Protein AF-0000000073455591 (afdb_homodimer)

Radius of gyration: 40.34 Å; Cα contacts (8 Å, |Δi|>4): 2673; chains: 2; bounding box: 115×151×131 Å

Solvent-accessible surface area (backbone atoms only — not comparable to full-atom values): 98949 Å² total; per-residue (Å²): 128,85,59,43,26,65,68,56,52,85,74,37,50,59,47,56,81,72,58,67,69,60,30,54,50,52,54,51,48,52,47,51,40,56,40,31,34,43,59,88,35,91,44,55,51,44,59,67,63,52,50,50,50,52,51,33,45,53,53,27,68,72,32,67,46,44,50,54,52,52,49,52,39,50,50,33,38,73,76,39,62,21,46,55,74,87,54,68,64,77,29,51,54,68,55,73,54,73,80,55,54,74,64,43,64,58,62,45,34,36,38,30,45,48,77,66,89,59,78,87,52,47,30,32,49,48,47,10,36,44,50,39,27,44,40,50,50,51,26,25,53,78,70,31,60,34,72,58,52,52,48,97,86,60,48,60,35,51,50,66,67,58,67,37,52,44,2,26,22,58,36,63,34,69,50,74,62,45,52,76,68,48,57,80,86,52,71,91,47,74,36,62,56,42,52,50,50,57,53,59,69,47,79,72,69,75,76,84,60,77,81,64,77,72,73,74,71,64,80,83,68,63,74,74,68,62,68,68,19,68,86,24,51,44,75,46,77,29,90,82,47,42,28,36,32,36,28,31,71,24,31,46,33,39,36,61,40,40,48,98,85,43,39,39,33,53,42,36,68,56,38,14,52,52,44,43,48,48,57,49,47,39,62,71,60,57,39,51,43,62,28,42,36,62,30,23,35,56,53,36,39,66,70,59,28,42,56,54,45,40,47,42,44,66,75,36,44,67,62,49,47,54,60,44,29,16,31,39,33,39,23,50,34,75,54,62,85,62,98,40,71,31,55,47,56,42,36,64,70,57,27,40,86,37,65,38,89,86,71,65,44,80,70,26,42,37,29,35,44,54,58,40,28,33,31,43,35,32,24,50,68,40,48,38,30,40,36,35,28,58,84,66,34,58,68,70,58,49,46,50,52,54,43,48,22,52,50,38,45,54,28,47,58,54,13,64,74,51,79,59,41,52,80,46,42,93,54,56,87,54,71,75,43,69,53,86,66,64,67,71,81,42,46,49,74,68,83,80,84,75,52,72,67,54,48,50,51,30,47,42,22,35,45,50,48,51,28,47,57,57,32,42,43,50,38,62,50,73,41,85,52,17,42,53,55,17,55,74,69,72,44,54,44,68,28,50,52,54,52,34,44,52,37,21,47,24,70,57,65,45,44,65,62,48,28,36,30,80,42,64,27,25,55,17,23,94,38,61,65,44,60,42,73,68,50,29,60,68,49,50,51,46,38,26,43,67,68,52,78,74,53,55,58,65,58,48,43,52,51,49,52,50,48,22,49,51,49,51,48,53,52,50,40,33,51,70,37,63,49,38,53,59,57,49,51,48,49,49,48,44,62,76,40,19,74,79,70,68,44,88,65,48,74,66,37,45,51,42,46,45,58,48,76,67,33,74,86,52,49,46,81,65,43,31,37,33,40,47,45,79,48,69,52,89,57,36,70,45,20,39,32,52,27,73,36,64,90,15,33,2,31,12,22,30,75,38,56,62,26,24,37,36,24,33,22,26,45,31,65,48,47,64,59,47,52,49,35,28,48,47,48,52,51,50,48,52,49,35,47,51,64,60,45,74,75,72,75,79,76,64,68,64,62,56,50,49,53,45,45,53,47,41,56,60,45,46,72,63,59,66,73,63,83,75,77,82,77,83,83,72,81,86,79,86,88,80,87,85,82,79,82,81,80,82,79,72,78,72,78,67,78,72,77,64,79,65,72,72,73,71,67,76,67,90,71,86,92,82,86,83,83,84,85,83,70,89,87,83,89,80,89,70,90,84,79,90,82,93,85,83,90,90,89,93,85,94,89,95,88,93,96,87,93,90,96,90,98,90,87,97,89,97,84,94,86,89,77,94,85,91,88,84,91,78,89,87,83,88,81,82,80,91,90,86,84,71,87,71,77,69,77,78,68,78,74,74,72,79,54,82,43,83,50,58,38,62,30,76,62,76,76,76,76,76,126,127,86,58,45,26,64,69,55,52,83,74,37,50,59,47,57,82,72,57,67,68,58,30,53,52,52,54,50,49,52,47,51,42,55,42,31,34,42,57,93,32,90,45,54,48,45,56,66,62,53,49,50,50,52,50,34,45,53,54,27,68,72,32,67,47,42,51,53,53,51,47,51,39,50,50,33,39,73,76,40,63,23,48,54,74,88,52,68,63,75,30,52,54,69,56,74,53,73,82,54,54,75,63,40,65,60,63,45,35,37,38,29,47,49,77,66,88,59,77,86,53,46,31,30,49,50,47,10,36,45,49,39,26,43,42,51,51,50,26,24,53,76,68,30,59,32,71,58,53,54,47,86,50,41,45,60,34,52,52,67,68,58,67,37,52,44,3,26,22,58,39,61,35,70,50,72,61,45,52,78,68,50,55,80,86,52,71,90,44,72,38,64,54,45,51,49,52,56,52,59,69,47,81,72,71,75,75,84,57,78,82,68,73,74,73,72,72,64,83,83,67,63,73,73,66,60,66,69,19,64,80,29,51,44,75,48,78,28,90,81,48,41,29,36,33,38,26,31,70,24,30,46,33,39,37,60,40,38,49,97,85,44,42,39,34,52,42,34,70,56,39,14,51,51,44,42,50,48,55,51,46,39,61,72,58,56,39,65,41,62,29,41,36,62,29,23,34,57,53,37,38,66,71,60,30,41,55,52,46,40,48,44,44,65,76,35,45,65,64,48,46,53,61,43,29,16,31,38,34,38,24,50,34,76,55,62,85,62,98,41,70,32,55,46,56,41,37,65,71,57,29,41,88,38,65,38,90,71,75,66,43,80,71,26,43,38,28,36,44,55,56,41,27,33,32,42,36,33,24,52,68,40,50,38,31,42,37,37,30,58,84,67,34,57,68,70,59,49,47,49,52,54,41,47,22,50,51,39,46,53,27,48,58,54,14,63,74,52,79,59,42,55,80,45,44,93,54,55,86,54,70,78,44,68,52,85,66,65,66,71,81,42,46,49,73,67,82,80,82,74,52,71,68,55,48,49,50,30,48,43,22,35,48,49,47,51,28,49,57,57,31,42,45,51,39,61,50,75,40,86,53,16,41,54,55,16,55,74,69,71,44,56,41,69,28,48,52,55,52,35,43,53,36,20,48,22,70,58,66,45,42,64,60,48,27,36,30,79,43,64,28,25,56,16,23,94,37,62,64,44,58,43,72,68,50,28,60,67,50,48,50,45,39,27,42,68,68,63,66,75,50,55,58,65,58,49,42,52,51,48,51,49,49,23,48,52,50,49,48,53,51,50,40,34,50,70,37,63,50,39,54,61,57,49,50,49,49,50,48,45,62,77,40,19,73,80,71,68,47,89,64,49,74,67,39,44,52,43,46,44,59,47,75,66,33,75,86,53,48,46,80,66,44,30,36,32,38,48,44,78,51,67,53,86,55,34,71,44,20,39,32,54,29,72,35,64,91,14,34,3,31,12,22,30,73,39,56,61,27,24,38,36,22,34,22,26,44,30,64,50,48,64,58,47,52,48,36,28,50,48,46,52,52,50,48,53,50,34,47,53,67,61,46,73,76,71,75,78,77,63,70,64,61,56,48,50,52,44,45,55,46,40,56,60,44,49,71,62,58,68,70,62,81,74,76,82,79,79,79,72,81,79,84,84,79,82,81,79,84,81,76,82,85,85,81,81,79,71,82,73,83,82,80,68,84,73,80,83,73,51,55,80,85,86,88,88,96,87,94,93,83,85,79,85,65,87,80,83,89,92,85,90,80,86,82,88,91,84,90,89,94,83,89,94,89,90,91,90,94,91,90,95,93,91,98,91,97,92,95,97,85,94,96,90,94,88,90,91,93,88,91,76,88,74,79,84,78,86,83,81,81,84,86,78,79,78,79,75,76,81,71,84,72,78,80,76,76,64,51,84,40,84,53,63,44,62,16,74,58,74,74,76,77,75,126

Organism: Kluyveromyces lactis (strain ATCC 8585 / CBS 2359 / DSM 70799 / NBRC 1267 / NRRL Y-1140 / WM37) (NCBI:txid284590)

Structure (mmCIF, N/CA/C/O backbone):
data_AF-0000000073455591-model_v1
#
loop_
_entity.id
_entity.type
_entity.pdbx_description
1 polymer KLLA0D10637p
#
loop_
_atom_site.group_PDB
_atom_site.id
_atom_site.type_symbol
_atom_site.label_atom_id
_atom_site.label_alt_id
_atom_site.label_comp_id
_atom_site.label_asym_id
_atom_site.label_entity_id
_atom_site.label_seq_id
_atom_site.pdbx_PDB_ins_code
_atom_site.Cartn_x
_atom_site.Cartn_y
_atom_site.Cartn_z
_atom_site.occupancy
_atom_site.B_iso_or_equiv
_atom_site.auth_seq_id
_atom_site.auth_comp_id
_atom_site.auth_asym_id
_atom_site.auth_atom_id
_atom_site.pdbx_PDB_model_num
ATOM 1 N N . MET A 1 1 ? -0.727 -54.312 -18.531 1 35.25 1 MET A N 1
ATOM 2 C CA . MET A 1 1 ? -0.13 -53.375 -19.469 1 35.25 1 MET A CA 1
ATOM 3 C C . MET A 1 1 ? 0.131 -52.031 -18.812 1 35.25 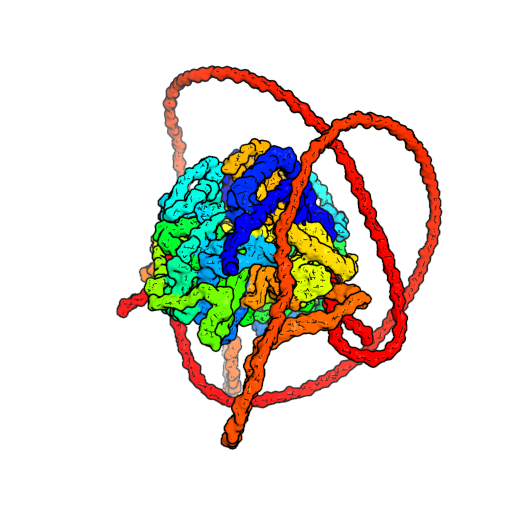1 MET A C 1
ATOM 5 O O . MET A 1 1 ? -0.779 -51.406 -18.234 1 35.25 1 MET A O 1
ATOM 9 N N . THR A 1 2 ? 1.221 -51.812 -18.266 1 48.78 2 THR A N 1
ATOM 10 C CA . THR A 1 2 ? 1.641 -50.688 -17.469 1 48.78 2 THR A CA 1
ATOM 11 C C . THR A 1 2 ? 1.318 -49.375 -18.172 1 48.78 2 THR A C 1
ATOM 13 O O . THR A 1 2 ? 1.729 -49.156 -19.312 1 48.78 2 THR A O 1
ATOM 16 N N . MET A 1 3 ? 0.177 -48.75 -17.891 1 65.44 3 MET A N 1
ATOM 17 C CA . MET A 1 3 ? -0.38 -47.594 -18.562 1 65.44 3 MET A CA 1
ATOM 18 C C . MET A 1 3 ? 0.632 -46.438 -18.594 1 65.44 3 MET A C 1
ATOM 20 O O . MET A 1 3 ? 1.244 -46.125 -17.578 1 65.44 3 MET A O 1
ATOM 24 N N . SER A 1 4 ? 1.022 -46.094 -19.859 1 87.5 4 SER A N 1
ATOM 25 C CA . SER A 1 4 ? 1.974 -45 -20.156 1 87.5 4 SER A CA 1
ATOM 26 C C . SER A 1 4 ? 1.428 -43.656 -19.734 1 87.5 4 SER A C 1
ATOM 28 O O . SER A 1 4 ? 0.219 -43.406 -19.781 1 87.5 4 SER A O 1
ATOM 30 N N . THR A 1 5 ? 2.232 -42.812 -19.156 1 93.12 5 THR A N 1
ATOM 31 C CA . THR A 1 5 ? 1.903 -41.531 -18.578 1 93.12 5 THR A CA 1
ATOM 32 C C . THR A 1 5 ? 1.137 -40.656 -19.578 1 93.12 5 THR A C 1
ATOM 34 O O . THR A 1 5 ? 0.151 -40 -19.234 1 93.12 5 THR A O 1
ATOM 37 N N . PHE A 1 6 ? 1.428 -40.719 -20.891 1 94.69 6 PHE A N 1
ATOM 38 C CA . PHE A 1 6 ? 0.852 -39.812 -21.891 1 94.69 6 PHE A CA 1
ATOM 39 C C . PHE A 1 6 ? -0.074 -40.594 -22.828 1 94.69 6 PHE A C 1
ATOM 41 O O . PHE A 1 6 ? -0.294 -40.156 -23.969 1 94.69 6 PHE A O 1
ATOM 48 N N . ILE A 1 7 ? -0.678 -41.688 -22.438 1 93.06 7 ILE A N 1
ATOM 49 C CA . ILE A 1 7 ? -1.392 -42.625 -23.297 1 93.06 7 ILE A CA 1
ATOM 50 C C . ILE A 1 7 ? -2.652 -41.969 -23.844 1 93.06 7 ILE A C 1
ATOM 52 O O . ILE A 1 7 ? -3.082 -42.281 -24.969 1 93.06 7 ILE A O 1
ATOM 56 N N . ASN A 1 8 ? -3.211 -41.062 -23.125 1 92.88 8 ASN A N 1
ATOM 57 C CA . ASN A 1 8 ? -4.52 -40.531 -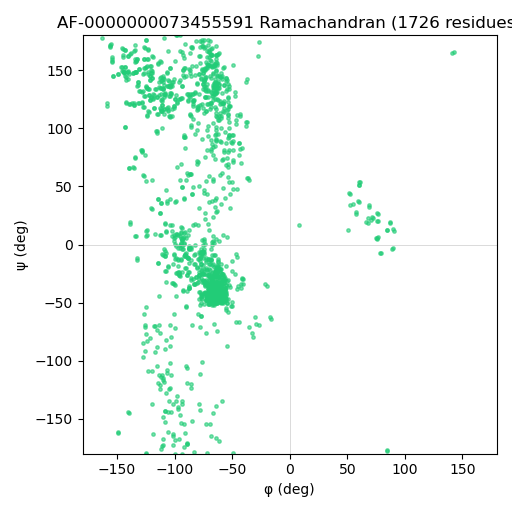23.5 1 92.88 8 ASN A CA 1
ATOM 58 C C . ASN A 1 8 ? -4.391 -39.25 -24.312 1 92.88 8 ASN A C 1
ATOM 60 O O . ASN A 1 8 ? -5.391 -38.688 -24.781 1 92.88 8 ASN A O 1
ATOM 64 N N . GLU A 1 9 ? -3.209 -38.656 -24.578 1 92.94 9 GLU A N 1
ATOM 65 C CA . GLU A 1 9 ? -3.027 -37.312 -25.156 1 92.94 9 GLU A CA 1
ATOM 66 C C . GLU A 1 9 ? -3.664 -37.25 -26.547 1 92.94 9 GLU A C 1
ATOM 68 O O . GLU A 1 9 ? -4.305 -36.219 -26.875 1 92.94 9 GLU A O 1
ATOM 73 N N . LYS A 1 10 ? -3.527 -38.25 -27.312 1 89.94 10 LYS A N 1
ATOM 74 C CA . LYS A 1 10 ? -4.004 -38.219 -28.688 1 89.94 10 LYS A CA 1
ATOM 75 C C . LYS A 1 10 ? -5.52 -38.406 -28.75 1 89.94 10 LYS A C 1
ATOM 77 O O . LYS A 1 10 ? -6.16 -38 -29.734 1 89.94 10 LYS A O 1
ATOM 82 N N . ASN A 1 11 ? -6.035 -39 -27.734 1 91.56 11 ASN A N 1
ATOM 83 C CA . ASN A 1 11 ? -7.461 -39.312 -27.75 1 91.56 11 ASN A CA 1
ATOM 84 C C . ASN A 1 11 ? -8.281 -38.25 -27.047 1 91.56 11 ASN A C 1
ATOM 86 O O . ASN A 1 11 ? -9.508 -38.312 -27.016 1 91.56 11 ASN A O 1
ATOM 90 N N . LEU A 1 12 ? -7.707 -37.219 -26.516 1 95.25 12 LEU A N 1
ATOM 91 C CA . LEU A 1 12 ? -8.438 -36.125 -25.859 1 95.25 12 LEU A CA 1
ATOM 92 C C . LEU A 1 12 ? -9.164 -35.25 -26.891 1 95.25 12 LEU A C 1
ATOM 94 O O . LEU A 1 12 ? -8.641 -35 -27.984 1 95.25 12 LEU A O 1
ATOM 98 N N . PRO A 1 13 ? -10.422 -34.906 -26.594 1 94.81 13 PRO A N 1
ATOM 99 C CA . PRO A 1 13 ? -11.133 -34 -27.5 1 94.81 13 PRO A CA 1
ATOM 100 C C . PRO A 1 13 ? -10.484 -32.625 -27.578 1 94.81 13 PRO A C 1
ATOM 102 O O . PRO A 1 13 ? -9.75 -32.219 -26.672 1 94.81 13 PRO A O 1
ATOM 105 N N . LYS A 1 14 ? -10.719 -31.938 -28.656 1 95 14 LYS A N 1
ATOM 106 C CA . LYS A 1 14 ? -10.266 -30.547 -28.781 1 95 14 LYS A CA 1
ATOM 107 C C . LYS A 1 14 ? -11.109 -29.609 -27.906 1 95 14 LYS A C 1
ATOM 109 O O . LYS A 1 14 ? -12.305 -29.844 -27.719 1 95 14 LYS A O 1
ATOM 114 N N . LEU A 1 15 ? -10.492 -28.594 -27.344 1 95.25 15 LEU A N 1
ATOM 115 C CA . LEU A 1 15 ? -11.234 -27.531 -26.672 1 95.25 15 LEU A CA 1
ATOM 116 C C . LEU A 1 15 ? -12.172 -26.828 -27.641 1 95.25 15 LEU A C 1
ATOM 118 O O . LEU A 1 15 ? -11.734 -26.312 -28.672 1 95.25 15 LEU A O 1
ATOM 122 N N . PRO A 1 16 ? -13.406 -26.828 -27.375 1 95.31 16 PRO A N 1
ATOM 123 C CA . PRO A 1 16 ? -14.359 -26.219 -28.312 1 95.31 16 PRO A CA 1
ATOM 124 C C . PRO A 1 16 ? -14.141 -24.719 -28.484 1 95.31 16 PRO A C 1
ATOM 126 O O . PRO A 1 16 ? -13.836 -24.016 -27.516 1 95.31 16 PRO A O 1
ATOM 129 N N . LEU A 1 17 ? -14.25 -24.25 -29.734 1 96.12 17 LEU A N 1
ATOM 130 C CA . LEU A 1 17 ? -14.211 -22.828 -30 1 96.12 17 LEU A CA 1
ATOM 131 C C . LEU A 1 17 ? -15.555 -22.172 -29.703 1 96.12 17 LEU A C 1
ATOM 133 O O . LEU A 1 17 ? -16.562 -22.484 -30.359 1 96.12 17 LEU A O 1
ATOM 137 N N . PRO A 1 18 ? -15.633 -21.266 -28.75 1 95.56 18 PRO A N 1
ATOM 138 C CA . PRO A 1 18 ? -16.906 -20.641 -28.375 1 95.56 18 PRO A CA 1
ATOM 139 C C . PRO A 1 18 ? -17.438 -19.688 -29.438 1 95.56 18 PRO A C 1
ATOM 141 O O . PRO A 1 18 ? -16.688 -19.266 -30.328 1 95.56 18 PRO A O 1
ATOM 144 N N . ASP A 1 19 ? -18.75 -19.453 -29.281 1 95.75 19 ASP A N 1
ATOM 145 C CA . ASP A 1 19 ? -19.406 -18.438 -30.109 1 95.75 19 ASP A CA 1
ATOM 146 C C . ASP A 1 19 ? -19.047 -17.031 -29.641 1 95.75 19 ASP A C 1
ATOM 148 O O . ASP A 1 19 ? -19.047 -16.75 -28.438 1 95.75 19 ASP A O 1
ATOM 152 N N . LEU A 1 20 ? -18.703 -16.172 -30.625 1 97.31 20 LEU A N 1
ATOM 153 C CA . LEU A 1 20 ? -18.219 -14.844 -30.281 1 97.31 20 LEU A CA 1
ATOM 154 C C . LEU A 1 20 ? -19.297 -14.031 -29.594 1 97.31 20 LEU A C 1
ATOM 156 O O . LEU A 1 20 ? -19.031 -13.297 -28.641 1 97.31 20 LEU A O 1
ATOM 160 N N . GLN A 1 21 ? -20.531 -14.102 -30.078 1 97 21 GLN A N 1
ATOM 161 C CA . GLN A 1 21 ? -21.625 -13.359 -29.469 1 97 21 GLN A CA 1
ATOM 162 C C . GLN A 1 21 ? -21.812 -13.773 -28.016 1 97 21 GLN A C 1
ATOM 164 O O . GLN A 1 21 ? -21.953 -12.922 -27.141 1 97 21 GLN A O 1
ATOM 169 N N . LYS A 1 22 ? -21.844 -15.031 -27.797 1 95.75 22 LYS A N 1
ATOM 170 C CA . LYS A 1 22 ? -22.016 -15.539 -26.438 1 95.75 22 LYS A CA 1
ATOM 171 C C . LYS A 1 22 ? -20.875 -15.078 -25.531 1 95.75 22 LYS A C 1
ATOM 173 O O . LYS A 1 22 ? -21.109 -14.711 -24.375 1 95.75 22 LYS A O 1
ATOM 178 N N . THR A 1 23 ? -19.641 -15.133 -26.047 1 96.25 23 THR A N 1
ATOM 179 C CA . THR A 1 23 ? -18.453 -14.711 -25.297 1 96.25 23 THR A CA 1
ATOM 180 C C . THR A 1 23 ? -18.594 -13.25 -24.875 1 96.25 23 THR A C 1
ATOM 182 O O . THR A 1 23 ? -18.344 -12.914 -23.719 1 96.25 23 THR A O 1
ATOM 185 N N . LEU A 1 24 ? -18.984 -12.398 -25.75 1 96.81 24 LEU A N 1
ATOM 186 C CA . LEU A 1 24 ? -19.062 -10.969 -25.453 1 96.81 24 LEU A CA 1
ATOM 187 C C . LEU A 1 24 ? -20.219 -10.672 -24.516 1 96.81 24 LEU A C 1
ATOM 189 O O . LEU A 1 24 ? -20.125 -9.781 -23.672 1 96.81 24 LEU A O 1
ATOM 193 N N . GLU A 1 25 ? -21.297 -11.414 -24.672 1 95.19 25 GLU A N 1
ATOM 194 C CA . GLU A 1 25 ? -22.422 -11.266 -23.75 1 95.19 25 GLU A CA 1
ATOM 195 C C . GLU A 1 25 ? -22.031 -11.648 -22.328 1 95.19 25 GLU A C 1
ATOM 197 O O . GLU A 1 25 ? -22.328 -10.922 -21.375 1 95.19 25 GLU A O 1
ATOM 202 N N . GLU A 1 26 ? -21.406 -12.789 -22.188 1 94 26 GLU A N 1
ATOM 203 C CA . GLU A 1 26 ? -20.984 -13.25 -20.875 1 94 26 GLU A CA 1
ATOM 204 C C . GLU A 1 26 ? -19.938 -12.328 -20.266 1 94 26 GLU A C 1
ATOM 206 O O . GLU A 1 26 ? -19.906 -12.109 -19.062 1 94 26 GLU A O 1
ATOM 211 N N . MET A 1 27 ? -19.047 -11.875 -21.109 1 93.75 27 MET A N 1
ATOM 212 C CA . MET A 1 27 ? -18.047 -10.906 -20.656 1 93.75 27 MET A CA 1
ATOM 213 C C . MET A 1 27 ? -18.719 -9.656 -20.109 1 93.75 27 MET A C 1
ATOM 215 O O . MET A 1 27 ? -18.375 -9.188 -19.016 1 93.75 27 MET A O 1
ATOM 219 N N . GLU A 1 28 ? -19.656 -9.125 -20.766 1 92.94 28 GLU A N 1
ATOM 220 C CA . GLU A 1 28 ? -20.375 -7.934 -20.328 1 92.94 28 GLU A CA 1
ATOM 221 C C . GLU A 1 28 ? -21.141 -8.195 -19.031 1 92.94 28 GLU A C 1
ATOM 223 O O . GLU A 1 28 ? -21.156 -7.359 -18.125 1 92.94 28 GLU A O 1
ATOM 228 N N . ASP A 1 29 ? -21.75 -9.336 -18.953 1 91.81 29 ASP A N 1
ATOM 229 C CA . ASP A 1 29 ? -22.531 -9.711 -17.766 1 91.81 29 ASP A CA 1
ATOM 230 C C . ASP A 1 29 ? -21.641 -9.805 -16.531 1 91.81 29 ASP A C 1
ATOM 232 O O . ASP A 1 29 ? -22.078 -9.508 -15.422 1 91.81 29 ASP A O 1
ATOM 236 N N . SER A 1 30 ? -20.453 -10.242 -16.703 1 91.5 30 SER A N 1
ATOM 237 C CA . SER A 1 30 ? -19.531 -10.398 -15.586 1 91.5 30 SER A CA 1
ATOM 238 C C . SER A 1 30 ? -19.094 -9.047 -15.047 1 91.5 30 SER A C 1
ATOM 240 O O . SER A 1 30 ? -18.609 -8.953 -13.914 1 91.5 30 SER A O 1
ATOM 242 N N . LEU A 1 31 ? -19.297 -7.941 -15.82 1 90.75 31 LEU A N 1
ATOM 243 C CA . LEU A 1 31 ? -18.844 -6.613 -15.43 1 90.75 31 LEU A CA 1
ATOM 244 C C . LEU A 1 31 ? -19.969 -5.812 -14.805 1 90.75 31 LEU A C 1
ATOM 246 O O . LEU A 1 31 ? -19.734 -4.934 -13.977 1 90.75 31 LEU A O 1
ATOM 250 N N . LYS A 1 32 ? -21.172 -6.109 -15.094 1 87.31 32 LYS A N 1
ATOM 251 C CA . LYS A 1 32 ? -22.344 -5.324 -14.734 1 87.31 32 LYS A CA 1
ATOM 252 C C . LYS A 1 32 ? -22.469 -5.172 -13.219 1 87.31 32 LYS A C 1
ATOM 254 O O . LYS A 1 32 ? -22.734 -4.074 -12.719 1 87.31 32 LYS A O 1
ATOM 259 N N . PRO A 1 33 ? -22.188 -6.258 -12.477 1 89.69 33 PRO A N 1
ATOM 260 C CA . PRO A 1 33 ? -22.375 -6.125 -11.023 1 89.69 33 PRO A CA 1
ATOM 261 C C . PRO A 1 33 ? -21.406 -5.121 -10.398 1 89.69 33 PRO A C 1
ATOM 263 O O . PRO A 1 33 ? -21.656 -4.645 -9.289 1 89.69 33 PRO A O 1
ATOM 266 N N . LEU A 1 34 ? -20.328 -4.805 -11.055 1 88 34 LEU A N 1
ATOM 267 C CA . LEU A 1 34 ? -19.312 -3.922 -10.5 1 88 34 LEU A CA 1
ATOM 268 C C . LEU A 1 34 ? -19.766 -2.467 -10.539 1 88 34 LEU A C 1
ATOM 270 O O . LEU A 1 34 ? -19.266 -1.629 -9.797 1 88 34 LEU A O 1
ATOM 274 N N . TYR A 1 35 ? -20.531 -2.17 -11.477 1 75.5 35 TYR A N 1
ATOM 275 C CA . TYR A 1 35 ? -20.859 -0.774 -11.734 1 75.5 35 TYR A CA 1
ATOM 276 C C . TYR A 1 35 ? -22.266 -0.455 -11.242 1 75.5 35 TYR A C 1
ATOM 278 O O . TYR A 1 35 ? -22.953 0.399 -11.805 1 75.5 35 TYR A O 1
ATOM 286 N N . TYR A 1 36 ? -22.656 -1.307 -10.469 1 61.81 36 TYR A N 1
ATOM 287 C CA . TYR A 1 36 ? -23.891 -1 -9.773 1 61.81 36 TYR A CA 1
ATOM 288 C C . TYR A 1 36 ? -23.625 -0.517 -8.352 1 61.81 36 TYR A C 1
ATOM 290 O O . TYR A 1 36 ? -22.656 -0.937 -7.723 1 61.81 36 TYR A O 1
ATOM 298 N N . ALA A 1 37 ? -24.031 0.632 -8.242 1 51.34 37 ALA A N 1
ATOM 299 C CA . ALA A 1 37 ? -23.812 1.37 -7 1 51.34 37 ALA A CA 1
ATOM 300 C C . ALA A 1 37 ? -23.938 0.454 -5.789 1 51.34 37 ALA A C 1
ATOM 302 O O . ALA A 1 37 ? -24.578 -0.604 -5.867 1 51.34 37 ALA A O 1
ATOM 303 N N . ASP A 1 38 ? -23.219 0.55 -4.785 1 47.38 38 ASP A N 1
ATOM 304 C CA . ASP A 1 38 ? -23.094 -0.086 -3.479 1 47.38 38 ASP A CA 1
ATOM 305 C C . ASP A 1 38 ? -24.438 -0.646 -3.014 1 47.38 38 ASP A C 1
ATOM 307 O O . ASP A 1 38 ? -25.484 -0.363 -3.615 1 47.38 38 ASP A O 1
ATOM 311 N N . GLY A 1 39 ? -24.469 -1.525 -2.082 1 39.38 39 GLY A N 1
ATOM 312 C CA . GLY A 1 39 ? -25.5 -2.365 -1.511 1 39.38 39 GLY A CA 1
ATOM 313 C C . GLY A 1 39 ? -26.891 -1.732 -1.568 1 39.38 39 GLY A C 1
ATOM 314 O O . GLY A 1 39 ? -27.891 -2.43 -1.732 1 39.38 39 GLY A O 1
ATOM 315 N N . TYR A 1 40 ? -27.016 -0.688 -0.928 1 37.41 40 TYR A N 1
ATOM 316 C CA . TYR A 1 40 ? -28.422 -0.297 -0.843 1 37.41 40 TYR A CA 1
ATOM 317 C C . TYR A 1 40 ? -28.922 0.222 -2.186 1 37.41 40 TYR A C 1
ATOM 319 O O . TYR A 1 40 ? -30.125 0.448 -2.359 1 37.41 40 TYR A O 1
ATOM 327 N N . TYR A 1 41 ? -27.938 0.52 -3.08 1 38.03 41 TYR A N 1
ATOM 328 C CA . TYR A 1 41 ? -28.422 1.327 -4.191 1 38.03 41 TYR A CA 1
ATOM 329 C C . TYR A 1 41 ? -28.422 0.526 -5.488 1 38.03 41 TYR A C 1
ATOM 331 O O . TYR A 1 41 ? -27.406 -0.072 -5.855 1 38.03 41 TYR A O 1
ATOM 339 N N . LYS A 1 42 ? -29.547 0.024 -5.887 1 40.81 42 LYS A N 1
ATOM 340 C CA . LYS A 1 42 ? -29.859 -0.794 -7.055 1 40.81 42 LYS A CA 1
ATOM 341 C C . LYS A 1 42 ? -29.469 -0.075 -8.344 1 40.81 42 LYS A C 1
ATOM 343 O O . LYS A 1 42 ? -29.891 -0.48 -9.43 1 40.81 42 LYS A O 1
ATOM 348 N N . HIS A 1 43 ? -28.766 1.096 -8.367 1 42.56 43 HIS A N 1
ATOM 349 C CA . HIS A 1 43 ? -28.594 1.741 -9.664 1 42.56 43 HIS A CA 1
ATOM 350 C C . HIS A 1 43 ? -27.141 1.666 -10.125 1 42.56 43 HIS A C 1
ATOM 352 O O . HIS A 1 43 ? -26.219 1.649 -9.297 1 42.56 43 HIS A O 1
ATOM 358 N N . PRO A 1 44 ? -27.031 1.427 -11.398 1 47.72 44 PRO A N 1
ATOM 359 C CA . PRO A 1 44 ? -25.672 1.401 -11.938 1 47.72 44 PRO A CA 1
ATOM 360 C C . PRO A 1 44 ? -24.891 2.67 -11.617 1 47.72 44 PRO A C 1
ATOM 362 O O . PRO A 1 44 ? -25.453 3.77 -11.641 1 47.72 44 PRO A O 1
ATOM 365 N N . LEU A 1 45 ? -23.688 2.598 -11.031 1 54.34 45 LEU A N 1
ATOM 366 C CA . LEU A 1 45 ? -22.812 3.705 -10.672 1 54.34 45 LEU A CA 1
ATOM 367 C C . LEU A 1 45 ? -22.453 4.539 -11.898 1 54.34 45 LEU A C 1
ATOM 369 O O . LEU A 1 45 ? -22.406 5.77 -11.82 1 54.34 45 LEU A O 1
ATOM 373 N N . HIS A 1 46 ? -22.391 3.816 -13.133 1 59.94 46 HIS A N 1
ATOM 374 C CA . HIS A 1 46 ? -21.953 4.449 -14.375 1 59.94 46 HIS A CA 1
ATOM 375 C C . HIS A 1 46 ? -22.859 4.066 -15.539 1 59.94 46 HIS A C 1
ATOM 377 O O . HIS A 1 46 ? -22.438 3.359 -16.453 1 59.94 46 HIS A O 1
ATOM 383 N N . PRO A 1 47 ? -24.172 4.531 -15.492 1 66.31 47 PRO A N 1
ATOM 384 C CA . PRO A 1 47 ? -25.125 4.059 -16.5 1 66.31 47 PRO A CA 1
ATOM 385 C C . PRO A 1 47 ? -24.719 4.449 -17.922 1 66.31 47 PRO A C 1
ATOM 387 O O . PRO A 1 47 ? -24.891 3.658 -18.844 1 66.31 47 PRO A O 1
ATOM 390 N N . GLU A 1 48 ? -24.125 5.625 -18.031 1 69.88 48 GLU A N 1
ATOM 391 C CA . GLU A 1 48 ? -23.734 6.082 -19.375 1 69.88 48 GLU A CA 1
ATOM 392 C C . GLU A 1 48 ? -22.578 5.262 -19.922 1 69.88 48 GLU A C 1
ATOM 394 O O . GLU A 1 48 ? -22.625 4.801 -21.062 1 69.88 48 GLU A O 1
ATOM 399 N N . GLU A 1 49 ? -21.656 5.102 -19.062 1 73 49 GLU A N 1
ATOM 400 C CA . GLU A 1 49 ? -20.5 4.34 -19.516 1 73 49 GLU A CA 1
ATOM 401 C C . GLU A 1 49 ? -20.875 2.893 -19.812 1 73 49 GLU A C 1
ATOM 403 O O . GLU A 1 49 ? -20.359 2.301 -20.766 1 73 49 GLU A O 1
ATOM 408 N N . SER A 1 50 ? -21.781 2.359 -19.078 1 77.62 50 SER A N 1
ATOM 409 C CA . SER A 1 50 ? -22.234 0.989 -19.312 1 77.62 50 SER A CA 1
ATOM 410 C C . SER A 1 50 ? -23.016 0.871 -20.609 1 77.62 50 SER A C 1
ATOM 412 O O . SER A 1 50 ? -22.891 -0.114 -21.328 1 77.62 50 SER A O 1
ATOM 414 N N . SER A 1 51 ? -23.75 1.824 -20.828 1 83.94 51 SER A N 1
ATOM 415 C CA . SER A 1 51 ? -24.516 1.832 -22.062 1 83.94 51 SER A CA 1
ATOM 416 C C . SER A 1 51 ? -23.625 2.006 -23.281 1 83.94 51 SER A C 1
ATOM 418 O O . SER A 1 51 ? -23.859 1.4 -24.328 1 83.94 51 SER A O 1
ATOM 420 N N . GLU A 1 52 ? -22.672 2.812 -23.078 1 90.25 52 GLU A N 1
ATOM 421 C CA . GLU A 1 52 ? -21.719 3.031 -24.172 1 90.25 52 GLU A CA 1
ATOM 422 C C . GLU A 1 52 ? -20.969 1.751 -24.516 1 90.25 52 GLU A C 1
ATOM 424 O O . GLU A 1 52 ? -20.766 1.431 -25.688 1 90.25 52 GLU A O 1
ATOM 429 N N . LEU A 1 53 ? -20.531 1.028 -23.562 1 91.81 53 LEU A N 1
ATOM 430 C CA . LEU A 1 53 ? -19.828 -0.229 -23.797 1 91.81 53 LEU A CA 1
ATOM 431 C C . LEU A 1 53 ? -20.734 -1.222 -24.516 1 91.81 53 LEU A C 1
ATOM 433 O O . LEU A 1 53 ? -20.297 -1.905 -25.453 1 91.81 53 LEU A O 1
ATOM 437 N N . HIS A 1 54 ? -21.969 -1.323 -24.109 1 92.44 54 HIS A N 1
ATOM 438 C CA . HIS A 1 54 ? -22.922 -2.229 -24.75 1 92.44 54 HIS A CA 1
ATOM 439 C C . HIS A 1 54 ? -23.109 -1.888 -26.219 1 92.44 54 HIS A C 1
ATOM 441 O O . HIS A 1 54 ? -23.125 -2.779 -27.062 1 92.44 54 HIS A O 1
ATOM 447 N N . GLU A 1 55 ? -23.172 -0.647 -26.484 1 95.25 55 GLU A N 1
ATOM 448 C CA . GLU A 1 55 ? -23.344 -0.202 -27.859 1 95.25 55 GLU A CA 1
ATOM 449 C C . GLU A 1 55 ? -22.109 -0.521 -28.703 1 95.25 55 GLU A C 1
ATOM 451 O O . GLU A 1 55 ? -22.219 -0.936 -29.859 1 95.25 55 GLU A O 1
ATOM 456 N N . ASN A 1 56 ? -21.062 -0.277 -28.125 1 96.81 56 ASN A N 1
ATOM 457 C CA . ASN A 1 56 ? -19.812 -0.567 -28.828 1 96.81 56 ASN A CA 1
ATOM 458 C C . ASN A 1 56 ? -19.656 -2.061 -29.109 1 96.81 56 ASN A C 1
ATOM 460 O O . ASN A 1 56 ? -19.141 -2.451 -30.156 1 96.81 56 ASN A O 1
ATOM 464 N N . ILE A 1 57 ? -20.078 -2.873 -28.188 1 97.25 57 ILE A N 1
ATOM 465 C CA . ILE A 1 57 ? -20.031 -4.32 -28.359 1 97.25 57 ILE A CA 1
ATOM 466 C C . ILE A 1 57 ? -20.953 -4.742 -29.5 1 97.25 57 ILE A C 1
ATOM 468 O O . ILE A 1 57 ? -20.578 -5.566 -30.328 1 97.25 57 ILE A O 1
ATOM 472 N N . GLU A 1 58 ? -22.078 -4.164 -29.562 1 96.81 58 GLU A N 1
ATOM 473 C CA . GLU A 1 58 ? -23.031 -4.477 -30.625 1 96.81 58 GLU A CA 1
ATOM 474 C C . GLU A 1 58 ? -22.484 -4.074 -32 1 96.81 58 GLU A C 1
ATOM 476 O O . GLU A 1 58 ? -22.609 -4.824 -32.969 1 96.81 58 GLU A O 1
ATOM 481 N N . LYS A 1 59 ? -21.953 -2.906 -32.031 1 97.31 59 LYS A N 1
ATOM 482 C CA . LYS A 1 59 ? -21.344 -2.443 -33.25 1 97.31 59 LYS A CA 1
ATOM 483 C C . LYS A 1 59 ? -20.203 -3.373 -33.688 1 97.31 59 LYS A C 1
ATOM 485 O O . LYS A 1 59 ? -20.078 -3.68 -34.875 1 97.31 59 LYS A O 1
ATOM 490 N N . PHE A 1 60 ? -19.438 -3.781 -32.844 1 98.12 60 PHE A N 1
ATOM 491 C CA . PHE A 1 60 ? -18.328 -4.676 -33.125 1 98.12 60 PHE A CA 1
ATOM 492 C C . PHE A 1 60 ? -18.844 -6.02 -33.656 1 98.12 60 PHE A C 1
ATOM 494 O O . PHE A 1 60 ? -18.344 -6.535 -34.656 1 98.12 60 PHE A O 1
ATOM 501 N N . LEU A 1 61 ? -19.812 -6.59 -32.938 1 97.56 61 LEU A N 1
ATOM 502 C CA . LEU A 1 61 ? -20.359 -7.902 -33.25 1 97.56 61 LEU A CA 1
ATOM 503 C C . LEU A 1 61 ? -20.875 -7.93 -34.688 1 97.56 61 LEU A C 1
ATOM 505 O O . LEU A 1 61 ? -20.797 -8.961 -35.375 1 97.56 61 LEU A O 1
ATOM 509 N N . HIS A 1 62 ? -21.297 -6.793 -35.188 1 96.5 62 HIS A N 1
ATOM 510 C CA . HIS A 1 62 ? -21.891 -6.734 -36.531 1 96.5 62 HIS A CA 1
ATOM 511 C C . HIS A 1 62 ? -20.875 -6.215 -37.562 1 96.5 62 HIS A C 1
ATOM 513 O O . HIS A 1 62 ? -21.203 -6.035 -38.719 1 96.5 62 HIS A O 1
ATOM 519 N N . SER A 1 63 ? -19.75 -6.086 -37.156 1 97.12 63 SER A N 1
ATOM 520 C CA . SER A 1 63 ? -18.719 -5.562 -38.062 1 97.12 63 SER A CA 1
ATOM 521 C C . SER A 1 63 ? -17.953 -6.691 -38.719 1 97.12 63 SER A C 1
ATOM 523 O O . SER A 1 63 ? -18.016 -7.844 -38.281 1 97.12 63 SER A O 1
ATOM 525 N N . ASN A 1 64 ? -17.203 -6.352 -39.75 1 96.75 64 ASN A N 1
ATOM 526 C CA . ASN A 1 64 ? -16.312 -7.305 -40.406 1 96.75 64 ASN A CA 1
ATOM 527 C C . ASN A 1 64 ? -15.109 -7.652 -39.531 1 96.75 64 ASN A C 1
ATOM 529 O O . ASN A 1 64 ? -14.516 -8.719 -39.688 1 96.75 64 ASN A O 1
ATOM 533 N N . ALA A 1 65 ? -14.773 -6.723 -38.656 1 97.38 65 ALA A N 1
ATOM 534 C CA . ALA A 1 65 ? -13.656 -6.984 -37.75 1 97.38 65 ALA A CA 1
ATOM 535 C C . ALA A 1 65 ? -13.922 -8.227 -36.906 1 97.38 65 ALA A C 1
ATOM 537 O O . ALA A 1 65 ? -13.031 -9.062 -36.719 1 97.38 65 ALA A O 1
ATOM 538 N N . ALA A 1 66 ? -15.133 -8.336 -36.406 1 98.12 66 ALA A N 1
ATOM 539 C CA . ALA A 1 66 ? -15.523 -9.484 -35.594 1 98.12 66 ALA A CA 1
ATOM 540 C C . ALA A 1 66 ? -15.398 -10.789 -36.406 1 98.12 66 ALA A C 1
ATOM 542 O O . ALA A 1 66 ? -14.93 -11.797 -35.875 1 98.12 66 ALA A O 1
ATOM 543 N N . VAL A 1 67 ? -15.812 -10.719 -37.625 1 97.62 67 VAL A N 1
ATOM 544 C CA . VAL A 1 67 ? -15.773 -11.891 -38.5 1 97.62 67 VAL A CA 1
ATOM 545 C C . VAL A 1 67 ? -14.328 -12.297 -38.75 1 97.62 67 VAL A C 1
ATOM 547 O O . VAL A 1 67 ? -13.977 -13.477 -38.656 1 97.62 67 VAL A O 1
ATOM 550 N N . LYS A 1 68 ? -13.523 -11.367 -39.062 1 97.81 68 LYS A N 1
ATOM 551 C CA . LYS A 1 68 ? -12.125 -11.641 -39.375 1 97.81 68 LYS A CA 1
ATOM 552 C C . LYS A 1 68 ? -11.391 -12.25 -38.188 1 97.81 68 LYS A C 1
ATOM 554 O O . LYS A 1 68 ? -10.633 -13.203 -38.344 1 97.81 68 LYS A O 1
ATOM 559 N N . LEU A 1 69 ? -11.602 -11.672 -37.031 1 97.81 69 LEU A N 1
ATOM 560 C CA . LEU A 1 69 ? -10.938 -12.156 -35.812 1 97.81 69 LEU A CA 1
ATOM 561 C C . LEU A 1 69 ? -11.398 -13.562 -35.469 1 97.81 69 LEU A C 1
ATOM 563 O O . LEU A 1 69 ? -10.586 -14.438 -35.156 1 97.81 69 LEU A O 1
ATOM 567 N N . GLN A 1 70 ? -12.711 -13.805 -35.531 1 97.69 70 GLN A N 1
ATOM 568 C CA . GLN A 1 70 ? -13.258 -15.125 -35.25 1 97.69 70 GLN A CA 1
ATOM 569 C C . GLN A 1 70 ? -12.812 -16.141 -36.281 1 97.69 70 GLN A C 1
ATOM 571 O O . GLN A 1 70 ? -12.555 -17.297 -35.969 1 97.69 70 GLN A O 1
ATOM 576 N N . GLU A 1 71 ? -12.703 -15.734 -37.5 1 97.19 71 GLU A N 1
ATOM 577 C CA . GLU A 1 71 ? -12.273 -16.625 -38.594 1 97.19 71 GLU A CA 1
ATOM 578 C C . GLU A 1 71 ? -10.82 -17.062 -38.375 1 97.19 71 GLU A C 1
ATOM 580 O O . GLU A 1 71 ? -10.461 -18.203 -38.719 1 97.19 71 GLU A O 1
ATOM 585 N N . LYS A 1 72 ? -10.062 -16.188 -37.938 1 96.44 72 LYS A N 1
ATOM 586 C CA . LYS A 1 72 ? -8.672 -16.547 -37.688 1 96.44 72 LYS A CA 1
ATOM 587 C C . LYS A 1 72 ? -8.594 -17.641 -36.594 1 96.44 72 LYS A C 1
ATOM 589 O O . LYS A 1 72 ? -7.793 -18.562 -36.719 1 96.44 72 LYS A O 1
ATOM 594 N N . LEU A 1 73 ? -9.375 -17.562 -35.562 1 96.62 73 LEU A N 1
ATOM 595 C CA . LEU A 1 73 ? -9.398 -18.578 -34.5 1 96.62 73 LEU A CA 1
ATOM 596 C C . LEU A 1 73 ? -9.93 -19.891 -35.062 1 96.62 73 LEU A C 1
ATOM 598 O O . LEU A 1 73 ? -9.484 -20.969 -34.625 1 96.62 73 LEU A O 1
ATOM 602 N N . LYS A 1 74 ? -10.898 -19.797 -35.969 1 97 74 LYS A N 1
ATOM 603 C CA . LYS A 1 74 ? -11.398 -21 -36.625 1 97 74 LYS A CA 1
ATOM 604 C C . LYS A 1 74 ? -10.289 -21.703 -37.406 1 97 74 LYS A C 1
ATOM 606 O O . LYS A 1 74 ? -10.219 -22.938 -37.438 1 97 74 LYS A O 1
ATOM 611 N N . MET A 1 75 ? -9.547 -20.891 -38.031 1 96.25 75 MET A N 1
ATOM 612 C CA . MET A 1 75 ? -8.406 -21.453 -38.75 1 96.25 75 MET A CA 1
ATOM 613 C C . MET A 1 75 ? -7.441 -22.141 -37.781 1 96.25 75 MET A C 1
ATOM 615 O O . MET A 1 75 ? -6.949 -23.234 -38.062 1 96.25 75 MET A O 1
ATOM 619 N N . PHE A 1 76 ? -7.145 -21.516 -36.688 1 94.56 76 PHE A N 1
ATOM 620 C CA . PHE A 1 76 ? -6.273 -22.109 -35.688 1 94.56 76 PHE A CA 1
ATOM 621 C C . PHE A 1 76 ? -6.875 -23.406 -35.156 1 94.56 76 PHE A C 1
ATOM 623 O O . PHE A 1 76 ? -6.156 -24.391 -34.938 1 94.56 76 PHE A O 1
ATOM 630 N N . ASP A 1 77 ? -8.188 -23.391 -35 1 95.25 77 ASP A N 1
ATOM 631 C CA . ASP A 1 77 ? -8.883 -24.578 -34.5 1 95.25 77 ASP A CA 1
ATOM 632 C C . ASP A 1 77 ? -8.766 -25.734 -35.5 1 95.25 77 ASP A C 1
ATOM 634 O O . ASP A 1 77 ? -8.602 -26.891 -35.094 1 95.25 77 ASP A O 1
ATOM 638 N N . ARG A 1 78 ? -8.852 -25.438 -36.719 1 95.25 78 ARG A N 1
ATOM 639 C CA . ARG A 1 78 ? -8.82 -26.438 -37.781 1 95.25 78 ARG A CA 1
ATOM 640 C C . ARG A 1 78 ? -7.438 -27.078 -37.875 1 95.25 78 ARG A C 1
ATOM 642 O O . ARG A 1 78 ? -7.32 -28.281 -38.125 1 95.25 78 ARG A O 1
ATOM 649 N N . PHE A 1 79 ? -6.402 -26.359 -37.594 1 93.31 79 PHE A N 1
ATOM 650 C CA . PHE A 1 79 ? -5.074 -26.828 -37.969 1 93.31 79 PHE A CA 1
ATOM 651 C C . PHE A 1 79 ? -4.266 -27.188 -36.75 1 93.31 79 PHE A C 1
ATOM 653 O O . PHE A 1 79 ? -3.176 -27.766 -36.844 1 93.31 79 PHE A O 1
ATOM 660 N N . ASN A 1 80 ? -4.777 -26.891 -35.625 1 91.5 80 ASN A N 1
ATOM 661 C CA . ASN A 1 80 ? -4.055 -27.188 -34.406 1 91.5 80 ASN A CA 1
ATOM 662 C C . ASN A 1 80 ? -4.902 -28 -33.438 1 91.5 80 ASN A C 1
ATOM 664 O O . ASN A 1 80 ? -6.09 -28.219 -33.688 1 91.5 80 ASN A O 1
ATOM 668 N N . GLY A 1 81 ? -4.262 -28.531 -32.344 1 89.44 81 GLY A N 1
ATOM 669 C CA . GLY A 1 81 ? -4.969 -29.281 -31.312 1 89.44 81 GLY A CA 1
ATOM 670 C C . GLY A 1 81 ? -5.891 -28.422 -30.469 1 89.44 81 GLY A C 1
ATOM 671 O O . GLY A 1 81 ? -6.871 -28.906 -29.906 1 89.44 81 GLY A O 1
ATOM 672 N N . CYS A 1 82 ? -5.594 -27.203 -30.328 1 92.31 82 CYS A N 1
ATOM 673 C CA . CYS A 1 82 ? -6.371 -26.203 -29.609 1 92.31 82 CYS A CA 1
ATOM 674 C C . CYS A 1 82 ? -6.355 -24.875 -30.344 1 92.31 82 CYS A C 1
ATOM 676 O O . CYS A 1 82 ? -5.328 -24.484 -30.906 1 92.31 82 CYS A O 1
ATOM 678 N N . TYR A 1 83 ? -7.449 -24.156 -30.344 1 93.94 83 TYR A N 1
ATOM 679 C CA . TYR A 1 83 ? -7.508 -22.875 -31.047 1 93.94 83 TYR A CA 1
ATOM 680 C C . TYR A 1 83 ? -6.609 -21.844 -30.391 1 93.94 83 TYR A C 1
ATOM 682 O O . TYR A 1 83 ? -6.301 -20.797 -30.984 1 93.94 83 TYR A O 1
ATOM 690 N N . LEU A 1 84 ? -6.051 -22.141 -29.203 1 91.12 84 LEU A N 1
ATOM 691 C CA . LEU A 1 84 ? -5.219 -21.219 -28.438 1 91.12 84 LEU A CA 1
ATOM 692 C C . LEU A 1 84 ? -3.74 -21.484 -28.688 1 91.12 84 LEU A C 1
ATOM 694 O O . LEU A 1 84 ? -2.887 -20.672 -28.312 1 91.12 84 LEU A O 1
ATOM 698 N N . ASP A 1 85 ? -3.307 -22.547 -29.281 1 86.06 85 ASP A N 1
ATOM 699 C CA . ASP A 1 85 ? -1.94 -23.047 -29.344 1 86.06 85 ASP A CA 1
ATOM 700 C C . ASP A 1 85 ? -0.994 -22 -29.938 1 86.06 85 ASP A C 1
ATOM 702 O O . ASP A 1 85 ? 0.168 -21.922 -29.531 1 86.06 85 ASP A O 1
ATOM 706 N N . LYS A 1 86 ? -1.467 -21.156 -30.719 1 77.31 86 LYS A N 1
ATOM 707 C CA . LYS A 1 86 ? -0.586 -20.219 -31.406 1 77.31 86 LYS A CA 1
ATOM 708 C C . LYS A 1 86 ? -0.609 -18.844 -30.719 1 77.31 86 LYS A C 1
ATOM 710 O O . LYS A 1 86 ? 0.073 -17.922 -31.156 1 77.31 86 LYS A O 1
ATOM 715 N N . LEU A 1 87 ? -1.323 -18.922 -29.641 1 82.5 87 LEU A N 1
ATOM 716 C CA . LEU A 1 87 ? -1.471 -17.641 -28.969 1 82.5 87 LEU A CA 1
ATOM 717 C C . LEU A 1 87 ? -0.681 -17.609 -27.656 1 82.5 87 LEU A C 1
ATOM 719 O O . LEU A 1 87 ? -0.624 -18.625 -26.953 1 82.5 87 LEU A O 1
ATOM 723 N N . HIS A 1 88 ? 0.157 -16.688 -27.391 1 69.75 88 HIS A N 1
ATOM 724 C CA . HIS A 1 88 ? 0.921 -16.531 -26.156 1 69.75 88 HIS A CA 1
ATOM 725 C C . HIS A 1 88 ? 0.157 -15.703 -25.141 1 69.75 88 HIS A C 1
ATOM 727 O O . HIS A 1 88 ? 0.615 -14.633 -24.734 1 69.75 88 HIS A O 1
ATOM 733 N N . LEU A 1 89 ? -1.02 -16.203 -24.719 1 65.31 89 LEU A N 1
ATOM 734 C CA . LEU A 1 89 ? -1.908 -15.453 -23.844 1 65.31 89 LEU A CA 1
ATOM 735 C C . LEU A 1 89 ? -1.273 -15.242 -22.469 1 65.31 89 LEU A C 1
ATOM 737 O O . LEU A 1 89 ? -1.658 -14.32 -21.734 1 65.31 89 LEU A O 1
ATOM 741 N N . ASP A 1 90 ? -0.433 -16.078 -22.094 1 56.62 90 ASP A N 1
ATOM 742 C CA . ASP A 1 90 ? 0.188 -15.938 -20.781 1 56.62 90 ASP A CA 1
ATOM 743 C C . ASP A 1 90 ? 1.099 -14.711 -20.734 1 56.62 90 ASP A C 1
ATOM 745 O O . ASP A 1 90 ? 1.375 -14.188 -19.641 1 56.62 90 ASP A O 1
ATOM 749 N N . ILE A 1 91 ? 1.638 -14.312 -21.844 1 47.28 91 ILE A N 1
ATOM 750 C CA . ILE A 1 91 ? 2.57 -13.195 -21.891 1 47.28 91 ILE A CA 1
ATOM 751 C C . ILE A 1 91 ? 1.846 -11.898 -21.531 1 47.28 91 ILE A C 1
ATOM 753 O O . ILE A 1 91 ? 2.402 -11.039 -20.828 1 47.28 91 ILE A O 1
ATOM 757 N N . ASN A 1 92 ? 0.64 -11.719 -22.047 1 43.28 92 ASN A N 1
ATOM 758 C CA . ASN A 1 92 ? 0.006 -10.406 -22.047 1 43.28 92 ASN A CA 1
ATOM 759 C C . ASN A 1 92 ? -0.833 -10.18 -20.797 1 43.28 92 ASN A C 1
ATOM 761 O O . ASN A 1 92 ? -1.361 -9.094 -20.578 1 43.28 92 ASN A O 1
ATOM 765 N N . ASN A 1 93 ? -1.167 -11.211 -20.203 1 43.34 93 ASN A N 1
ATOM 766 C CA . ASN A 1 93 ? -2.15 -10.961 -19.156 1 43.34 93 ASN A CA 1
ATOM 767 C C . ASN A 1 93 ? -1.64 -9.938 -18.141 1 43.34 93 ASN A C 1
ATOM 769 O O . ASN A 1 93 ? -2.43 -9.305 -17.438 1 43.34 93 ASN A O 1
ATOM 773 N N . HIS A 1 94 ? -0.304 -9.922 -17.875 1 44.41 94 HIS A N 1
ATOM 774 C CA . HIS A 1 94 ? 0.153 -9.047 -16.812 1 44.41 94 HIS A CA 1
ATOM 775 C C . HIS A 1 94 ? 0.53 -7.668 -17.344 1 44.41 94 HIS A C 1
ATOM 777 O O . HIS A 1 94 ? 0.977 -6.805 -16.578 1 44.41 94 HIS A O 1
ATOM 783 N N . THR A 1 95 ? 0.549 -7.598 -18.719 1 40.38 95 THR A N 1
ATOM 784 C CA . THR A 1 95 ? 1.168 -6.398 -19.266 1 40.38 95 THR A CA 1
ATOM 785 C C . THR A 1 95 ? 0.201 -5.219 -19.203 1 40.38 95 THR A C 1
ATOM 787 O O . THR A 1 95 ? 0.568 -4.09 -19.547 1 40.38 95 THR A O 1
ATOM 790 N N . SER A 1 96 ? -1.035 -5.609 -19.156 1 38.53 96 SER A N 1
ATOM 791 C CA . SER A 1 96 ? -1.858 -4.434 -19.422 1 38.53 96 SER A CA 1
ATOM 792 C C . SER A 1 96 ? -1.648 -3.361 -18.344 1 38.53 96 SER A C 1
ATOM 794 O O . SER A 1 96 ? -2.021 -2.203 -18.547 1 38.53 96 SER A O 1
ATOM 796 N N . THR A 1 97 ? -1.472 -3.805 -17.141 1 43 97 THR A N 1
ATOM 797 C CA . THR A 1 97 ? -1.52 -2.67 -16.219 1 43 97 THR A CA 1
ATOM 798 C C . THR A 1 97 ? -0.116 -2.143 -15.938 1 43 97 THR A C 1
ATOM 800 O O . THR A 1 97 ? 0.674 -2.799 -15.258 1 43 97 THR A O 1
ATOM 803 N N . LYS A 1 98 ? 0.518 -1.545 -16.875 1 44.12 98 LYS A N 1
ATOM 804 C CA . LYS A 1 98 ? 1.844 -0.935 -16.875 1 44.12 98 LYS A CA 1
ATOM 805 C C . LYS A 1 98 ? 2.354 -0.707 -15.461 1 44.12 98 LYS A C 1
ATOM 807 O O . LYS A 1 98 ? 3.49 -1.058 -15.141 1 44.12 98 LYS A O 1
ATOM 812 N N . GLU A 1 99 ? 1.744 0.146 -14.609 1 44.66 99 GLU A N 1
ATOM 813 C CA . GLU A 1 99 ? 2.27 0.827 -13.43 1 44.66 99 GLU A CA 1
ATOM 814 C C . GLU A 1 99 ? 2.074 -0.017 -12.172 1 44.66 99 GLU A C 1
ATOM 816 O O . GLU A 1 99 ? 2.756 0.192 -11.164 1 44.66 99 GLU A O 1
ATOM 821 N N . ILE A 1 100 ? 1.274 -1.16 -12.273 1 47.03 100 ILE A N 1
ATOM 822 C CA . ILE A 1 100 ? 0.852 -1.853 -11.055 1 47.03 100 ILE A CA 1
ATOM 823 C C . ILE A 1 100 ? 1.907 -2.881 -10.656 1 47.03 100 ILE A C 1
ATOM 825 O O . ILE A 1 100 ? 2.145 -3.104 -9.469 1 47.03 100 ILE A O 1
ATOM 829 N N . GLN A 1 101 ? 2.719 -3.318 -11.711 1 51.41 101 GLN A N 1
ATOM 830 C CA . GLN A 1 101 ? 3.535 -4.504 -11.461 1 51.41 101 GLN A CA 1
ATOM 831 C C . GLN A 1 101 ? 4.641 -4.203 -10.445 1 51.41 101 GLN A C 1
ATOM 833 O O . GLN A 1 101 ? 5.035 -5.082 -9.68 1 51.41 101 GLN A O 1
ATOM 838 N N . ASP A 1 102 ? 4.824 -2.91 -10.219 1 62.44 102 ASP A N 1
ATOM 839 C CA . ASP A 1 102 ? 5.941 -2.643 -9.32 1 62.44 102 ASP A CA 1
ATOM 840 C C . ASP A 1 102 ? 5.469 -2.539 -7.871 1 62.44 102 ASP A C 1
ATOM 842 O O . ASP A 1 102 ? 6.281 -2.439 -6.949 1 62.44 102 ASP A O 1
ATOM 846 N N . ASP A 1 103 ? 4.188 -2.836 -7.746 1 73.06 103 ASP A N 1
ATOM 847 C CA . ASP A 1 103 ? 3.75 -2.607 -6.371 1 73.06 103 ASP A CA 1
ATOM 848 C C . ASP A 1 103 ? 3.143 -3.873 -5.77 1 73.06 103 ASP A C 1
ATOM 850 O O . ASP A 1 103 ? 2.486 -3.818 -4.727 1 73.06 103 ASP A O 1
ATOM 854 N N . VAL A 1 104 ? 3.369 -5.035 -6.508 1 74.69 104 VAL A N 1
ATOM 855 C CA . VAL A 1 104 ? 2.852 -6.293 -5.973 1 74.69 104 VAL A CA 1
ATOM 856 C C . VAL A 1 104 ? 3.928 -7.371 -6.062 1 74.69 104 VAL A C 1
ATOM 858 O O . VAL A 1 104 ? 4.832 -7.289 -6.898 1 74.69 104 VAL A O 1
ATOM 861 N N . LEU A 1 105 ? 3.777 -8.383 -5.223 1 80.06 105 LEU A N 1
ATOM 862 C CA . LEU A 1 105 ? 4.668 -9.539 -5.242 1 80.06 105 LEU A CA 1
ATOM 863 C C . LEU A 1 105 ? 4.43 -10.383 -6.484 1 80.06 105 LEU A C 1
ATOM 865 O O . LEU A 1 105 ? 3.35 -10.344 -7.074 1 80.06 105 LEU A O 1
ATOM 869 N N . PRO A 1 106 ? 5.473 -11.102 -6.867 1 79.69 106 PRO A N 1
ATOM 870 C CA . PRO A 1 106 ? 5.27 -12 -8 1 79.69 106 PRO A CA 1
ATOM 871 C C . PRO A 1 106 ? 4.148 -13.008 -7.77 1 79.69 106 PRO A C 1
ATOM 873 O O . PRO A 1 106 ? 3.893 -13.398 -6.625 1 79.69 106 PRO A O 1
ATOM 876 N N . ARG A 1 107 ? 3.559 -13.414 -8.805 1 85.19 107 ARG A N 1
ATOM 877 C CA . ARG A 1 107 ? 2.445 -14.352 -8.719 1 85.19 107 ARG A CA 1
ATOM 878 C C . ARG A 1 107 ? 2.947 -15.781 -8.531 1 85.19 107 ARG A C 1
ATOM 880 O O . ARG A 1 107 ? 2.826 -16.609 -9.438 1 85.19 107 ARG A O 1
ATOM 887 N N . ASN A 1 108 ? 3.441 -16.062 -7.445 1 93.25 108 ASN A N 1
ATOM 888 C CA . ASN A 1 108 ? 3.932 -17.391 -7.062 1 93.25 108 ASN A CA 1
ATOM 889 C C . ASN A 1 108 ? 3.119 -17.984 -5.914 1 93.25 108 ASN A C 1
ATOM 891 O O . ASN A 1 108 ? 3.396 -17.703 -4.746 1 93.25 108 ASN A O 1
ATOM 895 N N . PRO A 1 109 ? 2.16 -18.828 -6.25 1 95.19 109 PRO A N 1
ATOM 896 C CA . PRO A 1 109 ? 1.485 -19.531 -5.152 1 95.19 109 PRO A CA 1
ATOM 897 C C . PRO A 1 109 ? 2.424 -20.453 -4.375 1 95.19 109 PRO A C 1
ATOM 899 O O . PRO A 1 109 ? 3.533 -20.734 -4.832 1 95.19 109 PRO A O 1
ATOM 902 N N . PHE A 1 110 ? 1.972 -20.844 -3.156 1 96.88 110 PHE A N 1
ATOM 903 C CA . PHE A 1 110 ? 2.811 -21.734 -2.361 1 96.88 110 PHE A CA 1
ATOM 904 C C . PHE A 1 110 ? 1.961 -22.719 -1.579 1 96.88 110 PHE A C 1
ATOM 906 O O . PHE A 1 110 ? 0.799 -22.453 -1.271 1 96.88 110 PHE A O 1
ATOM 913 N N . LEU A 1 111 ? 2.48 -23.875 -1.371 1 97.81 111 LEU A N 1
ATOM 914 C CA . LEU A 1 111 ? 1.943 -24.938 -0.521 1 97.81 111 LEU A CA 1
ATOM 915 C C . LEU A 1 111 ? 2.908 -25.266 0.614 1 97.81 111 LEU A C 1
ATOM 917 O O . LEU A 1 111 ? 4.102 -25.469 0.379 1 97.81 111 LEU A O 1
ATOM 921 N N . ILE A 1 112 ? 2.438 -25.219 1.812 1 97.25 112 ILE A N 1
ATOM 922 C CA . ILE A 1 112 ? 3.256 -25.625 2.943 1 97.25 112 ILE A CA 1
ATOM 923 C C . ILE A 1 112 ? 2.941 -27.078 3.297 1 97.25 112 ILE A C 1
ATOM 925 O O . ILE A 1 112 ? 1.779 -27.438 3.512 1 97.25 112 ILE A O 1
ATOM 929 N N . LEU A 1 113 ? 3.941 -27.906 3.338 1 97.19 113 LEU A N 1
ATOM 930 C CA . LEU A 1 113 ? 3.787 -29.328 3.604 1 97.19 113 LEU A CA 1
ATOM 931 C C . LEU A 1 113 ? 3.541 -29.578 5.086 1 97.19 113 LEU A C 1
ATOM 933 O O . LEU A 1 113 ? 3.992 -28.812 5.938 1 97.19 113 LEU A O 1
ATOM 937 N N . ALA A 1 114 ? 2.822 -30.656 5.383 1 94.62 114 ALA A N 1
ATOM 938 C CA . ALA A 1 114 ? 2.729 -31.156 6.75 1 94.62 114 ALA A CA 1
ATOM 939 C C . ALA A 1 114 ? 4.098 -31.578 7.277 1 94.62 114 ALA A C 1
ATOM 941 O O . ALA A 1 114 ? 5.039 -31.75 6.504 1 94.62 114 ALA A O 1
ATOM 942 N N . GLU A 1 115 ? 4.207 -31.734 8.547 1 92.38 115 GLU A N 1
ATOM 943 C CA . GLU A 1 115 ? 5.465 -32.125 9.18 1 92.38 115 GLU A CA 1
ATOM 944 C C . GLU A 1 115 ? 5.84 -33.562 8.805 1 92.38 115 GLU A C 1
ATOM 946 O O . GLU A 1 115 ? 4.977 -34.375 8.43 1 92.38 115 GLU A O 1
ATOM 951 N N . ASP A 1 116 ? 7.078 -33.781 8.859 1 92.25 116 ASP A N 1
ATOM 952 C CA . ASP A 1 116 ? 7.547 -35.125 8.609 1 92.25 116 ASP A CA 1
ATOM 953 C C . ASP A 1 116 ? 7.074 -36.094 9.711 1 92.25 116 ASP A C 1
ATOM 955 O O . ASP A 1 116 ? 6.82 -35.656 10.836 1 92.25 116 ASP A O 1
ATOM 959 N N . ALA A 1 117 ? 6.992 -37.344 9.336 1 88.38 117 ALA A N 1
ATOM 960 C CA . ALA A 1 117 ? 6.594 -38.375 10.305 1 88.38 117 ALA A CA 1
ATOM 961 C C . ALA A 1 117 ? 7.66 -38.562 11.375 1 88.38 117 ALA A C 1
ATOM 963 O O . ALA A 1 117 ? 7.355 -38.938 12.5 1 88.38 117 ALA A O 1
ATOM 964 N N . THR A 1 118 ? 8.891 -38.344 10.977 1 89.44 118 THR A N 1
ATOM 965 C CA . THR A 1 118 ? 9.977 -38.406 11.945 1 89.44 118 THR A CA 1
ATOM 966 C C . THR A 1 118 ? 10.078 -37.125 12.734 1 89.44 118 THR A C 1
ATOM 968 O O . THR A 1 118 ? 10.352 -36.062 12.164 1 89.44 118 THR A O 1
ATOM 971 N N . SER A 1 119 ? 9.891 -37.281 14.023 1 87.81 119 SER A N 1
ATOM 972 C CA . SER A 1 119 ? 9.969 -36.094 14.883 1 87.81 119 SER A CA 1
ATOM 973 C C . SER A 1 119 ? 11.398 -35.562 14.961 1 87.81 119 SER A C 1
ATOM 975 O O . SER A 1 119 ? 12.352 -36.344 14.945 1 87.81 119 SER A O 1
ATOM 977 N N . ASP A 1 120 ? 11.75 -34.406 15.039 1 90.25 120 ASP A N 1
ATOM 978 C CA . ASP A 1 120 ? 13.023 -33.719 15.242 1 90.25 120 ASP A CA 1
ATOM 979 C C . ASP A 1 120 ? 13.961 -33.938 14.055 1 90.25 120 ASP A C 1
ATOM 981 O O . ASP A 1 120 ? 15.172 -34.031 14.227 1 90.25 120 ASP A O 1
ATOM 985 N N . ILE A 1 121 ? 13.43 -34.312 12.953 1 95.31 121 ILE A N 1
ATOM 986 C CA . ILE A 1 121 ? 14.219 -34.438 11.734 1 95.31 121 ILE A CA 1
ATOM 987 C C . ILE A 1 121 ? 14.977 -33.156 11.469 1 95.31 121 ILE A C 1
ATOM 989 O O . ILE A 1 121 ? 14.453 -32.062 11.703 1 95.31 121 ILE A O 1
ATOM 993 N N . SER A 1 122 ? 16.234 -33.25 11.086 1 97.38 122 SER A N 1
ATOM 994 C CA . SER A 1 122 ? 17.016 -32.062 10.789 1 97.38 122 SER A CA 1
ATOM 995 C C . SER A 1 122 ? 16.688 -31.5 9.406 1 97.38 122 SER A C 1
ATOM 997 O O . SER A 1 122 ? 16.078 -32.188 8.586 1 97.38 122 SER A O 1
ATOM 999 N N . GLN A 1 123 ? 17.047 -30.281 9.195 1 98.12 123 GLN A N 1
ATOM 1000 C CA . GLN A 1 123 ? 16.828 -29.641 7.902 1 98.12 123 GLN A CA 1
ATOM 1001 C C . GLN A 1 123 ? 17.484 -30.438 6.781 1 98.12 123 GLN A C 1
ATOM 1003 O O . GLN A 1 123 ? 16.891 -30.641 5.723 1 98.12 123 GLN A O 1
ATOM 1008 N N . ALA A 1 124 ? 18.766 -30.844 6.949 1 98.62 124 ALA A N 1
ATOM 1009 C CA . ALA A 1 124 ? 19.516 -31.562 5.93 1 98.62 124 ALA A CA 1
ATOM 1010 C C . ALA A 1 124 ? 18.828 -32.875 5.574 1 98.62 124 ALA A C 1
ATOM 1012 O O . ALA A 1 124 ? 18.703 -33.219 4.395 1 98.62 124 ALA A O 1
ATOM 1013 N N . VAL A 1 125 ? 18.422 -33.594 6.594 1 97.94 125 VAL A N 1
ATOM 1014 C CA . VAL A 1 125 ? 17.797 -34.875 6.371 1 97.94 125 VAL A CA 1
ATOM 1015 C C . VAL A 1 125 ? 16.438 -34.688 5.691 1 97.94 125 VAL A C 1
ATOM 1017 O O . VAL A 1 125 ? 16.109 -35.406 4.742 1 97.94 125 VAL A O 1
ATOM 1020 N N . ARG A 1 126 ? 15.609 -33.75 6.176 1 98.19 126 ARG A N 1
ATOM 1021 C CA . ARG A 1 126 ? 14.32 -33.469 5.559 1 98.19 126 ARG A CA 1
ATOM 1022 C C . ARG A 1 126 ? 14.484 -33.094 4.094 1 98.19 126 ARG A C 1
ATOM 1024 O O . ARG A 1 126 ? 13.703 -33.5 3.238 1 98.19 126 ARG A O 1
ATOM 1031 N N . SER A 1 127 ? 15.484 -32.25 3.809 1 98.69 127 SER A N 1
ATOM 1032 C CA . SER A 1 127 ? 15.773 -31.859 2.436 1 98.69 127 SER A CA 1
ATOM 1033 C C . SER A 1 127 ? 16.156 -33.062 1.577 1 98.69 127 SER A C 1
ATOM 1035 O O . SER A 1 127 ? 15.719 -33.188 0.428 1 98.69 127 SER A O 1
ATOM 1037 N N . GLY A 1 128 ? 17.016 -33.906 2.137 1 97.94 128 GLY A N 1
ATOM 1038 C CA . GLY A 1 128 ? 17.406 -35.125 1.414 1 97.94 128 GLY A CA 1
ATOM 1039 C C . GLY A 1 128 ? 16.234 -36.031 1.068 1 97.94 128 GLY A C 1
ATOM 1040 O O . GLY A 1 128 ? 16.141 -36.531 -0.056 1 97.94 128 GLY A O 1
ATOM 1041 N N . VAL A 1 129 ? 15.359 -36.188 2.002 1 96.69 129 VAL A N 1
ATOM 1042 C CA . VAL A 1 129 ? 14.203 -37.062 1.835 1 96.69 129 VAL A CA 1
ATOM 1043 C C . VAL A 1 129 ? 13.266 -36.5 0.777 1 96.69 129 VAL A C 1
ATOM 1045 O O . VAL A 1 129 ? 12.844 -37.188 -0.139 1 96.69 129 VAL A O 1
ATOM 1048 N N . LEU A 1 130 ? 12.906 -35.219 0.918 1 98.31 130 LEU A N 1
ATOM 1049 C CA . LEU A 1 130 ? 11.969 -34.594 -0.009 1 98.31 130 LEU A CA 1
ATOM 1050 C C . LEU A 1 130 ? 12.578 -34.469 -1.405 1 98.31 130 LEU A C 1
ATOM 1052 O O . LEU A 1 130 ? 11.875 -34.656 -2.404 1 98.31 130 LEU A O 1
ATOM 1056 N N . CYS A 1 131 ? 13.852 -34.156 -1.465 1 98.31 131 CYS A N 1
ATOM 1057 C CA . CYS A 1 131 ? 14.523 -34.094 -2.76 1 98.31 131 CYS A CA 1
ATOM 1058 C C . CYS A 1 131 ? 14.539 -35.469 -3.441 1 98.31 131 CYS A C 1
ATOM 1060 O O . CYS A 1 131 ? 14.289 -35.562 -4.645 1 98.31 131 CYS A O 1
ATOM 1062 N N . SER A 1 132 ? 14.922 -36.469 -2.695 1 96.5 132 SER A N 1
ATOM 1063 C CA . SER A 1 132 ? 14.906 -37.812 -3.236 1 96.5 132 SER A CA 1
ATOM 1064 C C . SER A 1 132 ? 13.531 -38.188 -3.771 1 96.5 132 SER A C 1
ATOM 1066 O O . SER A 1 132 ? 13.414 -38.781 -4.855 1 96.5 132 SER A O 1
ATOM 1068 N N . SER A 1 133 ? 12.516 -37.906 -2.984 1 96.75 133 SER A N 1
ATOM 1069 C CA . SER A 1 133 ? 11.148 -38.156 -3.418 1 96.75 133 SER A CA 1
ATOM 1070 C C . SER A 1 133 ? 10.82 -37.406 -4.695 1 96.75 133 SER A C 1
ATOM 1072 O O . SER A 1 133 ? 10.164 -37.938 -5.594 1 96.75 133 SER A O 1
ATOM 1074 N N . ALA A 1 134 ? 11.234 -36.156 -4.801 1 98.19 134 ALA A N 1
ATOM 1075 C CA . ALA A 1 134 ? 11.008 -35.344 -5.992 1 98.19 134 ALA A CA 1
ATOM 1076 C C . ALA A 1 134 ? 11.695 -35.969 -7.211 1 98.19 134 ALA A C 1
ATOM 1078 O O . ALA A 1 134 ? 11.117 -36 -8.305 1 98.19 134 ALA A O 1
ATOM 1079 N N . LEU A 1 135 ? 12.898 -36.438 -7.027 1 97.56 135 LEU A N 1
ATOM 1080 C CA . LEU A 1 135 ? 13.648 -37.031 -8.125 1 97.56 135 LEU A CA 1
ATOM 1081 C C . LEU A 1 135 ? 12.984 -38.312 -8.602 1 97.56 135 LEU A C 1
ATOM 1083 O O . LEU A 1 135 ? 12.984 -38.625 -9.797 1 97.56 135 LEU A O 1
ATOM 1087 N N . ARG A 1 136 ? 12.484 -39.062 -7.66 1 96 136 ARG A N 1
ATOM 1088 C CA . ARG A 1 136 ? 11.75 -40.25 -8.047 1 96 136 ARG A CA 1
ATOM 1089 C C . ARG A 1 136 ? 10.516 -39.906 -8.867 1 96 136 ARG A C 1
ATOM 1091 O O . ARG A 1 136 ? 10.164 -40.625 -9.812 1 96 136 ARG A O 1
ATOM 1098 N N . PHE A 1 137 ? 9.828 -38.875 -8.469 1 97.31 137 PHE A N 1
ATOM 1099 C CA . PHE A 1 137 ? 8.695 -38.375 -9.25 1 97.31 137 PHE A CA 1
ATOM 1100 C C . PHE A 1 137 ? 9.141 -38.031 -10.664 1 97.31 137 PHE A C 1
ATOM 1102 O O . PHE A 1 137 ? 8.469 -38.375 -11.641 1 97.31 137 PHE A O 1
ATOM 1109 N N . VAL A 1 138 ? 10.258 -37.281 -10.805 1 97.62 138 VAL A N 1
ATOM 1110 C CA . VAL A 1 138 ? 10.805 -36.906 -12.109 1 97.62 138 VAL A CA 1
ATOM 1111 C C . VAL A 1 138 ? 11.086 -38.156 -12.938 1 97.62 138 VAL A C 1
ATOM 1113 O O . VAL A 1 138 ? 10.766 -38.188 -14.125 1 97.62 138 VAL A O 1
ATOM 1116 N N . SER A 1 139 ? 11.703 -39.125 -12.305 1 96.5 139 SER A N 1
ATOM 1117 C CA . SER A 1 139 ? 12.008 -40.375 -12.984 1 96.5 139 SER A CA 1
ATOM 1118 C C . SER A 1 139 ? 10.734 -41.062 -13.477 1 96.5 139 SER A C 1
ATOM 1120 O O . SER A 1 139 ? 10.68 -41.531 -14.609 1 96.5 139 SER A O 1
ATOM 1122 N N . ALA A 1 140 ? 9.758 -41.125 -12.578 1 96 140 ALA A N 1
ATOM 1123 C CA . ALA A 1 140 ? 8.484 -41.75 -12.938 1 96 140 ALA A CA 1
ATOM 1124 C C . ALA A 1 140 ? 7.852 -41.031 -14.125 1 96 140 ALA A C 1
ATOM 1126 O O . ALA A 1 140 ? 7.289 -41.656 -15.023 1 96 140 ALA A O 1
ATOM 1127 N N . LEU A 1 141 ? 7.879 -39.719 -14.133 1 96.75 141 LEU A N 1
ATOM 1128 C CA . LEU A 1 141 ? 7.312 -38.906 -15.211 1 96.75 141 LEU A CA 1
ATOM 1129 C C . LEU A 1 141 ? 8.055 -39.156 -16.516 1 96.75 141 LEU A C 1
ATOM 1131 O O . LEU A 1 141 ? 7.438 -39.469 -17.547 1 96.75 141 LEU A O 1
ATOM 1135 N N . ARG A 1 142 ? 9.383 -39.125 -16.516 1 96.06 142 ARG A N 1
ATOM 1136 C CA . ARG A 1 142 ? 10.203 -39.156 -17.719 1 96.06 142 ARG A CA 1
ATOM 1137 C C . ARG A 1 142 ? 10.266 -40.562 -18.297 1 96.06 142 ARG A C 1
ATOM 1139 O O . ARG A 1 142 ? 10.445 -40.75 -19.5 1 96.06 142 ARG A O 1
ATOM 1146 N N . GLN A 1 143 ? 10.07 -41.562 -17.438 1 94.94 143 GLN A N 1
ATOM 1147 C CA . GLN A 1 143 ? 10.086 -42.969 -17.875 1 94.94 143 GLN A CA 1
ATOM 1148 C C . GLN A 1 143 ? 8.68 -43.469 -18.188 1 94.94 143 GLN A C 1
ATOM 1150 O O . GLN A 1 143 ? 8.484 -44.625 -18.469 1 94.94 143 GLN A O 1
ATOM 1155 N N . ASN A 1 144 ? 7.68 -42.594 -18.047 1 94.81 144 ASN A N 1
ATOM 1156 C CA . ASN A 1 144 ? 6.285 -42.875 -18.375 1 94.81 144 ASN A CA 1
ATOM 1157 C C . ASN A 1 144 ? 5.676 -43.906 -17.406 1 94.81 144 ASN A C 1
ATOM 1159 O O . ASN A 1 144 ? 4.918 -44.781 -17.828 1 94.81 144 ASN A O 1
ATOM 1163 N N . HIS A 1 145 ? 6.125 -43.844 -16.172 1 93.56 145 HIS A N 1
ATOM 1164 C CA . HIS A 1 145 ? 5.574 -44.719 -15.148 1 93.56 145 HIS A CA 1
ATOM 1165 C C . HIS A 1 145 ? 4.531 -43.969 -14.305 1 93.56 145 HIS A C 1
ATOM 1167 O O . HIS A 1 145 ? 3.818 -44.625 -13.523 1 93.56 145 HIS A O 1
ATOM 1173 N N . LEU A 1 146 ? 4.461 -42.688 -14.43 1 94.5 146 LEU A N 1
ATOM 1174 C CA . LEU A 1 146 ? 3.451 -41.906 -13.703 1 94.5 146 LEU A CA 1
ATOM 1175 C C . LEU A 1 146 ? 2.057 -42.219 -14.25 1 94.5 146 LEU A C 1
ATOM 1177 O O . LEU A 1 146 ? 1.795 -42 -15.438 1 94.5 146 LEU A O 1
ATOM 1181 N N . PRO A 1 147 ? 1.157 -42.688 -13.422 1 91.88 147 PRO A N 1
ATOM 1182 C CA . PRO A 1 147 ? -0.187 -42.969 -13.922 1 91.88 147 PRO A CA 1
ATOM 1183 C C . PRO A 1 147 ? -0.901 -41.75 -14.461 1 91.88 147 PRO A C 1
ATOM 1185 O O . PRO A 1 147 ? -0.794 -40.656 -13.875 1 91.88 147 PRO A O 1
ATOM 1188 N N . PRO A 1 148 ? -1.584 -41.906 -15.578 1 93.69 148 PRO A N 1
ATOM 1189 C CA . PRO A 1 148 ? -2.318 -40.781 -16.125 1 93.69 148 PRO A CA 1
ATOM 1190 C C . PRO A 1 148 ? -3.404 -40.25 -15.18 1 93.69 148 PRO A C 1
ATOM 1192 O O . PRO A 1 148 ? -4.031 -41.062 -14.469 1 93.69 148 PRO A O 1
ATOM 1195 N N . ASP A 1 149 ? -3.561 -39 -15.211 1 92.94 149 ASP A N 1
ATOM 1196 C CA . ASP A 1 149 ? -4.605 -38.375 -14.414 1 92.94 149 ASP A CA 1
ATOM 1197 C C . ASP A 1 149 ? -5.98 -38.594 -15.031 1 92.94 149 ASP A C 1
ATOM 1199 O O . ASP A 1 149 ? -6.105 -38.719 -16.25 1 92.94 149 ASP A O 1
ATOM 1203 N N . CYS A 1 150 ? -6.961 -38.688 -14.18 1 90.62 150 CYS A N 1
ATOM 1204 C CA . CYS A 1 150 ? -8.352 -38.781 -14.609 1 90.62 150 CYS A CA 1
ATOM 1205 C C . CYS A 1 150 ? -9.266 -37.969 -13.695 1 90.62 150 CYS A C 1
ATOM 1207 O O . CYS A 1 150 ? -8.938 -37.75 -12.523 1 90.62 150 CYS A O 1
ATOM 1209 N N . GLY A 1 151 ? -10.289 -37.469 -14.242 1 85.75 151 GLY A N 1
ATOM 1210 C CA . GLY A 1 151 ? -11.289 -36.812 -13.43 1 85.75 151 GLY A CA 1
ATOM 1211 C C . GLY A 1 151 ? -12.07 -37.75 -12.539 1 85.75 151 GLY A C 1
ATOM 1212 O O . GLY A 1 151 ? -11.867 -38.969 -12.586 1 85.75 151 GLY A O 1
ATOM 1213 N N . SER A 1 152 ? -12.93 -37.156 -11.695 1 78.19 152 SER A N 1
ATOM 1214 C CA . SER A 1 152 ? -13.766 -37.969 -10.805 1 78.19 152 SER A CA 1
ATOM 1215 C C . SER A 1 152 ? -14.648 -38.938 -11.586 1 78.19 152 SER A C 1
ATOM 1217 O O . SER A 1 152 ? -14.992 -40 -11.086 1 78.19 152 SER A O 1
ATOM 1219 N N . ASP A 1 153 ? -14.961 -38.594 -12.844 1 79.5 153 ASP A N 1
ATOM 1220 C CA . ASP A 1 153 ? -15.82 -39.438 -13.688 1 79.5 153 ASP A CA 1
ATOM 1221 C C . ASP A 1 153 ? -14.984 -40.375 -14.547 1 79.5 153 ASP A C 1
ATOM 1223 O O . ASP A 1 153 ? -15.516 -41.094 -15.414 1 79.5 153 ASP A O 1
ATOM 1227 N N . GLY A 1 154 ? -13.703 -40.312 -14.312 1 84.88 154 GLY A N 1
ATOM 1228 C CA . GLY A 1 154 ? -12.812 -41.219 -15.039 1 84.88 154 GLY A CA 1
ATOM 1229 C C . GLY A 1 154 ? -12.328 -40.656 -16.359 1 84.88 154 GLY A C 1
ATOM 1230 O O . GLY A 1 154 ? -11.516 -41.25 -17.047 1 84.88 154 GLY A O 1
ATOM 1231 N N . LYS A 1 155 ? -12.805 -39.562 -16.656 1 89.12 155 LYS A N 1
ATOM 1232 C CA . LYS A 1 155 ? -12.375 -38.938 -17.906 1 89.12 155 LYS A CA 1
ATOM 1233 C C . LYS A 1 155 ? -10.883 -38.594 -17.875 1 89.12 155 LYS A C 1
ATOM 1235 O O . LYS A 1 155 ? -10.375 -38.062 -16.891 1 89.12 155 LYS A O 1
ATOM 1240 N N . PRO A 1 156 ? -10.25 -39.031 -18.938 1 92.81 156 PRO A N 1
ATOM 1241 C CA . PRO A 1 156 ? -8.805 -38.781 -18.969 1 92.81 156 PRO A CA 1
ATOM 1242 C C . PRO A 1 156 ? -8.461 -37.312 -19 1 92.81 156 PRO A C 1
ATOM 1244 O O . PRO A 1 156 ? -9.219 -36.5 -19.547 1 92.81 156 PRO A O 1
ATOM 1247 N N . MET A 1 157 ? -7.34 -36.938 -18.438 1 93.62 157 MET A N 1
ATOM 1248 C CA . MET A 1 157 ? -6.82 -35.562 -18.422 1 93.62 157 MET A CA 1
ATOM 1249 C C . MET A 1 157 ? -5.453 -35.5 -19.109 1 93.62 157 MET A C 1
ATOM 1251 O O . MET A 1 157 ? -4.707 -36.469 -19.109 1 93.62 157 MET A O 1
ATOM 1255 N N . SER A 1 158 ? -5.195 -34.375 -19.688 1 93.81 158 SER A N 1
ATOM 1256 C CA . SER A 1 158 ? -3.898 -34.188 -20.328 1 93.81 158 SER A CA 1
ATOM 1257 C C . SER A 1 158 ? -2.768 -34.219 -19.297 1 93.81 158 SER A C 1
ATOM 1259 O O . SER A 1 158 ? -2.902 -33.688 -18.203 1 93.81 158 SER A O 1
ATOM 1261 N N . MET A 1 159 ? -1.681 -34.875 -19.594 1 95 159 MET A N 1
ATOM 1262 C CA . MET A 1 159 ? -0.498 -34.969 -18.734 1 95 159 MET A CA 1
ATOM 1263 C C . MET A 1 159 ? 0.579 -34 -19.219 1 95 159 MET A C 1
ATOM 1265 O O . MET A 1 159 ? 1.616 -33.844 -18.562 1 95 159 MET A O 1
ATOM 1269 N N . LEU A 1 160 ? 0.3 -33.188 -20.266 1 92.25 160 LEU A N 1
ATOM 1270 C CA . LEU A 1 160 ? 1.285 -32.312 -20.891 1 92.25 160 LEU A CA 1
ATOM 1271 C C . LEU A 1 160 ? 1.741 -31.234 -19.922 1 92.25 160 LEU A C 1
ATOM 1273 O O . LEU A 1 160 ? 2.918 -30.875 -19.906 1 92.25 160 LEU A O 1
ATOM 1277 N N . PRO A 1 161 ? 0.876 -30.734 -19.078 1 92.25 161 PRO A N 1
ATOM 1278 C CA . PRO A 1 161 ? 1.31 -29.672 -18.172 1 92.25 161 PRO A CA 1
ATOM 1279 C C . PRO A 1 161 ? 2.404 -30.125 -17.203 1 92.25 161 PRO A C 1
ATOM 1281 O O . PRO A 1 161 ? 3.141 -29.297 -16.672 1 92.25 161 PRO A O 1
ATOM 1284 N N . TYR A 1 162 ? 2.586 -31.422 -16.938 1 94.94 162 TYR A N 1
ATOM 1285 C CA . TYR A 1 162 ? 3.633 -31.938 -16.062 1 94.94 162 TYR A CA 1
ATOM 1286 C C . TYR A 1 162 ? 5.016 -31.656 -16.641 1 94.94 162 TYR A C 1
ATOM 1288 O O . TYR A 1 162 ? 6.004 -31.594 -15.906 1 94.94 162 TYR A O 1
ATOM 1296 N N . THR A 1 163 ? 5.051 -31.5 -17.938 1 92.38 163 THR A N 1
ATOM 1297 C CA . THR A 1 163 ? 6.324 -31.25 -18.609 1 92.38 163 THR A CA 1
ATOM 1298 C C . THR A 1 163 ? 6.824 -29.844 -18.281 1 92.38 163 THR A C 1
ATOM 1300 O O . THR A 1 163 ? 7.996 -29.531 -18.5 1 92.38 163 THR A O 1
ATOM 1303 N N . ASN A 1 164 ? 5.988 -29.016 -17.703 1 92.31 164 ASN A N 1
ATOM 1304 C CA . ASN A 1 164 ? 6.352 -27.641 -17.328 1 92.31 164 ASN A CA 1
ATOM 1305 C C . ASN A 1 164 ? 6.891 -27.578 -15.906 1 92.31 164 ASN A C 1
ATOM 1307 O O . ASN A 1 164 ? 7.406 -26.531 -15.484 1 92.31 164 ASN A O 1
ATOM 1311 N N . LEU A 1 165 ? 6.84 -28.562 -15.148 1 94.75 165 LEU A N 1
ATOM 1312 C CA . LEU A 1 165 ? 7.207 -28.531 -13.742 1 94.75 165 LEU A CA 1
ATOM 1313 C C . LEU A 1 165 ? 8.719 -28.438 -13.57 1 94.75 165 LEU A C 1
ATOM 1315 O O . LEU A 1 165 ? 9.211 -27.625 -12.781 1 94.75 165 LEU A O 1
ATOM 1319 N N . PHE A 1 166 ? 9.422 -29.312 -14.328 1 97.25 166 PHE A N 1
ATOM 1320 C CA . PHE A 1 166 ? 10.852 -29.438 -14.102 1 97.25 166 PHE A CA 1
ATOM 1321 C C . PHE A 1 166 ? 11.648 -28.906 -15.289 1 97.25 166 PHE A C 1
ATOM 1323 O O . PHE A 1 166 ? 11.266 -29.125 -16.438 1 97.25 166 PHE A O 1
ATOM 1330 N N . GLY A 1 167 ? 12.727 -28.25 -15.008 1 96.81 167 GLY A N 1
ATOM 1331 C CA . GLY A 1 167 ? 13.57 -27.703 -16.062 1 96.81 167 GLY A CA 1
ATOM 1332 C C . GLY A 1 167 ? 12.922 -26.562 -16.828 1 96.81 167 GLY A C 1
ATOM 1333 O O . GLY A 1 167 ? 13.219 -26.344 -18 1 96.81 167 GLY A O 1
ATOM 1334 N N . THR A 1 168 ? 11.984 -25.953 -16.203 1 95.44 168 THR A N 1
ATOM 1335 C CA . THR A 1 168 ? 11.266 -24.844 -16.844 1 95.44 168 THR A CA 1
ATOM 1336 C C . THR A 1 168 ? 11.57 -23.531 -16.141 1 95.44 168 THR A C 1
ATOM 1338 O O . THR A 1 168 ? 11.648 -23.469 -14.914 1 95.44 168 THR A O 1
ATOM 1341 N N . THR A 1 169 ? 11.844 -22.484 -16.922 1 94 169 THR A N 1
ATOM 1342 C CA . THR A 1 169 ? 12.148 -21.156 -16.391 1 94 169 THR A CA 1
ATOM 1343 C C . THR A 1 169 ? 11.297 -20.094 -17.078 1 94 169 THR A C 1
ATOM 1345 O O . THR A 1 169 ? 11.148 -20.109 -18.297 1 94 169 THR A O 1
ATOM 1348 N N . ARG A 1 170 ? 10.664 -19.188 -16.266 1 89.75 170 ARG A N 1
ATOM 1349 C CA . ARG A 1 170 ? 10.031 -17.984 -16.812 1 89.75 170 ARG A CA 1
ATOM 1350 C C . ARG A 1 170 ? 11.07 -16.969 -17.234 1 89.75 170 ARG A C 1
ATOM 1352 O O . ARG A 1 170 ? 12.008 -16.672 -16.484 1 89.75 170 ARG A O 1
ATOM 1359 N N . CYS A 1 171 ? 11.039 -16.484 -18.422 1 84.19 171 CYS A N 1
ATOM 1360 C CA . CYS A 1 171 ? 12.062 -15.555 -18.891 1 84.19 171 CYS A CA 1
ATOM 1361 C C . CYS A 1 171 ? 11.453 -14.445 -19.734 1 84.19 171 CYS A C 1
ATOM 1363 O O . CYS A 1 171 ? 10.461 -14.664 -20.438 1 84.19 171 CYS A O 1
ATOM 1365 N N . PRO A 1 172 ? 12.094 -13.273 -19.594 1 76.75 172 PRO A N 1
ATOM 1366 C CA . PRO A 1 172 ? 11.688 -12.234 -20.547 1 76.75 172 PRO A CA 1
ATOM 1367 C C . PRO A 1 172 ? 12.047 -12.586 -22 1 76.75 172 PRO A C 1
ATOM 1369 O O . PRO A 1 172 ? 12.992 -13.344 -22.234 1 76.75 172 PRO A O 1
ATOM 1372 N N . VAL A 1 173 ? 11.352 -12.078 -22.875 1 72.88 173 VAL A N 1
ATOM 1373 C CA . VAL A 1 173 ? 11.594 -12.352 -24.281 1 72.88 173 VAL A CA 1
ATOM 1374 C C . VAL A 1 173 ? 12.695 -11.43 -24.812 1 72.88 173 VAL A C 1
ATOM 1376 O O . VAL A 1 173 ? 12.695 -10.227 -24.531 1 72.88 173 VAL A O 1
ATOM 1379 N N . PHE A 1 174 ? 13.766 -12.102 -25.375 1 71.69 174 PHE A N 1
ATOM 1380 C CA . PHE A 1 174 ? 14.828 -11.359 -26.047 1 71.69 174 PHE A CA 1
ATOM 1381 C C . PHE A 1 174 ? 14.727 -11.516 -27.547 1 71.69 174 PHE A C 1
ATOM 1383 O O . PHE A 1 174 ? 14.438 -12.609 -28.047 1 71.69 174 PHE A O 1
ATOM 1390 N N . GLU A 1 175 ? 14.906 -10.367 -28.172 1 65.06 175 GLU A N 1
ATOM 1391 C CA . GLU A 1 175 ? 15.008 -10.445 -29.625 1 65.06 175 GLU A CA 1
ATOM 1392 C C . GLU A 1 175 ? 16.359 -11.008 -30.062 1 65.06 175 GLU A C 1
ATOM 1394 O O . GLU A 1 175 ? 17.328 -10.938 -29.312 1 65.06 175 GLU A O 1
ATOM 1399 N N . HIS A 1 176 ? 16.281 -11.664 -31.234 1 63.47 176 HIS A N 1
ATOM 1400 C CA . HIS A 1 176 ? 17.531 -12.188 -31.766 1 63.47 176 HIS A CA 1
ATOM 1401 C C . HIS A 1 176 ? 18.594 -11.102 -31.844 1 63.47 176 HIS A C 1
ATOM 1403 O O . HIS A 1 176 ? 18.328 -10.008 -32.344 1 63.47 176 HIS A O 1
ATOM 1409 N N . GLY A 1 177 ? 19.734 -11.383 -31.422 1 69.44 177 GLY A N 1
ATOM 1410 C CA . GLY A 1 177 ? 20.844 -10.438 -31.469 1 69.44 177 GLY A CA 1
ATOM 1411 C C . GLY A 1 177 ? 20.797 -9.398 -30.375 1 69.44 177 GLY A C 1
ATOM 1412 O O . GLY A 1 177 ? 21.766 -8.648 -30.188 1 69.44 177 GLY A O 1
ATOM 1413 N N . GLU A 1 178 ? 19.672 -9.477 -29.688 1 75.69 178 GLU A N 1
ATOM 1414 C CA . GLU A 1 178 ? 19.469 -8.438 -28.672 1 75.69 178 GLU A CA 1
ATOM 1415 C C . GLU A 1 178 ? 20.547 -8.531 -27.578 1 75.69 178 GLU A C 1
ATOM 1417 O O . GLU A 1 178 ? 21.109 -7.512 -27.172 1 75.69 178 GLU A O 1
ATOM 1422 N N . VAL A 1 179 ? 20.844 -9.719 -27.156 1 77.12 179 VAL A N 1
ATOM 1423 C CA . VAL A 1 179 ? 21.812 -9.898 -26.078 1 77.12 179 VAL A CA 1
ATOM 1424 C C . VAL A 1 179 ? 23.219 -9.625 -26.594 1 77.12 179 VAL A C 1
ATOM 1426 O O . VAL A 1 179 ? 24 -8.93 -25.953 1 77.12 179 VAL A O 1
ATOM 1429 N N . GLU A 1 180 ? 23.469 -10.117 -27.797 1 73.94 180 GLU A N 1
ATOM 1430 C CA . GLU A 1 180 ? 24.797 -9.984 -28.375 1 73.94 180 GLU A CA 1
ATOM 1431 C C . GLU A 1 180 ? 25.156 -8.516 -28.609 1 73.94 180 GLU A C 1
ATOM 1433 O O . GLU A 1 180 ? 26.312 -8.109 -28.422 1 73.94 180 GLU A O 1
ATOM 1438 N N . SER A 1 181 ? 24.203 -7.805 -28.938 1 75.06 181 SER A N 1
ATOM 1439 C CA . SER A 1 181 ? 24.422 -6.402 -29.266 1 75.06 181 SER A CA 1
ATOM 1440 C C . SER A 1 181 ? 24.359 -5.52 -28.031 1 75.06 181 SER A C 1
ATOM 1442 O O . SER A 1 181 ? 24.625 -4.312 -28.109 1 75.06 181 SER A O 1
ATOM 1444 N N . PHE A 1 182 ? 24.062 -6.258 -27.016 1 76.81 182 PHE A N 1
ATOM 1445 C CA . PHE A 1 182 ? 23.859 -5.492 -25.797 1 76.81 182 PHE A CA 1
ATOM 1446 C C . PHE A 1 182 ? 25.188 -4.973 -25.25 1 76.81 182 PHE A C 1
ATOM 1448 O O . PHE A 1 182 ? 26.141 -5.738 -25.094 1 76.81 182 PHE A O 1
ATOM 1455 N N . ASP A 1 183 ? 25.219 -3.674 -25.016 1 74.38 183 ASP A N 1
ATOM 1456 C CA . ASP A 1 183 ? 26.422 -3.055 -24.453 1 74.38 183 ASP A CA 1
ATOM 1457 C C . ASP A 1 183 ? 26.422 -3.145 -22.938 1 74.38 183 ASP A C 1
ATOM 1459 O O . ASP A 1 183 ? 25.625 -2.475 -22.266 1 74.38 183 ASP A O 1
ATOM 1463 N N . LEU A 1 184 ? 27.297 -3.936 -22.438 1 73.25 184 LEU A N 1
ATOM 1464 C CA . LEU A 1 184 ? 27.391 -4.207 -21.016 1 73.25 184 LEU A CA 1
ATOM 1465 C C . LEU A 1 184 ? 27.75 -2.941 -20.25 1 73.25 184 LEU A C 1
ATOM 1467 O O . LEU A 1 184 ? 27.469 -2.834 -19.047 1 73.25 184 LEU A O 1
ATOM 1471 N N . ASN A 1 185 ? 28.344 -2.111 -20.984 1 62.06 185 ASN A N 1
ATOM 1472 C CA . ASN A 1 185 ? 28.875 -0.926 -20.312 1 62.06 185 ASN A CA 1
ATOM 1473 C C . ASN A 1 185 ? 27.875 0.227 -20.359 1 62.06 185 ASN A C 1
ATOM 1475 O O . ASN A 1 185 ? 28.109 1.282 -19.766 1 62.06 185 ASN A O 1
ATOM 1479 N N . ARG A 1 186 ? 26.797 -0.291 -21.141 1 59.81 186 ARG A N 1
ATOM 1480 C CA . ARG A 1 186 ? 25.766 0.739 -21.234 1 59.81 186 ARG A CA 1
ATOM 1481 C C . ARG A 1 186 ? 24.859 0.71 -20 1 59.81 186 ARG A C 1
ATOM 1483 O O . ARG A 1 186 ? 24.344 -0.345 -19.625 1 59.81 186 ARG A O 1
ATOM 1490 N N . PRO A 1 187 ? 24.828 1.787 -19.328 1 54.69 187 PRO A N 1
ATOM 1491 C CA . PRO A 1 187 ? 23.922 1.832 -18.172 1 54.69 187 PRO A CA 1
ATOM 1492 C C . PRO A 1 187 ? 22.469 1.576 -18.562 1 54.69 187 PRO A C 1
ATOM 1494 O O . PRO A 1 187 ? 22.062 1.872 -19.688 1 54.69 187 PRO A O 1
ATOM 1497 N N . TYR A 1 188 ? 21.625 0.902 -17.719 1 53.69 188 TYR A N 1
ATOM 1498 C CA . TYR A 1 188 ? 20.203 0.625 -17.891 1 53.69 188 TYR A CA 1
ATOM 1499 C C . TYR A 1 188 ? 19.406 1.916 -18.062 1 53.69 188 TYR A C 1
ATOM 1501 O O . TYR A 1 188 ? 19.656 2.9 -17.359 1 53.69 188 TYR A O 1
ATOM 1509 N N . ASP A 1 189 ? 18.625 2.15 -19.234 1 46.03 189 ASP A N 1
ATOM 1510 C CA . ASP A 1 189 ? 17.688 3.244 -19.438 1 46.03 189 ASP A CA 1
ATOM 1511 C C . ASP A 1 189 ? 16.25 2.732 -19.484 1 46.03 189 ASP A C 1
ATOM 1513 O O . ASP A 1 189 ? 15.961 1.75 -20.172 1 46.03 189 ASP A O 1
ATOM 1517 N N . GLU A 1 190 ? 15.5 3.146 -18.516 1 44.22 190 GLU A N 1
ATOM 1518 C CA . GLU A 1 190 ? 14.094 2.744 -18.609 1 44.22 190 GLU A CA 1
ATOM 1519 C C . GLU A 1 190 ? 13.586 2.887 -20.047 1 44.22 190 GLU A C 1
ATOM 1521 O O . GLU A 1 190 ? 12.703 2.141 -20.469 1 44.22 190 GLU A O 1
ATOM 1526 N N . SER A 1 191 ? 14.133 3.947 -20.75 1 42.91 191 SER A N 1
ATOM 1527 C CA . SER A 1 191 ? 13.789 4.156 -22.156 1 42.91 191 SER A CA 1
ATOM 1528 C C . SER A 1 191 ? 14.172 2.945 -23 1 42.91 191 SER A C 1
ATOM 1530 O O . SER A 1 191 ? 13.609 2.734 -24.078 1 42.91 191 SER A O 1
ATOM 1532 N N . ASP A 1 192 ? 15.156 2.367 -22.531 1 47.78 192 ASP A N 1
ATOM 1533 C CA . ASP A 1 192 ? 15.555 1.194 -23.297 1 47.78 192 ASP A CA 1
ATOM 1534 C C . ASP A 1 192 ? 14.422 0.171 -23.359 1 47.78 192 ASP A C 1
ATOM 1536 O O . ASP A 1 192 ? 14.305 -0.57 -24.344 1 47.78 192 ASP A O 1
ATOM 1540 N N . LEU A 1 193 ? 13.734 0.374 -22.25 1 45.84 193 LEU A N 1
ATOM 1541 C CA . LEU A 1 193 ? 12.562 -0.489 -22.203 1 45.84 193 LEU A CA 1
ATOM 1542 C C . LEU A 1 193 ? 11.453 0.059 -23.109 1 45.84 193 LEU A C 1
ATOM 1544 O O . LEU A 1 193 ? 10.773 -0.703 -23.797 1 45.84 193 LEU A O 1
ATOM 1548 N N . GLU A 1 194 ? 11.211 1.44 -23.031 1 44.12 194 GLU A N 1
ATOM 1549 C CA . GLU A 1 194 ? 10.164 2.084 -23.812 1 44.12 194 GLU A CA 1
ATOM 1550 C C . GLU A 1 194 ? 10.531 2.129 -25.297 1 44.12 194 GLU A C 1
ATOM 1552 O O . GLU A 1 194 ? 9.672 1.97 -26.156 1 44.12 194 GLU A O 1
ATOM 1557 N N . ALA A 1 195 ? 11.719 2.613 -25.594 1 41.84 195 ALA A N 1
ATOM 1558 C CA . ALA A 1 195 ? 12.133 2.604 -27 1 41.84 195 ALA A CA 1
ATOM 1559 C C . ALA A 1 195 ? 11.828 1.26 -27.656 1 41.84 195 ALA A C 1
ATOM 1561 O O . ALA A 1 195 ? 11.445 1.204 -28.828 1 41.84 195 ALA A O 1
ATOM 1562 N N . GLU A 1 196 ? 12.039 0.37 -26.859 1 42.41 196 GLU A N 1
ATOM 1563 C CA . GLU A 1 196 ? 11.68 -0.966 -27.328 1 42.41 196 GLU A CA 1
ATOM 1564 C C . GLU A 1 196 ? 10.172 -1.099 -27.531 1 42.41 196 GLU A C 1
ATOM 1566 O O . GLU A 1 196 ? 9.719 -1.726 -28.484 1 42.41 196 GLU A O 1
ATOM 1571 N N . LEU A 1 197 ? 9.5 -0.417 -26.562 1 40.88 197 LEU A N 1
ATOM 1572 C CA . LEU A 1 197 ? 8.047 -0.396 -26.734 1 40.88 197 LEU A CA 1
ATOM 1573 C C . LEU A 1 197 ? 7.652 0.411 -27.953 1 40.88 197 LEU A C 1
ATOM 1575 O O . LEU A 1 197 ? 6.73 0.03 -28.688 1 40.88 197 LEU A O 1
ATOM 1579 N N . ASN A 1 198 ? 8.188 1.617 -28.125 1 39.19 198 ASN A N 1
ATOM 1580 C CA . ASN A 1 198 ? 7.895 2.414 -29.312 1 39.19 198 ASN A CA 1
ATOM 1581 C C . ASN A 1 198 ? 8.398 1.737 -30.578 1 39.19 198 ASN A C 1
ATOM 1583 O O . ASN A 1 198 ? 7.836 1.938 -31.656 1 39.19 198 ASN A O 1
ATOM 1587 N N . ASN A 1 199 ? 9.539 1.172 -30.562 1 36.31 199 ASN A N 1
ATOM 1588 C CA . ASN A 1 199 ? 9.938 0.426 -31.766 1 36.31 199 ASN A CA 1
ATOM 1589 C C . ASN A 1 199 ? 8.992 -0.743 -32.031 1 36.31 199 ASN A C 1
ATOM 1591 O O . ASN A 1 199 ? 9.102 -1.411 -33.062 1 36.31 199 ASN A O 1
ATOM 1595 N N . LEU A 1 200 ? 8.336 -1.103 -31.125 1 34.56 200 LEU A N 1
ATOM 1596 C CA . LEU A 1 200 ? 7.266 -2.072 -31.328 1 34.56 200 LEU A CA 1
ATOM 1597 C C . LEU A 1 200 ? 6.133 -1.462 -32.156 1 34.56 200 LEU A C 1
ATOM 1599 O O . LEU A 1 200 ? 5.371 -2.184 -32.781 1 34.56 200 LEU A O 1
ATOM 1603 N N . SER A 1 201 ? 5.859 -0.231 -32 1 32.12 201 SER A N 1
ATOM 1604 C CA . SER A 1 201 ? 4.914 0.318 -32.969 1 32.12 201 SER A CA 1
ATOM 1605 C C . SER A 1 201 ? 5.512 0.355 -34.375 1 32.12 201 SER A C 1
ATOM 1607 O O . SER A 1 201 ? 4.828 0.707 -35.312 1 32.12 201 SER A O 1
ATOM 1609 N N . ALA A 1 202 ? 6.855 0.648 -34.562 1 30.28 202 ALA A N 1
ATOM 1610 C CA . ALA A 1 202 ? 7.312 0.559 -35.938 1 30.28 202 ALA A CA 1
ATOM 1611 C C . ALA A 1 202 ? 7.238 -0.876 -36.469 1 30.28 202 ALA A C 1
ATOM 1613 O O . ALA A 1 202 ? 7.641 -1.812 -35.781 1 30.28 202 ALA A O 1
ATOM 1614 N N . GLN A 1 203 ? 6.586 -1.102 -37.531 1 31.34 203 GLN A N 1
ATOM 1615 C CA . GLN A 1 203 ? 6.188 -2.225 -38.375 1 31.34 203 GLN A CA 1
ATOM 1616 C C . GLN A 1 203 ? 7.363 -3.158 -38.656 1 31.34 203 GLN A C 1
ATOM 1618 O O . GLN A 1 203 ? 7.383 -3.873 -39.656 1 31.34 203 GLN A O 1
ATOM 1623 N N . ARG A 1 204 ? 8.656 -2.832 -38.281 1 33.16 204 ARG A N 1
ATOM 1624 C CA . ARG A 1 204 ? 9.57 -3.746 -38.969 1 33.16 204 ARG A CA 1
ATOM 1625 C C . ARG A 1 204 ? 9.344 -5.184 -38.5 1 33.16 204 ARG A C 1
ATOM 1627 O O . ARG A 1 204 ? 9.125 -5.441 -37.312 1 33.16 204 ARG A O 1
ATOM 1634 N N . ARG A 1 205 ? 9.297 -6.059 -39.5 1 30.17 205 ARG A N 1
ATOM 1635 C CA . ARG A 1 205 ? 9.234 -7.52 -39.531 1 30.17 205 ARG A CA 1
ATOM 1636 C C . ARG A 1 205 ? 10.344 -8.125 -38.688 1 30.17 205 ARG A C 1
ATOM 1638 O O . ARG A 1 205 ? 11.523 -7.816 -38.875 1 30.17 205 ARG A O 1
ATOM 1645 N N . PRO A 1 206 ? 10.156 -8.422 -37.562 1 32.03 206 PRO A N 1
ATOM 1646 C CA . PRO A 1 206 ? 11.258 -9.125 -36.875 1 32.03 206 PRO A CA 1
ATOM 1647 C C . PRO A 1 206 ? 11.969 -10.109 -37.812 1 32.03 206 PRO A C 1
ATOM 1649 O O . PRO A 1 206 ? 11.32 -10.797 -38.594 1 32.03 206 PRO A O 1
ATOM 1652 N N . SER A 1 207 ? 13.242 -9.758 -38.312 1 28.8 207 SER A N 1
ATOM 1653 C CA . SER A 1 207 ? 14.062 -10.75 -39 1 28.8 207 SER A CA 1
ATOM 1654 C C . SER A 1 207 ? 14.117 -12.055 -38.219 1 28.8 207 SER A C 1
ATOM 1656 O O . SER A 1 207 ? 14.055 -12.055 -37 1 28.8 207 SER A O 1
ATOM 1658 N N . THR A 1 208 ? 13.875 -13.188 -38.875 1 28.5 208 THR A N 1
ATOM 1659 C CA . THR A 1 208 ? 13.984 -14.602 -38.5 1 28.5 208 THR A CA 1
ATOM 1660 C C . THR A 1 208 ? 15.344 -14.898 -37.875 1 28.5 208 THR A C 1
ATOM 1662 O O . THR A 1 208 ? 16.328 -15.117 -38.594 1 28.5 208 THR A O 1
ATOM 1665 N N . ALA A 1 209 ? 15.922 -14.188 -36.938 1 27.34 209 ALA A N 1
ATOM 1666 C CA . ALA A 1 209 ? 17.203 -14.695 -36.469 1 27.34 209 ALA A CA 1
ATOM 1667 C C . ALA A 1 209 ? 17.062 -16.125 -35.938 1 27.34 209 ALA A C 1
ATOM 1669 O O . ALA A 1 209 ? 16.125 -16.438 -35.219 1 27.34 209 ALA A O 1
ATOM 1670 N N . SER A 1 210 ? 17.844 -17.109 -36.531 1 25.75 210 SER A N 1
ATOM 1671 C CA . SER A 1 210 ? 18.125 -18.531 -36.375 1 25.75 210 SER A CA 1
ATOM 1672 C C . SER A 1 210 ? 18.5 -18.844 -34.906 1 25.75 210 SER A C 1
ATOM 1674 O O . SER A 1 210 ? 19.375 -18.188 -34.344 1 25.75 210 SER A O 1
ATOM 1676 N N . SER A 1 211 ? 17.625 -19.109 -34.094 1 29.62 211 SER A N 1
ATOM 1677 C CA . SER A 1 211 ? 18 -19.75 -32.812 1 29.62 211 SER A CA 1
ATOM 1678 C C . SER A 1 211 ? 19.016 -20.859 -33.031 1 29.62 211 SER A C 1
ATOM 1680 O O . SER A 1 211 ? 18.719 -21.875 -33.688 1 29.62 211 SER A O 1
ATOM 1682 N N . GLU A 1 212 ? 20.359 -20.578 -33.156 1 28.3 212 GLU A N 1
ATOM 1683 C CA . GLU A 1 212 ? 21.406 -21.578 -33.25 1 28.3 212 GLU A CA 1
ATOM 1684 C C . GLU A 1 212 ? 21.25 -22.656 -32.219 1 28.3 212 GLU A C 1
ATOM 1686 O O . GLU A 1 212 ? 21.812 -23.75 -32.344 1 28.3 212 GLU A O 1
ATOM 1691 N N . ALA A 1 21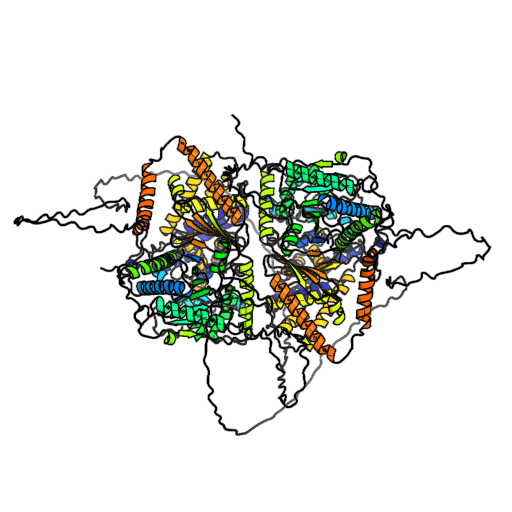3 ? 21.422 -22.266 -30.812 1 27.75 213 ALA A N 1
ATOM 1692 C CA . ALA A 1 213 ? 22.125 -23.328 -30.094 1 27.75 213 ALA A CA 1
ATOM 1693 C C . ALA A 1 213 ? 21.406 -24.672 -30.281 1 27.75 213 ALA A C 1
ATOM 1695 O O . ALA A 1 213 ? 21.875 -25.703 -29.797 1 27.75 213 ALA A O 1
ATOM 1696 N N . SER A 1 214 ? 20.109 -24.781 -29.906 1 27.14 214 SER A N 1
ATOM 1697 C CA . SER A 1 214 ? 19.875 -26.203 -29.672 1 27.14 214 SER A CA 1
ATOM 1698 C C . SER A 1 214 ? 20.031 -27.016 -30.953 1 27.14 214 SER A C 1
ATOM 1700 O O . SER A 1 214 ? 19.594 -26.578 -32.031 1 27.14 214 SER A O 1
ATOM 1702 N N . ASN A 1 215 ? 21.047 -27.906 -31.109 1 30.69 215 ASN A N 1
ATOM 1703 C CA . ASN A 1 215 ? 21.359 -28.844 -32.188 1 30.69 215 ASN A CA 1
ATOM 1704 C C . ASN A 1 215 ? 20.094 -29.438 -32.812 1 30.69 215 ASN A C 1
ATOM 1706 O O . ASN A 1 215 ? 20.141 -30.016 -33.875 1 30.69 215 ASN A O 1
ATOM 1710 N N . GLN A 1 216 ? 19.375 -30.359 -32 1 27.83 216 GLN A N 1
ATOM 1711 C CA . GLN A 1 216 ? 18.422 -31.062 -32.844 1 27.83 216 GLN A CA 1
ATOM 1712 C C . GLN A 1 216 ? 17.406 -30.094 -33.438 1 27.83 216 GLN A C 1
ATOM 1714 O O . GLN A 1 216 ? 16.844 -29.25 -32.719 1 27.83 216 GLN A O 1
ATOM 1719 N N . PRO A 1 217 ? 17.469 -29.781 -34.75 1 30.7 217 PRO A N 1
ATOM 1720 C CA . PRO A 1 217 ? 16.375 -29.109 -35.469 1 30.7 217 PRO A CA 1
ATOM 1721 C C . PRO A 1 217 ? 14.992 -29.547 -34.969 1 30.7 217 PRO A C 1
ATOM 1723 O O . PRO A 1 217 ? 14.617 -30.703 -35.125 1 30.7 217 PRO A O 1
ATOM 1726 N N . SER A 1 218 ? 14.641 -29.469 -33.75 1 31.03 218 SER A N 1
ATOM 1727 C CA . SER A 1 218 ? 13.234 -29.844 -33.812 1 31.03 218 SER A CA 1
ATOM 1728 C C . SER A 1 218 ? 12.523 -29.125 -34.938 1 31.03 218 SER A C 1
ATOM 1730 O O . SER A 1 218 ? 12.766 -27.953 -35.188 1 31.03 218 SER A O 1
ATOM 1732 N N . ALA A 1 219 ? 12.109 -29.844 -36 1 32.34 219 ALA A N 1
ATOM 1733 C CA . ALA A 1 219 ? 11.438 -29.516 -37.25 1 32.34 219 ALA A CA 1
ATOM 1734 C C . ALA A 1 219 ? 10.531 -28.297 -37.094 1 32.34 219 ALA A C 1
ATOM 1736 O O . ALA A 1 219 ? 10.43 -27.469 -37.969 1 32.34 219 ALA A O 1
ATOM 1737 N N . ASN A 1 220 ? 9.43 -28.359 -36.344 1 30.02 220 ASN A N 1
ATOM 1738 C CA . ASN A 1 220 ? 8.414 -27.312 -36.406 1 30.02 220 ASN A CA 1
ATOM 1739 C C . ASN A 1 220 ? 8.898 -26.016 -35.75 1 30.02 220 ASN A C 1
ATOM 1741 O O . ASN A 1 220 ? 8.656 -25.781 -34.594 1 30.02 220 ASN A O 1
ATOM 1745 N N . SER A 1 221 ? 10.062 -25.562 -35.938 1 33.91 221 SER A N 1
ATOM 1746 C CA . SER A 1 221 ? 10.477 -24.25 -35.469 1 33.91 221 SER A CA 1
ATOM 1747 C C . SER A 1 221 ? 9.508 -23.172 -35.969 1 33.91 221 SER A C 1
ATOM 1749 O O . SER A 1 221 ? 9.562 -22.75 -37.125 1 33.91 221 SER A O 1
ATOM 1751 N N . ASP A 1 222 ? 8.18 -23.281 -35.625 1 32.41 222 ASP A N 1
ATOM 1752 C CA . ASP A 1 222 ? 7.23 -22.266 -36.062 1 32.41 222 ASP A CA 1
ATOM 1753 C C . ASP A 1 222 ? 7.773 -20.859 -35.812 1 32.41 222 ASP A C 1
ATOM 1755 O O . ASP A 1 222 ? 8.234 -20.562 -34.719 1 32.41 222 ASP A O 1
ATOM 1759 N N . ASP A 1 223 ? 8.25 -20.125 -36.781 1 34.81 223 ASP A N 1
ATOM 1760 C CA . ASP A 1 223 ? 8.469 -18.703 -37 1 34.81 223 ASP A CA 1
ATOM 1761 C C . ASP A 1 223 ? 7.594 -17.859 -36.094 1 34.81 223 ASP A C 1
ATOM 1763 O O . ASP A 1 223 ? 7.887 -16.688 -35.875 1 34.81 223 ASP A O 1
ATOM 1767 N N . ASP A 1 224 ? 6.406 -18.328 -35.812 1 37.22 224 ASP A N 1
ATOM 1768 C CA . ASP A 1 224 ? 5.367 -17.547 -35.125 1 37.22 224 ASP A CA 1
ATOM 1769 C C . ASP A 1 224 ? 5.781 -17.203 -33.688 1 37.22 224 ASP A C 1
ATOM 1771 O O . ASP A 1 224 ? 5.246 -16.266 -33.094 1 37.22 224 ASP A O 1
ATOM 1775 N N . LEU A 1 225 ? 6.59 -17.938 -33.062 1 38.97 225 LEU A N 1
ATOM 1776 C CA . LEU A 1 225 ? 6.926 -17.672 -31.656 1 38.97 225 LEU A CA 1
ATOM 1777 C C . LEU A 1 225 ? 7.762 -16.406 -31.531 1 38.97 225 LEU A C 1
ATOM 1779 O O . LEU A 1 225 ? 7.852 -15.828 -30.438 1 38.97 225 LEU A O 1
ATOM 1783 N N . GLU A 1 226 ? 8.484 -16.016 -32.531 1 36.34 226 GLU A N 1
ATOM 1784 C CA . GLU A 1 226 ? 9.5 -14.977 -32.375 1 36.34 226 GLU A CA 1
ATOM 1785 C C . GLU A 1 226 ? 8.852 -13.617 -32.125 1 36.34 226 GLU A C 1
ATOM 1787 O O . GLU A 1 226 ? 9.43 -12.773 -31.438 1 36.34 226 GLU A O 1
ATOM 1792 N N . PHE A 1 227 ? 7.793 -13.375 -32.812 1 36.91 227 PHE A N 1
ATOM 1793 C CA . PHE A 1 227 ? 7.266 -12.016 -32.844 1 36.91 227 PHE A CA 1
ATOM 1794 C C . PHE A 1 227 ? 6.914 -11.531 -31.438 1 36.91 227 PHE A C 1
ATOM 1796 O O . PHE A 1 227 ? 6.984 -10.328 -31.156 1 36.91 227 PHE A O 1
ATOM 1803 N N . PHE A 1 228 ? 6.273 -12.359 -30.766 1 42.59 228 PHE A N 1
ATOM 1804 C CA . PHE A 1 228 ? 5.59 -11.82 -29.594 1 42.59 228 PHE A CA 1
ATOM 1805 C C . PHE A 1 228 ? 6.59 -11.352 -28.547 1 42.59 228 PHE A C 1
ATOM 1807 O O . PHE A 1 228 ? 6.207 -10.977 -27.438 1 42.59 228 PHE A O 1
ATOM 1814 N N . ASN A 1 229 ? 7.945 -11.523 -28.859 1 39 229 ASN A N 1
ATOM 1815 C CA . ASN A 1 229 ? 8.984 -11.516 -27.844 1 39 229 ASN A CA 1
ATOM 1816 C C . ASN A 1 229 ? 9.305 -10.102 -27.375 1 39 229 ASN A C 1
ATOM 1818 O O . ASN A 1 229 ? 10.32 -9.875 -26.719 1 39 229 ASN A O 1
ATOM 1822 N N . VAL A 1 230 ? 8.758 -9.141 -27.984 1 42.09 230 VAL A N 1
ATOM 1823 C CA . VAL A 1 230 ? 9.594 -8 -27.625 1 42.09 230 VAL A CA 1
ATOM 1824 C C . VAL A 1 230 ? 9.391 -7.66 -26.141 1 42.09 230 VAL A C 1
ATOM 1826 O O . VAL A 1 230 ? 10.352 -7.312 -25.453 1 42.09 230 VAL A O 1
ATOM 1829 N N . HIS A 1 231 ? 8.211 -7.496 -25.609 1 50.03 231 HIS A N 1
ATOM 1830 C CA . HIS A 1 231 ? 8.094 -7.125 -24.203 1 50.03 231 HIS A CA 1
ATOM 1831 C C . HIS A 1 231 ? 7.211 -8.109 -23.453 1 50.03 231 HIS A C 1
ATOM 1833 O O . HIS A 1 231 ? 6.992 -7.957 -22.25 1 50.03 231 HIS A O 1
ATOM 1839 N N . GLY A 1 232 ? 7.508 -9.281 -23.516 1 61.09 232 GLY A N 1
ATOM 1840 C CA . GLY A 1 232 ? 6.656 -10.258 -22.859 1 61.09 232 GLY A CA 1
ATOM 1841 C C . GLY A 1 232 ? 7.438 -11.281 -22.062 1 61.09 232 GLY A C 1
ATOM 1842 O O . GLY A 1 232 ? 8.625 -11.102 -21.797 1 61.09 232 GLY A O 1
ATOM 1843 N N . ILE A 1 233 ? 6.734 -12 -21.375 1 73 233 ILE A N 1
ATOM 1844 C CA . ILE A 1 233 ? 7.227 -13.125 -20.594 1 73 233 ILE A CA 1
ATOM 1845 C C . ILE A 1 233 ? 6.996 -14.43 -21.344 1 73 233 ILE A C 1
ATOM 1847 O O . ILE A 1 233 ? 6.008 -14.562 -22.078 1 73 233 ILE A O 1
ATOM 1851 N N . THR A 1 234 ? 8 -15.195 -21.469 1 77.5 234 THR A N 1
ATOM 1852 C CA . THR A 1 234 ? 7.902 -16.531 -22.047 1 77.5 234 THR A CA 1
ATOM 1853 C C . THR A 1 234 ? 8.461 -17.578 -21.094 1 77.5 234 THR A C 1
ATOM 1855 O O . THR A 1 234 ? 8.75 -17.281 -19.938 1 77.5 234 THR A O 1
ATOM 1858 N N . LYS A 1 235 ? 8.414 -18.875 -21.594 1 84.31 235 LYS A N 1
ATOM 1859 C CA . LYS A 1 235 ? 9 -19.953 -20.812 1 84.31 235 LYS A CA 1
ATOM 1860 C C . LYS A 1 235 ? 10.031 -20.734 -21.625 1 84.31 235 LYS A C 1
ATOM 1862 O O . LYS A 1 235 ? 9.852 -20.938 -22.828 1 84.31 235 LYS A O 1
ATOM 1867 N N . LYS A 1 236 ? 11.125 -21.016 -21 1 88.88 236 LYS A N 1
ATOM 1868 C CA . LYS A 1 236 ? 12.125 -21.922 -21.547 1 88.88 236 LYS A CA 1
ATOM 1869 C C . LYS A 1 236 ? 12.086 -23.281 -20.859 1 88.88 236 LYS A C 1
ATOM 1871 O O . LYS A 1 236 ? 11.922 -23.359 -19.641 1 88.88 236 LYS A O 1
ATOM 1876 N N . GLN A 1 237 ? 12.164 -24.297 -21.688 1 93.38 237 GLN A N 1
ATOM 1877 C CA . GLN A 1 237 ? 12.133 -25.656 -21.141 1 93.38 237 GLN A CA 1
ATOM 1878 C C . GLN A 1 237 ? 13.406 -26.422 -21.484 1 93.38 237 GLN A C 1
ATOM 1880 O O . GLN A 1 237 ? 13.953 -26.266 -22.578 1 93.38 237 GLN A O 1
ATOM 1885 N N . TYR A 1 238 ? 13.844 -27.219 -20.562 1 96.38 238 TYR A N 1
ATOM 1886 C CA . TYR A 1 238 ? 15.023 -28.078 -20.688 1 96.38 238 TYR A CA 1
ATOM 1887 C C . TYR A 1 238 ? 14.695 -29.516 -20.328 1 96.38 238 TYR A C 1
ATOM 1889 O O . TYR A 1 238 ? 15.039 -30 -19.25 1 96.38 238 TYR A O 1
ATOM 1897 N N . PRO A 1 239 ? 14.117 -30.219 -21.266 1 94.5 239 PRO A N 1
ATOM 1898 C CA . PRO A 1 239 ? 13.609 -31.562 -20.984 1 94.5 239 PRO A CA 1
ATOM 1899 C C . PRO A 1 239 ? 14.719 -32.531 -20.609 1 94.5 239 PRO A C 1
ATOM 1901 O O . PRO A 1 239 ? 14.461 -33.562 -19.969 1 94.5 239 PRO A O 1
ATOM 1904 N N . ASP A 1 240 ? 15.984 -32.25 -20.984 1 95 240 ASP A N 1
ATOM 1905 C CA . ASP A 1 240 ? 17.078 -33.188 -20.75 1 95 240 ASP A CA 1
ATOM 1906 C C . ASP A 1 240 ? 17.875 -32.812 -19.5 1 95 240 ASP A C 1
ATOM 1908 O O . ASP A 1 240 ? 18.938 -33.375 -19.25 1 95 240 ASP A O 1
ATOM 1912 N N . SER A 1 241 ? 17.328 -31.859 -18.781 1 97 241 SER A N 1
ATOM 1913 C CA . SER A 1 241 ? 18.031 -31.422 -17.578 1 97 241 SER A CA 1
ATOM 1914 C C . SER A 1 241 ? 18.234 -32.562 -16.609 1 97 241 SER A C 1
ATOM 1916 O O . SER A 1 241 ? 17.359 -33.406 -16.422 1 97 241 SER A O 1
ATOM 1918 N N . LYS A 1 242 ? 19.406 -32.625 -15.898 1 97.5 242 LYS A N 1
ATOM 1919 C CA . LYS A 1 242 ? 19.734 -33.719 -14.984 1 97.5 242 LYS A CA 1
ATOM 1920 C C . LYS A 1 242 ? 20.266 -33.188 -13.656 1 97.5 242 LYS A C 1
ATOM 1922 O O . LYS A 1 242 ? 20.781 -33.969 -12.844 1 97.5 242 LYS A O 1
ATOM 1927 N N . HIS A 1 243 ? 20.219 -31.938 -13.453 1 98.44 243 HIS A N 1
ATOM 1928 C CA . HIS A 1 243 ? 20.797 -31.359 -12.25 1 98.44 243 HIS A CA 1
ATOM 1929 C C . HIS A 1 243 ? 19.781 -30.484 -11.516 1 98.44 243 HIS A C 1
ATOM 1931 O O . HIS A 1 243 ? 18.781 -30.062 -12.094 1 98.44 243 HIS A O 1
ATOM 1937 N N . ILE A 1 244 ? 20.031 -30.234 -10.211 1 98.75 244 ILE A N 1
ATOM 1938 C CA . ILE A 1 244 ? 19.266 -29.281 -9.414 1 98.75 244 ILE A CA 1
ATOM 1939 C C . ILE A 1 244 ? 20.156 -28.125 -8.992 1 98.75 244 ILE A C 1
ATOM 1941 O O . ILE A 1 244 ? 21.391 -28.203 -9.062 1 98.75 244 ILE A O 1
ATOM 1945 N N . MET A 1 245 ? 19.5 -27.031 -8.727 1 98.56 245 MET A N 1
ATOM 1946 C CA . MET A 1 245 ? 20.156 -25.859 -8.141 1 98.56 245 MET A CA 1
ATOM 1947 C C . MET A 1 245 ? 19.812 -25.734 -6.656 1 98.56 245 MET A C 1
ATOM 1949 O O . MET A 1 245 ? 18.672 -25.953 -6.262 1 98.56 245 MET A O 1
ATOM 1953 N N . ILE A 1 246 ? 20.797 -25.422 -5.805 1 98.81 246 ILE A N 1
ATOM 1954 C CA . ILE A 1 246 ? 20.594 -25.25 -4.371 1 98.81 246 ILE A CA 1
ATOM 1955 C C . ILE A 1 246 ? 21.047 -23.844 -3.959 1 98.81 246 ILE A C 1
ATOM 1957 O O . ILE A 1 246 ? 22.125 -23.406 -4.34 1 98.81 246 ILE A O 1
ATOM 1961 N N . ILE A 1 247 ? 20.203 -23.141 -3.283 1 98.44 247 ILE A N 1
ATOM 1962 C CA . ILE A 1 247 ? 20.547 -21.812 -2.77 1 98.44 247 ILE A CA 1
ATOM 1963 C C . ILE A 1 247 ? 20.547 -21.844 -1.242 1 98.44 247 ILE A C 1
ATOM 1965 O O . ILE A 1 247 ? 19.578 -22.297 -0.626 1 98.44 247 ILE A O 1
ATOM 1969 N N . SER A 1 248 ? 21.594 -21.422 -0.635 1 98.12 248 SER A N 1
ATOM 1970 C CA . SER A 1 248 ? 21.734 -21.297 0.812 1 98.12 248 SER A CA 1
ATOM 1971 C C . SER A 1 248 ? 22.469 -20.016 1.183 1 98.12 248 SER A C 1
ATOM 1973 O O . SER A 1 248 ? 23.594 -19.781 0.715 1 98.12 248 SER A O 1
ATOM 1975 N N . LYS A 1 249 ? 21.844 -19.156 1.962 1 96.44 249 LYS A N 1
ATOM 1976 C CA . LYS A 1 249 ? 22.406 -17.891 2.428 1 96.44 249 LYS A CA 1
ATOM 1977 C C . LYS A 1 249 ? 22.938 -17.062 1.261 1 96.44 249 LYS A C 1
ATOM 1979 O O . LYS A 1 249 ? 24.062 -16.578 1.3 1 96.44 249 LYS A O 1
ATOM 1984 N N . GLY A 1 250 ? 22.125 -17.047 0.226 1 95.56 250 GLY A N 1
ATOM 1985 C CA . GLY A 1 250 ? 22.453 -16.234 -0.93 1 95.56 250 GLY A CA 1
ATOM 1986 C C . GLY A 1 250 ? 23.547 -16.812 -1.791 1 95.56 250 GLY A C 1
ATOM 1987 O O . GLY A 1 250 ? 24.094 -16.125 -2.67 1 95.56 250 GLY A O 1
ATOM 1988 N N . GLN A 1 251 ? 24.031 -18 -1.517 1 96.94 251 GLN A N 1
ATOM 1989 C CA . GLN A 1 251 ? 25.047 -18.688 -2.305 1 96.94 251 GLN A CA 1
ATOM 1990 C C . GLN A 1 251 ? 24.422 -19.797 -3.15 1 96.94 251 GLN A C 1
ATOM 1992 O O . GLN A 1 251 ? 23.406 -20.375 -2.771 1 96.94 251 GLN A O 1
ATOM 1997 N N . TYR A 1 252 ? 25.047 -20.141 -4.324 1 97.62 252 TYR A N 1
ATOM 1998 C CA . TYR A 1 252 ? 24.453 -20.984 -5.344 1 97.62 252 TYR A CA 1
ATOM 1999 C C . TYR A 1 252 ? 25.297 -22.219 -5.594 1 97.62 252 TYR A C 1
ATOM 2001 O O . TYR A 1 252 ? 26.516 -22.125 -5.781 1 97.62 252 TYR A O 1
ATOM 2009 N N . TYR A 1 253 ? 24.672 -23.328 -5.504 1 98.19 253 TYR A N 1
ATOM 2010 C CA . TYR A 1 253 ? 25.297 -24.609 -5.715 1 98.19 253 TYR A CA 1
ATOM 2011 C C . TYR A 1 253 ? 24.547 -25.438 -6.754 1 98.19 253 TYR A C 1
ATOM 2013 O O . TYR A 1 253 ? 23.344 -25.266 -6.93 1 98.19 253 TYR A O 1
ATOM 2021 N N . THR A 1 254 ? 25.203 -26.328 -7.473 1 98.12 254 THR A N 1
ATOM 2022 C CA . THR A 1 254 ? 24.578 -27.234 -8.43 1 98.12 254 THR A CA 1
ATOM 2023 C C . THR A 1 254 ? 24.984 -28.688 -8.141 1 98.12 254 THR A C 1
ATOM 2025 O O . THR A 1 254 ? 26.094 -28.938 -7.641 1 98.12 254 THR A O 1
ATOM 2028 N N . LEU A 1 255 ? 24.125 -29.594 -8.391 1 98.25 255 LEU A N 1
ATOM 2029 C CA . LEU A 1 255 ? 24.359 -31.016 -8.195 1 98.25 255 LEU A CA 1
ATOM 2030 C C . LEU A 1 255 ? 23.703 -31.828 -9.305 1 98.25 255 LEU A C 1
ATOM 2032 O O . LEU A 1 255 ? 22.5 -31.703 -9.539 1 98.25 255 LEU A O 1
ATOM 2036 N N . GLU A 1 256 ? 24.469 -32.625 -10.031 1 97.31 256 GLU A N 1
ATOM 2037 C CA . GLU A 1 256 ? 23.891 -33.625 -10.938 1 97.31 256 GLU A CA 1
ATOM 2038 C C . GLU A 1 256 ? 23.188 -34.719 -10.164 1 97.31 256 GLU A C 1
ATOM 2040 O O . GLU A 1 256 ? 23.766 -35.312 -9.258 1 97.31 256 GLU A O 1
ATOM 2045 N N . VAL A 1 257 ? 21.969 -35.031 -10.547 1 97.5 257 VAL A N 1
ATOM 2046 C CA . VAL A 1 257 ? 21.203 -35.906 -9.656 1 97.5 257 VAL A CA 1
ATOM 2047 C C . VAL A 1 257 ? 20.562 -37.031 -10.453 1 97.5 257 VAL A C 1
ATOM 2049 O O . VAL A 1 257 ? 20.047 -38 -9.875 1 97.5 257 VAL A O 1
ATOM 2052 N N . LEU A 1 258 ? 20.531 -37 -11.758 1 96.69 258 LEU A N 1
ATOM 2053 C CA . LEU A 1 258 ? 19.984 -38.062 -12.594 1 96.69 258 LEU A CA 1
ATOM 2054 C C . LEU A 1 258 ? 21.031 -38.625 -13.539 1 96.69 258 LEU A C 1
ATOM 2056 O O . LEU A 1 258 ? 21.938 -37.906 -13.977 1 96.69 258 LEU A O 1
ATOM 2060 N N . ASP A 1 259 ? 20.938 -39.875 -13.836 1 94.19 259 ASP A N 1
ATOM 2061 C CA . ASP A 1 259 ? 21.812 -40.5 -14.82 1 94.19 259 ASP A CA 1
ATOM 2062 C C . ASP A 1 259 ? 21.219 -40.406 -16.234 1 94.19 259 ASP A C 1
ATOM 2064 O O . ASP A 1 259 ? 20.25 -39.688 -16.453 1 94.19 259 ASP A O 1
ATOM 2068 N N . GLU A 1 260 ? 21.797 -41.062 -17.219 1 92.38 260 GLU A N 1
ATOM 2069 C CA . GLU A 1 260 ? 21.391 -40.969 -18.625 1 92.38 260 GLU A CA 1
ATOM 2070 C C . GLU A 1 260 ? 20.016 -41.562 -18.844 1 92.38 260 GLU A C 1
ATOM 2072 O O . GLU A 1 260 ? 19.312 -41.188 -19.781 1 92.38 260 GLU A O 1
ATOM 2077 N N . ASN A 1 261 ? 19.641 -42.438 -17.969 1 92.81 261 ASN A N 1
ATOM 2078 C CA . ASN A 1 261 ? 18.328 -43.062 -18.078 1 92.81 261 ASN A CA 1
ATOM 2079 C C . ASN A 1 261 ? 17.297 -42.406 -17.188 1 92.81 261 ASN A C 1
ATOM 2081 O O . ASN A 1 261 ? 16.203 -42.938 -16.984 1 92.81 261 ASN A O 1
ATOM 2085 N N . ASP A 1 262 ? 17.641 -41.281 -16.594 1 95.44 262 ASP A N 1
ATOM 2086 C CA . ASP A 1 262 ? 16.781 -40.469 -15.742 1 95.44 262 ASP A CA 1
ATOM 2087 C C . ASP A 1 262 ? 16.516 -41.125 -14.398 1 95.44 262 ASP A C 1
ATOM 2089 O O . ASP A 1 262 ? 15.453 -40.969 -13.805 1 95.44 262 ASP A O 1
ATOM 2093 N N . ASN A 1 263 ? 17.391 -42 -13.969 1 94.5 263 ASN A N 1
ATOM 2094 C CA . ASN A 1 263 ? 17.344 -42.531 -12.617 1 94.5 263 ASN A CA 1
ATOM 2095 C C . ASN A 1 263 ? 18.094 -41.625 -11.633 1 94.5 263 ASN A C 1
ATOM 2097 O O . ASN A 1 263 ? 19.141 -41.062 -11.977 1 94.5 263 ASN A O 1
ATOM 2101 N N . ALA A 1 264 ? 17.562 -41.625 -10.43 1 94.88 264 ALA A N 1
ATOM 2102 C CA . ALA A 1 264 ? 18.234 -40.812 -9.406 1 94.88 264 ALA A CA 1
ATOM 2103 C C . ALA A 1 264 ? 19.625 -41.406 -9.102 1 94.88 264 ALA A C 1
ATOM 2105 O O . ALA A 1 264 ? 19.797 -42.625 -9.023 1 94.88 264 ALA A O 1
ATOM 2106 N N . LEU A 1 265 ? 20.578 -40.562 -8.984 1 95.31 265 LEU A N 1
ATOM 2107 C CA . LEU A 1 265 ? 21.969 -41 -8.75 1 95.31 265 LEU A CA 1
ATOM 2108 C C . LEU A 1 265 ? 22.203 -41.281 -7.273 1 95.31 265 LEU A C 1
ATOM 2110 O O . LEU A 1 265 ? 23 -42.156 -6.934 1 95.31 265 LEU A O 1
ATOM 2114 N N . PHE A 1 266 ? 21.547 -40.531 -6.398 1 95.31 266 PHE A N 1
ATOM 2115 C CA . PHE A 1 266 ? 21.906 -40.594 -4.984 1 95.31 266 PHE A CA 1
ATOM 2116 C C . PHE A 1 266 ? 20.703 -40.969 -4.133 1 95.31 266 PHE A C 1
ATOM 2118 O O . PHE A 1 266 ? 19.562 -40.625 -4.453 1 95.31 266 PHE A O 1
ATOM 2125 N N . THR A 1 267 ? 20.953 -41.656 -3.059 1 92.12 267 THR A N 1
ATOM 2126 C CA . THR A 1 267 ? 19.938 -42 -2.064 1 92.12 267 THR A CA 1
ATOM 2127 C C . THR A 1 267 ? 19.594 -40.781 -1.213 1 92.12 267 THR A C 1
ATOM 2129 O O . THR A 1 267 ? 20.297 -39.75 -1.273 1 92.12 267 THR A O 1
ATOM 2132 N N . ASP A 1 268 ? 18.562 -40.906 -0.414 1 93.31 268 ASP A N 1
ATOM 2133 C CA . ASP A 1 268 ? 18.172 -39.812 0.468 1 93.31 268 ASP A CA 1
ATOM 2134 C C . ASP A 1 268 ? 19.266 -39.531 1.489 1 93.31 268 ASP A C 1
ATOM 2136 O O . ASP A 1 268 ? 19.5 -38.344 1.842 1 93.31 268 ASP A O 1
ATOM 2140 N N . SER A 1 269 ? 19.953 -40.531 1.992 1 92.5 269 SER A N 1
ATOM 2141 C CA . SER A 1 269 ? 21.047 -40.375 2.953 1 92.5 269 SER A CA 1
ATOM 2142 C C . SER A 1 269 ? 22.219 -39.625 2.332 1 92.5 269 SER A C 1
ATOM 2144 O O . SER A 1 269 ? 22.828 -38.781 2.98 1 92.5 269 SER A O 1
ATOM 2146 N N . GLN A 1 270 ? 22.547 -40 1.115 1 94.56 270 GLN A N 1
ATOM 2147 C CA . GLN A 1 270 ? 23.625 -39.312 0.419 1 94.56 270 GLN A CA 1
ATOM 2148 C C . GLN A 1 270 ? 23.281 -37.844 0.157 1 94.56 270 GLN A C 1
ATOM 2150 O O . GLN A 1 270 ? 24.109 -36.969 0.34 1 94.56 270 GLN A O 1
ATOM 2155 N N . LEU A 1 271 ? 22.062 -37.594 -0.298 1 97.19 271 LEU A N 1
ATOM 2156 C CA . LEU A 1 271 ? 21.609 -36.25 -0.513 1 97.19 271 LEU A CA 1
ATOM 2157 C C . LEU A 1 271 ? 21.641 -35.438 0.786 1 97.19 271 LEU A C 1
ATOM 2159 O O . LEU A 1 271 ? 22.016 -34.281 0.785 1 97.19 271 LEU A O 1
ATOM 2163 N N . SER A 1 272 ? 21.25 -36.094 1.916 1 97.06 272 SER A N 1
ATOM 2164 C CA . SER A 1 272 ? 21.312 -35.438 3.217 1 97.06 272 SER A CA 1
ATOM 2165 C C . SER A 1 272 ? 22.719 -34.938 3.539 1 97.06 272 SER A C 1
ATOM 2167 O O . SER A 1 272 ? 22.891 -33.875 4.102 1 97.06 272 SER A O 1
ATOM 2169 N N . ARG A 1 273 ? 23.656 -35.719 3.221 1 96.62 273 ARG A N 1
ATOM 2170 C CA . ARG A 1 273 ? 25.047 -35.344 3.455 1 96.62 273 ARG A CA 1
ATOM 2171 C C . ARG A 1 273 ? 25.438 -34.156 2.592 1 96.62 273 ARG A C 1
ATOM 2173 O O . ARG A 1 273 ? 26.203 -33.281 3.033 1 96.62 273 ARG A O 1
ATOM 2180 N N . VAL A 1 274 ? 25.031 -34.188 1.352 1 97.69 274 VAL A N 1
ATOM 2181 C CA . VAL A 1 274 ? 25.312 -33.062 0.46 1 97.69 274 VAL A CA 1
ATOM 2182 C C . VAL A 1 274 ? 24.719 -31.781 1.041 1 97.69 274 VAL A C 1
ATOM 2184 O O . VAL A 1 274 ? 25.391 -30.75 1.097 1 97.69 274 VAL A O 1
ATOM 2187 N N . PHE A 1 275 ? 23.469 -31.828 1.473 1 98.69 275 PHE A N 1
ATOM 2188 C CA . PHE A 1 275 ? 22.781 -30.641 1.982 1 98.69 275 PHE A CA 1
ATOM 2189 C C . PHE A 1 275 ? 23.438 -30.156 3.275 1 98.69 275 PHE A C 1
ATOM 2191 O O . PHE A 1 275 ? 23.531 -28.953 3.51 1 98.69 275 PHE A O 1
ATOM 2198 N N . GLN A 1 276 ? 23.844 -31.109 4.113 1 98.38 276 GLN A N 1
ATOM 2199 C CA . GLN A 1 276 ? 24.578 -30.703 5.316 1 98.38 276 GLN A CA 1
ATOM 2200 C C . GLN A 1 276 ? 25.875 -29.984 4.965 1 98.38 276 GLN A C 1
ATOM 2202 O O . GLN A 1 276 ? 26.219 -28.969 5.586 1 98.38 276 GLN A O 1
ATOM 2207 N N . HIS A 1 277 ? 26.562 -30.531 4.016 1 98.06 277 HIS A N 1
ATOM 2208 C CA . HIS A 1 277 ? 27.797 -29.906 3.551 1 98.06 277 HIS A CA 1
ATOM 2209 C C . HIS A 1 277 ? 27.531 -28.469 3.084 1 98.06 277 HIS A C 1
ATOM 2211 O O . HIS A 1 277 ? 28.297 -27.562 3.389 1 98.06 277 HIS A O 1
ATOM 2217 N N . ILE A 1 278 ? 26.5 -28.281 2.314 1 98.25 278 ILE A N 1
ATOM 2218 C CA . ILE A 1 278 ? 26.172 -26.969 1.77 1 98.25 278 ILE A CA 1
ATOM 2219 C C . ILE A 1 278 ? 25.797 -26.016 2.906 1 98.25 278 ILE A C 1
ATOM 2221 O O . ILE A 1 278 ? 26.203 -24.844 2.898 1 98.25 278 ILE A O 1
ATOM 2225 N N . ILE A 1 279 ? 25 -26.469 3.883 1 98.31 279 ILE A N 1
ATOM 2226 C CA . ILE A 1 279 ? 24.641 -25.656 5.039 1 98.31 279 ILE A CA 1
ATOM 2227 C C . ILE A 1 279 ? 25.906 -25.203 5.77 1 98.31 279 ILE A C 1
ATOM 2229 O O . ILE A 1 279 ? 26.047 -24.031 6.113 1 98.31 279 ILE A O 1
ATOM 2233 N N . ASP A 1 280 ? 26.844 -26.094 5.934 1 97.69 280 ASP A N 1
ATOM 2234 C CA . ASP A 1 280 ? 28.109 -25.781 6.609 1 97.69 280 ASP A CA 1
ATOM 2235 C C . ASP A 1 280 ? 28.938 -24.812 5.789 1 97.69 280 ASP A C 1
ATOM 2237 O O . ASP A 1 280 ? 29.469 -23.828 6.328 1 97.69 280 ASP A O 1
ATOM 2241 N N . ASP A 1 281 ? 29.031 -25.062 4.559 1 96.62 281 ASP A N 1
ATOM 2242 C CA . ASP A 1 281 ? 29.844 -24.219 3.684 1 96.62 281 ASP A CA 1
ATOM 2243 C C . ASP A 1 281 ? 29.281 -22.797 3.604 1 96.62 281 ASP A C 1
ATOM 2245 O O . ASP A 1 281 ? 30.031 -21.828 3.689 1 96.62 281 ASP A O 1
ATOM 2249 N N . SER A 1 282 ? 28 -22.703 3.34 1 95.94 282 SER A N 1
ATOM 2250 C CA . SER A 1 282 ? 27.375 -21.391 3.191 1 95.94 282 SER A CA 1
ATOM 2251 C C . SER A 1 282 ? 27.469 -20.594 4.484 1 95.94 282 SER A C 1
ATOM 2253 O O . SER A 1 282 ? 27.516 -19.359 4.457 1 95.94 282 SER A O 1
ATOM 2255 N N . THR A 1 283 ? 27.453 -21.25 5.602 1 94.56 283 THR A N 1
ATOM 2256 C CA . THR A 1 283 ? 27.594 -20.594 6.895 1 94.56 283 THR A CA 1
ATOM 2257 C C . THR A 1 283 ? 29.031 -20.125 7.117 1 94.56 283 THR A C 1
ATOM 2259 O O . THR A 1 283 ? 29.266 -19 7.543 1 94.56 283 THR A O 1
ATOM 2262 N N . THR A 1 284 ? 29.984 -20.969 6.816 1 90.81 284 THR A N 1
ATOM 2263 C CA . THR A 1 284 ? 31.391 -20.672 7.082 1 90.81 284 THR A CA 1
ATOM 2264 C C . THR A 1 284 ? 31.922 -19.641 6.094 1 90.81 284 THR A C 1
ATOM 2266 O O . THR A 1 284 ? 32.75 -18.812 6.453 1 90.81 284 THR A O 1
ATOM 2269 N N . SER A 1 285 ? 31.453 -19.734 4.961 1 83.12 285 SER A N 1
ATOM 2270 C CA . SER A 1 285 ? 31.984 -18.859 3.914 1 83.12 285 SER A CA 1
ATOM 2271 C C . SER A 1 285 ? 31.141 -17.594 3.773 1 83.12 285 SER A C 1
ATOM 2273 O O . SER A 1 285 ? 31.391 -16.781 2.883 1 83.12 285 SER A O 1
ATOM 2275 N N . TYR A 1 286 ? 30.219 -17.453 4.621 1 83.38 286 TYR A N 1
ATOM 2276 C CA . TYR A 1 286 ? 29.312 -16.328 4.457 1 83.38 286 TYR A CA 1
ATOM 2277 C C . TYR A 1 286 ? 30.047 -15.008 4.57 1 83.38 286 TYR A C 1
ATOM 2279 O O . TYR A 1 286 ? 30.812 -14.797 5.504 1 83.38 286 TYR A O 1
ATOM 2287 N N . SER A 1 287 ? 29.906 -14.273 3.637 1 77.5 287 SER A N 1
ATOM 2288 C CA . SER A 1 287 ? 30.344 -12.883 3.605 1 77.5 287 SER A CA 1
ATOM 2289 C C . SER A 1 287 ? 29.516 -12.07 2.619 1 77.5 287 SER A C 1
ATOM 2291 O O . SER A 1 287 ? 28.875 -12.625 1.719 1 77.5 287 SER A O 1
ATOM 2293 N N . LEU A 1 288 ? 29.469 -10.883 2.795 1 71.44 288 LEU A N 1
ATOM 2294 C CA . LEU A 1 288 ? 28.703 -10 1.917 1 71.44 288 LEU A CA 1
ATOM 2295 C C . LEU A 1 288 ? 29.25 -10.055 0.491 1 71.44 288 LEU A C 1
ATOM 2297 O O . LEU A 1 288 ? 28.547 -9.711 -0.458 1 71.44 288 LEU A O 1
ATOM 2301 N N . LYS A 1 289 ? 30.453 -10.531 0.362 1 72.31 289 LYS A N 1
ATOM 2302 C CA . LYS A 1 289 ? 31.062 -10.648 -0.962 1 72.31 289 LYS A CA 1
ATOM 2303 C C . LYS A 1 289 ? 30.641 -11.938 -1.649 1 72.31 289 LYS A C 1
ATOM 2305 O O . LYS A 1 289 ? 30.562 -12 -2.879 1 72.31 289 LYS A O 1
ATOM 2310 N N . ARG A 1 290 ? 30.406 -12.852 -0.825 1 79.06 290 ARG A N 1
ATOM 2311 C CA . ARG A 1 290 ? 30.125 -14.172 -1.379 1 79.06 290 ARG A CA 1
ATOM 2312 C C . ARG A 1 290 ? 28.625 -14.406 -1.491 1 79.06 290 ARG A C 1
ATOM 2314 O O . ARG A 1 290 ? 28.172 -15.188 -2.336 1 79.06 290 ARG A O 1
ATOM 2321 N N . ALA A 1 291 ? 27.938 -13.727 -0.64 1 87.12 291 ALA A N 1
ATOM 2322 C CA . ALA A 1 291 ? 26.469 -13.836 -0.667 1 87.12 291 ALA A CA 1
ATOM 2323 C C . ALA A 1 291 ? 25.859 -12.734 -1.523 1 87.12 291 ALA A C 1
ATOM 2325 O O . ALA A 1 291 ? 26.328 -11.602 -1.519 1 87.12 291 ALA A O 1
ATOM 2326 N N . THR A 1 292 ? 24.875 -13.125 -2.354 1 89.88 292 THR A N 1
ATOM 2327 C CA . THR A 1 292 ? 24.219 -12.148 -3.215 1 89.88 292 THR A CA 1
ATOM 2328 C C . THR A 1 292 ? 22.703 -12.328 -3.178 1 89.88 292 THR A C 1
ATOM 2330 O O . THR A 1 292 ? 22.219 -13.438 -2.969 1 89.88 292 THR A O 1
ATOM 2333 N N . ALA A 1 293 ? 22.047 -11.258 -3.326 1 91.38 293 ALA A N 1
ATOM 2334 C CA . ALA A 1 293 ? 20.594 -11.297 -3.455 1 91.38 293 ALA A CA 1
ATOM 2335 C C . ALA A 1 293 ? 20.172 -11.375 -4.922 1 91.38 293 ALA A C 1
ATOM 2337 O O . ALA A 1 293 ? 19.203 -10.727 -5.332 1 91.38 293 ALA A O 1
ATOM 2338 N N . LEU A 1 294 ? 20.875 -12.117 -5.676 1 93.5 294 LEU A N 1
ATOM 2339 C CA . LEU A 1 294 ? 20.672 -12.211 -7.121 1 93.5 294 LEU A CA 1
ATOM 2340 C C . LEU A 1 294 ? 19.234 -12.602 -7.449 1 93.5 294 LEU A C 1
ATOM 2342 O O . LEU A 1 294 ? 18.656 -12.102 -8.414 1 93.5 294 LEU A O 1
ATOM 2346 N N . GLY A 1 295 ? 18.641 -13.453 -6.684 1 94.06 295 GLY A N 1
ATOM 2347 C CA . GLY A 1 295 ? 17.297 -13.938 -6.938 1 94.06 295 GLY A CA 1
ATOM 2348 C C . GLY A 1 295 ? 16.25 -12.844 -6.867 1 94.06 295 GLY A C 1
ATOM 2349 O O . GLY A 1 295 ? 15.148 -12.992 -7.41 1 94.06 295 GLY A O 1
ATOM 2350 N N . SER A 1 296 ? 16.562 -11.75 -6.164 1 92.69 296 SER A N 1
ATOM 2351 C CA . SER A 1 296 ? 15.617 -10.641 -6.059 1 92.69 296 SER A CA 1
ATOM 2352 C C . SER A 1 296 ? 15.297 -10.055 -7.43 1 92.69 296 SER A C 1
ATOM 2354 O O . SER A 1 296 ? 14.234 -9.469 -7.621 1 92.69 296 SER A O 1
ATOM 2356 N N . LEU A 1 297 ? 16.141 -10.258 -8.406 1 91.31 297 LEU A N 1
ATOM 2357 C CA . LEU A 1 297 ? 15.93 -9.758 -9.758 1 91.31 297 LEU A CA 1
ATOM 2358 C C . LEU A 1 297 ? 14.695 -10.414 -10.383 1 91.31 297 LEU A C 1
ATOM 2360 O O . LEU A 1 297 ? 14.023 -9.805 -11.211 1 91.31 297 LEU A O 1
ATOM 2364 N N . THR A 1 298 ? 14.383 -11.602 -9.945 1 92.06 298 THR A N 1
ATOM 2365 C CA . THR A 1 298 ? 13.266 -12.344 -10.516 1 92.06 298 THR A CA 1
ATOM 2366 C C . THR A 1 298 ? 11.938 -11.844 -9.953 1 92.06 298 THR A C 1
ATOM 2368 O O . THR A 1 298 ? 10.867 -12.227 -10.43 1 92.06 298 THR A O 1
ATOM 2371 N N . SER A 1 299 ? 11.945 -11.039 -8.898 1 85.31 299 SER A N 1
ATOM 2372 C CA . SER A 1 299 ? 10.742 -10.453 -8.32 1 85.31 299 SER A CA 1
ATOM 2373 C C . SER A 1 299 ? 10.477 -9.062 -8.883 1 85.31 299 SER A C 1
ATOM 2375 O O . SER A 1 299 ? 9.406 -8.492 -8.664 1 85.31 299 SER A O 1
ATOM 2377 N N . TYR A 1 300 ? 11.438 -8.539 -9.531 1 66.81 300 TYR A N 1
ATOM 2378 C CA . TYR A 1 300 ? 11.383 -7.18 -10.055 1 66.81 300 TYR A CA 1
ATOM 2379 C C . TYR A 1 300 ? 10.398 -7.082 -11.219 1 66.81 300 TYR A C 1
ATOM 2381 O O . TYR A 1 300 ? 9.922 -8.102 -11.719 1 66.81 300 TYR A O 1
ATOM 2389 N N . SER A 1 301 ? 10.117 -5.852 -11.484 1 66.12 301 SER A N 1
ATOM 2390 C CA . SER A 1 301 ? 9.305 -5.637 -12.68 1 66.12 301 SER A CA 1
ATOM 2391 C C . SER A 1 301 ? 9.953 -6.27 -13.906 1 66.12 301 SER A C 1
ATOM 2393 O O . SER A 1 301 ? 11.18 -6.316 -14.016 1 66.12 301 SER A O 1
ATOM 2395 N N . PHE A 1 302 ? 9.195 -6.812 -14.688 1 67.69 302 PHE A N 1
ATOM 2396 C CA . PHE A 1 302 ? 9.688 -7.504 -15.875 1 67.69 302 PHE A CA 1
ATOM 2397 C C . PHE A 1 302 ? 10.594 -6.598 -16.703 1 67.69 302 PHE A C 1
ATOM 2399 O O . PHE A 1 302 ? 11.57 -7.062 -17.281 1 67.69 302 PHE A O 1
ATOM 2406 N N . LYS A 1 303 ? 10.281 -5.344 -16.609 1 65.69 303 LYS A N 1
ATOM 2407 C CA . LYS A 1 303 ? 11.117 -4.387 -17.328 1 65.69 303 LYS A CA 1
ATOM 2408 C C . LYS A 1 303 ? 12.539 -4.359 -16.781 1 65.69 303 LYS A C 1
ATOM 2410 O O . LYS A 1 303 ? 13.508 -4.48 -17.531 1 65.69 303 LYS A O 1
ATOM 2415 N N . ASN A 1 304 ? 12.641 -4.301 -15.531 1 71.12 304 ASN A N 1
ATOM 2416 C CA . ASN A 1 304 ? 13.961 -4.242 -14.906 1 71.12 304 ASN A CA 1
ATOM 2417 C C . ASN A 1 304 ? 14.664 -5.594 -14.945 1 71.12 304 ASN A C 1
ATOM 2419 O O . ASN A 1 304 ? 15.883 -5.66 -15.133 1 71.12 304 ASN A O 1
ATOM 2423 N N . TRP A 1 305 ? 13.914 -6.629 -14.859 1 83.5 305 TRP A N 1
ATOM 2424 C CA . TRP A 1 305 ? 14.477 -7.973 -14.898 1 83.5 305 TRP A CA 1
ATOM 2425 C C . TRP A 1 305 ? 15.031 -8.281 -16.297 1 83.5 305 TRP A C 1
ATOM 2427 O O . TRP A 1 305 ? 16.062 -8.953 -16.422 1 83.5 305 TRP A O 1
ATOM 2437 N N . LYS A 1 306 ? 14.344 -7.785 -17.297 1 80.69 306 LYS A N 1
ATOM 2438 C CA . LYS A 1 306 ? 14.805 -8.031 -18.656 1 80.69 306 LYS A CA 1
ATOM 2439 C C . LYS A 1 306 ? 16.203 -7.457 -18.875 1 80.69 306 LYS A C 1
ATOM 2441 O O . LYS A 1 306 ? 17.078 -8.133 -19.406 1 80.69 306 LYS A O 1
ATOM 2446 N N . TYR A 1 307 ? 16.438 -6.293 -18.391 1 78.12 307 TYR A N 1
ATOM 2447 C CA . TYR A 1 307 ? 17.719 -5.613 -18.594 1 78.12 307 TYR A CA 1
ATOM 2448 C C . TYR A 1 307 ? 18.812 -6.262 -17.766 1 78.12 307 TYR A C 1
ATOM 2450 O O . TYR A 1 307 ? 19.938 -6.477 -18.25 1 78.12 307 TYR A O 1
ATOM 2458 N N . ALA A 1 308 ? 18.531 -6.477 -16.547 1 85.81 308 ALA A N 1
ATOM 2459 C CA . ALA A 1 308 ? 19.5 -7.141 -15.672 1 85.81 308 ALA A CA 1
ATOM 2460 C C . ALA A 1 308 ? 19.844 -8.531 -16.203 1 85.81 308 ALA A C 1
ATOM 2462 O O . ALA A 1 308 ? 21 -8.945 -16.156 1 85.81 308 ALA A O 1
ATOM 2463 N N . ARG A 1 309 ? 18.859 -9.18 -16.719 1 89.94 309 ARG A N 1
ATOM 2464 C CA . ARG A 1 309 ? 19.078 -10.523 -17.234 1 89.94 309 ARG A CA 1
ATOM 2465 C C . ARG A 1 309 ? 19.938 -10.5 -18.484 1 89.94 309 ARG A C 1
ATOM 2467 O O . ARG A 1 309 ? 20.75 -11.398 -18.703 1 89.94 309 ARG A O 1
ATOM 2474 N N . LYS A 1 310 ? 19.734 -9.477 -19.359 1 86.25 310 LYS A N 1
ATOM 2475 C CA . LYS A 1 310 ? 20.594 -9.32 -20.531 1 86.25 310 LYS A CA 1
ATOM 2476 C C . LYS A 1 310 ? 22.047 -9.195 -20.125 1 86.25 310 LYS A C 1
ATOM 2478 O O . LYS A 1 310 ? 22.938 -9.781 -20.766 1 86.25 310 LYS A O 1
ATOM 2483 N N . ARG A 1 311 ? 22.281 -8.469 -19.109 1 87.56 311 ARG A N 1
ATOM 2484 C CA . ARG A 1 311 ? 23.656 -8.289 -18.609 1 87.56 311 ARG A CA 1
ATOM 2485 C C . ARG A 1 311 ? 24.203 -9.594 -18.047 1 87.56 311 ARG A C 1
ATOM 2487 O O . ARG A 1 311 ? 25.359 -9.938 -18.266 1 87.56 311 ARG A O 1
ATOM 2494 N N . LEU A 1 312 ? 23.391 -10.227 -17.312 1 90.44 312 LEU A N 1
ATOM 2495 C CA . LEU A 1 312 ? 23.781 -11.5 -16.719 1 90.44 312 LEU A CA 1
ATOM 2496 C C . LEU A 1 312 ? 24.078 -12.531 -17.812 1 90.44 312 LEU A C 1
ATOM 2498 O O . LEU A 1 312 ? 25.047 -13.297 -17.703 1 90.44 312 LEU A O 1
ATOM 2502 N N . GLN A 1 313 ? 23.234 -12.555 -18.781 1 91.44 313 GLN A N 1
ATOM 2503 C CA . GLN A 1 313 ? 23.375 -13.516 -19.859 1 91.44 313 GLN A CA 1
ATOM 2504 C C . GLN A 1 313 ? 24.656 -13.258 -20.656 1 91.44 313 GLN A C 1
ATOM 2506 O O . GLN A 1 313 ? 25.312 -14.195 -21.125 1 91.44 313 GLN A O 1
ATOM 2511 N N . LYS A 1 314 ? 24.938 -12.062 -20.859 1 89.62 314 LYS A N 1
ATOM 2512 C CA . LYS A 1 314 ? 26.125 -11.711 -21.625 1 89.62 314 LYS A CA 1
ATOM 2513 C C . LYS A 1 314 ? 27.391 -12.008 -20.844 1 89.62 314 LYS A C 1
ATOM 2515 O O . LYS A 1 314 ? 28.375 -12.508 -21.391 1 89.62 314 LYS A O 1
ATOM 2520 N N . ARG A 1 315 ? 27.406 -11.734 -19.594 1 90.31 315 ARG A N 1
ATOM 2521 C CA . ARG A 1 315 ? 28.609 -11.859 -18.781 1 90.31 315 ARG A CA 1
ATOM 2522 C C . ARG A 1 315 ? 28.75 -13.266 -18.219 1 90.31 315 ARG A C 1
ATOM 2524 O O . ARG A 1 315 ? 29.859 -13.773 -18.062 1 90.31 315 ARG A O 1
ATOM 2531 N N . TYR A 1 316 ? 27.656 -13.859 -17.859 1 93.56 316 TYR A N 1
ATOM 2532 C CA . TYR A 1 316 ? 27.641 -15.172 -17.219 1 93.56 316 TYR A CA 1
ATOM 2533 C C . TYR A 1 316 ? 26.719 -16.125 -17.953 1 93.56 316 TYR A C 1
ATOM 2535 O O . TYR A 1 316 ? 25.844 -16.734 -17.344 1 93.56 316 TYR A O 1
ATOM 2543 N N . PRO A 1 317 ? 26.922 -16.391 -19.172 1 93.75 317 PRO A N 1
ATOM 2544 C CA . PRO A 1 317 ? 26 -17.203 -19.969 1 93.75 317 PRO A CA 1
ATOM 2545 C C . PRO A 1 317 ? 25.891 -18.641 -19.453 1 93.75 317 PRO A C 1
ATOM 2547 O O . PRO A 1 317 ? 24.797 -19.219 -19.422 1 93.75 317 PRO A O 1
ATOM 2550 N N . GLN A 1 318 ? 27.016 -19.219 -19.031 1 95.62 318 GLN A N 1
ATOM 2551 C CA . GLN A 1 318 ? 27 -20.609 -18.578 1 95.62 318 GLN A CA 1
ATOM 2552 C C . GLN A 1 318 ? 26.266 -20.734 -17.234 1 95.62 318 GLN A C 1
ATOM 2554 O O . GLN A 1 318 ? 25.469 -21.656 -17.047 1 95.62 318 GLN A O 1
ATOM 2559 N N . GLU A 1 319 ? 26.641 -19.828 -16.328 1 95.81 319 GLU A N 1
ATOM 2560 C CA . GLU A 1 319 ? 26 -19.859 -15.008 1 95.81 319 GLU A CA 1
ATOM 2561 C C . GLU A 1 319 ? 24.5 -19.641 -15.117 1 95.81 319 GLU A C 1
ATOM 2563 O O . GLU A 1 319 ? 23.719 -20.328 -14.445 1 95.81 319 GLU A O 1
ATOM 2568 N N . LEU A 1 320 ? 24.109 -18.734 -15.938 1 95.56 320 LEU A N 1
ATOM 2569 C CA . LEU A 1 320 ? 22.672 -18.484 -16.109 1 95.56 320 LEU A CA 1
ATOM 2570 C C . LEU A 1 320 ? 21.984 -19.688 -16.734 1 95.56 320 LEU A C 1
ATOM 2572 O O . LEU A 1 320 ? 20.844 -20.016 -16.375 1 95.56 320 LEU A O 1
ATOM 2576 N N . ASN A 1 321 ? 22.625 -20.297 -17.656 1 95.88 321 ASN A N 1
ATOM 2577 C CA . ASN A 1 321 ? 22.078 -21.5 -18.281 1 95.88 321 ASN A CA 1
ATOM 2578 C C . ASN A 1 321 ? 21.891 -22.625 -17.266 1 95.88 321 ASN A C 1
ATOM 2580 O O . ASN A 1 321 ? 20.906 -23.359 -17.312 1 95.88 321 ASN A O 1
ATOM 2584 N N . VAL A 1 322 ? 22.875 -22.766 -16.438 1 97.25 322 VAL A N 1
ATOM 2585 C CA . VAL A 1 322 ? 22.797 -23.781 -15.398 1 97.25 322 VAL A CA 1
ATOM 2586 C C . VAL A 1 322 ? 21.625 -23.5 -14.477 1 97.25 322 VAL A C 1
ATOM 2588 O O . VAL A 1 322 ? 20.938 -24.422 -14.039 1 97.25 322 VAL A O 1
ATOM 2591 N N . ILE A 1 323 ? 21.359 -22.266 -14.156 1 97.44 323 ILE A N 1
ATOM 2592 C CA . ILE A 1 323 ? 20.219 -21.891 -13.328 1 97.44 323 ILE A CA 1
ATOM 2593 C C . ILE A 1 323 ? 18.922 -22.156 -14.094 1 97.44 323 ILE A C 1
ATOM 2595 O O . ILE A 1 323 ? 18.016 -22.797 -13.562 1 97.44 323 ILE A O 1
ATOM 2599 N N . ASP A 1 324 ? 18.828 -21.734 -15.32 1 96.62 324 ASP A N 1
ATOM 2600 C CA . ASP A 1 324 ? 17.625 -21.859 -16.141 1 96.62 324 ASP A CA 1
ATOM 2601 C C . ASP A 1 324 ? 17.25 -23.328 -16.359 1 96.62 324 ASP A C 1
ATOM 2603 O O . ASP A 1 324 ? 16.078 -23.672 -16.391 1 96.62 324 ASP A O 1
ATOM 2607 N N . SER A 1 325 ? 18.25 -24.141 -16.531 1 97.94 325 SER A N 1
ATOM 2608 C CA . SER A 1 325 ? 18.016 -25.516 -16.938 1 97.94 325 SER A CA 1
ATOM 2609 C C . SER A 1 325 ? 17.828 -26.422 -15.742 1 97.94 325 SER A C 1
ATOM 2611 O O . SER A 1 325 ? 17.438 -27.594 -15.891 1 97.94 325 SER A O 1
ATOM 2613 N N . ALA A 1 326 ? 18.094 -25.953 -14.57 1 98.56 326 ALA A N 1
ATOM 2614 C CA . ALA A 1 326 ? 17.969 -26.797 -13.398 1 98.56 326 ALA A CA 1
ATOM 2615 C C . ALA A 1 326 ? 16.562 -27.406 -13.312 1 98.56 326 ALA A C 1
ATOM 2617 O O . ALA A 1 326 ? 15.578 -26.75 -13.656 1 98.56 326 ALA A O 1
ATOM 2618 N N . LEU A 1 327 ? 16.453 -28.656 -12.859 1 98.56 327 LEU A N 1
ATOM 2619 C CA . LEU A 1 327 ? 15.164 -29.297 -12.672 1 98.56 327 LEU A CA 1
ATOM 2620 C C . LEU A 1 327 ? 14.273 -28.453 -11.766 1 98.56 327 LEU A C 1
ATOM 2622 O O . LEU A 1 327 ? 13.133 -28.141 -12.117 1 98.56 327 LEU A O 1
ATOM 2626 N N . PHE A 1 328 ? 14.641 -28.141 -10.664 1 98.38 328 PHE A N 1
ATOM 2627 C CA . PHE A 1 328 ? 14.031 -27.266 -9.672 1 98.38 328 PHE A CA 1
ATOM 2628 C C . PHE A 1 328 ? 15.078 -26.703 -8.727 1 98.38 328 PHE A C 1
ATOM 2630 O O . PHE A 1 328 ? 16.25 -27.047 -8.812 1 98.38 328 PHE A O 1
ATOM 2637 N N . ILE A 1 329 ? 14.648 -25.781 -7.883 1 98.56 329 ILE A N 1
ATOM 2638 C CA . ILE A 1 329 ? 15.562 -25.141 -6.941 1 98.56 329 ILE A CA 1
ATOM 2639 C C . ILE A 1 329 ? 15.258 -25.609 -5.523 1 98.56 329 ILE A C 1
ATOM 2641 O O . ILE A 1 329 ? 14.102 -25.625 -5.098 1 98.56 329 ILE A O 1
ATOM 2645 N N . VAL A 1 330 ? 16.266 -26.047 -4.816 1 98.88 330 VAL A N 1
ATOM 2646 C CA . VAL A 1 330 ? 16.156 -26.312 -3.389 1 98.88 330 VAL A CA 1
ATOM 2647 C C . VAL A 1 330 ? 16.688 -25.141 -2.586 1 98.88 330 VAL A C 1
ATOM 2649 O O . VAL A 1 330 ? 17.812 -24.703 -2.787 1 98.88 330 VAL A O 1
ATOM 2652 N N . VAL A 1 331 ? 15.883 -24.625 -1.788 1 98.81 331 VAL A N 1
ATOM 2653 C CA . VAL A 1 331 ? 16.297 -23.516 -0.942 1 98.81 331 VAL A CA 1
ATOM 2654 C C . VAL A 1 331 ? 16.484 -24 0.496 1 98.81 331 VAL A C 1
ATOM 2656 O O . VAL A 1 331 ? 15.539 -24.5 1.107 1 98.81 331 VAL A O 1
ATOM 2659 N N . LEU A 1 332 ? 17.672 -23.891 0.996 1 98.75 332 LEU A N 1
ATOM 2660 C CA . LEU A 1 332 ? 17.953 -24.141 2.402 1 98.75 332 LEU A CA 1
ATOM 2661 C C . LEU A 1 332 ? 17.859 -22.859 3.219 1 98.75 332 LEU A C 1
ATOM 2663 O O . LEU A 1 332 ? 18.859 -22.141 3.367 1 98.75 332 LEU A O 1
ATOM 2667 N N . ASP A 1 333 ? 16.719 -22.609 3.75 1 98.25 333 ASP A N 1
ATOM 2668 C CA . ASP A 1 333 ? 16.391 -21.375 4.457 1 98.25 333 ASP A CA 1
ATOM 2669 C C . ASP A 1 333 ? 16.891 -21.422 5.902 1 98.25 333 ASP A C 1
ATOM 2671 O O . ASP A 1 333 ? 16.562 -22.359 6.637 1 98.25 333 ASP A O 1
ATOM 2675 N N . GLU A 1 334 ? 17.562 -20.469 6.363 1 96.69 334 GLU A N 1
ATOM 2676 C CA . GLU A 1 334 ? 18.234 -20.5 7.664 1 96.69 334 GLU A CA 1
ATOM 2677 C C . GLU A 1 334 ? 17.281 -20.047 8.773 1 96.69 334 GLU A C 1
ATOM 2679 O O . GLU A 1 334 ? 17.656 -20.062 9.953 1 96.69 334 GLU A O 1
ATOM 2684 N N . SER A 1 335 ? 16.078 -19.625 8.461 1 95.12 335 SER A N 1
ATOM 2685 C CA . SER A 1 335 ? 15.156 -19.125 9.469 1 95.12 335 SER A CA 1
ATOM 2686 C C . SER A 1 335 ? 14.648 -20.25 10.367 1 95.12 335 SER A C 1
ATOM 2688 O O . SER A 1 335 ? 14.633 -21.406 9.969 1 95.12 335 SER A O 1
ATOM 2690 N N . THR A 1 336 ? 14.258 -19.828 11.594 1 92.44 336 THR A N 1
ATOM 2691 C CA . THR A 1 336 ? 13.734 -20.766 12.578 1 92.44 336 THR A CA 1
ATOM 2692 C C . THR A 1 336 ? 12.359 -20.312 13.062 1 92.44 336 THR A C 1
ATOM 2694 O O . THR A 1 336 ? 11.883 -19.25 12.695 1 92.44 336 THR A O 1
ATOM 2697 N N . SER A 1 337 ? 11.875 -21.188 13.867 1 76.06 337 SER A N 1
ATOM 2698 C CA . SER A 1 337 ? 10.477 -21.109 14.266 1 76.06 337 SER A CA 1
ATOM 2699 C C . SER A 1 337 ? 10.172 -19.75 14.906 1 76.06 337 SER A C 1
ATOM 2701 O O . SER A 1 337 ? 11.031 -19.172 15.57 1 76.06 337 SER A O 1
ATOM 2703 N N . THR A 1 338 ? 8.977 -19.406 14.359 1 72.62 338 THR A N 1
ATOM 2704 C CA . THR A 1 338 ? 8.336 -18.266 15.023 1 72.62 338 THR A CA 1
ATOM 2705 C C . THR A 1 338 ? 7.098 -18.719 15.789 1 72.62 338 THR A C 1
ATOM 2707 O O . THR A 1 338 ? 6.582 -19.812 15.555 1 72.62 338 THR A O 1
ATOM 2710 N N . SER A 1 339 ? 6.727 -18.266 16.859 1 74.56 339 SER A N 1
ATOM 2711 C CA . SER A 1 339 ? 5.531 -18.625 17.609 1 74.56 339 SER A CA 1
ATOM 2712 C C . SER A 1 339 ? 4.266 -18.203 16.875 1 74.56 339 SER A C 1
ATOM 2714 O O . SER A 1 339 ? 3.16 -18.594 17.25 1 74.56 339 SER A O 1
ATOM 2716 N N . ASP A 1 340 ? 4.363 -17.656 15.688 1 83.62 340 ASP A N 1
ATOM 2717 C CA . ASP A 1 340 ? 3.225 -17.109 14.953 1 83.62 340 ASP A CA 1
ATOM 2718 C C . ASP A 1 340 ? 3.088 -17.781 13.586 1 83.62 340 ASP A C 1
ATOM 2720 O O . ASP A 1 340 ? 3.961 -17.641 12.727 1 83.62 340 ASP A O 1
ATOM 2724 N N . ILE A 1 341 ? 1.945 -18.547 13.344 1 82.88 341 ILE A N 1
ATOM 2725 C CA . ILE A 1 341 ? 1.695 -19.312 12.117 1 82.88 341 ILE A CA 1
ATOM 2726 C C . ILE A 1 341 ? 1.684 -18.359 10.922 1 82.88 341 ILE A C 1
ATOM 2728 O O . ILE A 1 341 ? 2.059 -18.734 9.812 1 82.88 341 ILE A O 1
ATOM 2732 N N . ASN A 1 342 ? 1.188 -17.156 11.102 1 86.31 342 ASN A N 1
ATOM 2733 C CA . ASN A 1 342 ? 1.207 -16.172 10.023 1 86.31 342 ASN A CA 1
ATOM 2734 C C . ASN A 1 342 ? 2.631 -15.859 9.578 1 86.31 342 ASN A C 1
ATOM 2736 O O . ASN A 1 342 ? 2.908 -15.773 8.383 1 86.31 342 ASN A O 1
ATOM 2740 N N . GLU A 1 343 ? 3.477 -15.766 10.562 1 88.38 343 GLU A N 1
ATOM 2741 C CA . GLU A 1 343 ? 4.883 -15.5 10.266 1 88.38 343 GLU A CA 1
ATOM 2742 C C . GLU A 1 343 ? 5.535 -16.703 9.594 1 88.38 343 GLU A C 1
ATOM 2744 O O . GLU A 1 343 ? 6.438 -16.547 8.766 1 88.38 343 GLU A O 1
ATOM 2749 N N . ASP A 1 344 ? 5.055 -17.875 9.922 1 90.81 344 ASP A N 1
ATOM 2750 C CA . ASP A 1 344 ? 5.562 -19.094 9.273 1 90.81 344 ASP A CA 1
ATOM 2751 C C . ASP A 1 344 ? 5.234 -19.094 7.777 1 90.81 344 ASP A C 1
ATOM 2753 O O . ASP A 1 344 ? 6.086 -19.422 6.949 1 90.81 344 ASP A O 1
ATOM 2757 N N . CYS A 1 345 ? 3.992 -18.75 7.465 1 93.88 345 CYS A N 1
ATOM 2758 C CA . CYS A 1 345 ? 3.607 -18.672 6.059 1 93.88 345 CYS A CA 1
ATOM 2759 C C . CYS A 1 345 ? 4.461 -17.641 5.316 1 93.88 345 CYS A C 1
ATOM 2761 O O . CYS A 1 345 ? 4.914 -17.906 4.199 1 93.88 345 CYS A O 1
ATOM 2763 N N . LYS A 1 346 ? 4.73 -16.594 5.992 1 92.62 346 LYS A N 1
ATOM 2764 C CA . LYS A 1 346 ? 5.488 -15.508 5.371 1 92.62 346 LYS A CA 1
ATOM 2765 C C . LYS A 1 346 ? 6.938 -15.922 5.129 1 92.62 346 LYS A C 1
ATOM 2767 O O . LYS A 1 346 ? 7.469 -15.727 4.035 1 92.62 346 LYS A O 1
ATOM 2772 N N . ARG A 1 347 ? 7.602 -16.469 6.156 1 94.56 347 ARG A N 1
ATOM 2773 C CA . ARG A 1 347 ? 9.023 -16.781 6.023 1 94.56 347 ARG A CA 1
ATOM 2774 C C . ARG A 1 347 ? 9.242 -17.922 5.023 1 94.56 347 ARG A C 1
ATOM 2776 O O . ARG A 1 347 ? 10.258 -17.953 4.332 1 94.56 347 ARG A O 1
ATOM 2783 N N . LEU A 1 348 ? 8.305 -18.828 4.973 1 95.25 348 LEU A N 1
ATOM 2784 C CA . LEU A 1 348 ? 8.438 -19.906 4.008 1 95.25 348 LEU A CA 1
ATOM 2785 C C . LEU A 1 348 ? 8.234 -19.406 2.586 1 95.25 348 LEU A C 1
ATOM 2787 O O . LEU A 1 348 ? 8.898 -19.859 1.656 1 95.25 348 LEU A O 1
ATOM 2791 N N . TYR A 1 349 ? 7.398 -18.484 2.4 1 93.75 349 TYR A N 1
ATOM 2792 C CA . TYR A 1 349 ? 7.117 -17.953 1.074 1 93.75 349 TYR A CA 1
ATOM 2793 C C . TYR A 1 349 ? 8.227 -17.016 0.612 1 93.75 349 TYR A C 1
ATOM 2795 O O . TYR A 1 349 ? 8.961 -17.328 -0.324 1 93.75 349 TYR A O 1
ATOM 2803 N N . TYR A 1 350 ? 8.438 -15.93 1.357 1 92.06 350 TYR A N 1
ATOM 2804 C CA . TYR A 1 350 ? 9.336 -14.906 0.837 1 92.06 350 TYR A CA 1
ATOM 2805 C C . TYR A 1 350 ? 10.656 -14.891 1.609 1 92.06 350 TYR A C 1
ATOM 2807 O O . TYR A 1 350 ? 11.609 -14.227 1.206 1 92.06 350 TYR A O 1
ATOM 2815 N N . GLY A 1 351 ? 10.781 -15.664 2.65 1 94.5 351 GLY A N 1
ATOM 2816 C CA . GLY A 1 351 ? 11.953 -15.586 3.508 1 94.5 351 GLY A CA 1
ATOM 2817 C C . GLY A 1 351 ? 11.844 -14.508 4.566 1 94.5 351 GLY A C 1
ATOM 2818 O O . GLY A 1 351 ? 10.789 -13.898 4.734 1 94.5 351 GLY A O 1
ATOM 2819 N N . THR A 1 352 ? 12.859 -14.328 5.328 1 94.25 352 THR A N 1
ATOM 2820 C CA . THR A 1 352 ? 12.914 -13.289 6.352 1 94.25 352 THR A CA 1
ATOM 2821 C C . THR A 1 352 ? 13.633 -12.047 5.82 1 94.25 352 THR A C 1
ATOM 2823 O O . THR A 1 352 ? 14.555 -12.156 5.016 1 94.25 352 THR A O 1
ATOM 2826 N N . SER A 1 353 ? 13.125 -10.938 6.168 1 91.12 353 SER A N 1
ATOM 2827 C CA . SER A 1 353 ? 13.805 -9.672 5.895 1 91.12 353 SER A CA 1
ATOM 2828 C C . SER A 1 353 ? 14.477 -9.125 7.148 1 91.12 353 SER A C 1
ATOM 2830 O O . SER A 1 353 ? 13.805 -8.68 8.078 1 91.12 353 SER A O 1
ATOM 2832 N N . ILE A 1 354 ? 15.773 -9.141 7.152 1 89.38 354 ILE A N 1
ATOM 2833 C CA . ILE A 1 354 ? 16.594 -8.672 8.266 1 89.38 354 ILE A CA 1
ATOM 2834 C C . ILE A 1 354 ? 17.672 -7.738 7.754 1 89.38 354 ILE A C 1
ATOM 2836 O O . ILE A 1 354 ? 18.484 -8.125 6.906 1 89.38 354 ILE A O 1
ATOM 2840 N N . VAL A 1 355 ? 17.672 -6.547 8.25 1 84.38 355 VAL A N 1
ATOM 2841 C CA . VAL A 1 355 ? 18.703 -5.582 7.875 1 84.38 355 VAL A CA 1
ATOM 2842 C C . VAL A 1 355 ? 19.781 -5.527 8.953 1 84.38 355 VAL A C 1
ATOM 2844 O O . VAL A 1 355 ? 19.484 -5.32 10.133 1 84.38 355 VAL A O 1
ATOM 2847 N N . ASP A 1 356 ? 20.969 -5.727 8.508 1 83.75 356 ASP A N 1
ATOM 2848 C CA . ASP A 1 356 ? 22.094 -5.676 9.438 1 83.75 356 ASP A CA 1
ATOM 2849 C C . ASP A 1 356 ? 22.266 -4.266 10 1 83.75 356 ASP A C 1
ATOM 2851 O O . ASP A 1 356 ? 22.344 -3.295 9.242 1 83.75 356 ASP A O 1
ATOM 2855 N N . ASP A 1 357 ? 22.359 -4.086 11.281 1 77.5 357 ASP A N 1
ATOM 2856 C CA . ASP A 1 357 ? 22.391 -2.789 11.945 1 77.5 357 ASP A CA 1
ATOM 2857 C C . ASP A 1 357 ? 23.719 -2.078 11.711 1 77.5 357 ASP A C 1
ATOM 2859 O O . ASP A 1 357 ? 23.812 -0.862 11.891 1 77.5 357 ASP A O 1
ATOM 2863 N N . VAL A 1 358 ? 24.734 -2.867 11.375 1 76.25 358 VAL A N 1
ATOM 2864 C CA . VAL A 1 358 ? 26.078 -2.295 11.227 1 76.25 358 VAL A CA 1
ATOM 2865 C C . VAL A 1 358 ? 26.312 -1.899 9.773 1 76.25 358 VAL A C 1
ATOM 2867 O O . VAL A 1 358 ? 26.797 -0.805 9.492 1 76.25 358 VAL A O 1
ATOM 2870 N N . THR A 1 359 ? 25.812 -2.766 8.867 1 76.38 359 THR A N 1
ATOM 2871 C CA . THR A 1 359 ? 26.156 -2.547 7.465 1 76.38 359 THR A CA 1
ATOM 2872 C C . THR A 1 359 ? 24.953 -1.989 6.699 1 76.38 359 THR A C 1
ATOM 2874 O O . THR A 1 359 ? 25.109 -1.444 5.605 1 76.38 359 THR A O 1
ATOM 2877 N N . GLY A 1 360 ? 23.812 -2.17 7.246 1 77.31 360 GLY A N 1
ATOM 2878 C CA . GLY A 1 360 ? 22.609 -1.747 6.551 1 77.31 360 GLY A CA 1
ATOM 2879 C C . GLY A 1 360 ? 22.203 -2.682 5.422 1 77.31 360 GLY A C 1
ATOM 2880 O O . GLY A 1 360 ? 21.234 -2.424 4.711 1 77.31 360 GLY A O 1
ATOM 2881 N N . PHE A 1 361 ? 22.891 -3.809 5.285 1 82.56 361 PHE A N 1
ATOM 2882 C CA . PHE A 1 361 ? 22.609 -4.742 4.199 1 82.56 361 PHE A CA 1
ATOM 2883 C C . PHE A 1 361 ? 21.516 -5.723 4.602 1 82.56 361 PHE A C 1
ATOM 2885 O O . PHE A 1 361 ? 21.375 -6.051 5.781 1 82.56 361 PHE A O 1
ATOM 2892 N N . GLN A 1 362 ? 20.828 -6.137 3.609 1 87.94 362 GLN A N 1
ATOM 2893 C CA . GLN A 1 362 ? 19.859 -7.211 3.807 1 87.94 362 GLN A CA 1
ATOM 2894 C C . GLN A 1 362 ? 20.547 -8.547 4.039 1 87.94 362 GLN A C 1
ATOM 2896 O O . GLN A 1 362 ? 21.328 -9.008 3.191 1 87.94 362 GLN A O 1
ATOM 2901 N N . VAL A 1 363 ? 20.297 -9.188 5.188 1 88.62 363 VAL A N 1
ATOM 2902 C CA . VAL A 1 363 ? 20.953 -10.453 5.496 1 88.62 363 VAL A CA 1
ATOM 2903 C C . VAL A 1 363 ? 19.906 -11.523 5.781 1 88.62 363 VAL A C 1
ATOM 2905 O O . VAL A 1 363 ? 20.25 -12.633 6.219 1 88.62 363 VAL A O 1
ATOM 2908 N N . GLY A 1 364 ? 18.703 -11.203 5.543 1 93.25 364 GLY A N 1
ATOM 2909 C CA . GLY A 1 364 ? 17.641 -12.18 5.746 1 93.25 364 GLY A CA 1
ATOM 2910 C C . GLY A 1 364 ? 17.578 -13.227 4.648 1 93.25 364 GLY A C 1
ATOM 2911 O O . GLY A 1 364 ? 18.234 -13.094 3.619 1 93.25 364 GLY A O 1
ATOM 2912 N N . SER A 1 365 ? 16.766 -14.258 4.871 1 95.81 365 SER A N 1
ATOM 2913 C CA . SER A 1 365 ? 16.703 -15.391 3.959 1 95.81 365 SER A CA 1
ATOM 2914 C C . SER A 1 365 ? 15.938 -15.039 2.691 1 95.81 365 SER A C 1
ATOM 2916 O O . SER A 1 365 ? 15.922 -15.82 1.734 1 95.81 365 SER A O 1
ATOM 2918 N N . CYS A 1 366 ? 15.32 -13.828 2.602 1 94.69 366 CYS A N 1
ATOM 2919 C CA . CYS A 1 366 ? 14.648 -13.398 1.381 1 94.69 366 CYS A CA 1
ATOM 2920 C C . CYS A 1 366 ? 15.633 -13.297 0.222 1 94.69 366 CYS A C 1
ATOM 2922 O O . CYS A 1 366 ? 15.227 -13.273 -0.941 1 94.69 366 CYS A O 1
ATOM 2924 N N . THR A 1 367 ? 16.891 -13.289 0.505 1 94.31 367 THR A N 1
ATOM 2925 C CA . THR A 1 367 ? 17.938 -13.203 -0.522 1 94.31 367 THR A CA 1
ATOM 2926 C C . THR A 1 367 ? 18.125 -14.562 -1.201 1 94.31 367 THR A C 1
ATOM 2928 O O . THR A 1 367 ? 18.828 -14.656 -2.211 1 94.31 367 THR A O 1
ATOM 2931 N N . SER A 1 368 ? 17.516 -15.617 -0.753 1 96.62 368 SER A N 1
ATOM 2932 C CA . SER A 1 368 ? 17.734 -16.969 -1.256 1 96.62 368 SER A CA 1
ATOM 2933 C C . SER A 1 368 ? 16.5 -17.484 -1.987 1 96.62 368 SER A C 1
ATOM 2935 O O . SER A 1 368 ? 16.172 -18.672 -1.893 1 96.62 368 SER A O 1
ATOM 2937 N N . ARG A 1 369 ? 15.797 -16.703 -2.668 1 96.5 369 ARG A N 1
ATOM 2938 C CA . ARG A 1 369 ? 14.656 -17.125 -3.473 1 96.5 369 ARG A CA 1
ATOM 2939 C C . ARG A 1 369 ? 14.938 -16.953 -4.961 1 96.5 369 ARG A C 1
ATOM 2941 O O . ARG A 1 369 ? 15.82 -16.172 -5.344 1 96.5 369 ARG A O 1
ATOM 2948 N N . TRP A 1 370 ? 14.227 -17.672 -5.793 1 96.62 370 TRP A N 1
ATOM 2949 C CA . TRP A 1 370 ? 14.242 -17.562 -7.25 1 96.62 370 TRP A CA 1
ATOM 2950 C C . TRP A 1 370 ? 12.844 -17.781 -7.824 1 96.62 370 TRP A C 1
ATOM 2952 O O . TRP A 1 370 ? 12.438 -18.906 -8.086 1 96.62 370 TRP A O 1
ATOM 2962 N N . TYR A 1 371 ? 12.18 -16.766 -8.172 1 94.19 371 TYR A N 1
ATOM 2963 C CA . TYR A 1 371 ? 10.742 -16.812 -8.406 1 94.19 371 TYR A CA 1
ATOM 2964 C C . TYR A 1 371 ? 10.43 -17.234 -9.836 1 94.19 371 TYR A C 1
ATOM 2966 O O . TYR A 1 371 ? 9.273 -17.5 -10.172 1 94.19 371 TYR A O 1
ATOM 2974 N N . ASP A 1 372 ? 11.43 -17.438 -10.703 1 93.5 372 ASP A N 1
ATOM 2975 C CA . ASP A 1 372 ? 11.211 -17.844 -12.086 1 93.5 372 ASP A CA 1
ATOM 2976 C C . ASP A 1 372 ? 11.094 -19.359 -12.219 1 93.5 372 ASP A C 1
ATOM 2978 O O . ASP A 1 372 ? 10.859 -19.875 -13.305 1 93.5 372 ASP A O 1
ATOM 2982 N N . LYS A 1 373 ? 11.234 -20.109 -11.125 1 95.88 373 LYS A N 1
ATOM 2983 C CA . LYS A 1 373 ? 11.258 -21.578 -11.211 1 95.88 373 LYS A CA 1
ATOM 2984 C C . LYS A 1 373 ? 10.547 -22.203 -10.016 1 95.88 373 LYS A C 1
ATOM 2986 O O . LYS A 1 373 ? 10.281 -21.531 -9.023 1 95.88 373 LYS A O 1
ATOM 2991 N N . LEU A 1 374 ? 10.297 -23.5 -10.164 1 97.44 374 LEU A N 1
ATOM 2992 C CA . LEU A 1 374 ? 9.797 -24.312 -9.055 1 97.44 374 LEU A CA 1
ATOM 2993 C C . LEU A 1 374 ? 10.82 -24.375 -7.926 1 97.44 374 LEU A C 1
ATOM 2995 O O . LEU A 1 374 ? 12.008 -24.625 -8.164 1 97.44 374 LEU A O 1
ATOM 2999 N N . GLN A 1 375 ? 10.32 -24.109 -6.707 1 98.12 375 GLN A N 1
ATOM 3000 C CA . GLN A 1 375 ? 11.211 -24.125 -5.559 1 98.12 375 GLN A CA 1
ATOM 3001 C C . GLN A 1 375 ? 10.711 -25.094 -4.484 1 98.12 375 GLN A C 1
ATOM 3003 O O . GLN A 1 375 ? 9.508 -25.172 -4.23 1 98.12 375 GLN A O 1
ATOM 3008 N N . LEU A 1 376 ? 11.586 -25.859 -3.963 1 98.75 376 LEU A N 1
ATOM 3009 C CA . LEU A 1 376 ? 11.391 -26.609 -2.725 1 98.75 376 LEU A CA 1
ATOM 3010 C C . LEU A 1 376 ? 12.156 -25.953 -1.575 1 98.75 376 LEU A C 1
ATOM 3012 O O . LEU A 1 376 ? 13.391 -26.016 -1.536 1 98.75 376 LEU A O 1
ATOM 3016 N N . VAL A 1 377 ? 11.445 -25.391 -0.651 1 98.62 377 VAL A N 1
ATOM 3017 C CA . VAL A 1 377 ? 12.055 -24.641 0.449 1 98.62 377 VAL A CA 1
ATOM 3018 C C . VAL A 1 377 ? 12.008 -25.484 1.726 1 98.62 377 VAL A C 1
ATOM 3020 O O . VAL A 1 377 ? 10.961 -26.016 2.082 1 98.62 377 VAL A O 1
ATOM 3023 N N . VAL A 1 378 ? 13.109 -25.609 2.4 1 98.62 378 VAL A N 1
ATOM 3024 C CA . VAL A 1 378 ? 13.18 -26.266 3.703 1 98.62 378 VAL A CA 1
ATOM 3025 C C . VAL A 1 378 ? 13.883 -25.344 4.703 1 98.62 378 VAL A C 1
ATOM 3027 O O . VAL A 1 378 ? 15.016 -24.922 4.48 1 98.62 378 VAL A O 1
ATOM 3030 N N . THR A 1 379 ? 13.234 -25.016 5.777 1 97.62 379 THR A N 1
ATOM 3031 C CA . THR A 1 379 ? 13.773 -24.094 6.773 1 97.62 379 THR A CA 1
ATOM 3032 C C . THR A 1 379 ? 14.656 -24.828 7.77 1 97.62 379 THR A C 1
ATOM 3034 O O . THR A 1 379 ? 14.672 -26.062 7.797 1 97.62 379 THR A O 1
ATOM 3037 N N . ALA A 1 380 ? 15.375 -24.062 8.594 1 97.62 380 ALA A N 1
ATOM 3038 C CA . ALA A 1 380 ? 16.312 -24.625 9.57 1 97.62 380 ALA A CA 1
ATOM 3039 C C . ALA A 1 380 ? 15.578 -25.484 10.594 1 97.62 380 ALA A C 1
ATOM 3041 O O . ALA A 1 380 ? 16.141 -26.438 11.133 1 97.62 380 ALA A O 1
ATOM 3042 N N . ASP A 1 381 ? 14.32 -25.172 10.859 1 95.69 381 ASP A N 1
ATOM 3043 C CA . ASP A 1 381 ? 13.508 -25.969 11.773 1 95.69 381 ASP A CA 1
ATOM 3044 C C . ASP A 1 381 ? 12.695 -27.016 11.023 1 95.69 381 ASP A C 1
ATOM 3046 O O . ASP A 1 381 ? 11.672 -27.484 11.523 1 95.69 381 ASP A O 1
ATOM 3050 N N . SER A 1 382 ? 12.977 -27.312 9.75 1 96.31 382 SER A N 1
ATOM 3051 C CA . SER A 1 382 ? 12.555 -28.453 8.938 1 96.31 382 SER A CA 1
ATOM 3052 C C . SER A 1 382 ? 11.109 -28.297 8.469 1 96.31 382 SER A C 1
ATOM 3054 O O . SER A 1 382 ? 10.406 -29.281 8.266 1 96.31 382 SER A O 1
ATOM 3056 N N . LYS A 1 383 ? 10.586 -27.062 8.477 1 95.94 383 LYS A N 1
ATOM 3057 C CA . LYS A 1 383 ? 9.367 -26.828 7.711 1 95.94 383 LYS A CA 1
ATOM 3058 C C . LYS A 1 383 ? 9.648 -26.781 6.215 1 95.94 383 LYS A C 1
ATOM 3060 O O . LYS A 1 383 ? 10.773 -26.469 5.797 1 95.94 383 LYS A O 1
ATOM 3065 N N . ALA A 1 384 ? 8.672 -27.172 5.438 1 97.75 384 ALA A N 1
ATOM 3066 C CA . ALA A 1 384 ? 8.922 -27.25 4.004 1 97.75 384 ALA A CA 1
ATOM 3067 C C . ALA A 1 384 ? 7.762 -26.656 3.211 1 97.75 384 ALA A C 1
ATOM 3069 O O . ALA A 1 384 ? 6.609 -26.719 3.643 1 97.75 384 ALA A O 1
ATOM 3070 N N . ALA A 1 385 ? 8.062 -26.094 2.111 1 98.12 385 ALA A N 1
ATOM 3071 C CA . ALA A 1 385 ? 7.059 -25.516 1.221 1 98.12 385 ALA A CA 1
ATOM 3072 C C . ALA A 1 385 ? 7.465 -25.672 -0.242 1 98.12 385 ALA A C 1
ATOM 3074 O O . ALA A 1 385 ? 8.648 -25.828 -0.552 1 98.12 385 ALA A O 1
ATOM 3075 N N . VAL A 1 386 ? 6.488 -25.719 -1.103 1 98.38 386 VAL A N 1
ATOM 3076 C CA . VAL A 1 386 ? 6.676 -25.688 -2.549 1 98.38 386 VAL A CA 1
ATOM 3077 C C . VAL A 1 386 ? 6.137 -24.375 -3.109 1 98.38 386 VAL A C 1
ATOM 3079 O O . VAL A 1 386 ? 4.992 -24 -2.84 1 98.38 386 VAL A O 1
ATOM 3082 N N . ILE A 1 387 ? 6.965 -23.641 -3.805 1 97.5 387 ILE A N 1
ATOM 3083 C CA . ILE A 1 387 ? 6.613 -22.375 -4.445 1 97.5 387 ILE A CA 1
ATOM 3084 C C . ILE A 1 387 ? 6.766 -22.5 -5.961 1 97.5 387 ILE A C 1
ATOM 3086 O O . ILE A 1 387 ? 7.773 -23.031 -6.445 1 97.5 387 ILE A O 1
ATOM 3090 N N . TRP A 1 388 ? 5.773 -22.031 -6.738 1 95.81 388 TRP A N 1
ATOM 3091 C CA . TRP A 1 388 ? 5.895 -22.172 -8.188 1 95.81 388 TRP A CA 1
ATOM 3092 C C . TRP A 1 388 ? 5.41 -20.906 -8.891 1 95.81 388 TRP A C 1
ATOM 3094 O O . TRP A 1 388 ? 4.844 -20.016 -8.25 1 95.81 388 TRP A O 1
ATOM 3104 N N . ASP A 1 389 ? 5.746 -20.781 -10.102 1 89.94 389 ASP A N 1
ATOM 3105 C CA . ASP A 1 389 ? 5.293 -19.688 -10.953 1 89.94 389 ASP A CA 1
ATOM 3106 C C . ASP A 1 389 ? 3.957 -20.016 -11.617 1 89.94 389 ASP A C 1
ATOM 3108 O O . ASP A 1 389 ? 3.832 -21.047 -12.289 1 89.94 389 ASP A O 1
ATOM 3112 N N . SER A 1 390 ? 3.02 -19.141 -11.477 1 86.5 390 SER A N 1
ATOM 3113 C CA . SER A 1 390 ? 1.67 -19.438 -11.945 1 86.5 390 SER A CA 1
ATOM 3114 C C . SER A 1 390 ? 1.568 -19.281 -13.461 1 86.5 390 SER A C 1
ATOM 3116 O O . SER A 1 390 ? 0.607 -19.766 -14.07 1 86.5 390 SER A O 1
ATOM 3118 N N . PHE A 1 391 ? 2.518 -18.734 -14.078 1 80.81 391 PHE A N 1
ATOM 3119 C CA . PHE A 1 391 ? 2.502 -18.594 -15.531 1 80.81 391 PHE A CA 1
ATOM 3120 C C . PHE A 1 391 ? 2.904 -19.891 -16.219 1 80.81 391 PHE A C 1
ATOM 3122 O O . PHE A 1 391 ? 2.393 -20.219 -17.281 1 80.81 391 PHE A O 1
ATOM 3129 N N . THR A 1 392 ? 3.762 -20.609 -15.57 1 83.94 392 THR A N 1
ATOM 3130 C CA . THR A 1 392 ? 4.324 -21.781 -16.219 1 83.94 392 THR A CA 1
ATOM 3131 C C . THR A 1 392 ? 3.621 -23.062 -15.734 1 83.94 392 THR A C 1
ATOM 3133 O O . THR A 1 392 ? 3.502 -24.031 -16.484 1 83.94 392 THR A O 1
ATOM 3136 N N . CYS A 1 393 ? 3.264 -23 -14.5 1 86.56 393 CYS A N 1
ATOM 3137 C CA . CYS A 1 393 ? 2.764 -24.234 -13.922 1 86.56 393 CYS A CA 1
ATOM 3138 C C . CYS A 1 393 ? 1.344 -24.062 -13.398 1 86.56 393 CYS A C 1
ATOM 3140 O O . CYS A 1 393 ? 1.005 -23.016 -12.844 1 86.56 393 CYS A O 1
ATOM 3142 N N . ASP A 1 394 ? 0.618 -25.141 -13.555 1 84.31 394 ASP A N 1
ATOM 3143 C CA . ASP A 1 394 ? -0.753 -25.156 -13.055 1 84.31 394 ASP A CA 1
ATOM 3144 C C . ASP A 1 394 ? -0.81 -25.688 -11.625 1 84.31 394 ASP A C 1
ATOM 3146 O O . ASP A 1 394 ? -0.069 -26.609 -11.266 1 84.31 394 ASP A O 1
ATOM 3150 N N . GLY A 1 395 ? -1.756 -25.266 -10.914 1 89.06 395 GLY A N 1
ATOM 3151 C CA . GLY A 1 395 ? -1.888 -25.625 -9.516 1 89.06 395 GLY A CA 1
ATOM 3152 C C . GLY A 1 395 ? -2.207 -27.094 -9.312 1 89.06 395 GLY A C 1
ATOM 3153 O O . GLY A 1 395 ? -1.726 -27.719 -8.359 1 89.06 395 GLY A O 1
ATOM 3154 N N . SER A 1 396 ? -2.979 -27.719 -10.227 1 88.94 396 SER A N 1
ATOM 3155 C CA . SER A 1 396 ? -3.379 -29.109 -10.062 1 88.94 396 SER A CA 1
ATOM 3156 C C . SER A 1 396 ? -2.184 -30.047 -10.211 1 88.94 396 SER A C 1
ATOM 3158 O O . SER A 1 396 ? -2.08 -31.047 -9.492 1 88.94 396 SER A O 1
ATOM 3160 N N . VAL A 1 397 ? -1.323 -29.734 -11.086 1 94.06 397 VAL A N 1
ATOM 3161 C CA . VAL A 1 397 ? -0.134 -30.547 -11.328 1 94.06 397 VAL A CA 1
ATOM 3162 C C . VAL A 1 397 ? 0.83 -30.422 -10.148 1 94.06 397 VAL A C 1
ATOM 3164 O O . VAL A 1 397 ? 1.401 -31.406 -9.695 1 94.06 397 VAL A O 1
ATOM 3167 N N . VAL A 1 398 ? 0.91 -29.25 -9.641 1 96 398 VAL A N 1
ATOM 3168 C CA . VAL A 1 398 ? 1.796 -29 -8.508 1 96 398 VAL A CA 1
ATOM 3169 C C . VAL A 1 398 ? 1.241 -29.672 -7.254 1 96 398 VAL A C 1
ATOM 3171 O O . VAL A 1 398 ? 2.002 -30.172 -6.422 1 96 398 VAL A O 1
ATOM 3174 N N . LEU A 1 399 ? -0.04 -29.609 -7.145 1 95.19 399 LEU A N 1
ATOM 3175 C CA . LEU A 1 399 ? -0.677 -30.266 -6.008 1 95.19 399 LEU A CA 1
ATOM 3176 C C . LEU A 1 399 ? -0.355 -31.766 -5.988 1 95.19 399 LEU A C 1
ATOM 3178 O O . LEU A 1 399 ? -0.012 -32.312 -4.941 1 95.19 399 LEU A O 1
ATOM 3182 N N . ARG A 1 400 ? -0.511 -32.438 -7.137 1 95.19 400 ARG A N 1
ATOM 3183 C CA . ARG A 1 400 ? -0.176 -33.844 -7.188 1 95.19 400 ARG A CA 1
ATOM 3184 C C . ARG A 1 400 ? 1.296 -34.094 -6.855 1 95.19 400 ARG A C 1
ATOM 3186 O O . ARG A 1 400 ? 1.632 -34.969 -6.082 1 95.19 400 ARG A O 1
ATOM 3193 N N . PHE A 1 401 ? 2.141 -33.344 -7.504 1 97.5 401 PHE A N 1
ATOM 3194 C CA . PHE A 1 401 ? 3.572 -33.438 -7.246 1 97.5 401 PHE A CA 1
ATOM 3195 C C . PHE A 1 401 ? 3.859 -33.344 -5.754 1 97.5 401 PHE A C 1
ATOM 3197 O O . PHE A 1 401 ? 4.535 -34.219 -5.191 1 97.5 401 PHE A O 1
ATOM 3204 N N . THR A 1 402 ? 3.322 -32.25 -5.117 1 97.44 402 THR A N 1
ATOM 3205 C CA . THR A 1 402 ? 3.574 -31.984 -3.707 1 97.44 402 THR A CA 1
ATOM 3206 C C . THR A 1 402 ? 2.994 -33.094 -2.834 1 97.44 402 THR A C 1
ATOM 3208 O O . THR A 1 402 ? 3.631 -33.531 -1.876 1 97.44 402 THR A O 1
ATOM 3211 N N . SER A 1 403 ? 1.82 -33.531 -3.172 1 96.06 403 SER A N 1
ATOM 3212 C CA . SER A 1 403 ? 1.181 -34.625 -2.438 1 96.06 403 SER A CA 1
ATOM 3213 C C . SER A 1 403 ? 1.987 -35.938 -2.545 1 96.06 403 SER A C 1
ATOM 3215 O O . SER A 1 403 ? 2.201 -36.625 -1.545 1 96.06 403 SER A O 1
ATOM 3217 N N . ASP A 1 404 ? 2.383 -36.188 -3.74 1 96.31 404 ASP A N 1
ATOM 3218 C CA . ASP A 1 404 ? 3.1 -37.438 -3.99 1 96.31 404 ASP A CA 1
ATOM 3219 C C . ASP A 1 404 ? 4.465 -37.438 -3.305 1 96.31 404 ASP A C 1
ATOM 3221 O O . ASP A 1 404 ? 4.906 -38.469 -2.791 1 96.31 404 ASP A O 1
ATOM 3225 N N . ILE A 1 405 ? 5.152 -36.344 -3.373 1 96.5 405 ILE A N 1
ATOM 3226 C CA . ILE A 1 405 ? 6.473 -36.344 -2.756 1 96.5 405 ILE A CA 1
ATOM 3227 C C . ILE A 1 405 ? 6.336 -36.469 -1.239 1 96.5 405 ILE A C 1
ATOM 3229 O O . ILE A 1 405 ? 7.18 -37.094 -0.584 1 96.5 405 ILE A O 1
ATOM 3233 N N . TYR A 1 406 ? 5.328 -35.844 -0.66 1 95.88 406 TYR A N 1
ATOM 3234 C CA . TYR A 1 406 ? 5.074 -36.031 0.764 1 95.88 406 TYR A CA 1
ATOM 3235 C C . TYR A 1 406 ? 4.758 -37.5 1.073 1 95.88 406 TYR A C 1
ATOM 3237 O O . TYR A 1 406 ? 5.316 -38.094 2.008 1 95.88 406 TYR A O 1
ATOM 3245 N N . ALA A 1 407 ? 3.857 -38.125 0.302 1 93.81 407 ALA A N 1
ATOM 3246 C CA . ALA A 1 407 ? 3.48 -39.531 0.498 1 93.81 407 ALA A CA 1
ATOM 3247 C C . ALA A 1 407 ? 4.695 -40.438 0.382 1 93.81 407 ALA A C 1
ATOM 3249 O O . ALA A 1 407 ? 4.871 -41.344 1.192 1 93.81 407 ALA A O 1
ATOM 3250 N N . GLU A 1 408 ? 5.449 -40.188 -0.673 1 91.31 408 GLU A N 1
ATOM 3251 C CA . GLU A 1 408 ? 6.656 -41 -0.875 1 91.31 408 GLU A CA 1
ATOM 3252 C C . GLU A 1 408 ? 7.613 -40.844 0.307 1 91.31 408 GLU A C 1
ATOM 3254 O O . GLU A 1 408 ? 8.289 -41.812 0.676 1 91.31 408 GLU A O 1
ATOM 3259 N N . SER A 1 409 ? 7.707 -39.688 0.859 1 91.81 409 SER A N 1
ATOM 3260 C CA . SER A 1 409 ? 8.562 -39.438 2.016 1 91.81 409 SER A CA 1
ATOM 3261 C C . SER A 1 409 ? 8.094 -40.219 3.229 1 91.81 409 SER A C 1
ATOM 3263 O O . SER A 1 409 ? 8.906 -40.656 4.047 1 91.81 409 SER A O 1
ATOM 3265 N N . ILE A 1 410 ? 6.816 -40.406 3.367 1 90.31 410 ILE A N 1
ATOM 3266 C CA . ILE A 1 410 ? 6.25 -41.188 4.465 1 90.31 410 ILE A CA 1
ATOM 3267 C C . ILE A 1 410 ? 6.484 -42.688 4.215 1 90.31 410 ILE A C 1
ATOM 3269 O O . ILE A 1 410 ? 6.816 -43.438 5.141 1 90.31 410 ILE A O 1
ATOM 3273 N N . LEU A 1 411 ? 6.309 -43.094 3.041 1 90.38 411 LEU A N 1
ATOM 3274 C CA . LEU A 1 411 ? 6.445 -44.5 2.66 1 90.38 411 LEU A CA 1
ATOM 3275 C C . LEU A 1 411 ? 7.879 -44.969 2.85 1 90.38 411 LEU A C 1
ATOM 3277 O O . LEU A 1 411 ? 8.125 -46.188 3.012 1 90.38 411 LEU A O 1
ATOM 3281 N N . ARG A 1 412 ? 8.828 -44.031 2.793 1 87.25 412 ARG A N 1
ATOM 3282 C CA . ARG A 1 412 ? 10.227 -44.406 3.031 1 87.25 412 ARG A CA 1
ATOM 3283 C C . ARG A 1 412 ? 10.398 -45.094 4.379 1 87.25 412 ARG A C 1
ATOM 3285 O O . ARG A 1 412 ? 11.211 -46 4.512 1 87.25 412 ARG A O 1
ATOM 3292 N N . LEU A 1 413 ? 9.703 -44.625 5.336 1 86 413 LEU A N 1
ATOM 3293 C CA . LEU A 1 413 ? 9.781 -45.188 6.668 1 86 413 LEU A CA 1
ATOM 3294 C C . LEU A 1 413 ? 9.219 -46.625 6.668 1 86 413 LEU A C 1
ATOM 3296 O O . LEU A 1 413 ? 9.773 -47.5 7.316 1 86 413 LEU A O 1
ATOM 3300 N N . ALA A 1 414 ? 8.125 -46.719 5.918 1 84.62 414 ALA A N 1
ATOM 3301 C CA . ALA A 1 414 ? 7.551 -48.062 5.777 1 84.62 414 ALA A CA 1
ATOM 3302 C C . ALA A 1 414 ? 8.516 -49 5.055 1 84.62 414 ALA A C 1
ATOM 3304 O O . ALA A 1 414 ? 8.641 -50.188 5.418 1 84.62 414 ALA A O 1
ATOM 3305 N N . ARG A 1 415 ? 9.156 -48.531 4.094 1 84.88 415 ARG A N 1
ATOM 3306 C CA . ARG A 1 415 ? 10.109 -49.312 3.322 1 84.88 415 ARG A CA 1
ATOM 3307 C C . ARG A 1 415 ? 11.297 -49.719 4.184 1 84.88 415 ARG A C 1
ATOM 3309 O O . ARG A 1 415 ? 11.797 -50.844 4.062 1 84.88 415 ARG A O 1
ATOM 3316 N N . GLU A 1 416 ? 11.75 -48.875 4.973 1 81.75 416 GLU A N 1
ATOM 3317 C CA . GLU A 1 416 ? 12.867 -49.156 5.867 1 81.75 416 GLU A CA 1
ATOM 3318 C C . GLU A 1 416 ? 12.523 -50.281 6.84 1 81.75 416 GLU A C 1
ATOM 3320 O O . GLU A 1 416 ? 13.359 -51.156 7.125 1 81.75 416 GLU A O 1
ATOM 3325 N N . VAL A 1 417 ? 11.289 -50.281 7.312 1 84.81 417 VAL A N 1
ATOM 3326 C CA . VAL A 1 417 ? 10.852 -51.281 8.289 1 84.81 417 VAL A CA 1
ATOM 3327 C C . VAL A 1 417 ? 10.641 -52.625 7.605 1 84.81 417 VAL A C 1
ATOM 3329 O O . VAL A 1 417 ? 10.797 -53.656 8.227 1 84.81 417 VAL A O 1
ATOM 3332 N N . HIS A 1 418 ? 10.367 -52.625 6.336 1 85.75 418 HIS A N 1
ATOM 3333 C CA . HIS A 1 418 ? 10.062 -53.844 5.598 1 85.75 418 HIS A CA 1
ATOM 3334 C C . HIS A 1 418 ? 11.227 -54.25 4.699 1 85.75 418 HIS A C 1
ATOM 3336 O O . HIS A 1 418 ? 11.016 -54.719 3.58 1 85.75 418 HIS A O 1
ATOM 3342 N N . ALA A 1 419 ? 12.344 -54.031 5.133 1 79.44 419 ALA A N 1
ATOM 3343 C CA . ALA A 1 419 ? 13.609 -54.5 4.562 1 79.44 419 ALA A CA 1
ATOM 3344 C C . ALA A 1 419 ? 13.734 -54.094 3.1 1 79.44 419 ALA A C 1
ATOM 3346 O O . ALA A 1 419 ? 14.133 -54.906 2.254 1 79.44 419 ALA A O 1
ATOM 3347 N N . GLY A 1 420 ? 13.18 -52.906 2.832 1 74.81 420 GLY A N 1
ATOM 3348 C CA . GLY A 1 420 ? 13.414 -52.344 1.509 1 74.81 420 GLY A CA 1
ATOM 3349 C C . GLY A 1 420 ? 12.406 -52.812 0.476 1 74.81 420 GLY A C 1
ATOM 3350 O O . GLY A 1 420 ? 12.672 -52.75 -0.727 1 74.81 420 GLY A O 1
ATOM 3351 N N . ASP A 1 421 ? 11.281 -53.312 0.855 1 80 421 ASP A N 1
ATOM 3352 C CA . ASP A 1 421 ? 10.234 -53.781 -0.041 1 80 421 ASP A CA 1
ATOM 3353 C C . ASP A 1 421 ? 9.781 -52.688 -0.996 1 80 421 ASP A C 1
ATOM 3355 O O . ASP A 1 421 ? 9.258 -51.656 -0.563 1 80 421 ASP A O 1
ATOM 3359 N N . PRO A 1 422 ? 10.055 -52.906 -2.26 1 78.12 422 PRO A N 1
ATOM 3360 C CA . PRO A 1 422 ? 9.758 -51.875 -3.256 1 78.12 422 PRO A CA 1
ATOM 3361 C C . PRO A 1 422 ? 8.266 -51.562 -3.355 1 78.12 422 PRO A C 1
ATOM 3363 O O . PRO A 1 422 ? 7.883 -50.531 -3.91 1 78.12 422 PRO A O 1
ATOM 3366 N N . HIS A 1 423 ? 7.461 -52.375 -2.77 1 79.88 423 HIS A N 1
ATOM 3367 C CA . HIS A 1 423 ? 6.02 -52.156 -2.863 1 79.88 423 HIS A CA 1
ATOM 3368 C C . HIS A 1 423 ? 5.574 -50.969 -2.025 1 79.88 423 HIS A C 1
ATOM 3370 O O . HIS A 1 423 ? 4.473 -50.438 -2.217 1 79.88 423 HIS A O 1
ATOM 3376 N N . PHE A 1 424 ? 6.445 -50.531 -1.229 1 86.06 424 PHE A N 1
ATOM 3377 C CA . PHE A 1 424 ? 6.152 -49.344 -0.417 1 86.06 424 PHE A CA 1
ATOM 3378 C C . PHE A 1 424 ? 6.648 -48.094 -1.102 1 86.06 424 PHE A C 1
ATOM 3380 O O . PHE A 1 424 ? 7.434 -47.312 -0.526 1 86.06 424 PHE A O 1
ATOM 3387 N N . SER A 1 425 ? 6.332 -47.938 -2.287 1 90 425 SER A N 1
ATOM 3388 C CA . SER A 1 425 ? 6.613 -46.781 -3.109 1 90 425 SER A CA 1
ATOM 3389 C C . SER A 1 425 ? 5.453 -46.469 -4.051 1 90 425 SER A C 1
ATOM 3391 O O . SER A 1 425 ? 4.73 -47.375 -4.469 1 90 425 SER A O 1
ATOM 3393 N N . LEU A 1 426 ? 5.23 -45.219 -4.266 1 90.94 426 LEU A N 1
ATOM 3394 C CA . LEU A 1 426 ? 4.215 -44.812 -5.234 1 90.94 426 LEU A CA 1
ATOM 3395 C C . LEU A 1 426 ? 4.59 -45.281 -6.637 1 90.94 426 LEU A C 1
ATOM 3397 O O . LEU A 1 426 ? 3.717 -45.438 -7.492 1 90.94 426 LEU A O 1
ATOM 3401 N N . TRP A 1 427 ? 5.98 -45.5 -6.836 1 92.69 427 TRP A N 1
ATOM 3402 C CA . TRP A 1 427 ? 6.484 -45.875 -8.148 1 92.69 427 TRP A CA 1
ATOM 3403 C C . TRP A 1 427 ? 7.484 -47.031 -8.023 1 92.69 427 TRP A C 1
ATOM 3405 O O . TRP A 1 427 ? 8.688 -46.844 -8.242 1 92.69 427 TRP A O 1
ATOM 3415 N N . PRO A 1 428 ? 7 -48.156 -7.793 1 89.69 428 PRO A N 1
ATOM 3416 C CA . PRO A 1 428 ? 7.895 -49.312 -7.578 1 89.69 428 PRO A CA 1
ATOM 3417 C C . PRO A 1 428 ? 8.75 -49.625 -8.797 1 89.69 428 PRO A C 1
ATOM 3419 O O . PRO A 1 428 ? 9.812 -50.25 -8.664 1 89.69 428 PRO A O 1
ATOM 3422 N N . GLN A 1 429 ? 8.352 -49.219 -9.961 1 88.25 429 GLN A N 1
ATOM 3423 C CA . GLN A 1 429 ? 9.078 -49.5 -11.195 1 88.25 429 GLN A CA 1
ATOM 3424 C C . GLN A 1 429 ? 10.344 -48.625 -11.289 1 88.25 429 GLN A C 1
ATOM 3426 O O . GLN A 1 429 ? 11.25 -48.938 -12.062 1 88.25 429 GLN A O 1
ATOM 3431 N N . VAL A 1 430 ? 10.352 -47.531 -10.562 1 91 430 VAL A N 1
ATOM 3432 C CA . VAL A 1 430 ? 11.523 -46.656 -10.562 1 91 430 VAL A CA 1
ATOM 3433 C C . VAL A 1 430 ? 12.617 -47.25 -9.688 1 91 430 VAL A C 1
ATOM 3435 O O . VAL A 1 430 ? 12.398 -47.531 -8.5 1 91 430 VAL A O 1
ATOM 3438 N N . PRO A 1 431 ? 13.711 -47.5 -10.273 1 87.62 431 PRO A N 1
ATOM 3439 C CA . PRO A 1 431 ? 14.789 -48.125 -9.5 1 87.62 431 PRO A CA 1
ATOM 3440 C C . PRO A 1 431 ? 15.289 -47.25 -8.359 1 87.62 431 PRO A C 1
ATOM 3442 O O . PRO A 1 431 ? 15.18 -46 -8.43 1 87.62 431 PRO A O 1
ATOM 3445 N N . LYS A 1 432 ? 15.82 -47.875 -7.367 1 82.75 432 LYS A N 1
ATOM 3446 C CA . LYS A 1 432 ? 16.469 -47.125 -6.281 1 82.75 432 LYS A CA 1
ATOM 3447 C C . LYS A 1 432 ? 17.781 -46.531 -6.746 1 82.75 432 LYS A C 1
ATOM 3449 O O . LYS A 1 432 ? 18.438 -47.062 -7.641 1 82.75 432 LYS A O 1
ATOM 3454 N N . ALA A 1 433 ? 18.125 -45.469 -6.105 1 84.81 433 ALA A N 1
ATOM 3455 C CA . ALA A 1 433 ? 19.406 -44.812 -6.43 1 84.81 433 ALA A CA 1
ATOM 3456 C C . ALA A 1 433 ? 20.578 -45.719 -6.137 1 84.81 433 ALA A C 1
ATOM 3458 O O . ALA A 1 433 ? 20.578 -46.438 -5.141 1 84.81 433 ALA A O 1
ATOM 3459 N N . SER A 1 434 ? 21.594 -45.812 -7.098 1 71.44 434 SER A N 1
ATOM 3460 C CA . SER A 1 434 ? 22.656 -46.812 -6.93 1 71.44 434 SER A CA 1
ATOM 3461 C C . SER A 1 434 ? 24.016 -46.219 -7.297 1 71.44 434 SER A C 1
ATOM 3463 O O . SER A 1 434 ? 24.984 -46.969 -7.469 1 71.44 434 SER A O 1
ATOM 3465 N N . SER A 1 435 ? 24.031 -44.969 -7.316 1 72 435 SER A N 1
ATOM 3466 C CA . SER A 1 435 ? 25.312 -44.5 -7.812 1 72 435 SER A CA 1
ATOM 3467 C C . SER A 1 435 ? 26.438 -44.812 -6.836 1 72 435 SER A C 1
ATOM 3469 O O . SER A 1 435 ? 26.297 -44.656 -5.625 1 72 435 SER A O 1
ATOM 3471 N N . LYS A 1 436 ? 27.453 -45.438 -7.398 1 73.19 436 LYS A N 1
ATOM 3472 C CA . LYS A 1 436 ? 28.688 -45.719 -6.652 1 73.19 436 LYS A CA 1
ATOM 3473 C C . LYS A 1 436 ? 29.609 -44.5 -6.648 1 73.19 436 LYS A C 1
ATOM 3475 O O . LYS A 1 436 ? 30.562 -44.438 -5.867 1 73.19 436 LYS A O 1
ATOM 3480 N N . ASP A 1 437 ? 29.188 -43.531 -7.445 1 77.5 437 ASP A N 1
ATOM 3481 C CA . ASP A 1 437 ? 30.031 -42.344 -7.543 1 77.5 437 ASP A CA 1
ATOM 3482 C C . ASP A 1 437 ? 29.844 -41.438 -6.336 1 77.5 437 ASP A C 1
ATOM 3484 O O . ASP A 1 437 ? 28.75 -41.375 -5.75 1 77.5 437 ASP A O 1
ATOM 3488 N N . ALA A 1 438 ? 30.984 -40.812 -6.023 1 85.19 438 ALA A N 1
ATOM 3489 C CA . ALA A 1 438 ? 30.938 -39.781 -4.977 1 85.19 438 ALA A CA 1
ATOM 3490 C C . ALA A 1 438 ? 30.203 -38.531 -5.461 1 85.19 438 ALA A C 1
ATOM 3492 O O . ALA A 1 438 ? 30.422 -38.094 -6.59 1 85.19 438 ALA A O 1
ATOM 3493 N N . TRP A 1 439 ? 29.266 -38.031 -4.637 1 88.38 439 TRP A N 1
ATOM 3494 C CA . TRP A 1 439 ? 28.484 -36.844 -5.016 1 88.38 439 TRP A CA 1
ATOM 3495 C C . TRP A 1 439 ? 29.406 -35.656 -5.258 1 88.38 439 TRP A C 1
ATOM 3497 O O . TRP A 1 439 ? 29.078 -34.75 -6.031 1 88.38 439 TRP A O 1
ATOM 3507 N N . THR A 1 440 ? 30.594 -35.594 -4.684 1 90.06 440 THR A N 1
ATOM 3508 C CA . THR A 1 440 ? 31.531 -34.469 -4.781 1 90.06 440 THR A CA 1
ATOM 3509 C C . THR A 1 440 ? 31.953 -34.25 -6.234 1 90.06 440 THR A C 1
ATOM 3511 O O . THR A 1 440 ? 32.281 -33.125 -6.621 1 90.06 440 THR A O 1
ATOM 3514 N N . GLU A 1 441 ? 31.938 -35.281 -7.016 1 89.5 441 GLU A N 1
ATOM 3515 C CA . GLU A 1 441 ? 32.344 -35.156 -8.414 1 89.5 441 GLU A CA 1
ATOM 3516 C C . GLU A 1 441 ? 31.234 -34.531 -9.266 1 89.5 441 GLU A C 1
ATOM 3518 O O . GLU A 1 441 ? 31.5 -34.062 -10.375 1 89.5 441 GLU A O 1
ATOM 3523 N N . LYS A 1 442 ? 30.078 -34.469 -8.758 1 92.69 442 LYS A N 1
ATOM 3524 C CA . LYS A 1 442 ? 28.922 -33.969 -9.484 1 92.69 442 LYS A CA 1
ATOM 3525 C C . LYS A 1 442 ? 28.422 -32.656 -8.883 1 92.69 442 LYS A C 1
ATOM 3527 O O . LYS A 1 442 ? 27.359 -32.156 -9.25 1 92.69 442 LYS A O 1
ATOM 3532 N N . PHE A 1 443 ? 29.234 -32.188 -7.984 1 94.81 443 PHE A N 1
ATOM 3533 C CA . PHE A 1 443 ? 28.859 -31.031 -7.164 1 94.81 443 PHE A CA 1
ATOM 3534 C C . PHE A 1 443 ? 29.719 -29.828 -7.527 1 94.81 443 PHE A C 1
ATOM 3536 O O . PHE A 1 443 ? 30.906 -29.953 -7.793 1 94.81 443 PHE A O 1
ATOM 3543 N N . SER A 1 444 ? 29.047 -28.625 -7.68 1 96.12 444 SER A N 1
ATOM 3544 C CA . SER A 1 444 ? 29.797 -27.406 -7.977 1 96.12 444 SER A CA 1
ATOM 3545 C C . SER A 1 444 ? 29.172 -26.188 -7.277 1 96.12 444 SER A C 1
ATOM 3547 O O . SER A 1 444 ? 27.969 -26.172 -7 1 96.12 444 SER A O 1
ATOM 3549 N N . LYS A 1 445 ? 30.016 -25.25 -6.93 1 95.75 445 LYS A N 1
ATOM 3550 C CA . LYS A 1 445 ? 29.609 -23.969 -6.383 1 95.75 445 LYS A CA 1
ATOM 3551 C C . LYS A 1 445 ? 29.828 -22.844 -7.398 1 95.75 445 LYS A C 1
ATOM 3553 O O . LYS A 1 445 ? 30.875 -22.797 -8.055 1 95.75 445 LYS A O 1
ATOM 3558 N N . ILE A 1 446 ? 28.781 -21.984 -7.629 1 95.44 446 ILE A N 1
ATOM 3559 C CA . ILE A 1 446 ? 28.922 -20.859 -8.555 1 95.44 446 ILE A CA 1
ATOM 3560 C C . ILE A 1 446 ? 29.531 -19.672 -7.832 1 95.44 446 ILE A C 1
ATOM 3562 O O . ILE A 1 446 ? 29.078 -19.281 -6.746 1 95.44 446 ILE A O 1
ATOM 3566 N N . THR A 1 447 ? 30.516 -19.094 -8.328 1 91.56 447 THR A N 1
ATOM 3567 C CA . THR A 1 447 ? 31.141 -17.891 -7.812 1 91.56 447 THR A CA 1
ATOM 3568 C C . THR A 1 447 ? 30.875 -16.703 -8.734 1 91.56 447 THR A C 1
ATOM 3570 O O . THR A 1 447 ? 31 -16.828 -9.961 1 91.56 447 THR A O 1
ATOM 3573 N N . TRP A 1 448 ? 30.516 -15.602 -8.133 1 90.62 448 TRP A N 1
ATOM 3574 C CA . TRP A 1 448 ? 30.156 -14.422 -8.914 1 90.62 448 TRP A CA 1
ATOM 3575 C C . TRP A 1 448 ? 31.203 -13.328 -8.758 1 90.62 448 TRP A C 1
ATOM 3577 O O . TRP A 1 448 ? 31.797 -13.18 -7.688 1 90.62 448 TRP A O 1
ATOM 3587 N N . SER A 1 449 ? 31.5 -12.641 -9.758 1 88.75 449 SER A N 1
ATOM 3588 C CA . SER A 1 449 ? 32.25 -11.383 -9.766 1 88.75 449 SER A CA 1
ATOM 3589 C C . SER A 1 449 ? 31.5 -10.297 -10.531 1 88.75 449 SER A C 1
ATOM 3591 O O . SER A 1 449 ? 31.812 -10.016 -11.688 1 88.75 449 SER A O 1
ATOM 3593 N N . PHE A 1 450 ? 30.578 -9.727 -9.836 1 86.56 450 PHE A N 1
ATOM 3594 C CA . PHE A 1 450 ? 29.672 -8.797 -10.492 1 86.56 450 PHE A CA 1
ATOM 3595 C C . PHE A 1 450 ? 30.344 -7.453 -10.734 1 86.56 450 PHE A C 1
ATOM 3597 O O . PHE A 1 450 ? 31.125 -6.984 -9.906 1 86.56 450 PHE A O 1
ATOM 3604 N N . SER A 1 451 ? 30.016 -6.867 -11.859 1 78.56 451 SER A N 1
ATOM 3605 C CA . SER A 1 451 ? 30.359 -5.469 -12.102 1 78.56 451 SER A CA 1
ATOM 3606 C C . SER A 1 451 ? 29.578 -4.535 -11.195 1 78.56 451 SER A C 1
ATOM 3608 O O . SER A 1 451 ? 28.609 -4.957 -10.555 1 78.56 451 SER A O 1
ATOM 3610 N N . HIS A 1 452 ? 29.969 -3.334 -11.172 1 75.44 452 HIS A N 1
ATOM 3611 C CA . HIS A 1 452 ? 29.281 -2.33 -10.367 1 75.44 452 HIS A CA 1
ATOM 3612 C C . HIS A 1 452 ? 27.844 -2.15 -10.82 1 75.44 452 HIS A C 1
ATOM 3614 O O . HIS A 1 452 ? 26.938 -1.984 -10 1 75.44 452 HIS A O 1
ATOM 3620 N N . ILE A 1 453 ? 27.656 -2.236 -12.07 1 76.81 453 ILE A N 1
ATOM 3621 C CA . ILE A 1 453 ? 26.312 -2.02 -12.609 1 76.81 453 ILE A CA 1
ATOM 3622 C C . ILE A 1 453 ? 25.406 -3.18 -12.211 1 76.81 453 ILE A C 1
ATOM 3624 O O . ILE A 1 453 ? 24.234 -2.969 -11.867 1 76.81 453 ILE A O 1
ATOM 3628 N N . LEU A 1 454 ? 25.906 -4.367 -12.297 1 84 454 LEU A N 1
ATOM 3629 C CA . LEU A 1 454 ? 25.109 -5.523 -11.906 1 84 454 LEU A CA 1
ATOM 3630 C C . LEU A 1 454 ? 24.828 -5.508 -10.406 1 84 454 LEU A C 1
ATOM 3632 O O . LEU A 1 454 ? 23.734 -5.891 -9.977 1 84 454 LEU A O 1
ATOM 3636 N N . ASN A 1 455 ? 25.812 -5.082 -9.664 1 83.81 455 ASN A N 1
ATOM 3637 C CA . ASN A 1 455 ? 25.594 -4.922 -8.227 1 83.81 455 ASN A CA 1
ATOM 3638 C C . ASN A 1 455 ? 24.484 -3.908 -7.93 1 83.81 455 ASN A C 1
ATOM 3640 O O . ASN A 1 455 ? 23.719 -4.086 -6.988 1 83.81 455 ASN A O 1
ATOM 3644 N N . THR A 1 456 ? 24.469 -2.885 -8.656 1 81.19 456 THR A N 1
ATOM 3645 C CA . THR A 1 456 ? 23.438 -1.872 -8.492 1 81.19 456 THR A CA 1
ATOM 3646 C C . THR A 1 456 ? 22.062 -2.455 -8.797 1 81.19 456 THR A C 1
ATOM 3648 O O . THR A 1 456 ? 21.094 -2.195 -8.078 1 81.19 456 THR A O 1
ATOM 3651 N N . HIS A 1 457 ? 21.969 -3.268 -9.883 1 83.5 457 HIS A N 1
ATOM 3652 C CA . HIS A 1 457 ? 20.703 -3.926 -10.203 1 83.5 457 HIS A CA 1
ATOM 3653 C C . HIS A 1 457 ? 20.234 -4.82 -9.062 1 83.5 457 HIS A C 1
ATOM 3655 O O . HIS A 1 457 ? 19.062 -4.828 -8.711 1 83.5 457 HIS A O 1
ATOM 3661 N N . VAL A 1 458 ? 21.141 -5.543 -8.531 1 88.69 458 VAL A N 1
ATOM 3662 C CA . VAL A 1 458 ? 20.812 -6.473 -7.449 1 88.69 458 VAL A CA 1
ATOM 3663 C C . VAL A 1 458 ? 20.391 -5.691 -6.207 1 88.69 458 VAL A C 1
ATOM 3665 O O . VAL A 1 458 ? 19.406 -6.051 -5.543 1 88.69 458 VAL A O 1
ATOM 3668 N N . HIS A 1 459 ? 21.031 -4.621 -5.918 1 85.88 459 HIS A N 1
ATOM 3669 C CA . HIS A 1 459 ? 20.688 -3.793 -4.766 1 85.88 459 HIS A CA 1
ATOM 3670 C C . HIS A 1 459 ? 19.281 -3.211 -4.895 1 85.88 459 HIS A C 1
ATOM 3672 O O . HIS A 1 459 ? 18.484 -3.285 -3.955 1 85.88 459 HIS A O 1
ATOM 3678 N N . LEU A 1 460 ? 19.062 -2.641 -6.012 1 84.12 460 LEU A N 1
ATOM 3679 C CA . LEU A 1 460 ? 17.766 -1.994 -6.223 1 84.12 460 LEU A CA 1
ATOM 3680 C C . LEU A 1 460 ? 16.641 -3.02 -6.211 1 84.12 460 LEU A C 1
ATOM 3682 O O . LEU A 1 460 ? 15.562 -2.754 -5.672 1 84.12 460 LEU A O 1
ATOM 3686 N N . SER A 1 461 ? 16.906 -4.16 -6.816 1 88.94 461 SER A N 1
ATOM 3687 C CA . SER A 1 461 ? 15.898 -5.211 -6.812 1 88.94 461 SER A CA 1
ATOM 3688 C C . SER A 1 461 ? 15.664 -5.746 -5.406 1 88.94 461 SER A C 1
ATOM 3690 O O . SER A 1 461 ? 14.531 -6.055 -5.039 1 88.94 461 SER A O 1
ATOM 3692 N N . GLU A 1 462 ? 16.703 -5.887 -4.691 1 91.38 462 GLU A N 1
ATOM 3693 C CA . GLU A 1 462 ? 16.578 -6.344 -3.312 1 91.38 462 GLU A CA 1
ATOM 3694 C C . GLU A 1 462 ? 15.812 -5.344 -2.463 1 91.38 462 GLU A C 1
ATOM 3696 O O . GLU A 1 462 ? 14.961 -5.73 -1.653 1 91.38 462 GLU A O 1
ATOM 3701 N N . THR A 1 463 ? 16.125 -4.078 -2.586 1 88.69 463 THR A N 1
ATOM 3702 C CA . THR A 1 463 ? 15.414 -3.033 -1.853 1 88.69 463 THR A CA 1
ATOM 3703 C C . THR A 1 463 ? 13.922 -3.061 -2.172 1 88.69 463 THR A C 1
ATOM 3705 O O . THR A 1 463 ? 13.086 -2.963 -1.271 1 88.69 463 THR A O 1
ATOM 3708 N N . LYS A 1 464 ? 13.633 -3.225 -3.391 1 88.44 464 LYS A N 1
ATOM 3709 C CA . LYS A 1 464 ? 12.234 -3.287 -3.811 1 88.44 464 LYS A CA 1
ATOM 3710 C C . LYS A 1 464 ? 11.539 -4.523 -3.24 1 88.44 464 LYS A C 1
ATOM 3712 O O . LYS A 1 464 ? 10.406 -4.441 -2.771 1 88.44 464 LYS A O 1
ATOM 3717 N N . LEU A 1 465 ? 12.188 -5.66 -3.35 1 91 465 LEU A N 1
ATOM 3718 C CA . LEU A 1 465 ? 11.633 -6.891 -2.805 1 91 465 LEU A CA 1
ATOM 3719 C C . LEU A 1 465 ? 11.344 -6.75 -1.314 1 91 465 LEU A C 1
ATOM 3721 O O . LEU A 1 465 ? 10.281 -7.156 -0.838 1 91 465 LEU A O 1
ATOM 3725 N N . THR A 1 466 ? 12.242 -6.191 -0.654 1 92 466 THR A N 1
ATOM 3726 C CA . THR A 1 466 ? 12.094 -6.043 0.789 1 92 466 THR A CA 1
ATOM 3727 C C . THR A 1 466 ? 10.953 -5.078 1.118 1 92 466 THR A C 1
ATOM 3729 O O . THR A 1 466 ? 10.242 -5.262 2.111 1 92 466 THR A O 1
ATOM 3732 N N . ASP A 1 467 ? 10.781 -3.998 0.341 1 90.62 467 ASP A N 1
ATOM 3733 C CA . ASP A 1 467 ? 9.609 -3.141 0.478 1 90.62 467 ASP A CA 1
ATOM 3734 C C . ASP A 1 467 ? 8.32 -3.943 0.323 1 90.62 467 ASP A C 1
ATOM 3736 O O . ASP A 1 467 ? 7.398 -3.812 1.133 1 90.62 467 ASP A O 1
ATOM 3740 N N . LEU A 1 468 ? 8.312 -4.723 -0.7 1 91.25 468 LEU A N 1
ATOM 3741 C CA . LEU A 1 468 ? 7.109 -5.492 -0.989 1 91.25 468 LEU A CA 1
ATOM 3742 C C . LEU A 1 468 ? 6.816 -6.488 0.13 1 91.25 468 LEU A C 1
ATOM 3744 O O . LEU A 1 468 ? 5.66 -6.676 0.515 1 91.25 468 LEU A O 1
ATOM 3748 N N . ILE A 1 469 ? 7.859 -7.168 0.585 1 92.81 469 ILE A N 1
ATOM 3749 C CA . ILE A 1 469 ? 7.695 -8.109 1.686 1 92.81 469 ILE A CA 1
ATOM 3750 C C . ILE A 1 469 ? 7.141 -7.387 2.91 1 92.81 469 ILE A C 1
ATOM 3752 O O . ILE A 1 469 ? 6.223 -7.879 3.57 1 92.81 469 ILE A O 1
ATOM 3756 N N . SER A 1 470 ? 7.66 -6.195 3.176 1 91.88 470 SER A N 1
ATOM 3757 C CA . SER A 1 470 ? 7.219 -5.406 4.32 1 91.88 470 SER A CA 1
ATOM 3758 C C . SER A 1 470 ? 5.781 -4.938 4.145 1 91.88 470 SER A C 1
ATOM 3760 O O . SER A 1 470 ? 5.043 -4.797 5.125 1 91.88 470 SER A O 1
ATOM 3762 N N . LYS A 1 471 ? 5.375 -4.73 2.99 1 92.25 471 LYS A N 1
ATOM 3763 C CA . LYS A 1 471 ? 4.059 -4.176 2.682 1 92.25 471 LYS A CA 1
ATOM 3764 C C . LYS A 1 471 ? 2.979 -5.246 2.758 1 92.25 471 LYS A C 1
ATOM 3766 O O . LYS A 1 471 ? 1.791 -4.934 2.871 1 92.25 471 LYS A O 1
ATOM 3771 N N . HIS A 1 472 ? 3.34 -6.445 2.686 1 93.44 472 HIS A N 1
ATOM 3772 C CA . HIS A 1 472 ? 2.342 -7.508 2.621 1 93.44 472 HIS A CA 1
ATOM 3773 C C . HIS A 1 472 ? 2.244 -8.25 3.947 1 93.44 472 HIS A C 1
ATOM 3775 O O . HIS A 1 472 ? 3.256 -8.469 4.617 1 93.44 472 HIS A O 1
ATOM 3781 N N . ASP A 1 473 ? 1.054 -8.594 4.297 1 93.62 473 ASP A N 1
ATOM 3782 C CA . ASP A 1 473 ? 0.838 -9.492 5.43 1 93.62 473 ASP A CA 1
ATOM 3783 C C . ASP A 1 473 ? 0.077 -10.742 4.996 1 93.62 473 ASP A C 1
ATOM 3785 O O . ASP A 1 473 ? -0.6 -10.742 3.967 1 93.62 473 ASP A O 1
ATOM 3789 N N . ILE A 1 474 ? 0.242 -11.828 5.676 1 96 474 ILE A N 1
ATOM 3790 C CA . ILE A 1 474 ? -0.462 -13.086 5.473 1 96 474 ILE A CA 1
ATOM 3791 C C . ILE A 1 474 ? -1.19 -13.484 6.754 1 96 474 ILE A C 1
ATOM 3793 O O . ILE A 1 474 ? -0.582 -13.555 7.824 1 96 474 ILE A O 1
ATOM 3797 N N . VAL A 1 475 ? -2.455 -13.695 6.672 1 96 475 VAL A N 1
ATOM 3798 C CA . VAL A 1 475 ? -3.275 -14.195 7.773 1 96 475 VAL A CA 1
ATOM 3799 C C . VAL A 1 475 ? -3.711 -15.625 7.488 1 96 475 VAL A C 1
ATOM 3801 O O . VAL A 1 475 ? -4.363 -15.898 6.48 1 96 475 VAL A O 1
ATOM 3804 N N . HIS A 1 476 ? -3.307 -16.531 8.266 1 96.94 476 HIS A N 1
ATOM 3805 C CA . HIS A 1 476 ? -3.709 -17.922 8.172 1 96.94 476 HIS A CA 1
ATOM 3806 C C . HIS A 1 476 ? -4.598 -18.328 9.344 1 96.94 476 HIS A C 1
ATOM 3808 O O . HIS A 1 476 ? -4.191 -18.203 10.508 1 96.94 476 HIS A O 1
ATOM 3814 N N . THR A 1 477 ? -5.781 -18.75 9.047 1 95.06 477 THR A N 1
ATOM 3815 C CA . THR A 1 477 ? -6.711 -19.156 10.094 1 95.06 477 THR A CA 1
ATOM 3816 C C . THR A 1 477 ? -7.574 -20.328 9.633 1 95.06 477 THR A C 1
ATOM 3818 O O . THR A 1 477 ? -7.586 -20.672 8.445 1 95.06 477 THR A O 1
ATOM 3821 N N . THR A 1 478 ? -8.172 -20.984 10.57 1 96.06 478 THR A N 1
ATOM 3822 C CA . THR A 1 478 ? -9.078 -22.094 10.305 1 96.06 478 THR A CA 1
ATOM 3823 C C . THR A 1 478 ? -10.508 -21.75 10.695 1 96.06 478 THR A C 1
ATOM 3825 O O . THR A 1 478 ? -10.742 -21.188 11.773 1 96.06 478 THR A O 1
ATOM 3828 N N . ILE A 1 479 ? -11.43 -21.953 9.789 1 96.19 479 ILE A N 1
ATOM 3829 C CA . ILE A 1 479 ? -12.836 -21.766 10.117 1 96.19 479 ILE A CA 1
ATOM 3830 C C . ILE A 1 479 ? -13.523 -23.125 10.242 1 96.19 479 ILE A C 1
ATOM 3832 O O . ILE A 1 479 ? -13.18 -24.078 9.539 1 96.19 479 ILE A O 1
ATOM 3836 N N . PRO A 1 480 ? -14.555 -23.266 11.117 1 96.44 480 PRO A N 1
ATOM 3837 C CA . PRO A 1 480 ? -15.164 -24.562 11.414 1 96.44 480 PRO A CA 1
ATOM 3838 C C . PRO A 1 480 ? -16.25 -24.953 10.414 1 96.44 480 PRO A C 1
ATOM 3840 O O . PRO A 1 480 ? -17.312 -25.438 10.812 1 96.44 480 PRO A O 1
ATOM 3843 N N . PHE A 1 481 ? -16.078 -24.781 9.164 1 97.06 481 PHE A N 1
ATOM 3844 C CA . PHE A 1 481 ? -17 -25.156 8.094 1 97.06 481 PHE A CA 1
ATOM 3845 C C . PHE A 1 481 ? -16.25 -25.797 6.938 1 97.06 481 PHE A C 1
ATOM 3847 O O . PHE A 1 481 ? -15.273 -25.234 6.426 1 97.06 481 PHE A O 1
ATOM 3854 N N . GLY A 1 482 ? -16.609 -26.984 6.613 1 95.75 482 GLY A N 1
ATOM 3855 C CA . GLY A 1 482 ? -15.961 -27.734 5.543 1 95.75 482 GLY A CA 1
ATOM 3856 C C . GLY A 1 482 ? -16.938 -28.516 4.688 1 95.75 482 GLY A C 1
ATOM 3857 O O . GLY A 1 482 ? -18.031 -28.062 4.406 1 95.75 482 GLY A O 1
ATOM 3858 N N . ARG A 1 483 ? -16.578 -29.688 4.211 1 95.56 483 ARG A N 1
ATOM 3859 C CA . ARG A 1 483 ? -17.344 -30.531 3.301 1 95.56 483 ARG A CA 1
ATOM 3860 C C . ARG A 1 483 ? -18.656 -30.984 3.947 1 95.56 483 ARG A C 1
ATOM 3862 O O . ARG A 1 483 ? -19.688 -31.094 3.275 1 95.56 483 ARG A O 1
ATOM 3869 N N . ARG A 1 484 ? -18.641 -31.188 5.172 1 94.75 484 ARG A N 1
ATOM 3870 C CA . ARG A 1 484 ? -19.828 -31.672 5.863 1 94.75 484 ARG A CA 1
ATOM 3871 C C . ARG A 1 484 ? -20.922 -30.609 5.875 1 94.75 484 ARG A C 1
ATOM 3873 O O . ARG A 1 484 ? -22.094 -30.922 5.707 1 94.75 484 ARG A O 1
ATOM 3880 N N . THR A 1 485 ? -20.5 -29.453 6.168 1 95.81 485 THR A N 1
ATOM 3881 C CA . THR A 1 485 ? -21.469 -28.359 6.133 1 95.81 485 THR A CA 1
ATOM 3882 C C . THR A 1 485 ? -22.078 -28.219 4.738 1 95.81 485 THR A C 1
ATOM 3884 O O . THR A 1 485 ? -23.281 -27.984 4.594 1 95.81 485 THR A O 1
ATOM 3887 N N . ALA A 1 486 ? -21.266 -28.297 3.752 1 96.75 486 ALA A N 1
ATOM 3888 C CA . ALA A 1 486 ? -21.734 -28.188 2.371 1 96.75 486 ALA A CA 1
ATOM 3889 C C . ALA A 1 486 ? -22.719 -29.312 2.045 1 96.75 486 ALA A C 1
ATOM 3891 O O . ALA A 1 486 ? -23.75 -29.062 1.394 1 96.75 486 ALA A O 1
ATOM 3892 N N . GLN A 1 487 ? -22.391 -30.5 2.465 1 95 487 GLN A N 1
ATOM 3893 C CA . GLN A 1 487 ? -23.266 -31.641 2.244 1 95 487 GLN A CA 1
ATOM 3894 C C . GLN A 1 487 ? -24.625 -31.422 2.908 1 95 487 GLN A C 1
ATOM 3896 O O . GLN A 1 487 ? -25.656 -31.734 2.322 1 95 487 GLN A O 1
ATOM 3901 N N . LYS A 1 488 ? -24.562 -30.922 4.07 1 93.81 488 LYS A N 1
ATOM 3902 C CA . LYS A 1 488 ? -25.781 -30.609 4.805 1 93.81 488 LYS A CA 1
ATOM 3903 C C . LYS A 1 488 ? -26.656 -29.641 4.016 1 93.81 488 LYS A C 1
ATOM 3905 O O . LYS A 1 488 ? -27.875 -29.797 3.982 1 93.81 488 LYS A O 1
ATOM 3910 N N . LEU A 1 489 ? -26.062 -28.734 3.371 1 95.12 489 LEU A N 1
ATOM 3911 C CA . LEU A 1 489 ? -26.781 -27.688 2.652 1 95.12 489 LEU A CA 1
ATOM 3912 C C . LEU A 1 489 ? -27.109 -28.125 1.229 1 95.12 489 LEU A C 1
ATOM 3914 O O . LEU A 1 489 ? -27.906 -27.484 0.542 1 95.12 489 LEU A O 1
ATOM 3918 N N . GLY A 1 490 ? -26.516 -29.219 0.814 1 95.06 490 GLY A N 1
ATOM 3919 C CA . GLY A 1 490 ? -26.734 -29.719 -0.534 1 95.06 490 GLY A CA 1
ATOM 3920 C C . GLY A 1 490 ? -25.984 -28.938 -1.594 1 95.06 490 GLY A C 1
ATOM 3921 O O . GLY A 1 490 ? -26.484 -28.75 -2.705 1 95.06 490 GLY A O 1
ATOM 3922 N N . VAL A 1 491 ? -24.922 -28.359 -1.222 1 97.38 491 VAL A N 1
ATOM 3923 C CA . VAL A 1 491 ? -24.125 -27.594 -2.164 1 97.38 491 VAL A CA 1
ATOM 3924 C C . VAL A 1 491 ? -22.703 -28.125 -2.195 1 97.38 491 VAL A C 1
ATOM 3926 O O . VAL A 1 491 ? -22.328 -28.969 -1.376 1 97.38 491 VAL A O 1
ATOM 3929 N N . ARG A 1 492 ? -21.922 -27.703 -3.203 1 96.19 492 ARG A N 1
ATOM 3930 C CA . ARG A 1 492 ? -20.516 -28.047 -3.246 1 96.19 492 ARG A CA 1
ATOM 3931 C C . ARG A 1 492 ? -19.719 -27.25 -2.217 1 96.19 492 ARG A C 1
ATOM 3933 O O . ARG A 1 492 ? -20 -26.078 -1.986 1 96.19 492 ARG A O 1
ATOM 3940 N N . ALA A 1 493 ? -18.734 -27.859 -1.599 1 96.06 493 ALA A N 1
ATOM 3941 C CA . ALA A 1 493 ? -17.938 -27.219 -0.562 1 96.06 493 ALA A CA 1
ATOM 3942 C C . ALA A 1 493 ? -17.234 -25.969 -1.106 1 96.06 493 ALA A C 1
ATOM 3944 O O . ALA A 1 493 ? -17.141 -24.953 -0.419 1 96.06 493 ALA A O 1
ATOM 3945 N N . ASP A 1 494 ? -16.672 -26.094 -2.289 1 96 494 ASP A N 1
ATOM 3946 C CA . ASP A 1 494 ? -15.992 -24.969 -2.924 1 96 494 ASP A CA 1
ATOM 3947 C C . ASP A 1 494 ? -16.953 -23.797 -3.123 1 96 494 ASP A C 1
ATOM 3949 O O . ASP A 1 494 ? -16.578 -22.641 -2.867 1 96 494 ASP A O 1
ATOM 3953 N N . SER A 1 495 ? -18.141 -24.062 -3.605 1 97.62 495 SER A N 1
ATOM 3954 C CA . SER A 1 495 ? -19.156 -23.016 -3.822 1 97.62 495 SER A CA 1
ATOM 3955 C C . SER A 1 495 ? -19.547 -22.359 -2.508 1 97.62 495 SER A C 1
ATOM 3957 O O . SER A 1 495 ? -19.797 -21.156 -2.469 1 97.62 495 SER A O 1
ATOM 3959 N N . LEU A 1 496 ? -19.656 -23.188 -1.449 1 97.88 496 LEU A N 1
ATOM 3960 C CA . LEU A 1 496 ? -19.984 -22.688 -0.121 1 97.88 496 LEU A CA 1
ATOM 3961 C C . LEU A 1 496 ? -19 -21.594 0.294 1 97.88 496 LEU A C 1
ATOM 3963 O O . LEU A 1 496 ? -19.422 -20.5 0.713 1 97.88 496 LEU A O 1
ATOM 3967 N N . ILE A 1 497 ? -17.688 -21.859 0.172 1 97.88 497 ILE A N 1
ATOM 3968 C CA . ILE A 1 497 ? -16.656 -20.938 0.614 1 97.88 497 ILE A CA 1
ATOM 3969 C C . ILE A 1 497 ? -16.609 -19.719 -0.309 1 97.88 497 ILE A C 1
ATOM 3971 O O . ILE A 1 497 ? -16.516 -18.594 0.158 1 97.88 497 ILE A O 1
ATOM 3975 N N . GLN A 1 498 ? -16.688 -19.891 -1.606 1 97.5 498 GLN A N 1
ATOM 3976 C CA . GLN A 1 498 ? -16.594 -18.812 -2.592 1 97.5 498 GLN A CA 1
ATOM 3977 C C . GLN A 1 498 ? -17.719 -17.797 -2.418 1 97.5 498 GLN A C 1
ATOM 3979 O O . GLN A 1 498 ? -17.469 -16.594 -2.414 1 97.5 498 GLN A O 1
ATOM 3984 N N . ILE A 1 499 ? -18.953 -18.281 -2.312 1 97.88 499 ILE A N 1
ATOM 3985 C CA . ILE A 1 499 ? -20.109 -17.391 -2.211 1 97.88 499 ILE A CA 1
ATOM 3986 C C . ILE A 1 499 ? -20.078 -16.672 -0.862 1 97.88 499 ILE A C 1
ATOM 3988 O O . ILE A 1 499 ? -20.328 -15.469 -0.788 1 97.88 499 ILE A O 1
ATOM 3992 N N . ALA A 1 500 ? -19.75 -17.438 0.201 1 97.75 500 ALA A N 1
ATOM 3993 C CA . ALA A 1 500 ? -19.672 -16.828 1.524 1 97.75 500 ALA A CA 1
ATOM 3994 C C . ALA A 1 500 ? -18.609 -15.727 1.558 1 97.75 500 ALA A C 1
ATOM 3996 O O . ALA A 1 500 ? -18.781 -14.703 2.221 1 97.75 500 ALA A O 1
ATOM 3997 N N . LEU A 1 501 ? -17.5 -15.969 0.881 1 97.62 501 LEU A N 1
ATOM 3998 C CA . LEU A 1 501 ? -16.406 -15 0.819 1 97.62 501 LEU A CA 1
ATOM 3999 C C . LEU A 1 501 ? -16.875 -13.711 0.147 1 97.62 501 LEU A C 1
ATOM 4001 O O . LEU A 1 501 ? -16.5 -12.617 0.568 1 97.62 501 LEU A O 1
ATOM 4005 N N . GLN A 1 502 ? -17.672 -13.844 -0.906 1 96.38 502 GLN A N 1
ATOM 4006 C CA . GLN A 1 502 ? -18.188 -12.664 -1.596 1 96.38 502 GLN A CA 1
ATOM 4007 C C . GLN A 1 502 ? -19.094 -11.844 -0.684 1 96.38 502 GLN A C 1
ATOM 4009 O O . GLN A 1 502 ? -19.031 -10.617 -0.664 1 96.38 502 GLN A O 1
ATOM 4014 N N . ILE A 1 503 ? -19.922 -12.5 0.041 1 95.69 503 ILE A N 1
ATOM 4015 C CA . ILE A 1 503 ? -20.812 -11.82 0.972 1 95.69 503 ILE A CA 1
ATOM 4016 C C . ILE A 1 503 ? -20 -11.141 2.072 1 95.69 503 ILE A C 1
ATOM 4018 O O . ILE A 1 503 ? -20.281 -10 2.438 1 95.69 503 ILE A O 1
ATOM 4022 N N . ALA A 1 504 ? -19.031 -11.891 2.586 1 95.81 504 ALA A N 1
ATOM 4023 C CA . ALA A 1 504 ? -18.172 -11.359 3.645 1 95.81 504 ALA A CA 1
ATOM 4024 C C . ALA A 1 504 ? -17.453 -10.094 3.184 1 95.81 504 ALA A C 1
ATOM 4026 O O . ALA A 1 504 ? -17.406 -9.102 3.916 1 95.81 504 ALA A O 1
ATOM 4027 N N . HIS A 1 505 ? -16.875 -10.172 2.016 1 95.38 505 HIS A N 1
ATOM 4028 C CA . HIS A 1 505 ? -16.172 -9.016 1.464 1 95.38 505 HIS A CA 1
ATOM 4029 C C . HIS A 1 505 ? -17.125 -7.836 1.284 1 95.38 505 HIS A C 1
ATOM 4031 O O . HIS A 1 505 ? -16.781 -6.703 1.627 1 95.38 505 HIS A O 1
ATOM 4037 N N . TYR A 1 506 ? -18.281 -8.078 0.699 1 92.25 506 TYR A N 1
ATOM 4038 C CA . TYR A 1 506 ? -19.281 -7.031 0.498 1 92.25 506 TYR A CA 1
ATOM 4039 C C . TYR A 1 506 ? -19.719 -6.426 1.828 1 92.25 506 TYR A C 1
ATOM 4041 O O . TYR A 1 506 ? -19.906 -5.211 1.934 1 92.25 506 TYR A O 1
ATOM 4049 N N . ALA A 1 507 ? -19.922 -7.246 2.77 1 89.81 507 ALA A N 1
ATOM 4050 C CA . ALA A 1 507 ? -20.344 -6.781 4.09 1 89.81 507 ALA A CA 1
ATOM 4051 C C . ALA A 1 507 ? -19.281 -5.871 4.707 1 89.81 507 ALA A C 1
ATOM 4053 O O . ALA A 1 507 ? -19.609 -4.91 5.406 1 89.81 507 ALA A O 1
ATOM 4054 N N . LEU A 1 508 ? -18.094 -6.188 4.52 1 89.94 508 LEU A N 1
ATOM 4055 C CA . LEU A 1 508 ? -16.984 -5.441 5.125 1 89.94 508 LEU A CA 1
ATOM 4056 C C . LEU A 1 508 ? -16.719 -4.148 4.355 1 89.94 508 LEU A C 1
ATOM 4058 O O . LEU A 1 508 ? -16.5 -3.098 4.961 1 89.94 508 LEU A O 1
ATOM 4062 N N . TYR A 1 509 ? -16.781 -4.199 3.02 1 87.56 509 TYR A N 1
ATOM 4063 C CA . TYR A 1 509 ? -16.281 -3.07 2.236 1 87.56 509 TYR A CA 1
ATOM 4064 C C . TYR A 1 509 ? -17.422 -2.391 1.484 1 87.56 509 TYR A C 1
ATOM 4066 O O . TYR A 1 509 ? -17.234 -1.329 0.884 1 87.56 509 TYR A O 1
ATOM 4074 N N . GLY A 1 510 ? -18.562 -3.014 1.341 1 82.94 510 GLY A N 1
ATOM 4075 C CA . GLY A 1 510 ? -19.766 -2.373 0.815 1 82.94 510 GLY A CA 1
ATOM 4076 C C . GLY A 1 510 ? -19.828 -2.375 -0.701 1 82.94 510 GLY A C 1
ATOM 4077 O O . GLY A 1 510 ? -20.594 -1.619 -1.298 1 82.94 510 GLY A O 1
ATOM 4078 N N . LYS A 1 511 ? -18.953 -3.148 -1.313 1 84.75 511 LYS A N 1
ATOM 4079 C CA . LYS A 1 511 ? -18.969 -3.162 -2.773 1 84.75 511 LYS A CA 1
ATOM 4080 C C . LYS A 1 511 ? -18.625 -4.547 -3.314 1 84.75 511 LYS A C 1
ATOM 4082 O O . LYS A 1 511 ? -17.891 -5.309 -2.676 1 84.75 511 LYS A O 1
ATOM 4087 N N . MET A 1 512 ? -19.234 -4.773 -4.477 1 90.75 512 MET A N 1
ATOM 4088 C CA . MET A 1 512 ? -18.859 -5.969 -5.223 1 90.75 512 MET A CA 1
ATOM 4089 C C . MET A 1 512 ? -17.562 -5.734 -6.008 1 90.75 512 MET A C 1
ATOM 4091 O O . MET A 1 512 ? -17.359 -4.648 -6.547 1 90.75 512 MET A O 1
ATOM 4095 N N . VAL A 1 513 ? -16.719 -6.695 -6.02 1 91 513 VAL A N 1
ATOM 4096 C CA . VAL A 1 513 ? -15.453 -6.562 -6.734 1 91 513 VAL A CA 1
ATOM 4097 C C . VAL A 1 513 ? -15.305 -7.695 -7.742 1 91 513 VAL A C 1
ATOM 4099 O O . VAL A 1 513 ? -16.031 -8.688 -7.684 1 91 513 VAL A O 1
ATOM 4102 N N . PHE A 1 514 ? -14.453 -7.465 -8.711 1 93.81 514 PHE A N 1
ATOM 4103 C CA . PHE A 1 514 ? -14.156 -8.523 -9.672 1 93.81 514 PHE A CA 1
ATOM 4104 C C . PHE A 1 514 ? -13.297 -9.609 -9.039 1 93.81 514 PHE A C 1
ATOM 4106 O O . PHE A 1 514 ? -12.18 -9.344 -8.586 1 93.81 514 PHE A O 1
ATOM 4113 N N . SER A 1 515 ? -13.859 -10.758 -8.938 1 95.12 515 SER A N 1
ATOM 4114 C CA . SER A 1 515 ? -13.211 -11.938 -8.375 1 95.12 515 SER A CA 1
ATOM 4115 C C . SER A 1 515 ? -13.156 -13.078 -9.383 1 95.12 515 SER A C 1
ATOM 4117 O O . SER A 1 515 ? -14.078 -13.25 -10.188 1 95.12 515 SER A O 1
ATOM 4119 N N . PHE A 1 516 ? -12.016 -13.812 -9.359 1 92.25 516 PHE A N 1
ATOM 4120 C CA . PHE A 1 516 ? -12.039 -15 -10.219 1 92.25 516 PHE A CA 1
ATOM 4121 C C . PHE A 1 516 ? -11.352 -16.172 -9.531 1 92.25 516 PHE A C 1
ATOM 4123 O O . PHE A 1 516 ? -10.688 -16 -8.508 1 92.25 516 PHE A O 1
ATOM 4130 N N . GLU A 1 517 ? -11.633 -17.312 -10.039 1 92.19 517 GLU A N 1
ATOM 4131 C CA . GLU A 1 517 ? -11 -18.547 -9.609 1 92.19 517 GLU A CA 1
ATOM 4132 C C . GLU A 1 517 ? -10.523 -19.375 -10.812 1 92.19 517 GLU A C 1
ATOM 4134 O O . GLU A 1 517 ? -11.203 -19.422 -11.836 1 92.19 517 GLU A O 1
ATOM 4139 N N . PRO A 1 518 ? -9.336 -19.922 -10.742 1 90.69 518 PRO A N 1
ATOM 4140 C CA . PRO A 1 518 ? -8.859 -20.797 -11.812 1 90.69 518 PRO A CA 1
ATOM 4141 C C . PRO A 1 518 ? -9.523 -22.172 -11.797 1 90.69 518 PRO A C 1
ATOM 4143 O O . PRO A 1 518 ? -9.781 -22.734 -10.727 1 90.69 518 PRO A O 1
ATOM 4146 N N . VAL A 1 519 ? -9.82 -22.688 -12.969 1 90.88 519 VAL A N 1
ATOM 4147 C CA . VAL A 1 519 ? -10.406 -24.016 -13.141 1 90.88 519 VAL A CA 1
ATOM 4148 C C . VAL A 1 519 ? -9.633 -24.797 -14.211 1 90.88 519 VAL A C 1
ATOM 4150 O O . VAL A 1 519 ? -9.234 -24.219 -15.227 1 90.88 519 VAL A O 1
ATOM 4153 N N . SER A 1 520 ? -9.422 -26.031 -14.008 1 89.62 520 SER A N 1
ATOM 4154 C CA . SER A 1 520 ? -8.656 -26.859 -14.938 1 89.62 520 SER A CA 1
ATOM 4155 C C . SER A 1 520 ? -9.469 -27.203 -16.172 1 89.62 520 SER A C 1
ATOM 4157 O O . SER A 1 520 ? -10.664 -27.484 -16.094 1 89.62 520 SER A O 1
ATOM 4159 N N . THR A 1 521 ? -8.883 -27.156 -17.344 1 91.62 521 THR A N 1
ATOM 4160 C CA . THR A 1 521 ? -9.461 -27.594 -18.609 1 91.62 521 THR A CA 1
ATOM 4161 C C . THR A 1 521 ? -8.625 -28.703 -19.234 1 91.62 521 THR A C 1
ATOM 4163 O O . THR A 1 521 ? -8.594 -28.844 -20.453 1 91.62 521 THR A O 1
ATOM 4166 N N . ARG A 1 522 ? -7.965 -29.516 -18.438 1 92.62 522 ARG A N 1
ATOM 4167 C CA . ARG A 1 522 ? -7.035 -30.531 -18.906 1 92.62 522 ARG A CA 1
ATOM 4168 C C . ARG A 1 522 ? -7.781 -31.719 -19.516 1 92.62 522 ARG A C 1
ATOM 4170 O O . ARG A 1 522 ? -7.164 -32.688 -19.953 1 92.62 522 ARG A O 1
ATOM 4177 N N . PHE A 1 523 ? -9.117 -31.625 -19.625 1 94.31 523 PHE A N 1
ATOM 4178 C CA . PHE A 1 523 ? -9.906 -32.656 -20.297 1 94.31 523 PHE A CA 1
ATOM 4179 C C . PHE A 1 523 ? -9.789 -32.5 -21.812 1 94.31 523 PHE A C 1
ATOM 4181 O O . PHE A 1 523 ? -10.219 -33.375 -22.562 1 94.31 523 PHE A O 1
ATOM 4188 N N . PHE A 1 524 ? -9.164 -31.453 -22.25 1 95.06 524 PHE A N 1
ATOM 4189 C CA . PHE A 1 524 ? -9.023 -31.172 -23.672 1 95.06 524 PHE A CA 1
ATOM 4190 C C . PHE A 1 524 ? -7.555 -31.141 -24.094 1 95.06 524 PHE A C 1
ATOM 4192 O O . PHE A 1 524 ? -6.676 -30.938 -23.25 1 95.06 524 PHE A O 1
ATOM 4199 N N . GLN A 1 525 ? -7.344 -31.266 -25.328 1 93.75 525 GLN A N 1
ATOM 4200 C CA . GLN A 1 525 ? -5.988 -31.266 -25.875 1 93.75 525 GLN A CA 1
ATOM 4201 C C . GLN A 1 525 ? -5.316 -29.906 -25.688 1 93.75 525 GLN A C 1
ATOM 4203 O O . GLN A 1 525 ? -5.91 -28.875 -25.984 1 93.75 525 GLN A O 1
ATOM 4208 N N . ASN A 1 526 ? -4.105 -29.938 -25.234 1 89.62 526 ASN A N 1
ATOM 4209 C CA . ASN A 1 526 ? -3.248 -28.75 -25.125 1 89.62 526 ASN A CA 1
ATOM 4210 C C . ASN A 1 526 ? -3.895 -27.672 -24.266 1 89.62 526 ASN A C 1
ATOM 4212 O O . ASN A 1 526 ? -3.723 -26.484 -24.516 1 89.62 526 ASN A O 1
ATOM 4216 N N . SER A 1 527 ? -4.75 -28.047 -23.359 1 89.31 527 SER A N 1
ATOM 4217 C CA . SER A 1 527 ? -5.449 -27.094 -22.516 1 89.31 527 SER A CA 1
ATOM 4218 C C . SER A 1 527 ? -4.996 -27.188 -21.062 1 89.31 527 SER A C 1
ATOM 4220 O O . SER A 1 527 ? -4.73 -28.297 -20.562 1 89.31 527 SER A O 1
ATOM 4222 N N . ARG A 1 528 ? -4.91 -26.062 -20.328 1 86.38 528 ARG A N 1
ATOM 4223 C CA . ARG A 1 528 ? -4.402 -26.016 -18.969 1 86.38 528 ARG A CA 1
ATOM 4224 C C . ARG A 1 528 ? -5.484 -25.547 -18 1 86.38 528 ARG A C 1
ATOM 4226 O O . ARG A 1 528 ? -5.988 -26.344 -17.188 1 86.38 528 ARG A O 1
ATOM 4233 N N . SER A 1 529 ? -5.832 -24.266 -18.109 1 87.88 529 SER A N 1
ATOM 4234 C CA . SER A 1 529 ? -6.785 -23.703 -17.156 1 87.88 529 SER A CA 1
ATOM 4235 C C . SER A 1 529 ? -7.523 -22.5 -17.75 1 87.88 529 SER A C 1
ATOM 4237 O O . SER A 1 529 ? -7.16 -22.016 -18.828 1 87.88 529 SER A O 1
ATOM 4239 N N . THR A 1 530 ? -8.625 -22.188 -17.188 1 90 530 THR A N 1
ATOM 4240 C CA . THR A 1 530 ? -9.383 -20.984 -17.469 1 90 530 THR A CA 1
ATOM 4241 C C . THR A 1 530 ? -9.82 -20.297 -16.188 1 90 530 THR A C 1
ATOM 4243 O O . THR A 1 530 ? -9.766 -20.891 -15.102 1 90 530 THR A O 1
ATOM 4246 N N . PHE A 1 531 ? -10.109 -19.031 -16.25 1 91.31 531 PHE A N 1
ATOM 4247 C CA . PHE A 1 531 ? -10.57 -18.281 -15.094 1 91.31 531 PHE A CA 1
ATOM 4248 C C . PHE A 1 531 ? -12.078 -18.062 -15.156 1 91.31 531 PHE A C 1
ATOM 4250 O O . PHE A 1 531 ? -12.625 -17.734 -16.219 1 91.31 531 PHE A O 1
ATOM 4257 N N . ILE A 1 532 ? -12.68 -18.25 -14.031 1 93.19 532 ILE A N 1
ATOM 4258 C CA . ILE A 1 532 ? -14.125 -18.031 -13.938 1 93.19 532 ILE A CA 1
ATOM 4259 C C . ILE A 1 532 ? -14.414 -16.828 -13.055 1 93.19 532 ILE A C 1
ATOM 4261 O O . ILE A 1 532 ? -14.078 -16.828 -11.867 1 93.19 532 ILE A O 1
ATOM 4265 N N . PRO A 1 533 ? -15.031 -15.781 -13.617 1 93.69 533 PRO A N 1
ATOM 4266 C CA . PRO A 1 533 ? -15.516 -14.703 -12.758 1 93.69 533 PRO A CA 1
ATOM 4267 C C . PRO A 1 533 ? -16.594 -15.156 -11.789 1 93.69 533 PRO A C 1
ATOM 4269 O O . PRO A 1 533 ? -17.469 -15.969 -12.156 1 93.69 533 PRO A O 1
ATOM 4272 N N . ILE A 1 534 ? -16.625 -14.625 -10.617 1 94.94 534 ILE A N 1
ATOM 4273 C CA . ILE A 1 534 ? -17.531 -15.117 -9.57 1 94.94 534 ILE A CA 1
ATOM 4274 C C . ILE A 1 534 ? -18.734 -14.203 -9.453 1 94.94 534 ILE A C 1
ATOM 4276 O O . ILE A 1 534 ? -19.844 -14.664 -9.164 1 94.94 534 ILE A O 1
ATOM 4280 N N . GLN A 1 535 ? -18.547 -12.906 -9.688 1 93.31 535 GLN A N 1
ATOM 4281 C CA . GLN A 1 535 ? -19.594 -11.93 -9.453 1 93.31 535 GLN A CA 1
ATOM 4282 C C . GLN A 1 535 ? -20.688 -12.031 -10.516 1 93.31 535 GLN A C 1
ATOM 4284 O O . GLN A 1 535 ? -20.391 -12.219 -11.695 1 93.31 535 GLN A O 1
ATOM 4289 N N . THR A 1 536 ? -21.891 -12.055 -10.133 1 92.38 536 THR A N 1
ATOM 4290 C CA . THR A 1 536 ? -23.094 -12 -10.969 1 92.38 536 THR A CA 1
ATOM 4291 C C . THR A 1 536 ? -24.109 -11.031 -10.398 1 92.38 536 THR A C 1
ATOM 4293 O O . THR A 1 536 ? -24 -10.602 -9.242 1 92.38 536 THR A O 1
ATOM 4296 N N . GLN A 1 537 ? -25.094 -10.727 -11.234 1 88.75 537 GLN A N 1
ATOM 4297 C CA . GLN A 1 537 ? -26.156 -9.859 -10.75 1 88.75 537 GLN A CA 1
ATOM 4298 C C . GLN A 1 537 ? -26.922 -10.508 -9.602 1 88.75 537 GLN A C 1
ATOM 4300 O O . GLN A 1 537 ? -27.297 -9.828 -8.641 1 88.75 537 GLN A O 1
ATOM 4305 N N . GLU A 1 538 ? -27.125 -11.781 -9.703 1 89.62 538 GLU A N 1
ATOM 4306 C CA . GLU A 1 538 ? -27.797 -12.523 -8.648 1 89.62 538 GLU A CA 1
ATOM 4307 C C . GLU A 1 538 ? -27 -12.508 -7.352 1 89.62 538 GLU A C 1
ATOM 4309 O O . GLU A 1 538 ? -27.562 -12.367 -6.266 1 89.62 538 GLU A O 1
ATOM 4314 N N . LEU A 1 539 ? -25.734 -12.672 -7.473 1 93.31 539 LEU A N 1
ATOM 4315 C CA . LEU A 1 539 ? -24.875 -12.656 -6.297 1 93.31 539 LEU A CA 1
ATOM 4316 C C . LEU A 1 539 ? -24.844 -11.273 -5.656 1 93.31 539 LEU A C 1
ATOM 4318 O O . LEU A 1 539 ? -24.828 -11.148 -4.43 1 93.31 539 LEU A O 1
ATOM 4322 N N . LEU A 1 540 ? -24.781 -10.203 -6.469 1 91.44 540 LEU A N 1
ATOM 4323 C CA . LEU A 1 540 ? -24.859 -8.844 -5.945 1 91.44 540 LEU A CA 1
ATOM 4324 C C . LEU A 1 540 ? -26.141 -8.641 -5.145 1 91.44 540 LEU A C 1
ATOM 4326 O O . LEU A 1 540 ? -26.109 -8.07 -4.055 1 91.44 540 LEU A O 1
ATOM 4330 N N . GLU A 1 541 ? -27.234 -9.086 -5.684 1 87.25 541 GLU A N 1
ATOM 4331 C CA . GLU A 1 541 ? -28.516 -8.977 -4.992 1 87.25 541 GLU A CA 1
ATOM 4332 C C . GLU A 1 541 ? -28.484 -9.734 -3.664 1 87.25 541 GLU A C 1
ATOM 4334 O O . GLU A 1 541 ? -29.016 -9.25 -2.66 1 87.25 541 GLU A O 1
ATOM 4339 N N . LEU A 1 542 ? -27.922 -10.875 -3.723 1 90.94 542 LEU A N 1
ATOM 4340 C CA . LEU A 1 542 ? -27.797 -11.648 -2.49 1 90.94 542 LEU A CA 1
ATOM 4341 C C . LEU A 1 542 ? -26.984 -10.875 -1.451 1 90.94 542 LEU A C 1
ATOM 4343 O O . LEU A 1 542 ? -27.375 -10.812 -0.282 1 90.94 542 LEU A O 1
ATOM 4347 N N . CYS A 1 543 ? -25.828 -10.352 -1.844 1 90.19 543 CYS A N 1
ATOM 4348 C CA . CYS A 1 543 ? -25 -9.586 -0.926 1 90.19 543 CYS A CA 1
ATOM 4349 C C . CYS A 1 543 ? -25.781 -8.422 -0.317 1 90.19 543 CYS A C 1
ATOM 4351 O O . CYS A 1 543 ? -25.719 -8.203 0.894 1 90.19 543 CYS A O 1
ATOM 4353 N N . GLN A 1 544 ? -26.531 -7.762 -1.131 1 83.12 544 GLN A N 1
ATOM 4354 C CA . GLN A 1 544 ? -27.312 -6.613 -0.69 1 83.12 544 GLN A CA 1
ATOM 4355 C C . GLN A 1 544 ? -28.406 -7.035 0.291 1 83.12 544 GLN A C 1
ATOM 4357 O O . GLN A 1 544 ? -28.594 -6.398 1.328 1 83.12 544 GLN A O 1
ATOM 4362 N N . LEU A 1 545 ? -29.047 -8.07 -0.016 1 79.56 545 LEU A N 1
ATOM 4363 C CA . LEU A 1 545 ? -30.141 -8.555 0.818 1 79.56 545 LEU A CA 1
ATOM 4364 C C . LEU A 1 545 ? -29.609 -9.148 2.119 1 79.56 545 LEU A C 1
ATOM 4366 O O . LEU A 1 545 ? -30.266 -9.047 3.162 1 79.56 545 LEU A O 1
ATOM 4370 N N . PHE A 1 546 ? -28.516 -9.711 1.967 1 81.62 546 PHE A N 1
ATOM 4371 C CA . PHE A 1 546 ? -27.938 -10.359 3.137 1 81.62 546 PHE A CA 1
ATOM 4372 C C . PHE A 1 546 ? -27.609 -9.336 4.219 1 81.62 546 PHE A C 1
ATOM 4374 O O . PHE A 1 546 ? -27.812 -9.602 5.41 1 81.62 546 PHE A O 1
ATOM 4381 N N . ILE A 1 547 ? -27.25 -8.125 3.768 1 77 547 ILE A N 1
ATOM 4382 C CA . ILE A 1 547 ? -26.828 -7.125 4.738 1 77 547 ILE A CA 1
ATOM 4383 C C . ILE A 1 547 ? -28 -6.223 5.102 1 77 547 ILE A C 1
ATOM 4385 O O . ILE A 1 547 ? -27.953 -5.52 6.117 1 77 547 ILE A O 1
ATOM 4389 N N . SER A 1 548 ? -29.109 -6.098 4.152 1 69.06 548 SER A N 1
ATOM 4390 C CA . SER A 1 548 ? -30.25 -5.219 4.355 1 69.06 548 SER A CA 1
ATOM 4391 C C . SER A 1 548 ? -31.25 -5.832 5.328 1 69.06 548 SER A C 1
ATOM 4393 O O . SER A 1 548 ? -32.25 -5.199 5.688 1 69.06 548 SER A O 1
ATOM 4395 N N . ASN A 1 549 ? -31.328 -6.305 6.332 1 59.69 549 ASN A N 1
ATOM 4396 C CA . ASN A 1 549 ? -32.312 -6.906 7.246 1 59.69 549 ASN A CA 1
ATOM 4397 C C . ASN A 1 549 ? -33.656 -7.07 6.586 1 59.69 549 ASN A C 1
ATOM 4399 O O . ASN A 1 549 ? -34.688 -7.203 7.273 1 59.69 549 ASN A O 1
ATOM 4403 N N . SER A 1 550 ? -33.719 -7.004 5.348 1 60.22 550 SER A N 1
ATOM 4404 C CA . SER A 1 550 ? -35.031 -7.027 4.672 1 60.22 550 SER A CA 1
ATOM 4405 C C . SER A 1 550 ? -35.531 -8.453 4.488 1 60.22 550 SER A C 1
ATOM 4407 O O . SER A 1 550 ? -36.719 -8.688 4.344 1 60.22 550 SER A O 1
ATOM 4409 N N . LEU A 1 551 ? -34.688 -9.359 4.27 1 67.19 551 LEU A N 1
ATOM 4410 C CA . LEU A 1 551 ? -35.094 -10.75 4.078 1 67.19 551 LEU A CA 1
ATOM 4411 C C . LEU A 1 551 ? -35.125 -11.492 5.406 1 67.19 551 LEU A C 1
ATOM 4413 O O . LEU A 1 551 ? -34.344 -11.195 6.312 1 67.19 551 LEU A O 1
ATOM 4417 N N . ASN A 1 552 ? -36.125 -12.367 5.355 1 75 552 ASN A N 1
ATOM 4418 C CA . ASN A 1 552 ? -36.125 -13.273 6.5 1 75 552 ASN A CA 1
ATOM 4419 C C . ASN A 1 552 ? -35.062 -14.344 6.367 1 75 552 ASN A C 1
ATOM 4421 O O . ASN A 1 552 ? -34.375 -14.422 5.34 1 75 552 ASN A O 1
ATOM 4425 N N . GLU A 1 553 ? -34.875 -15.117 7.234 1 81.75 553 GLU A N 1
ATOM 4426 C CA . GLU A 1 553 ? -33.812 -16.109 7.352 1 81.75 553 GLU A CA 1
ATOM 4427 C C . GLU A 1 553 ? -33.938 -17.172 6.262 1 81.75 553 GLU A C 1
ATOM 4429 O O . GLU A 1 553 ? -32.938 -17.547 5.645 1 81.75 553 GLU A O 1
ATOM 4434 N N . THR A 1 554 ? -35.125 -17.547 5.914 1 84.56 554 THR A N 1
ATOM 4435 C CA . THR A 1 554 ? -35.375 -18.594 4.918 1 84.56 554 THR A CA 1
ATOM 4436 C C . THR A 1 554 ? -35.031 -18.078 3.52 1 84.56 554 THR A C 1
ATOM 4438 O O . THR A 1 554 ? -34.438 -18.797 2.711 1 84.56 554 THR A O 1
ATOM 4441 N N . GLY A 1 555 ? -35.469 -16.891 3.262 1 86.25 555 GLY A N 1
ATOM 4442 C CA . GLY A 1 555 ? -35.156 -16.297 1.971 1 86.25 555 GLY A CA 1
ATOM 4443 C C . GLY A 1 555 ? -33.688 -16.125 1.722 1 86.25 555 GLY A C 1
ATOM 4444 O O . GLY A 1 555 ? -33.188 -16.344 0.605 1 86.25 555 GLY A O 1
ATOM 4445 N N . LYS A 1 556 ? -32.969 -15.75 2.734 1 89.69 556 LYS A N 1
ATOM 4446 C CA . LYS A 1 556 ? -31.516 -15.609 2.633 1 89.69 556 LYS A CA 1
ATOM 4447 C C . LYS A 1 556 ? -30.844 -16.953 2.359 1 89.69 556 LYS A C 1
ATOM 4449 O O . LYS A 1 556 ? -29.938 -17.047 1.535 1 89.69 556 LYS A O 1
ATOM 4454 N N . LEU A 1 557 ? -31.328 -17.969 3.049 1 92.94 557 LEU A N 1
ATOM 4455 C CA . LEU A 1 557 ? -30.781 -19.297 2.875 1 92.94 557 LEU A CA 1
ATOM 4456 C C . LEU A 1 557 ? -31.016 -19.812 1.454 1 92.94 557 LEU A C 1
ATOM 4458 O O . LEU A 1 557 ? -30.109 -20.344 0.822 1 92.94 557 LEU A O 1
ATOM 4462 N N . GLU A 1 558 ? -32.25 -19.609 0.952 1 93.06 558 GLU A N 1
ATOM 4463 C CA . GLU A 1 558 ? -32.594 -20.078 -0.385 1 93.06 558 GLU A CA 1
ATOM 4464 C C . GLU A 1 558 ? -31.75 -19.391 -1.45 1 93.06 558 GLU A C 1
ATOM 4466 O O . GLU A 1 558 ? -31.281 -20.031 -2.387 1 93.06 558 GLU A O 1
ATOM 4471 N N . LYS A 1 559 ? -31.594 -18.125 -1.28 1 93.44 559 LYS A N 1
ATOM 4472 C CA . LYS A 1 559 ? -30.797 -17.375 -2.242 1 93.44 559 LYS A CA 1
ATOM 4473 C C . LYS A 1 559 ? -29.328 -17.781 -2.176 1 93.44 559 LYS A C 1
ATOM 4475 O O . LYS A 1 559 ? -28.641 -17.781 -3.195 1 93.44 559 LYS A O 1
ATOM 4480 N N . PHE A 1 560 ? -28.922 -18.109 -0.923 1 96.19 560 PHE A N 1
ATOM 4481 C CA . PHE A 1 560 ? -27.547 -18.547 -0.75 1 96.19 560 PHE A CA 1
ATOM 4482 C C . PHE A 1 560 ? -27.312 -19.875 -1.462 1 96.19 560 PHE A C 1
ATOM 4484 O O . PHE A 1 560 ? -26.328 -20.031 -2.188 1 96.19 560 PHE A O 1
ATOM 4491 N N . ILE A 1 561 ? -28.188 -20.766 -1.32 1 96.88 561 ILE A N 1
ATOM 4492 C CA . ILE A 1 561 ? -28.094 -22.078 -1.939 1 96.88 561 ILE A CA 1
ATOM 4493 C C . ILE A 1 561 ? -28.141 -21.938 -3.459 1 96.88 561 ILE A C 1
ATOM 4495 O O . ILE A 1 561 ? -27.375 -22.578 -4.176 1 96.88 561 ILE A O 1
ATOM 4499 N N . THR A 1 562 ? -29.031 -21.094 -3.893 1 96 562 THR A N 1
ATOM 4500 C CA . THR A 1 562 ? -29.141 -20.859 -5.328 1 96 562 THR A CA 1
ATOM 4501 C C . THR A 1 562 ? -27.844 -20.297 -5.895 1 96 562 THR A C 1
ATOM 4503 O O . THR A 1 562 ? -27.406 -20.703 -6.965 1 96 562 THR A O 1
ATOM 4506 N N . ALA A 1 563 ? -27.25 -19.328 -5.215 1 96.88 563 ALA A N 1
ATOM 4507 C CA . ALA A 1 563 ? -25.984 -18.734 -5.648 1 96.88 563 ALA A CA 1
ATOM 4508 C C . ALA A 1 563 ? -24.875 -19.766 -5.699 1 96.88 563 ALA A C 1
ATOM 4510 O O . ALA A 1 563 ? -24.031 -19.75 -6.598 1 96.88 563 ALA A O 1
ATOM 4511 N N . CYS A 1 564 ? -24.828 -20.656 -4.742 1 97.44 564 CYS A N 1
ATOM 4512 C CA . CYS A 1 564 ? -23.844 -21.734 -4.727 1 97.44 564 CYS A CA 1
ATOM 4513 C C . CYS A 1 564 ? -24.016 -22.641 -5.934 1 97.44 564 CYS A C 1
ATOM 4515 O O . CYS A 1 564 ? -23.031 -23.031 -6.566 1 97.44 564 CYS A O 1
ATOM 4517 N N . ASN A 1 565 ? -25.234 -22.953 -6.211 1 96.88 565 ASN A N 1
ATOM 4518 C CA . ASN A 1 565 ? -25.516 -23.828 -7.348 1 96.88 565 ASN A CA 1
ATOM 4519 C C . ASN A 1 565 ? -25.141 -23.156 -8.672 1 96.88 565 ASN A C 1
ATOM 4521 O O . ASN A 1 565 ? -24.641 -23.812 -9.578 1 96.88 565 ASN A O 1
ATOM 4525 N N . ASP A 1 566 ? -25.469 -21.922 -8.742 1 95.62 566 ASP A N 1
ATOM 4526 C CA . ASP A 1 566 ? -25.062 -21.172 -9.938 1 95.62 566 ASP A CA 1
ATOM 4527 C C . ASP A 1 566 ? -23.547 -21.203 -10.125 1 95.62 566 ASP A C 1
ATOM 4529 O O . ASP A 1 566 ? -23.062 -21.344 -11.25 1 95.62 566 ASP A O 1
ATOM 4533 N N . HIS A 1 567 ? -22.828 -21.016 -9.07 1 96 567 HIS A N 1
ATOM 4534 C CA . HIS A 1 567 ? -21.375 -21.078 -9.109 1 96 567 HIS A CA 1
ATOM 4535 C C . HIS A 1 567 ? -20.906 -22.438 -9.602 1 96 567 HIS A C 1
ATOM 4537 O O . HIS A 1 567 ? -20.016 -22.516 -10.453 1 96 567 HIS A O 1
ATOM 4543 N N . SER A 1 568 ? -21.484 -23.5 -9.07 1 95.56 568 SER A N 1
ATOM 4544 C CA . SER A 1 568 ? -21.125 -24.859 -9.469 1 95.56 568 SER A CA 1
ATOM 4545 C C . SER A 1 568 ? -21.406 -25.094 -10.945 1 95.56 568 SER A C 1
ATOM 4547 O O . SER A 1 568 ? -20.641 -25.766 -11.633 1 95.56 568 SER A O 1
ATOM 4549 N N . GLU A 1 569 ? -22.453 -24.531 -11.367 1 93.88 569 GLU A N 1
ATOM 4550 C CA . GLU A 1 569 ? -22.812 -24.688 -12.781 1 93.88 569 GLU A CA 1
ATOM 4551 C C . GLU A 1 569 ? -21.797 -23.984 -13.68 1 93.88 569 GLU A C 1
ATOM 4553 O O . GLU A 1 569 ? -21.438 -24.5 -14.742 1 93.88 569 GLU A O 1
ATOM 4558 N N . ARG A 1 570 ? -21.391 -22.859 -13.336 1 92.69 570 ARG A N 1
ATOM 4559 C CA . ARG A 1 570 ? -20.406 -22.125 -14.117 1 92.69 570 ARG A CA 1
ATOM 4560 C C . ARG A 1 570 ? -19.078 -22.891 -14.164 1 92.69 570 ARG A C 1
ATOM 4562 O O . ARG A 1 570 ? -18.406 -22.891 -15.195 1 92.69 570 ARG A O 1
ATOM 4569 N N . ILE A 1 571 ? -18.719 -23.5 -13.062 1 92.81 571 ILE A N 1
ATOM 4570 C CA . ILE A 1 571 ? -17.5 -24.328 -13.023 1 92.81 571 ILE A CA 1
ATOM 4571 C C . ILE A 1 571 ? -17.641 -25.484 -14.008 1 92.81 571 ILE A C 1
ATOM 4573 O O . ILE A 1 571 ? -16.703 -25.75 -14.781 1 92.81 571 ILE A O 1
ATOM 4577 N N . GLN A 1 572 ? -18.781 -26.078 -14.008 1 91 572 GLN A N 1
ATOM 4578 C CA . GLN A 1 572 ? -19.016 -27.219 -14.891 1 91 572 GLN A CA 1
ATOM 4579 C C . GLN A 1 572 ? -18.984 -26.797 -16.359 1 91 572 GLN A C 1
ATOM 4581 O O . GLN A 1 572 ? -18.422 -27.5 -17.203 1 91 572 GLN A O 1
ATOM 4586 N N . LYS A 1 573 ? -19.562 -25.688 -16.578 1 89.5 573 LYS A N 1
ATOM 4587 C CA . LYS A 1 573 ? -19.547 -25.156 -17.953 1 89.5 573 LYS A CA 1
ATOM 4588 C C . LYS A 1 573 ? -18.125 -24.922 -18.422 1 89.5 573 LYS A C 1
ATOM 4590 O O . LYS A 1 573 ? -17.781 -25.234 -19.562 1 89.5 573 LYS A O 1
ATOM 4595 N N . ALA A 1 574 ? -17.312 -24.375 -17.594 1 90.12 574 ALA A N 1
ATOM 4596 C CA . ALA A 1 574 ? -15.922 -24.109 -17.938 1 90.12 574 ALA A CA 1
ATOM 4597 C C . ALA A 1 574 ? -15.156 -25.406 -18.172 1 90.12 574 ALA A C 1
ATOM 4599 O O . ALA A 1 574 ? -14.344 -25.5 -19.094 1 90.12 574 ALA A O 1
ATOM 4600 N N . GLN A 1 575 ? -15.453 -26.391 -17.359 1 89.25 575 GLN A N 1
ATOM 4601 C CA . GLN A 1 575 ? -14.781 -27.688 -17.469 1 89.25 575 GLN A CA 1
ATOM 4602 C C . GLN A 1 575 ? -15.203 -28.422 -18.734 1 89.25 575 GLN A C 1
ATOM 4604 O O . GLN A 1 575 ? -14.484 -29.281 -19.234 1 89.25 575 GLN A O 1
ATOM 4609 N N . ARG A 1 576 ? -16.375 -28 -19.25 1 89.25 576 ARG A N 1
ATOM 4610 C CA . ARG A 1 576 ? -16.859 -28.594 -20.5 1 89.25 576 ARG A CA 1
ATOM 4611 C C . ARG A 1 576 ? -16.375 -27.781 -21.703 1 89.25 576 ARG A C 1
ATOM 4613 O O . ARG A 1 576 ? -16.781 -28.047 -22.828 1 89.25 576 ARG A O 1
ATOM 4620 N N . GLY A 1 577 ? -15.562 -26.859 -21.422 1 89.19 577 GLY A N 1
ATOM 4621 C CA . GLY A 1 577 ? -14.891 -26.141 -22.484 1 89.19 577 GLY A CA 1
ATOM 4622 C C . GLY A 1 577 ? -15.664 -24.922 -22.969 1 89.19 577 GLY A C 1
ATOM 4623 O O . GLY A 1 577 ? -15.312 -24.328 -23.984 1 89.19 577 GLY A O 1
ATOM 4624 N N . THR A 1 578 ? -16.656 -24.484 -22.266 1 87.88 578 THR A N 1
ATOM 4625 C CA . THR A 1 578 ? -17.484 -23.375 -22.766 1 87.88 578 THR A CA 1
ATOM 4626 C C . THR A 1 578 ? -17.219 -22.109 -21.969 1 87.88 578 THR A C 1
ATOM 4628 O O . THR A 1 578 ? -18.031 -21.188 -21.969 1 87.88 578 THR A O 1
ATOM 4631 N N . GLY A 1 579 ? -16.141 -22.078 -21.312 1 89.69 579 GLY A N 1
ATOM 4632 C CA . GLY A 1 579 ? -15.773 -20.828 -20.672 1 89.69 579 GLY A CA 1
ATOM 4633 C C . GLY A 1 579 ? -15.438 -19.719 -21.656 1 89.69 579 GLY A C 1
ATOM 4634 O O . GLY A 1 579 ? -14.852 -19.984 -22.703 1 89.69 579 GLY A O 1
ATOM 4635 N N . PHE A 1 580 ? -15.719 -18.5 -21.328 1 92.62 580 PHE A N 1
ATOM 4636 C CA . PHE A 1 580 ? -15.57 -17.422 -22.297 1 92.62 580 PHE A CA 1
ATOM 4637 C C . PHE A 1 580 ? -14.234 -16.719 -22.141 1 92.62 580 PHE A C 1
ATOM 4639 O O . PHE A 1 580 ? -13.766 -16.031 -23.047 1 92.62 580 PHE A O 1
ATOM 4646 N N . GLU A 1 581 ? -13.602 -16.75 -20.969 1 91.94 581 GLU A N 1
ATOM 4647 C CA . GLU A 1 581 ? -12.484 -15.883 -20.609 1 91.94 581 GLU A CA 1
ATOM 4648 C C . GLU A 1 581 ? -11.32 -16.047 -21.578 1 91.94 581 GLU A C 1
ATOM 4650 O O . GLU A 1 581 ? -10.773 -15.07 -22.078 1 91.94 581 GLU A O 1
ATOM 4655 N N . LYS A 1 582 ? -10.906 -17.266 -21.859 1 91.38 582 LYS A N 1
ATOM 4656 C CA . LYS A 1 582 ? -9.789 -17.5 -22.766 1 91.38 582 LYS A CA 1
ATOM 4657 C C . LYS A 1 582 ? -10.125 -17.062 -24.188 1 91.38 582 LYS A C 1
ATOM 4659 O O . LYS A 1 582 ? -9.266 -16.562 -24.922 1 91.38 582 LYS A O 1
ATOM 4664 N N . HIS A 1 583 ? -11.367 -17.422 -24.594 1 94.12 583 HIS A N 1
ATOM 4665 C CA . HIS A 1 583 ? -11.812 -17 -25.922 1 94.12 583 HIS A CA 1
ATOM 4666 C C . HIS A 1 583 ? -11.773 -15.484 -26.062 1 94.12 583 HIS A C 1
ATOM 4668 O O . HIS A 1 583 ? -11.281 -14.961 -27.062 1 94.12 583 HIS A O 1
ATOM 4674 N N . PHE A 1 584 ? -12.25 -14.82 -25.031 1 94.81 584 PHE A N 1
ATOM 4675 C CA . PHE A 1 584 ? -12.227 -13.359 -25.047 1 94.81 584 PHE A CA 1
ATOM 4676 C C . PHE A 1 584 ? -10.797 -12.844 -25.156 1 94.81 584 PHE A C 1
ATOM 4678 O O . PHE A 1 584 ? -10.508 -11.961 -25.969 1 94.81 584 PHE A O 1
ATOM 4685 N N . ASN A 1 585 ? -9.961 -13.367 -24.359 1 91 585 ASN A N 1
ATOM 4686 C CA . ASN A 1 585 ? -8.562 -12.938 -24.375 1 91 585 ASN A CA 1
ATOM 4687 C C . ASN A 1 585 ? -7.891 -13.242 -25.703 1 91 585 ASN A C 1
ATOM 4689 O O . ASN A 1 585 ? -7.02 -12.5 -26.156 1 91 585 ASN A O 1
ATOM 4693 N N . ALA A 1 586 ? -8.273 -14.336 -26.266 1 92.69 586 ALA A N 1
ATOM 4694 C CA . ALA A 1 586 ? -7.727 -14.703 -27.578 1 92.69 586 ALA A CA 1
ATOM 4695 C C . ALA A 1 586 ? -8.117 -13.68 -28.641 1 92.69 586 ALA A C 1
ATOM 4697 O O . ALA A 1 586 ? -7.289 -13.258 -29.453 1 92.69 586 ALA A O 1
ATOM 4698 N N . ILE A 1 587 ? -9.383 -13.289 -28.641 1 95.19 587 ILE A N 1
ATOM 4699 C CA . ILE A 1 587 ? -9.867 -12.312 -29.609 1 95.19 587 ILE A CA 1
ATOM 4700 C C . ILE A 1 587 ? -9.172 -10.977 -29.375 1 95.19 587 ILE A C 1
ATOM 4702 O O . ILE A 1 587 ? -8.742 -10.32 -30.328 1 95.19 587 ILE A O 1
ATOM 4706 N N . LYS A 1 588 ? -9.117 -10.594 -28.156 1 91.5 588 LYS A N 1
ATOM 4707 C CA . LYS A 1 588 ? -8.438 -9.352 -27.812 1 91.5 588 LYS A CA 1
ATOM 4708 C C . LYS A 1 588 ? -6.973 -9.383 -28.234 1 91.5 588 LYS A C 1
ATOM 4710 O O . LYS A 1 588 ? -6.445 -8.383 -28.734 1 91.5 588 LYS A O 1
ATOM 4715 N N . TYR A 1 589 ? -6.332 -10.516 -28.031 1 88.25 589 TYR A N 1
ATOM 4716 C CA . TYR A 1 589 ? -4.941 -10.703 -28.422 1 88.25 589 TYR A CA 1
ATOM 4717 C C . TYR A 1 589 ? -4.785 -10.57 -29.938 1 88.25 589 TYR A C 1
ATOM 4719 O O . TYR A 1 589 ? -3.859 -9.914 -30.406 1 88.25 589 TYR A O 1
ATOM 4727 N N . LEU A 1 590 ? -5.672 -11.188 -30.656 1 91.25 590 LEU A N 1
ATOM 4728 C CA . LEU A 1 590 ? -5.641 -11.117 -32.094 1 91.25 590 LEU A CA 1
ATOM 4729 C C . LEU A 1 590 ? -5.852 -9.688 -32.594 1 91.25 590 LEU A C 1
ATOM 4731 O O . LEU A 1 590 ? -5.246 -9.266 -33.562 1 91.25 590 LEU A O 1
ATOM 4735 N N . PHE A 1 591 ? -6.676 -8.906 -31.938 1 93.19 591 PHE A N 1
ATOM 4736 C CA . PHE A 1 591 ? -6.871 -7.5 -32.281 1 93.19 591 PHE A CA 1
ATOM 4737 C C . PHE A 1 591 ? -5.59 -6.707 -32.031 1 93.19 591 PHE A C 1
ATOM 4739 O O . PHE A 1 591 ? -5.164 -5.934 -32.906 1 93.19 591 PHE A O 1
ATOM 4746 N N . LYS A 1 592 ? -5.062 -7 -30.875 1 85.12 592 LYS A N 1
ATOM 4747 C CA . LYS A 1 592 ? -3.85 -6.273 -30.516 1 85.12 592 LYS A CA 1
ATOM 4748 C C . LYS A 1 592 ? -2.73 -6.535 -31.516 1 85.12 592 LYS A C 1
ATOM 4750 O O . LYS A 1 592 ? -1.979 -5.621 -31.875 1 85.12 592 LYS A O 1
ATOM 4755 N N . PHE A 1 593 ? -2.66 -7.754 -32 1 83.69 593 PHE A N 1
ATOM 4756 C CA . PHE A 1 593 ? -1.594 -8.148 -32.906 1 83.69 593 PHE A CA 1
ATOM 4757 C C . PHE A 1 593 ? -2.156 -8.477 -34.281 1 83.69 593 PHE A C 1
ATOM 4759 O O . PHE A 1 593 ? -1.71 -9.422 -34.938 1 83.69 593 PHE A O 1
ATOM 4766 N N . HIS A 1 594 ? -3.1 -7.727 -34.719 1 89.62 594 HIS A N 1
ATOM 4767 C CA . HIS A 1 594 ? -3.824 -8.023 -35.969 1 89.62 594 HIS A CA 1
ATOM 4768 C C . HIS A 1 594 ? -2.895 -7.977 -37.156 1 89.62 594 HIS A C 1
ATOM 4770 O O . HIS A 1 594 ? -3.076 -8.734 -38.125 1 89.62 594 HIS A O 1
ATOM 4776 N N . ASP A 1 595 ? -1.947 -7.117 -37.125 1 84.12 595 ASP A N 1
ATOM 4777 C CA . ASP A 1 595 ? -1.001 -7.023 -38.25 1 84.12 595 ASP A CA 1
ATOM 4778 C C . ASP A 1 595 ? -0.118 -8.266 -38.312 1 84.12 595 ASP A C 1
ATOM 4780 O O . ASP A 1 595 ? 0.15 -8.773 -39.406 1 84.12 595 ASP A O 1
ATOM 4784 N N . HIS A 1 596 ? 0.238 -8.773 -37.188 1 77.5 596 HIS A N 1
ATOM 4785 C CA . HIS A 1 596 ? 1.104 -9.945 -37.125 1 77.5 596 HIS A CA 1
ATOM 4786 C C . HIS A 1 596 ? 0.392 -11.188 -37.625 1 77.5 596 HIS A C 1
ATOM 4788 O O . HIS A 1 596 ? 1.019 -12.062 -38.25 1 77.5 596 HIS A O 1
ATOM 4794 N N . PHE A 1 597 ? -0.783 -11.289 -37.344 1 88.19 597 PHE A N 1
ATOM 4795 C CA . PHE A 1 597 ? -1.538 -12.484 -37.688 1 88.19 597 PHE A CA 1
ATOM 4796 C C . PHE A 1 597 ? -2.213 -12.312 -39.062 1 88.19 597 PHE A C 1
ATOM 4798 O O . PHE A 1 597 ? -3.092 -13.094 -39.438 1 88.19 597 PHE A O 1
ATOM 4805 N N . ASP A 1 598 ? -1.805 -11.25 -39.719 1 89.12 598 ASP A N 1
ATOM 4806 C CA . ASP A 1 598 ? -2.275 -10.977 -41.062 1 89.12 598 ASP A CA 1
ATOM 4807 C C . ASP A 1 598 ? -3.797 -10.844 -41.094 1 89.12 598 ASP A C 1
ATOM 4809 O O . ASP A 1 598 ? -4.453 -11.422 -41.969 1 89.12 598 ASP A O 1
ATOM 4813 N N . ILE A 1 599 ? -4.207 -10.219 -40 1 93.44 599 ILE A N 1
ATOM 4814 C CA . ILE A 1 599 ? -5.629 -9.906 -39.969 1 93.44 599 ILE A CA 1
ATOM 4815 C C . ILE A 1 599 ? -5.859 -8.508 -40.531 1 93.44 599 ILE A C 1
ATOM 4817 O O . ILE A 1 599 ? -5.488 -7.508 -39.906 1 93.44 599 ILE A O 1
ATOM 4821 N N . GLY A 1 600 ? -6.152 -8.242 -41.75 1 91.06 600 GLY A N 1
ATOM 4822 C CA . GLY A 1 600 ? -6.328 -6.98 -42.438 1 91.06 600 GLY A CA 1
ATOM 4823 C C . GLY A 1 600 ? -7.52 -6.184 -41.969 1 91.06 600 GLY A C 1
ATOM 4824 O O . GLY A 1 600 ? -8.594 -6.219 -42.562 1 91.06 600 GLY A O 1
ATOM 4825 N N . LEU A 1 601 ? -7.297 -5.434 -40.875 1 94.5 601 LEU A N 1
ATOM 4826 C CA . LEU A 1 601 ? -8.359 -4.566 -40.375 1 94.5 601 LEU A CA 1
ATOM 4827 C C . LEU A 1 601 ? -8.297 -3.195 -41.031 1 94.5 601 LEU A C 1
ATOM 4829 O O . LEU A 1 601 ? -7.234 -2.572 -41.094 1 94.5 601 LEU A O 1
ATOM 4833 N N . SER A 1 602 ? -9.391 -2.686 -41.562 1 95.12 602 SER A N 1
ATOM 4834 C CA . SER A 1 602 ? -9.484 -1.312 -42.031 1 95.12 602 SER A CA 1
ATOM 4835 C C . SER A 1 602 ? -9.43 -0.314 -40.906 1 95.12 602 SER A C 1
ATOM 4837 O O . SER A 1 602 ? -9.594 -0.69 -39.719 1 95.12 602 SER A O 1
ATOM 4839 N N . PRO A 1 603 ? -9.188 0.906 -41.188 1 94.44 603 PRO A N 1
ATOM 4840 C CA . PRO A 1 603 ? -9.18 1.917 -40.125 1 94.44 603 PRO A CA 1
ATOM 4841 C C . PRO A 1 603 ? -10.492 1.969 -39.344 1 94.44 603 PRO A C 1
ATOM 4843 O O . PRO A 1 603 ? -10.492 2.15 -38.125 1 94.44 603 PRO A O 1
ATOM 4846 N N . GLU A 1 604 ? -11.531 1.817 -40.062 1 95.62 604 GLU A N 1
ATOM 4847 C CA . GLU A 1 604 ? -12.836 1.812 -39.406 1 95.62 604 GLU A CA 1
ATOM 4848 C C . GLU A 1 604 ? -13 0.588 -38.5 1 95.62 604 GLU A C 1
ATOM 4850 O O . GLU A 1 604 ? -13.531 0.691 -37.406 1 95.62 604 GLU A O 1
ATOM 4855 N N . GLU A 1 605 ? -12.578 -0.544 -39.062 1 96 605 GLU A N 1
ATOM 4856 C CA . GLU A 1 605 ? -12.641 -1.785 -38.281 1 96 605 GLU A CA 1
ATOM 4857 C C . GLU A 1 605 ? -11.773 -1.705 -37.031 1 96 605 GLU A C 1
ATOM 4859 O O . GLU A 1 605 ? -12.156 -2.199 -35.969 1 96 605 GLU A O 1
ATOM 4864 N N . PHE A 1 606 ? -10.68 -1.108 -37.188 1 95.81 606 PHE A N 1
ATOM 4865 C CA . PHE A 1 606 ? -9.781 -0.925 -36.062 1 95.81 606 PHE A CA 1
ATOM 4866 C C . PHE A 1 606 ? -10.422 -0.048 -35 1 95.81 606 PHE A C 1
ATOM 4868 O O . PHE A 1 606 ? -10.344 -0.356 -33.781 1 95.81 606 PHE A O 1
ATOM 4875 N N . GLU A 1 607 ? -10.977 0.987 -35.375 1 95.69 607 GLU A N 1
ATOM 4876 C CA . GLU A 1 607 ? -11.602 1.918 -34.438 1 95.69 607 GLU A CA 1
ATOM 4877 C C . GLU A 1 607 ? -12.742 1.25 -33.688 1 95.69 607 GLU A C 1
ATOM 4879 O O . GLU A 1 607 ? -12.867 1.425 -32.469 1 95.69 607 GLU A O 1
ATOM 4884 N N . ILE A 1 608 ? -13.578 0.547 -34.375 1 96.25 608 ILE A N 1
ATOM 4885 C CA . ILE A 1 608 ? -14.711 -0.143 -33.781 1 96.25 608 ILE A CA 1
ATOM 4886 C C . ILE A 1 608 ? -14.211 -1.148 -32.75 1 96.25 608 ILE A C 1
ATOM 4888 O O . ILE A 1 608 ? -14.766 -1.247 -31.641 1 96.25 608 ILE A O 1
ATOM 4892 N N . SER A 1 609 ? -13.18 -1.871 -33.094 1 96.88 609 SER A N 1
ATOM 4893 C CA . SER A 1 609 ? -12.609 -2.871 -32.219 1 96.88 609 SER A CA 1
ATOM 4894 C C . SER A 1 609 ? -11.953 -2.217 -31 1 96.88 609 SER A C 1
ATOM 4896 O O . SER A 1 609 ? -12.086 -2.705 -29.875 1 96.88 609 SER A O 1
ATOM 4898 N N . SER A 1 610 ? -11.266 -1.123 -31.219 1 95.5 610 SER A N 1
ATOM 4899 C CA . SER A 1 610 ? -10.547 -0.409 -30.156 1 95.5 610 SER A CA 1
ATOM 4900 C C . SER A 1 610 ? -11.508 0.103 -29.094 1 95.5 610 SER A C 1
ATOM 4902 O O . SER A 1 610 ? -11.164 0.124 -27.906 1 95.5 610 SER A O 1
ATOM 4904 N N . LYS A 1 611 ? -12.625 0.546 -29.438 1 95.5 611 LYS A N 1
ATOM 4905 C CA . LYS A 1 611 ? -13.625 1.066 -28.516 1 95.5 611 LYS A CA 1
ATOM 4906 C C . LYS A 1 611 ? -14.109 -0.023 -27.562 1 95.5 611 LYS A C 1
ATOM 4908 O O . LYS A 1 611 ? -14.539 0.268 -26.453 1 95.5 611 LYS A O 1
ATOM 4913 N N . VAL A 1 612 ? -14 -1.26 -28 1 95.5 612 VAL A N 1
ATOM 4914 C CA . VAL A 1 612 ? -14.414 -2.377 -27.156 1 95.5 612 VAL A CA 1
ATOM 4915 C C . VAL A 1 612 ? -13.227 -2.852 -26.312 1 95.5 612 VAL A C 1
ATOM 4917 O O . VAL A 1 612 ? -13.297 -2.852 -25.078 1 95.5 612 VAL A O 1
ATOM 4920 N N . PHE A 1 613 ? -12.133 -3.15 -26.938 1 94.12 613 PHE A N 1
ATOM 4921 C CA . PHE A 1 613 ? -11.062 -3.887 -26.281 1 94.12 613 PHE A CA 1
ATOM 4922 C C . PHE A 1 613 ? -10.18 -2.949 -25.453 1 94.12 613 PHE A C 1
ATOM 4924 O O . PHE A 1 613 ? -9.438 -3.395 -24.578 1 94.12 613 PHE A O 1
ATOM 4931 N N . ASN A 1 614 ? -10.227 -1.647 -25.656 1 90.19 614 ASN A N 1
ATOM 4932 C CA . ASN A 1 614 ? -9.453 -0.684 -24.891 1 90.19 614 ASN A CA 1
ATOM 4933 C C . ASN A 1 614 ? -10.336 0.113 -23.938 1 90.19 614 ASN A C 1
ATOM 4935 O O . ASN A 1 614 ? -9.906 1.126 -23.391 1 90.19 614 ASN A O 1
ATOM 4939 N N . ASP A 1 615 ? -11.547 -0.373 -23.828 1 91.25 615 ASP A N 1
ATOM 4940 C CA . ASP A 1 615 ? -12.461 0.304 -22.906 1 91.25 615 ASP A CA 1
ATOM 4941 C C . ASP A 1 615 ? -11.992 0.181 -21.469 1 91.25 615 ASP A C 1
ATOM 4943 O O . ASP A 1 615 ? -11.625 -0.908 -21.016 1 91.25 615 ASP A O 1
ATOM 4947 N N . ALA A 1 616 ? -12.047 1.289 -20.734 1 85.5 616 ALA A N 1
ATOM 4948 C CA . ALA A 1 616 ? -11.586 1.341 -19.359 1 85.5 616 ALA A CA 1
ATOM 4949 C C . ALA A 1 616 ? -12.43 0.441 -18.453 1 85.5 616 ALA A C 1
ATOM 4951 O O . ALA A 1 616 ? -11.953 -0.045 -17.422 1 85.5 616 ALA A O 1
ATOM 4952 N N . MET A 1 617 ? -13.648 0.146 -18.844 1 88.19 617 MET A N 1
ATOM 4953 C CA . MET A 1 617 ? -14.547 -0.689 -18.047 1 88.19 617 MET A CA 1
ATOM 4954 C C . MET A 1 617 ? -14.055 -2.131 -18 1 88.19 617 MET A C 1
ATOM 4956 O O . MET A 1 617 ? -14.477 -2.91 -17.156 1 88.19 617 MET A O 1
ATOM 4960 N N . LEU A 1 618 ? -13.086 -2.453 -18.875 1 89.94 618 LEU A N 1
ATOM 4961 C CA . LEU A 1 618 ? -12.578 -3.818 -18.953 1 89.94 618 LEU A CA 1
ATOM 4962 C C . LEU A 1 618 ? -11.375 -4.004 -18.047 1 89.94 618 LEU A C 1
ATOM 4964 O O . LEU A 1 618 ? -10.883 -5.121 -17.875 1 89.94 618 LEU A O 1
ATOM 4968 N N . GLU A 1 619 ? -10.961 -2.99 -17.312 1 84.94 619 GLU A N 1
ATOM 4969 C CA . GLU A 1 619 ? -9.742 -3.012 -16.5 1 84.94 619 GLU A CA 1
ATOM 4970 C C . GLU A 1 619 ? -9.805 -4.105 -15.445 1 84.94 619 GLU A C 1
ATOM 4972 O O . GLU A 1 619 ? -8.828 -4.812 -15.219 1 84.94 619 GLU A O 1
ATOM 4977 N N . PRO A 1 620 ? -10.938 -4.336 -14.828 1 85.25 620 PRO A N 1
ATOM 4978 C CA . PRO A 1 620 ? -10.984 -5.359 -13.781 1 85.25 620 PRO A CA 1
ATOM 4979 C C . PRO A 1 620 ? -10.703 -6.762 -14.312 1 85.25 620 PRO A C 1
ATOM 4981 O O . PRO A 1 620 ? -10.25 -7.629 -13.562 1 85.25 620 PRO A O 1
ATOM 4984 N N . PHE A 1 621 ? -10.898 -6.992 -15.539 1 83.19 621 PHE A N 1
ATOM 4985 C CA . PHE A 1 621 ? -10.641 -8.297 -16.125 1 83.19 621 PHE A CA 1
ATOM 4986 C C . PHE A 1 621 ? -9.156 -8.648 -16.047 1 83.19 621 PHE A C 1
ATOM 4988 O O . PHE A 1 621 ? -8.797 -9.82 -15.922 1 83.19 621 PHE A O 1
ATOM 4995 N N . SER A 1 622 ? -8.414 -7.602 -16.125 1 79.25 622 SER A N 1
ATOM 4996 C CA . SER A 1 622 ? -6.973 -7.816 -16.094 1 79.25 622 SER A CA 1
ATOM 4997 C C . SER A 1 622 ? -6.402 -7.535 -14.703 1 79.25 622 SER A C 1
ATOM 4999 O O . SER A 1 622 ? -5.238 -7.824 -14.438 1 79.25 622 SER A O 1
ATOM 5001 N N . ALA A 1 623 ? -7.203 -7.004 -13.812 1 85.19 623 ALA A N 1
ATOM 5002 C CA . ALA A 1 623 ? -6.762 -6.609 -12.477 1 85.19 623 ALA A CA 1
ATOM 5003 C C . ALA A 1 623 ? -7.805 -6.969 -11.422 1 85.19 623 ALA A C 1
ATOM 5005 O O . ALA A 1 623 ? -8.344 -6.086 -10.75 1 85.19 623 ALA A O 1
ATOM 5006 N N . PRO A 1 624 ? -7.984 -8.242 -11.281 1 91.19 624 PRO A N 1
ATOM 5007 C CA . PRO A 1 624 ? -8.992 -8.633 -10.297 1 91.19 624 PRO A CA 1
ATOM 5008 C C . PRO A 1 624 ? -8.602 -8.258 -8.875 1 91.19 624 PRO A C 1
ATOM 5010 O O . PRO A 1 624 ? -7.441 -8.398 -8.484 1 91.19 624 PRO A O 1
ATOM 5013 N N . GLU A 1 625 ? -9.523 -7.793 -8.102 1 92.19 625 GLU A N 1
ATOM 5014 C CA . GLU A 1 625 ? -9.258 -7.398 -6.719 1 92.19 625 GLU A CA 1
ATOM 5015 C C . GLU A 1 625 ? -9.25 -8.609 -5.789 1 92.19 625 GLU A C 1
ATOM 5017 O O . GLU A 1 625 ? -8.609 -8.586 -4.738 1 92.19 625 GLU A O 1
ATOM 5022 N N . LEU A 1 626 ? -9.984 -9.625 -6.168 1 95.75 626 LEU A N 1
ATOM 5023 C CA . LEU A 1 626 ? -10.047 -10.82 -5.332 1 95.75 626 LEU A CA 1
ATOM 5024 C C . LEU A 1 626 ? -9.719 -12.07 -6.145 1 95.75 626 LEU A C 1
ATOM 5026 O O . LEU A 1 626 ? -10.398 -12.367 -7.133 1 95.75 626 LEU A O 1
ATOM 5030 N N . ILE A 1 627 ? -8.672 -12.75 -5.785 1 95.06 627 ILE A N 1
ATOM 5031 C CA . ILE A 1 627 ? -8.344 -14.07 -6.309 1 95.06 627 ILE A CA 1
ATOM 5032 C C . ILE A 1 627 ? -8.492 -15.117 -5.207 1 95.06 627 ILE A C 1
ATOM 5034 O O . ILE A 1 627 ? -7.832 -15.031 -4.168 1 95.06 627 ILE A O 1
ATOM 5038 N N . ALA A 1 628 ? -9.383 -16.016 -5.32 1 96 628 ALA A N 1
ATOM 5039 C CA . ALA A 1 628 ? -9.625 -17.062 -4.332 1 96 628 ALA A CA 1
ATOM 5040 C C . ALA A 1 628 ? -9.625 -18.453 -4.984 1 96 628 ALA A C 1
ATOM 5042 O O . ALA A 1 628 ? -10.219 -18.641 -6.047 1 96 628 ALA A O 1
ATOM 5043 N N . SER A 1 629 ? -8.883 -19.375 -4.375 1 94.12 629 SER A N 1
ATOM 5044 C CA . SER A 1 629 ? -8.797 -20.688 -4.98 1 94.12 629 SER A CA 1
ATOM 5045 C C . SER A 1 629 ? -8.617 -21.781 -3.922 1 94.12 629 SER A C 1
ATOM 5047 O O . SER A 1 629 ? -8.008 -21.531 -2.879 1 94.12 629 SER A O 1
ATOM 5049 N N . ASN A 1 630 ? -9.164 -22.875 -4.219 1 94.69 630 ASN A N 1
ATOM 5050 C CA . ASN A 1 630 ? -8.969 -24.078 -3.416 1 94.69 630 ASN A CA 1
ATOM 5051 C C . ASN A 1 630 ? -7.832 -24.938 -3.963 1 94.69 630 ASN A C 1
ATOM 5053 O O . ASN A 1 630 ? -7.773 -25.203 -5.164 1 94.69 630 ASN A O 1
ATOM 5057 N N . CYS A 1 631 ? -6.922 -25.234 -3.133 1 92.25 631 CYS A N 1
ATOM 5058 C CA . CYS A 1 631 ? -5.84 -26.141 -3.512 1 92.25 631 CYS A CA 1
ATOM 5059 C C . CYS A 1 631 ? -5.188 -26.75 -2.281 1 92.25 631 CYS A C 1
ATOM 5061 O O . CYS A 1 631 ? -4.742 -26.047 -1.382 1 92.25 631 CYS A O 1
ATOM 5063 N N . GLY A 1 632 ? -5.211 -28.094 -2.219 1 91.81 632 GLY A N 1
ATOM 5064 C CA . GLY A 1 632 ? -4.535 -28.734 -1.104 1 91.81 632 GLY A CA 1
ATOM 5065 C C . GLY A 1 632 ? -5.285 -29.938 -0.562 1 91.81 632 GLY A C 1
ATOM 5066 O O . GLY A 1 632 ? -6.445 -30.156 -0.908 1 91.81 632 GLY A O 1
ATOM 5067 N N . ASN A 1 633 ? -4.625 -30.703 0.194 1 91.81 633 ASN A N 1
ATOM 5068 C CA . ASN A 1 633 ? -5.152 -31.859 0.911 1 91.81 633 ASN A CA 1
ATOM 5069 C C . ASN A 1 633 ? -4.418 -32.094 2.229 1 91.81 633 ASN A C 1
ATOM 5071 O O . ASN A 1 633 ? -3.818 -31.156 2.775 1 91.81 633 ASN A O 1
ATOM 5075 N N . SER A 1 634 ? -4.535 -33.219 2.768 1 88.44 634 SER A N 1
ATOM 5076 C CA . SER A 1 634 ? -4.023 -33.5 4.109 1 88.44 634 SER A CA 1
ATOM 5077 C C . SER A 1 634 ? -2.5 -33.438 4.141 1 88.44 634 SER A C 1
ATOM 5079 O O . SER A 1 634 ? -1.9 -33.312 5.211 1 88.44 634 SER A O 1
ATOM 5081 N N . ALA A 1 635 ? -1.829 -33.5 2.982 1 92.62 635 ALA A N 1
ATOM 5082 C CA . ALA A 1 635 ? -0.372 -33.438 2.91 1 92.62 635 ALA A CA 1
ATOM 5083 C C . ALA A 1 635 ? 0.112 -31.984 3.113 1 92.62 635 ALA A C 1
ATOM 5085 O O . ALA A 1 635 ? 1.308 -31.75 3.303 1 92.62 635 ALA A O 1
ATOM 5086 N N . MET A 1 636 ? -0.798 -31.078 3.158 1 94.38 636 MET A N 1
ATOM 5087 C CA . MET A 1 636 ? -0.436 -29.672 3.25 1 94.38 636 MET A CA 1
ATOM 5088 C C . MET A 1 636 ? -1.104 -29.016 4.453 1 94.38 636 MET A C 1
ATOM 5090 O O . MET A 1 636 ? -2.186 -29.438 4.871 1 94.38 636 MET A O 1
ATOM 5094 N N . THR A 1 637 ? -0.475 -27.969 4.977 1 94.19 637 THR A N 1
ATOM 5095 C CA . THR A 1 637 ? -1.037 -27.219 6.098 1 94.19 637 THR A CA 1
ATOM 5096 C C . THR A 1 637 ? -1.544 -25.859 5.641 1 94.19 637 THR A C 1
ATOM 5098 O O . THR A 1 637 ? -2.379 -25.234 6.309 1 94.19 637 THR A O 1
ATOM 5101 N N . ALA A 1 638 ? -1.018 -25.422 4.57 1 96.69 638 ALA A N 1
ATOM 5102 C CA . ALA A 1 638 ? -1.452 -24.109 4.078 1 96.69 638 ALA A CA 1
ATOM 5103 C C . ALA A 1 638 ? -1.269 -24 2.566 1 96.69 638 ALA A C 1
ATOM 5105 O O . ALA A 1 638 ? -0.379 -24.641 1.996 1 96.69 638 ALA A O 1
ATOM 5106 N N . PHE A 1 639 ? -2.131 -23.328 1.972 1 96.88 639 PHE A N 1
ATOM 5107 C CA . PHE A 1 639 ? -2.072 -22.922 0.575 1 96.88 639 PHE A CA 1
ATOM 5108 C C . PHE A 1 639 ? -2.248 -21.406 0.45 1 96.88 639 PHE A C 1
ATOM 5110 O O . PHE A 1 639 ? -3.188 -20.844 1.012 1 96.88 639 PHE A O 1
ATOM 5117 N N . GLY A 1 640 ? -1.309 -20.75 -0.266 1 96.38 640 GLY A N 1
ATOM 5118 C CA . GLY A 1 640 ? -1.408 -19.297 -0.389 1 96.38 640 GLY A CA 1
ATOM 5119 C C . GLY A 1 640 ? -1.213 -18.812 -1.811 1 96.38 640 GLY A C 1
ATOM 5120 O O . GLY A 1 640 ? -0.527 -19.453 -2.607 1 96.38 640 GLY A O 1
ATOM 5121 N N . VAL A 1 641 ? -1.92 -17.672 -2.127 1 94.75 641 VAL A N 1
ATOM 5122 C CA . VAL A 1 641 ? -1.809 -16.969 -3.398 1 94.75 641 VAL A CA 1
ATOM 5123 C C . VAL A 1 641 ? -1.604 -15.477 -3.145 1 94.75 641 VAL A C 1
ATOM 5125 O O . VAL A 1 641 ? -2.006 -14.953 -2.102 1 94.75 641 VAL A O 1
ATOM 5128 N N . THR A 1 642 ? -0.949 -14.805 -4.008 1 91.81 642 THR A N 1
ATOM 5129 C CA . THR A 1 642 ? -0.716 -13.375 -3.881 1 91.81 642 THR A CA 1
ATOM 5130 C C . THR A 1 642 ? -1.805 -12.578 -4.598 1 91.81 642 THR A C 1
ATOM 5132 O O . THR A 1 642 ? -2.391 -13.062 -5.57 1 91.81 642 THR A O 1
ATOM 5135 N N . PRO A 1 643 ? -2.084 -11.375 -4.09 1 92.88 643 PRO A N 1
ATOM 5136 C CA . PRO A 1 643 ? -3.055 -10.539 -4.797 1 92.88 643 PRO A CA 1
ATOM 5137 C C . PRO A 1 643 ? -2.529 -10.031 -6.137 1 92.88 643 PRO A C 1
ATOM 5139 O O . PRO A 1 643 ? -1.315 -9.922 -6.328 1 92.88 643 PRO A O 1
ATOM 5142 N N . ALA A 1 644 ? -3.459 -9.656 -7 1 88.31 644 ALA A N 1
ATOM 5143 C CA . ALA A 1 644 ? -3.104 -9.172 -8.336 1 88.31 644 ALA A CA 1
ATOM 5144 C C . ALA A 1 644 ? -2.879 -7.664 -8.328 1 88.31 644 ALA A C 1
ATOM 5146 O O . ALA A 1 644 ? -2.18 -7.129 -9.195 1 88.31 644 ALA A O 1
ATOM 5147 N N . VAL A 1 645 ? -3.531 -6.984 -7.383 1 88.44 645 VAL A N 1
ATOM 5148 C CA . VAL A 1 645 ? -3.434 -5.531 -7.297 1 88.44 645 VAL A CA 1
ATOM 5149 C C . VAL A 1 645 ? -3.16 -5.117 -5.852 1 88.44 645 VAL A C 1
ATOM 5151 O O . VAL A 1 645 ? -3.451 -5.867 -4.918 1 88.44 645 VAL A O 1
ATOM 5154 N N . PRO A 1 646 ? -2.643 -3.941 -5.617 1 87.25 646 PRO A N 1
ATOM 5155 C CA . PRO A 1 646 ? -2.279 -3.512 -4.266 1 87.25 646 PRO A CA 1
ATOM 5156 C C . PRO A 1 646 ? -3.469 -3.516 -3.307 1 87.25 646 PRO A C 1
ATOM 5158 O O . PRO A 1 646 ? -3.311 -3.824 -2.123 1 87.25 646 PRO A O 1
ATOM 5161 N N . GLN A 1 647 ? -4.645 -3.225 -3.764 1 88.62 647 GLN A N 1
ATOM 5162 C CA . GLN A 1 647 ? -5.812 -3.152 -2.893 1 88.62 647 GLN A CA 1
ATOM 5163 C C . GLN A 1 647 ? -6.57 -4.477 -2.875 1 88.62 647 GLN A C 1
ATOM 5165 O O . GLN A 1 647 ? -7.684 -4.555 -2.352 1 88.62 647 GLN A O 1
ATOM 5170 N N . GLY A 1 648 ? -5.961 -5.473 -3.438 1 92.88 648 GLY A N 1
ATOM 5171 C CA . GLY A 1 648 ? -6.664 -6.738 -3.572 1 92.88 648 GLY A CA 1
ATOM 5172 C C . GLY A 1 648 ? -6.305 -7.738 -2.488 1 92.88 648 GLY A C 1
ATOM 5173 O O . GLY A 1 648 ? -5.555 -7.414 -1.563 1 92.88 648 GLY A O 1
ATOM 5174 N N . PHE A 1 649 ? -6.938 -8.945 -2.566 1 96.38 649 PHE A N 1
ATOM 5175 C CA . PHE A 1 649 ? -6.68 -10.109 -1.725 1 96.38 649 PHE A CA 1
ATOM 5176 C C . PHE A 1 649 ? -6.297 -11.32 -2.572 1 96.38 649 PHE A C 1
ATOM 5178 O O . PHE A 1 649 ? -6.859 -11.531 -3.648 1 96.38 649 PHE A O 1
ATOM 5185 N N . GLY A 1 650 ? -5.277 -12.016 -2.207 1 96.81 650 GLY A N 1
ATOM 5186 C CA . GLY A 1 650 ? -5.062 -13.406 -2.594 1 96.81 650 GLY A CA 1
ATOM 5187 C C . GLY A 1 650 ? -5.445 -14.391 -1.508 1 96.81 650 GLY A C 1
ATOM 5188 O O . GLY A 1 650 ? -4.867 -14.383 -0.419 1 96.81 650 GLY A O 1
ATOM 5189 N N . ILE A 1 651 ? -6.402 -15.25 -1.822 1 98.12 651 ILE A N 1
ATOM 5190 C CA . ILE A 1 651 ? -6.93 -16.141 -0.792 1 98.12 651 ILE A CA 1
ATOM 5191 C C . ILE A 1 651 ? -6.793 -17.594 -1.243 1 98.12 651 ILE A C 1
ATOM 5193 O O . ILE A 1 651 ? -7.395 -18 -2.24 1 98.12 651 ILE A O 1
ATOM 5197 N N . GLY A 1 652 ? -5.945 -18.312 -0.606 1 97.5 652 GLY A N 1
ATOM 5198 C CA . GLY A 1 652 ? -5.879 -19.766 -0.748 1 97.5 652 GLY A CA 1
ATOM 5199 C C . GLY A 1 652 ? -6.527 -20.5 0.407 1 97.5 652 GLY A C 1
ATOM 5200 O O . GLY A 1 652 ? -6.422 -20.078 1.56 1 97.5 652 GLY A O 1
ATOM 5201 N N . TYR A 1 653 ? -7.238 -21.562 0.094 1 97.69 653 TYR A N 1
ATOM 5202 C CA . TYR A 1 653 ? -7.832 -22.312 1.197 1 97.69 653 TYR A CA 1
ATOM 5203 C C . TYR A 1 653 ? -7.812 -23.812 0.915 1 97.69 653 TYR A C 1
ATOM 5205 O O . TYR A 1 653 ? -7.738 -24.219 -0.243 1 97.69 653 TYR A O 1
ATOM 5213 N N . ILE A 1 654 ? -7.789 -24.578 1.901 1 97.38 654 ILE A N 1
ATOM 5214 C CA . ILE A 1 654 ? -7.848 -26.031 1.887 1 97.38 654 ILE A CA 1
ATOM 5215 C C . ILE A 1 654 ? -9.102 -26.516 2.621 1 97.38 654 ILE A C 1
ATOM 5217 O O . ILE A 1 654 ? -9.25 -26.281 3.822 1 97.38 654 ILE A O 1
ATOM 5221 N N . ILE A 1 655 ? -9.961 -27.188 1.881 1 96.88 655 ILE A N 1
ATOM 5222 C CA . ILE A 1 655 ? -11.219 -27.656 2.449 1 96.88 655 ILE A CA 1
ATOM 5223 C C . ILE A 1 655 ? -11.016 -29.047 3.07 1 96.88 655 ILE A C 1
ATOM 5225 O O . ILE A 1 655 ? -10.547 -29.969 2.402 1 96.88 655 ILE A O 1
ATOM 5229 N N . LYS A 1 656 ? -11.344 -29.141 4.277 1 95.38 656 LYS A N 1
ATOM 5230 C CA . LYS A 1 656 ? -11.359 -30.406 5.004 1 95.38 656 LYS A CA 1
ATOM 5231 C C . LYS A 1 656 ? -12.781 -30.828 5.348 1 95.38 656 LYS A C 1
ATOM 5233 O O . LYS A 1 656 ? -13.742 -30.297 4.785 1 95.38 656 LYS A O 1
ATOM 5238 N N . ASN A 1 657 ? -12.945 -31.859 6.105 1 93.06 657 ASN A N 1
ATOM 5239 C CA . ASN A 1 657 ? -14.281 -32.344 6.387 1 93.06 657 ASN A CA 1
ATOM 5240 C C . ASN A 1 657 ? -15.07 -31.391 7.262 1 93.06 657 ASN A C 1
ATOM 5242 O O . ASN A 1 657 ? -16.156 -30.938 6.875 1 93.06 657 ASN A O 1
ATOM 5246 N N . GLU A 1 658 ? -14.461 -30.953 8.398 1 94.5 658 GLU A N 1
ATOM 5247 C CA . GLU A 1 658 ? -15.195 -30.156 9.375 1 94.5 658 GLU A CA 1
ATOM 5248 C C . GLU A 1 658 ? -14.727 -28.703 9.367 1 94.5 658 GLU A C 1
ATOM 5250 O O . GLU A 1 658 ? -15.352 -27.844 9.992 1 94.5 658 GLU A O 1
ATOM 5255 N N . GLN A 1 659 ? -13.664 -28.562 8.656 1 96.81 659 GLN A N 1
ATOM 5256 C CA . GLN A 1 659 ? -13.07 -27.219 8.742 1 96.81 659 GLN A CA 1
ATOM 5257 C C . GLN A 1 659 ? -12.445 -26.812 7.414 1 96.81 659 GLN A C 1
ATOM 5259 O O . GLN A 1 659 ? -12.352 -27.625 6.492 1 96.81 659 GLN A O 1
ATOM 5264 N N . CYS A 1 660 ? -12.086 -25.594 7.273 1 97.38 660 CYS A N 1
ATOM 5265 C CA . CYS A 1 660 ? -11.398 -25.016 6.125 1 97.38 660 CYS A CA 1
ATOM 5266 C C . CYS A 1 660 ? -10.258 -24.109 6.57 1 97.38 660 CYS A C 1
ATOM 5268 O O . CYS A 1 660 ? -10.469 -23.203 7.383 1 97.38 660 CYS A O 1
ATOM 5270 N N . ASP A 1 661 ? -9.039 -24.453 6.148 1 97.25 661 ASP A N 1
ATOM 5271 C CA . ASP A 1 661 ? -7.891 -23.594 6.402 1 97.25 661 ASP A CA 1
ATOM 5272 C C . ASP A 1 661 ? -7.789 -22.5 5.352 1 97.25 661 ASP A C 1
ATOM 5274 O O . ASP A 1 661 ? -7.719 -22.766 4.152 1 97.25 661 ASP A O 1
ATOM 5278 N N . ILE A 1 662 ? -7.77 -21.234 5.785 1 97.75 662 ILE A N 1
ATOM 5279 C CA . ILE A 1 662 ? -7.793 -20.094 4.867 1 97.75 662 ILE A CA 1
ATOM 5280 C C . ILE A 1 662 ? -6.52 -19.266 5.031 1 97.75 662 ILE A C 1
ATOM 5282 O O . ILE A 1 662 ? -6.102 -18.984 6.156 1 97.75 662 ILE A O 1
ATOM 5286 N N . THR A 1 663 ? -5.863 -18.984 3.99 1 98.12 663 THR A N 1
ATOM 5287 C CA . THR A 1 663 ? -4.691 -18.109 3.949 1 98.12 663 THR A CA 1
ATOM 5288 C C . THR A 1 663 ? -4.98 -16.844 3.148 1 98.12 663 THR A C 1
ATOM 5290 O O . THR A 1 663 ? -5.195 -16.906 1.935 1 98.12 663 THR A O 1
ATOM 5293 N N . LEU A 1 664 ? -5.02 -15.688 3.828 1 98 664 LEU A N 1
ATOM 5294 C CA . LEU A 1 664 ? -5.32 -14.414 3.189 1 98 664 LEU A CA 1
ATOM 5295 C C . LEU A 1 664 ? -4.059 -13.562 3.043 1 98 664 LEU A C 1
ATOM 5297 O O . LEU A 1 664 ? -3.422 -13.219 4.039 1 98 664 LEU A O 1
ATOM 5301 N N . THR A 1 665 ? -3.662 -13.312 1.856 1 96.81 665 THR A N 1
ATOM 5302 C CA . THR A 1 665 ? -2.533 -12.43 1.57 1 96.81 665 THR A CA 1
ATOM 5303 C C . THR A 1 665 ? -3.018 -11.078 1.059 1 96.81 665 THR A C 1
ATOM 5305 O O . THR A 1 665 ? -3.828 -11.016 0.132 1 96.81 665 THR A O 1
ATOM 5308 N N . SER A 1 666 ? -2.568 -9.953 1.669 1 96.25 666 SER A N 1
ATOM 5309 C CA . SER A 1 666 ? -2.949 -8.602 1.277 1 96.25 666 SER A CA 1
ATOM 5310 C C . SER A 1 666 ? -1.897 -7.582 1.709 1 96.25 666 SER A C 1
ATOM 5312 O O . SER A 1 666 ? -0.917 -7.938 2.367 1 96.25 666 SER A O 1
ATOM 5314 N N . GLN A 1 667 ? -2.033 -6.352 1.241 1 93.38 667 GLN A N 1
ATOM 5315 C CA . GLN A 1 667 ? -1.208 -5.258 1.744 1 93.38 667 GLN A CA 1
ATOM 5316 C C . GLN A 1 667 ? -1.835 -4.621 2.98 1 93.38 667 GLN A C 1
ATOM 5318 O O . GLN A 1 667 ? -2.232 -3.453 2.949 1 93.38 667 GLN A O 1
ATOM 5323 N N . TYR A 1 668 ? -1.994 -5.43 4.008 1 92.56 668 TYR A N 1
ATOM 5324 C CA . TYR A 1 668 ? -2.512 -5.047 5.316 1 92.56 668 TYR A CA 1
ATOM 5325 C C . TYR A 1 668 ? -3.922 -4.484 5.199 1 92.56 668 TYR A C 1
ATOM 5327 O O . TYR A 1 668 ? -4.211 -3.404 5.723 1 92.56 668 TYR A O 1
ATOM 5335 N N . ARG A 1 669 ? -4.781 -5.234 4.535 1 92.56 669 ARG A N 1
ATOM 5336 C CA . ARG A 1 669 ? -6.188 -4.863 4.375 1 92.56 669 ARG A CA 1
ATOM 5337 C C . ARG A 1 669 ? -7.066 -5.609 5.375 1 92.56 669 ARG A C 1
ATOM 5339 O O . ARG A 1 669 ? -8.125 -6.129 5.012 1 92.56 669 ARG A O 1
ATOM 5346 N N . GLN A 1 670 ? -6.648 -5.84 6.566 1 91.25 670 GLN A N 1
ATOM 5347 C CA . GLN A 1 670 ? -7.395 -6.438 7.668 1 91.25 670 GLN A CA 1
ATOM 5348 C C . GLN A 1 670 ? -7.855 -7.852 7.32 1 91.25 670 GLN A C 1
ATOM 5350 O O . GLN A 1 670 ? -9.039 -8.172 7.441 1 91.25 670 GLN A O 1
ATOM 5355 N N . GLY A 1 671 ? -6.977 -8.68 6.926 1 93.5 671 GLY A N 1
ATOM 5356 C CA . GLY A 1 671 ? -7.281 -10.062 6.586 1 93.5 671 GLY A CA 1
ATOM 5357 C C . GLY A 1 671 ? -7.977 -10.812 7.703 1 93.5 671 GLY A C 1
ATOM 5358 O O . GLY A 1 671 ? -8.867 -11.625 7.453 1 93.5 671 GLY A O 1
ATOM 5359 N N . ARG A 1 672 ? -7.641 -10.531 8.938 1 92.56 672 ARG A N 1
ATOM 5360 C CA . ARG A 1 672 ? -8.266 -11.18 10.078 1 92.56 672 ARG A CA 1
ATOM 5361 C C . ARG A 1 672 ? -9.742 -10.812 10.18 1 92.56 672 ARG A C 1
ATOM 5363 O O . ARG A 1 672 ? -10.578 -11.641 10.562 1 92.56 672 ARG A O 1
ATOM 5370 N N . ARG A 1 673 ? -9.977 -9.562 9.969 1 93.31 673 ARG A N 1
ATOM 5371 C CA . ARG A 1 673 ? -11.367 -9.109 10.023 1 93.31 673 ARG A CA 1
ATOM 5372 C C . ARG A 1 673 ? -12.195 -9.75 8.906 1 93.31 673 ARG A C 1
ATOM 5374 O O . ARG A 1 673 ? -13.359 -10.086 9.109 1 93.31 673 ARG A O 1
ATOM 5381 N N . LEU A 1 674 ? -11.641 -9.867 7.73 1 95.31 674 LEU A N 1
ATOM 5382 C CA . LEU A 1 674 ? -12.336 -10.531 6.633 1 95.31 674 LEU A CA 1
ATOM 5383 C C . LEU A 1 674 ? -12.609 -11.992 6.973 1 95.31 674 LEU A C 1
ATOM 5385 O O . LEU A 1 674 ? -13.695 -12.508 6.688 1 95.31 674 LEU A O 1
ATOM 5389 N N . ALA A 1 675 ? -11.641 -12.711 7.539 1 95 675 ALA A N 1
ATOM 5390 C CA . ALA A 1 675 ? -11.828 -14.102 7.961 1 95 675 ALA A CA 1
ATOM 5391 C C . ALA A 1 675 ? -12.945 -14.203 8.992 1 95 675 ALA A C 1
ATOM 5393 O O . ALA A 1 675 ? -13.734 -15.156 8.969 1 95 675 ALA A O 1
ATOM 5394 N N . PHE A 1 676 ? -12.977 -13.258 9.867 1 93.31 676 PHE A N 1
ATOM 5395 C CA . PHE A 1 676 ? -14.047 -13.211 10.867 1 93.31 676 PHE A CA 1
ATOM 5396 C C . PHE A 1 676 ? -15.406 -13.078 10.195 1 93.31 676 PHE A C 1
ATOM 5398 O O . PHE A 1 676 ? -16.359 -13.773 10.555 1 93.31 676 PHE A O 1
ATOM 5405 N N . MET A 1 677 ? -15.461 -12.125 9.258 1 93.62 677 MET A N 1
ATOM 5406 C CA . MET A 1 677 ? -16.719 -11.922 8.539 1 93.62 677 MET A CA 1
ATOM 5407 C C . MET A 1 677 ? -17.141 -13.188 7.801 1 93.62 677 MET A C 1
ATOM 5409 O O . MET A 1 677 ? -18.328 -13.5 7.727 1 93.62 677 MET A O 1
ATOM 5413 N N . LEU A 1 678 ? -16.188 -13.875 7.207 1 96.31 678 LEU A N 1
ATOM 5414 C CA . LEU A 1 678 ? -16.469 -15.141 6.527 1 96.31 678 LEU A CA 1
ATOM 5415 C C . LEU A 1 678 ? -17.062 -16.156 7.5 1 96.31 678 LEU A C 1
ATOM 5417 O O . LEU A 1 678 ? -18.062 -16.797 7.188 1 96.31 678 LEU A O 1
ATOM 5421 N N . LYS A 1 679 ? -16.438 -16.328 8.609 1 95.38 679 LYS A N 1
ATOM 5422 C CA . LYS A 1 679 ? -16.953 -17.219 9.641 1 95.38 679 LYS A CA 1
ATOM 5423 C C . LYS A 1 679 ? -18.359 -16.812 10.07 1 95.38 679 LYS A C 1
ATOM 5425 O O . LYS A 1 679 ? -19.234 -17.672 10.258 1 95.38 679 LYS A O 1
ATOM 5430 N N . TRP A 1 680 ? -18.531 -15.555 10.164 1 92.25 680 TRP A N 1
ATOM 5431 C CA . TRP A 1 680 ? -19.828 -15.039 10.578 1 92.25 680 TRP A CA 1
ATOM 5432 C C . TRP A 1 680 ? -20.906 -15.375 9.555 1 92.25 680 TRP A C 1
ATOM 5434 O O . TRP A 1 680 ? -22 -15.812 9.922 1 92.25 680 TRP A O 1
ATOM 5444 N N . VAL A 1 681 ? -20.672 -15.125 8.328 1 94.38 681 VAL A N 1
ATOM 5445 C CA . VAL A 1 681 ? -21.625 -15.406 7.262 1 94.38 681 VAL A CA 1
ATOM 5446 C C . VAL A 1 681 ? -22 -16.891 7.281 1 94.38 681 VAL A C 1
ATOM 5448 O O . VAL A 1 681 ? -23.188 -17.234 7.219 1 94.38 681 VAL A O 1
ATOM 5451 N N . LEU A 1 682 ? -21.062 -17.766 7.406 1 96.56 682 LEU A N 1
ATOM 5452 C CA . LEU A 1 682 ? -21.312 -19.203 7.367 1 96.56 682 LEU A CA 1
ATOM 5453 C C . LEU A 1 682 ? -22.031 -19.656 8.625 1 96.56 682 LEU A C 1
ATOM 5455 O O . LEU A 1 682 ? -22.859 -20.594 8.578 1 96.56 682 LEU A O 1
ATOM 5459 N N . THR A 1 683 ? -21.719 -19.016 9.734 1 93.94 683 THR A N 1
ATOM 5460 C CA . THR A 1 683 ? -22.453 -19.297 10.961 1 93.94 683 THR A CA 1
ATOM 5461 C C . THR A 1 683 ? -23.922 -18.953 10.812 1 93.94 683 THR A C 1
ATOM 5463 O O . THR A 1 683 ? -24.797 -19.719 11.219 1 93.94 683 THR A O 1
ATOM 5466 N N . GLU A 1 684 ? -24.203 -17.828 10.203 1 91.06 684 GLU A N 1
ATOM 5467 C CA . GLU A 1 684 ? -25.578 -17.422 9.969 1 91.06 684 GLU A CA 1
ATOM 5468 C C . GLU A 1 684 ? -26.297 -18.406 9.039 1 91.06 684 GLU A C 1
ATOM 5470 O O . GLU A 1 684 ? -27.438 -18.781 9.297 1 91.06 684 GLU A O 1
ATOM 5475 N N . ILE A 1 685 ? -25.656 -18.719 8.016 1 94.31 685 ILE A N 1
ATOM 5476 C CA . ILE A 1 685 ? -26.25 -19.641 7.043 1 94.31 685 ILE A CA 1
ATOM 5477 C C . ILE A 1 685 ? -26.547 -20.984 7.715 1 94.31 685 ILE A C 1
ATOM 5479 O O . ILE A 1 685 ? -27.609 -21.562 7.496 1 94.31 685 ILE A O 1
ATOM 5483 N N . ASN A 1 686 ? -25.594 -21.453 8.453 1 93.06 686 ASN A N 1
ATOM 5484 C CA . ASN A 1 686 ? -25.797 -22.688 9.188 1 93.06 686 ASN A CA 1
ATOM 5485 C C . ASN A 1 686 ? -26.984 -22.594 10.141 1 93.06 686 ASN A C 1
ATOM 5487 O O . ASN A 1 686 ? -27.766 -23.547 10.281 1 93.06 686 ASN A O 1
ATOM 5491 N N . ASN A 1 687 ? -27.109 -21.469 10.828 1 90.38 687 ASN A N 1
ATOM 5492 C CA . ASN A 1 687 ? -28.234 -21.234 11.734 1 90.38 687 ASN A CA 1
ATOM 5493 C C . ASN A 1 687 ? -29.562 -21.219 10.992 1 90.38 687 ASN A C 1
ATOM 5495 O O . ASN A 1 687 ? -30.562 -21.75 11.492 1 90.38 687 ASN A O 1
ATOM 5499 N N . TYR A 1 688 ? -29.531 -20.594 9.859 1 90.5 688 TYR A N 1
ATOM 5500 C CA . TYR A 1 688 ? -30.75 -20.562 9.055 1 90.5 688 TYR A CA 1
ATOM 5501 C C . TYR A 1 688 ? -31.172 -21.969 8.656 1 90.5 688 TYR A C 1
ATOM 5503 O O . TYR A 1 688 ? -32.375 -22.266 8.633 1 90.5 688 TYR A O 1
ATOM 5511 N N . TRP A 1 689 ? -30.25 -22.766 8.273 1 91.31 689 TRP A N 1
ATOM 5512 C CA . TRP A 1 689 ? -30.531 -24.141 7.879 1 91.31 689 TRP A CA 1
ATOM 5513 C C . TRP A 1 689 ? -31.125 -24.922 9.047 1 91.31 689 TRP A C 1
ATOM 5515 O O . TRP A 1 689 ? -32.062 -25.703 8.859 1 91.31 689 TRP A O 1
ATOM 5525 N N . GLU A 1 690 ? -30.594 -24.734 10.219 1 86.75 690 GLU A N 1
ATOM 5526 C CA . GLU A 1 690 ? -31.078 -25.438 11.406 1 86.75 690 GLU A CA 1
ATOM 5527 C C . GLU A 1 690 ? -32.5 -25.047 11.742 1 86.75 690 GLU A C 1
ATOM 5529 O O . GLU A 1 690 ? -33.312 -25.875 12.188 1 86.75 690 GLU A O 1
ATOM 5534 N N . LEU A 1 691 ? -32.75 -23.859 11.57 1 82.94 691 LEU A N 1
ATOM 5535 C CA . LEU A 1 691 ? -34.094 -23.375 11.836 1 82.94 691 LEU A CA 1
ATOM 5536 C C . LEU A 1 691 ? -35.094 -23.953 10.828 1 82.94 691 LEU A C 1
ATOM 5538 O O . LEU A 1 691 ? -36.25 -24.188 11.156 1 82.94 691 LEU A O 1
ATOM 5542 N N . SER A 1 692 ? -34.656 -24.078 9.656 1 74.31 692 SER A N 1
ATOM 5543 C CA . SER A 1 692 ? -35.531 -24.594 8.609 1 74.31 692 SER A CA 1
ATOM 5544 C C . SER A 1 692 ? -35.688 -26.109 8.711 1 74.31 692 SER A C 1
ATOM 5546 O O . SER A 1 692 ? -36.719 -26.656 8.328 1 74.31 692 SER A O 1
ATOM 5548 N N . SER A 1 693 ? -34.5 -26.938 8.914 1 60.16 693 SER A N 1
ATOM 5549 C CA . SER A 1 693 ? -34.5 -28.391 9.016 1 60.16 693 SER A CA 1
ATOM 5550 C C . SER A 1 693 ? -35.281 -28.859 10.242 1 60.16 693 SER A C 1
ATOM 5552 O O . SER A 1 693 ? -35.562 -30.047 10.383 1 60.16 693 SER A O 1
ATOM 5554 N N . VAL A 1 694 ? -35.344 -28.266 11.453 1 47.38 694 VAL A N 1
ATOM 5555 C CA . VAL A 1 694 ? -36.156 -28.766 12.57 1 47.38 694 VAL A CA 1
ATOM 5556 C C . VAL A 1 694 ? -37.562 -29.094 12.086 1 47.38 694 VAL A C 1
ATOM 5558 O O . VAL A 1 694 ? -38.344 -29.719 12.805 1 47.38 694 VAL A O 1
ATOM 5561 N N . LYS A 1 695 ? -38.281 -28.641 11.078 1 37.5 695 LYS A N 1
ATOM 5562 C CA . LYS A 1 695 ? -39.562 -29.297 10.781 1 37.5 695 LYS A CA 1
ATOM 5563 C C . LYS A 1 695 ? -39.312 -30.625 10.047 1 37.5 695 LYS A C 1
ATOM 5565 O O . LYS A 1 695 ? -40.188 -31.5 10.055 1 37.5 695 LYS A O 1
ATOM 5570 N N . SER A 1 696 ? -38.5 -30.859 8.891 1 34.12 696 SER A N 1
ATOM 5571 C CA . SER A 1 696 ? -38.625 -32.156 8.203 1 34.12 696 SER A CA 1
ATOM 5572 C C . SER A 1 696 ? -37.656 -33.156 8.773 1 34.12 696 SER A C 1
ATOM 5574 O O . SER A 1 696 ? -38.031 -34.281 9.125 1 34.12 696 SER A O 1
ATOM 5576 N N . VAL A 1 697 ? -36.375 -33.562 8.023 1 29.98 697 VAL A N 1
ATOM 5577 C CA . VAL A 1 697 ? -35.656 -34.812 7.875 1 29.98 697 VAL A CA 1
ATOM 5578 C C . VAL A 1 697 ? -34.688 -35 9.047 1 29.98 697 VAL A C 1
ATOM 5580 O O . VAL A 1 697 ? -33.812 -34.156 9.297 1 29.98 697 VAL A O 1
ATOM 5583 N N . LYS A 1 698 ? -35.062 -35.812 10 1 32.44 698 LYS A N 1
ATOM 5584 C CA . LYS A 1 698 ? -34.219 -36.5 10.984 1 32.44 698 LYS A CA 1
ATOM 5585 C C . LYS A 1 698 ? -32.969 -37.094 10.328 1 32.44 698 LYS A C 1
ATOM 5587 O O . LYS A 1 698 ? -33.094 -37.969 9.461 1 32.44 698 LYS A O 1
ATOM 5592 N N . ILE A 1 699 ? -31.875 -36.438 10.164 1 31.05 699 ILE A N 1
ATOM 5593 C CA . ILE A 1 699 ? -30.656 -37.031 9.633 1 31.05 699 ILE A CA 1
ATOM 5594 C C . ILE A 1 699 ? -30.281 -38.281 10.438 1 31.05 699 ILE A C 1
ATOM 5596 O O . ILE A 1 699 ? -30.266 -38.25 11.664 1 31.05 699 ILE A O 1
ATOM 5600 N N . SER A 1 700 ? -30.344 -39.531 9.883 1 30.08 700 SER A N 1
ATOM 5601 C CA . SER A 1 700 ? -30.094 -40.844 10.438 1 30.08 700 SER A CA 1
ATOM 5602 C C . SER A 1 700 ? -28.719 -40.938 11.109 1 30.08 700 SER A C 1
ATOM 5604 O O . SER A 1 700 ? -27.75 -40.375 10.602 1 30.08 700 SER A O 1
ATOM 5606 N N . PRO A 1 701 ? -28.672 -41.219 12.414 1 32.56 701 PRO A N 1
ATOM 5607 C CA . PRO A 1 701 ? -27.469 -41.469 13.219 1 32.56 701 PRO A CA 1
ATOM 5608 C C . PRO A 1 701 ? -26.422 -42.312 12.492 1 32.56 701 PRO A C 1
ATOM 5610 O O . PRO A 1 701 ? -25.25 -42.312 12.875 1 32.56 701 PRO A O 1
ATOM 5613 N N . LYS A 1 702 ? -26.859 -43.219 11.562 1 30.7 702 LYS A N 1
ATOM 5614 C CA . LYS A 1 702 ? -25.969 -44.188 10.93 1 30.7 702 LYS A CA 1
ATOM 5615 C C . LYS A 1 702 ? -24.938 -43.5 10.039 1 30.7 702 LYS A C 1
ATOM 5617 O O . LYS A 1 702 ? -23.828 -43.969 9.875 1 30.7 702 LYS A O 1
ATOM 5622 N N . VAL A 1 703 ? -25.312 -42.312 9.539 1 32.16 703 VAL A N 1
ATOM 5623 C CA . VAL A 1 703 ? -24.359 -41.688 8.648 1 32.16 703 VAL A CA 1
ATOM 5624 C C . VAL A 1 703 ? -23.234 -41.031 9.469 1 32.16 703 VAL A C 1
ATOM 5626 O O . VAL A 1 703 ? -22.078 -41 9.039 1 32.16 703 VAL A O 1
ATOM 5629 N N . ASP A 1 704 ? -23.516 -40.656 10.688 1 34.5 704 ASP A N 1
ATOM 5630 C CA . ASP A 1 704 ? -22.484 -40.156 11.602 1 34.5 704 ASP A CA 1
ATOM 5631 C C . ASP A 1 704 ? -21.562 -41.281 12.055 1 34.5 704 ASP A C 1
ATOM 5633 O O . ASP A 1 704 ? -20.359 -41.094 12.148 1 34.5 704 ASP A O 1
ATOM 5637 N N . GLN A 1 705 ? -22.109 -42.469 12.375 1 34.72 705 GLN A N 1
ATOM 5638 C CA . GLN A 1 705 ? -21.359 -43.656 12.773 1 34.72 705 GLN A CA 1
ATOM 5639 C C . GLN A 1 705 ? -20.469 -44.156 11.641 1 34.72 705 GLN A C 1
ATOM 5641 O O . GLN A 1 705 ? -19.328 -44.531 11.867 1 34.72 705 GLN A O 1
ATOM 5646 N N . LEU A 1 706 ? -20.953 -44.031 10.352 1 34.56 706 LEU A N 1
ATOM 5647 C CA . LEU A 1 706 ? -20.141 -44.5 9.227 1 34.56 706 LEU A CA 1
ATOM 5648 C C . LEU A 1 706 ? -18.984 -43.531 8.969 1 34.56 706 LEU A C 1
ATOM 5650 O O . LEU A 1 706 ? -17.875 -43.969 8.641 1 34.56 706 LEU A O 1
ATOM 5654 N N . TYR A 1 707 ? -19.203 -42.25 9.242 1 36.28 707 TYR A N 1
ATOM 5655 C CA . TYR A 1 707 ? -18.094 -41.312 9.148 1 36.28 707 TYR A CA 1
ATOM 5656 C C . TYR A 1 707 ? -17.141 -41.5 10.32 1 36.28 707 TYR A C 1
ATOM 5658 O O . TYR A 1 707 ? -15.914 -41.375 10.156 1 36.28 707 TYR A O 1
ATOM 5666 N N . GLU A 1 708 ? -17.656 -41.906 11.516 1 37.16 708 GLU A N 1
ATOM 5667 C CA . GLU A 1 708 ? -16.812 -42.219 12.648 1 37.16 708 GLU A CA 1
ATOM 5668 C C . GLU A 1 708 ? -16.047 -43.531 12.398 1 37.16 708 GLU A C 1
ATOM 5670 O O . GLU A 1 708 ? -14.867 -43.656 12.742 1 37.16 708 GLU A O 1
ATOM 5675 N N . ILE A 1 709 ? -16.688 -44.594 11.898 1 37.06 709 ILE A N 1
ATOM 5676 C CA . ILE A 1 709 ? -16.047 -45.844 11.594 1 37.06 709 ILE A CA 1
ATOM 5677 C C . ILE A 1 709 ? -15.023 -45.656 10.469 1 37.06 709 ILE A C 1
ATOM 5679 O O . ILE A 1 709 ? -13.898 -46.156 10.555 1 37.06 709 ILE A O 1
ATOM 5683 N N . ASP A 1 710 ? -15.391 -44.844 9.438 1 35 710 ASP A N 1
ATOM 5684 C CA . ASP A 1 710 ? -14.406 -44.562 8.391 1 35 710 ASP A CA 1
ATOM 5685 C C . ASP A 1 710 ? -13.242 -43.75 8.938 1 35 710 ASP A C 1
ATOM 5687 O O . ASP A 1 710 ? -12.086 -44 8.625 1 35 710 ASP A O 1
ATOM 5691 N N . ASN A 1 711 ? -13.531 -42.844 9.867 1 35.47 711 ASN A N 1
ATOM 5692 C CA . ASN A 1 711 ? -12.461 -42.156 10.594 1 35.47 711 ASN A CA 1
ATOM 5693 C C . ASN A 1 711 ? -11.781 -43.125 11.586 1 35.47 711 ASN A C 1
ATOM 5695 O O . ASN A 1 711 ? -10.562 -43.094 11.742 1 35.47 711 ASN A O 1
ATOM 5699 N N . ALA A 1 712 ? -12.508 -43.875 12.312 1 35.59 712 ALA A N 1
ATOM 5700 C CA . ALA A 1 712 ? -11.961 -44.875 13.258 1 35.59 712 ALA A CA 1
ATOM 5701 C C . ALA A 1 712 ? -11.164 -45.938 12.523 1 35.59 712 ALA A C 1
ATOM 5703 O O . ALA A 1 712 ? -10.086 -46.344 12.977 1 35.59 712 ALA A O 1
ATOM 5704 N N . ILE A 1 713 ? -11.688 -46.531 11.398 1 34.88 713 ILE A N 1
ATOM 5705 C CA . ILE A 1 713 ? -10.914 -47.469 10.602 1 34.88 713 ILE A CA 1
ATOM 5706 C C . ILE A 1 713 ? -9.656 -46.812 10.062 1 34.88 713 ILE A C 1
ATOM 5708 O O . ILE A 1 713 ? -8.57 -47.375 10.086 1 34.88 713 ILE A O 1
ATOM 5712 N N . ASN A 1 714 ? -9.836 -45.469 9.742 1 32.12 714 ASN A N 1
ATOM 5713 C CA . ASN A 1 714 ? -8.609 -44.781 9.352 1 32.12 714 ASN A CA 1
ATOM 5714 C C . ASN A 1 714 ? -7.75 -44.438 10.57 1 32.12 714 ASN A C 1
ATOM 5716 O O . ASN A 1 714 ? -6.523 -44.406 10.477 1 32.12 714 ASN A O 1
ATOM 5720 N N . GLN A 1 715 ? -8.305 -44.219 11.75 1 31.45 715 GLN A N 1
ATOM 5721 C CA . GLN A 1 715 ? -7.531 -44.062 12.977 1 31.45 715 GLN A CA 1
ATOM 5722 C C . GLN A 1 715 ? -7.035 -45.438 13.469 1 31.45 715 GLN A C 1
ATOM 5724 O O . GLN A 1 715 ? -5.957 -45.531 14.055 1 31.45 715 GLN A O 1
ATOM 5729 N N . LEU A 1 716 ? -7.859 -46.5 13.469 1 31.48 716 LEU A N 1
ATOM 5730 C CA . LEU A 1 716 ? -7.406 -47.812 13.898 1 31.48 716 LEU A CA 1
ATOM 5731 C C . LEU A 1 716 ? -6.242 -48.281 13.047 1 31.48 716 LEU A C 1
ATOM 5733 O O . LEU A 1 716 ? -5.406 -49.062 13.516 1 31.48 716 LEU A O 1
ATOM 5737 N N . LYS A 1 717 ? -6.07 -47.969 11.758 1 32.09 717 LYS A N 1
ATOM 5738 C CA . LYS A 1 717 ? -4.824 -48.375 11.109 1 32.09 717 LYS A CA 1
ATOM 5739 C C . LYS A 1 717 ? -3.621 -47.688 11.766 1 32.09 717 LYS A C 1
ATOM 5741 O O . LYS A 1 717 ? -2.523 -48.25 11.781 1 32.09 717 LYS A O 1
ATOM 5746 N N . PHE A 1 718 ? -3.801 -46.531 12.5 1 27.62 718 PHE A N 1
ATOM 5747 C CA . PHE A 1 718 ? -2.641 -46.031 13.242 1 27.62 718 PHE A CA 1
ATOM 5748 C C . PHE A 1 718 ? -2.588 -46.688 14.625 1 27.62 718 PHE A C 1
ATOM 5750 O O . PHE A 1 718 ? -1.524 -46.75 15.25 1 27.62 718 PHE A O 1
ATOM 5757 N N . ASN A 1 719 ? -3.668 -46.938 15.297 1 26.42 719 ASN A N 1
ATOM 5758 C CA . ASN A 1 719 ? -3.488 -47.344 16.688 1 26.42 719 ASN A CA 1
ATOM 5759 C C . ASN A 1 719 ? -2.996 -48.781 16.797 1 26.42 719 ASN A C 1
ATOM 5761 O O . ASN A 1 719 ? -2.951 -49.344 17.891 1 26.42 719 ASN A O 1
ATOM 5765 N N . SER A 1 720 ? -3.102 -49.656 15.773 1 25.98 720 SER A N 1
ATOM 5766 C CA . SER A 1 720 ? -2.744 -51.031 16.062 1 25.98 720 SER A CA 1
ATOM 5767 C C . SER A 1 720 ? -1.296 -51.156 16.531 1 25.98 720 SER A C 1
ATOM 5769 O O . SER A 1 720 ? -0.819 -52.25 16.828 1 25.98 720 SER A O 1
ATOM 5771 N N . LEU A 1 721 ? -0.37 -50.219 16.266 1 24.42 721 LEU A N 1
ATOM 5772 C CA . LEU A 1 721 ? 0.959 -50.719 16.594 1 24.42 721 LEU A CA 1
ATOM 5773 C C . LEU A 1 721 ? 1.18 -50.719 18.094 1 24.42 721 LEU A C 1
ATOM 5775 O O . LEU A 1 721 ? 2.268 -51.062 18.578 1 24.42 721 LEU A O 1
ATOM 5779 N N . SER A 1 722 ? 0.368 -50.125 18.906 1 21.56 722 SER A N 1
ATOM 5780 C CA . SER A 1 722 ? 1.039 -50.031 20.188 1 21.56 722 SER A CA 1
ATOM 5781 C C . SER A 1 722 ? 1.015 -51.344 20.938 1 21.56 722 SER A C 1
ATOM 5783 O O . SER A 1 722 ? 2.004 -51.75 21.562 1 21.56 722 SER A O 1
ATOM 5785 N N . THR A 1 723 ? -0.054 -51.938 21.516 1 20.98 723 THR A N 1
ATOM 5786 C CA . THR A 1 723 ? 0.063 -52.625 22.797 1 20.98 723 THR A CA 1
ATOM 5787 C C . THR A 1 723 ? 0.408 -54.094 22.594 1 20.98 723 THR A C 1
ATOM 5789 O O . THR A 1 723 ? -0.473 -54.906 22.328 1 20.98 723 THR A O 1
ATOM 5792 N N . LYS A 1 724 ? 1.472 -54.5 21.906 1 21.58 724 LYS A N 1
ATOM 5793 C CA . LYS A 1 724 ? 1.839 -55.906 22.031 1 21.58 724 LYS A CA 1
ATOM 5794 C C . LYS A 1 724 ? 2.158 -56.281 23.484 1 21.58 724 LYS A C 1
ATOM 5796 O O . LYS A 1 724 ? 3.109 -55.75 24.062 1 21.58 724 LYS A O 1
ATOM 5801 N N . PRO A 1 725 ? 1.169 -56.688 24.312 1 19.89 725 PRO A N 1
ATOM 5802 C CA . PRO A 1 725 ? 1.567 -57.25 25.609 1 19.89 725 PRO A CA 1
ATOM 5803 C C . PRO A 1 725 ? 2.447 -58.5 25.453 1 19.89 725 PRO A C 1
ATOM 5805 O O . PRO A 1 725 ? 2.307 -59.25 24.484 1 19.89 725 PRO A O 1
ATOM 5808 N N . GLU A 1 726 ? 3.635 -58.594 25.984 1 19.83 726 GLU A N 1
ATOM 5809 C CA . GLU A 1 726 ? 4.582 -59.656 26.219 1 19.83 726 GLU A CA 1
ATOM 5810 C C . GLU A 1 726 ? 3.939 -60.812 27 1 19.83 726 GLU A C 1
ATOM 5812 O O . GLU A 1 726 ? 3.58 -60.625 28.172 1 19.83 726 GLU A O 1
ATOM 5817 N N . ILE A 1 727 ? 3.059 -61.656 26.328 1 18.77 727 ILE A N 1
ATOM 5818 C CA . ILE A 1 727 ? 2.621 -62.875 26.984 1 18.77 727 ILE A CA 1
ATOM 5819 C C . ILE A 1 727 ? 3.836 -63.719 27.359 1 18.77 727 ILE A C 1
ATOM 5821 O O . ILE A 1 727 ? 4.691 -64 26.516 1 18.77 727 ILE A O 1
ATOM 5825 N N . ALA A 1 728 ? 3.979 -63.906 28.703 1 18.08 728 ALA A N 1
ATOM 5826 C CA . ALA A 1 728 ? 4.746 -64.938 29.453 1 18.08 728 ALA A CA 1
ATOM 5827 C C . ALA A 1 728 ? 4.398 -66.312 29 1 18.08 728 ALA A C 1
ATOM 5829 O O . ALA A 1 728 ? 3.242 -66.75 29.078 1 18.08 728 ALA A O 1
ATOM 5830 N N . LYS A 1 729 ? 5.172 -66.938 27.969 1 17.22 729 LYS A N 1
ATOM 5831 C CA . LYS A 1 729 ? 5.375 -68.312 27.469 1 17.22 729 LYS A CA 1
ATOM 5832 C C . LYS A 1 729 ? 5.5 -69.25 28.625 1 17.22 729 LYS A C 1
ATOM 5834 O O . LYS A 1 729 ? 6.578 -69.438 29.203 1 17.22 729 LYS A O 1
ATOM 5839 N N . SER A 1 730 ? 4.445 -69.5 29.359 1 17.16 730 SER A N 1
ATOM 5840 C CA . SER A 1 730 ? 4.668 -70.625 30.25 1 17.16 730 SER A CA 1
ATOM 5841 C C . SER A 1 730 ? 4.793 -71.938 29.469 1 17.16 730 SER A C 1
ATOM 5843 O O . SER A 1 730 ? 4.375 -72 28.312 1 17.16 730 SER A O 1
ATOM 5845 N N . PRO A 1 731 ? 4.703 -73.125 30.078 1 17.69 731 PRO A N 1
ATOM 5846 C CA . PRO A 1 731 ? 5.289 -74.5 29.984 1 17.69 731 PRO A CA 1
ATOM 5847 C C . PRO A 1 731 ? 4.516 -75.375 29.016 1 17.69 731 PRO A C 1
ATOM 5849 O O . PRO A 1 731 ? 5.09 -76.312 28.453 1 17.69 731 PRO A O 1
ATOM 5852 N N . VAL A 1 732 ? 3.328 -75.25 28.484 1 17.11 732 VAL A N 1
ATOM 5853 C CA . VAL A 1 732 ? 2.613 -76.5 28.719 1 17.11 732 VAL A CA 1
ATOM 5854 C C . VAL A 1 732 ? 3.088 -77.562 27.734 1 17.11 732 VAL A C 1
ATOM 5856 O O . VAL A 1 732 ? 3.496 -77.25 26.609 1 17.11 732 VAL A O 1
ATOM 5859 N N . GLN A 1 733 ? 2.924 -78.938 28.109 1 16.97 733 GLN A N 1
ATOM 5860 C CA . GLN A 1 733 ? 3.346 -80.312 27.953 1 16.97 733 GLN A CA 1
ATOM 5861 C C . GLN A 1 733 ? 2.643 -81 26.766 1 16.97 733 GLN A C 1
ATOM 5863 O O . GLN A 1 733 ? 3.211 -81.875 26.109 1 16.97 733 GLN A O 1
ATOM 5868 N N . PHE A 1 734 ? 1.438 -80.688 26.328 1 15.98 734 PHE A N 1
ATOM 5869 C CA . PHE A 1 734 ? 0.709 -81.938 26.109 1 15.98 734 PHE A CA 1
ATOM 5870 C C . PHE A 1 734 ? 1.177 -82.625 24.812 1 15.98 734 PHE A C 1
ATOM 5872 O O . PHE A 1 734 ? 1.708 -81.938 23.922 1 15.98 734 PHE A O 1
ATOM 5879 N N . ALA A 1 735 ? 0.635 -83.938 24.516 1 16.72 735 ALA A N 1
ATOM 5880 C CA . ALA A 1 735 ? 0.859 -85.312 24.078 1 16.72 735 ALA A CA 1
ATOM 5881 C C . ALA A 1 735 ? 0.628 -85.438 22.562 1 16.72 735 ALA A C 1
ATOM 5883 O O . ALA A 1 735 ? 0.122 -84.5 21.938 1 16.72 735 ALA A O 1
ATOM 5884 N N . GLU A 1 736 ? -0.103 -86.5 22.141 1 16.27 736 GLU A N 1
ATOM 5885 C CA . GLU A 1 736 ? 0.172 -87.688 21.312 1 16.27 736 GLU A CA 1
ATOM 5886 C C . GLU A 1 736 ? -0.406 -87.5 19.906 1 16.27 736 GLU A C 1
ATOM 5888 O O . GLU A 1 736 ? 0.294 -87.75 18.922 1 16.27 736 GLU A O 1
ATOM 5893 N N . ARG A 1 737 ? -1.747 -87.688 19.625 1 16.28 737 ARG A N 1
ATOM 5894 C CA . ARG A 1 737 ? -2.008 -88.875 18.875 1 16.28 737 ARG A CA 1
ATOM 5895 C C . ARG A 1 737 ? -1.865 -88.625 17.375 1 16.28 737 ARG A C 1
ATOM 5897 O O . ARG A 1 737 ? -1.757 -87.5 16.922 1 16.28 737 ARG A O 1
ATOM 5904 N N . PRO A 1 738 ? -2.994 -88.938 16.562 1 16.84 738 PRO A N 1
ATOM 5905 C CA . PRO A 1 738 ? -3.242 -90.062 15.609 1 16.84 738 PRO A CA 1
ATOM 5906 C C . PRO A 1 738 ? -3.248 -89.562 14.156 1 16.84 738 PRO A C 1
ATOM 5908 O O . PRO A 1 738 ? -3.383 -88.375 13.898 1 16.84 738 PRO A O 1
ATOM 5911 N N . ASN A 1 739 ? -3.412 -90.438 13.219 1 16.92 739 ASN A N 1
ATOM 5912 C CA . ASN A 1 739 ? -3.047 -90.875 11.883 1 16.92 739 ASN A CA 1
ATOM 5913 C C . ASN A 1 739 ? -3.916 -90.25 10.812 1 16.92 739 ASN A C 1
ATOM 5915 O O . ASN A 1 739 ? -3.66 -90.438 9.617 1 16.92 739 ASN A O 1
ATOM 5919 N N . LEU A 1 740 ? -5.059 -89.562 11.195 1 16.16 740 LEU A N 1
ATOM 5920 C CA . LEU A 1 740 ? -6.121 -90 10.297 1 16.16 740 LEU A CA 1
ATOM 5921 C C . LEU A 1 740 ? -5.918 -89.438 8.898 1 16.16 740 LEU A C 1
ATOM 5923 O O . LEU A 1 740 ? -5.293 -88.375 8.758 1 16.16 740 LEU A O 1
ATOM 5927 N N . GLY A 1 741 ? -6.621 -89.938 7.945 1 16.12 741 GLY A N 1
ATOM 5928 C CA . GLY A 1 741 ? -6.656 -90.312 6.539 1 16.12 741 GLY A CA 1
ATOM 5929 C C . GLY A 1 741 ? -6.875 -89.125 5.625 1 16.12 741 GLY A C 1
ATOM 5930 O O . GLY A 1 741 ? -7.023 -88 6.094 1 16.12 741 GLY A O 1
ATOM 5931 N N . SER A 1 742 ? -7.672 -89.188 4.633 1 16.17 742 SER A N 1
ATOM 5932 C CA . SER A 1 742 ? -7.535 -89.125 3.182 1 16.17 742 SER A CA 1
ATOM 5933 C C . SER A 1 742 ? -8.062 -87.812 2.635 1 16.17 742 SER A C 1
ATOM 5935 O O . SER A 1 742 ? -7.637 -87.375 1.571 1 16.17 742 SER A O 1
ATOM 5937 N N . TYR A 1 743 ? -9.141 -87.188 3.289 1 16.05 743 TYR A N 1
ATOM 5938 C CA . TYR A 1 743 ? -10.227 -86.812 2.396 1 16.05 743 TYR A CA 1
ATOM 5939 C C . TYR A 1 743 ? -9.836 -85.625 1.565 1 16.05 743 TYR A C 1
ATOM 5941 O O . TYR A 1 743 ? -9.016 -84.812 1.996 1 16.05 743 TYR A O 1
ATOM 5949 N N . GLN A 1 744 ? -10.391 -85.5 0.354 1 17.47 744 GLN A N 1
ATOM 5950 C CA . GLN A 1 744 ? -10.25 -85 -1.01 1 17.47 744 GLN A CA 1
ATOM 5951 C C . GLN A 1 744 ? -10.609 -83.5 -1.093 1 17.47 744 GLN A C 1
ATOM 5953 O O . GLN A 1 744 ? -11.719 -83.125 -0.746 1 17.47 744 GLN A O 1
ATOM 5958 N N . GLN A 1 745 ? -9.672 -82.562 -1.024 1 15.88 745 GLN A N 1
ATOM 5959 C CA . GLN A 1 745 ? -9.594 -81.188 -0.51 1 15.88 745 GLN A CA 1
ATOM 5960 C C . GLN A 1 745 ? -10.219 -80.25 -1.484 1 15.88 745 GLN A C 1
ATOM 5962 O O . GLN A 1 745 ? -9.719 -79.125 -1.651 1 15.88 745 GLN A O 1
ATOM 5967 N N . SER A 1 746 ? -11.242 -80.625 -2.275 1 16.45 746 SER A N 1
ATOM 5968 C CA . SER A 1 746 ? -11.297 -80 -3.582 1 16.45 746 SER A CA 1
ATOM 5969 C C . SER A 1 746 ? -11.82 -78.562 -3.473 1 16.45 746 SER A C 1
ATOM 5971 O O . SER A 1 746 ? -11.898 -77.875 -4.473 1 16.45 746 SER A O 1
ATOM 5973 N N . SER A 1 747 ? -12.062 -78.062 -2.334 1 15.3 747 SER A N 1
ATOM 5974 C CA . SER A 1 747 ? -13.18 -77.125 -2.246 1 15.3 747 SER A CA 1
ATOM 5975 C C . SER A 1 747 ? -12.859 -75.812 -2.924 1 15.3 747 SER A C 1
ATOM 5977 O O . SER A 1 747 ? -11.883 -75.125 -2.562 1 15.3 747 SER A O 1
ATOM 5979 N N . SER A 1 748 ? -13.32 -75.5 -4.141 1 16.86 748 SER A N 1
ATOM 5980 C CA . SER A 1 748 ? -13.117 -74.5 -5.203 1 16.86 748 SER A CA 1
ATOM 5981 C C . SER A 1 748 ? -13.555 -73.125 -4.766 1 16.86 748 SER A C 1
ATOM 5983 O O . SER A 1 748 ? -13.555 -72.188 -5.562 1 16.86 748 SER A O 1
ATOM 5985 N N . SER A 1 749 ? -13.586 -72.875 -3.535 1 15.58 749 SER A N 1
ATOM 5986 C CA . SER A 1 749 ? -14.555 -71.875 -3.141 1 15.58 749 SER A CA 1
ATOM 5987 C C . SER A 1 749 ? -14.117 -70.5 -3.594 1 15.58 749 SER A C 1
ATOM 5989 O O . SER A 1 749 ? -13.109 -69.938 -3.111 1 15.58 749 SER A O 1
ATOM 5991 N N . SER A 1 750 ? -14.32 -70.125 -4.809 1 17.27 750 SER A N 1
ATOM 5992 C CA . SER A 1 750 ? -13.922 -68.938 -5.562 1 17.27 750 SER A CA 1
ATOM 5993 C C . SER A 1 750 ? -14.469 -67.625 -4.926 1 17.27 750 SER A C 1
ATOM 5995 O O . SER A 1 750 ? -14.273 -66.562 -5.453 1 17.27 750 SER A O 1
ATOM 5997 N N . ILE A 1 751 ? -14.555 -67.562 -3.713 1 15.58 751 ILE A N 1
ATOM 5998 C CA . ILE A 1 751 ? -15.516 -66.625 -3.186 1 15.58 751 ILE A CA 1
ATOM 5999 C C . ILE A 1 751 ? -15.039 -65.188 -3.494 1 15.58 751 ILE A C 1
ATOM 6001 O O . ILE A 1 751 ? -13.977 -64.75 -3.023 1 15.58 751 ILE A O 1
ATOM 6005 N N . PHE A 1 752 ? -15.273 -64.688 -4.73 1 16.72 752 PHE A N 1
ATOM 6006 C CA . PHE A 1 752 ? -14.961 -63.375 -5.336 1 16.72 752 PHE A CA 1
ATOM 6007 C C . PHE A 1 752 ? -15.539 -62.25 -4.512 1 16.72 752 PHE A C 1
ATOM 6009 O O . PHE A 1 752 ? -16.75 -62.094 -4.414 1 16.72 752 PHE A O 1
ATOM 6016 N N . ASN A 1 753 ? -15.008 -62.094 -3.41 1 16.23 753 ASN A N 1
ATOM 6017 C CA . ASN A 1 753 ? -15.578 -61.156 -2.428 1 16.23 753 ASN A CA 1
ATOM 6018 C C . ASN A 1 753 ? -15.695 -59.75 -2.988 1 16.23 753 ASN A C 1
ATOM 6020 O O . ASN A 1 753 ? -14.695 -59.094 -3.281 1 16.23 753 ASN A O 1
ATOM 6024 N N . GLY A 1 754 ? -16.734 -59.469 -3.756 1 17.05 754 GLY A N 1
ATOM 6025 C CA . GLY A 1 754 ? -17.156 -58.344 -4.586 1 17.05 754 GLY A CA 1
ATOM 6026 C C . GLY A 1 754 ? -17.391 -57.094 -3.795 1 17.05 754 GLY A C 1
ATOM 6027 O O . GLY A 1 754 ? -18.016 -56.156 -4.293 1 17.05 754 GLY A O 1
ATOM 6028 N N . GLY A 1 755 ? -16.672 -56.969 -2.705 1 16.75 755 GLY A N 1
ATOM 6029 C CA . GLY A 1 755 ? -17.297 -55.938 -1.884 1 16.75 755 GLY A CA 1
ATOM 6030 C C . GLY A 1 755 ? -17.516 -54.656 -2.631 1 16.75 755 GLY A C 1
ATOM 6031 O O . GLY A 1 755 ? -16.625 -54.188 -3.344 1 16.75 755 GLY A O 1
ATOM 6032 N N . HIS A 1 756 ? -18.75 -54.406 -2.973 1 17.55 756 HIS A N 1
ATOM 6033 C CA . HIS A 1 756 ? -19.406 -53.438 -3.852 1 17.55 756 HIS A CA 1
ATOM 6034 C C . HIS A 1 756 ? -19.203 -52 -3.359 1 17.55 756 HIS A C 1
ATOM 6036 O O . HIS A 1 756 ? -19.766 -51.062 -3.922 1 17.55 756 HIS A O 1
ATOM 6042 N N . GLY A 1 757 ? -18.406 -51.812 -2.303 1 16.81 757 GLY A N 1
ATOM 6043 C CA . GLY A 1 757 ? -18.891 -50.562 -1.747 1 16.81 757 GLY A CA 1
ATOM 6044 C C . GLY A 1 757 ? -19.031 -49.469 -2.785 1 16.81 757 GLY A C 1
ATOM 6045 O O . GLY A 1 757 ? -18.453 -49.562 -3.875 1 16.81 757 GLY A O 1
ATOM 6046 N N . PHE A 1 758 ? -19.969 -48.5 -2.449 1 16.75 758 PHE A N 1
ATOM 6047 C CA . PHE A 1 758 ? -20.766 -47.594 -3.266 1 16.75 758 PHE A CA 1
ATOM 6048 C C . PHE A 1 758 ? -19.859 -46.562 -3.977 1 16.75 758 PHE A C 1
ATOM 6050 O O . PHE A 1 758 ? -20.094 -45.375 -3.887 1 16.75 758 PHE A O 1
ATOM 6057 N N . LEU A 1 759 ? -18.594 -46.781 -3.844 1 16.55 759 LEU A N 1
ATOM 6058 C CA . LEU A 1 759 ? -18.094 -45.562 -4.488 1 16.55 759 LEU A CA 1
ATOM 6059 C C . LEU A 1 759 ? -18.688 -45.406 -5.883 1 16.55 759 LEU A C 1
ATOM 6061 O O . LEU A 1 759 ? -18.438 -46.219 -6.77 1 16.55 759 LEU A O 1
ATOM 6065 N N . GLU A 1 760 ? -20.016 -45.125 -5.941 1 17.27 760 GLU A N 1
ATOM 6066 C CA . GLU A 1 760 ? -20.828 -45.125 -7.152 1 17.27 760 GLU A CA 1
ATOM 6067 C C . GLU A 1 760 ? -20.047 -44.594 -8.344 1 17.27 760 GLU A C 1
ATOM 6069 O O . GLU A 1 760 ? -19.781 -43.375 -8.43 1 17.27 760 GLU A O 1
ATOM 6074 N N . LEU A 1 761 ? -18.984 -45.188 -8.617 1 16.03 761 LEU A N 1
ATOM 6075 C CA . LEU A 1 761 ? -18.484 -44.844 -9.938 1 16.03 761 LEU A CA 1
ATOM 6076 C C . LEU A 1 761 ? -19.562 -45.031 -11 1 16.03 761 LEU A C 1
ATOM 6078 O O . LEU A 1 761 ? -19.797 -46.156 -11.453 1 16.03 761 LEU A O 1
ATOM 6082 N N . LYS A 1 762 ? -20.875 -44.594 -10.773 1 16.97 762 LYS A N 1
ATOM 6083 C CA . LYS A 1 762 ? -21.922 -45 -11.719 1 16.97 762 LYS A CA 1
ATOM 6084 C C . LYS A 1 762 ? -21.375 -45 -13.148 1 16.97 762 LYS A C 1
ATOM 6086 O O . LYS A 1 762 ? -20.906 -43.969 -13.641 1 16.97 762 LYS A O 1
ATOM 6091 N N . GLY A 1 763 ? -21.094 -46.25 -13.578 1 16.58 763 GLY A N 1
ATOM 6092 C CA . GLY A 1 763 ? -21 -46.812 -14.914 1 16.58 763 GLY A CA 1
ATOM 6093 C C . GLY A 1 763 ? -22.219 -46.531 -15.773 1 16.58 763 GLY A C 1
ATOM 6094 O O . GLY A 1 763 ? -22.672 -47.406 -16.5 1 16.58 763 GLY A O 1
ATOM 6095 N N . HIS A 1 764 ? -23.016 -45.469 -15.727 1 15.46 764 HIS A N 1
ATOM 6096 C CA . HIS A 1 764 ? -24.281 -45.469 -16.453 1 15.46 764 HIS A CA 1
ATOM 6097 C C . HIS A 1 764 ? -24.094 -46.031 -17.859 1 15.46 764 HIS A C 1
ATOM 6099 O O . HIS A 1 764 ? -23.516 -45.375 -18.734 1 15.46 764 HIS A O 1
ATOM 6105 N N . LEU A 1 765 ? -23.984 -47.281 -18.016 1 15.4 765 LEU A N 1
ATOM 6106 C CA . LEU A 1 765 ? -23.906 -48.125 -19.188 1 15.4 765 LEU A CA 1
ATOM 6107 C C . LEU A 1 765 ? -25.078 -47.875 -20.125 1 15.4 765 LEU A C 1
ATOM 6109 O O . LEU A 1 765 ? -24.891 -47.719 -21.328 1 15.4 765 LEU A O 1
ATOM 6113 N N . GLU A 1 766 ? -26.375 -48.562 -20.016 1 15.15 766 GLU A N 1
ATOM 6114 C CA . GLU A 1 766 ? -26.953 -49.625 -20.812 1 15.15 766 GLU A CA 1
ATOM 6115 C C . GLU A 1 766 ? -27.672 -49.094 -22.047 1 15.15 766 GLU A C 1
ATOM 6117 O O . GLU A 1 766 ? -27.422 -49.5 -23.172 1 15.15 766 GLU A O 1
ATOM 6122 N N . SER A 1 767 ? -29.172 -49.375 -22.234 1 15.64 767 SER A N 1
ATOM 6123 C CA . SER A 1 767 ? -29.953 -50.25 -23.109 1 15.64 767 SER A CA 1
ATOM 6124 C C . SER A 1 767 ? -30.344 -49.531 -24.391 1 15.64 767 SER A C 1
ATOM 6126 O O . SER A 1 767 ? -30.312 -48.281 -24.453 1 15.64 767 SER A O 1
ATOM 6128 N N . ARG A 1 768 ? -31.047 -50.344 -25.562 1 15.48 768 ARG A N 1
ATOM 6129 C CA . ARG A 1 768 ? -31.438 -50.531 -26.953 1 15.48 768 ARG A CA 1
ATOM 6130 C C . ARG A 1 768 ? -32.625 -49.656 -27.312 1 15.48 768 ARG A C 1
ATOM 6132 O O . ARG A 1 768 ? -32.844 -49.344 -28.484 1 15.48 768 ARG A O 1
ATOM 6139 N N . ALA A 1 769 ? -33.75 -49.406 -26.578 1 14.88 769 ALA A N 1
ATOM 6140 C CA . ALA A 1 769 ? -35 -49.781 -27.25 1 14.88 769 ALA A CA 1
ATOM 6141 C C . ALA A 1 769 ? -35.312 -48.844 -28.406 1 14.88 769 ALA A C 1
ATOM 6143 O O . ALA A 1 769 ? -34.844 -47.719 -28.438 1 14.88 769 ALA A O 1
ATOM 6144 N N . SER A 1 770 ? -36.438 -49.188 -29.297 1 15.16 770 SER A N 1
ATOM 6145 C CA . SER A 1 770 ? -37.031 -49.25 -30.625 1 15.16 770 SER A CA 1
ATOM 6146 C C . SER A 1 770 ? -37.75 -47.938 -30.953 1 15.16 770 SER A C 1
ATOM 6148 O O . SER A 1 770 ? -37.906 -47.562 -32.125 1 15.16 770 SER A O 1
ATOM 6150 N N . SER A 1 771 ? -38.438 -47.188 -30.031 1 14.82 771 SER A N 1
ATOM 6151 C CA . SER A 1 771 ? -39.75 -46.906 -30.562 1 14.82 771 SER A CA 1
ATOM 6152 C C . SER A 1 771 ? -39.719 -45.906 -31.703 1 14.82 771 SER A C 1
ATOM 6154 O O . SER A 1 771 ? -38.75 -45.156 -31.828 1 14.82 771 SER A O 1
ATOM 6156 N N . ARG A 1 772 ? -40.969 -45.531 -32.312 1 15.3 772 ARG A N 1
ATOM 6157 C CA . ARG A 1 772 ? -41.625 -45.312 -33.625 1 15.3 772 ARG A CA 1
ATOM 6158 C C . ARG A 1 772 ? -41.375 -43.906 -34.156 1 15.3 772 ARG A C 1
ATOM 6160 O O . ARG A 1 772 ? -41.062 -43 -33.375 1 15.3 772 ARG A O 1
ATOM 6167 N N . PRO A 1 773 ? -41.75 -43.594 -35.5 1 15.2 773 PRO A N 1
ATOM 6168 C CA . PRO A 1 773 ? -41.5 -42.75 -36.656 1 15.2 773 PRO A CA 1
ATOM 6169 C C . PRO A 1 773 ? -42.062 -41.344 -36.469 1 15.2 773 PRO A C 1
ATOM 6171 O O . PRO A 1 773 ? -41.594 -40.375 -37.094 1 15.2 773 PRO A O 1
ATOM 6174 N N . ILE A 1 774 ? -42.844 -40.844 -35.406 1 14.31 774 ILE A N 1
ATOM 6175 C CA . ILE A 1 774 ? -44.031 -40.281 -36.031 1 14.31 774 ILE A CA 1
ATOM 6176 C C . ILE A 1 774 ? -43.656 -39 -36.812 1 14.31 774 ILE A C 1
ATOM 6178 O O . ILE A 1 774 ? -42.75 -38.281 -36.438 1 14.31 774 ILE A O 1
ATOM 6182 N N . SER A 1 775 ? -44.656 -38.469 -37.719 1 13.86 775 SER A N 1
ATOM 6183 C CA . SER A 1 775 ? -45.188 -37.906 -38.938 1 13.86 775 SER A CA 1
ATOM 6184 C C . SER A 1 775 ? -45.344 -36.375 -38.812 1 13.86 775 SER A C 1
ATOM 6186 O O . SER A 1 775 ? -45.75 -35.719 -39.781 1 13.86 775 SER A O 1
ATOM 6188 N N . ARG A 1 776 ? -45.062 -35.656 -37.719 1 14.84 776 ARG A N 1
ATOM 6189 C CA . ARG A 1 776 ? -46.094 -34.625 -37.844 1 14.84 776 ARG A CA 1
ATOM 6190 C C . ARG A 1 776 ? -45.906 -33.812 -39.125 1 14.84 776 ARG A C 1
ATOM 6192 O O . ARG A 1 776 ? -44.75 -33.5 -39.469 1 14.84 776 ARG A O 1
ATOM 6199 N N . SER A 1 777 ? -46.969 -33.438 -39.844 1 14.18 777 SER A N 1
ATOM 6200 C CA . SER A 1 777 ? -47.469 -32.938 -41.094 1 14.18 777 SER A CA 1
ATOM 6201 C C . SER A 1 777 ? -46.938 -31.516 -41.375 1 14.18 777 SER A C 1
ATOM 6203 O O . SER A 1 777 ? -46.5 -30.828 -40.469 1 14.18 777 SER A O 1
ATOM 6205 N N . GLY A 1 778 ? -47.188 -30.953 -42.688 1 14.28 778 GLY A N 1
ATOM 6206 C CA . GLY A 1 778 ? -46.875 -30.125 -43.844 1 14.28 778 GLY A CA 1
ATOM 6207 C C . GLY A 1 778 ? -47.188 -28.656 -43.625 1 14.28 778 GLY A C 1
ATOM 6208 O O . GLY A 1 778 ? -46.375 -27.781 -43.938 1 14.28 778 GLY A O 1
ATOM 6209 N N . SER A 1 779 ? -48.5 -28.109 -43.312 1 14.2 779 SER A N 1
ATOM 6210 C CA . SER A 1 779 ? -49.156 -27.312 -44.344 1 14.2 779 SER A CA 1
ATOM 6211 C C . SER A 1 779 ? -48.656 -25.875 -44.375 1 14.2 779 SER A C 1
ATOM 6213 O O . SER A 1 779 ? -48.062 -25.422 -43.375 1 14.2 779 SER A O 1
ATOM 6215 N N . ASN A 1 780 ? -49.156 -24.938 -45.469 1 14 780 ASN A N 1
ATOM 6216 C CA . ASN A 1 780 ? -49.062 -23.922 -46.5 1 14 780 ASN A CA 1
ATOM 6217 C C . ASN A 1 780 ? -49.344 -22.516 -45.969 1 14 780 ASN A C 1
ATOM 6219 O O . ASN A 1 780 ? -49.156 -21.531 -46.688 1 14 780 ASN A O 1
ATOM 6223 N N . LEU A 1 781 ? -50.094 -22.172 -44.812 1 14.48 781 LEU A N 1
ATOM 6224 C CA . LEU A 1 781 ? -51.125 -21.203 -45.219 1 14.48 781 LEU A CA 1
ATOM 6225 C C . LEU A 1 781 ? -50.469 -19.859 -45.531 1 14.48 781 LEU A C 1
ATOM 6227 O O . LEU A 1 781 ? -49.469 -19.484 -44.938 1 14.48 781 LEU A O 1
ATOM 6231 N N . LYS A 1 782 ? -51.188 -18.938 -46.469 1 14.36 782 LYS A N 1
ATOM 6232 C CA . LYS A 1 782 ? -51.375 -17.875 -47.438 1 14.36 782 LYS A CA 1
ATOM 6233 C C . LYS A 1 782 ? -51.438 -16.5 -46.781 1 14.36 782 LYS A C 1
ATOM 6235 O O . LYS A 1 782 ? -51.719 -15.5 -47.438 1 14.36 782 LYS A O 1
ATOM 6240 N N . LEU A 1 783 ? -51.031 -16.219 -45.594 1 14.3 783 LEU A N 1
ATOM 6241 C CA . LEU A 1 783 ? -51.875 -15.055 -45.312 1 14.3 783 LEU A CA 1
ATOM 6242 C C . LEU A 1 783 ? -51.531 -13.898 -46.25 1 14.3 783 LEU A C 1
ATOM 6244 O O . LEU A 1 783 ? -50.344 -13.641 -46.531 1 14.3 783 LEU A O 1
ATOM 6248 N N . SER A 1 784 ? -52.5 -13.141 -46.688 1 14.44 784 SER A N 1
ATOM 6249 C CA . SER A 1 784 ? -53.031 -12.203 -47.656 1 14.44 784 SER A CA 1
ATOM 6250 C C . SER A 1 784 ? -52.281 -10.898 -47.656 1 14.44 784 SER A C 1
ATOM 6252 O O . SER A 1 784 ? -51.562 -10.586 -46.719 1 14.44 784 SER A O 1
ATOM 6254 N N . ALA A 1 785 ? -52.875 -9.75 -48.344 1 14.32 785 ALA A N 1
ATOM 6255 C CA . ALA A 1 785 ? -52.906 -8.859 -49.5 1 14.32 785 ALA A CA 1
ATOM 6256 C C . ALA A 1 785 ? -52.5 -7.434 -49.094 1 14.32 785 ALA A C 1
ATOM 6258 O O . ALA A 1 785 ? -51.938 -6.684 -49.906 1 14.32 785 ALA A O 1
ATOM 6259 N N . MET A 1 786 ? -52.938 -6.754 -47.969 1 14.45 786 MET A N 1
ATOM 6260 C CA . MET A 1 786 ? -53.594 -5.539 -48.438 1 14.45 786 MET A CA 1
ATOM 6261 C C . MET A 1 786 ? -52.594 -4.477 -48.844 1 14.45 786 MET A C 1
ATOM 6263 O O . MET A 1 786 ? -51.469 -4.461 -48.281 1 14.45 786 MET A O 1
ATOM 6267 N N . ASN A 1 787 ? -52.969 -3.227 -49.438 1 14.13 787 ASN A N 1
ATOM 6268 C CA . ASN A 1 787 ? -52.938 -2.281 -50.562 1 14.13 787 ASN A CA 1
ATOM 6269 C C . ASN A 1 787 ? -52.062 -1.07 -50.25 1 14.13 787 ASN A C 1
ATOM 6271 O O . ASN A 1 787 ? -51.219 -0.693 -51.031 1 14.13 787 ASN A O 1
ATOM 6275 N N . THR A 1 788 ? -52.5 0.072 -49.5 1 14.32 788 THR A N 1
ATOM 6276 C CA . THR A 1 788 ? -52.781 1.276 -50.281 1 14.32 788 THR A CA 1
ATOM 6277 C C . THR A 1 788 ? -51.531 2.154 -50.375 1 14.32 788 THR A C 1
ATOM 6279 O O . THR A 1 788 ? -50.625 2.035 -49.531 1 14.32 788 THR A O 1
ATOM 6282 N N . THR A 1 789 ? -51.625 3.613 -50.594 1 14.36 789 THR A N 1
ATOM 6283 C CA . THR A 1 789 ? -51.406 4.605 -51.625 1 14.36 789 THR A CA 1
ATOM 6284 C C . THR A 1 789 ? -50.219 5.52 -51.281 1 14.36 789 THR A C 1
ATOM 6286 O O . THR A 1 789 ? -49.312 5.699 -52.062 1 14.36 789 THR A O 1
ATOM 6289 N N . ASN A 1 790 ? -50.344 6.965 -51 1 14.34 790 ASN A N 1
ATOM 6290 C CA . ASN A 1 790 ? -50.156 8.039 -51.938 1 14.34 790 ASN A CA 1
ATOM 6291 C C . ASN A 1 790 ? -48.844 8.781 -51.688 1 14.34 790 ASN A C 1
ATOM 6293 O O . ASN A 1 790 ? -48.031 8.953 -52.625 1 14.34 790 ASN A O 1
ATOM 6297 N N . SER A 1 791 ? -48.719 10.219 -51.156 1 14.21 791 SER A N 1
ATOM 6298 C CA . SER A 1 791 ? -48.5 11.406 -51.969 1 14.21 791 SER A CA 1
ATOM 6299 C C . SER A 1 791 ? -47.062 11.922 -51.781 1 14.21 791 SER A C 1
ATOM 6301 O O . SER A 1 791 ? -46.125 11.141 -51.625 1 14.21 791 SER A O 1
ATOM 6303 N N . LEU A 1 792 ? -46.688 13.359 -51.406 1 14.37 792 LEU A N 1
ATOM 6304 C CA . LEU A 1 792 ? -46.25 14.422 -52.312 1 14.37 792 LEU A CA 1
ATOM 6305 C C . LEU A 1 792 ? -44.781 14.742 -52.094 1 14.37 792 LEU A C 1
ATOM 6307 O O . LEU A 1 792 ? -44 14.727 -53.062 1 14.37 792 LEU A O 1
ATOM 6311 N N . GLN A 1 793 ? -44.25 16.125 -51.594 1 14.15 793 GLN A N 1
ATOM 6312 C CA . GLN A 1 793 ? -43.719 17.156 -52.469 1 14.15 793 GLN A CA 1
ATOM 6313 C C . GLN A 1 793 ? -42.188 17.297 -52.312 1 14.15 793 GLN A C 1
ATOM 6315 O O . GLN A 1 793 ? -41.625 16.891 -51.281 1 14.15 793 GLN A O 1
ATOM 6320 N N . PRO A 1 794 ? -41.438 18.641 -52.375 1 14.97 794 PRO A N 1
ATOM 6321 C CA . PRO A 1 794 ? -40.562 19.203 -53.375 1 14.97 794 PRO A CA 1
ATOM 6322 C C . PRO A 1 794 ? -39.094 19.25 -52.938 1 14.97 794 PRO A C 1
ATOM 6324 O O . PRO A 1 794 ? -38.812 19.062 -51.781 1 14.97 794 PRO A O 1
ATOM 6327 N N . THR A 1 795 ? -38.125 20.438 -53.312 1 14.07 795 THR A N 1
ATOM 6328 C CA . THR A 1 795 ? -37.125 20.797 -54.312 1 14.07 795 THR A CA 1
ATOM 6329 C C . THR A 1 795 ? -35.812 21.188 -53.625 1 14.07 795 THR A C 1
ATOM 6331 O O . THR A 1 795 ? -34.719 20.766 -54.062 1 14.07 795 THR A O 1
ATOM 6334 N N . LEU A 1 796 ? -35.406 22.359 -52.812 1 13.84 796 LEU A N 1
ATOM 6335 C CA . LEU A 1 796 ? -34.625 23.406 -53.469 1 13.84 796 LEU A CA 1
ATOM 6336 C C . LEU A 1 796 ? -33.125 23.172 -53.219 1 13.84 796 LEU A C 1
ATOM 6338 O O . LEU A 1 796 ? -32.75 22.484 -52.281 1 13.84 796 LEU A O 1
ATOM 6342 N N . SER A 1 797 ? -32 24.375 -53.062 1 14.17 797 SER A N 1
ATOM 6343 C CA . SER A 1 797 ? -31.047 25.047 -53.938 1 14.17 797 SER A CA 1
ATOM 6344 C C . SER A 1 797 ? -29.625 24.922 -53.375 1 14.17 797 SER A C 1
ATOM 6346 O O . SER A 1 797 ? -28.703 24.5 -54.062 1 14.17 797 SER A O 1
ATOM 6348 N N . ASN A 1 798 ? -28.797 26.031 -52.75 1 14.34 798 ASN A N 1
ATOM 6349 C CA . ASN A 1 798 ? -27.766 26.859 -53.375 1 14.34 798 ASN A CA 1
ATOM 6350 C C . ASN A 1 798 ? -26.375 26.453 -52.938 1 14.34 798 ASN A C 1
ATOM 6352 O O . ASN A 1 798 ? -26.203 25.812 -51.906 1 14.34 798 ASN A O 1
ATOM 6356 N N . GLY A 1 799 ? -25.031 27.359 -53.062 1 14.47 799 GLY A N 1
ATOM 6357 C CA . GLY A 1 799 ? -23.844 27.578 -53.844 1 14.47 799 GLY A CA 1
ATOM 6358 C C . GLY A 1 799 ? -22.562 27.5 -53.031 1 14.47 799 GLY A C 1
ATOM 6359 O O . GLY A 1 799 ? -21.609 26.797 -53.438 1 14.47 799 GLY A O 1
ATOM 6360 N N . LEU A 1 800 ? -21.906 28.438 -52.094 1 14.3 800 LEU A N 1
ATOM 6361 C CA . LEU A 1 800 ? -20.781 29.266 -52.5 1 14.3 800 LEU A CA 1
ATOM 6362 C C . LEU A 1 800 ? -19.453 28.609 -52.094 1 14.3 800 LEU A C 1
ATOM 6364 O O . LEU A 1 800 ? -19.438 27.75 -51.219 1 14.3 800 LEU A O 1
ATOM 6368 N N . GLU A 1 801 ? -18.156 29.422 -51.531 1 14.55 801 GLU A N 1
ATOM 6369 C CA . GLU A 1 801 ? -16.922 29.938 -52.125 1 14.55 801 GLU A CA 1
ATOM 6370 C C . GLU A 1 801 ? -15.695 29.266 -51.469 1 14.55 801 GLU A C 1
ATOM 6372 O O . GLU A 1 801 ? -15.789 28.734 -50.375 1 14.55 801 GLU A O 1
ATOM 6377 N N . ASP A 1 802 ? -14.148 29.797 -51.531 1 14.55 802 ASP A N 1
ATOM 6378 C CA . ASP A 1 802 ? -12.852 29.609 -52.188 1 14.55 802 ASP A CA 1
ATOM 6379 C C . ASP A 1 802 ? -11.75 29.391 -51.156 1 14.55 802 ASP A C 1
ATOM 6381 O O . ASP A 1 802 ? -10.898 28.516 -51.312 1 14.55 802 ASP A O 1
ATOM 6385 N N . ALA A 1 803 ? -11.281 30.203 -50.094 1 14.23 803 ALA A N 1
ATOM 6386 C CA . ALA A 1 803 ? -10.008 30.906 -50.219 1 14.23 803 ALA A CA 1
ATOM 6387 C C . ALA A 1 803 ? -8.852 30.031 -49.719 1 14.23 803 ALA A C 1
ATOM 6389 O O . ALA A 1 803 ? -9.047 29.125 -48.938 1 14.23 803 ALA A O 1
ATOM 6390 N N . LEU A 1 804 ? -7.258 30.531 -49.5 1 14.45 804 LEU A N 1
ATOM 6391 C CA . LEU A 1 804 ? -5.914 30.531 -50.062 1 14.45 804 LEU A CA 1
ATOM 6392 C C . LEU A 1 804 ? -4.91 29.938 -49.062 1 14.45 804 LEU A C 1
ATOM 6394 O O . LEU A 1 804 ? -4.121 29.062 -49.438 1 14.45 804 LEU A O 1
ATOM 6398 N N . THR A 1 805 ? -4.188 30.547 -47.906 1 14.52 805 THR A N 1
ATOM 6399 C CA . THR A 1 805 ? -2.824 31.062 -47.969 1 14.52 805 THR A CA 1
ATOM 6400 C C . THR A 1 805 ? -1.837 30.031 -47.406 1 14.52 805 THR A C 1
ATOM 6402 O O . THR A 1 805 ? -2.209 29.172 -46.625 1 14.52 805 THR A O 1
ATOM 6405 N N . SER A 1 806 ? -0.171 30.203 -47.281 1 14.95 806 SER A N 1
ATOM 6406 C CA . SER A 1 806 ? 1.141 29.797 -47.812 1 14.95 806 SER A CA 1
ATOM 6407 C C . SER A 1 806 ? 2.027 29.266 -46.656 1 14.95 806 SER A C 1
ATOM 6409 O O . SER A 1 806 ? 2.641 28.219 -46.812 1 14.95 806 SER A O 1
ATOM 6411 N N . THR A 1 807 ? 2.672 29.891 -45.5 1 14.95 807 THR A N 1
ATOM 6412 C CA . THR A 1 807 ? 4.082 30.266 -45.406 1 14.95 807 THR A CA 1
ATOM 6413 C C . THR A 1 807 ? 4.902 29.141 -44.781 1 14.95 807 THR A C 1
ATOM 6415 O O . THR A 1 807 ? 4.414 28.406 -43.938 1 14.95 807 THR A O 1
ATOM 6418 N N . ILE A 1 808 ? 6.547 28.938 -44.812 1 15.41 808 ILE A N 1
ATOM 6419 C CA . ILE A 1 808 ? 7.715 28.172 -45.219 1 15.41 808 ILE A CA 1
ATOM 6420 C C . ILE A 1 808 ? 8.523 27.75 -44 1 15.41 808 ILE A C 1
ATOM 6422 O O . ILE A 1 808 ? 8.844 26.578 -43.844 1 15.41 808 ILE A O 1
ATOM 6426 N N . SER A 1 809 ? 9.531 28.484 -43.125 1 15.17 809 SER A N 1
ATOM 6427 C CA . SER A 1 809 ? 10.977 28.516 -43.312 1 15.17 809 SER A CA 1
ATOM 6428 C C . SER A 1 809 ? 11.688 27.609 -42.312 1 15.17 809 SER A C 1
ATOM 6430 O O . SER A 1 809 ? 12.539 26.797 -42.719 1 15.17 809 SER A O 1
ATOM 6432 N N . ILE A 1 810 ? 12.188 27.844 -40.906 1 15.1 810 ILE A N 1
ATOM 6433 C CA . ILE A 1 810 ? 13.547 28.156 -40.5 1 15.1 810 ILE A CA 1
ATOM 6434 C C . ILE A 1 810 ? 14.242 26.891 -40 1 15.1 810 ILE A C 1
ATOM 6436 O O . ILE A 1 810 ? 13.617 26.047 -39.344 1 15.1 810 ILE A O 1
ATOM 6440 N N . THR A 1 811 ? 15.859 26.672 -39.938 1 15.55 811 THR A N 1
ATOM 6441 C CA . THR A 1 811 ? 17.078 25.938 -40.312 1 15.55 811 THR A CA 1
ATOM 6442 C C . THR A 1 811 ? 17.719 25.297 -39.062 1 15.55 811 THR A C 1
ATOM 6444 O O . THR A 1 811 ? 18.109 24.141 -39.094 1 15.55 811 THR A O 1
ATOM 6447 N N . SER A 1 812 ? 18.5 25.922 -37.906 1 16.16 812 SER A N 1
ATOM 6448 C CA . SER A 1 812 ? 19.938 25.922 -37.688 1 16.16 812 SER A CA 1
ATOM 6449 C C . SER A 1 812 ? 20.359 24.734 -36.844 1 16.16 812 SER A C 1
ATOM 6451 O O . SER A 1 812 ? 19.578 24.203 -36.031 1 16.16 812 SER A O 1
ATOM 6453 N N . GLU A 1 813 ? 21.969 24.078 -36.75 1 16.17 813 GLU A N 1
ATOM 6454 C CA . GLU A 1 813 ? 22.906 22.953 -36.781 1 16.17 813 GLU A CA 1
ATOM 6455 C C . GLU A 1 813 ? 23.625 22.797 -35.438 1 16.17 813 GLU A C 1
ATOM 6457 O O . GLU A 1 813 ? 24.359 21.828 -35.219 1 16.17 813 GLU A O 1
ATOM 6462 N N . VAL A 1 814 ? 23.594 23.266 -34.156 1 16.08 814 VAL A N 1
ATOM 6463 C CA . VAL A 1 814 ? 24.781 23.516 -33.344 1 16.08 814 VAL A CA 1
ATOM 6464 C C . VAL A 1 814 ? 25.328 22.203 -32.781 1 16.08 814 VAL A C 1
ATOM 6466 O O . VAL A 1 814 ? 24.562 21.406 -32.219 1 16.08 814 VAL A O 1
ATOM 6469 N N . LEU A 1 815 ? 26.812 21.719 -32.875 1 15.65 815 LEU A N 1
ATOM 6470 C CA . LEU A 1 815 ? 27.797 20.641 -32.844 1 15.65 815 LEU A CA 1
ATOM 6471 C C . LEU A 1 815 ? 28.328 20.438 -31.438 1 15.65 815 LEU A C 1
ATOM 6473 O O . LEU A 1 815 ? 29 21.328 -30.891 1 15.65 815 LEU A O 1
ATOM 6477 N N . LYS A 1 816 ? 27.828 19.734 -30.391 1 15.02 816 LYS A N 1
ATOM 6478 C CA . LYS A 1 816 ? 28.266 19.641 -29 1 15.02 816 LYS A CA 1
ATOM 6479 C C . LYS A 1 816 ? 29.438 18.688 -28.859 1 15.02 816 LYS A C 1
ATOM 6481 O O . LYS A 1 816 ? 29.328 17.5 -29.203 1 15.02 816 LYS A O 1
ATOM 6486 N N . GLN A 1 817 ? 30.859 19.125 -28.656 1 14.83 817 GLN A N 1
ATOM 6487 C CA . GLN A 1 817 ? 32.188 18.531 -28.703 1 14.83 817 GLN A CA 1
ATOM 6488 C C . GLN A 1 817 ? 32.562 17.922 -27.344 1 14.83 817 GLN A C 1
ATOM 6490 O O . GLN A 1 817 ? 33.625 17.297 -27.219 1 14.83 817 GLN A O 1
ATOM 6495 N N . ASN A 1 818 ? 32.062 17.578 -26.172 1 14.92 818 ASN A N 1
ATOM 6496 C CA . ASN A 1 818 ? 32.75 17.609 -24.891 1 14.92 818 ASN A CA 1
ATOM 6497 C C . ASN A 1 818 ? 33.562 16.359 -24.656 1 14.92 818 ASN A C 1
ATOM 6499 O O . ASN A 1 818 ? 33.031 15.242 -24.641 1 14.92 818 ASN A O 1
ATOM 6503 N N . ALA A 1 819 ? 35.094 16.297 -24.703 1 15.34 819 ALA A N 1
ATOM 6504 C CA . ALA A 1 819 ? 36.219 15.383 -24.734 1 15.34 819 ALA A CA 1
ATOM 6505 C C . ALA A 1 819 ? 36.656 14.953 -23.328 1 15.34 819 ALA A C 1
ATOM 6507 O O . ALA A 1 819 ? 36.812 15.797 -22.453 1 15.34 819 ALA A O 1
ATOM 6508 N N . GLY A 1 820 ? 36.562 13.656 -22.688 1 15.35 820 GLY A N 1
ATOM 6509 C CA . GLY A 1 820 ? 36.719 12.898 -21.469 1 15.35 820 GLY A CA 1
ATOM 6510 C C . GLY A 1 820 ? 38.188 12.531 -21.203 1 15.35 820 GLY A C 1
ATOM 6511 O O . GLY A 1 820 ? 38.812 11.852 -22 1 15.35 820 GLY A O 1
ATOM 6512 N N . HIS A 1 821 ? 39.094 13.266 -20.281 1 15.24 821 HIS A N 1
ATOM 6513 C CA . HIS A 1 821 ? 40.531 13.211 -20.016 1 15.24 821 HIS A CA 1
ATOM 6514 C C . HIS A 1 821 ? 40.875 12.07 -19.062 1 15.24 821 HIS A C 1
ATOM 6516 O O . HIS A 1 821 ? 40.031 11.664 -18.25 1 15.24 821 HIS A O 1
ATOM 6522 N N . GLU A 1 822 ? 42.281 11.289 -18.969 1 16.06 822 GLU A N 1
ATOM 6523 C CA . GLU A 1 822 ? 43 10.047 -18.703 1 16.06 822 GLU A CA 1
ATOM 6524 C C . GLU A 1 822 ? 43.75 10.117 -17.375 1 16.06 822 GLU A C 1
ATOM 6526 O O . GLU A 1 822 ? 44.281 9.117 -16.906 1 16.06 822 GLU A O 1
ATOM 6531 N N . ILE A 1 823 ? 43.438 10.539 -16.016 1 15.43 823 ILE A N 1
ATOM 6532 C CA . ILE A 1 823 ? 44.562 10.875 -15.164 1 15.43 823 ILE A CA 1
ATOM 6533 C C . ILE A 1 823 ? 45.094 9.609 -14.477 1 15.43 823 ILE A C 1
ATOM 6535 O O . ILE A 1 823 ? 44.344 8.898 -13.82 1 15.43 823 ILE A O 1
ATOM 6539 N N . LEU A 1 824 ? 46.531 9.102 -14.406 1 15.73 824 LEU A N 1
ATOM 6540 C CA . LEU A 1 824 ? 47.344 7.918 -14.195 1 15.73 824 LEU A CA 1
ATOM 6541 C C . LEU A 1 824 ? 47.969 7.926 -12.797 1 15.73 824 LEU A C 1
ATOM 6543 O O . LEU A 1 824 ? 48.688 7 -12.43 1 15.73 824 LEU A O 1
ATOM 6547 N N . LYS A 1 825 ? 47.469 8.312 -11.602 1 16.11 825 LYS A N 1
ATOM 6548 C CA . LYS A 1 825 ? 48.469 8.578 -10.578 1 16.11 825 LYS A CA 1
ATOM 6549 C C . LYS A 1 825 ? 49.094 7.273 -10.07 1 16.11 825 LYS A C 1
ATOM 6551 O O . LYS A 1 825 ? 48.406 6.258 -9.953 1 16.11 825 LYS A O 1
ATOM 6556 N N . ILE A 1 826 ? 50.406 7.289 -9.453 1 16.22 826 ILE A N 1
ATOM 6557 C CA . ILE A 1 826 ? 51.656 6.523 -9.312 1 16.22 826 ILE A CA 1
ATOM 6558 C C . ILE A 1 826 ? 51.656 5.809 -7.961 1 16.22 826 ILE A C 1
ATOM 6560 O O . ILE A 1 826 ? 50.969 6.219 -7.027 1 16.22 826 ILE A O 1
ATOM 6564 N N . ASP A 1 827 ? 52.875 5.246 -7.395 1 16.81 827 ASP A N 1
ATOM 6565 C CA . ASP A 1 827 ? 53.562 4.035 -6.93 1 16.81 827 ASP A CA 1
ATOM 6566 C C . ASP A 1 827 ? 53.938 4.148 -5.453 1 16.81 827 ASP A C 1
ATOM 6568 O O . ASP A 1 827 ? 55.094 4.426 -5.125 1 16.81 827 ASP A O 1
ATOM 6572 N N . ALA A 1 828 ? 53.125 4.402 -4.398 1 16.42 828 ALA A N 1
ATOM 6573 C CA . ALA A 1 828 ? 53.625 4.816 -3.092 1 16.42 828 ALA A CA 1
ATOM 6574 C C . ALA A 1 828 ? 54.375 3.686 -2.416 1 16.42 828 ALA A C 1
ATOM 6576 O O . ALA A 1 828 ? 53.875 2.564 -2.307 1 16.42 828 ALA A O 1
ATOM 6577 N N . SER A 1 829 ? 55.719 3.844 -2.021 1 16.88 829 SER A N 1
ATOM 6578 C CA . SER A 1 829 ? 56.844 3.047 -1.549 1 16.88 829 SER A CA 1
ATOM 6579 C C . SER A 1 829 ? 56.719 2.75 -0.057 1 16.88 829 SER A C 1
ATOM 6581 O O . SER A 1 829 ? 56.469 3.658 0.744 1 16.88 829 SER A O 1
ATOM 6583 N N . ASN A 1 830 ? 56.562 1.462 0.506 1 17.14 830 ASN A N 1
ATOM 6584 C CA . ASN A 1 830 ? 56.281 0.787 1.764 1 17.14 830 ASN A CA 1
ATOM 6585 C C . ASN A 1 830 ? 57.469 0.81 2.713 1 17.14 830 ASN A C 1
ATOM 6587 O O . ASN A 1 830 ? 57.594 -0.058 3.578 1 17.14 830 ASN A O 1
ATOM 6591 N N . ILE A 1 831 ? 58.25 1.908 3.018 1 16.98 831 ILE A N 1
ATOM 6592 C CA . ILE A 1 831 ? 59.5 1.435 3.625 1 16.98 831 ILE A CA 1
ATOM 6593 C C . ILE A 1 831 ? 59.219 1.012 5.066 1 16.98 831 ILE A C 1
ATOM 6595 O O . ILE A 1 831 ? 59.562 -0.103 5.469 1 16.98 831 ILE A O 1
ATOM 6599 N N . GLY A 1 832 ? 59.562 1.872 6.18 1 17.2 832 GLY A N 1
ATOM 6600 C CA . GLY A 1 832 ? 60.594 1.681 7.207 1 17.2 832 GLY A CA 1
ATOM 6601 C C . GLY A 1 832 ? 60.031 1.029 8.461 1 17.2 832 GLY A C 1
ATOM 6602 O O . GLY A 1 832 ? 58.844 0.936 8.648 1 17.2 832 GLY A O 1
ATOM 6603 N N . GLU A 1 833 ? 60.688 1.243 9.867 1 17.98 833 GLU A N 1
ATOM 6604 C CA . GLU A 1 833 ? 61.344 0.478 10.914 1 17.98 833 GLU A CA 1
ATOM 6605 C C . GLU A 1 833 ? 60.438 0.25 12.102 1 17.98 833 GLU A C 1
ATOM 6607 O O . GLU A 1 833 ? 60.25 -0.887 12.539 1 17.98 833 GLU A O 1
ATOM 6612 N N . THR A 1 834 ? 60.594 1.029 13.281 1 18.98 834 THR A N 1
ATOM 6613 C CA . THR A 1 834 ? 60.969 0.668 14.648 1 18.98 834 THR A CA 1
ATOM 6614 C C . THR A 1 834 ? 59.719 0.45 15.508 1 18.98 834 THR A C 1
ATOM 6616 O O . THR A 1 834 ? 58.656 0.98 15.211 1 18.98 834 THR A O 1
ATOM 6619 N N . GLN A 1 835 ? 59.844 0.07 16.953 1 20 835 GLN A N 1
ATOM 6620 C CA . GLN A 1 835 ? 59.312 -0.914 17.891 1 20 835 GLN A CA 1
ATOM 6621 C C . GLN A 1 835 ? 58.156 -0.327 18.688 1 20 835 GLN A C 1
ATOM 6623 O O . GLN A 1 835 ? 57.438 -1.059 19.375 1 20 835 GLN A O 1
ATOM 6628 N N . PRO A 1 836 ? 58 1.035 18.75 1 20.47 836 PRO A N 1
ATOM 6629 C CA . PRO A 1 836 ? 57.688 1.555 20.094 1 20.47 836 PRO A CA 1
ATOM 6630 C C . PRO A 1 836 ? 56.312 1.115 20.578 1 20.47 836 PRO A C 1
ATOM 6632 O O . PRO A 1 836 ? 55.438 0.763 19.766 1 20.47 836 PRO A O 1
ATOM 6635 N N . GLN A 1 837 ? 56.062 1.238 21.969 1 22.27 837 GLN A N 1
ATOM 6636 C CA . GLN A 1 837 ? 55.25 0.718 23.062 1 22.27 837 GLN A CA 1
ATOM 6637 C C . GLN A 1 837 ? 53.812 1.21 22.938 1 22.27 837 GLN A C 1
ATOM 6639 O O . GLN A 1 837 ? 53.5 2.365 23.25 1 22.27 837 GLN A O 1
ATOM 6644 N N . VAL A 1 838 ? 53.125 1.009 21.812 1 20.53 838 VAL A N 1
ATOM 6645 C CA . VAL A 1 838 ? 52.031 1.793 21.281 1 20.53 838 VAL A CA 1
ATOM 6646 C C . VAL A 1 838 ? 50.781 1.577 22.141 1 20.53 838 VAL A C 1
ATOM 6648 O O . VAL A 1 838 ? 50.344 0.44 22.344 1 20.53 838 VAL A O 1
ATOM 6651 N N . GLN A 1 839 ? 50.656 2.553 23.156 1 20.55 839 GLN A N 1
ATOM 6652 C CA . GLN A 1 839 ? 49.562 2.623 24.094 1 20.55 839 GLN A CA 1
ATOM 6653 C C . GLN A 1 839 ? 48.219 2.398 23.391 1 20.55 839 GLN A C 1
ATOM 6655 O O . GLN A 1 839 ? 47.906 3.062 22.406 1 20.55 839 GLN A O 1
ATOM 6660 N N . LYS A 1 840 ? 47.594 1.319 23.641 1 20.56 840 LYS A N 1
ATOM 6661 C CA . LYS A 1 840 ? 46.594 0.571 22.891 1 20.56 840 LYS A CA 1
ATOM 6662 C C . LYS A 1 840 ? 45.25 1.306 22.875 1 20.56 840 LYS A C 1
ATOM 6664 O O . LYS A 1 840 ? 44.219 0.714 22.562 1 20.56 840 LYS A O 1
ATOM 6669 N N . LYS A 1 841 ? 45.25 2.645 23.203 1 21.38 841 LYS A N 1
ATOM 6670 C CA . LYS A 1 841 ? 43.875 3.041 23.484 1 21.38 841 LYS A CA 1
ATOM 6671 C C . LYS A 1 841 ? 43 2.807 22.266 1 21.38 841 LYS A C 1
ATOM 6673 O O . LYS A 1 841 ? 43.312 3.207 21.156 1 21.38 841 LYS A O 1
ATOM 6678 N N . ASN A 1 842 ? 42.062 1.795 22.328 1 19.16 842 ASN A N 1
ATOM 6679 C CA . ASN A 1 842 ? 41.25 1.073 21.359 1 19.16 842 ASN A CA 1
ATOM 6680 C C . ASN A 1 842 ? 40.25 2.006 20.656 1 19.16 842 ASN A C 1
ATOM 6682 O O . ASN A 1 842 ? 39.156 2.223 21.141 1 19.16 842 ASN A O 1
ATOM 6686 N N . VAL A 1 843 ? 40.75 3.207 20.359 1 19.7 843 VAL A N 1
ATOM 6687 C CA . VAL A 1 843 ? 39.875 4.172 19.688 1 19.7 843 VAL A CA 1
ATOM 6688 C C . VAL A 1 843 ? 39.344 3.574 18.391 1 19.7 843 VAL A C 1
ATOM 6690 O O . VAL A 1 843 ? 40.125 3.281 17.469 1 19.7 843 VAL A O 1
ATOM 6693 N N . VAL A 1 844 ? 38.344 2.754 18.562 1 20.89 844 VAL A N 1
ATOM 6694 C CA . VAL A 1 844 ? 37.875 1.994 17.406 1 20.89 844 VAL A CA 1
ATOM 6695 C C . VAL A 1 844 ? 37.469 2.951 16.297 1 20.89 844 VAL A C 1
ATOM 6697 O O . VAL A 1 844 ? 36.562 3.77 16.469 1 20.89 844 VAL A O 1
ATOM 6700 N N . SER A 1 845 ? 38.406 3.533 15.664 1 21.52 845 SER A N 1
ATOM 6701 C CA . SER A 1 845 ? 38.312 4.434 14.516 1 21.52 845 SER A CA 1
ATOM 6702 C C . SER A 1 845 ? 37.5 3.797 13.391 1 21.52 845 SER A C 1
ATOM 6704 O O . SER A 1 845 ? 38.031 2.963 12.641 1 21.52 845 SER A O 1
ATOM 6706 N N . SER A 1 846 ? 36.375 3.371 13.633 1 20.75 846 SER A N 1
ATOM 6707 C CA . SER A 1 846 ? 35.656 2.492 12.711 1 20.75 846 SER A CA 1
ATOM 6708 C C . SER A 1 846 ? 35.25 3.229 11.438 1 20.75 846 SER A C 1
ATOM 6710 O O . SER A 1 846 ? 34.562 4.258 11.492 1 20.75 846 SER A O 1
ATOM 6712 N N . LYS A 1 847 ? 36.219 3.305 10.531 1 21.98 847 LYS A N 1
ATOM 6713 C CA . LYS A 1 847 ? 36.031 3.922 9.219 1 21.98 847 LYS A CA 1
ATOM 6714 C C . LYS A 1 847 ? 34.969 3.174 8.406 1 21.98 847 LYS A C 1
ATOM 6716 O O . LYS A 1 847 ? 35.094 1.961 8.211 1 21.98 847 LYS A O 1
ATOM 6721 N N . PHE A 1 848 ? 33.875 3.584 8.453 1 21.78 848 PHE A N 1
ATOM 6722 C CA . PHE A 1 848 ? 32.75 2.971 7.734 1 21.78 848 PHE A CA 1
ATOM 6723 C C . PHE A 1 848 ? 32.969 3.094 6.227 1 21.78 848 PHE A C 1
ATOM 6725 O O . PHE A 1 848 ? 33.062 4.203 5.699 1 21.78 848 PHE A O 1
ATOM 6732 N N . GLU A 1 849 ? 33.938 2.26 5.645 1 24.11 849 GLU A N 1
ATOM 6733 C CA . GLU A 1 849 ? 34.094 2.289 4.191 1 24.11 849 GLU A CA 1
ATOM 6734 C C . GLU A 1 849 ? 32.844 1.798 3.482 1 24.11 849 GLU A C 1
ATOM 6736 O O . GLU A 1 849 ? 32.406 0.666 3.697 1 24.11 849 GLU A O 1
ATOM 6741 N N . ILE A 1 850 ? 32.031 2.631 3.229 1 23.34 850 ILE A N 1
ATOM 6742 C CA . ILE A 1 850 ? 30.812 2.281 2.508 1 23.34 850 ILE A CA 1
ATOM 6743 C C . ILE A 1 850 ? 31.172 1.669 1.155 1 23.34 850 ILE A C 1
ATOM 6745 O O . ILE A 1 850 ? 31.672 2.359 0.269 1 23.34 850 ILE A O 1
ATOM 6749 N N . ASN A 1 851 ? 31.922 0.476 1.133 1 25.16 851 ASN A N 1
ATOM 6750 C CA . ASN A 1 851 ? 32.281 -0.195 -0.108 1 25.16 851 ASN A CA 1
ATOM 6751 C C . ASN A 1 851 ? 31.062 -0.688 -0.867 1 25.16 851 ASN A C 1
ATOM 6753 O O . ASN A 1 851 ? 30.312 -1.532 -0.369 1 25.16 851 ASN A O 1
ATOM 6757 N N . PHE A 1 852 ? 30.672 0.031 -1.688 1 24.28 852 PHE A N 1
ATOM 6758 C CA . PHE A 1 852 ? 29.562 -0.326 -2.561 1 24.28 852 PHE A CA 1
ATOM 6759 C C . PHE A 1 852 ? 29.781 -1.697 -3.188 1 24.28 852 PHE A C 1
ATOM 6761 O O . PHE A 1 852 ? 29.031 -2.111 -4.07 1 24.28 852 PHE A O 1
ATOM 6768 N N . ASP A 1 853 ? 31.109 -2.303 -3.127 1 24.17 853 ASP A N 1
ATOM 6769 C CA . ASP A 1 853 ? 31.328 -3.697 -3.5 1 24.17 853 ASP A CA 1
ATOM 6770 C C . ASP A 1 853 ? 30.641 -4.645 -2.518 1 24.17 853 ASP A C 1
ATOM 6772 O O . ASP A 1 853 ? 30.844 -4.551 -1.306 1 24.17 853 ASP A O 1
ATOM 6776 N N . ARG A 1 854 ? 29.609 -5.223 -2.832 1 25.36 854 ARG A N 1
ATOM 6777 C CA . ARG A 1 854 ? 28.859 -6.109 -1.936 1 25.36 854 ARG A CA 1
ATOM 6778 C C . ARG A 1 854 ? 29.812 -6.996 -1.137 1 25.36 854 ARG A C 1
ATOM 6780 O O . ARG A 1 854 ? 29.375 -7.754 -0.267 1 25.36 854 ARG A O 1
ATOM 6787 N N . SER A 1 855 ? 31.094 -7.328 -1.768 1 22.98 855 SER A N 1
ATOM 6788 C CA . SER A 1 855 ? 31.828 -8.344 -1.009 1 22.98 855 SER A CA 1
ATOM 6789 C C . SER A 1 855 ? 32.25 -7.805 0.354 1 22.98 855 SER A C 1
ATOM 6791 O O . SER A 1 855 ? 32.125 -8.492 1.367 1 22.98 855 SER A O 1
ATOM 6793 N N . SER A 1 856 ? 33.25 -6.793 0.287 1 23.59 856 SER A N 1
ATOM 6794 C CA . SER A 1 856 ? 34.031 -6.484 1.48 1 23.59 856 SER A CA 1
ATOM 6795 C C . SER A 1 856 ? 33.344 -5.414 2.324 1 23.59 856 SER A C 1
ATOM 6797 O O . SER A 1 856 ? 34 -4.648 3.02 1 23.59 856 SER A O 1
ATOM 6799 N N . VAL A 1 857 ? 32.281 -5.055 2.074 1 23.16 857 VAL A N 1
ATOM 6800 C CA . VAL A 1 857 ? 31.953 -3.754 2.641 1 23.16 857 VAL A CA 1
ATOM 6801 C C . VAL A 1 857 ? 32.219 -3.76 4.145 1 23.16 857 VAL A C 1
ATOM 6803 O O . VAL A 1 857 ? 32.562 -2.73 4.727 1 23.16 857 VAL A O 1
ATOM 6806 N N . GLY A 1 858 ? 31.844 -4.648 4.863 1 23.38 858 GLY A N 1
ATOM 6807 C CA . GLY A 1 858 ? 31.891 -4.449 6.305 1 23.38 858 GLY A CA 1
ATOM 6808 C C . GLY A 1 858 ? 33.25 -4.707 6.898 1 23.38 858 GLY A C 1
ATOM 6809 O O . GLY A 1 858 ? 33.406 -4.883 8.109 1 23.38 858 GLY A O 1
ATOM 6810 N N . ARG A 1 859 ? 34.188 -5.086 5.973 1 22.12 859 ARG A N 1
ATOM 6811 C CA . ARG A 1 859 ? 35.312 -5.652 6.719 1 22.12 859 ARG A CA 1
ATOM 6812 C C . ARG A 1 859 ? 36.125 -4.555 7.387 1 22.12 859 ARG A C 1
ATOM 6814 O O . ARG A 1 859 ? 36.438 -3.531 6.77 1 22.12 859 ARG A O 1
ATOM 6821 N N . LYS A 1 860 ? 36.094 -4.547 8.68 1 22.3 860 LYS A N 1
ATOM 6822 C CA . LYS A 1 860 ? 37.031 -3.824 9.539 1 22.3 860 LYS A CA 1
ATOM 6823 C C . LYS A 1 860 ? 38.469 -4.109 9.141 1 22.3 860 LYS A C 1
ATOM 6825 O O . LYS A 1 860 ? 38.844 -5.266 8.961 1 22.3 860 LYS A O 1
ATOM 6830 N N . VAL A 1 861 ? 39.062 -3.355 8.195 1 23.28 861 VAL A N 1
ATOM 6831 C CA . VAL A 1 861 ? 40.469 -3.611 7.957 1 23.28 861 VAL A CA 1
ATOM 6832 C C . VAL A 1 861 ? 41.281 -3.381 9.242 1 23.28 861 VAL A C 1
ATOM 6834 O O . VAL A 1 861 ? 41.125 -2.346 9.898 1 23.28 861 VAL A O 1
ATOM 6837 N N . ASN A 1 862 ? 41.625 -4.449 9.945 1 22.17 862 ASN A N 1
ATOM 6838 C CA . ASN A 1 862 ? 42.562 -4.484 11.07 1 22.17 862 ASN A CA 1
ATOM 6839 C C . ASN A 1 862 ? 43.875 -3.76 10.734 1 22.17 862 ASN A C 1
ATOM 6841 O O . ASN A 1 862 ? 44.562 -4.137 9.789 1 22.17 862 ASN A O 1
ATOM 6845 N N . THR A 1 863 ? 43.844 -2.445 10.664 1 19.78 863 THR A N 1
ATOM 6846 C CA . THR A 1 863 ? 45.156 -1.849 10.539 1 19.78 863 THR A CA 1
ATOM 6847 C C . THR A 1 863 ? 46.094 -2.35 11.641 1 19.78 863 THR A C 1
ATOM 6849 O O . THR A 1 863 ? 45.844 -2.111 12.828 1 19.78 863 THR A O 1
ATOM 6852 N N . ARG A 1 864 ? 46.719 -3.506 11.555 1 19.22 864 ARG A N 1
ATOM 6853 C CA . ARG A 1 864 ? 47.875 -3.943 12.32 1 19.22 864 ARG A CA 1
ATOM 6854 C C . ARG A 1 864 ? 49 -2.916 12.234 1 19.22 864 ARG A C 1
ATOM 6856 O O . ARG A 1 864 ? 49.438 -2.537 11.148 1 19.22 864 ARG A O 1
ATOM 6863 N N . GLY A 1 865 ? 49.062 -1.982 13.25 1 18.44 865 GLY A N 1
ATOM 6864 C CA . GLY A 1 865 ? 50.375 -1.892 13.852 1 18.44 865 GLY A CA 1
ATOM 6865 C C . GLY A 1 865 ? 50.781 -3.15 14.594 1 18.44 865 GLY A C 1
ATOM 6866 O O . GLY A 1 865 ? 49.938 -3.91 15.055 1 18.44 865 GLY A O 1
ATOM 6867 N N . MET B 1 1 ? 3.738 49.938 27.469 1 35.09 1 MET B N 1
ATOM 6868 C CA . MET B 1 1 ? 2.6 49.844 26.562 1 35.09 1 MET B CA 1
ATOM 6869 C C . MET B 1 1 ? 2.385 48.406 26.078 1 35.09 1 MET B C 1
ATOM 6871 O O . MET B 1 1 ? 3.307 47.781 25.562 1 35.09 1 MET B O 1
ATOM 6875 N N . THR B 1 2 ? 1.639 47.688 26.734 1 48.91 2 THR B N 1
ATOM 6876 C CA . THR B 1 2 ? 1.396 46.25 26.547 1 48.91 2 THR B CA 1
ATOM 6877 C C . THR B 1 2 ? 1.086 45.938 25.078 1 48.91 2 THR B C 1
ATOM 6879 O O . THR B 1 2 ? 0.177 46.531 24.5 1 48.91 2 THR B O 1
ATOM 6882 N N . MET B 1 3 ? 2.074 45.562 24.266 1 65.56 3 MET B N 1
ATOM 6883 C CA . MET B 1 3 ? 2.016 45.375 22.828 1 65.56 3 MET B CA 1
ATOM 6884 C C . MET B 1 3 ? 0.889 44.438 22.453 1 65.56 3 MET B C 1
ATOM 6886 O O . MET B 1 3 ? 0.75 43.344 23.047 1 65.56 3 MET B O 1
ATOM 6890 N N . SER B 1 4 ? -0.097 44.969 21.688 1 87.56 4 SER B N 1
ATOM 6891 C CA . SER B 1 4 ? -1.275 44.281 21.188 1 87.56 4 SER B CA 1
ATOM 6892 C C . SER B 1 4 ? -0.89 43.156 20.219 1 87.56 4 SER B C 1
ATOM 6894 O O . SER B 1 4 ? 0.095 43.281 19.484 1 87.56 4 SER B O 1
ATOM 6896 N N . THR B 1 5 ? -1.511 42.031 20.312 1 93.25 5 THR B N 1
ATOM 6897 C CA . THR B 1 5 ? -1.233 40.781 19.578 1 93.25 5 THR B CA 1
ATOM 6898 C C . THR B 1 5 ? -1.184 41.062 18.078 1 93.25 5 THR B C 1
ATOM 6900 O O . THR B 1 5 ? -0.299 40.562 17.375 1 93.25 5 THR B O 1
ATOM 6903 N N . PHE B 1 6 ? -2.008 41.969 17.5 1 94.81 6 PHE B N 1
ATOM 6904 C CA . PHE B 1 6 ? -2.127 42.156 16.062 1 94.81 6 PHE B CA 1
ATOM 6905 C C . PHE B 1 6 ? -1.583 43.531 15.664 1 94.81 6 PHE B C 1
ATOM 6907 O O . PHE B 1 6 ? -1.983 44.094 14.641 1 94.81 6 PHE B O 1
ATOM 6914 N N . ILE B 1 7 ? -0.654 44.125 16.391 1 93.12 7 ILE B N 1
ATOM 6915 C CA . ILE B 1 7 ? -0.215 45.5 16.266 1 93.12 7 ILE B CA 1
ATOM 6916 C C . ILE B 1 7 ? 0.502 45.719 14.938 1 93.12 7 ILE B C 1
ATOM 6918 O O . ILE B 1 7 ? 0.444 46.812 14.352 1 93.12 7 ILE B O 1
ATOM 6922 N N . ASN B 1 8 ? 1.134 44.688 14.438 1 92.88 8 ASN B N 1
ATOM 6923 C CA . ASN B 1 8 ? 2.002 44.875 13.281 1 92.88 8 ASN B CA 1
ATOM 6924 C C . ASN B 1 8 ? 1.274 44.531 11.984 1 92.88 8 ASN B C 1
ATOM 6926 O O . ASN B 1 8 ? 1.821 44.719 10.891 1 92.88 8 ASN B O 1
ATOM 6930 N N . GLU B 1 9 ? 0.014 44.062 11.953 1 93 9 GLU B N 1
ATOM 6931 C CA . GLU B 1 9 ? -0.669 43.531 10.773 1 93 9 GLU B CA 1
ATOM 6932 C C . GLU B 1 9 ? -0.749 44.562 9.664 1 93 9 GLU B C 1
ATOM 6934 O O . GLU B 1 9 ? -0.544 44.25 8.492 1 93 9 GLU B O 1
ATOM 6939 N N . LYS B 1 10 ? -1.017 45.781 10 1 90 10 LYS B N 1
ATOM 6940 C CA . LYS B 1 10 ? -1.216 46.844 9.008 1 90 10 LYS B CA 1
ATOM 6941 C C . LYS B 1 10 ? 0.116 47.312 8.43 1 90 10 LYS B C 1
ATOM 6943 O O . LYS B 1 10 ? 0.163 47.844 7.324 1 90 10 LYS B O 1
ATOM 6948 N N . ASN B 1 11 ? 1.152 47.125 9.188 1 91.62 11 ASN B N 1
ATOM 6949 C CA . ASN B 1 11 ? 2.455 47.625 8.773 1 91.62 11 ASN B CA 1
ATOM 6950 C C . ASN B 1 11 ? 3.264 46.562 8.031 1 91.62 11 ASN B C 1
ATOM 6952 O O . ASN B 1 11 ? 4.367 46.844 7.559 1 91.62 11 ASN B O 1
ATOM 6956 N N . LEU B 1 12 ? 2.783 45.344 7.852 1 95.25 12 LEU B N 1
ATOM 6957 C CA . LEU B 1 12 ? 3.494 44.312 7.129 1 95.25 12 LEU B CA 1
ATOM 6958 C C . LEU B 1 12 ? 3.506 44.594 5.633 1 95.25 12 LEU B C 1
ATOM 6960 O O . LEU B 1 12 ? 2.52 45.094 5.078 1 95.25 12 LEU B O 1
ATOM 6964 N N . PRO B 1 13 ? 4.664 44.375 4.992 1 94.81 13 PRO B N 1
ATOM 6965 C CA . PRO B 1 13 ? 4.703 44.531 3.539 1 94.81 13 PRO B CA 1
ATOM 6966 C C . PRO B 1 13 ? 3.828 43.531 2.807 1 94.81 13 PRO B C 1
ATOM 6968 O O . PRO B 1 13 ? 3.498 42.469 3.365 1 94.81 13 PRO B O 1
ATOM 6971 N N . LYS B 1 14 ? 3.426 43.844 1.623 1 95 14 LYS B N 1
ATOM 6972 C CA . LYS B 1 14 ? 2.701 42.906 0.778 1 95 14 LYS B CA 1
ATOM 6973 C C . LYS B 1 14 ? 3.635 41.844 0.231 1 95 14 LYS B C 1
ATOM 6975 O O . LYS B 1 14 ? 4.809 42.094 -0.037 1 95 14 LYS B O 1
ATOM 6980 N N . LEU B 1 15 ? 3.133 40.594 0.101 1 95.25 15 LEU B N 1
ATOM 6981 C CA . LEU B 1 15 ? 3.871 39.562 -0.603 1 95.25 15 LEU B CA 1
ATOM 6982 C C . LEU B 1 15 ? 4.125 39.969 -2.053 1 95.25 15 LEU B C 1
ATOM 6984 O O . LEU B 1 15 ? 3.182 40.25 -2.795 1 95.25 15 LEU B O 1
ATOM 6988 N N . PRO B 1 16 ? 5.328 40.031 -2.441 1 95.38 16 PRO B N 1
ATOM 6989 C CA . PRO B 1 16 ? 5.633 40.438 -3.809 1 95.38 16 PRO B CA 1
ATOM 6990 C C . PRO B 1 16 ? 5.059 39.5 -4.863 1 95.38 16 PRO B C 1
ATOM 6992 O O . PRO B 1 16 ? 5.082 38.281 -4.684 1 95.38 16 PRO B O 1
ATOM 6995 N N . LEU B 1 17 ? 4.5 40.094 -5.926 1 96.25 17 LEU B N 1
ATOM 6996 C CA . LEU B 1 17 ? 4.055 39.281 -7.07 1 96.25 17 LEU B CA 1
ATOM 6997 C C . LEU B 1 17 ? 5.23 38.906 -7.961 1 96.25 17 LEU B C 1
ATOM 6999 O O . LEU B 1 17 ? 5.879 39.781 -8.547 1 96.25 17 LEU B O 1
ATOM 7003 N N . PRO B 1 18 ? 5.535 37.625 -8.109 1 95.62 18 PRO B N 1
ATOM 7004 C CA . PRO B 1 18 ? 6.691 37.219 -8.898 1 95.62 18 PRO B CA 1
ATOM 7005 C C . PRO B 1 18 ? 6.488 37.406 -10.398 1 95.62 18 PRO B C 1
ATOM 7007 O O . PRO B 1 18 ? 5.355 37.594 -10.852 1 95.62 18 PRO B O 1
ATOM 7010 N N . ASP B 1 19 ? 7.668 37.406 -11.047 1 95.69 19 ASP B N 1
ATOM 7011 C CA . ASP B 1 19 ? 7.672 37.406 -12.508 1 95.69 19 ASP B CA 1
ATOM 7012 C C . ASP B 1 19 ? 7.277 36.062 -13.078 1 95.69 19 ASP B C 1
ATOM 7014 O O . ASP B 1 19 ? 7.758 35.031 -12.617 1 95.69 19 ASP B O 1
ATOM 7018 N N . LEU B 1 20 ? 6.383 36.094 -14.086 1 97.38 20 LEU B N 1
ATOM 7019 C CA . LEU B 1 20 ? 5.84 34.844 -14.617 1 97.38 20 LEU B CA 1
ATOM 7020 C C . LEU B 1 20 ? 6.934 34.031 -15.289 1 97.38 20 LEU B C 1
ATOM 7022 O O . LEU B 1 20 ? 6.961 32.812 -15.148 1 97.38 20 LEU B O 1
ATOM 7026 N N . GLN B 1 21 ? 7.785 34.656 -16.047 1 97 21 GLN B N 1
ATOM 7027 C CA . GLN B 1 21 ? 8.867 33.938 -16.703 1 97 21 GLN B CA 1
ATOM 7028 C C . GLN B 1 21 ? 9.766 33.25 -15.688 1 97 21 GLN B C 1
ATOM 7030 O O . GLN B 1 21 ? 10.109 32.062 -15.867 1 97 21 GLN B O 1
ATOM 7035 N N . LYS B 1 22 ? 10.133 33.938 -14.711 1 95.75 22 LYS B N 1
ATOM 7036 C CA . LYS B 1 22 ? 10.984 33.375 -13.672 1 95.75 22 LYS B CA 1
ATOM 7037 C C . LYS B 1 22 ? 10.297 32.188 -12.992 1 95.75 22 LYS B C 1
ATOM 7039 O O . LYS B 1 22 ? 10.938 31.188 -12.711 1 95.75 22 LYS B O 1
ATOM 7044 N N . THR B 1 23 ? 9 32.344 -12.695 1 96.31 23 THR B N 1
ATOM 7045 C CA . THR B 1 23 ? 8.219 31.297 -12.055 1 96.31 23 THR B CA 1
ATOM 7046 C C . THR B 1 23 ? 8.227 30.031 -12.906 1 96.31 23 THR B C 1
ATOM 7048 O O . THR B 1 23 ? 8.469 28.938 -12.391 1 96.31 23 THR B O 1
ATOM 7051 N N . LEU B 1 24 ? 8.008 30.141 -14.156 1 96.81 24 LEU B N 1
ATOM 7052 C CA . LEU B 1 24 ? 7.926 28.984 -15.039 1 96.81 24 LEU B CA 1
ATOM 7053 C C . LEU B 1 24 ? 9.297 28.359 -15.234 1 96.81 24 LEU B C 1
ATOM 7055 O O . LEU B 1 24 ? 9.406 27.125 -15.352 1 96.81 24 LEU B O 1
ATOM 7059 N N . GLU B 1 25 ? 10.305 29.172 -15.273 1 95.12 25 GLU B N 1
ATOM 7060 C CA . GLU B 1 25 ? 11.664 28.656 -15.367 1 95.12 25 GLU B CA 1
ATOM 7061 C C . GLU B 1 25 ? 12.031 27.844 -14.133 1 95.12 25 GLU B C 1
ATOM 7063 O O . GLU B 1 25 ? 12.57 26.734 -14.25 1 95.12 25 GLU B O 1
ATOM 7068 N N . GLU B 1 26 ? 11.781 28.391 -12.984 1 94.06 26 GLU B N 1
ATOM 7069 C CA . GLU B 1 26 ? 12.094 27.703 -11.742 1 94.06 26 GLU B CA 1
ATOM 7070 C C . GLU B 1 26 ? 11.258 26.438 -11.594 1 94.06 26 GLU B C 1
ATOM 7072 O O . GLU B 1 26 ? 11.734 25.422 -11.062 1 94.06 26 GLU B O 1
ATOM 7077 N N . MET B 1 27 ? 10.023 26.547 -11.984 1 93.81 27 MET B N 1
ATOM 7078 C CA . MET B 1 27 ? 9.164 25.359 -11.977 1 93.81 27 MET B CA 1
ATOM 7079 C C . MET B 1 27 ? 9.742 24.25 -12.844 1 93.81 27 MET B C 1
ATOM 7081 O O . MET B 1 27 ? 9.828 23.109 -12.414 1 93.81 27 MET B O 1
ATOM 7085 N N . GLU B 1 28 ? 10.148 24.547 -13.984 1 92.88 28 GLU B N 1
ATOM 7086 C CA . GLU B 1 28 ? 10.734 23.562 -14.898 1 92.88 28 GLU B CA 1
ATOM 7087 C C . GLU B 1 28 ? 12.031 22.984 -14.336 1 92.88 28 GLU B C 1
ATOM 7089 O O . GLU B 1 28 ? 12.273 21.781 -14.43 1 92.88 28 GLU B O 1
ATOM 7094 N N . ASP B 1 29 ? 12.828 23.828 -13.766 1 91.69 29 ASP B N 1
ATOM 7095 C CA . ASP B 1 29 ? 14.102 23.406 -13.188 1 91.69 29 ASP B CA 1
ATOM 7096 C C . ASP B 1 29 ? 13.883 22.422 -12.039 1 91.69 29 ASP B C 1
ATOM 7098 O O . ASP B 1 29 ? 14.703 21.531 -11.828 1 91.69 29 ASP B O 1
ATOM 7102 N N . SER B 1 30 ? 12.875 22.609 -11.305 1 91.5 30 SER B N 1
ATOM 7103 C CA . SER B 1 30 ? 12.586 21.75 -10.164 1 91.5 30 SER B CA 1
ATOM 7104 C C . SER B 1 30 ? 12.164 20.359 -10.625 1 91.5 30 SER B C 1
ATOM 7106 O O . SER B 1 30 ? 12.234 19.391 -9.852 1 91.5 30 SER B O 1
ATOM 7108 N N . LEU B 1 31 ? 11.781 20.188 -11.914 1 90.69 31 LEU B N 1
ATOM 7109 C CA . LEU B 1 31 ? 11.289 18.906 -12.43 1 90.69 31 LEU B CA 1
ATOM 7110 C C . LEU B 1 31 ? 12.398 18.156 -13.148 1 90.69 31 LEU B C 1
ATOM 7112 O O . LEU B 1 31 ? 12.383 16.922 -13.203 1 90.69 31 LEU B O 1
ATOM 7116 N N . LYS B 1 32 ? 13.375 18.797 -13.633 1 87 32 LYS B N 1
ATOM 7117 C CA . LYS B 1 32 ? 14.398 18.25 -14.5 1 87 32 LYS B CA 1
ATOM 7118 C C . LYS B 1 32 ? 15.141 17.094 -13.812 1 87 32 LYS B C 1
ATOM 7120 O O . LYS B 1 32 ? 15.367 16.047 -14.43 1 87 32 LYS B O 1
ATOM 7125 N N . PRO B 1 33 ? 15.445 17.266 -12.523 1 89.38 33 PRO B N 1
ATOM 7126 C CA . PRO B 1 33 ? 16.219 16.188 -11.891 1 89.38 33 PRO B CA 1
ATOM 7127 C C . PRO B 1 33 ? 15.453 14.867 -11.828 1 89.38 33 PRO B C 1
ATOM 7129 O O . PRO B 1 33 ? 16.062 13.805 -11.656 1 89.38 33 PRO B O 1
ATOM 7132 N N . LEU B 1 34 ? 14.156 14.883 -11.945 1 87.81 34 LEU B N 1
ATOM 7133 C CA . LEU B 1 34 ? 13.328 13.688 -11.812 1 87.81 34 LEU B CA 1
ATOM 7134 C C . LEU B 1 34 ? 13.422 12.82 -13.062 1 87.81 34 LEU B C 1
ATOM 7136 O O . LEU B 1 34 ? 13.133 11.625 -13.008 1 87.81 34 LEU B O 1
ATOM 7140 N N . TYR B 1 35 ? 13.594 13.43 -14.117 1 75.06 35 TYR B N 1
ATOM 7141 C CA . TYR B 1 35 ? 13.492 12.734 -15.391 1 75.06 35 TYR B CA 1
ATOM 7142 C C . TYR B 1 35 ? 14.875 12.445 -15.961 1 75.06 35 TYR B C 1
ATOM 7144 O O . TYR B 1 35 ? 15.055 12.398 -17.188 1 75.06 35 TYR B O 1
ATOM 7152 N N . TYR B 1 36 ? 15.727 12.555 -15.102 1 60.5 36 TYR B N 1
ATOM 7153 C CA . TYR B 1 36 ? 17.062 12.117 -15.484 1 60.5 36 TYR B CA 1
ATOM 7154 C C . TYR B 1 36 ? 17.375 10.742 -14.898 1 60.5 36 TYR B C 1
ATOM 7156 O O . TYR B 1 36 ? 16.891 10.398 -13.82 1 60.5 36 TYR B O 1
ATOM 7164 N N . ALA B 1 37 ? 17.531 9.945 -15.82 1 50.94 37 ALA B N 1
ATOM 7165 C CA . ALA B 1 37 ? 17.75 8.531 -15.531 1 50.94 37 ALA B CA 1
ATOM 7166 C C . ALA B 1 37 ? 18.625 8.352 -14.289 1 50.94 37 ALA B C 1
ATOM 7168 O O . ALA B 1 37 ? 19.375 9.258 -13.922 1 50.94 37 ALA B O 1
ATOM 7169 N N . ASP B 1 38 ? 18.391 7.465 -13.445 1 46.94 38 ASP B N 1
ATOM 7170 C CA . ASP B 1 38 ? 19 6.988 -12.203 1 46.94 38 ASP B CA 1
ATOM 7171 C C . ASP B 1 38 ? 20.5 7.273 -12.172 1 46.94 38 ASP B C 1
ATOM 7173 O O . ASP B 1 38 ? 21.078 7.703 -13.172 1 46.94 38 ASP B O 1
ATOM 7177 N N . GLY B 1 39 ? 21.141 7.02 -11.109 1 39.12 39 GLY B N 1
ATOM 7178 C CA . GLY B 1 39 ? 22.5 7.32 -10.688 1 39.12 39 GLY B CA 1
ATOM 7179 C C . GLY B 1 39 ? 23.484 7.348 -11.828 1 39.12 39 GLY B C 1
ATOM 7180 O O . GLY B 1 39 ? 24.234 8.32 -11.992 1 39.12 39 GLY B O 1
ATOM 7181 N N . TYR B 1 40 ? 23.875 6.191 -12.227 1 36.12 40 TYR B N 1
ATOM 7182 C CA . TYR B 1 40 ? 25.062 6.242 -13.078 1 36.12 40 TYR B CA 1
ATOM 7183 C C . TYR B 1 40 ? 24.734 6.887 -14.422 1 36.12 40 TYR B C 1
ATOM 7185 O O . TYR B 1 40 ? 25.609 7.031 -15.281 1 36.12 40 TYR B O 1
ATOM 7193 N N . TYR B 1 41 ? 23.438 7.203 -14.586 1 37.06 41 TYR B N 1
ATOM 7194 C CA . TYR B 1 41 ? 23.141 7.48 -15.984 1 37.06 41 TYR B CA 1
ATOM 7195 C C . TYR B 1 41 ? 22.719 8.938 -16.188 1 37.06 41 TYR B C 1
ATOM 7197 O O . TYR B 1 41 ? 21.859 9.438 -15.469 1 37.06 41 TYR B O 1
ATOM 7205 N N . LYS B 1 42 ? 23.609 9.781 -16.547 1 40.12 42 LYS B N 1
ATOM 7206 C CA . LYS B 1 42 ? 23.516 11.211 -16.812 1 40.12 42 LYS B CA 1
ATOM 7207 C C . LYS B 1 42 ? 22.438 11.523 -17.844 1 40.12 42 LYS B C 1
ATOM 7209 O O . LYS B 1 42 ? 22.312 12.664 -18.297 1 40.12 42 LYS B O 1
ATOM 7214 N N . HIS B 1 43 ? 21.594 10.57 -18.328 1 42.19 43 HIS B N 1
ATOM 7215 C CA . HIS B 1 43 ? 20.719 10.961 -19.438 1 42.19 43 HIS B CA 1
ATOM 7216 C C . HIS B 1 43 ? 19.266 11.055 -18.984 1 42.19 43 HIS B C 1
ATOM 7218 O O . HIS B 1 43 ? 18.844 10.328 -18.078 1 42.19 43 HIS B O 1
ATOM 7224 N N . PRO B 1 44 ? 18.672 12.102 -19.469 1 47.19 44 PRO B N 1
ATOM 7225 C CA . PRO B 1 44 ? 17.25 12.242 -19.156 1 47.19 44 PRO B CA 1
ATOM 7226 C C . PRO B 1 44 ? 16.438 11 -19.531 1 47.19 44 PRO B C 1
ATOM 7228 O O . PRO B 1 44 ? 16.688 10.375 -20.562 1 47.19 44 PRO B O 1
ATOM 7231 N N . LEU B 1 45 ? 15.672 10.406 -18.625 1 53.72 45 LEU B N 1
ATOM 7232 C CA . LEU B 1 45 ? 14.836 9.227 -18.812 1 53.72 45 LEU B CA 1
ATOM 7233 C C . LEU B 1 45 ? 13.82 9.453 -19.938 1 53.72 45 LEU B C 1
ATOM 7235 O O . LEU B 1 45 ? 13.555 8.547 -20.734 1 53.72 45 LEU B O 1
ATOM 7239 N N . HIS B 1 46 ? 13.344 10.828 -20.078 1 58.84 46 HIS B N 1
ATOM 7240 C CA . HIS B 1 46 ? 12.289 11.18 -21.016 1 58.84 46 HIS B CA 1
ATOM 7241 C C . HIS B 1 46 ? 12.641 12.445 -21.797 1 58.84 46 HIS B C 1
ATOM 7243 O O . HIS B 1 46 ? 12.008 13.484 -21.609 1 58.84 46 HIS B O 1
ATOM 7249 N N . PRO B 1 47 ? 13.703 12.383 -22.656 1 65.31 47 PRO B N 1
ATOM 7250 C CA . PRO B 1 47 ? 14.18 13.609 -23.297 1 65.31 47 PRO B CA 1
ATOM 7251 C C . PRO B 1 47 ? 13.125 14.258 -24.188 1 65.31 47 PRO B C 1
ATOM 7253 O O . PRO B 1 47 ? 13.016 15.484 -24.219 1 65.31 47 PRO B O 1
ATOM 7256 N N . GLU B 1 48 ? 12.312 13.406 -24.828 1 69.31 48 GLU B N 1
ATOM 7257 C CA . GLU B 1 48 ? 11.297 13.961 -25.719 1 69.31 48 GLU B CA 1
ATOM 7258 C C . GLU B 1 48 ? 10.195 14.672 -24.922 1 69.31 48 GLU B C 1
ATOM 7260 O O . GLU B 1 48 ? 9.82 15.797 -25.266 1 69.31 48 GLU B O 1
ATOM 7265 N N . GLU B 1 49 ? 9.812 14.016 -23.922 1 72.06 49 GLU B N 1
ATOM 7266 C CA . GLU B 1 49 ? 8.758 14.609 -23.125 1 72.06 49 GLU B CA 1
ATOM 7267 C C . GLU B 1 49 ? 9.234 15.891 -22.438 1 72.06 49 GLU B C 1
ATOM 7269 O O . GLU B 1 49 ? 8.477 16.859 -22.328 1 72.06 49 GLU B O 1
ATOM 7274 N N . SER B 1 50 ? 10.461 15.922 -22.062 1 77.25 50 SER B N 1
ATOM 7275 C CA . SER B 1 50 ? 11.016 17.109 -21.422 1 77.25 50 SER B CA 1
ATOM 7276 C C . SER B 1 50 ? 11.164 18.266 -22.406 1 77.25 50 SER B C 1
ATOM 7278 O O . SER B 1 50 ? 10.922 19.422 -22.062 1 77.25 50 SER B O 1
ATOM 7280 N N . SER B 1 51 ? 11.492 17.906 -23.516 1 83.44 51 SER B N 1
ATOM 7281 C CA . SER B 1 51 ? 11.625 18.938 -24.562 1 83.44 51 SER B CA 1
ATOM 7282 C C . SER B 1 51 ? 10.266 19.5 -24.953 1 83.44 51 SER B C 1
ATOM 7284 O O . SER B 1 51 ? 10.133 20.688 -25.219 1 83.44 51 SER B O 1
ATOM 7286 N N . GLU B 1 52 ? 9.352 18.625 -25 1 90 52 GLU B N 1
ATOM 7287 C CA . GLU B 1 52 ? 8 19.062 -25.344 1 90 52 GLU B CA 1
ATOM 7288 C C . GLU B 1 52 ? 7.445 20.016 -24.297 1 90 52 GLU B C 1
ATOM 7290 O O . GLU B 1 52 ? 6.82 21.031 -24.625 1 90 52 GLU B O 1
ATOM 7295 N N . LEU B 1 53 ? 7.637 19.75 -23.062 1 91.69 53 LEU B N 1
ATOM 7296 C CA . LEU B 1 53 ? 7.172 20.641 -22 1 91.69 53 LEU B CA 1
ATOM 7297 C C . LEU B 1 53 ? 7.84 22.016 -22.109 1 91.69 53 LEU B C 1
ATOM 7299 O O . LEU B 1 53 ? 7.18 23.047 -21.953 1 91.69 53 LEU B O 1
ATOM 7303 N N . HIS B 1 54 ? 9.133 22.047 -22.359 1 92.31 54 HIS B N 1
ATOM 7304 C CA . HIS B 1 54 ? 9.867 23.297 -22.484 1 92.31 54 HIS B CA 1
ATOM 7305 C C . HIS B 1 54 ? 9.305 24.141 -23.625 1 92.31 54 HIS B C 1
ATOM 7307 O O . HIS B 1 54 ? 9.117 25.359 -23.484 1 92.31 54 HIS B O 1
ATOM 7313 N N . GLU B 1 55 ? 8.992 23.5 -24.672 1 95.19 55 GLU B N 1
ATOM 7314 C CA . GLU B 1 55 ? 8.438 24.203 -25.828 1 95.19 55 GLU B CA 1
ATOM 7315 C C . GLU B 1 55 ? 7.051 24.766 -25.516 1 95.19 55 GLU B C 1
ATOM 7317 O O . GLU B 1 55 ? 6.723 25.875 -25.922 1 95.19 55 GLU B O 1
ATOM 7322 N N . ASN B 1 56 ? 6.336 23.984 -24.922 1 96.81 56 ASN B N 1
ATOM 7323 C CA . ASN B 1 56 ? 4.992 24.422 -24.547 1 96.81 56 ASN B CA 1
ATOM 7324 C C . ASN B 1 56 ? 5.035 25.609 -23.594 1 96.81 56 ASN B C 1
ATOM 7326 O O . ASN B 1 56 ? 4.203 26.516 -23.672 1 96.81 56 ASN B O 1
ATOM 7330 N N . ILE B 1 57 ? 5.98 25.609 -22.703 1 97.25 57 ILE B N 1
ATOM 7331 C CA . ILE B 1 57 ? 6.152 26.703 -21.75 1 97.25 57 ILE B CA 1
ATOM 7332 C C . ILE B 1 57 ? 6.535 27.969 -22.5 1 97.25 57 ILE B C 1
ATOM 7334 O O . ILE B 1 57 ? 6.004 29.047 -22.203 1 97.25 57 ILE B O 1
ATOM 7338 N N . GLU B 1 58 ? 7.375 27.859 -23.422 1 96.75 58 GLU B N 1
ATOM 7339 C CA . GLU B 1 58 ? 7.801 29 -24.219 1 96.75 58 GLU B CA 1
ATOM 7340 C C . GLU B 1 58 ? 6.637 29.578 -25.016 1 96.75 58 GLU B C 1
ATOM 7342 O O . GLU B 1 58 ? 6.465 30.797 -25.078 1 96.75 58 GLU B O 1
ATOM 7347 N N . LYS B 1 59 ? 5.918 28.703 -25.625 1 97.31 59 LYS B N 1
ATOM 7348 C CA . LYS B 1 59 ? 4.742 29.141 -26.375 1 97.31 59 LYS B CA 1
ATOM 7349 C C . LYS B 1 59 ? 3.748 29.844 -25.453 1 97.31 59 LYS B C 1
ATOM 7351 O O . LYS B 1 59 ? 3.168 30.875 -25.844 1 97.31 59 LYS B O 1
ATOM 7356 N N . PHE B 1 60 ? 3.543 29.375 -24.359 1 98.19 60 PHE B N 1
ATOM 7357 C CA . PHE B 1 60 ? 2.623 29.969 -23.391 1 98.19 60 PHE B CA 1
ATOM 7358 C C . PHE B 1 60 ? 3.109 31.344 -22.953 1 98.19 60 PHE B C 1
ATOM 7360 O O . PHE B 1 60 ? 2.334 32.312 -22.938 1 98.19 60 PHE B O 1
ATOM 7367 N N . LEU B 1 61 ? 4.402 31.438 -22.594 1 97.5 61 LEU B N 1
ATOM 7368 C CA . LEU B 1 61 ? 4.988 32.688 -22.078 1 97.5 61 LEU B CA 1
ATOM 7369 C C . LEU B 1 61 ? 4.809 33.812 -23.094 1 97.5 61 LEU B C 1
ATOM 7371 O O . LEU B 1 61 ? 4.652 34.969 -22.703 1 97.5 61 LEU B O 1
ATOM 7375 N N . HIS B 1 62 ? 4.742 33.469 -24.359 1 96.44 62 HIS B N 1
ATOM 7376 C CA . HIS B 1 62 ? 4.648 34.469 -25.391 1 96.44 62 HIS B CA 1
ATOM 7377 C C . HIS B 1 62 ? 3.213 34.656 -25.875 1 96.44 62 HIS B C 1
ATOM 7379 O O . HIS B 1 62 ? 2.951 35.406 -26.812 1 96.44 62 HIS B O 1
ATOM 7385 N N . SER B 1 63 ? 2.383 34.062 -25.266 1 97.19 63 SER B N 1
ATOM 7386 C CA . SER B 1 63 ? 0.981 34.125 -25.656 1 97.19 63 SER B CA 1
ATOM 7387 C C . SER B 1 63 ? 0.238 35.219 -24.906 1 97.19 63 SER B C 1
ATOM 7389 O O . SER B 1 63 ? 0.719 35.719 -23.875 1 97.19 63 SER B O 1
ATOM 7391 N N . ASN B 1 64 ? -0.942 35.562 -25.375 1 96.69 64 ASN B N 1
ATOM 7392 C CA . ASN B 1 64 ? -1.82 36.5 -24.688 1 96.69 64 ASN B CA 1
ATOM 7393 C C . ASN B 1 64 ? -2.42 35.875 -23.422 1 96.69 64 ASN B C 1
ATOM 7395 O O . ASN B 1 64 ? -2.801 36.594 -22.5 1 96.69 64 ASN B O 1
ATOM 7399 N N . ALA B 1 65 ? -2.512 34.562 -23.453 1 97.38 65 ALA B N 1
ATOM 7400 C CA . ALA B 1 65 ? -3.031 33.875 -22.266 1 97.38 65 ALA B CA 1
ATOM 7401 C C . ALA B 1 65 ? -2.18 34.156 -21.031 1 97.38 65 ALA B C 1
ATOM 7403 O O . ALA B 1 65 ? -2.711 34.438 -19.953 1 97.38 65 ALA B O 1
ATOM 7404 N N . ALA B 1 66 ? -0.879 34.125 -21.234 1 98.12 66 ALA B N 1
ATOM 7405 C CA . ALA B 1 66 ? 0.052 34.438 -20.141 1 98.12 66 ALA B CA 1
ATOM 7406 C C . ALA B 1 66 ? -0.149 35.844 -19.609 1 98.12 66 ALA B C 1
ATOM 7408 O O . ALA B 1 66 ? -0.127 36.062 -18.391 1 98.12 66 ALA B O 1
ATOM 7409 N N . VAL B 1 67 ? -0.352 36.75 -20.516 1 97.56 67 VAL B N 1
ATOM 7410 C CA . VAL B 1 67 ? -0.532 38.156 -20.156 1 97.56 67 VAL B CA 1
ATOM 7411 C C . VAL B 1 67 ? -1.834 38.344 -19.375 1 97.56 67 VAL B C 1
ATOM 7413 O O . VAL B 1 67 ? -1.858 39 -18.344 1 97.56 67 VAL B O 1
ATOM 7416 N N . LYS B 1 68 ? -2.852 37.75 -19.844 1 97.81 68 LYS B N 1
ATOM 7417 C CA . LYS B 1 68 ? -4.164 37.875 -19.219 1 97.81 68 LYS B CA 1
ATOM 7418 C C . LYS B 1 68 ? -4.156 37.312 -17.812 1 97.81 68 LYS B C 1
ATOM 7420 O O . LYS B 1 68 ? -4.703 37.906 -16.891 1 97.81 68 LYS B O 1
ATOM 7425 N N . LEU B 1 69 ? -3.576 36.125 -17.656 1 97.81 69 LEU B N 1
ATOM 7426 C CA . LEU B 1 69 ? -3.525 35.469 -16.359 1 97.81 69 LEU B CA 1
ATOM 7427 C C . LEU B 1 69 ? -2.682 36.281 -15.375 1 97.81 69 LEU B C 1
ATOM 7429 O O . LEU B 1 69 ? -3.09 36.5 -14.227 1 97.81 69 LEU B O 1
ATOM 7433 N N . GLN B 1 70 ? -1.519 36.75 -15.82 1 97.69 70 GLN B N 1
ATOM 7434 C CA . GLN B 1 70 ? -0.647 37.562 -14.969 1 97.69 70 GLN B CA 1
ATOM 7435 C C . GLN B 1 70 ? -1.298 38.906 -14.633 1 97.69 70 GLN B C 1
ATOM 7437 O O . GLN B 1 70 ? -1.145 39.406 -13.523 1 97.69 70 GLN B O 1
ATOM 7442 N N . GLU B 1 71 ? -2.01 39.438 -15.555 1 97.12 71 GLU B N 1
ATOM 7443 C CA . GLU B 1 71 ? -2.68 40.719 -15.32 1 97.12 71 GLU B CA 1
ATOM 7444 C C . GLU B 1 71 ? -3.773 40.594 -14.266 1 97.12 71 GLU B C 1
ATOM 7446 O O . GLU B 1 71 ? -4.008 41.531 -13.492 1 97.12 71 GLU B O 1
ATOM 7451 N N . LYS B 1 72 ? -4.43 39.531 -14.312 1 96.44 72 LYS B N 1
ATOM 7452 C CA . LYS B 1 72 ? -5.445 39.312 -13.289 1 96.44 72 LYS B CA 1
ATOM 7453 C C . LYS B 1 72 ? -4.824 39.281 -11.898 1 96.44 72 LYS B C 1
ATOM 7455 O O . LYS B 1 72 ? -5.391 39.844 -10.953 1 96.44 72 LYS B O 1
ATOM 7460 N N . LEU B 1 73 ? -3.684 38.656 -11.727 1 96.69 73 LEU B N 1
ATOM 7461 C CA . LEU B 1 73 ? -2.998 38.625 -10.438 1 96.69 73 LEU B CA 1
ATOM 7462 C C . LEU B 1 73 ? -2.51 40 -10.039 1 96.69 73 LEU B C 1
ATOM 7464 O O . LEU B 1 73 ? -2.494 40.344 -8.859 1 96.69 73 LEU B O 1
ATOM 7468 N N . LYS B 1 74 ? -2.092 40.781 -11.047 1 96.94 74 LYS B N 1
ATOM 7469 C CA . LYS B 1 74 ? -1.703 42.188 -10.773 1 96.94 74 LYS B CA 1
ATOM 7470 C C . LYS B 1 74 ? -2.879 42.969 -10.227 1 96.94 74 LYS B C 1
ATOM 7472 O O . LYS B 1 74 ? -2.705 43.812 -9.336 1 96.94 74 LYS B O 1
ATOM 7477 N N . MET B 1 75 ? -3.965 42.719 -10.797 1 96.19 75 MET B N 1
ATOM 7478 C CA . MET B 1 75 ? -5.172 43.375 -10.297 1 96.19 75 MET B CA 1
ATOM 7479 C C . MET B 1 75 ? -5.453 42.969 -8.852 1 96.19 75 MET B C 1
ATOM 7481 O O . MET B 1 75 ? -5.797 43.812 -8.023 1 96.19 75 MET B O 1
ATOM 7485 N N . PHE B 1 76 ? -5.355 41.719 -8.578 1 94.62 76 PHE B N 1
ATOM 7486 C CA . PHE B 1 76 ? -5.547 41.219 -7.211 1 94.62 76 PHE B CA 1
ATOM 7487 C C . PHE B 1 76 ? -4.531 41.875 -6.27 1 94.62 76 PHE B C 1
ATOM 7489 O O . PHE B 1 76 ? -4.859 42.219 -5.133 1 94.62 76 PHE B O 1
ATOM 7496 N N . ASP B 1 77 ? -3.311 42 -6.77 1 95.31 77 ASP B N 1
ATOM 7497 C CA . ASP B 1 77 ? -2.244 42.594 -5.973 1 95.31 77 ASP B CA 1
ATOM 7498 C C . ASP B 1 77 ? -2.555 44.062 -5.652 1 95.31 77 ASP B C 1
ATOM 7500 O O . ASP B 1 77 ? -2.283 44.531 -4.547 1 95.31 77 ASP B O 1
ATOM 7504 N N . ARG B 1 78 ? -3.098 44.719 -6.574 1 95.19 78 ARG B N 1
ATOM 7505 C CA . ARG B 1 78 ? -3.387 46.156 -6.43 1 95.19 78 ARG B CA 1
ATOM 7506 C C . ARG B 1 78 ? -4.512 46.375 -5.426 1 95.19 78 ARG B C 1
ATOM 7508 O O . ARG B 1 78 ? -4.48 47.344 -4.656 1 95.19 78 ARG B O 1
ATOM 7515 N N . PHE B 1 79 ? -5.445 45.5 -5.328 1 93.25 79 PHE B N 1
ATOM 7516 C CA . PHE B 1 79 ? -6.676 45.812 -4.613 1 93.25 79 PHE B CA 1
ATOM 7517 C C . PHE B 1 79 ? -6.758 45.031 -3.307 1 93.25 79 PHE B C 1
ATOM 7519 O O . PHE B 1 79 ? -7.637 45.281 -2.48 1 93.25 79 PHE B O 1
ATOM 7526 N N . ASN B 1 80 ? -5.879 44.125 -3.137 1 91.44 80 ASN B N 1
ATOM 7527 C CA . ASN B 1 80 ? -5.906 43.312 -1.931 1 91.44 80 ASN B CA 1
ATOM 7528 C C . ASN B 1 80 ? -4.57 43.344 -1.19 1 91.44 80 ASN B C 1
ATOM 7530 O O . ASN B 1 80 ? -3.596 43.906 -1.696 1 91.44 80 ASN B O 1
ATOM 7534 N N . GLY B 1 81 ? -4.531 42.812 0.069 1 89.31 81 GLY B N 1
ATOM 7535 C CA . GLY B 1 81 ? -3.309 42.75 0.854 1 89.31 81 GLY B CA 1
ATOM 7536 C C . GLY B 1 81 ? -2.303 41.75 0.3 1 89.31 81 GLY B C 1
ATOM 7537 O O . GLY B 1 81 ? -1.098 41.906 0.512 1 89.31 81 GLY B O 1
ATOM 7538 N N . CYS B 1 82 ? -2.758 40.781 -0.359 1 92.25 82 CYS B N 1
ATOM 7539 C CA . CYS B 1 82 ? -1.96 39.75 -1.017 1 92.25 82 CYS B CA 1
ATOM 7540 C C . CYS B 1 82 ? -2.572 39.344 -2.355 1 92.25 82 CYS B C 1
ATOM 7542 O O . CYS B 1 82 ? -3.795 39.281 -2.486 1 92.25 82 CYS B O 1
ATOM 7544 N N . TYR B 1 83 ? -1.767 39.094 -3.34 1 94 83 TYR B N 1
ATOM 7545 C CA . TYR B 1 83 ? -2.285 38.719 -4.656 1 94 83 TYR B CA 1
ATOM 7546 C C . TYR B 1 83 ? -2.984 37.375 -4.617 1 94 83 TYR B C 1
ATOM 7548 O O . TYR B 1 83 ? -3.725 37.031 -5.539 1 94 83 TYR B O 1
ATOM 7556 N N . LEU B 1 84 ? -2.887 36.625 -3.502 1 91.19 84 LEU B N 1
ATOM 7557 C CA . LEU B 1 84 ? -3.457 35.281 -3.357 1 91.19 84 LEU B CA 1
ATOM 7558 C C . LEU B 1 84 ? -4.809 35.344 -2.656 1 91.19 84 LEU B C 1
ATOM 7560 O O . LEU B 1 84 ? -5.547 34.375 -2.635 1 91.19 84 LEU B O 1
ATOM 7564 N N . ASP B 1 85 ? -5.234 36.406 -2.037 1 86.06 85 ASP B N 1
ATOM 7565 C CA . ASP B 1 85 ? -6.355 36.5 -1.11 1 86.06 85 ASP B CA 1
ATOM 7566 C C . ASP B 1 85 ? -7.652 36.031 -1.756 1 86.06 85 ASP B C 1
ATOM 7568 O O . ASP B 1 85 ? -8.508 35.438 -1.084 1 86.06 85 ASP B O 1
ATOM 7572 N N . LYS B 1 86 ? -7.758 36.094 -2.988 1 77.12 86 LYS B N 1
ATOM 7573 C CA . LYS B 1 86 ? -9.016 35.75 -3.645 1 77.12 86 LYS B CA 1
ATOM 7574 C C . LYS B 1 86 ? -8.953 34.375 -4.25 1 77.12 86 LYS B C 1
ATOM 7576 O O . LYS B 1 86 ? -9.922 33.906 -4.863 1 77.12 86 LYS B O 1
ATOM 7581 N N . LEU B 1 87 ? -7.836 33.781 -3.902 1 82.75 87 LEU B N 1
ATOM 7582 C CA . LEU B 1 87 ? -7.656 32.469 -4.504 1 82.75 87 LEU B CA 1
ATOM 7583 C C . LEU B 1 87 ? -7.77 31.375 -3.451 1 82.75 87 LEU B C 1
ATOM 7585 O O . LEU B 1 87 ? -7.305 31.547 -2.32 1 82.75 87 LEU B O 1
ATOM 7589 N N . HIS B 1 88 ? -8.578 30.406 -3.557 1 70.12 88 HIS B N 1
ATOM 7590 C CA . HIS B 1 88 ? -8.742 29.281 -2.641 1 70.12 88 HIS B CA 1
ATOM 7591 C C . HIS B 1 88 ? -7.789 28.141 -2.996 1 70.12 88 HIS B C 1
ATOM 7593 O O . HIS B 1 88 ? -8.227 27.031 -3.301 1 70.12 88 HIS B O 1
ATOM 7599 N N . LEU B 1 89 ? -6.473 28.438 -2.955 1 65.56 89 LEU B N 1
ATOM 7600 C CA . LEU B 1 89 ? -5.469 27.469 -3.402 1 65.56 89 LEU B CA 1
ATOM 7601 C C . LEU B 1 89 ? -5.465 26.234 -2.51 1 65.56 89 LEU B C 1
ATOM 7603 O O . LEU B 1 89 ? -5.012 25.172 -2.924 1 65.56 89 LEU B O 1
ATOM 7607 N N . ASP B 1 90 ? -5.824 26.391 -1.352 1 56.81 90 ASP B N 1
ATOM 7608 C CA . ASP B 1 90 ? -5.805 25.25 -0.439 1 56.81 90 ASP B CA 1
ATOM 7609 C C . ASP B 1 90 ? -6.828 24.188 -0.854 1 56.81 90 ASP B C 1
ATOM 7611 O O . ASP B 1 90 ? -6.684 23.016 -0.521 1 56.81 90 ASP B O 1
ATOM 7615 N N . ILE B 1 91 ? -7.871 24.594 -1.485 1 47.38 91 ILE B N 1
ATOM 7616 C CA . ILE B 1 91 ? -8.938 23.688 -1.884 1 47.38 91 ILE B CA 1
ATOM 7617 C C . ILE B 1 91 ? -8.414 22.703 -2.926 1 47.38 91 ILE B C 1
ATOM 7619 O O . ILE B 1 91 ? -8.766 21.516 -2.902 1 47.38 91 ILE B O 1
ATOM 7623 N N . ASN B 1 92 ? -7.629 23.188 -3.861 1 43.47 92 ASN B N 1
ATOM 7624 C CA . ASN B 1 92 ? -7.336 22.422 -5.074 1 43.47 92 ASN B CA 1
ATOM 7625 C C . ASN B 1 92 ? -6.102 21.547 -4.898 1 43.47 92 ASN B C 1
ATOM 7627 O O . ASN B 1 92 ? -5.773 20.75 -5.781 1 43.47 92 ASN B O 1
ATOM 7631 N N . ASN B 1 93 ? -5.34 21.891 -3.986 1 43.66 93 ASN B N 1
ATOM 7632 C CA . ASN B 1 93 ? -4.074 21.156 -3.977 1 43.66 93 ASN B CA 1
ATOM 7633 C C . ASN B 1 93 ? -4.289 19.656 -3.906 1 43.66 93 ASN B C 1
ATOM 7635 O O . ASN B 1 93 ? -3.408 18.875 -4.277 1 43.66 93 ASN B O 1
ATOM 7639 N N . HIS B 1 94 ? -5.43 19.203 -3.227 1 44.78 94 HIS B N 1
ATOM 7640 C CA . HIS B 1 94 ? -5.551 17.766 -3.041 1 44.78 94 HIS B CA 1
ATOM 7641 C C . HIS B 1 94 ? -6.332 17.125 -4.184 1 44.78 94 HIS B C 1
ATOM 7643 O O . HIS B 1 94 ? -6.531 15.906 -4.203 1 44.78 94 HIS B O 1
ATOM 7649 N N . THR B 1 95 ? -6.949 18.031 -5.027 1 40.5 95 THR B N 1
ATOM 7650 C CA . THR B 1 95 ? -7.938 17.469 -5.945 1 40.5 95 THR B CA 1
ATOM 7651 C C . THR B 1 95 ? -7.25 16.812 -7.137 1 40.5 95 THR B C 1
ATOM 7653 O O . THR B 1 95 ? -7.906 16.156 -7.957 1 40.5 95 THR B O 1
ATOM 7656 N N . SER B 1 96 ? -6.078 17.328 -7.387 1 38.88 96 SER B N 1
ATOM 7657 C CA . SER B 1 96 ? -5.656 16.859 -8.703 1 38.88 96 SER B CA 1
ATOM 7658 C C . SER B 1 96 ? -5.527 15.344 -8.734 1 38.88 96 SER B C 1
ATOM 7660 O O . SER B 1 96 ? -5.445 14.742 -9.812 1 38.88 96 SER B O 1
ATOM 7662 N N . THR B 1 97 ? -5.121 14.766 -7.617 1 43.34 97 THR B N 1
ATOM 7663 C CA . THR B 1 97 ? -4.855 13.359 -7.887 1 43.34 97 THR B CA 1
ATOM 7664 C C . THR B 1 97 ? -6.047 12.492 -7.484 1 43.34 97 THR B C 1
ATOM 7666 O O . THR B 1 97 ? -6.227 12.188 -6.305 1 43.34 97 THR B O 1
ATOM 7669 N N . LYS B 1 98 ? -7.219 12.633 -8.18 1 43.88 98 LYS B N 1
ATOM 7670 C CA . LYS B 1 98 ? -8.516 11.969 -8.023 1 43.88 98 LYS B CA 1
ATOM 7671 C C . LYS B 1 98 ? -8.375 10.695 -7.195 1 43.88 98 LYS B C 1
ATOM 7673 O O . LYS B 1 98 ? -9.148 10.469 -6.262 1 43.88 98 LYS B O 1
ATOM 7678 N N . GLU B 1 99 ? -7.609 9.68 -7.625 1 44.62 99 GLU B N 1
ATOM 7679 C CA . GLU B 1 99 ? -7.676 8.273 -7.234 1 44.62 99 GLU B CA 1
ATOM 7680 C C . GLU B 1 99 ? -6.773 7.988 -6.039 1 44.62 99 GLU B C 1
ATOM 7682 O O . GLU B 1 99 ? -6.926 6.965 -5.367 1 44.62 99 GLU B O 1
ATOM 7687 N N . ILE B 1 100 ? -5.926 9.031 -5.602 1 47.72 100 ILE B N 1
ATOM 7688 C CA . ILE B 1 100 ? -4.887 8.742 -4.621 1 47.72 100 ILE B CA 1
ATOM 7689 C C . ILE B 1 100 ? -5.453 8.898 -3.211 1 47.72 100 ILE B C 1
ATOM 7691 O O . ILE B 1 100 ? -5.078 8.164 -2.297 1 47.72 100 ILE B O 1
ATOM 7695 N N . GLN B 1 101 ? -6.59 9.758 -3.125 1 51.97 101 GLN B N 1
ATOM 7696 C CA . GLN B 1 101 ? -6.992 10.211 -1.795 1 51.97 101 GLN B CA 1
ATOM 7697 C C . GLN B 1 101 ? -7.551 9.055 -0.969 1 51.97 101 GLN B C 1
ATOM 7699 O O . GLN B 1 101 ? -7.402 9.031 0.255 1 51.97 101 GLN B O 1
ATOM 7704 N N . ASP B 1 102 ? -7.824 7.953 -1.672 1 63.03 102 ASP B N 1
ATOM 7705 C CA . ASP B 1 102 ? -8.445 6.898 -0.879 1 63.03 102 ASP B CA 1
ATOM 7706 C C . ASP B 1 102 ? -7.402 5.91 -0.365 1 63.03 102 ASP B C 1
ATOM 7708 O O . ASP B 1 102 ? -7.723 5.008 0.41 1 63.03 102 ASP B O 1
ATOM 7712 N N . ASP B 1 103 ? -6.172 6.32 -0.626 1 74.12 103 ASP B N 1
ATOM 7713 C CA . ASP B 1 103 ? -5.215 5.293 -0.226 1 74.12 103 ASP B CA 1
ATOM 7714 C C . ASP B 1 103 ? -4.172 5.855 0.731 1 74.12 103 ASP B C 1
ATOM 7716 O O . ASP B 1 103 ? -3.145 5.219 0.985 1 74.12 103 ASP B O 1
ATOM 7720 N N . VAL B 1 104 ? -4.461 7.113 1.241 1 75.12 104 VAL B N 1
ATOM 7721 C CA . VAL B 1 104 ? -3.523 7.699 2.191 1 75.12 104 VAL B CA 1
ATOM 7722 C C . VAL B 1 104 ? -4.285 8.289 3.377 1 75.12 104 VAL B C 1
ATOM 7724 O O . VAL B 1 104 ? -5.461 8.641 3.252 1 75.12 104 VAL B O 1
ATOM 7727 N N . LEU B 1 105 ? -3.582 8.406 4.484 1 80.5 105 LEU B N 1
ATOM 7728 C CA . LEU B 1 105 ? -4.137 9.031 5.684 1 80.5 105 LEU B CA 1
ATOM 7729 C C . LEU B 1 105 ? -4.316 10.531 5.48 1 80.5 105 LEU B C 1
ATOM 7731 O O . LEU B 1 105 ? -3.639 11.133 4.645 1 80.5 105 LEU B O 1
ATOM 7735 N N . PRO B 1 106 ? -5.254 11.086 6.223 1 80.06 106 PRO B N 1
ATOM 7736 C CA . PRO B 1 106 ? -5.402 12.539 6.133 1 80.06 106 PRO B CA 1
ATOM 7737 C C . PRO B 1 106 ? -4.117 13.289 6.48 1 80.06 106 PRO B C 1
ATOM 7739 O O . PRO B 1 106 ? -3.318 12.805 7.289 1 80.06 106 PRO B O 1
ATOM 7742 N N . ARG B 1 107 ? -3.973 14.406 5.945 1 85.31 107 ARG B N 1
ATOM 7743 C CA . ARG B 1 107 ? -2.775 15.211 6.164 1 85.31 107 ARG B CA 1
ATOM 7744 C C . ARG B 1 107 ? -2.852 15.953 7.496 1 85.31 107 ARG B C 1
ATOM 7746 O O . ARG B 1 107 ? -2.998 17.172 7.523 1 85.31 107 ARG B O 1
ATOM 7753 N N . ASN B 1 108 ? -2.736 15.281 8.523 1 93.38 108 ASN B N 1
ATOM 7754 C CA . ASN B 1 108 ? -2.734 15.82 9.883 1 93.38 108 ASN B CA 1
ATOM 7755 C C . ASN B 1 108 ? -1.396 15.578 10.578 1 93.38 108 ASN B C 1
ATOM 7757 O O . ASN B 1 108 ? -1.179 14.516 11.164 1 93.38 108 ASN B O 1
ATOM 7761 N N . PRO B 1 109 ? -0.535 16.594 10.555 1 95.25 109 PRO B N 1
ATOM 7762 C CA . PRO B 1 109 ? 0.681 16.438 11.352 1 95.25 109 PRO B CA 1
ATOM 7763 C C . PRO B 1 109 ? 0.393 16.328 12.852 1 95.25 109 PRO B C 1
ATOM 7765 O O . PRO B 1 109 ? -0.717 16.641 13.289 1 95.25 109 PRO B O 1
ATOM 7768 N N . PHE B 1 110 ? 1.402 15.828 13.609 1 96.94 110 PHE B N 1
ATOM 7769 C CA . PHE B 1 110 ? 1.198 15.703 15.047 1 96.94 110 PHE B CA 1
ATOM 7770 C C . PHE B 1 110 ? 2.486 16 15.805 1 96.94 110 PHE B C 1
ATOM 7772 O O . PHE B 1 110 ? 3.582 15.828 15.266 1 96.94 110 PHE B O 1
ATOM 7779 N N . LEU B 1 111 ? 2.359 16.531 16.953 1 97.81 111 LEU B N 1
ATOM 7780 C CA . LEU B 1 111 ? 3.416 16.766 17.922 1 97.81 111 LEU B CA 1
ATOM 7781 C C . LEU B 1 111 ? 3.143 15.992 19.219 1 97.81 111 LEU B C 1
ATOM 7783 O O . LEU B 1 111 ? 2.037 16.047 19.766 1 97.81 111 LEU B O 1
ATOM 7787 N N . ILE B 1 112 ? 4.074 15.203 19.641 1 97.31 112 ILE B N 1
ATOM 7788 C CA . ILE B 1 112 ? 3.947 14.531 20.922 1 97.31 112 ILE B CA 1
ATOM 7789 C C . ILE B 1 112 ? 4.668 15.336 22 1 97.31 112 ILE B C 1
ATOM 7791 O O . ILE B 1 112 ? 5.852 15.656 21.859 1 97.31 112 ILE B O 1
ATOM 7795 N N . LEU B 1 113 ? 3.977 15.664 23.047 1 97.19 113 LEU B N 1
ATOM 7796 C CA . LEU B 1 113 ? 4.512 16.484 24.141 1 97.19 113 LEU B CA 1
ATOM 7797 C C . LEU B 1 113 ? 5.438 15.656 25.031 1 97.19 113 LEU B C 1
ATOM 7799 O O . LEU B 1 113 ? 5.266 14.445 25.156 1 97.19 113 LEU B O 1
ATOM 7803 N N . ALA B 1 114 ? 6.41 16.328 25.625 1 94.62 114 ALA B N 1
ATOM 7804 C CA . ALA B 1 114 ? 7.199 15.727 26.703 1 94.62 114 ALA B CA 1
ATOM 7805 C C . ALA B 1 114 ? 6.32 15.367 27.891 1 94.62 114 ALA B C 1
ATOM 7807 O O . ALA B 1 114 ? 5.191 15.844 28.016 1 94.62 114 ALA B O 1
ATOM 7808 N N . GLU B 1 115 ? 6.824 14.57 28.766 1 92.56 115 GLU B N 1
ATOM 7809 C CA . GLU B 1 115 ? 6.086 14.148 29.953 1 92.56 115 GLU B CA 1
ATOM 7810 C C . GLU B 1 115 ? 5.875 15.312 30.922 1 92.56 115 GLU B C 1
ATOM 7812 O O . GLU B 1 115 ? 6.621 16.297 30.891 1 92.56 115 GLU B O 1
ATOM 7817 N N . ASP B 1 116 ? 4.859 15.156 31.625 1 92.38 116 ASP B N 1
ATOM 7818 C CA . ASP B 1 116 ? 4.613 16.156 32.656 1 92.38 116 ASP B CA 1
ATOM 7819 C C . ASP B 1 116 ? 5.707 16.125 33.719 1 92.38 116 ASP B C 1
ATOM 7821 O O . ASP B 1 116 ? 6.34 15.102 33.938 1 92.38 116 ASP B O 1
ATOM 7825 N N . ALA B 1 117 ? 5.875 17.266 34.375 1 88.44 117 ALA B N 1
ATOM 7826 C CA . ALA B 1 117 ? 6.859 17.359 35.469 1 88.44 117 ALA B CA 1
ATOM 7827 C C . ALA B 1 117 ? 6.441 16.5 36.656 1 88.44 117 ALA B C 1
ATOM 7829 O O . ALA B 1 117 ? 7.289 16.047 37.438 1 88.44 117 ALA B O 1
ATOM 7830 N N . THR B 1 118 ? 5.145 16.406 36.844 1 89.69 118 THR B N 1
ATOM 7831 C CA . THR B 1 118 ? 4.641 15.539 37.906 1 89.69 118 THR B CA 1
ATOM 7832 C C . THR B 1 118 ? 4.645 14.086 37.469 1 89.69 118 THR B C 1
ATOM 7834 O O . THR B 1 118 ? 3.934 13.711 36.531 1 89.69 118 THR B O 1
ATOM 7837 N N . SER B 1 119 ? 5.406 13.336 38.219 1 87.75 119 SER B N 1
ATOM 7838 C CA . SER B 1 119 ? 5.48 11.914 37.906 1 87.75 119 SER B CA 1
ATOM 7839 C C . SER B 1 119 ? 4.168 11.203 38.188 1 87.75 119 SER B C 1
ATOM 7841 O O . SER B 1 119 ? 3.48 11.547 39.156 1 87.75 119 SER B O 1
ATOM 7843 N N . ASP B 1 120 ? 3.65 10.289 37.562 1 90.44 120 ASP B N 1
ATOM 7844 C CA . ASP B 1 120 ? 2.492 9.422 37.781 1 90.44 120 ASP B CA 1
ATOM 7845 C C . ASP B 1 120 ? 1.191 10.219 37.688 1 90.44 120 ASP B C 1
ATOM 7847 O O . ASP B 1 120 ? 0.212 9.891 38.344 1 90.44 120 ASP B O 1
ATOM 7851 N N . ILE B 1 121 ? 1.241 11.359 37.094 1 95.44 121 ILE B N 1
ATOM 7852 C CA . ILE B 1 121 ? 0.037 12.148 36.875 1 95.44 121 ILE B CA 1
ATOM 7853 C C . ILE B 1 121 ? -1.005 11.305 36.156 1 95.44 121 ILE B C 1
ATOM 7855 O O . ILE B 1 121 ? -0.662 10.492 35.281 1 95.44 121 ILE B O 1
ATOM 7859 N N . SER B 1 122 ? -2.256 11.391 36.562 1 97.44 122 SER B N 1
ATOM 7860 C CA . SER B 1 122 ? -3.314 10.633 35.906 1 97.44 122 SER B CA 1
ATOM 7861 C C . SER B 1 122 ? -3.74 11.289 34.594 1 97.44 122 SER B C 1
ATOM 7863 O O . SER B 1 122 ? -3.443 12.461 34.344 1 97.44 122 SER B O 1
ATOM 7865 N N . GLN B 1 123 ? -4.402 10.523 33.781 1 98.19 123 GLN B N 1
ATOM 7866 C CA . GLN B 1 123 ? -4.914 1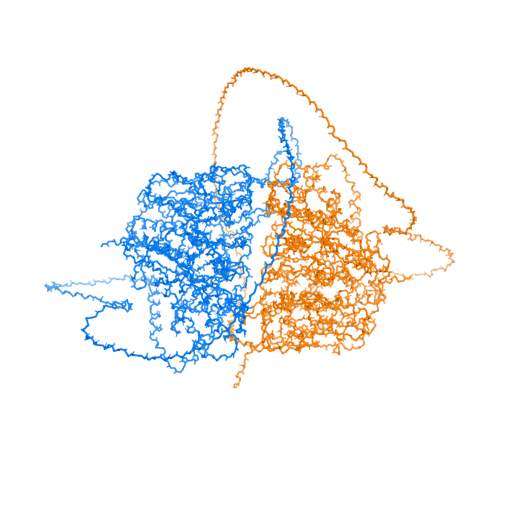1.039 32.531 1 98.19 123 GLN B CA 1
ATOM 7867 C C . GLN B 1 123 ? -5.82 12.242 32.75 1 98.19 123 GLN B C 1
ATOM 7869 O O . GLN B 1 123 ? -5.73 13.242 32.031 1 98.19 123 GLN B O 1
ATOM 7874 N N . ALA B 1 124 ? -6.785 12.141 33.688 1 98.62 124 ALA B N 1
ATOM 7875 C CA . ALA B 1 124 ? -7.75 13.203 33.969 1 98.62 124 ALA B CA 1
ATOM 7876 C C . ALA B 1 124 ? -7.043 14.484 34.406 1 98.62 124 ALA B C 1
ATOM 7878 O O . ALA B 1 124 ? -7.391 15.578 33.938 1 98.62 124 ALA B O 1
ATOM 7879 N N . VAL B 1 125 ? -6.086 14.336 35.281 1 97.94 125 VAL B N 1
ATOM 7880 C CA . VAL B 1 125 ? -5.371 15.5 35.781 1 97.94 125 VAL B CA 1
ATOM 7881 C C . VAL B 1 125 ? -4.535 16.125 34.688 1 97.94 125 VAL B C 1
ATOM 7883 O O . VAL B 1 125 ? -4.516 17.344 34.5 1 97.94 125 VAL B O 1
ATOM 7886 N N . ARG B 1 126 ? -3.789 15.328 33.938 1 98.19 126 ARG B N 1
ATOM 7887 C CA . ARG B 1 126 ? -2.99 15.828 32.812 1 98.19 126 ARG B CA 1
ATOM 7888 C C . ARG B 1 126 ? -3.865 16.562 31.797 1 98.19 126 ARG B C 1
ATOM 7890 O O . ARG B 1 126 ? -3.479 17.609 31.266 1 98.19 126 ARG B O 1
ATOM 7897 N N . SER B 1 127 ? -5.031 15.984 31.5 1 98.69 127 SER B N 1
ATOM 7898 C CA . SER B 1 127 ? -5.977 16.609 30.594 1 98.69 127 SER B CA 1
ATOM 7899 C C . SER B 1 127 ? -6.441 17.969 31.125 1 98.69 127 SER B C 1
ATOM 7901 O O . SER B 1 127 ? -6.551 18.938 30.375 1 98.69 127 SER B O 1
ATOM 7903 N N . GLY B 1 128 ? -6.777 17.984 32.406 1 97.94 128 GLY B N 1
ATOM 7904 C CA . GLY B 1 128 ? -7.203 19.219 33.031 1 97.94 128 GLY B CA 1
ATOM 7905 C C . GLY B 1 128 ? -6.152 20.312 32.969 1 97.94 128 GLY B C 1
ATOM 7906 O O . GLY B 1 128 ? -6.469 21.469 32.656 1 97.94 128 GLY B O 1
ATOM 7907 N N . VAL B 1 129 ? -4.926 19.969 33.219 1 96.75 129 VAL B N 1
ATOM 7908 C CA . VAL B 1 129 ? -3.816 20.906 33.219 1 96.75 129 VAL B CA 1
ATOM 7909 C C . VAL B 1 129 ? -3.586 21.453 31.812 1 96.75 129 VAL B C 1
ATOM 7911 O O . VAL B 1 129 ? -3.482 22.656 31.609 1 96.75 129 VAL B O 1
ATOM 7914 N N . LEU B 1 130 ? -3.465 20.547 30.828 1 98.31 130 LEU B N 1
ATOM 7915 C CA . LEU B 1 130 ? -3.188 20.953 29.453 1 98.31 130 LEU B CA 1
ATOM 7916 C C . LEU B 1 130 ? -4.355 21.75 28.875 1 98.31 130 LEU B C 1
ATOM 7918 O O . LEU B 1 130 ? -4.152 22.719 28.141 1 98.31 130 LEU B O 1
ATOM 7922 N N . CYS B 1 131 ? -5.562 21.328 29.188 1 98.38 131 CYS B N 1
ATOM 7923 C CA . CYS B 1 131 ? -6.734 22.047 28.719 1 98.38 131 CYS B CA 1
ATOM 7924 C C . CYS B 1 131 ? -6.777 23.453 29.312 1 98.38 131 CYS B C 1
ATOM 7926 O O . CYS B 1 131 ? -7.07 24.422 28.594 1 98.38 131 CYS B O 1
ATOM 7928 N N . SER B 1 132 ? -6.566 23.547 30.609 1 96.5 132 SER B N 1
ATOM 7929 C CA . SER B 1 132 ? -6.523 24.859 31.25 1 96.5 132 SER B CA 1
ATOM 7930 C C . SER B 1 132 ? -5.484 25.766 30.594 1 96.5 132 SER B C 1
ATOM 7932 O O . SER B 1 132 ? -5.746 26.938 30.359 1 96.5 132 SER B O 1
ATOM 7934 N N . SER B 1 133 ? -4.301 25.219 30.375 1 96.75 133 SER B N 1
ATOM 7935 C CA . SER B 1 133 ? -3.244 25.969 29.719 1 96.75 133 SER B CA 1
ATOM 7936 C C . SER B 1 133 ? -3.68 26.422 28.328 1 96.75 133 SER B C 1
ATOM 7938 O O . SER B 1 133 ? -3.402 27.547 27.906 1 96.75 133 SER B O 1
ATOM 7940 N N . ALA B 1 134 ? -4.34 25.562 27.578 1 98.25 134 ALA B N 1
ATOM 7941 C CA . ALA B 1 134 ? -4.84 25.891 26.25 1 98.25 134 ALA B CA 1
ATOM 7942 C C . ALA B 1 134 ? -5.855 27.031 26.297 1 98.25 134 ALA B C 1
ATOM 7944 O O . ALA B 1 134 ? -5.832 27.938 25.469 1 98.25 134 ALA B O 1
ATOM 7945 N N . LEU B 1 135 ? -6.734 26.969 27.266 1 97.56 135 LEU B N 1
ATOM 7946 C CA . LEU B 1 135 ? -7.758 28 27.406 1 97.56 135 LEU B CA 1
ATOM 7947 C C . LEU B 1 135 ? -7.133 29.344 27.766 1 97.56 135 LEU B C 1
ATOM 7949 O O . LEU B 1 135 ? -7.605 30.391 27.312 1 97.56 135 LEU B O 1
ATOM 7953 N N . ARG B 1 136 ? -6.125 29.297 28.594 1 96.06 136 ARG B N 1
ATOM 7954 C CA . ARG B 1 136 ? -5.414 30.531 28.891 1 96.06 136 ARG B CA 1
ATOM 7955 C C . ARG B 1 136 ? -4.77 31.125 27.641 1 96.06 136 ARG B C 1
ATOM 7957 O O . ARG B 1 136 ? -4.742 32.344 27.453 1 96.06 136 ARG B O 1
ATOM 7964 N N . PHE B 1 137 ? -4.195 30.281 26.828 1 97.31 137 PHE B N 1
ATOM 7965 C CA . PHE B 1 137 ? -3.656 30.719 25.547 1 97.31 137 PHE B CA 1
ATOM 7966 C C . PHE B 1 137 ? -4.742 31.375 24.703 1 97.31 137 PHE B C 1
ATOM 7968 O O . PHE B 1 137 ? -4.52 32.438 24.094 1 97.31 137 PHE B O 1
ATOM 7975 N N . VAL B 1 138 ? -5.938 30.75 24.609 1 97.69 138 VAL B N 1
ATOM 7976 C CA . VAL B 1 138 ? -7.066 31.297 23.859 1 97.69 138 VAL B CA 1
ATOM 7977 C C . VAL B 1 138 ? -7.434 32.656 24.406 1 97.69 138 VAL B C 1
ATOM 7979 O O . VAL B 1 138 ? -7.668 33.594 23.625 1 97.69 138 VAL B O 1
ATOM 7982 N N . SER B 1 139 ? -7.492 32.75 25.703 1 96.5 139 SER B N 1
ATOM 7983 C CA . SER B 1 139 ? -7.809 34.031 26.344 1 96.5 139 SER B CA 1
ATOM 7984 C C . SER B 1 139 ? -6.781 35.094 26 1 96.5 139 SER B C 1
ATOM 7986 O O . SER B 1 139 ? -7.141 36.25 25.672 1 96.5 139 SER B O 1
ATOM 7988 N N . ALA B 1 140 ? -5.508 34.719 26.109 1 96.06 140 ALA B N 1
ATOM 7989 C CA . ALA B 1 140 ? -4.438 35.656 25.781 1 96.06 140 ALA B CA 1
ATOM 7990 C C . ALA B 1 140 ? -4.551 36.125 24.328 1 96.06 140 ALA B C 1
ATOM 7992 O O . ALA B 1 140 ? -4.328 37.312 24.031 1 96.06 140 ALA B O 1
ATOM 7993 N N . LEU B 1 141 ? -4.84 35.219 23.422 1 96.75 141 LEU B N 1
ATOM 7994 C CA . LEU B 1 141 ? -4.984 35.562 22 1 96.75 141 LEU B CA 1
ATOM 7995 C C . LEU B 1 141 ? -6.168 36.5 21.781 1 96.75 141 LEU B C 1
ATOM 7997 O O . LEU B 1 141 ? -6.027 37.531 21.141 1 96.75 141 LEU B O 1
ATOM 8001 N N . ARG B 1 142 ? -7.348 36.188 22.328 1 96.19 142 ARG B N 1
ATOM 8002 C CA . ARG B 1 142 ? -8.586 36.906 22.062 1 96.19 142 ARG B CA 1
ATOM 8003 C C . ARG B 1 142 ? -8.602 38.25 22.766 1 96.19 142 ARG B C 1
ATOM 8005 O O . ARG B 1 142 ? -9.258 39.188 22.312 1 96.19 142 ARG B O 1
ATOM 8012 N N . GLN B 1 143 ? -7.855 38.375 23.844 1 95.06 143 GLN B N 1
ATOM 8013 C CA . GLN B 1 143 ? -7.789 39.625 24.594 1 95.06 143 GLN B CA 1
ATOM 8014 C C . GLN B 1 143 ? -6.598 40.469 24.141 1 95.06 143 GLN B C 1
ATOM 8016 O O . GLN B 1 143 ? -6.32 41.5 24.719 1 95.06 143 GLN B O 1
ATOM 8021 N N . ASN B 1 144 ? -5.824 40 23.172 1 94.88 144 ASN B N 1
ATOM 8022 C CA . ASN B 1 144 ? -4.695 40.688 22.578 1 94.88 144 ASN B CA 1
ATOM 8023 C C . ASN B 1 144 ? -3.533 40.812 23.547 1 94.88 144 ASN B C 1
ATOM 8025 O O . ASN B 1 144 ? -2.881 41.875 23.609 1 94.88 144 ASN B O 1
ATOM 8029 N N . HIS B 1 145 ? -3.396 39.812 24.406 1 93.69 145 HIS B N 1
ATOM 8030 C CA . HIS B 1 145 ? -2.285 39.812 25.344 1 93.69 145 HIS B CA 1
ATOM 8031 C C . HIS B 1 145 ? -1.145 38.938 24.844 1 93.69 145 HIS B C 1
ATOM 8033 O O . HIS B 1 145 ? -0.046 38.938 25.406 1 93.69 145 HIS B O 1
ATOM 8039 N N . LEU B 1 146 ? -1.39 38.156 23.828 1 94.56 146 LEU B N 1
ATOM 8040 C CA . LEU B 1 146 ? -0.339 37.312 23.234 1 94.56 146 LEU B CA 1
ATOM 8041 C C . LEU B 1 146 ? 0.693 38.188 22.516 1 94.56 146 LEU B C 1
ATOM 8043 O O . LEU B 1 146 ? 0.353 38.906 21.594 1 94.56 146 LEU B O 1
ATOM 8047 N N . PRO B 1 147 ? 1.946 38.094 22.922 1 92.19 147 PRO B N 1
ATOM 8048 C CA . PRO B 1 147 ? 2.957 38.938 22.25 1 92.19 147 PRO B CA 1
ATOM 8049 C C . PRO B 1 147 ? 3.096 38.594 20.766 1 92.19 147 PRO B C 1
ATOM 8051 O O . PRO B 1 147 ? 3.047 37.438 20.375 1 92.19 147 PRO B O 1
ATOM 8054 N N . PRO B 1 148 ? 3.234 39.656 19.953 1 93.81 148 PRO B N 1
ATOM 8055 C CA . PRO B 1 148 ? 3.404 39.406 18.531 1 93.81 148 PRO B CA 1
ATOM 8056 C C . PRO B 1 148 ? 4.668 38.594 18.219 1 93.81 148 PRO B C 1
ATOM 8058 O O . PRO B 1 148 ? 5.691 38.75 18.891 1 93.81 148 PRO B O 1
ATOM 8061 N N . ASP B 1 149 ? 4.547 37.781 17.234 1 93.12 149 ASP B N 1
ATOM 8062 C CA . ASP B 1 149 ? 5.684 37 16.766 1 93.12 149 ASP B CA 1
ATOM 8063 C C . ASP B 1 149 ? 6.656 37.875 15.969 1 93.12 149 ASP B C 1
ATOM 8065 O O . ASP B 1 149 ? 6.246 38.844 15.32 1 93.12 149 ASP B O 1
ATOM 8069 N N . CYS B 1 150 ? 7.914 37.531 16.078 1 90.69 150 CYS B N 1
ATOM 8070 C CA . CYS B 1 150 ? 8.953 38.188 15.281 1 90.69 150 CYS B CA 1
ATOM 8071 C C . CYS B 1 150 ? 9.992 37.156 14.812 1 90.69 150 CYS B C 1
ATOM 8073 O O . CYS B 1 150 ? 10.18 36.125 15.453 1 90.69 150 CYS B O 1
ATOM 8075 N N . GLY B 1 151 ? 10.547 37.406 13.703 1 85.81 151 GLY B N 1
ATOM 8076 C CA . GLY B 1 151 ? 11.641 36.562 13.242 1 85.81 151 GLY B CA 1
ATOM 8077 C C . GLY B 1 151 ? 12.914 36.75 14.047 1 85.81 151 GLY B C 1
ATOM 8078 O O . GLY B 1 151 ? 12.961 37.562 14.969 1 85.81 151 GLY B O 1
ATOM 8079 N N . SER B 1 152 ? 13.93 35.938 13.727 1 78.38 152 SER B N 1
ATOM 8080 C CA . SER B 1 152 ? 15.211 36.031 14.414 1 78.38 152 SER B CA 1
ATOM 8081 C C . SER B 1 152 ? 15.836 37.406 14.266 1 78.38 152 SER B C 1
ATOM 8083 O O . SER B 1 152 ? 16.578 37.875 15.141 1 78.38 152 SER B O 1
ATOM 8085 N N . ASP B 1 153 ? 15.484 38.125 13.188 1 79.75 153 ASP B N 1
ATOM 8086 C CA . ASP B 1 153 ? 16.031 39.469 12.938 1 79.75 153 ASP B CA 1
ATOM 8087 C C . ASP B 1 153 ? 15.109 40.531 13.492 1 79.75 153 ASP B C 1
ATOM 8089 O O . ASP B 1 153 ? 15.336 41.719 13.266 1 79.75 153 ASP B O 1
ATOM 8093 N N . GLY B 1 154 ? 14.07 40.094 14.141 1 84.88 154 GLY B N 1
ATOM 8094 C CA . GLY B 1 154 ? 13.156 41.031 14.766 1 84.88 154 GLY B CA 1
ATOM 8095 C C . GLY B 1 154 ? 12.031 41.469 13.844 1 84.88 154 GLY B C 1
ATOM 8096 O O . GLY B 1 154 ? 11.133 42.219 14.258 1 84.88 154 GLY B O 1
ATOM 8097 N N . LYS B 1 155 ? 12.078 41.031 12.695 1 89.12 155 LYS B N 1
ATOM 8098 C CA . LYS B 1 155 ? 11.023 41.406 11.758 1 89.12 155 LYS B CA 1
ATOM 8099 C C . LYS B 1 155 ? 9.672 40.875 12.219 1 89.12 155 LYS B C 1
ATOM 8101 O O . LYS B 1 155 ? 9.562 39.688 12.609 1 89.12 155 LYS B O 1
ATOM 8106 N N . PRO B 1 156 ? 8.734 41.781 12.211 1 92.81 156 PRO B N 1
ATOM 8107 C CA . PRO B 1 156 ? 7.418 41.344 12.664 1 92.81 156 PRO B CA 1
ATOM 8108 C C . PRO B 1 156 ? 6.805 40.281 11.758 1 92.81 156 PRO B C 1
ATOM 8110 O O . PRO B 1 156 ? 7.062 40.281 10.547 1 92.81 156 PRO B O 1
ATOM 8113 N N . MET B 1 157 ? 5.992 39.406 12.312 1 93.75 157 MET B N 1
ATOM 8114 C CA . MET B 1 157 ? 5.27 38.375 11.586 1 93.75 157 MET B CA 1
ATOM 8115 C C . MET B 1 157 ? 3.764 38.531 11.773 1 93.75 157 MET B C 1
ATOM 8117 O O . MET B 1 157 ? 3.307 39.062 12.789 1 93.75 157 MET B O 1
ATOM 8121 N N . SER B 1 158 ? 3.057 38.125 10.781 1 93.94 158 SER B N 1
ATOM 8122 C CA . SER B 1 158 ? 1.602 38.188 10.859 1 93.94 158 SER B CA 1
ATOM 8123 C C . SER B 1 158 ? 1.076 37.25 11.961 1 93.94 158 SER B C 1
ATOM 8125 O O . SER B 1 158 ? 1.571 36.125 12.125 1 93.94 158 SER B O 1
ATOM 8127 N N . MET B 1 159 ? 0.121 37.688 12.75 1 95.06 159 MET B N 1
ATOM 8128 C CA . MET B 1 159 ? -0.519 36.906 13.797 1 95.06 159 MET B CA 1
ATOM 8129 C C . MET B 1 159 ? -1.863 36.344 13.328 1 95.06 159 MET B C 1
ATOM 8131 O O . MET B 1 159 ? -2.51 35.594 14.039 1 95.06 159 MET B O 1
ATOM 8135 N N . LEU B 1 160 ? -2.25 36.625 12.062 1 92.38 160 LEU B N 1
ATOM 8136 C CA . LEU B 1 160 ? -3.561 36.281 11.531 1 92.38 160 LEU B CA 1
ATOM 8137 C C . LEU B 1 160 ? -3.74 34.75 11.516 1 92.38 160 LEU B C 1
ATOM 8139 O O . LEU B 1 160 ? -4.836 34.25 11.789 1 92.38 160 LEU B O 1
ATOM 8143 N N . PRO B 1 161 ? -2.723 34 11.234 1 92.31 161 PRO B N 1
ATOM 8144 C CA . PRO B 1 161 ? -2.904 32.531 11.195 1 92.31 161 PRO B CA 1
ATOM 8145 C C . PRO B 1 161 ? -3.344 31.953 12.531 1 92.31 161 PRO B C 1
ATOM 8147 O O . PRO B 1 161 ? -3.916 30.859 12.578 1 92.31 161 PRO B O 1
ATOM 8150 N N . TYR B 1 162 ? -3.115 32.625 13.672 1 95.06 162 TYR B N 1
ATOM 8151 C CA . TYR B 1 162 ? -3.539 32.125 14.984 1 95.06 162 TYR B CA 1
ATOM 8152 C C . TYR B 1 162 ? -5.059 32.062 15.078 1 95.06 162 TYR B C 1
ATOM 8154 O O . TYR B 1 162 ? -5.609 31.312 15.883 1 95.06 162 TYR B O 1
ATOM 8162 N N . THR B 1 163 ? -5.707 32.875 14.266 1 92.62 163 THR B N 1
ATOM 8163 C CA . THR B 1 163 ? -7.168 32.906 14.281 1 92.62 163 THR B CA 1
ATOM 8164 C C . THR B 1 163 ? -7.742 31.625 13.703 1 92.62 163 THR B C 1
ATOM 8166 O O . THR B 1 163 ? -8.922 31.328 13.883 1 92.62 163 THR B O 1
ATOM 8169 N N . ASN B 1 164 ? -6.926 30.812 13.062 1 92.56 164 ASN B N 1
ATOM 8170 C CA . ASN B 1 164 ? -7.355 29.562 12.469 1 92.56 164 ASN B CA 1
ATOM 8171 C C . ASN B 1 164 ? -7.207 28.391 13.453 1 92.56 164 ASN B C 1
ATOM 8173 O O . ASN B 1 164 ? -7.684 27.297 13.188 1 92.56 164 ASN B O 1
ATOM 8177 N N . LEU B 1 165 ? -6.625 28.547 14.547 1 94.88 165 LEU B N 1
ATOM 8178 C CA . LEU B 1 165 ? -6.32 27.469 15.469 1 94.88 165 LEU B CA 1
ATOM 8179 C C . LEU B 1 165 ? -7.586 26.969 16.172 1 94.88 165 LEU B C 1
ATOM 8181 O O . LEU B 1 165 ? -7.816 25.766 16.266 1 94.88 165 LEU B O 1
ATOM 8185 N N . PHE B 1 166 ? -8.375 27.953 16.672 1 97.38 166 PHE B N 1
ATOM 8186 C CA . PHE B 1 166 ? -9.492 27.594 17.531 1 97.38 166 PHE B CA 1
ATOM 8187 C C . PHE B 1 166 ? -10.82 27.922 16.844 1 97.38 166 PHE B C 1
ATOM 8189 O O . PHE B 1 166 ? -10.961 28.953 16.203 1 97.38 166 PHE B O 1
ATOM 8196 N N . GLY B 1 167 ? -11.773 27.047 17 1 96.94 167 GLY B N 1
ATOM 8197 C CA . GLY B 1 167 ? -13.086 27.266 16.422 1 96.94 167 GLY B CA 1
ATOM 8198 C C . GLY B 1 167 ? -13.086 27.141 14.906 1 96.94 167 GLY B C 1
ATOM 8199 O O . GLY B 1 167 ? -13.914 27.766 14.227 1 96.94 167 GLY B O 1
ATOM 8200 N N . THR B 1 168 ? -12.117 26.469 14.406 1 95.44 168 THR B N 1
ATOM 8201 C CA . THR B 1 168 ? -12 26.312 12.961 1 95.44 168 THR B CA 1
ATOM 8202 C C . THR B 1 168 ? -12.211 24.859 12.555 1 95.44 168 THR B C 1
ATOM 8204 O O . THR B 1 168 ? -11.75 23.953 13.234 1 95.44 168 THR B O 1
ATOM 8207 N N . THR B 1 169 ? -13 24.641 11.5 1 94.12 169 THR B N 1
ATOM 8208 C CA . THR B 1 169 ? -13.289 23.312 11 1 94.12 169 THR B CA 1
ATOM 8209 C C . THR B 1 169 ? -13.07 23.234 9.492 1 94.12 169 THR B C 1
ATOM 8211 O O . THR B 1 169 ? -13.477 24.141 8.758 1 94.12 169 THR B O 1
ATOM 8214 N N . ARG B 1 170 ? -12.344 22.188 9.008 1 89.94 170 ARG B N 1
ATOM 8215 C CA . ARG B 1 170 ? -12.273 21.875 7.586 1 89.94 170 ARG B CA 1
ATOM 8216 C C . ARG B 1 170 ? -13.578 21.25 7.098 1 89.94 170 ARG B C 1
ATOM 8218 O O . ARG B 1 170 ? -14.109 20.328 7.727 1 89.94 170 ARG B O 1
ATOM 8225 N N . CYS B 1 171 ? -14.172 21.75 6.082 1 84.81 171 CYS B N 1
ATOM 8226 C CA . CYS B 1 171 ? -15.453 21.203 5.633 1 84.81 171 CYS B CA 1
ATOM 8227 C C . CYS B 1 171 ? -15.531 21.188 4.109 1 84.81 171 CYS B C 1
ATOM 8229 O O . CYS B 1 171 ? -14.938 22.031 3.445 1 84.81 171 CYS B O 1
ATOM 8231 N N . PRO B 1 172 ? -16.266 20.172 3.619 1 77.69 172 PRO B N 1
ATOM 8232 C CA . PRO B 1 172 ? -16.531 20.219 2.18 1 77.69 172 PRO B CA 1
ATOM 8233 C C . PRO B 1 172 ? -17.422 21.406 1.783 1 77.69 172 PRO B C 1
ATOM 8235 O O . PRO B 1 172 ? -18.203 21.891 2.6 1 77.69 172 PRO B O 1
ATOM 8238 N N . VAL B 1 173 ? -17.281 21.812 0.635 1 73.94 173 VAL B N 1
ATOM 8239 C CA . VAL B 1 173 ? -18.078 22.938 0.134 1 73.94 173 VAL B CA 1
ATOM 8240 C C . VAL B 1 173 ? -19.438 22.453 -0.333 1 73.94 173 VAL B C 1
ATOM 8242 O O . VAL B 1 173 ? -19.547 21.438 -1.021 1 73.94 173 VAL B O 1
ATOM 8245 N N . PHE B 1 174 ? -20.516 23.094 0.266 1 73.12 174 PHE B N 1
ATOM 8246 C CA . PHE B 1 174 ? -21.875 22.828 -0.166 1 73.12 174 PHE B CA 1
ATOM 8247 C C . PHE B 1 174 ? -22.438 24 -0.956 1 73.12 174 PHE B C 1
ATOM 8249 O O . PHE B 1 174 ? -22.203 25.156 -0.603 1 73.12 174 PHE B O 1
ATOM 8256 N N . GLU B 1 175 ? -23.094 23.625 -2.029 1 67.12 175 GLU B N 1
ATOM 8257 C CA . GLU B 1 175 ? -23.812 24.656 -2.76 1 67.12 175 GLU B CA 1
ATOM 8258 C C . GLU B 1 175 ? -25.078 25.094 -2.01 1 67.12 175 GLU B C 1
ATOM 8260 O O . GLU B 1 175 ? -25.609 24.344 -1.193 1 67.12 175 GLU B O 1
ATOM 8265 N N . HIS B 1 176 ? -25.422 26.359 -2.281 1 65.5 176 HIS B N 1
ATOM 8266 C CA . HIS B 1 176 ? -26.641 26.859 -1.656 1 65.5 176 HIS B CA 1
ATOM 8267 C C . HIS B 1 176 ? -27.828 25.953 -1.969 1 65.5 176 HIS B C 1
ATOM 8269 O O . HIS B 1 176 ? -28.047 25.594 -3.127 1 65.5 176 HIS B O 1
ATOM 8275 N N . GLY B 1 177 ? -28.562 25.641 -1.003 1 71.12 177 GLY B N 1
ATOM 8276 C CA . GLY B 1 177 ? -29.75 24.812 -1.179 1 71.12 177 GLY B CA 1
ATOM 8277 C C . GLY B 1 177 ? -29.438 23.328 -1.294 1 71.12 177 GLY B C 1
ATOM 8278 O O . GLY B 1 177 ? -30.344 22.5 -1.259 1 71.12 177 GLY B O 1
ATOM 8279 N N . GLU B 1 178 ? -28.125 23.125 -1.369 1 76.25 178 GLU B N 1
ATOM 8280 C CA . GLU B 1 178 ? -27.719 21.75 -1.594 1 76.25 178 GLU B CA 1
ATOM 8281 C C . GLU B 1 178 ? -28.141 20.859 -0.434 1 76.25 178 GLU B C 1
ATOM 8283 O O . GLU B 1 178 ? -28.641 19.75 -0.648 1 76.25 178 GLU B O 1
ATOM 8288 N N . VAL B 1 179 ? -27.969 21.312 0.769 1 77.12 179 VAL B N 1
ATOM 8289 C CA . VAL B 1 179 ? -28.297 20.516 1.943 1 77.12 179 VAL B CA 1
ATOM 8290 C C . VAL B 1 179 ? -29.812 20.438 2.111 1 77.12 179 VAL B C 1
ATOM 8292 O O . VAL B 1 179 ? -30.359 19.359 2.354 1 77.12 179 VAL B O 1
ATOM 8295 N N . GLU B 1 180 ? -30.469 21.547 1.888 1 75 180 GLU B N 1
ATOM 8296 C CA . GLU B 1 180 ? -31.906 21.625 2.088 1 75 180 GLU B CA 1
ATOM 8297 C C . GLU B 1 180 ? -32.656 20.719 1.108 1 75 180 GLU B C 1
ATOM 8299 O O . GLU B 1 180 ? -33.656 20.094 1.467 1 75 180 GLU B O 1
ATOM 8304 N N . SER B 1 181 ? -32.125 20.641 0.002 1 76.44 181 SER B N 1
ATOM 8305 C CA . SER B 1 181 ? -32.781 19.859 -1.047 1 76.44 181 SER B CA 1
ATOM 8306 C C . SER B 1 181 ? -32.375 18.406 -1.003 1 76.44 181 SER B C 1
ATOM 8308 O O . SER B 1 181 ? -32.906 17.578 -1.761 1 76.44 181 SER B O 1
ATOM 8310 N N . PHE B 1 182 ? -31.484 18.234 -0.075 1 77.5 182 PHE B N 1
ATOM 8311 C CA . PHE B 1 182 ? -30.938 16.891 -0.021 1 77.5 182 PHE B CA 1
ATOM 8312 C C . PHE B 1 182 ? -31.969 15.891 0.501 1 77.5 182 PHE B C 1
ATOM 8314 O O . PHE B 1 182 ? -32.594 16.125 1.544 1 77.5 182 PHE B O 1
ATOM 8321 N N . ASP B 1 183 ? -32.156 14.844 -0.274 1 76.12 183 ASP B N 1
ATOM 8322 C CA . ASP B 1 183 ? -33.094 13.797 0.126 1 76.12 183 ASP B CA 1
ATOM 8323 C C . ASP B 1 183 ? -32.406 12.766 1.024 1 76.12 183 ASP B C 1
ATOM 8325 O O . ASP B 1 183 ? -31.547 12.008 0.565 1 76.12 183 ASP B O 1
ATOM 8329 N N . LEU B 1 184 ? -32.812 12.758 2.234 1 74 184 LEU B N 1
ATOM 8330 C CA . LEU B 1 184 ? -32.219 11.906 3.25 1 74 184 LEU B CA 1
ATOM 8331 C C . LEU B 1 184 ? -32.438 10.43 2.92 1 74 184 LEU B C 1
ATOM 8333 O O . LEU B 1 184 ? -31.672 9.57 3.375 1 74 184 LEU B O 1
ATOM 8337 N N . ASN B 1 185 ? -33.438 10.273 2.18 1 63 185 ASN B N 1
ATOM 8338 C CA . ASN B 1 185 ? -33.812 8.891 1.907 1 63 185 ASN B CA 1
ATOM 8339 C C . ASN B 1 185 ? -33.156 8.375 0.624 1 63 185 ASN B C 1
ATOM 8341 O O . ASN B 1 185 ? -33.312 7.199 0.273 1 63 185 ASN B O 1
ATOM 8345 N N . ARG B 1 186 ? -32.469 9.508 0.103 1 60.44 186 ARG B N 1
ATOM 8346 C CA . ARG B 1 186 ? -31.781 9.109 -1.13 1 60.44 186 ARG B CA 1
ATOM 8347 C C . ARG B 1 186 ? -30.438 8.469 -0.835 1 60.44 186 ARG B C 1
ATOM 8349 O O . ARG B 1 186 ? -29.609 9.039 -0.126 1 60.44 186 ARG B O 1
ATOM 8356 N N . PRO B 1 187 ? -30.297 7.27 -1.234 1 55.19 187 PRO B N 1
ATOM 8357 C CA . PRO B 1 187 ? -28.984 6.637 -1.04 1 55.19 187 PRO B CA 1
ATOM 8358 C C . PRO B 1 187 ? -27.859 7.387 -1.747 1 55.19 187 PRO B C 1
ATOM 8360 O O . PRO B 1 187 ? -28.109 8.078 -2.74 1 55.19 187 PRO B O 1
ATOM 8363 N N . TYR B 1 188 ? -26.625 7.402 -1.22 1 53.22 188 TYR B N 1
ATOM 8364 C CA . TYR B 1 188 ? -25.422 8.016 -1.788 1 53.22 188 TYR B CA 1
ATOM 8365 C C . TYR B 1 188 ? -25.125 7.434 -3.164 1 53.22 188 TYR B C 1
ATOM 8367 O O . TYR B 1 188 ? -25.219 6.219 -3.367 1 53.22 188 TYR B O 1
ATOM 8375 N N . ASP B 1 189 ? -25.062 8.266 -4.277 1 46.53 189 ASP B N 1
ATOM 8376 C CA . ASP B 1 189 ? -24.609 7.891 -5.609 1 46.53 189 ASP B CA 1
ATOM 8377 C C . ASP B 1 189 ? -23.266 8.539 -5.934 1 46.53 189 ASP B C 1
ATOM 8379 O O . ASP B 1 189 ? -23.094 9.742 -5.723 1 46.53 189 ASP B O 1
ATOM 8383 N N . GLU B 1 190 ? -22.266 7.711 -6.039 1 43.84 190 GLU B N 1
ATOM 8384 C CA . GLU B 1 190 ? -21 8.32 -6.449 1 43.84 190 GLU B CA 1
ATOM 8385 C C . GLU B 1 190 ? -21.219 9.367 -7.543 1 43.84 190 GLU B C 1
ATOM 8387 O O . GLU B 1 190 ? -20.469 10.336 -7.641 1 43.84 190 GLU B O 1
ATOM 8392 N N . SER B 1 191 ? -22.25 9.055 -8.422 1 42.78 191 SER B N 1
ATOM 8393 C CA . SER B 1 191 ? -22.625 10 -9.469 1 42.78 191 SER B CA 1
ATOM 8394 C C . SER B 1 191 ? -23.031 11.352 -8.875 1 42.78 191 SER B C 1
ATOM 8396 O O . SER B 1 191 ? -22.969 12.375 -9.562 1 42.78 191 SER B O 1
ATOM 8398 N N . ASP B 1 192 ? -23.531 11.172 -7.766 1 47.84 192 ASP B N 1
ATOM 8399 C CA . ASP B 1 192 ? -23.938 12.438 -7.152 1 47.84 192 ASP B CA 1
ATOM 8400 C C . ASP B 1 192 ? -22.734 13.359 -6.953 1 47.84 192 ASP B C 1
ATOM 8402 O O . ASP B 1 192 ? -22.875 14.586 -7 1 47.84 192 ASP B O 1
ATOM 8406 N N . LEU B 1 193 ? -21.672 12.523 -6.812 1 44.94 193 LEU B N 1
ATOM 8407 C CA . LEU B 1 193 ? -20.422 13.273 -6.703 1 44.94 193 LEU B CA 1
ATOM 8408 C C . LEU B 1 193 ? -19.953 13.734 -8.078 1 44.94 193 LEU B C 1
ATOM 8410 O O . LEU B 1 193 ? -19.469 14.852 -8.227 1 44.94 193 LEU B O 1
ATOM 8414 N N . GLU B 1 194 ? -19.969 12.797 -9.109 1 43.69 194 GLU B N 1
ATOM 8415 C CA . GLU B 1 194 ? -19.531 13.102 -10.469 1 43.69 194 GLU B CA 1
ATOM 8416 C C . GLU B 1 194 ? -20.469 14.094 -11.148 1 43.69 194 GLU B C 1
ATOM 8418 O O . GLU B 1 194 ? -20.016 14.961 -11.898 1 43.69 194 GLU B O 1
ATOM 8423 N N . ALA B 1 195 ? -21.734 13.781 -11.133 1 41.88 195 ALA B N 1
ATOM 8424 C CA . ALA B 1 195 ? -22.656 14.758 -11.703 1 41.88 195 ALA B CA 1
ATOM 8425 C C . ALA B 1 195 ? -22.328 16.172 -11.234 1 41.88 195 ALA B C 1
ATOM 8427 O O . ALA B 1 195 ? -22.453 17.125 -12 1 41.88 195 ALA B O 1
ATOM 8428 N N . GLU B 1 196 ? -21.938 16.141 -10.094 1 41.53 196 GLU B N 1
ATOM 8429 C CA . GLU B 1 196 ? -21.5 17.406 -9.539 1 41.53 196 GLU B CA 1
ATOM 8430 C C . GLU B 1 196 ? -20.219 17.891 -10.227 1 41.53 196 GLU B C 1
ATOM 8432 O O . GLU B 1 196 ? -20.062 19.078 -10.5 1 41.53 196 GLU B O 1
ATOM 8437 N N . LEU B 1 197 ? -19.359 16.844 -10.484 1 40.28 197 LEU B N 1
ATOM 8438 C CA . LEU B 1 197 ? -18.156 17.203 -11.234 1 40.28 197 LEU B CA 1
ATOM 8439 C C . LEU B 1 197 ? -18.5 17.609 -12.664 1 40.28 197 LEU B C 1
ATOM 8441 O O . LEU B 1 197 ? -17.906 18.547 -13.203 1 40.28 197 LEU B O 1
ATOM 8445 N N . ASN B 1 198 ? -19.312 16.812 -13.359 1 39.22 198 ASN B N 1
ATOM 8446 C CA . ASN B 1 198 ? -19.734 17.188 -14.711 1 39.22 198 ASN B CA 1
ATOM 8447 C C . ASN B 1 198 ? -20.547 18.469 -14.711 1 39.22 198 ASN B C 1
ATOM 8449 O O . ASN B 1 198 ? -20.562 19.219 -15.695 1 39.22 198 ASN B O 1
ATOM 8453 N N . ASN B 1 199 ? -21.422 18.641 -13.797 1 36 199 ASN B N 1
ATOM 8454 C CA . ASN B 1 199 ? -22.109 19.922 -13.75 1 36 199 ASN B CA 1
ATOM 8455 C C . ASN B 1 199 ? -21.125 21.062 -13.484 1 36 199 ASN B C 1
ATOM 8457 O O . ASN B 1 199 ? -21.5 22.234 -13.5 1 36 199 ASN B O 1
ATOM 8461 N N . LEU B 1 200 ? -20.094 20.766 -13.008 1 34.59 200 LEU B N 1
ATOM 8462 C CA . LEU B 1 200 ? -19.016 21.734 -12.914 1 34.59 200 LEU B CA 1
ATOM 8463 C C . LEU B 1 200 ? -18.531 22.156 -14.297 1 34.59 200 LEU B C 1
ATOM 8465 O O . LEU B 1 200 ? -17.984 23.234 -14.477 1 34.59 200 LEU B O 1
ATOM 8469 N N . SER B 1 201 ? -18.484 21.281 -15.211 1 32 201 SER B N 1
ATOM 8470 C CA . SER B 1 201 ? -18.219 21.797 -16.547 1 32 201 SER B CA 1
ATOM 8471 C C . SER B 1 201 ? -19.359 22.656 -17.047 1 32 201 SER B C 1
ATOM 8473 O O . SER B 1 201 ? -19.281 23.266 -18.125 1 32 201 SER B O 1
ATOM 8475 N N . ALA B 1 202 ? -20.672 22.344 -16.734 1 30.86 202 ALA B N 1
ATOM 8476 C CA . ALA B 1 202 ? -21.703 23.266 -17.219 1 30.86 202 ALA B CA 1
ATOM 8477 C C . ALA B 1 202 ? -21.594 24.609 -16.531 1 30.86 202 ALA B C 1
ATOM 8479 O O . ALA B 1 202 ? -21.406 24.688 -15.312 1 30.86 202 ALA B O 1
ATOM 8480 N N . GLN B 1 203 ? -21.469 25.656 -17.297 1 31.67 203 GLN B N 1
ATOM 8481 C CA . GLN B 1 203 ? -21.297 27.109 -17.188 1 31.67 203 GLN B CA 1
ATOM 8482 C C . GLN B 1 203 ? -22.25 27.703 -16.156 1 31.67 203 GLN B C 1
ATOM 8484 O O . GLN B 1 203 ? -22.547 28.906 -16.219 1 31.67 203 GLN B O 1
ATOM 8489 N N . ARG B 1 204 ? -23.266 26.984 -15.609 1 33.88 204 ARG B N 1
ATOM 8490 C CA . ARG B 1 204 ? -24.203 27.891 -14.953 1 33.88 204 ARG B CA 1
ATOM 8491 C C . ARG B 1 204 ? -23.531 28.578 -13.758 1 33.88 204 ARG B C 1
ATOM 8493 O O . ARG B 1 204 ? -22.797 27.938 -13 1 33.88 204 ARG B O 1
ATOM 8500 N N . ARG B 1 205 ? -23.797 29.891 -13.688 1 30.41 205 ARG B N 1
ATOM 8501 C CA . ARG B 1 205 ? -23.484 30.891 -12.664 1 30.41 205 ARG B CA 1
ATOM 8502 C C . ARG B 1 205 ? -23.969 30.438 -11.297 1 30.41 205 ARG B C 1
ATOM 8504 O O . ARG B 1 205 ? -25.156 30.109 -11.125 1 30.41 205 ARG B O 1
ATOM 8511 N N . PRO B 1 206 ? -23.281 29.844 -10.578 1 32.59 206 PRO B N 1
ATOM 8512 C CA . PRO B 1 206 ? -23.828 29.594 -9.242 1 32.59 206 PRO B CA 1
ATOM 8513 C C . PRO B 1 206 ? -24.641 30.766 -8.711 1 32.59 206 PRO B C 1
ATOM 8515 O O . PRO B 1 206 ? -24.266 31.938 -8.898 1 32.59 206 PRO B O 1
ATOM 8518 N N . SER B 1 207 ? -26.062 30.672 -8.68 1 29.14 207 SER B N 1
ATOM 8519 C CA . SER B 1 207 ? -26.875 31.656 -7.973 1 29.14 207 SER B CA 1
ATOM 8520 C C . SER B 1 207 ? -26.328 31.922 -6.57 1 29.14 207 SER B C 1
ATOM 8522 O O . SER B 1 207 ? -25.781 31.031 -5.934 1 29.14 207 SER B O 1
ATOM 8524 N N . THR B 1 208 ? -26.094 33.156 -6.188 1 28.73 208 THR B N 1
ATOM 8525 C CA . THR B 1 208 ? -25.734 33.781 -4.914 1 28.73 208 THR B CA 1
ATOM 8526 C C . THR B 1 208 ? -26.609 33.219 -3.785 1 28.73 208 THR B C 1
ATOM 8528 O O . THR B 1 208 ? -27.734 33.688 -3.59 1 28.73 208 THR B O 1
ATOM 8531 N N . ALA B 1 209 ? -26.844 31.984 -3.566 1 28.7 209 ALA B N 1
ATOM 8532 C CA . ALA B 1 209 ? -27.672 31.734 -2.385 1 28.7 209 ALA B CA 1
ATOM 8533 C C . ALA B 1 209 ? -27.016 32.344 -1.136 1 28.7 209 ALA B C 1
ATOM 8535 O O . ALA B 1 209 ? -25.812 32.25 -0.952 1 28.7 209 ALA B O 1
ATOM 8536 N N . SER B 1 210 ? -27.75 33.281 -0.37 1 25.86 210 SER B N 1
ATOM 8537 C CA . SER B 1 210 ? -27.594 34 0.893 1 25.86 210 SER B CA 1
ATOM 8538 C C . SER B 1 210 ? -27.203 33.062 2.021 1 25.86 210 SER B C 1
ATOM 8540 O O . SER B 1 210 ? -27.828 32.031 2.221 1 25.86 210 SER B O 1
ATOM 8542 N N . SER B 1 211 ? -25.953 32.812 2.275 1 29.5 211 SER B N 1
ATOM 8543 C CA . SER B 1 211 ? -25.594 32.188 3.545 1 29.5 211 SER B CA 1
ATOM 8544 C C . SER B 1 211 ? -26.391 32.781 4.699 1 29.5 211 SER B C 1
ATOM 8546 O O . SER B 1 211 ? -26.297 33.969 4.992 1 29.5 211 SER B O 1
ATOM 8548 N N . GLU B 1 212 ? -27.625 32.344 4.98 1 28.23 212 GLU B N 1
ATOM 8549 C CA . GLU B 1 212 ? -28.422 32.812 6.105 1 28.23 212 GLU B CA 1
ATOM 8550 C C . GLU B 1 212 ? -27.594 32.906 7.379 1 28.23 212 GLU B C 1
ATOM 8552 O O . GLU B 1 212 ? -27.859 33.781 8.234 1 28.23 212 GLU B O 1
ATOM 8557 N N . ALA B 1 213 ? -27.062 31.828 8.031 1 29.78 213 ALA B N 1
ATOM 8558 C CA . ALA B 1 213 ? -27.172 31.938 9.484 1 29.78 213 ALA B CA 1
ATOM 8559 C C . ALA B 1 213 ? -26.25 33.031 10.023 1 29.78 213 ALA B C 1
ATOM 8561 O O . ALA B 1 213 ? -26.25 33.312 11.227 1 29.78 213 ALA B O 1
ATOM 8562 N N . SER B 1 214 ? -24.953 33.062 9.664 1 29.95 214 SER B N 1
ATOM 8563 C CA . SER B 1 214 ? -24.359 33.844 10.75 1 29.95 214 SER B CA 1
ATOM 8564 C C . SER B 1 214 ? -24.969 35.25 10.828 1 29.95 214 SER B C 1
ATOM 8566 O O . SER B 1 214 ? -25.234 35.875 9.797 1 29.95 214 SER B O 1
ATOM 8568 N N . ASN B 1 215 ? -25.719 35.594 11.906 1 30.88 215 ASN B N 1
ATOM 8569 C CA . ASN B 1 215 ? -26.266 36.906 12.25 1 30.88 215 ASN B CA 1
ATOM 8570 C C . ASN B 1 215 ? -25.359 38.031 11.789 1 30.88 215 ASN B C 1
ATOM 8572 O O . ASN B 1 215 ? -25.797 39.188 11.625 1 30.88 215 ASN B O 1
ATOM 8576 N N . GLN B 1 216 ? -24.219 38.25 12.539 1 28.81 216 GLN B N 1
ATOM 8577 C CA . GLN B 1 216 ? -23.672 39.562 12.172 1 28.81 216 GLN B CA 1
ATOM 8578 C C . GLN B 1 216 ? -23.234 39.562 10.711 1 28.81 216 GLN B C 1
ATOM 8580 O O . GLN B 1 216 ? -22.578 38.625 10.242 1 28.81 216 GLN B O 1
ATOM 8585 N N . PRO B 1 217 ? -23.922 40.281 9.805 1 30.48 217 PRO B N 1
ATOM 8586 C CA . PRO B 1 217 ? -23.438 40.594 8.461 1 30.48 217 PRO B CA 1
ATOM 8587 C C . PRO B 1 217 ? -21.922 40.844 8.422 1 30.48 217 PRO B C 1
ATOM 8589 O O . PRO B 1 217 ? -21.422 41.781 9.055 1 30.48 217 PRO B O 1
ATOM 8592 N N . SER B 1 218 ? -21.047 40 8.82 1 30.75 218 SER B N 1
ATOM 8593 C CA . SER B 1 218 ? -19.797 40.625 8.438 1 30.75 218 SER B CA 1
ATOM 8594 C C . SER B 1 218 ? -19.875 41.219 7.043 1 30.75 218 SER B C 1
ATOM 8596 O O . SER B 1 218 ? -20.5 40.656 6.145 1 30.75 218 SER B O 1
ATOM 8598 N N . ALA B 1 219 ? -19.828 42.594 6.91 1 31.62 219 ALA B N 1
ATOM 8599 C CA . ALA B 1 219 ? -19.891 43.469 5.75 1 31.62 219 ALA B CA 1
ATOM 8600 C C . ALA B 1 219 ? -19.391 42.781 4.492 1 31.62 219 ALA B C 1
ATOM 8602 O O . ALA B 1 219 ? -19.938 42.969 3.406 1 31.62 219 ALA B O 1
ATOM 8603 N N . ASN B 1 220 ? -18.062 42.469 4.352 1 30.25 220 ASN B N 1
ATOM 8604 C CA . ASN B 1 220 ? -17.5 42.094 3.061 1 30.25 220 ASN B CA 1
ATOM 8605 C C . ASN B 1 220 ? -17.906 40.688 2.654 1 30.25 220 ASN B C 1
ATOM 8607 O O . ASN B 1 220 ? -17.203 39.719 2.957 1 30.25 220 ASN B O 1
ATOM 8611 N N . SER B 1 221 ? -19.062 40.25 2.773 1 34.25 221 SER B N 1
ATOM 8612 C CA . SER B 1 221 ? -19.516 39 2.201 1 34.25 221 SER B CA 1
ATOM 8613 C C . SER B 1 221 ? -19.156 38.906 0.72 1 34.25 221 SER B C 1
ATOM 8615 O O . SER B 1 221 ? -19.859 39.469 -0.126 1 34.25 221 SER B O 1
ATOM 8617 N N . ASP B 1 222 ? -17.859 39.094 0.349 1 32.34 222 ASP B N 1
ATOM 8618 C CA . ASP B 1 222 ? -17.5 39 -1.063 1 32.34 222 ASP B CA 1
ATOM 8619 C C . ASP B 1 222 ? -18.125 37.75 -1.702 1 32.34 222 ASP B C 1
ATOM 8621 O O . ASP B 1 222 ? -18.062 36.656 -1.144 1 32.34 222 ASP B O 1
ATOM 8625 N N . ASP B 1 223 ? -19.125 37.844 -2.533 1 35.19 223 ASP B N 1
ATOM 8626 C CA . ASP B 1 223 ? -19.719 37.031 -3.584 1 35.19 223 ASP B CA 1
ATOM 8627 C C . ASP B 1 223 ? -18.719 35.969 -4.09 1 35.19 223 ASP B C 1
ATOM 8629 O O . ASP B 1 223 ? -19.125 34.969 -4.668 1 35.19 223 ASP B O 1
ATOM 8633 N N . ASP B 1 224 ? -17.469 36.344 -4.137 1 37.22 224 ASP B N 1
ATOM 8634 C CA . ASP B 1 224 ? -16.422 35.562 -4.785 1 37.22 224 ASP B CA 1
ATOM 8635 C C . ASP B 1 224 ? -16.203 34.219 -4.066 1 37.22 224 ASP B C 1
ATOM 8637 O O . ASP B 1 224 ? -15.664 33.281 -4.648 1 37.22 224 ASP B O 1
ATOM 8641 N N . LEU B 1 225 ? -16.484 34.125 -2.832 1 38.97 225 LEU B N 1
ATOM 8642 C CA . LEU B 1 225 ? -16.203 32.875 -2.1 1 38.97 225 LEU B CA 1
ATOM 8643 C C . LEU B 1 225 ? -17.141 31.766 -2.559 1 38.97 225 LEU B C 1
ATOM 8645 O O . LEU B 1 225 ? -16.844 30.594 -2.334 1 38.97 225 LEU B O 1
ATOM 8649 N N . GLU B 1 226 ? -18.281 32.062 -3.057 1 36.34 226 GLU B N 1
ATOM 8650 C CA . GLU B 1 226 ? -19.312 31.078 -3.289 1 36.34 226 GLU B CA 1
ATOM 8651 C C . GLU B 1 226 ? -18.891 30.094 -4.387 1 36.34 226 GLU B C 1
ATOM 8653 O O . GLU B 1 226 ? -19.25 28.922 -4.348 1 36.34 226 GLU B O 1
ATOM 8658 N N . PHE B 1 227 ? -18.344 30.656 -5.41 1 36.69 227 PHE B N 1
ATOM 8659 C CA . PHE B 1 227 ? -18.156 29.859 -6.617 1 36.69 227 PHE B CA 1
ATOM 8660 C C . PHE B 1 227 ? -17.312 28.625 -6.32 1 36.69 227 PHE B C 1
ATOM 8662 O O . PHE B 1 227 ? -17.516 27.562 -6.914 1 36.69 227 PHE B O 1
ATOM 8669 N N . PHE B 1 228 ? -16.25 28.891 -5.699 1 41.78 228 PHE B N 1
ATOM 8670 C CA . PHE B 1 228 ? -15.25 27.828 -5.699 1 41.78 228 PHE B CA 1
ATOM 8671 C C . PHE B 1 228 ? -15.758 26.609 -4.93 1 41.78 228 PHE B C 1
ATOM 8673 O O . PHE B 1 228 ? -15.023 25.641 -4.746 1 41.78 228 PHE B O 1
ATOM 8680 N N . ASN B 1 229 ? -17.078 26.734 -4.398 1 38.69 229 ASN B N 1
ATOM 8681 C CA . ASN B 1 229 ? -17.562 25.781 -3.4 1 38.69 229 ASN B CA 1
ATOM 8682 C C . ASN B 1 229 ? -17.938 24.453 -4.027 1 38.69 229 ASN B C 1
ATOM 8684 O O . ASN B 1 229 ? -18.531 23.594 -3.369 1 38.69 229 ASN B O 1
ATOM 8688 N N . VAL B 1 230 ? -17.938 24.406 -5.27 1 41.44 230 VAL B N 1
ATOM 8689 C CA . VAL B 1 230 ? -18.75 23.219 -5.574 1 41.44 230 VAL B CA 1
ATOM 8690 C C . VAL B 1 230 ? -17.984 21.969 -5.172 1 41.44 230 VAL B C 1
ATOM 8692 O O . VAL B 1 230 ? -18.578 21 -4.668 1 41.44 230 VAL B O 1
ATOM 8695 N N . HIS B 1 231 ? -16.719 21.75 -5.57 1 49.5 231 HIS B N 1
ATOM 8696 C CA . HIS B 1 231 ? -16.031 20.5 -5.238 1 49.5 231 HIS B CA 1
ATOM 8697 C C . HIS B 1 231 ? -14.695 20.797 -4.539 1 49.5 231 HIS B C 1
ATOM 8699 O O . HIS B 1 231 ? -13.898 21.594 -5.023 1 49.5 231 HIS B O 1
ATOM 8705 N N . GLY B 1 232 ? -14.727 21.141 -3.336 1 60.91 232 GLY B N 1
ATOM 8706 C CA . GLY B 1 232 ? -13.484 21.438 -2.645 1 60.91 232 GLY B CA 1
ATOM 8707 C C . GLY B 1 232 ? -13.625 21.438 -1.134 1 60.91 232 GLY B C 1
ATOM 8708 O O . GLY B 1 232 ? -14.594 20.891 -0.595 1 60.91 232 GLY B O 1
ATOM 8709 N N . ILE B 1 233 ? -12.602 21.641 -0.593 1 73.44 233 ILE B N 1
ATOM 8710 C CA . ILE B 1 233 ? -12.477 21.75 0.855 1 73.44 233 ILE B CA 1
ATOM 8711 C C . ILE B 1 233 ? -12.344 23.219 1.247 1 73.44 233 ILE B C 1
ATOM 8713 O O . ILE B 1 233 ? -11.773 24.016 0.5 1 73.44 233 ILE B O 1
ATOM 8717 N N . THR B 1 234 ? -13.125 23.641 2.162 1 77.75 234 THR B N 1
ATOM 8718 C CA . THR B 1 234 ? -13.031 24.984 2.73 1 77.75 234 THR B CA 1
ATOM 8719 C C . THR B 1 234 ? -12.883 24.922 4.25 1 77.75 234 THR B C 1
ATOM 8721 O O . THR B 1 234 ? -12.688 23.844 4.812 1 77.75 234 THR B O 1
ATOM 8724 N N . LYS B 1 235 ? -12.789 26.156 4.859 1 84.56 235 LYS B N 1
ATOM 8725 C CA . LYS B 1 235 ? -12.727 26.234 6.316 1 84.56 235 LYS B CA 1
ATOM 8726 C C . LYS B 1 235 ? -13.836 27.141 6.863 1 84.56 235 LYS B C 1
ATOM 8728 O O . LYS B 1 235 ? -14.172 28.156 6.262 1 84.56 235 LYS B O 1
ATOM 8733 N N . LYS B 1 236 ? -14.453 26.672 7.887 1 89.25 236 LYS B N 1
ATOM 8734 C CA . LYS B 1 236 ? -15.398 27.469 8.656 1 89.25 236 LYS B CA 1
ATOM 8735 C C . LYS B 1 236 ? -14.789 27.906 9.984 1 89.25 236 LYS B C 1
ATOM 8737 O O . LYS B 1 236 ? -14.094 27.141 10.641 1 89.25 236 LYS B O 1
ATOM 8742 N N . GLN B 1 237 ? -15.023 29.172 10.289 1 93.44 237 GLN B N 1
ATOM 8743 C CA . GLN B 1 237 ? -14.484 29.719 11.523 1 93.44 237 GLN B CA 1
ATOM 8744 C C . GLN B 1 237 ? -15.602 30.219 12.438 1 93.44 237 GLN B C 1
ATOM 8746 O O . GLN B 1 237 ? -16.594 30.766 11.961 1 93.44 237 GLN B O 1
ATOM 8751 N N . TYR B 1 238 ? -15.406 30.031 13.711 1 96.44 238 TYR B N 1
ATOM 8752 C CA . TYR B 1 238 ? -16.328 30.453 14.758 1 96.44 238 TYR B CA 1
ATOM 8753 C C . TYR B 1 238 ? -15.594 31.266 15.828 1 96.44 238 TYR B C 1
ATOM 8755 O O . TYR B 1 238 ? -15.32 30.75 16.922 1 96.44 238 TYR B O 1
ATOM 8763 N N . PRO B 1 239 ? -15.367 32.5 15.539 1 94.44 239 PRO B N 1
ATOM 8764 C CA . PRO B 1 239 ? -14.523 33.344 16.422 1 94.44 239 PRO B CA 1
ATOM 8765 C C . PRO B 1 239 ? -15.133 33.531 17.797 1 94.44 239 PRO B C 1
ATOM 8767 O O . PRO B 1 239 ? -14.414 33.812 18.766 1 94.44 239 PRO B O 1
ATOM 8770 N N . ASP B 1 240 ? -16.469 33.312 17.953 1 94.94 240 ASP B N 1
ATOM 8771 C CA . ASP B 1 240 ? -17.109 33.594 19.234 1 94.94 240 ASP B CA 1
ATOM 8772 C C . ASP B 1 240 ? -17.344 32.281 20.016 1 94.94 240 ASP B C 1
ATOM 8774 O O . ASP B 1 240 ? -18.047 32.281 21.031 1 94.94 240 ASP B O 1
ATOM 8778 N N . SER B 1 241 ? -16.734 31.234 19.516 1 97 241 SER B N 1
ATOM 8779 C CA . SER B 1 241 ? -16.922 29.938 20.172 1 97 241 SER B CA 1
ATOM 8780 C C . SER B 1 241 ? -16.438 30 21.625 1 97 241 SER B C 1
ATOM 8782 O O . SER B 1 241 ? -15.414 30.625 21.922 1 97 241 SER B O 1
ATOM 8784 N N . LYS B 1 242 ? -17.125 29.297 22.562 1 97.5 242 LYS B N 1
ATOM 8785 C CA . LYS B 1 242 ? -16.781 29.344 23.984 1 97.5 242 LYS B CA 1
ATOM 8786 C C . LYS B 1 242 ? -16.766 27.938 24.594 1 97.5 242 LYS B C 1
ATOM 8788 O O . LYS B 1 242 ? -16.703 27.797 25.812 1 97.5 242 LYS B O 1
ATOM 8793 N N . HIS B 1 243 ? -16.891 26.969 23.797 1 98.44 243 HIS B N 1
ATOM 8794 C CA . HIS B 1 243 ? -16.984 25.609 24.312 1 98.44 243 HIS B CA 1
ATOM 8795 C C . HIS B 1 243 ? -15.953 24.688 23.656 1 98.44 243 HIS B C 1
ATOM 8797 O O . HIS B 1 243 ? -15.414 25.016 22.594 1 98.44 243 HIS B O 1
ATOM 8803 N N . ILE B 1 244 ? -15.633 23.547 24.312 1 98.75 244 ILE B N 1
ATOM 8804 C CA . ILE B 1 244 ? -14.797 22.5 23.75 1 98.75 244 ILE B CA 1
ATOM 8805 C C . ILE B 1 244 ? -15.617 21.234 23.547 1 98.75 244 ILE B C 1
ATOM 8807 O O . ILE B 1 244 ? -16.703 21.094 24.125 1 98.75 244 ILE B O 1
ATOM 8811 N N . MET B 1 245 ? -15.156 20.438 22.641 1 98.56 245 MET B N 1
ATOM 8812 C CA . MET B 1 245 ? -15.695 19.094 22.438 1 98.56 245 MET B CA 1
ATOM 8813 C C . MET B 1 245 ? -14.766 18.031 23.016 1 98.56 245 MET B C 1
ATOM 8815 O O . MET B 1 245 ? -13.539 18.141 22.891 1 98.56 245 MET B O 1
ATOM 8819 N N . ILE B 1 246 ? -15.305 17.031 23.703 1 98.81 246 ILE B N 1
ATOM 8820 C CA . ILE B 1 246 ? -14.523 15.938 24.281 1 98.81 246 ILE B CA 1
ATOM 8821 C C . ILE B 1 246 ? -15.016 14.602 23.734 1 98.81 246 ILE B C 1
ATOM 8823 O O . ILE B 1 246 ? -16.219 14.344 23.688 1 98.81 246 ILE B O 1
ATOM 8827 N N . ILE B 1 247 ? -14.133 13.805 23.234 1 98.5 247 ILE B N 1
ATOM 8828 C CA . ILE B 1 247 ? -14.469 12.477 22.75 1 98.5 247 ILE B CA 1
ATOM 8829 C C . ILE B 1 247 ? -13.781 11.422 23.609 1 98.5 247 ILE B C 1
ATOM 8831 O O . ILE B 1 247 ? -12.57 11.492 23.844 1 98.5 247 ILE B O 1
ATOM 8835 N N . SER B 1 248 ? -14.5 10.508 24.109 1 98.19 248 SER B N 1
ATOM 8836 C CA . SER B 1 248 ? -14.016 9.375 24.891 1 98.19 248 SER B CA 1
ATOM 8837 C C . SER B 1 248 ? -14.75 8.086 24.516 1 98.19 248 SER B C 1
ATOM 8839 O O . SER B 1 248 ? -15.977 8.031 24.578 1 98.19 248 SER B O 1
ATOM 8841 N N . LYS B 1 249 ? -14.023 7.09 24.078 1 96.56 249 LYS B N 1
ATOM 8842 C CA . LYS B 1 249 ? -14.555 5.789 23.688 1 96.56 249 LYS B CA 1
ATOM 8843 C C . LYS B 1 249 ? -15.703 5.934 22.703 1 96.56 249 LYS B C 1
ATOM 8845 O O . LYS B 1 249 ? -16.781 5.348 22.875 1 96.56 249 LYS B O 1
ATOM 8850 N N . GLY B 1 250 ? -15.477 6.809 21.75 1 95.75 250 GLY B N 1
ATOM 8851 C CA . GLY B 1 250 ? -16.438 6.992 20.672 1 95.75 250 GLY B CA 1
ATOM 8852 C C . GLY B 1 250 ? -17.656 7.777 21.094 1 95.75 250 GLY B C 1
ATOM 8853 O O . GLY B 1 250 ? -18.656 7.832 20.359 1 95.75 250 GLY B O 1
ATOM 8854 N N . GLN B 1 251 ? -17.719 8.297 22.297 1 97.12 251 GLN B N 1
ATOM 8855 C CA . GLN B 1 251 ? -18.812 9.117 22.797 1 97.12 251 GLN B CA 1
ATOM 8856 C C . GLN B 1 251 ? -18.422 10.586 22.828 1 97.12 251 GLN B C 1
ATOM 8858 O O . GLN B 1 251 ? -17.25 10.922 23 1 97.12 251 GLN B O 1
ATOM 8863 N N . TYR B 1 252 ? -19.422 11.516 22.688 1 97.69 252 TYR B N 1
ATOM 8864 C CA . TYR B 1 252 ? -19.188 12.938 22.453 1 97.69 252 TYR B CA 1
ATOM 8865 C C . TYR B 1 252 ? -19.797 13.789 23.562 1 97.69 252 TYR B C 1
ATOM 8867 O O . TYR B 1 252 ? -20.953 13.602 23.922 1 97.69 252 TYR B O 1
ATOM 8875 N N . TYR B 1 253 ? -18.969 14.594 24.109 1 98.19 253 TYR B N 1
ATOM 8876 C CA . TYR B 1 253 ? -19.359 15.5 25.188 1 98.19 253 TYR B CA 1
ATOM 8877 C C . TYR B 1 253 ? -19 16.938 24.844 1 98.19 253 TYR B C 1
ATOM 8879 O O . TYR B 1 253 ? -18.047 17.188 24.094 1 98.19 253 TYR B O 1
ATOM 8887 N N . THR B 1 254 ? -19.719 17.922 25.359 1 98.12 254 THR B N 1
ATOM 8888 C CA . THR B 1 254 ? -19.406 19.344 25.203 1 98.12 254 THR B CA 1
ATOM 8889 C C . THR B 1 254 ? -19.344 20.031 26.547 1 98.12 254 THR B C 1
ATOM 8891 O O . THR B 1 254 ? -20.031 19.641 27.5 1 98.12 254 THR B O 1
ATOM 8894 N N . LEU B 1 255 ? -18.531 21 26.688 1 98.25 255 LEU B N 1
ATOM 8895 C CA . LEU B 1 255 ? -18.359 21.797 27.906 1 98.25 255 LEU B CA 1
ATOM 8896 C C . LEU B 1 255 ? -18.109 23.266 27.562 1 98.25 255 LEU B C 1
ATOM 8898 O O . LEU B 1 255 ? -17.188 23.578 26.812 1 98.25 255 LEU B O 1
ATOM 8902 N N . GLU B 1 256 ? -18.953 24.156 28.062 1 97.31 256 GLU B N 1
ATOM 8903 C CA . GLU B 1 256 ? -18.641 25.594 28 1 97.31 256 GLU B CA 1
ATOM 8904 C C . GLU B 1 256 ? -17.469 25.938 28.891 1 97.31 256 GLU B C 1
ATOM 8906 O O . GLU B 1 256 ? -17.453 25.594 30.078 1 97.31 256 GLU B O 1
ATOM 8911 N N . VAL B 1 257 ? -16.5 26.672 28.375 1 97.5 257 VAL B N 1
ATOM 8912 C CA . VAL B 1 257 ? -15.258 26.781 29.125 1 97.5 257 VAL B CA 1
ATOM 8913 C C . VAL B 1 257 ? -14.828 28.25 29.203 1 97.5 257 VAL B C 1
ATOM 8915 O O . VAL B 1 257 ? -13.938 28.609 29.969 1 97.5 257 VAL B O 1
ATOM 8918 N N . LEU B 1 258 ? -15.391 29.156 28.438 1 96.69 258 LEU B N 1
ATOM 8919 C CA . LEU B 1 258 ? -15.062 30.578 28.469 1 96.69 258 LEU B CA 1
ATOM 8920 C C . LEU B 1 258 ? -16.281 31.406 28.828 1 96.69 258 LEU B C 1
ATOM 8922 O O . LEU B 1 258 ? -17.406 31.047 28.469 1 96.69 258 LEU B O 1
ATOM 8926 N N . ASP B 1 259 ? -16.094 32.5 29.5 1 94.19 259 ASP B N 1
ATOM 8927 C CA . ASP B 1 259 ? -17.172 33.438 29.766 1 94.19 259 ASP B CA 1
ATOM 8928 C C . ASP B 1 259 ? -17.297 34.469 28.656 1 94.19 259 ASP B C 1
ATOM 8930 O O . ASP B 1 259 ? -16.688 34.344 27.594 1 94.19 259 ASP B O 1
ATOM 8934 N N . GLU B 1 260 ? -18.094 35.5 28.812 1 92.38 260 GLU B N 1
ATOM 8935 C CA . GLU B 1 260 ? -18.391 36.5 27.797 1 92.38 260 GLU B CA 1
ATOM 8936 C C . GLU B 1 260 ? -17.156 37.344 27.484 1 92.38 260 GLU B C 1
ATOM 8938 O O . GLU B 1 260 ? -17.031 37.906 26.391 1 92.38 260 GLU B O 1
ATOM 8943 N N . ASN B 1 261 ? -16.266 37.406 28.422 1 92.88 261 ASN B N 1
ATOM 8944 C CA . ASN B 1 261 ? -15.039 38.188 28.234 1 92.88 261 ASN B CA 1
ATOM 8945 C C . ASN B 1 261 ? -13.875 37.312 27.797 1 92.88 261 ASN B C 1
ATOM 8947 O O . ASN B 1 261 ? -12.727 37.75 27.797 1 92.88 261 ASN B O 1
ATOM 8951 N N . ASP B 1 262 ? -14.148 36.031 27.484 1 95.5 262 ASP B N 1
ATOM 8952 C CA . ASP B 1 262 ? -13.18 35.062 27 1 95.5 262 ASP B CA 1
ATOM 8953 C C . ASP B 1 262 ? -12.227 34.625 28.109 1 95.5 262 ASP B C 1
ATOM 8955 O O . ASP B 1 262 ? -11.062 34.312 27.844 1 95.5 262 ASP B O 1
ATOM 8959 N N . ASN B 1 263 ? -12.617 34.75 29.328 1 94.56 263 ASN B N 1
ATOM 8960 C CA . ASN B 1 263 ? -11.875 34.156 30.453 1 94.56 263 ASN B CA 1
ATOM 8961 C C . ASN B 1 263 ? -12.273 32.719 30.703 1 94.56 263 ASN B C 1
ATOM 8963 O O . ASN B 1 263 ? -13.445 32.375 30.562 1 94.56 263 ASN B O 1
ATOM 8967 N N . ALA B 1 264 ? -11.281 31.953 31.109 1 94.94 264 ALA B N 1
ATOM 8968 C CA . ALA B 1 264 ? -11.578 30.547 31.422 1 94.94 264 ALA B CA 1
ATOM 8969 C C . ALA B 1 264 ? -12.531 30.453 32.594 1 94.94 264 ALA B C 1
ATOM 8971 O O . ALA B 1 264 ? -12.406 31.188 33.594 1 94.94 264 ALA B O 1
ATOM 8972 N N . LEU B 1 265 ? -13.484 29.609 32.531 1 95.38 265 LEU B N 1
ATOM 8973 C CA . LEU B 1 265 ? -14.508 29.453 33.562 1 95.38 265 LEU B CA 1
ATOM 8974 C C . LEU B 1 265 ? -14.008 28.562 34.688 1 95.38 265 LEU B C 1
ATOM 8976 O O . LEU B 1 265 ? -14.367 28.766 35.844 1 95.38 265 LEU B O 1
ATOM 8980 N N . PHE B 1 266 ? -13.195 27.578 34.375 1 95.38 266 PHE B N 1
ATOM 8981 C CA . PHE B 1 266 ? -12.867 26.547 35.344 1 95.38 266 PHE B CA 1
ATOM 8982 C C . PHE B 1 266 ? -11.367 26.453 35.562 1 95.38 266 PHE B C 1
ATOM 8984 O O . PHE B 1 266 ? -10.586 26.688 34.625 1 95.38 266 PHE B O 1
ATOM 8991 N N . THR B 1 267 ? -10.953 26.125 36.75 1 92.12 267 THR B N 1
ATOM 8992 C CA . THR B 1 267 ? -9.562 25.859 37.094 1 92.12 267 THR B CA 1
ATOM 8993 C C . THR B 1 267 ? -9.125 24.5 36.531 1 92.12 267 THR B C 1
ATOM 8995 O O . THR B 1 267 ? -9.961 23.703 36.125 1 92.12 267 THR B O 1
ATOM 8998 N N . ASP B 1 268 ? -7.84 24.219 36.594 1 93.25 268 ASP B N 1
ATOM 8999 C CA . ASP B 1 268 ? -7.328 22.938 36.156 1 93.25 268 ASP B CA 1
ATOM 9000 C C . ASP B 1 268 ? -7.891 21.797 37 1 93.25 268 ASP B C 1
ATOM 9002 O O . ASP B 1 268 ? -8.164 20.703 36.5 1 93.25 268 ASP B O 1
ATOM 9006 N N . SER B 1 269 ? -8.07 22 38.312 1 92.56 269 SER B N 1
ATOM 9007 C CA . SER B 1 269 ? -8.625 20.984 39.219 1 92.56 269 SER B CA 1
ATOM 9008 C C . SER B 1 269 ? -10.078 20.672 38.844 1 92.56 269 SER B C 1
ATOM 9010 O O . SER B 1 269 ? -10.492 19.516 38.875 1 92.56 269 SER B O 1
ATOM 9012 N N . GLN B 1 270 ? -10.844 21.719 38.594 1 94.62 270 GLN B N 1
ATOM 9013 C CA . GLN B 1 270 ? -12.234 21.516 38.188 1 94.62 270 GLN B CA 1
ATOM 9014 C C . GLN B 1 270 ? -12.336 20.781 36.875 1 94.62 270 GLN B C 1
ATOM 9016 O O . GLN B 1 270 ? -13.164 19.875 36.719 1 94.62 270 GLN B O 1
ATOM 9021 N N . LEU B 1 271 ? -11.523 21.188 35.906 1 97.19 271 LEU B N 1
ATOM 9022 C CA . LEU B 1 271 ? -11.492 20.5 34.625 1 97.19 271 LEU B CA 1
ATOM 9023 C C . LEU B 1 271 ? -11.109 19.031 34.812 1 97.19 271 LEU B C 1
ATOM 9025 O O . LEU B 1 271 ? -11.672 18.156 34.125 1 97.19 271 LEU B O 1
ATOM 9029 N N . SER B 1 272 ? -10.141 18.75 35.719 1 97.12 272 SER B N 1
ATOM 9030 C CA . SER B 1 272 ? -9.734 17.375 36 1 97.12 272 SER B CA 1
ATOM 9031 C C . SER B 1 272 ? -10.922 16.547 36.438 1 97.12 272 SER B C 1
ATOM 9033 O O . SER B 1 272 ? -11.039 15.367 36.062 1 97.12 272 SER B O 1
ATOM 9035 N N . ARG B 1 273 ? -11.727 17.094 37.25 1 96.75 273 ARG B N 1
ATOM 9036 C CA . ARG B 1 273 ? -12.914 16.391 37.719 1 96.75 273 ARG B CA 1
ATOM 9037 C C . ARG B 1 273 ? -13.883 16.109 36.594 1 96.75 273 ARG B C 1
ATOM 9039 O O . ARG B 1 273 ? -14.523 15.055 36.562 1 96.75 273 ARG B O 1
ATOM 9046 N N . VAL B 1 274 ? -14.07 17.078 35.719 1 97.75 274 VAL B N 1
ATOM 9047 C CA . VAL B 1 274 ? -14.938 16.891 34.562 1 97.75 274 VAL B CA 1
ATOM 9048 C C . VAL B 1 274 ? -14.414 15.727 33.719 1 97.75 274 VAL B C 1
ATOM 9050 O O . VAL B 1 274 ? -15.188 14.852 33.312 1 97.75 274 VAL B O 1
ATOM 9053 N N . PHE B 1 275 ? -13.125 15.719 33.438 1 98.69 275 PHE B N 1
ATOM 9054 C CA . PHE B 1 275 ? -12.539 14.695 32.594 1 98.69 275 PHE B CA 1
ATOM 9055 C C . PHE B 1 275 ? -12.633 13.32 33.25 1 98.69 275 PHE B C 1
ATOM 9057 O O . PHE B 1 275 ? -12.852 12.312 32.562 1 98.69 275 PHE B O 1
ATOM 9064 N N . GLN B 1 276 ? -12.422 13.281 34.562 1 98.44 276 GLN B N 1
ATOM 9065 C CA . GLN B 1 276 ? -12.602 12.016 35.281 1 98.44 276 GLN B CA 1
ATOM 9066 C C . GLN B 1 276 ? -14.039 11.516 35.125 1 98.44 276 GLN B C 1
ATOM 9068 O O . GLN B 1 276 ? -14.266 10.32 34.938 1 98.44 276 GLN B O 1
ATOM 9073 N N . HIS B 1 277 ? -14.961 12.422 35.312 1 98.12 277 HIS B N 1
ATOM 9074 C CA . HIS B 1 277 ? -16.375 12.062 35.156 1 98.12 277 HIS B CA 1
ATOM 9075 C C . HIS B 1 277 ? -16.625 11.477 33.781 1 98.12 277 HIS B C 1
ATOM 9077 O O . HIS B 1 277 ? -17.359 10.484 33.656 1 98.12 277 HIS B O 1
ATOM 9083 N N . ILE B 1 278 ? -16.125 12.086 32.75 1 98.31 278 ILE B N 1
ATOM 9084 C CA . ILE B 1 278 ? -16.328 11.648 31.391 1 98.31 278 ILE B CA 1
ATOM 9085 C C . ILE B 1 278 ? -15.695 10.273 31.172 1 98.31 278 ILE B C 1
ATOM 9087 O O . ILE B 1 278 ? -16.281 9.406 30.531 1 98.31 278 ILE B O 1
ATOM 9091 N N . ILE B 1 279 ? -14.461 10.062 31.688 1 98.38 279 ILE B N 1
ATOM 9092 C CA . ILE B 1 279 ? -13.797 8.766 31.594 1 98.38 279 ILE B CA 1
ATOM 9093 C C . ILE B 1 279 ? -14.672 7.695 32.25 1 98.38 279 ILE B C 1
ATOM 9095 O O . ILE B 1 279 ? -14.875 6.621 31.672 1 98.38 279 ILE B O 1
ATOM 9099 N N . ASP B 1 280 ? -15.25 7.992 33.375 1 97.75 280 ASP B N 1
ATOM 9100 C CA . ASP B 1 280 ? -16.109 7.051 34.094 1 97.75 280 ASP B CA 1
ATOM 9101 C C . ASP B 1 280 ? -17.406 6.793 33.312 1 97.75 280 ASP B C 1
ATOM 9103 O O . ASP B 1 280 ? -17.828 5.645 33.156 1 97.75 280 ASP B O 1
ATOM 9107 N N . ASP B 1 281 ? -17.969 7.805 32.844 1 96.81 281 ASP B N 1
ATOM 9108 C CA . ASP B 1 281 ? -19.234 7.688 32.125 1 96.81 281 ASP B CA 1
ATOM 9109 C C . ASP B 1 281 ? -19.062 6.891 30.828 1 96.81 281 ASP B C 1
ATOM 9111 O O . ASP B 1 281 ? -19.875 6.016 30.531 1 96.81 281 ASP B O 1
ATOM 9115 N N . SER B 1 282 ? -18.094 7.273 30.047 1 96.12 282 SER B N 1
ATOM 9116 C CA . SER B 1 282 ? -17.875 6.605 28.766 1 96.12 282 SER B CA 1
ATOM 9117 C C . SER B 1 282 ? -17.547 5.129 28.969 1 96.12 282 SER B C 1
ATOM 9119 O O . SER B 1 282 ? -17.844 4.301 28.109 1 96.12 282 SER B O 1
ATOM 9121 N N . THR B 1 283 ? -16.891 4.805 30.047 1 94.88 283 THR B N 1
ATOM 9122 C CA . THR B 1 283 ? -16.578 3.416 30.359 1 94.88 283 THR B CA 1
ATOM 9123 C C . THR B 1 283 ? -17.828 2.656 30.797 1 94.88 283 THR B C 1
ATOM 9125 O O . THR B 1 283 ? -18.062 1.539 30.328 1 94.88 283 THR B O 1
ATOM 9128 N N . THR B 1 284 ? -18.625 3.246 31.641 1 91.56 284 THR B N 1
ATOM 9129 C CA . THR B 1 284 ? -19.797 2.58 32.188 1 91.56 284 THR B CA 1
ATOM 9130 C C . THR B 1 284 ? -20.906 2.465 31.156 1 91.56 284 THR B C 1
ATOM 9132 O O . THR B 1 284 ? -21.641 1.475 31.125 1 91.56 284 THR B O 1
ATOM 9135 N N . SER B 1 285 ? -20.984 3.416 30.391 1 84.19 285 SER B N 1
ATOM 9136 C CA . SER B 1 285 ? -22.078 3.455 29.422 1 84.19 285 SER B CA 1
ATOM 9137 C C . SER B 1 285 ? -21.672 2.865 28.078 1 84.19 285 SER B C 1
ATOM 9139 O O . SER B 1 285 ? -22.438 2.893 27.125 1 84.19 285 SER B O 1
ATOM 9141 N N . TYR B 1 286 ? -20.516 2.363 28.047 1 84.25 286 TYR B N 1
ATOM 9142 C CA . TYR B 1 286 ? -20.016 1.899 26.766 1 84.25 286 TYR B CA 1
ATOM 9143 C C . TYR B 1 286 ? -20.875 0.768 26.219 1 84.25 286 TYR B C 1
ATOM 9145 O O . TYR B 1 286 ? -21.172 -0.192 26.922 1 84.25 286 TYR B O 1
ATOM 9153 N N . SER B 1 287 ? -21.312 0.968 25.125 1 78.44 287 SER B N 1
ATOM 9154 C CA . SER B 1 287 ? -21.984 -0.045 24.328 1 78.44 287 SER B CA 1
ATOM 9155 C C . SER B 1 287 ? -21.875 0.26 22.844 1 78.44 287 SER B C 1
ATOM 9157 O O . SER B 1 287 ? -21.609 1.401 22.453 1 78.44 287 SER B O 1
ATOM 9159 N N . LEU B 1 288 ? -22.016 -0.667 22.078 1 72.5 288 LEU B N 1
ATOM 9160 C CA . LEU B 1 288 ? -21.922 -0.495 20.625 1 72.5 288 LEU B CA 1
ATOM 9161 C C . LEU B 1 288 ? -23.016 0.436 20.125 1 72.5 288 LEU B C 1
ATOM 9163 O O . LEU B 1 288 ? -22.891 1.008 19.031 1 72.5 288 LEU B O 1
ATOM 9167 N N . LYS B 1 289 ? -24 0.612 20.938 1 73.75 289 LYS B N 1
ATOM 9168 C CA . LYS B 1 289 ? -25.094 1.502 20.547 1 73.75 289 LYS B CA 1
ATOM 9169 C C . LYS B 1 289 ? -24.766 2.953 20.891 1 73.75 289 LYS B C 1
ATOM 9171 O O . LYS B 1 289 ? -25.234 3.875 20.219 1 73.75 289 LYS B O 1
ATOM 9176 N N . ARG B 1 290 ? -24.031 3.041 21.891 1 81 290 ARG B N 1
ATOM 9177 C CA . ARG B 1 290 ? -23.766 4.387 22.391 1 81 290 ARG B CA 1
ATOM 9178 C C . ARG B 1 290 ? -22.453 4.926 21.828 1 81 290 ARG B C 1
ATOM 9180 O O . ARG B 1 290 ? -22.281 6.141 21.703 1 81 290 ARG B O 1
ATOM 9187 N N . ALA B 1 291 ? -21.594 3.996 21.516 1 87.88 291 ALA B N 1
ATOM 9188 C CA . ALA B 1 291 ? -20.312 4.383 20.938 1 87.88 291 ALA B CA 1
ATOM 9189 C C . ALA B 1 291 ? -20.375 4.355 19.406 1 87.88 291 ALA B C 1
ATOM 9191 O O . ALA B 1 291 ? -21 3.475 18.812 1 87.88 291 ALA B O 1
ATOM 9192 N N . THR B 1 292 ? -19.812 5.398 18.781 1 90.38 292 THR B N 1
ATOM 9193 C CA . THR B 1 292 ? -19.812 5.469 17.312 1 90.38 292 THR B CA 1
ATOM 9194 C C . THR B 1 292 ? -18.438 5.871 16.797 1 90.38 292 THR B C 1
ATOM 9196 O O . THR B 1 292 ? -17.688 6.586 17.469 1 90.38 292 THR B O 1
ATOM 9199 N N . ALA B 1 293 ? -18.141 5.367 15.656 1 92 293 ALA B N 1
ATOM 9200 C CA . ALA B 1 293 ? -16.922 5.777 14.969 1 92 293 ALA B CA 1
ATOM 9201 C C . ALA B 1 293 ? -17.188 6.945 14.023 1 92 293 ALA B C 1
ATOM 9203 O O . ALA B 1 293 ? -16.656 6.988 12.906 1 92 293 ALA B O 1
ATOM 9204 N N . LEU B 1 294 ? -17.984 7.848 14.438 1 93.81 294 LEU B N 1
ATOM 9205 C CA . LEU B 1 294 ? -18.438 8.961 13.617 1 93.81 294 LEU B CA 1
ATOM 9206 C C . LEU B 1 294 ? -17.25 9.75 13.07 1 93.81 294 LEU B C 1
ATOM 9208 O O . LEU B 1 294 ? -17.281 10.203 11.922 1 93.81 294 LEU B O 1
ATOM 9212 N N . GLY B 1 295 ? -16.219 9.922 13.828 1 94.19 295 GLY B N 1
ATOM 9213 C CA . GLY B 1 295 ? -15.062 10.703 13.43 1 94.19 295 GLY B CA 1
ATOM 9214 C C . GLY B 1 295 ? -14.336 10.117 12.227 1 94.19 295 GLY B C 1
ATOM 9215 O O . GLY B 1 295 ? -13.594 10.82 11.547 1 94.19 295 GLY B O 1
ATOM 9216 N N . SER B 1 296 ? -14.516 8.812 11.992 1 92.94 296 SER B N 1
ATOM 9217 C CA . SER B 1 296 ? -13.867 8.172 10.859 1 92.94 296 SER B CA 1
ATOM 9218 C C . SER B 1 296 ? -14.312 8.797 9.539 1 92.94 296 SER B C 1
ATOM 9220 O O . SER B 1 296 ? -13.586 8.742 8.547 1 92.94 296 SER B O 1
ATOM 9222 N N . LEU B 1 297 ? -15.445 9.453 9.516 1 91.75 297 LEU B N 1
ATOM 9223 C CA . LEU B 1 297 ? -15.953 10.109 8.32 1 91.75 297 LEU B CA 1
ATOM 9224 C C . LEU B 1 297 ? -15.023 11.234 7.883 1 91.75 297 LEU B C 1
ATOM 9226 O O . LEU B 1 297 ? -14.922 11.531 6.691 1 91.75 297 LEU B O 1
ATOM 9230 N N . THR B 1 298 ? -14.312 11.805 8.812 1 92.19 298 THR B N 1
ATOM 9231 C CA . THR B 1 298 ? -13.445 12.938 8.516 1 92.19 298 THR B CA 1
ATOM 9232 C C . THR B 1 298 ? -12.133 12.461 7.887 1 92.19 298 THR B C 1
ATOM 9234 O O . THR B 1 298 ? -11.336 13.273 7.406 1 92.19 298 THR B O 1
ATOM 9237 N N . SER B 1 299 ? -11.836 11.164 7.914 1 85.5 299 SER B N 1
ATOM 9238 C CA . SER B 1 299 ? -10.648 10.602 7.293 1 85.5 299 SER B CA 1
ATOM 9239 C C . SER B 1 299 ? -10.945 10.086 5.887 1 85.5 299 SER B C 1
ATOM 9241 O O . SER B 1 299 ? -10.023 9.75 5.137 1 85.5 299 SER B O 1
ATOM 9243 N N . TYR B 1 300 ? -12.18 9.992 5.586 1 67.38 300 TYR B N 1
ATOM 9244 C CA . TYR B 1 300 ? -12.633 9.445 4.312 1 67.38 300 TYR B CA 1
ATOM 9245 C C . TYR B 1 300 ? -12.305 10.391 3.164 1 67.38 300 TYR B C 1
ATOM 9247 O O . TYR B 1 300 ? -11.898 11.531 3.387 1 67.38 300 TYR B O 1
ATOM 9255 N N . SER B 1 301 ? -12.422 9.797 2.018 1 66.5 301 SER B N 1
ATOM 9256 C CA . SER B 1 301 ? -12.281 10.648 0.842 1 66.5 301 SER B CA 1
ATOM 9257 C C . SER B 1 301 ? -13.25 11.82 0.892 1 66.5 301 SER B C 1
ATOM 9259 O O . SER B 1 301 ? -14.359 11.688 1.415 1 66.5 301 SER B O 1
ATOM 9261 N N . PHE B 1 302 ? -12.844 12.875 0.484 1 68.06 302 PHE B N 1
ATOM 9262 C CA . PHE B 1 302 ? -13.648 14.094 0.533 1 68.06 302 PHE B CA 1
ATOM 9263 C C . PHE B 1 302 ? -14.992 13.875 -0.142 1 68.06 302 PHE B C 1
ATOM 9265 O O . PHE B 1 302 ? -16.016 14.406 0.303 1 68.06 302 PHE B O 1
ATOM 9272 N N . LYS B 1 303 ? -14.961 13.031 -1.107 1 66.44 303 LYS B N 1
ATOM 9273 C CA . LYS B 1 303 ? -16.219 12.734 -1.799 1 66.44 303 LYS B CA 1
ATOM 9274 C C . LYS B 1 303 ? -17.203 12.047 -0.868 1 66.44 303 LYS B C 1
ATOM 9276 O O . LYS B 1 303 ? -18.359 12.461 -0.762 1 66.44 303 LYS B O 1
ATOM 9281 N N . ASN B 1 304 ? -16.75 11.102 -0.181 1 72 304 ASN B N 1
ATOM 9282 C CA . ASN B 1 304 ? -17.625 10.359 0.716 1 72 304 ASN B CA 1
ATOM 9283 C C . ASN B 1 304 ? -17.984 11.172 1.958 1 72 304 ASN B C 1
ATOM 9285 O O . ASN B 1 304 ? -19.109 11.102 2.449 1 72 304 ASN B O 1
ATOM 9289 N N . TRP B 1 305 ? -17.078 11.961 2.395 1 84.19 305 TRP B N 1
ATOM 9290 C CA . TRP B 1 305 ? -17.312 12.805 3.564 1 84.19 305 TRP B CA 1
ATOM 9291 C C . TRP B 1 305 ? -18.344 13.883 3.256 1 84.19 305 TRP B C 1
ATOM 9293 O O . TRP B 1 305 ? -19.172 14.227 4.105 1 84.19 305 TRP B O 1
ATOM 9303 N N . LYS B 1 306 ? -18.281 14.398 2.043 1 81.25 306 LYS B N 1
ATOM 9304 C CA . LYS B 1 306 ? -19.25 15.43 1.657 1 81.25 306 LYS B CA 1
ATOM 9305 C C . LYS B 1 306 ? -20.672 14.906 1.733 1 81.25 306 LYS B C 1
ATOM 9307 O O . LYS B 1 306 ? -21.547 15.555 2.305 1 81.25 306 LYS B O 1
ATOM 9312 N N . TYR B 1 307 ? -20.906 13.719 1.286 1 79.19 307 TYR B N 1
ATOM 9313 C CA . TYR B 1 307 ? -22.234 13.133 1.256 1 79.19 307 TYR B CA 1
ATOM 9314 C C . TYR B 1 307 ? -22.703 12.773 2.662 1 79.19 307 TYR B C 1
ATOM 9316 O O . TYR B 1 307 ? -23.859 13.039 3.027 1 79.19 307 TYR B O 1
ATOM 9324 N N . ALA B 1 308 ? -21.875 12.125 3.371 1 86.44 308 ALA B N 1
ATOM 9325 C CA . ALA B 1 308 ? -22.219 11.773 4.746 1 86.44 308 ALA B CA 1
ATOM 9326 C C . ALA B 1 308 ? -22.484 13.023 5.582 1 86.44 308 ALA B C 1
ATOM 9328 O O . ALA B 1 308 ? -23.406 13.039 6.41 1 86.44 308 ALA B O 1
ATOM 9329 N N . ARG B 1 309 ? -21.703 14.023 5.336 1 90.19 309 ARG B N 1
ATOM 9330 C CA . ARG B 1 309 ? -21.859 15.258 6.094 1 90.19 309 ARG B CA 1
ATOM 9331 C C . ARG B 1 309 ? -23.172 15.953 5.758 1 90.19 309 ARG B C 1
ATOM 9333 O O . ARG B 1 309 ? -23.812 16.547 6.625 1 90.19 309 ARG B O 1
ATOM 9340 N N . LYS B 1 310 ? -23.578 15.914 4.453 1 86.75 310 LYS B N 1
ATOM 9341 C CA . LYS B 1 310 ? -24.875 16.453 4.059 1 86.75 310 LYS B CA 1
ATOM 9342 C C . LYS B 1 310 ? -26 15.797 4.84 1 86.75 310 LYS B C 1
ATOM 9344 O O . LYS B 1 310 ? -26.938 16.469 5.277 1 86.75 310 LYS B O 1
ATOM 9349 N N . ARG B 1 311 ? -25.922 14.531 5.012 1 88.06 311 ARG B N 1
ATOM 9350 C CA . ARG B 1 311 ? -26.938 13.789 5.762 1 88.06 311 ARG B CA 1
ATOM 9351 C C . ARG B 1 311 ? -26.906 14.172 7.238 1 88.06 311 ARG B C 1
ATOM 9353 O O . ARG B 1 311 ? -27.953 14.336 7.863 1 88.06 311 ARG B O 1
ATOM 9360 N N . LEU B 1 312 ? -25.734 14.25 7.742 1 90.69 312 LEU B N 1
ATOM 9361 C CA . LEU B 1 312 ? -25.578 14.625 9.141 1 90.69 312 LEU B CA 1
ATOM 9362 C C . LEU B 1 312 ? -26.094 16.031 9.398 1 90.69 312 LEU B C 1
ATOM 9364 O O . LEU B 1 312 ? -26.75 16.281 10.422 1 90.69 312 LEU B O 1
ATOM 9368 N N . GLN B 1 313 ? -25.781 16.906 8.492 1 91.44 313 GLN B N 1
ATOM 9369 C CA . GLN B 1 313 ? -26.203 18.297 8.641 1 91.44 313 GLN B CA 1
ATOM 9370 C C . GLN B 1 313 ? -27.719 18.422 8.578 1 91.44 313 GLN B C 1
ATOM 9372 O O . GLN B 1 313 ? -28.312 19.25 9.266 1 91.44 313 GLN B O 1
ATOM 9377 N N . LYS B 1 314 ? -28.297 17.688 7.754 1 89.62 314 LYS B N 1
ATOM 9378 C CA . LYS B 1 314 ? -29.75 17.734 7.609 1 89.62 314 LYS B CA 1
ATOM 9379 C C . LYS B 1 314 ? -30.438 17.125 8.82 1 89.62 314 LYS B C 1
ATOM 9381 O O . LYS B 1 314 ? -31.438 17.656 9.305 1 89.62 314 LYS B O 1
ATOM 9386 N N . ARG B 1 315 ? -29.953 16.062 9.32 1 90.62 315 ARG B N 1
ATOM 9387 C CA . ARG B 1 315 ? -30.609 15.32 10.391 1 90.62 315 ARG B CA 1
ATOM 9388 C C . ARG B 1 315 ? -30.203 15.859 11.758 1 90.62 315 ARG B C 1
ATOM 9390 O O . ARG B 1 315 ? -31.016 15.875 12.688 1 90.62 315 ARG B O 1
ATOM 9397 N N . TYR B 1 316 ? -28.969 16.234 11.891 1 93.62 316 TYR B N 1
ATOM 9398 C CA . TYR B 1 316 ? -28.422 16.688 13.164 1 93.62 316 TYR B CA 1
ATOM 9399 C C . TYR B 1 316 ? -27.734 18.047 13.023 1 93.62 316 TYR B C 1
ATOM 9401 O O . TYR B 1 316 ? -26.578 18.203 13.398 1 93.62 316 TYR B O 1
ATOM 9409 N N . PRO B 1 317 ? -28.391 19.031 12.625 1 93.69 317 PRO B N 1
ATOM 9410 C CA . PRO B 1 317 ? -27.781 20.344 12.359 1 93.69 317 PRO B CA 1
ATOM 9411 C C . PRO B 1 317 ? -27.172 20.969 13.609 1 93.69 317 PRO B C 1
ATOM 9413 O O . PRO B 1 317 ? -26.094 21.562 13.547 1 93.69 317 PRO B O 1
ATOM 9416 N N . GLN B 1 318 ? -27.859 20.844 14.742 1 95.62 318 GLN B N 1
ATOM 9417 C CA . GLN B 1 318 ? -27.359 21.469 15.969 1 95.62 318 GLN B CA 1
ATOM 9418 C C . GLN B 1 318 ? -26.109 20.75 16.484 1 95.62 318 GLN B C 1
ATOM 9420 O O . GLN B 1 318 ? -25.141 21.406 16.875 1 95.62 318 GLN B O 1
ATOM 9425 N N . GLU B 1 319 ? -26.203 19.422 16.5 1 95.88 319 GLU B N 1
ATOM 9426 C CA . GLU B 1 319 ? -25.062 18.641 16.969 1 95.88 319 GLU B CA 1
ATOM 9427 C C . GLU B 1 319 ? -23.828 18.875 16.094 1 95.88 319 GLU B C 1
ATOM 9429 O O . GLU B 1 319 ? -22.719 19.031 16.609 1 95.88 319 GLU B O 1
ATOM 9434 N N . LEU B 1 320 ? -24.031 18.922 14.828 1 95.62 320 LEU B N 1
ATOM 9435 C CA . LEU B 1 320 ? -22.906 19.156 13.922 1 95.62 320 LEU B CA 1
ATOM 9436 C C . LEU B 1 320 ? -22.344 20.562 14.117 1 95.62 320 LEU B C 1
ATOM 9438 O O . LEU B 1 320 ? -21.125 20.75 14.055 1 95.62 320 LEU B O 1
ATOM 9442 N N . ASN B 1 321 ? -23.203 21.5 14.328 1 96 321 ASN B N 1
ATOM 9443 C CA . ASN B 1 321 ? -22.75 22.859 14.586 1 96 321 ASN B CA 1
ATOM 9444 C C . ASN B 1 321 ? -21.906 22.953 15.859 1 96 321 ASN B C 1
ATOM 9446 O O . ASN B 1 321 ? -20.922 23.688 15.922 1 96 321 ASN B O 1
ATOM 9450 N N . VAL B 1 322 ? -22.391 22.25 16.859 1 97.25 322 VAL B N 1
ATOM 9451 C CA . VAL B 1 322 ? -21.656 22.234 18.125 1 97.25 322 VAL B CA 1
ATOM 9452 C C . VAL B 1 322 ? -20.266 21.641 17.922 1 97.25 322 VAL B C 1
ATOM 9454 O O . VAL B 1 322 ? -19.297 22.094 18.516 1 97.25 322 VAL B O 1
ATOM 9457 N N . ILE B 1 323 ? -20.156 20.625 17.109 1 97.5 323 ILE B N 1
ATOM 9458 C CA . ILE B 1 323 ? -18.859 20.016 16.797 1 97.5 323 ILE B CA 1
ATOM 9459 C C . ILE B 1 323 ? -18.016 20.984 15.992 1 97.5 323 ILE B C 1
ATOM 9461 O O . ILE B 1 323 ? -16.844 21.234 16.328 1 97.5 323 ILE B O 1
ATOM 9465 N N . ASP B 1 324 ? -18.547 21.594 14.969 1 96.75 324 ASP B N 1
ATOM 9466 C CA . ASP B 1 324 ? -17.844 22.5 14.062 1 96.75 324 ASP B CA 1
ATOM 9467 C C . ASP B 1 324 ? -17.328 23.719 14.812 1 96.75 324 ASP B C 1
ATOM 9469 O O . ASP B 1 324 ? -16.234 24.219 14.523 1 96.75 324 ASP B O 1
ATOM 9473 N N . SER B 1 325 ? -18.094 24.203 15.734 1 97.94 325 SER B N 1
ATOM 9474 C CA . SER B 1 325 ? -17.797 25.484 16.359 1 97.94 325 SER B CA 1
ATOM 9475 C C . SER B 1 325 ? -16.922 25.297 17.594 1 97.94 325 SER B C 1
ATOM 9477 O O . SER B 1 325 ? -16.422 26.281 18.156 1 97.94 325 SER B O 1
ATOM 9479 N N . ALA B 1 326 ? -16.734 24.078 18.016 1 98.56 326 ALA B N 1
ATOM 9480 C CA . ALA B 1 326 ? -15.922 23.859 19.219 1 98.56 326 ALA B CA 1
ATOM 9481 C C . ALA B 1 326 ? -14.547 24.5 19.062 1 98.56 326 ALA B C 1
ATOM 9483 O O . ALA B 1 326 ? -13.969 24.484 17.969 1 98.56 326 ALA B O 1
ATOM 9484 N N . LEU B 1 327 ? -13.992 25.062 20.156 1 98.56 327 LEU B N 1
ATOM 9485 C CA . LEU B 1 327 ? -12.648 25.625 20.125 1 98.56 327 LEU B CA 1
ATOM 9486 C C . LEU B 1 327 ? -11.633 24.594 19.641 1 98.56 327 LEU B C 1
ATOM 9488 O O . LEU B 1 327 ? -10.859 24.859 18.734 1 98.56 327 LEU B O 1
ATOM 9492 N N . PHE B 1 328 ? -11.539 23.531 20.188 1 98.44 328 PHE B N 1
ATOM 9493 C CA . PHE B 1 328 ? -10.742 22.359 19.859 1 98.44 328 PHE B CA 1
ATOM 9494 C C . PHE B 1 328 ? -11.344 21.094 20.453 1 98.44 328 PHE B C 1
ATOM 9496 O O . PHE B 1 328 ? -12.344 21.156 21.172 1 98.44 328 PHE B O 1
ATOM 9503 N N . ILE B 1 329 ? -10.789 19.969 20.078 1 98.62 329 ILE B N 1
ATOM 9504 C CA . ILE B 1 329 ? -11.289 18.672 20.547 1 98.62 329 ILE B CA 1
ATOM 9505 C C . ILE B 1 329 ? -10.305 18.062 21.531 1 98.62 329 ILE B C 1
ATOM 9507 O O . ILE B 1 329 ? -9.102 18 21.266 1 98.62 329 ILE B O 1
ATOM 9511 N N . VAL B 1 330 ? -10.781 17.656 22.688 1 98.88 330 VAL B N 1
ATOM 9512 C CA . VAL B 1 330 ? -9.992 16.875 23.625 1 98.88 330 VAL B CA 1
ATOM 9513 C C . VAL B 1 330 ? -10.344 15.391 23.469 1 98.88 330 VAL B C 1
ATOM 9515 O O . VAL B 1 330 ? -11.508 15.008 23.547 1 98.88 330 VAL B O 1
ATOM 9518 N N . VAL B 1 331 ? -9.391 14.633 23.203 1 98.81 331 VAL B N 1
ATOM 9519 C CA . VAL B 1 331 ? -9.594 13.195 23.062 1 98.81 331 VAL B CA 1
ATOM 9520 C C . VAL B 1 331 ? -9.016 12.469 24.281 1 98.81 331 VAL B C 1
ATOM 9522 O O . VAL B 1 331 ? -7.824 12.57 24.562 1 98.81 331 VAL B O 1
ATOM 9525 N N . LEU B 1 332 ? -9.867 11.812 25.016 1 98.81 332 LEU B N 1
ATOM 9526 C CA . LEU B 1 332 ? -9.438 10.938 26.109 1 98.81 332 LEU B CA 1
ATOM 9527 C C . LEU B 1 332 ? -9.266 9.508 25.609 1 98.81 332 LEU B C 1
ATOM 9529 O O . LEU B 1 332 ? -10.203 8.711 25.641 1 98.81 332 LEU B O 1
ATOM 9533 N N . ASP B 1 333 ? -8.062 9.203 25.219 1 98.31 333 ASP B N 1
ATOM 9534 C CA . ASP B 1 333 ? -7.723 7.93 24.594 1 98.31 333 ASP B CA 1
ATOM 9535 C C . ASP B 1 333 ? -7.496 6.848 25.656 1 98.31 333 ASP B C 1
ATOM 9537 O O . ASP B 1 333 ? -6.707 7.031 26.578 1 98.31 333 ASP B O 1
ATOM 9541 N N . GLU B 1 334 ? -8.07 5.727 25.531 1 96.81 334 GLU B N 1
ATOM 9542 C CA . GLU B 1 334 ? -8.07 4.703 26.578 1 96.81 334 GLU B CA 1
ATOM 9543 C C . GLU B 1 334 ? -6.84 3.801 26.453 1 96.81 334 GLU B C 1
ATOM 9545 O O . GLU B 1 334 ? -6.637 2.916 27.297 1 96.81 334 GLU B O 1
ATOM 9550 N N . SER B 1 335 ? -6.012 3.971 25.453 1 95.31 335 SER B N 1
ATOM 9551 C CA . SER B 1 335 ? -4.859 3.102 25.25 1 95.31 335 SER B CA 1
ATOM 9552 C C . SER B 1 335 ? -3.791 3.342 26.312 1 95.31 335 SER B C 1
ATOM 9554 O O . SER B 1 335 ? -3.723 4.426 26.891 1 95.31 335 SER B O 1
ATOM 9556 N N . THR B 1 336 ? -2.992 2.279 26.531 1 92.69 336 THR B N 1
ATOM 9557 C CA . THR B 1 336 ? -1.905 2.334 27.5 1 92.69 336 THR B CA 1
ATOM 9558 C C . THR B 1 336 ? -0.579 1.954 26.844 1 92.69 336 THR B C 1
ATOM 9560 O O . THR B 1 336 ? -0.544 1.569 25.672 1 92.69 336 THR B O 1
ATOM 9563 N N . SER B 1 337 ? 0.37 2.086 27.703 1 75.94 337 SER B N 1
ATOM 9564 C CA . SER B 1 337 ? 1.753 2.023 27.234 1 75.94 337 SER B CA 1
ATOM 9565 C C . SER B 1 337 ? 2.035 0.714 26.516 1 75.94 337 SER B C 1
ATOM 9567 O O . SER B 1 337 ? 1.459 -0.324 26.844 1 75.94 337 SER B O 1
ATOM 9569 N N . THR B 1 338 ? 2.766 1.098 25.438 1 72.5 338 THR B N 1
ATOM 9570 C CA . THR B 1 338 ? 3.396 -0.011 24.734 1 72.5 338 THR B CA 1
ATOM 9571 C C . THR B 1 338 ? 4.91 0.015 24.922 1 72.5 338 THR B C 1
ATOM 9573 O O . THR B 1 338 ? 5.473 1.036 25.328 1 72.5 338 THR B O 1
ATOM 9576 N N . SER B 1 339 ? 5.609 -0.96 25.016 1 74.94 339 SER B N 1
ATOM 9577 C CA . SER B 1 339 ? 7.062 -0.999 25.156 1 74.94 339 SER B CA 1
ATOM 9578 C C . SER B 1 339 ? 7.746 -0.513 23.875 1 74.94 339 SER B C 1
ATOM 9580 O O . SER B 1 339 ? 8.961 -0.286 23.875 1 74.94 339 SER B O 1
ATOM 9582 N N . ASP B 1 340 ? 7.023 -0.097 22.891 1 83.38 340 ASP B N 1
ATOM 9583 C CA . ASP B 1 340 ? 7.574 0.276 21.594 1 83.38 340 ASP B CA 1
ATOM 9584 C C . ASP B 1 340 ? 7.223 1.72 21.234 1 83.38 340 ASP B C 1
ATOM 9586 O O . ASP B 1 340 ? 6.051 2.047 21.031 1 83.38 340 ASP B O 1
ATOM 9590 N N . ILE B 1 341 ? 8.273 2.648 21.141 1 82.62 341 ILE B N 1
ATOM 9591 C CA . ILE B 1 341 ? 8.102 4.074 20.875 1 82.62 341 ILE B CA 1
ATOM 9592 C C . ILE B 1 341 ? 7.391 4.27 19.547 1 82.62 341 ILE B C 1
ATOM 9594 O O . ILE B 1 341 ? 6.648 5.238 19.359 1 82.62 341 ILE B O 1
ATOM 9598 N N . ASN B 1 342 ? 7.664 3.414 18.578 1 86.19 342 ASN B N 1
ATOM 9599 C CA . ASN B 1 342 ? 6.973 3.502 17.297 1 86.19 342 ASN B CA 1
ATOM 9600 C C . ASN B 1 342 ? 5.465 3.311 17.453 1 86.19 342 ASN B C 1
ATOM 9602 O O . ASN B 1 342 ? 4.676 4.039 16.859 1 86.19 342 ASN B O 1
ATOM 9606 N N . GLU B 1 343 ? 5.145 2.395 18.312 1 88.38 343 GLU B N 1
ATOM 9607 C CA . GLU B 1 343 ? 3.73 2.148 18.594 1 88.38 343 GLU B CA 1
ATOM 9608 C C . GLU B 1 343 ? 3.107 3.311 19.359 1 88.38 343 GLU B C 1
ATOM 9610 O O . GLU B 1 343 ? 1.922 3.607 19.188 1 88.38 343 GLU B O 1
ATOM 9615 N N . ASP B 1 344 ? 3.906 3.977 20.141 1 90.81 344 ASP B N 1
ATOM 9616 C CA . ASP B 1 344 ? 3.42 5.152 20.859 1 90.81 344 ASP B CA 1
ATOM 9617 C C . ASP B 1 344 ? 3.047 6.27 19.891 1 90.81 344 ASP B C 1
ATOM 9619 O O . ASP B 1 344 ? 2.004 6.91 20.047 1 90.81 344 ASP B O 1
ATOM 9623 N N . CYS B 1 345 ? 3.92 6.512 18.922 1 93.88 345 CYS B N 1
ATOM 9624 C CA . CYS B 1 345 ? 3.619 7.527 17.922 1 93.88 345 CYS B CA 1
ATOM 9625 C C . CYS B 1 345 ? 2.338 7.184 17.156 1 93.88 345 CYS B C 1
ATOM 9627 O O . CYS B 1 345 ? 1.501 8.055 16.922 1 93.88 345 CYS B O 1
ATOM 9629 N N . LYS B 1 346 ? 2.186 5.934 16.906 1 92.62 346 LYS B N 1
ATOM 9630 C CA . LYS B 1 346 ? 1.028 5.48 16.141 1 92.62 346 LYS B CA 1
ATOM 9631 C C . LYS B 1 346 ? -0.261 5.641 16.938 1 92.62 346 LYS B C 1
ATOM 9633 O O . LYS B 1 346 ? -1.25 6.176 16.438 1 92.62 346 LYS B O 1
ATOM 9638 N N . ARG B 1 347 ? -0.272 5.164 18.203 1 94.69 347 ARG B N 1
ATOM 9639 C CA . ARG B 1 347 ? -1.504 5.191 18.984 1 94.69 347 ARG B CA 1
ATOM 9640 C C . ARG B 1 347 ? -1.908 6.621 19.312 1 94.69 347 ARG B C 1
ATOM 9642 O O . ARG B 1 347 ? -3.098 6.93 19.422 1 94.69 347 ARG B O 1
ATOM 9649 N N . LEU B 1 348 ? -0.934 7.461 19.5 1 95.25 348 LEU B N 1
ATOM 9650 C CA . LEU B 1 348 ? -1.256 8.852 19.797 1 95.25 348 LEU B CA 1
ATOM 9651 C C . LEU B 1 348 ? -1.807 9.555 18.562 1 95.25 348 LEU B C 1
ATOM 9653 O O . LEU B 1 348 ? -2.707 10.391 18.656 1 95.25 348 LEU B O 1
ATOM 9657 N N . TYR B 1 349 ? -1.352 9.227 17.422 1 93.75 349 TYR B N 1
ATOM 9658 C CA . TYR B 1 349 ? -1.796 9.852 16.188 1 93.75 349 TYR B CA 1
ATOM 9659 C C . TYR B 1 349 ? -3.158 9.32 15.758 1 93.75 349 TYR B C 1
ATOM 9661 O O . TYR B 1 349 ? -4.152 10.055 15.781 1 93.75 349 TYR B O 1
ATOM 9669 N N . TYR B 1 350 ? -3.232 8.016 15.5 1 92.19 350 TYR B N 1
ATOM 9670 C CA . TYR B 1 350 ? -4.461 7.512 14.898 1 92.19 350 TYR B CA 1
ATOM 9671 C C . TYR B 1 350 ? -5.258 6.68 15.891 1 92.19 350 TYR B C 1
ATOM 9673 O O . TYR B 1 350 ? -6.406 6.316 15.625 1 92.19 350 TYR B O 1
ATOM 9681 N N . GLY B 1 351 ? -4.758 6.449 17.078 1 94.69 351 GLY B N 1
ATOM 9682 C CA . GLY B 1 351 ? -5.41 5.555 18.016 1 94.69 351 GLY B CA 1
ATOM 9683 C C . GLY B 1 351 ? -5.062 4.094 17.797 1 94.69 351 GLY B C 1
ATOM 9684 O O . GLY B 1 351 ? -4.203 3.775 16.969 1 94.69 351 GLY B O 1
ATOM 9685 N N . THR B 1 352 ? -5.637 3.236 18.547 1 94.44 352 THR B N 1
ATOM 9686 C CA . THR B 1 352 ? -5.445 1.797 18.406 1 94.44 352 THR B CA 1
ATOM 9687 C C . THR B 1 352 ? -6.555 1.183 17.547 1 94.44 352 THR B C 1
ATOM 9689 O O . THR B 1 352 ? -7.695 1.646 17.594 1 94.44 352 THR B O 1
ATOM 9692 N N . SER B 1 353 ? -6.184 0.27 16.75 1 91.62 353 SER B N 1
ATOM 9693 C CA . SER B 1 353 ? -7.148 -0.534 16 1 91.62 353 SER B CA 1
ATOM 9694 C C . SER B 1 353 ? -7.297 -1.924 16.609 1 91.62 353 SER B C 1
ATOM 9696 O O . SER B 1 353 ? -6.387 -2.75 16.516 1 91.62 353 SER B O 1
ATOM 9698 N N . ILE B 1 354 ? -8.43 -2.166 17.203 1 90 354 ILE B N 1
ATOM 9699 C CA . ILE B 1 354 ? -8.734 -3.432 17.859 1 90 354 ILE B CA 1
ATOM 9700 C C . ILE B 1 354 ? -10.109 -3.926 17.406 1 90 354 ILE B C 1
ATOM 9702 O O . ILE B 1 354 ? -11.109 -3.225 17.578 1 90 354 ILE B O 1
ATOM 9706 N N . VAL B 1 355 ? -10.125 -5.09 16.844 1 85.06 355 VAL B N 1
ATOM 9707 C CA . VAL B 1 355 ? -11.383 -5.688 16.422 1 85.06 355 VAL B CA 1
ATOM 9708 C C . VAL B 1 355 ? -11.859 -6.699 17.453 1 85.06 355 VAL B C 1
ATOM 9710 O O . VAL B 1 355 ? -11.109 -7.605 17.828 1 85.06 355 VAL B O 1
ATOM 9713 N N . ASP B 1 356 ? -13.047 -6.469 17.875 1 84.56 356 ASP B N 1
ATOM 9714 C CA . ASP B 1 356 ? -13.625 -7.387 18.859 1 84.56 356 ASP B CA 1
ATOM 9715 C C . ASP B 1 356 ? -13.805 -8.781 18.266 1 84.56 356 ASP B C 1
ATOM 9717 O O . ASP B 1 356 ? -14.398 -8.93 17.188 1 84.56 356 ASP B O 1
ATOM 9721 N N . ASP B 1 357 ? -13.359 -9.82 18.891 1 77.81 357 ASP B N 1
ATOM 9722 C CA . ASP B 1 357 ? -13.336 -11.188 18.359 1 77.81 357 ASP B CA 1
ATOM 9723 C C . ASP B 1 357 ? -14.75 -11.773 18.312 1 77.81 357 ASP B C 1
ATOM 9725 O O . ASP B 1 357 ? -14.992 -12.75 17.609 1 77.81 357 ASP B O 1
ATOM 9729 N N . VAL B 1 358 ? -15.633 -11.188 19.141 1 77.06 358 VAL B N 1
ATOM 9730 C CA . VAL B 1 358 ? -16.969 -11.75 19.25 1 77.06 358 VAL B CA 1
ATOM 9731 C C . VAL B 1 358 ? -17.906 -11.047 18.266 1 77.06 358 VAL B C 1
ATOM 9733 O O . VAL B 1 358 ? -18.672 -11.695 17.547 1 77.06 358 VAL B O 1
ATOM 9736 N N . THR B 1 359 ? -17.719 -9.727 18.156 1 77 359 THR B N 1
ATOM 9737 C CA . THR B 1 359 ? -18.688 -8.961 17.375 1 77 359 THR B CA 1
ATOM 9738 C C . THR B 1 359 ? -18.094 -8.555 16.031 1 77 359 THR B C 1
ATOM 9740 O O . THR B 1 359 ? -18.828 -8.188 15.102 1 77 359 THR B O 1
ATOM 9743 N N . GLY B 1 360 ? -16.797 -8.594 15.945 1 77.62 360 GLY B N 1
ATOM 9744 C CA . GLY B 1 360 ? -16.141 -8.156 14.719 1 77.62 360 GLY B CA 1
ATOM 9745 C C . GLY B 1 360 ? -16.109 -6.645 14.57 1 77.62 360 GLY B C 1
ATOM 9746 O O . GLY B 1 360 ? -15.625 -6.125 13.57 1 77.62 360 GLY B O 1
ATOM 9747 N N . PHE B 1 361 ? -16.562 -5.91 15.594 1 83.06 361 PHE B N 1
ATOM 9748 C CA . PHE B 1 361 ? -16.625 -4.457 15.523 1 83.06 361 PHE B CA 1
ATOM 9749 C C . PHE B 1 361 ? -15.289 -3.848 15.953 1 83.06 361 PHE B C 1
ATOM 9751 O O . PHE B 1 361 ? -14.562 -4.426 16.766 1 83.06 361 PHE B O 1
ATOM 9758 N N . GLN B 1 362 ? -15.039 -2.732 15.383 1 88.31 362 GLN B N 1
ATOM 9759 C CA . GLN B 1 362 ? -13.883 -1.944 15.812 1 88.31 362 GLN B CA 1
ATOM 9760 C C . GLN B 1 362 ? -14.117 -1.338 17.203 1 88.31 362 GLN B C 1
ATOM 9762 O O . GLN B 1 362 ? -15.078 -0.589 17.391 1 88.31 362 GLN B O 1
ATOM 9767 N N . VAL B 1 363 ? -13.258 -1.65 18.172 1 89.25 363 VAL B N 1
ATOM 9768 C CA . VAL B 1 363 ? -13.438 -1.138 19.531 1 89.25 363 VAL B CA 1
ATOM 9769 C C . VAL B 1 363 ? -12.172 -0.4 19.969 1 89.25 363 VAL B C 1
ATOM 9771 O O . VAL B 1 363 ? -12.039 -0.029 21.141 1 89.25 363 VAL B O 1
ATOM 9774 N N . GLY B 1 364 ? -11.266 -0.222 19.062 1 93.56 364 GLY B N 1
ATOM 9775 C CA . GLY B 1 364 ? -10.055 0.513 19.375 1 93.56 364 GLY B CA 1
ATOM 9776 C C . GLY B 1 364 ? -10.273 2.01 19.484 1 93.56 364 GLY B C 1
ATOM 9777 O O . GLY B 1 364 ? -11.336 2.516 19.094 1 93.56 364 GLY B O 1
ATOM 9778 N N . SER B 1 365 ? -9.289 2.713 19.984 1 96.06 365 SER B N 1
ATOM 9779 C CA . SER B 1 365 ? -9.406 4.141 20.25 1 96.06 365 SER B CA 1
ATOM 9780 C C . SER B 1 365 ? -9.367 4.953 18.953 1 96.06 365 SER B C 1
ATOM 9782 O O . SER B 1 365 ? -9.625 6.156 18.969 1 96.06 365 SER B O 1
ATOM 9784 N N . CYS B 1 366 ? -9.109 4.312 17.766 1 94.88 366 CYS B N 1
ATOM 9785 C CA . CYS B 1 366 ? -9.148 5.012 16.5 1 94.88 366 CYS B CA 1
ATOM 9786 C C . CYS B 1 366 ? -10.547 5.559 16.219 1 94.88 366 CYS B C 1
ATOM 9788 O O . CYS B 1 366 ? -10.711 6.445 15.375 1 94.88 366 CYS B O 1
ATOM 9790 N N . THR B 1 367 ? -11.531 5.105 16.938 1 94.5 367 THR B N 1
ATOM 9791 C CA . THR B 1 367 ? -12.906 5.566 16.766 1 94.5 367 THR B CA 1
ATOM 9792 C C . THR B 1 367 ? -13.102 6.926 17.438 1 94.5 367 THR B C 1
ATOM 9794 O O . THR B 1 367 ? -14.148 7.559 17.25 1 94.5 367 THR B O 1
ATOM 9797 N N . SER B 1 368 ? -12.156 7.453 18.156 1 96.75 368 SER B N 1
ATOM 9798 C CA . SER B 1 368 ? -12.297 8.688 18.922 1 96.75 368 SER B CA 1
ATOM 9799 C C . SER B 1 368 ? -11.438 9.805 18.328 1 96.75 368 SER B C 1
ATOM 9801 O O . SER B 1 368 ? -10.867 10.602 19.078 1 96.75 368 SER B O 1
ATOM 9803 N N . ARG B 1 369 ? -11.289 9.891 17.094 1 96.56 369 ARG B N 1
ATOM 9804 C CA . ARG B 1 369 ? -10.562 10.969 16.422 1 96.56 369 ARG B CA 1
ATOM 9805 C C . ARG B 1 369 ? -11.516 11.844 15.609 1 96.56 369 ARG B C 1
ATOM 9807 O O . ARG B 1 369 ? -12.602 11.406 15.242 1 96.56 369 ARG B O 1
ATOM 9814 N N . TRP B 1 370 ? -11.109 13.062 15.344 1 96.69 370 TRP B N 1
ATOM 9815 C CA . TRP B 1 370 ? -11.789 14.008 14.469 1 96.69 370 TRP B CA 1
ATOM 9816 C C . TRP B 1 370 ? -10.781 14.836 13.672 1 96.69 370 TRP B C 1
ATOM 9818 O O . TRP B 1 370 ? -10.305 15.875 14.148 1 96.69 370 TRP B O 1
ATOM 9828 N N . TYR B 1 371 ? -10.562 14.523 12.477 1 94.25 371 TYR B N 1
ATOM 9829 C CA . TYR B 1 371 ? -9.398 15 11.734 1 94.25 371 TYR B CA 1
ATOM 9830 C C . TYR B 1 371 ? -9.672 16.359 11.109 1 94.25 371 TYR B C 1
ATOM 9832 O O . TYR B 1 371 ? -8.758 17.016 10.594 1 94.25 371 TYR B O 1
ATOM 9840 N N . ASP B 1 372 ? -10.883 16.922 11.211 1 93.62 372 ASP B N 1
ATOM 9841 C CA . ASP B 1 372 ? -11.219 18.203 10.617 1 93.62 372 ASP B CA 1
ATOM 9842 C C . ASP B 1 372 ? -10.875 19.359 11.562 1 93.62 372 ASP B C 1
ATOM 9844 O O . ASP B 1 372 ? -11.07 20.531 11.227 1 93.62 372 ASP B O 1
ATOM 9848 N N . LYS B 1 373 ? -10.367 19.078 12.773 1 95.94 373 LYS B N 1
ATOM 9849 C CA . LYS B 1 373 ? -10.133 20.125 13.758 1 95.94 373 LYS B CA 1
ATOM 9850 C C . LYS B 1 373 ? -8.859 19.859 14.555 1 95.94 373 LYS B C 1
ATOM 9852 O O . LYS B 1 373 ? -8.312 18.75 14.508 1 95.94 373 LYS B O 1
ATOM 9857 N N . LEU B 1 374 ? -8.453 20.891 15.281 1 97.5 374 LEU B N 1
ATOM 9858 C CA . LEU B 1 374 ? -7.359 20.766 16.234 1 97.5 374 LEU B CA 1
ATOM 9859 C C . LEU B 1 374 ? -7.734 19.812 17.375 1 97.5 374 LEU B C 1
ATOM 9861 O O . LEU B 1 374 ? -8.828 19.906 17.922 1 97.5 374 LEU B O 1
ATOM 9865 N N . GLN B 1 375 ? -6.809 18.875 17.641 1 98.12 375 GLN B N 1
ATOM 9866 C CA . GLN B 1 375 ? -7.074 17.891 18.688 1 98.12 375 GLN B CA 1
ATOM 9867 C C . GLN B 1 375 ? -5.969 17.891 19.734 1 98.12 375 GLN B C 1
ATOM 9869 O O . GLN B 1 375 ? -4.789 18.016 19.406 1 98.12 375 GLN B O 1
ATOM 9874 N N . LEU B 1 376 ? -6.344 17.875 20.938 1 98.75 376 LEU B N 1
ATOM 9875 C CA . LEU B 1 376 ? -5.48 17.547 22.078 1 98.75 376 LEU B CA 1
ATOM 9876 C C . LEU B 1 376 ? -5.77 16.141 22.594 1 98.75 376 LEU B C 1
ATOM 9878 O O . LEU B 1 376 ? -6.816 15.906 23.203 1 98.75 376 LEU B O 1
ATOM 9882 N N . VAL B 1 377 ? -4.852 15.242 22.391 1 98.69 377 VAL B N 1
ATOM 9883 C CA . VAL B 1 377 ? -5.039 13.836 22.75 1 98.69 377 VAL B CA 1
ATOM 9884 C C . VAL B 1 377 ? -4.27 13.523 24.031 1 98.69 377 VAL B C 1
ATOM 9886 O O . VAL B 1 377 ? -3.086 13.852 24.141 1 98.69 377 VAL B O 1
ATOM 9889 N N . VAL B 1 378 ? -4.914 12.914 24.984 1 98.69 378 VAL B N 1
ATOM 9890 C CA . VAL B 1 378 ? -4.262 12.43 26.203 1 98.69 378 VAL B CA 1
ATOM 9891 C C . VAL B 1 378 ? -4.613 10.961 26.422 1 98.69 378 VAL B C 1
ATOM 9893 O O . VAL B 1 378 ? -5.789 10.602 26.5 1 98.69 378 VAL B O 1
ATOM 9896 N N . THR B 1 379 ? -3.635 10.102 26.484 1 97.69 379 THR B N 1
ATOM 9897 C CA . THR B 1 379 ? -3.848 8.664 26.625 1 97.69 379 THR B CA 1
ATOM 9898 C C . THR B 1 379 ? -4.031 8.281 28.094 1 97.69 379 THR B C 1
ATOM 9900 O O . THR B 1 379 ? -3.783 9.102 28.984 1 97.69 379 THR B O 1
ATOM 9903 N N . ALA B 1 380 ? -4.449 7.051 28.328 1 97.69 380 ALA B N 1
ATOM 9904 C CA . ALA B 1 380 ? -4.715 6.562 29.688 1 97.69 380 ALA B CA 1
ATOM 9905 C C . ALA B 1 380 ? -3.447 6.57 30.531 1 97.69 380 ALA B C 1
ATOM 9907 O O . ALA B 1 380 ? -3.512 6.719 31.75 1 97.69 380 ALA B O 1
ATOM 9908 N N . ASP B 1 381 ? -2.299 6.43 29.891 1 95.75 381 ASP B N 1
ATOM 9909 C CA . ASP B 1 381 ? -1.022 6.484 30.594 1 95.75 381 ASP B CA 1
ATOM 9910 C C . ASP B 1 381 ? -0.434 7.895 30.547 1 95.75 381 ASP B C 1
ATOM 9912 O O . ASP B 1 381 ? 0.778 8.07 30.703 1 95.75 381 ASP B O 1
ATOM 9916 N N . SER B 1 382 ? -1.185 8.938 30.203 1 96.38 382 SER B N 1
ATOM 9917 C CA . SER B 1 382 ? -0.948 10.367 30.359 1 96.38 382 SER B CA 1
ATOM 9918 C C . SER B 1 382 ? 0.067 10.883 29.344 1 96.38 382 SER B C 1
ATOM 9920 O O . SER B 1 382 ? 0.787 11.844 29.625 1 96.38 382 SER B O 1
ATOM 9922 N N . LYS B 1 383 ? 0.276 10.141 28.25 1 95.94 383 LYS B N 1
ATOM 9923 C CA . LYS B 1 383 ? 0.956 10.758 27.109 1 95.94 383 LYS B CA 1
ATOM 9924 C C . LYS B 1 383 ? 0.035 11.727 26.391 1 95.94 383 LYS B C 1
ATOM 9926 O O . LYS B 1 383 ? -1.188 11.586 26.422 1 95.94 383 LYS B O 1
ATOM 9931 N N . ALA B 1 384 ? 0.631 12.742 25.797 1 97.81 384 ALA B N 1
ATOM 9932 C CA . ALA B 1 384 ? -0.21 13.758 25.172 1 97.81 384 ALA B CA 1
ATOM 9933 C C . ALA B 1 384 ? 0.333 14.141 23.797 1 97.81 384 ALA B C 1
ATOM 9935 O O . ALA B 1 384 ? 1.546 14.117 23.578 1 97.81 384 ALA B O 1
ATOM 9936 N N . ALA B 1 385 ? -0.532 14.469 22.922 1 98.19 385 ALA B N 1
ATOM 9937 C CA . ALA B 1 385 ? -0.169 14.898 21.578 1 98.19 385 ALA B CA 1
ATOM 9938 C C . ALA B 1 385 ? -1.137 15.961 21.062 1 98.19 385 ALA B C 1
ATOM 9940 O O . ALA B 1 385 ? -2.281 16.031 21.5 1 98.19 385 ALA B O 1
ATOM 9941 N N . VAL B 1 386 ? -0.656 16.797 20.188 1 98.38 386 VAL B N 1
ATOM 9942 C CA . VAL B 1 386 ? -1.468 17.75 19.438 1 98.38 386 VAL B CA 1
ATOM 9943 C C . VAL B 1 386 ? -1.506 17.359 17.969 1 98.38 386 VAL B C 1
ATOM 9945 O O . VAL B 1 386 ? -0.461 17.156 17.344 1 98.38 386 VAL B O 1
ATOM 9948 N N . ILE B 1 387 ? -2.688 17.172 17.422 1 97.56 387 ILE B N 1
ATOM 9949 C CA . ILE B 1 387 ? -2.918 16.844 16.016 1 97.56 387 ILE B CA 1
ATOM 9950 C C . ILE B 1 387 ? -3.695 17.969 15.336 1 97.56 387 ILE B C 1
ATOM 9952 O O . ILE B 1 387 ? -4.688 18.453 15.875 1 97.56 387 ILE B O 1
ATOM 9956 N N . TRP B 1 388 ? -3.266 18.406 14.141 1 95.94 388 TRP B N 1
ATOM 9957 C CA . TRP B 1 388 ? -3.992 19.484 13.477 1 95.94 388 TRP B CA 1
ATOM 9958 C C . TRP B 1 388 ? -4.133 19.203 11.984 1 95.94 388 TRP B C 1
ATOM 9960 O O . TRP B 1 388 ? -3.529 18.266 11.461 1 95.94 388 TRP B O 1
ATOM 9970 N N . ASP B 1 389 ? -4.996 19.906 11.383 1 90.12 389 ASP B N 1
ATOM 9971 C CA . ASP B 1 389 ? -5.199 19.859 9.938 1 90.12 389 ASP B CA 1
ATOM 9972 C C . ASP B 1 389 ? -4.262 20.812 9.211 1 90.12 389 ASP B C 1
ATOM 9974 O O . ASP B 1 389 ? -4.242 22.016 9.508 1 90.12 389 ASP B O 1
ATOM 9978 N N . SER B 1 390 ? -3.545 20.297 8.258 1 86.62 390 SER B N 1
ATOM 9979 C CA . SER B 1 390 ? -2.516 21.109 7.602 1 86.62 390 SER B CA 1
ATOM 9980 C C . SER B 1 390 ? -3.131 22.094 6.609 1 86.62 390 SER B C 1
ATOM 9982 O O . SER B 1 390 ? -2.469 23.031 6.176 1 86.62 390 SER B O 1
ATOM 9984 N N . PHE B 1 391 ? -4.348 21.969 6.305 1 81 391 PHE B N 1
ATOM 9985 C CA . PHE B 1 391 ? -5.012 22.875 5.387 1 81 391 PHE B CA 1
ATOM 9986 C C . PHE B 1 391 ? -5.406 24.172 6.105 1 81 391 PHE B C 1
ATOM 9988 O O . PHE B 1 391 ? -5.375 25.25 5.512 1 81 391 PHE B O 1
ATOM 9995 N N . THR B 1 392 ? -5.715 24.031 7.336 1 84.19 392 THR B N 1
ATOM 9996 C CA . THR B 1 392 ? -6.262 25.172 8.062 1 84.19 392 THR B CA 1
ATOM 9997 C C . THR B 1 392 ? -5.18 25.844 8.906 1 84.19 392 THR B C 1
ATOM 9999 O O . THR B 1 392 ? -5.211 27.062 9.117 1 84.19 392 THR B O 1
ATOM 10002 N N . CYS B 1 393 ? -4.32 25 9.398 1 86.81 393 CYS B N 1
ATOM 10003 C CA . CYS B 1 393 ? -3.381 25.547 10.367 1 86.81 393 CYS B CA 1
ATOM 10004 C C . CYS B 1 393 ? -1.942 25.344 9.906 1 86.81 393 CYS B C 1
ATOM 10006 O O . CYS B 1 393 ? -1.612 24.312 9.32 1 86.81 393 CYS B O 1
ATOM 10008 N N . ASP B 1 394 ? -1.163 26.344 10.258 1 84.75 394 ASP B N 1
ATOM 10009 C CA . ASP B 1 394 ? 0.261 26.266 9.945 1 84.75 394 ASP B CA 1
ATOM 10010 C C . ASP B 1 394 ? 1.048 25.641 11.094 1 84.75 394 ASP B C 1
ATOM 10012 O O . ASP B 1 394 ? 0.739 25.875 12.266 1 84.75 394 ASP B O 1
ATOM 10016 N N . GLY B 1 395 ? 2.102 25.031 10.766 1 89.38 395 GLY B N 1
ATOM 10017 C CA . GLY B 1 395 ? 2.91 24.328 11.742 1 89.38 395 GLY B CA 1
ATOM 10018 C C . GLY B 1 395 ? 3.578 25.25 12.75 1 89.38 395 GLY B C 1
ATOM 10019 O O . GLY B 1 395 ? 3.705 24.906 13.922 1 89.38 395 GLY B O 1
ATOM 10020 N N . SER B 1 396 ? 3.977 26.469 12.328 1 89.12 396 SER B N 1
ATOM 10021 C CA . SER B 1 396 ? 4.68 27.391 13.219 1 89.12 396 SER B CA 1
ATOM 10022 C C . SER B 1 396 ? 3.76 27.891 14.328 1 89.12 396 SER B C 1
ATOM 10024 O O . SER B 1 396 ? 4.188 28.047 15.477 1 89.12 396 SER B O 1
ATOM 10026 N N . VAL B 1 397 ? 2.553 28.125 14.008 1 94.25 397 VAL B N 1
ATOM 10027 C CA . VAL B 1 397 ? 1.569 28.609 14.969 1 94.25 397 VAL B CA 1
ATOM 10028 C C . VAL B 1 397 ? 1.219 27.5 15.953 1 94.25 397 VAL B C 1
ATOM 10030 O O . VAL B 1 397 ? 1.121 27.734 17.156 1 94.25 397 VAL B O 1
ATOM 10033 N N . VAL B 1 398 ? 1.134 26.312 15.453 1 96.19 398 VAL B N 1
ATOM 10034 C CA . VAL B 1 398 ? 0.811 25.172 16.297 1 96.19 398 VAL B CA 1
ATOM 10035 C C . VAL B 1 398 ? 1.984 24.875 17.219 1 96.19 398 VAL B C 1
ATOM 10037 O O . VAL B 1 398 ? 1.788 24.484 18.375 1 96.19 398 VAL B O 1
ATOM 10040 N N . LEU B 1 399 ? 3.145 25 16.672 1 95.31 399 LEU B N 1
ATOM 10041 C CA . LEU B 1 399 ? 4.336 24.781 17.484 1 95.31 399 LEU B CA 1
ATOM 10042 C C . LEU B 1 399 ? 4.363 25.719 18.688 1 95.31 399 LEU B C 1
ATOM 10044 O O . LEU B 1 399 ? 4.641 25.297 19.812 1 95.31 399 LEU B O 1
ATOM 10048 N N . ARG B 1 400 ? 4.133 27.016 18.453 1 95.38 400 ARG B N 1
ATOM 10049 C CA . ARG B 1 400 ? 4.102 27.953 19.578 1 95.38 400 ARG B CA 1
ATOM 10050 C C . ARG B 1 400 ? 3.01 27.594 20.578 1 95.38 400 ARG B C 1
ATOM 10052 O O . ARG B 1 400 ? 3.24 27.594 21.781 1 95.38 400 ARG B O 1
ATOM 10059 N N . PHE B 1 401 ? 1.827 27.375 20.062 1 97.5 401 PHE B N 1
ATOM 10060 C CA . PHE B 1 401 ? 0.711 26.969 20.922 1 97.5 401 PHE B CA 1
ATOM 10061 C C . PHE B 1 401 ? 1.102 25.797 21.797 1 97.5 401 PHE B C 1
ATOM 10063 O O . PHE B 1 401 ? 0.936 25.844 23.031 1 97.5 401 PHE B O 1
ATOM 10070 N N . THR B 1 402 ? 1.632 24.703 21.141 1 97.56 402 THR B N 1
ATOM 10071 C CA . THR B 1 402 ? 1.986 23.484 21.859 1 97.56 402 THR B CA 1
ATOM 10072 C C . THR B 1 402 ? 3.104 23.734 22.859 1 97.56 402 THR B C 1
ATOM 10074 O O . THR B 1 402 ? 3.061 23.234 23.984 1 97.56 402 THR B O 1
ATOM 10077 N N . SER B 1 403 ? 4.074 24.516 22.469 1 96.12 403 SER B N 1
ATOM 10078 C CA . SER B 1 403 ? 5.18 24.875 23.359 1 96.12 403 SER B CA 1
ATOM 10079 C C . SER B 1 403 ? 4.684 25.672 24.562 1 96.12 403 SER B C 1
ATOM 10081 O O . SER B 1 403 ? 5.082 25.391 25.703 1 96.12 403 SER B O 1
ATOM 10083 N N . ASP B 1 404 ? 3.859 26.609 24.281 1 96.44 404 ASP B N 1
ATOM 10084 C CA . ASP B 1 404 ? 3.373 27.5 25.328 1 96.44 404 ASP B CA 1
ATOM 10085 C C . ASP B 1 404 ? 2.484 26.75 26.312 1 96.44 404 ASP B C 1
ATOM 10087 O O . ASP B 1 404 ? 2.529 27 27.516 1 96.44 404 ASP B O 1
ATOM 10091 N N . ILE B 1 405 ? 1.639 25.891 25.812 1 96.56 405 ILE B N 1
ATOM 10092 C CA . ILE B 1 405 ? 0.757 25.188 26.734 1 96.56 405 ILE B CA 1
ATOM 10093 C C . ILE B 1 405 ? 1.576 24.234 27.609 1 96.56 405 ILE B C 1
ATOM 10095 O O . ILE B 1 405 ? 1.255 24.031 28.781 1 96.56 405 ILE B O 1
ATOM 10099 N N . TYR B 1 406 ? 2.592 23.625 27.047 1 95.94 406 TYR B N 1
ATOM 10100 C CA . TYR B 1 406 ? 3.486 22.797 27.859 1 95.94 406 TYR B CA 1
ATOM 10101 C C . TYR B 1 406 ? 4.195 23.641 28.922 1 95.94 406 TYR B C 1
ATOM 10103 O O . TYR B 1 406 ? 4.242 23.266 30.094 1 95.94 406 TYR B O 1
ATOM 10111 N N . ALA B 1 407 ? 4.766 24.797 28.531 1 93.88 407 ALA B N 1
ATOM 10112 C CA . ALA B 1 407 ? 5.461 25.688 29.453 1 93.88 407 ALA B CA 1
ATOM 10113 C C . ALA B 1 407 ? 4.531 26.156 30.562 1 93.88 407 ALA B C 1
ATOM 10115 O O . ALA B 1 407 ? 4.922 26.172 31.734 1 93.88 407 ALA B O 1
ATOM 10116 N N . GLU B 1 408 ? 3.355 26.562 30.141 1 91.56 408 GLU B N 1
ATOM 10117 C CA . GLU B 1 408 ? 2.369 27 31.125 1 91.56 408 GLU B CA 1
ATOM 10118 C C . GLU B 1 408 ? 2.037 25.891 32.125 1 91.56 408 GLU B C 1
ATOM 10120 O O . GLU B 1 408 ? 1.796 26.156 33.281 1 91.56 408 GLU B O 1
ATOM 10125 N N . SER B 1 409 ? 1.971 24.688 31.641 1 91.88 409 SER B N 1
ATOM 10126 C CA . SER B 1 409 ? 1.692 23.531 32.5 1 91.88 409 SER B CA 1
ATOM 10127 C C . SER B 1 409 ? 2.807 23.328 33.5 1 91.88 409 SER B C 1
ATOM 10129 O O . SER B 1 409 ? 2.551 22.875 34.625 1 91.88 409 SER B O 1
ATOM 10131 N N . ILE B 1 410 ? 4.012 23.594 33.156 1 90.38 410 ILE B N 1
ATOM 10132 C CA . ILE B 1 410 ? 5.152 23.484 34.062 1 90.38 410 ILE B CA 1
ATOM 10133 C C . ILE B 1 410 ? 5.133 24.625 35.062 1 90.38 410 ILE B C 1
ATOM 10135 O O . ILE B 1 410 ? 5.402 24.406 36.25 1 90.38 410 ILE B O 1
ATOM 10139 N N . LEU B 1 411 ? 4.844 25.766 34.625 1 90.5 411 LEU B N 1
ATOM 10140 C CA . LEU B 1 411 ? 4.832 26.969 35.469 1 90.5 411 LEU B CA 1
ATOM 10141 C C . LEU B 1 411 ? 3.758 26.859 36.531 1 90.5 411 LEU B C 1
ATOM 10143 O O . LEU B 1 411 ? 3.857 27.516 37.594 1 90.5 411 LEU B O 1
ATOM 10147 N N . ARG B 1 412 ? 2.725 26.062 36.281 1 87.44 412 ARG B N 1
ATOM 10148 C CA . ARG B 1 412 ? 1.682 25.844 37.281 1 87.44 412 ARG B CA 1
ATOM 10149 C C . ARG B 1 412 ? 2.271 25.344 38.594 1 87.44 412 ARG B C 1
ATOM 10151 O O . ARG B 1 412 ? 1.806 25.703 39.656 1 87.44 412 ARG B O 1
ATOM 10158 N N . LEU B 1 413 ? 3.207 24.484 38.469 1 86.06 413 LEU B N 1
ATOM 10159 C CA . LEU B 1 413 ? 3.855 23.938 39.656 1 86.06 413 LEU B CA 1
ATOM 10160 C C . LEU B 1 413 ? 4.625 25.016 40.406 1 86.06 413 LEU B C 1
ATOM 10162 O O . LEU B 1 413 ? 4.613 25.047 41.625 1 86.06 413 LEU B O 1
ATOM 10166 N N . ALA B 1 414 ? 5.27 25.844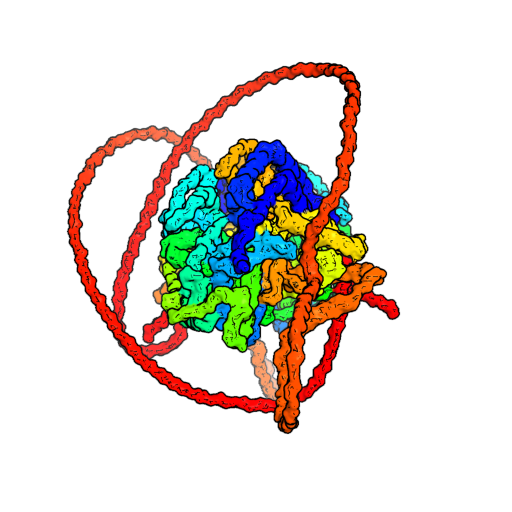 39.594 1 84.62 414 ALA B N 1
ATOM 10167 C CA . ALA B 1 414 ? 5.969 26.969 40.188 1 84.62 414 ALA B CA 1
ATOM 10168 C C . ALA B 1 414 ? 4.992 27.922 40.875 1 84.62 414 ALA B C 1
ATOM 10170 O O . ALA B 1 414 ? 5.277 28.438 41.969 1 84.62 414 ALA B O 1
ATOM 10171 N N . ARG B 1 415 ? 3.898 28.141 40.312 1 85 415 ARG B N 1
ATOM 10172 C CA . ARG B 1 415 ? 2.875 29.016 40.844 1 85 415 ARG B CA 1
ATOM 10173 C C . ARG B 1 415 ? 2.303 28.453 42.156 1 85 415 ARG B C 1
ATOM 10175 O O . ARG B 1 415 ? 2.033 29.188 43.094 1 85 415 ARG B O 1
ATOM 10182 N N . GLU B 1 416 ? 2.09 27.219 42.188 1 82 416 GLU B N 1
ATOM 10183 C CA . GLU B 1 416 ? 1.567 26.562 43.375 1 82 416 GLU B CA 1
ATOM 10184 C C . GLU B 1 416 ? 2.521 26.719 44.562 1 82 416 GLU B C 1
ATOM 10186 O O . GLU B 1 416 ? 2.088 26.922 45.688 1 82 416 GLU B O 1
ATOM 10191 N N . VAL B 1 417 ? 3.807 26.641 44.25 1 84.88 417 VAL B N 1
ATOM 10192 C CA . VAL B 1 417 ? 4.82 26.719 45.312 1 84.88 417 VAL B CA 1
ATOM 10193 C C . VAL B 1 417 ? 4.973 28.156 45.781 1 84.88 417 VAL B C 1
ATOM 10195 O O . VAL B 1 417 ? 5.32 28.406 46.938 1 84.88 417 VAL B O 1
ATOM 10198 N N . HIS B 1 418 ? 4.656 29.109 44.969 1 85.44 418 HIS B N 1
ATOM 10199 C CA . HIS B 1 418 ? 4.832 30.531 45.281 1 85.44 418 HIS B CA 1
ATOM 10200 C C . HIS B 1 418 ? 3.496 31.203 45.562 1 85.44 418 HIS B C 1
ATOM 10202 O O . HIS B 1 418 ? 3.273 32.344 45.188 1 85.44 418 HIS B O 1
ATOM 10208 N N . ALA B 1 419 ? 2.67 30.516 46.188 1 78.69 419 ALA B N 1
ATOM 10209 C CA . ALA B 1 419 ? 1.409 30.969 46.75 1 78.69 419 ALA B CA 1
ATOM 10210 C C . ALA B 1 419 ? 0.562 31.688 45.688 1 78.69 419 ALA B C 1
ATOM 10212 O O . ALA B 1 419 ? -0.015 32.75 45.969 1 78.69 419 ALA B O 1
ATOM 10213 N N . GLY B 1 420 ? 0.697 31.188 44.469 1 74.62 420 GLY B N 1
ATOM 10214 C CA . GLY B 1 420 ? -0.207 31.688 43.438 1 74.62 420 GLY B CA 1
ATOM 10215 C C . GLY B 1 420 ? 0.299 32.938 42.75 1 74.62 420 GLY B C 1
ATOM 10216 O O . GLY B 1 420 ? -0.479 33.688 42.156 1 74.62 420 GLY B O 1
ATOM 10217 N N . ASP B 1 421 ? 1.551 33.25 42.812 1 79.5 421 ASP B N 1
ATOM 10218 C CA . ASP B 1 421 ? 2.158 34.438 42.188 1 79.5 421 ASP B CA 1
ATOM 10219 C C . ASP B 1 421 ? 1.91 34.438 40.688 1 79.5 421 ASP B C 1
ATOM 10221 O O . ASP B 1 421 ? 2.359 33.531 39.969 1 79.5 421 ASP B O 1
ATOM 10225 N N . PRO B 1 422 ? 1.147 35.438 40.281 1 77.94 422 PRO B N 1
ATOM 10226 C CA . PRO B 1 422 ? 0.76 35.469 38.844 1 77.94 422 PRO B CA 1
ATOM 10227 C C . PRO B 1 422 ? 1.957 35.656 37.938 1 77.94 422 PRO B C 1
ATOM 10229 O O . PRO B 1 422 ? 1.843 35.406 36.719 1 77.94 422 PRO B O 1
ATOM 10232 N N . HIS B 1 423 ? 3.076 35.938 38.438 1 79.75 423 HIS B N 1
ATOM 10233 C CA . HIS B 1 423 ? 4.25 36.156 37.625 1 79.75 423 HIS B CA 1
ATOM 10234 C C . HIS B 1 423 ? 4.781 34.844 37.031 1 79.75 423 HIS B C 1
ATOM 10236 O O . HIS B 1 423 ? 5.551 34.844 36.094 1 79.75 423 HIS B O 1
ATOM 10242 N N . PHE B 1 424 ? 4.281 33.812 37.562 1 85.88 424 PHE B N 1
ATOM 10243 C CA . PHE B 1 424 ? 4.668 32.5 37.062 1 85.88 424 PHE B CA 1
ATOM 10244 C C . PHE B 1 424 ? 3.686 32 36 1 85.88 424 PHE B C 1
ATOM 10246 O O . PHE B 1 424 ? 3.102 30.938 36.125 1 85.88 424 PHE B O 1
ATOM 10253 N N . SER B 1 425 ? 3.418 32.812 35.094 1 90 425 SER B N 1
ATOM 10254 C CA . SER B 1 425 ? 2.576 32.531 33.938 1 90 425 SER B CA 1
ATOM 10255 C C . SER B 1 425 ? 3.111 33.219 32.688 1 90 425 SER B C 1
ATOM 10257 O O . SER B 1 425 ? 3.736 34.281 32.781 1 90 425 SER B O 1
ATOM 10259 N N . LEU B 1 426 ? 2.955 32.562 31.594 1 91 426 LEU B N 1
ATOM 10260 C CA . LEU B 1 426 ? 3.33 33.188 30.312 1 91 426 LEU B CA 1
ATOM 10261 C C . LEU B 1 426 ? 2.467 34.406 30.031 1 91 426 LEU B C 1
ATOM 10263 O O . LEU B 1 426 ? 2.879 35.312 29.281 1 91 426 LEU B O 1
ATOM 10267 N N . TRP B 1 427 ? 1.224 34.406 30.688 1 92.75 427 TRP B N 1
ATOM 10268 C CA . TRP B 1 427 ? 0.275 35.5 30.469 1 92.75 427 TRP B CA 1
ATOM 10269 C C . TRP B 1 427 ? -0.314 36 31.781 1 92.75 427 TRP B C 1
ATOM 10271 O O . TRP B 1 427 ? -1.494 35.75 32.062 1 92.75 427 TRP B O 1
ATOM 10281 N N . PRO B 1 428 ? 0.435 36.719 32.5 1 89.75 428 PRO B N 1
ATOM 10282 C CA . PRO B 1 428 ? -0.017 37.156 33.812 1 89.75 428 PRO B CA 1
ATOM 10283 C C . PRO B 1 428 ? -1.246 38.062 33.75 1 89.75 428 PRO B C 1
ATOM 10285 O O . PRO B 1 428 ? -1.988 38.156 34.719 1 89.75 428 PRO B O 1
ATOM 10288 N N . GLN B 1 429 ? -1.496 38.656 32.625 1 88.31 429 GLN B N 1
ATOM 10289 C CA . GLN B 1 429 ? -2.625 39.594 32.469 1 88.31 429 GLN B CA 1
ATOM 10290 C C . GLN B 1 429 ? -3.939 38.812 32.375 1 88.31 429 GLN B C 1
ATOM 10292 O O . GLN B 1 429 ? -5.016 39.375 32.562 1 88.31 429 GLN B O 1
ATOM 10297 N N . VAL B 1 430 ? -3.857 37.531 32 1 91.06 430 VAL B N 1
ATOM 10298 C CA . VAL B 1 430 ? -5.051 36.688 31.906 1 91.06 430 VAL B CA 1
ATOM 10299 C C . VAL B 1 430 ? -5.496 36.281 33.312 1 91.06 430 VAL B C 1
ATOM 10301 O O . VAL B 1 430 ? -4.727 35.688 34.062 1 91.06 430 VAL B O 1
ATOM 10304 N N . PRO B 1 431 ? -6.664 36.625 33.625 1 87.69 431 PRO B N 1
ATOM 10305 C CA . PRO B 1 431 ? -7.129 36.312 34.969 1 87.69 431 PRO B CA 1
ATOM 10306 C C . PRO B 1 431 ? -7.242 34.781 35.219 1 87.69 431 PRO B C 1
ATOM 10308 O O . PRO B 1 431 ? -7.43 34.031 34.25 1 87.69 431 PRO B O 1
ATOM 10311 N N . LYS B 1 432 ? -7.145 34.406 36.438 1 82.81 432 LYS B N 1
ATOM 10312 C CA . LYS B 1 432 ? -7.379 33 36.812 1 82.81 432 LYS B CA 1
ATOM 10313 C C . LYS B 1 432 ? -8.859 32.656 36.719 1 82.81 432 LYS B C 1
ATOM 10315 O O . LYS B 1 432 ? -9.727 33.531 36.875 1 82.81 432 LYS B O 1
ATOM 10320 N N . ALA B 1 433 ? -9.086 31.406 36.469 1 85.19 433 ALA B N 1
ATOM 10321 C CA . ALA B 1 433 ? -10.469 30.938 36.406 1 85.19 433 ALA B CA 1
ATOM 10322 C C . ALA B 1 433 ? -11.188 31.125 37.75 1 85.19 433 ALA B C 1
ATOM 10324 O O . ALA B 1 433 ? -10.594 30.922 38.812 1 85.19 433 ALA B O 1
ATOM 10325 N N . SER B 1 434 ? -12.484 31.672 37.719 1 71.69 434 SER B N 1
ATOM 10326 C CA . SER B 1 434 ? -13.141 32 38.969 1 71.69 434 SER B CA 1
ATOM 10327 C C . SER B 1 434 ? -14.609 31.609 38.938 1 71.69 434 SER B C 1
ATOM 10329 O O . SER B 1 434 ? -15.391 32.031 39.812 1 71.69 434 SER B O 1
ATOM 10331 N N . SER B 1 435 ? -14.883 30.781 38.062 1 72.44 435 SER B N 1
ATOM 10332 C CA . SER B 1 435 ? -16.312 30.531 38.031 1 72.44 435 SER B CA 1
ATOM 10333 C C . SER B 1 435 ? -16.812 29.844 39.281 1 72.44 435 SER B C 1
ATOM 10335 O O . SER B 1 435 ? -16.172 28.906 39.781 1 72.44 435 SER B O 1
ATOM 10337 N N . LYS B 1 436 ? -17.812 30.438 39.844 1 73.75 436 LYS B N 1
ATOM 10338 C CA . LYS B 1 436 ? -18.5 29.859 41 1 73.75 436 LYS B CA 1
ATOM 10339 C C . LYS B 1 436 ? -19.547 28.844 40.562 1 73.75 436 LYS B C 1
ATOM 10341 O O . LYS B 1 436 ? -20.031 28.062 41.375 1 73.75 436 LYS B O 1
ATOM 10346 N N . ASP B 1 437 ? -19.75 28.828 39.25 1 78.12 437 ASP B N 1
ATOM 10347 C CA . ASP B 1 437 ? -20.766 27.922 38.75 1 78.12 437 ASP B CA 1
ATOM 10348 C C . ASP B 1 437 ? -20.25 26.484 38.688 1 78.12 437 ASP B C 1
ATOM 10350 O O . ASP B 1 437 ? -19.047 26.266 38.5 1 78.12 437 ASP B O 1
ATOM 10354 N N . ALA B 1 438 ? -21.234 25.625 38.938 1 85.38 438 ALA B N 1
ATOM 10355 C CA . ALA B 1 438 ? -20.922 24.203 38.781 1 85.38 438 ALA B CA 1
ATOM 10356 C C . ALA B 1 438 ? -20.75 23.828 37.312 1 85.38 438 ALA B C 1
ATOM 10358 O O . ALA B 1 438 ? -21.516 24.281 36.438 1 85.38 438 ALA B O 1
ATOM 10359 N N . TRP B 1 439 ? -19.672 23.078 36.969 1 88.44 439 TRP B N 1
ATOM 10360 C CA . TRP B 1 439 ? -19.391 22.688 35.594 1 88.44 439 TRP B CA 1
ATOM 10361 C C . TRP B 1 439 ? -20.531 21.859 35.031 1 88.44 439 TRP B C 1
ATOM 10363 O O . TRP B 1 439 ? -20.766 21.859 33.812 1 88.44 439 TRP B O 1
ATOM 10373 N N . THR B 1 440 ? -21.344 21.188 35.844 1 90.12 440 THR B N 1
ATOM 10374 C CA . THR B 1 440 ? -22.422 20.312 35.406 1 90.12 440 THR B CA 1
ATOM 10375 C C . THR B 1 440 ? -23.484 21.078 34.625 1 90.12 440 THR B C 1
ATOM 10377 O O . THR B 1 440 ? -24.172 20.516 33.781 1 90.12 440 THR B O 1
ATOM 10380 N N . GLU B 1 441 ? -23.609 22.328 34.906 1 89.38 441 GLU B N 1
ATOM 10381 C CA . GLU B 1 441 ? -24.609 23.172 34.219 1 89.38 441 GLU B CA 1
ATOM 10382 C C . GLU B 1 441 ? -24.141 23.547 32.812 1 89.38 441 GLU B C 1
ATOM 10384 O O . GLU B 1 441 ? -24.953 23.953 31.984 1 89.38 441 GLU B O 1
ATOM 10389 N N . LYS B 1 442 ? -22.922 23.391 32.562 1 92.62 442 LYS B N 1
ATOM 10390 C CA . LYS B 1 442 ? -22.328 23.797 31.281 1 92.62 442 LYS B CA 1
ATOM 10391 C C . LYS B 1 442 ? -21.891 22.578 30.469 1 92.62 442 LYS B C 1
ATOM 10393 O O . LYS B 1 442 ? -21.219 22.719 29.438 1 92.62 442 LYS B O 1
ATOM 10398 N N . PHE B 1 443 ? -22.281 21.453 31 1 94.75 443 PHE B N 1
ATOM 10399 C CA . PHE B 1 443 ? -21.828 20.172 30.484 1 94.75 443 PHE B CA 1
ATOM 10400 C C . PHE B 1 443 ? -22.969 19.422 29.797 1 94.75 443 PHE B C 1
ATOM 10402 O O . PHE B 1 443 ? -24.109 19.453 30.266 1 94.75 443 PHE B O 1
ATOM 10409 N N . SER B 1 444 ? -22.719 18.844 28.578 1 96.25 444 SER B N 1
ATOM 10410 C CA . SER B 1 444 ? -23.734 18.078 27.875 1 96.25 444 SER B CA 1
ATOM 10411 C C . SER B 1 444 ? -23.125 16.891 27.141 1 96.25 444 SER B C 1
ATOM 10413 O O . SER B 1 444 ? -21.953 16.922 26.766 1 96.25 444 SER B O 1
ATOM 10415 N N . LYS B 1 445 ? -23.891 15.836 27.047 1 95.88 445 LYS B N 1
ATOM 10416 C CA . LYS B 1 445 ? -23.547 14.648 26.266 1 95.88 445 LYS B CA 1
ATOM 10417 C C . LYS B 1 445 ? -24.422 14.547 25.016 1 95.88 445 LYS B C 1
ATOM 10419 O O . LYS B 1 445 ? -25.641 14.758 25.078 1 95.88 445 LYS B O 1
ATOM 10424 N N . ILE B 1 446 ? -23.797 14.344 23.812 1 95.5 446 ILE B N 1
ATOM 10425 C CA . ILE B 1 446 ? -24.547 14.203 22.562 1 95.5 446 ILE B CA 1
ATOM 10426 C C . ILE B 1 446 ? -25 12.758 22.406 1 95.5 446 ILE B C 1
ATOM 10428 O O . ILE B 1 446 ? -24.203 11.828 22.531 1 95.5 446 ILE B O 1
ATOM 10432 N N . THR B 1 447 ? -26.203 12.531 22.156 1 91.69 447 THR B N 1
ATOM 10433 C CA . THR B 1 447 ? -26.766 11.219 21.875 1 91.69 447 THR B CA 1
ATOM 10434 C C . THR B 1 447 ? -27.172 11.109 20.406 1 91.69 447 THR B C 1
ATOM 10436 O O . THR B 1 447 ? -27.797 12.031 19.859 1 91.69 447 THR B O 1
ATOM 10439 N N . TRP B 1 448 ? -26.797 10.016 19.797 1 90.75 448 TRP B N 1
ATOM 10440 C CA . TRP B 1 448 ? -27.062 9.828 18.375 1 90.75 448 TRP B CA 1
ATOM 10441 C C . TRP B 1 448 ? -28.141 8.766 18.172 1 90.75 448 TRP B C 1
ATOM 10443 O O . TRP B 1 448 ? -28.219 7.789 18.922 1 90.75 448 TRP B O 1
ATOM 10453 N N . SER B 1 449 ? -28.969 8.938 17.25 1 89.06 449 SER B N 1
ATOM 10454 C CA . SER B 1 449 ? -29.891 7.938 16.703 1 89.06 449 SER B CA 1
ATOM 10455 C C . SER B 1 449 ? -29.781 7.883 15.172 1 89.06 449 SER B C 1
ATOM 10457 O O . SER B 1 449 ? -30.641 8.438 14.477 1 89.06 449 SER B O 1
ATOM 10459 N N . PHE B 1 450 ? -28.797 7.191 14.758 1 86.94 450 PHE B N 1
ATOM 10460 C CA . PHE B 1 450 ? -28.484 7.195 13.336 1 86.94 450 PHE B CA 1
ATOM 10461 C C . PHE B 1 450 ? -29.438 6.309 12.555 1 86.94 450 PHE B C 1
ATOM 10463 O O . PHE B 1 450 ? -29.859 5.254 13.039 1 86.94 450 PHE B O 1
ATOM 10470 N N . SER B 1 451 ? -29.781 6.766 11.375 1 80.25 451 SER B N 1
ATOM 10471 C CA . SER B 1 451 ? -30.469 5.914 10.414 1 80.25 451 SER B CA 1
ATOM 10472 C C . SER B 1 451 ? -29.562 4.797 9.906 1 80.25 451 SER B C 1
ATOM 10474 O O . SER B 1 451 ? -28.344 4.832 10.125 1 80.25 451 SER B O 1
ATOM 10476 N N . HIS B 1 452 ? -30.156 3.875 9.234 1 76.38 452 HIS B N 1
ATOM 10477 C CA . HIS B 1 452 ? -29.391 2.764 8.672 1 76.38 452 HIS B CA 1
ATOM 10478 C C . HIS B 1 452 ? -28.375 3.252 7.648 1 76.38 452 HIS B C 1
ATOM 10480 O O . HIS B 1 452 ? -27.25 2.738 7.586 1 76.38 452 HIS B O 1
ATOM 10486 N N . ILE B 1 453 ? -28.75 4.23 6.93 1 77.56 453 ILE B N 1
ATOM 10487 C CA . ILE B 1 453 ? -27.859 4.738 5.883 1 77.56 453 ILE B CA 1
ATOM 10488 C C . ILE B 1 453 ? -26.656 5.43 6.516 1 77.56 453 ILE B C 1
ATOM 10490 O O . ILE B 1 453 ? -25.531 5.277 6.043 1 77.56 453 ILE B O 1
ATOM 10494 N N . LEU B 1 454 ? -26.891 6.203 7.539 1 84.31 454 LEU B N 1
ATOM 10495 C CA . LEU B 1 454 ? -25.781 6.879 8.211 1 84.31 454 LEU B CA 1
ATOM 10496 C C . LEU B 1 454 ? -24.875 5.871 8.906 1 84.31 454 LEU B C 1
ATOM 10498 O O . LEU B 1 454 ? -23.656 6.047 8.93 1 84.31 454 LEU B O 1
ATOM 10502 N N . ASN B 1 455 ? -25.484 4.855 9.453 1 84.25 455 ASN B N 1
ATOM 10503 C CA . ASN B 1 455 ? -24.688 3.781 10.039 1 84.25 455 ASN B CA 1
ATOM 10504 C C . ASN B 1 455 ? -23.797 3.107 9 1 84.25 455 ASN B C 1
ATOM 10506 O O . ASN B 1 455 ? -22.672 2.719 9.305 1 84.25 455 ASN B O 1
ATOM 10510 N N . THR B 1 456 ? -24.312 2.924 7.867 1 81.94 456 THR B N 1
ATOM 10511 C CA . THR B 1 456 ? -23.531 2.33 6.785 1 81.94 456 THR B CA 1
ATOM 10512 C C . THR B 1 456 ? -22.359 3.221 6.414 1 81.94 456 THR B C 1
ATOM 10514 O O . THR B 1 456 ? -21.234 2.73 6.207 1 81.94 456 THR B O 1
ATOM 10517 N N . HIS B 1 457 ? -22.594 4.562 6.355 1 84.06 457 HIS B N 1
ATOM 10518 C CA . HIS B 1 457 ? -21.5 5.492 6.082 1 84.06 457 HIS B CA 1
ATOM 10519 C C . HIS B 1 457 ? -20.406 5.387 7.137 1 84.06 457 HIS B C 1
ATOM 10521 O O . HIS B 1 457 ? -19.219 5.379 6.809 1 84.06 457 HIS B O 1
ATOM 10527 N N . VAL B 1 458 ? -20.797 5.32 8.352 1 89.25 458 VAL B N 1
ATOM 10528 C CA . VAL B 1 458 ? -19.844 5.258 9.453 1 89.25 458 VAL B CA 1
ATOM 10529 C C . VAL B 1 458 ? -19.078 3.938 9.406 1 89.25 458 VAL B C 1
ATOM 10531 O O . VAL B 1 458 ? -17.875 3.91 9.594 1 89.25 458 VAL B O 1
ATOM 10534 N N . HIS B 1 459 ? -19.734 2.871 9.086 1 86.56 459 HIS B N 1
ATOM 10535 C CA . HIS B 1 459 ? -19.094 1.563 8.992 1 86.56 459 HIS B CA 1
ATOM 10536 C C . HIS B 1 459 ? -18.047 1.541 7.891 1 86.56 459 HIS B C 1
ATOM 10538 O O . HIS B 1 459 ? -16.906 1.09 8.109 1 86.56 459 HIS B O 1
ATOM 10544 N N . LEU B 1 460 ? -18.453 1.982 6.766 1 84.62 460 LEU B N 1
ATOM 10545 C CA . LEU B 1 460 ? -17.547 1.951 5.621 1 84.62 460 LEU B CA 1
ATOM 10546 C C . LEU B 1 460 ? -16.359 2.867 5.852 1 84.62 460 LEU B C 1
ATOM 10548 O O . LEU B 1 460 ? -15.227 2.525 5.488 1 84.62 460 LEU B O 1
ATOM 10552 N N . SER B 1 461 ? -16.625 4.02 6.438 1 89.44 461 SER B N 1
ATOM 10553 C CA . SER B 1 461 ? -15.531 4.941 6.73 1 89.44 461 SER B CA 1
ATOM 10554 C C . SER B 1 461 ? -14.594 4.363 7.785 1 89.44 461 SER B C 1
ATOM 10556 O O . SER B 1 461 ? -13.375 4.539 7.699 1 89.44 461 SER B O 1
ATOM 10558 N N . GLU B 1 462 ? -15.156 3.742 8.742 1 91.88 462 GLU B N 1
ATOM 10559 C CA . GLU B 1 462 ? -14.344 3.111 9.773 1 91.88 462 GLU B CA 1
ATOM 10560 C C . GLU B 1 462 ? -13.492 1.983 9.203 1 91.88 462 GLU B C 1
ATOM 10562 O O . GLU B 1 462 ? -12.312 1.851 9.547 1 91.88 462 GLU B O 1
ATOM 10567 N N . THR B 1 463 ? -14.062 1.149 8.383 1 89.25 463 THR B N 1
ATOM 10568 C CA . THR B 1 463 ? -13.336 0.062 7.738 1 89.25 463 THR B CA 1
ATOM 10569 C C . THR B 1 463 ? -12.164 0.606 6.918 1 89.25 463 THR B C 1
ATOM 10571 O O . THR B 1 463 ? -11.055 0.075 6.98 1 89.25 463 THR B O 1
ATOM 10574 N N . LYS B 1 464 ? -12.422 1.632 6.223 1 88.75 464 LYS B N 1
ATOM 10575 C CA . LYS B 1 464 ? -11.375 2.254 5.414 1 88.75 464 LYS B CA 1
ATOM 10576 C C . LYS B 1 464 ? -10.266 2.832 6.293 1 88.75 464 LYS B C 1
ATOM 10578 O O . LYS B 1 464 ? -9.086 2.678 5.996 1 88.75 464 LYS B O 1
ATOM 10583 N N . LEU B 1 465 ? -10.648 3.553 7.328 1 91.38 465 LEU B N 1
ATOM 10584 C CA . LEU B 1 465 ? -9.672 4.125 8.25 1 91.38 465 LEU B CA 1
ATOM 10585 C C . LEU B 1 465 ? -8.789 3.035 8.852 1 91.38 465 LEU B C 1
ATOM 10587 O O . LEU B 1 465 ? -7.57 3.191 8.938 1 91.38 465 LEU B O 1
ATOM 10591 N N . THR B 1 466 ? -9.398 2.014 9.227 1 92.38 466 THR B N 1
ATOM 10592 C CA . THR B 1 466 ? -8.656 0.929 9.859 1 92.38 466 THR B CA 1
ATOM 10593 C C . THR B 1 466 ? -7.715 0.26 8.867 1 92.38 466 THR B C 1
ATOM 10595 O O . THR B 1 466 ? -6.625 -0.18 9.234 1 92.38 466 THR B O 1
ATOM 10598 N N . ASP B 1 467 ? -8.125 0.107 7.598 1 90.94 467 ASP B N 1
ATOM 10599 C CA . ASP B 1 467 ? -7.207 -0.341 6.551 1 90.94 467 ASP B CA 1
ATOM 10600 C C . ASP B 1 467 ? -5.992 0.575 6.457 1 90.94 467 ASP B C 1
ATOM 10602 O O . ASP B 1 467 ? -4.855 0.101 6.402 1 90.94 467 ASP B O 1
ATOM 10606 N N . LEU B 1 468 ? -6.281 1.837 6.434 1 91.44 468 LEU B N 1
ATOM 10607 C CA . LEU B 1 468 ? -5.203 2.809 6.285 1 91.44 468 LEU B CA 1
ATOM 10608 C C . LEU B 1 468 ? -4.258 2.756 7.477 1 91.44 468 LEU B C 1
ATOM 10610 O O . LEU B 1 468 ? -3.037 2.846 7.312 1 91.44 468 LEU B O 1
ATOM 10614 N N . ILE B 1 469 ? -4.82 2.676 8.664 1 93 469 ILE B N 1
ATOM 10615 C CA . ILE B 1 469 ? -4 2.576 9.867 1 93 469 ILE B CA 1
ATOM 10616 C C . ILE B 1 469 ? -3.125 1.328 9.789 1 93 469 ILE B C 1
ATOM 10618 O O . ILE B 1 469 ? -1.933 1.379 10.102 1 93 469 ILE B O 1
ATOM 10622 N N . SER B 1 470 ? -3.699 0.231 9.328 1 92.06 470 SER B N 1
ATOM 10623 C CA . SER B 1 470 ? -2.969 -1.026 9.211 1 92.06 470 SER B CA 1
ATOM 10624 C C . SER B 1 470 ? -1.88 -0.934 8.148 1 92.06 470 SER B C 1
ATOM 10626 O O . SER B 1 470 ? -0.832 -1.572 8.266 1 92.06 470 SER B O 1
ATOM 10628 N N . LYS B 1 471 ? -2.072 -0.186 7.188 1 92.38 471 LYS B N 1
ATOM 10629 C CA . LYS B 1 471 ? -1.172 -0.083 6.043 1 92.38 471 LYS B CA 1
ATOM 10630 C C . LYS B 1 471 ? 0.021 0.814 6.363 1 92.38 471 LYS B C 1
ATOM 10632 O O . LYS B 1 471 ? 1.047 0.756 5.68 1 92.38 471 LYS B O 1
ATOM 10637 N N . HIS B 1 472 ? -0.089 1.618 7.32 1 93.44 472 HIS B N 1
ATOM 10638 C CA . HIS B 1 472 ? 0.965 2.59 7.59 1 93.44 472 HIS B CA 1
ATOM 10639 C C . HIS B 1 472 ? 1.785 2.188 8.812 1 93.44 472 HIS B C 1
ATOM 10641 O O . HIS B 1 472 ? 1.24 1.664 9.789 1 93.44 472 HIS B O 1
ATOM 10647 N N . ASP B 1 473 ? 3.049 2.404 8.711 1 93.62 473 ASP B N 1
ATOM 10648 C CA . ASP B 1 473 ? 3.914 2.268 9.875 1 93.62 473 ASP B CA 1
ATOM 10649 C C . ASP B 1 473 ? 4.641 3.576 10.18 1 93.62 473 ASP B C 1
ATOM 10651 O O . ASP B 1 473 ? 4.777 4.434 9.305 1 93.62 473 ASP B O 1
ATOM 10655 N N . ILE B 1 474 ? 5.016 3.816 11.391 1 96.06 474 ILE B N 1
ATOM 10656 C CA . ILE B 1 474 ? 5.797 4.961 11.852 1 96.06 474 ILE B CA 1
ATOM 10657 C C . ILE B 1 474 ? 7.078 4.477 12.516 1 96.06 474 ILE B C 1
ATOM 10659 O O . ILE B 1 474 ? 7.035 3.652 13.438 1 96.06 474 ILE B O 1
ATOM 10663 N N . VAL B 1 475 ? 8.188 4.93 12.055 1 96 475 VAL B N 1
ATOM 10664 C CA . VAL B 1 475 ? 9.492 4.656 12.648 1 96 475 VAL B CA 1
ATOM 10665 C C . VAL B 1 475 ? 10.031 5.926 13.312 1 96 475 VAL B C 1
ATOM 10667 O O . VAL B 1 475 ? 10.211 6.949 12.648 1 96 475 VAL B O 1
ATOM 10670 N N . HIS B 1 476 ? 10.203 5.906 14.555 1 97 476 HIS B N 1
ATOM 10671 C CA . HIS B 1 476 ? 10.789 7.008 15.312 1 97 476 HIS B CA 1
ATOM 10672 C C . HIS B 1 476 ? 12.164 6.637 15.852 1 97 476 HIS B C 1
ATOM 10674 O O . HIS B 1 476 ? 12.305 5.66 16.594 1 97 476 HIS B O 1
ATOM 10680 N N . THR B 1 477 ? 13.164 7.371 15.461 1 95.06 477 THR B N 1
ATOM 10681 C CA . THR B 1 477 ? 14.516 7.094 15.914 1 95.06 477 THR B CA 1
ATOM 10682 C C . THR B 1 477 ? 15.305 8.391 16.094 1 95.06 477 THR B C 1
ATOM 10684 O O . THR B 1 477 ? 14.852 9.461 15.68 1 95.06 477 THR B O 1
ATOM 10687 N N . THR B 1 478 ? 16.359 8.297 16.828 1 96.12 478 THR B N 1
ATOM 10688 C CA . THR B 1 478 ? 17.25 9.43 17.062 1 96.12 478 THR B CA 1
ATOM 10689 C C . THR B 1 478 ? 18.609 9.195 16.391 1 96.12 478 THR B C 1
ATOM 10691 O O . THR B 1 478 ? 19.172 8.109 16.5 1 96.12 478 THR B O 1
ATOM 10694 N N . ILE B 1 479 ? 19.062 10.164 15.625 1 96.19 479 ILE B N 1
ATOM 10695 C CA . ILE B 1 479 ? 20.391 10.086 15.047 1 96.19 479 ILE B CA 1
ATOM 10696 C C . ILE B 1 479 ? 21.328 11.055 15.773 1 96.19 479 ILE B C 1
ATOM 10698 O O . ILE B 1 479 ? 20.891 12.133 16.203 1 96.19 479 ILE B O 1
ATOM 10702 N N . PRO B 1 480 ? 22.625 10.75 15.906 1 96.5 480 PRO B N 1
ATOM 10703 C CA . PRO B 1 480 ? 23.547 11.547 16.719 1 96.5 480 PRO B CA 1
ATOM 10704 C C . PRO B 1 480 ? 24.125 12.734 15.953 1 96.5 480 PRO B C 1
ATOM 10706 O O . PRO B 1 480 ? 25.328 13.008 16.047 1 96.5 480 PRO B O 1
ATOM 10709 N N . PHE B 1 481 ? 23.406 13.461 15.211 1 97 481 PHE B N 1
ATOM 10710 C CA . PHE B 1 481 ? 23.797 14.648 14.469 1 97 481 PHE B CA 1
ATOM 10711 C C . PHE B 1 481 ? 22.766 15.75 14.617 1 97 481 PHE B C 1
ATOM 10713 O O . PHE B 1 481 ? 21.562 15.531 14.375 1 97 481 PHE B O 1
ATOM 10720 N N . GLY B 1 482 ? 23.188 16.875 15.102 1 95.81 482 GLY B N 1
ATOM 10721 C CA . GLY B 1 482 ? 22.297 18 15.312 1 95.81 482 GLY B CA 1
ATOM 10722 C C . GLY B 1 482 ? 22.922 19.344 14.961 1 95.81 482 GLY B C 1
ATOM 10723 O O . GLY B 1 482 ? 23.672 19.438 13.992 1 95.81 482 GLY B O 1
ATOM 10724 N N . ARG B 1 483 ? 22.625 20.391 15.672 1 95.56 483 ARG B N 1
ATOM 10725 C CA . ARG B 1 483 ? 23.062 21.766 15.422 1 95.56 483 ARG B CA 1
ATOM 10726 C C . ARG B 1 483 ? 24.578 21.891 15.531 1 95.56 483 ARG B C 1
ATOM 10728 O O . ARG B 1 483 ? 25.203 22.641 14.773 1 95.56 483 ARG B O 1
ATOM 10735 N N . ARG B 1 484 ? 25.156 21.156 16.359 1 94.81 484 ARG B N 1
ATOM 10736 C CA . ARG B 1 484 ? 26.594 21.234 16.562 1 94.81 484 ARG B CA 1
ATOM 10737 C C . ARG B 1 484 ? 27.344 20.719 15.336 1 94.81 484 ARG B C 1
ATOM 10739 O O . ARG B 1 484 ? 28.359 21.297 14.938 1 94.81 484 ARG B O 1
ATOM 10746 N N . THR B 1 485 ? 26.875 19.641 14.867 1 95.88 485 THR B N 1
ATOM 10747 C CA . THR B 1 485 ? 27.484 19.125 13.648 1 95.88 485 THR B CA 1
ATOM 10748 C C . THR B 1 485 ? 27.375 20.125 12.508 1 95.88 485 THR B C 1
ATOM 10750 O O . THR B 1 485 ? 28.312 20.312 11.734 1 95.88 485 THR B O 1
ATOM 10753 N N . ALA B 1 486 ? 26.25 20.703 12.359 1 96.88 486 ALA B N 1
ATOM 10754 C CA . ALA B 1 486 ? 26.016 21.703 11.312 1 96.88 486 ALA B CA 1
ATOM 10755 C C . ALA B 1 486 ? 26.953 22.891 11.477 1 96.88 486 ALA B C 1
ATOM 10757 O O . ALA B 1 486 ? 27.516 23.391 10.492 1 96.88 486 ALA B O 1
ATOM 10758 N N . GLN B 1 487 ? 27.078 23.344 12.688 1 95.06 487 GLN B N 1
ATOM 10759 C CA . GLN B 1 487 ? 27.984 24.453 12.977 1 95.06 487 GLN B CA 1
ATOM 10760 C C . GLN B 1 487 ? 29.422 24.109 12.602 1 95.06 487 GLN B C 1
ATOM 10762 O O . GLN B 1 487 ? 30.125 24.953 12.023 1 95.06 487 GLN B O 1
ATOM 10767 N N . LYS B 1 488 ? 29.781 22.953 12.938 1 93.88 488 LYS B N 1
ATOM 10768 C CA . LYS B 1 488 ? 31.109 22.469 12.578 1 93.88 488 LYS B CA 1
ATOM 10769 C C . LYS B 1 488 ? 31.344 22.531 11.07 1 93.88 488 LYS B C 1
ATOM 10771 O O . LYS B 1 488 ? 32.438 22.906 10.617 1 93.88 488 LYS B O 1
ATOM 10776 N N . LEU B 1 489 ? 30.344 22.25 10.344 1 95.19 489 LEU B N 1
ATOM 10777 C CA . LEU B 1 489 ? 30.438 22.172 8.883 1 95.19 489 LEU B CA 1
ATOM 10778 C C . LEU B 1 489 ? 30.188 23.531 8.258 1 95.19 489 LEU B C 1
ATOM 10780 O O . LEU B 1 489 ? 30.438 23.734 7.066 1 95.19 489 LEU B O 1
ATOM 10784 N N . GLY B 1 490 ? 29.703 24.453 9.055 1 95.12 490 GLY B N 1
ATOM 10785 C CA . GLY B 1 490 ? 29.406 25.797 8.555 1 95.12 490 GLY B CA 1
ATOM 10786 C C . GLY B 1 490 ? 28.125 25.859 7.746 1 95.12 490 GLY B C 1
ATOM 10787 O O . GLY B 1 490 ? 28.031 26.609 6.781 1 95.12 490 GLY B O 1
ATOM 10788 N N . VAL B 1 491 ? 27.25 24.984 8.023 1 97.38 491 VAL B N 1
ATOM 10789 C CA . VAL B 1 491 ? 25.969 24.969 7.309 1 97.38 491 VAL B CA 1
ATOM 10790 C C . VAL B 1 491 ? 24.828 25.078 8.305 1 97.38 491 VAL B C 1
ATOM 10792 O O . VAL B 1 491 ? 25.031 25.016 9.523 1 97.38 491 VAL B O 1
ATOM 10795 N N . ARG B 1 492 ? 23.625 25.328 7.793 1 96.19 492 ARG B N 1
ATOM 10796 C CA . ARG B 1 492 ? 22.438 25.297 8.641 1 96.19 492 ARG B CA 1
ATOM 10797 C C . ARG B 1 492 ? 22.031 23.875 9 1 96.19 492 ARG B C 1
ATOM 10799 O O . ARG B 1 492 ? 22.156 22.969 8.172 1 96.19 492 ARG B O 1
ATOM 10806 N N . ALA B 1 493 ? 21.578 23.656 10.219 1 96.12 493 ALA B N 1
ATOM 10807 C CA . ALA B 1 493 ? 21.219 22.328 10.688 1 96.12 493 ALA B CA 1
ATOM 10808 C C . ALA B 1 493 ? 20.109 21.734 9.828 1 96.12 493 ALA B C 1
ATOM 10810 O O . ALA B 1 493 ? 20.125 20.531 9.531 1 96.12 493 ALA B O 1
ATOM 10811 N N . ASP B 1 494 ? 19.109 22.531 9.508 1 96.12 494 ASP B N 1
ATOM 10812 C CA . ASP B 1 494 ? 18.016 22.078 8.664 1 96.12 494 ASP B CA 1
ATOM 10813 C C . ASP B 1 494 ? 18.531 21.609 7.301 1 96.12 494 ASP B C 1
ATOM 10815 O O . ASP B 1 494 ? 18.094 20.562 6.793 1 96.12 494 ASP B O 1
ATOM 10819 N N . SER B 1 495 ? 19.422 22.359 6.684 1 97.62 495 SER B N 1
ATOM 10820 C CA . SER B 1 495 ? 20 22.016 5.391 1 97.62 495 SER B CA 1
ATOM 10821 C C . SER B 1 495 ? 20.781 20.703 5.477 1 97.62 495 SER B C 1
ATOM 10823 O O . SER B 1 495 ? 20.781 19.906 4.539 1 97.62 495 SER B O 1
ATOM 10825 N N . LEU B 1 496 ? 21.5 20.562 6.605 1 97.88 496 LEU B N 1
ATOM 10826 C CA . LEU B 1 496 ? 22.266 19.344 6.844 1 97.88 496 LEU B CA 1
ATOM 10827 C C . LEU B 1 496 ? 21.375 18.109 6.738 1 97.88 496 LEU B C 1
ATOM 10829 O O . LEU B 1 496 ? 21.703 17.156 6.027 1 97.88 496 LEU B O 1
ATOM 10833 N N . ILE B 1 497 ? 20.25 18.109 7.434 1 97.94 497 ILE B N 1
ATOM 10834 C CA . ILE B 1 497 ? 19.344 16.969 7.496 1 97.94 497 ILE B CA 1
ATOM 10835 C C . ILE B 1 497 ? 18.656 16.766 6.145 1 97.94 497 ILE B C 1
ATOM 10837 O O . ILE B 1 497 ? 18.547 15.648 5.645 1 97.94 497 ILE B O 1
ATOM 10841 N N . GLN B 1 498 ? 18.188 17.828 5.504 1 97.56 498 GLN B N 1
ATOM 10842 C CA . GLN B 1 498 ? 17.438 17.766 4.246 1 97.56 498 GLN B CA 1
ATOM 10843 C C . GLN B 1 498 ? 18.297 17.172 3.133 1 97.56 498 GLN B C 1
ATOM 10845 O O . GLN B 1 498 ? 17.859 16.297 2.393 1 97.56 498 GLN B O 1
ATOM 10850 N N . ILE B 1 499 ? 19.531 17.672 2.982 1 97.88 499 ILE B N 1
ATOM 10851 C CA . ILE B 1 499 ? 20.406 17.219 1.903 1 97.88 499 ILE B CA 1
ATOM 10852 C C . ILE B 1 499 ? 20.844 15.781 2.16 1 97.88 499 ILE B C 1
ATOM 10854 O O . ILE B 1 499 ? 20.859 14.953 1.242 1 97.88 499 ILE B O 1
ATOM 10858 N N . ALA B 1 500 ? 21.172 15.484 3.436 1 97.81 500 ALA B N 1
ATOM 10859 C CA . ALA B 1 500 ? 21.562 14.125 3.777 1 97.81 500 ALA B CA 1
ATOM 10860 C C . ALA B 1 500 ? 20.438 13.141 3.496 1 97.81 500 ALA B C 1
ATOM 10862 O O . ALA B 1 500 ? 20.672 12.008 3.064 1 97.81 500 ALA B O 1
ATOM 10863 N N . LEU B 1 501 ? 19.219 13.547 3.779 1 97.69 501 LEU B N 1
ATOM 10864 C CA . LEU B 1 501 ? 18.047 12.711 3.543 1 97.69 501 LEU B CA 1
ATOM 10865 C C . LEU B 1 501 ? 17.891 12.391 2.059 1 97.69 501 LEU B C 1
ATOM 10867 O O . LEU B 1 501 ? 17.531 11.273 1.692 1 97.69 501 LEU B O 1
ATOM 10871 N N . GLN B 1 502 ? 18.156 13.391 1.212 1 96.44 502 GLN B N 1
ATOM 10872 C CA . GLN B 1 502 ? 18.047 13.172 -0.227 1 96.44 502 GLN B CA 1
ATOM 10873 C C . GLN B 1 502 ? 19.094 12.156 -0.698 1 96.44 502 GLN B C 1
ATOM 10875 O O . GLN B 1 502 ? 18.797 11.289 -1.519 1 96.44 502 GLN B O 1
ATOM 10880 N N . ILE B 1 503 ? 20.266 12.25 -0.202 1 95.69 503 ILE B N 1
ATOM 10881 C CA . ILE B 1 503 ? 21.328 11.32 -0.555 1 95.69 503 ILE B CA 1
ATOM 10882 C C . ILE B 1 503 ? 20.969 9.914 -0.059 1 95.69 503 ILE B C 1
ATOM 10884 O O . ILE B 1 503 ? 21.141 8.93 -0.782 1 95.69 503 ILE B O 1
ATOM 10888 N N . ALA B 1 504 ? 20.484 9.867 1.187 1 95.88 504 ALA B N 1
ATOM 10889 C CA . ALA B 1 504 ? 20.109 8.594 1.776 1 95.88 504 ALA B CA 1
ATOM 10890 C C . ALA B 1 504 ? 19.016 7.906 0.951 1 95.88 504 ALA B C 1
ATOM 10892 O O . ALA B 1 504 ? 19.094 6.707 0.688 1 95.88 504 ALA B O 1
ATOM 10893 N N . HIS B 1 505 ? 18.016 8.672 0.614 1 95.5 505 HIS B N 1
ATOM 10894 C CA . HIS B 1 505 ? 16.922 8.125 -0.197 1 95.5 505 HIS B CA 1
ATOM 10895 C C . HIS B 1 505 ? 17.438 7.637 -1.547 1 95.5 505 HIS B C 1
ATOM 10897 O O . HIS B 1 505 ? 17.062 6.551 -2.002 1 95.5 505 HIS B O 1
ATOM 10903 N N . TYR B 1 506 ? 18.234 8.445 -2.215 1 92 506 TYR B N 1
ATOM 10904 C CA . TYR B 1 506 ? 18.812 8.078 -3.504 1 92 506 TYR B CA 1
ATOM 10905 C C . TYR B 1 506 ? 19.656 6.812 -3.381 1 92 506 TYR B C 1
ATOM 10907 O O . TYR B 1 506 ? 19.625 5.945 -4.258 1 92 506 TYR B O 1
ATOM 10915 N N . ALA B 1 507 ? 20.422 6.754 -2.369 1 89.56 507 ALA B N 1
ATOM 10916 C CA . ALA B 1 507 ? 21.281 5.59 -2.145 1 89.56 507 ALA B CA 1
ATOM 10917 C C . ALA B 1 507 ? 20.438 4.324 -1.972 1 89.56 507 ALA B C 1
ATOM 10919 O O . ALA B 1 507 ? 20.844 3.244 -2.406 1 89.56 507 ALA B O 1
ATOM 10920 N N . LEU B 1 508 ? 19.375 4.43 -1.331 1 89.88 508 LEU B N 1
ATOM 10921 C CA . LEU B 1 508 ? 18.531 3.277 -1.033 1 89.88 508 LEU B CA 1
ATOM 10922 C C . LEU B 1 508 ? 17.703 2.881 -2.25 1 89.88 508 LEU B C 1
ATOM 10924 O O . LEU B 1 508 ? 17.562 1.694 -2.553 1 89.88 508 LEU B O 1
ATOM 10928 N N . TYR B 1 509 ? 17.172 3.873 -2.984 1 87.38 509 TYR B N 1
ATOM 10929 C CA . TYR B 1 509 ? 16.172 3.555 -3.99 1 87.38 509 TYR B CA 1
ATOM 10930 C C . TYR B 1 509 ? 16.688 3.842 -5.395 1 87.38 509 TYR B C 1
ATOM 10932 O O . TYR B 1 509 ? 16.047 3.5 -6.387 1 87.38 509 TYR B O 1
ATOM 10940 N N . GLY B 1 510 ? 17.75 4.598 -5.539 1 82.75 510 GLY B N 1
ATOM 10941 C CA . GLY B 1 510 ? 18.438 4.762 -6.816 1 82.75 510 GLY B CA 1
ATOM 10942 C C . GLY B 1 510 ? 17.812 5.84 -7.684 1 82.75 510 GLY B C 1
ATOM 10943 O O . GLY B 1 510 ? 18.062 5.891 -8.891 1 82.75 510 GLY B O 1
ATOM 10944 N N . LYS B 1 511 ? 16.938 6.629 -7.082 1 84.56 511 LYS B N 1
ATOM 10945 C CA . LYS B 1 511 ? 16.297 7.668 -7.895 1 84.56 511 LYS B CA 1
ATOM 10946 C C . LYS B 1 511 ? 16.047 8.93 -7.07 1 84.56 511 LYS B C 1
ATOM 10948 O O . LYS B 1 511 ? 15.836 8.852 -5.859 1 84.56 511 LYS B O 1
ATOM 10953 N N . MET B 1 512 ? 16.109 10.023 -7.828 1 90.56 512 MET B N 1
ATOM 10954 C CA . MET B 1 512 ? 15.688 11.289 -7.238 1 90.56 512 MET B CA 1
ATOM 10955 C C . MET B 1 512 ? 14.172 11.422 -7.262 1 90.56 512 MET B C 1
ATOM 10957 O O . MET B 1 512 ? 13.523 11.016 -8.234 1 90.56 512 MET B O 1
ATOM 10961 N N . VAL B 1 513 ? 13.609 11.906 -6.223 1 91 513 VAL B N 1
ATOM 10962 C CA . VAL B 1 513 ? 12.164 12.07 -6.148 1 91 513 VAL B CA 1
ATOM 10963 C C . VAL B 1 513 ? 11.82 13.523 -5.848 1 91 513 VAL B C 1
ATOM 10965 O O . VAL B 1 513 ? 12.68 14.305 -5.445 1 91 513 VAL B O 1
ATOM 10968 N N . PHE B 1 514 ? 10.602 13.883 -6.164 1 93.75 514 PHE B N 1
ATOM 10969 C CA . PHE B 1 514 ? 10.125 15.227 -5.832 1 93.75 514 PHE B CA 1
ATOM 10970 C C . PHE B 1 514 ? 9.875 15.352 -4.336 1 93.75 514 PHE B C 1
ATOM 10972 O O . PHE B 1 514 ? 9.047 14.633 -3.773 1 93.75 514 PHE B O 1
ATOM 10979 N N . SER B 1 515 ? 10.648 16.188 -3.719 1 95.12 515 SER B N 1
ATOM 10980 C CA . SER B 1 515 ? 10.562 16.469 -2.289 1 95.12 515 SER B CA 1
ATOM 10981 C C . SER B 1 515 ? 10.297 17.938 -2.025 1 95.12 515 SER B C 1
ATOM 10983 O O . SER B 1 515 ? 10.781 18.797 -2.758 1 95.12 515 SER B O 1
ATOM 10985 N N . PHE B 1 516 ? 9.461 18.203 -0.997 1 92.31 516 PHE B N 1
ATOM 10986 C CA . PHE B 1 516 ? 9.336 19.609 -0.654 1 92.31 516 PHE B CA 1
ATOM 10987 C C . PHE B 1 516 ? 9.273 19.797 0.857 1 92.31 516 PHE B C 1
ATOM 10989 O O . PHE B 1 516 ? 9.117 18.828 1.602 1 92.31 516 PHE B O 1
ATOM 10996 N N . GLU B 1 517 ? 9.516 20.984 1.261 1 92.12 517 GLU B N 1
ATOM 10997 C CA . GLU B 1 517 ? 9.398 21.406 2.654 1 92.12 517 GLU B CA 1
ATOM 10998 C C . GLU B 1 517 ? 8.617 22.703 2.773 1 92.12 517 GLU B C 1
ATOM 11000 O O . GLU B 1 517 ? 8.773 23.609 1.944 1 92.12 517 GLU B O 1
ATOM 11005 N N . PRO B 1 518 ? 7.73 22.797 3.732 1 90.81 518 PRO B N 1
ATOM 11006 C CA . PRO B 1 518 ? 7.008 24.047 3.971 1 90.81 518 PRO B CA 1
ATOM 11007 C C . PRO B 1 518 ? 7.875 25.109 4.645 1 90.81 518 PRO B C 1
ATOM 11009 O O . PRO B 1 518 ? 8.688 24.781 5.516 1 90.81 518 PRO B O 1
ATOM 11012 N N . VAL B 1 519 ? 7.719 26.359 4.23 1 91 519 VAL B N 1
ATOM 11013 C CA . VAL B 1 519 ? 8.422 27.5 4.805 1 91 519 VAL B CA 1
ATOM 11014 C C . VAL B 1 519 ? 7.426 28.625 5.098 1 91 519 VAL B C 1
ATOM 11016 O O . VAL B 1 519 ? 6.512 28.875 4.312 1 91 519 VAL B O 1
ATOM 11019 N N . SER B 1 520 ? 7.578 29.281 6.18 1 89.69 520 SER B N 1
ATOM 11020 C CA . SER B 1 520 ? 6.66 30.328 6.586 1 89.69 520 SER B CA 1
ATOM 11021 C C . SER B 1 520 ? 6.887 31.609 5.773 1 89.69 520 SER B C 1
ATOM 11023 O O . SER B 1 520 ? 8.031 31.969 5.488 1 89.69 520 SER B O 1
ATOM 11025 N N . THR B 1 521 ? 5.848 32.281 5.348 1 91.62 521 THR B N 1
ATOM 11026 C CA . THR B 1 521 ? 5.887 33.562 4.695 1 91.62 521 THR B CA 1
ATOM 11027 C C . THR B 1 521 ? 5.094 34.594 5.5 1 91.62 521 THR B C 1
ATOM 11029 O O . THR B 1 521 ? 4.547 35.562 4.938 1 91.62 521 THR B O 1
ATOM 11032 N N . ARG B 1 522 ? 5.043 34.469 6.809 1 92.75 522 ARG B N 1
ATOM 11033 C CA . ARG B 1 522 ? 4.23 35.312 7.684 1 92.75 522 ARG B CA 1
ATOM 11034 C C . ARG B 1 522 ? 4.844 36.719 7.84 1 92.75 522 ARG B C 1
ATOM 11036 O O . ARG B 1 522 ? 4.309 37.562 8.562 1 92.75 522 ARG B O 1
ATOM 11043 N N . PHE B 1 523 ? 5.953 36.969 7.133 1 94.38 523 PHE B N 1
ATOM 11044 C CA . PHE B 1 523 ? 6.543 38.312 7.121 1 94.38 523 PHE B CA 1
ATOM 11045 C C . PHE B 1 523 ? 5.742 39.25 6.23 1 94.38 523 PHE B C 1
ATOM 11047 O O . PHE B 1 523 ? 5.965 40.469 6.246 1 94.38 523 PHE B O 1
ATOM 11054 N N . PHE B 1 524 ? 4.777 38.719 5.535 1 95.06 524 PHE B N 1
ATOM 11055 C CA . PHE B 1 524 ? 3.969 39.5 4.598 1 95.06 524 PHE B CA 1
ATOM 11056 C C . PHE B 1 524 ? 2.5 39.469 5.008 1 95.06 524 PHE B C 1
ATOM 11058 O O . PHE B 1 524 ? 2.061 38.562 5.715 1 95.06 524 PHE B O 1
ATOM 11065 N N . GLN B 1 525 ? 1.789 40.375 4.496 1 93.69 525 GLN B N 1
ATOM 11066 C CA . GLN B 1 525 ? 0.365 40.5 4.793 1 93.69 525 GLN B CA 1
ATOM 11067 C C . GLN B 1 525 ? -0.409 39.312 4.238 1 93.69 525 GLN B C 1
ATOM 11069 O O . GLN B 1 525 ? -0.222 38.938 3.084 1 93.69 525 GLN B O 1
ATOM 11074 N N . ASN B 1 526 ? -1.262 38.75 5.047 1 89.69 526 ASN B N 1
ATOM 11075 C CA . ASN B 1 526 ? -2.193 37.688 4.656 1 89.69 526 ASN B CA 1
ATOM 11076 C C . ASN B 1 526 ? -1.462 36.5 4.086 1 89.69 526 ASN B C 1
ATOM 11078 O O . ASN B 1 526 ? -1.954 35.844 3.16 1 89.69 526 ASN B O 1
ATOM 11082 N N . SER B 1 527 ? -0.246 36.281 4.492 1 89.25 527 SER B N 1
ATOM 11083 C CA . SER B 1 527 ? 0.549 35.188 3.971 1 89.25 527 SER B CA 1
ATOM 11084 C C . SER B 1 527 ? 0.823 34.125 5.051 1 89.25 527 SER B C 1
ATOM 11086 O O . SER B 1 527 ? 1.033 34.469 6.215 1 89.25 527 SER B O 1
ATOM 11088 N N . ARG B 1 528 ? 0.836 32.844 4.707 1 86.75 528 ARG B N 1
ATOM 11089 C CA . ARG B 1 528 ? 0.994 31.75 5.656 1 86.75 528 ARG B CA 1
ATOM 11090 C C . ARG B 1 528 ? 2.275 30.969 5.383 1 86.75 528 ARG B C 1
ATOM 11092 O O . ARG B 1 528 ? 3.229 31.031 6.16 1 86.75 528 ARG B O 1
ATOM 11099 N N . SER B 1 529 ? 2.275 30.234 4.258 1 88.12 529 SER B N 1
ATOM 11100 C CA . SER B 1 529 ? 3.42 29.375 3.965 1 88.12 529 SER B CA 1
ATOM 11101 C C . SER B 1 529 ? 3.559 29.141 2.467 1 88.12 529 SER B C 1
ATOM 11103 O O . SER B 1 529 ? 2.666 29.484 1.69 1 88.12 529 SER B O 1
ATOM 11105 N N . THR B 1 530 ? 4.703 28.734 2.078 1 90.06 530 THR B N 1
ATOM 11106 C CA . THR B 1 530 ? 4.988 28.266 0.727 1 90.06 530 THR B CA 1
ATOM 11107 C C . THR B 1 530 ? 5.809 26.969 0.764 1 90.06 530 THR B C 1
ATOM 11109 O O . THR B 1 530 ? 6.352 26.609 1.808 1 90.06 530 THR B O 1
ATOM 11112 N N . PHE B 1 531 ? 5.777 26.234 -0.307 1 91.38 531 PHE B N 1
ATOM 11113 C CA . PHE B 1 531 ? 6.551 25 -0.396 1 91.38 531 PHE B CA 1
ATOM 11114 C C . PHE B 1 531 ? 7.797 25.203 -1.249 1 91.38 531 PHE B C 1
ATOM 11116 O O . PHE B 1 531 ? 7.742 25.844 -2.293 1 91.38 531 PHE B O 1
ATOM 11123 N N . ILE B 1 532 ? 8.867 24.656 -0.753 1 93.31 532 ILE B N 1
ATOM 11124 C CA . ILE B 1 532 ? 10.125 24.734 -1.489 1 93.31 532 ILE B CA 1
ATOM 11125 C C . ILE B 1 532 ? 10.523 23.344 -1.977 1 93.31 532 ILE B C 1
ATOM 11127 O O . ILE B 1 532 ? 10.75 22.438 -1.17 1 93.31 532 ILE B O 1
ATOM 11131 N N . PRO B 1 533 ? 10.594 23.141 -3.299 1 93.69 533 PRO B N 1
ATOM 11132 C CA . PRO B 1 533 ? 11.18 21.891 -3.797 1 93.69 533 PRO B CA 1
ATOM 11133 C C . PRO B 1 533 ? 12.648 21.734 -3.414 1 93.69 533 PRO B C 1
ATOM 11135 O O . PRO B 1 533 ? 13.406 22.703 -3.426 1 93.69 533 PRO B O 1
ATOM 11138 N N . ILE B 1 534 ? 13.086 20.547 -3.164 1 95 534 ILE B N 1
ATOM 11139 C CA . ILE B 1 534 ? 14.43 20.328 -2.631 1 95 534 ILE B CA 1
ATOM 11140 C C . ILE B 1 534 ? 15.359 19.859 -3.748 1 95 534 ILE B C 1
ATOM 11142 O O . ILE B 1 534 ? 16.547 20.203 -3.75 1 95 534 ILE B O 1
ATOM 11146 N N . GLN B 1 535 ? 14.828 19.109 -4.695 1 93.25 535 GLN B N 1
ATOM 11147 C CA . GLN B 1 535 ? 15.664 18.484 -5.719 1 93.25 535 GLN B CA 1
ATOM 11148 C C . GLN B 1 535 ? 16.156 19.516 -6.723 1 93.25 535 GLN B C 1
ATOM 11150 O O . GLN B 1 535 ? 15.422 20.422 -7.109 1 93.25 535 GLN B O 1
ATOM 11155 N N . THR B 1 536 ? 17.406 19.5 -7.031 1 92.25 536 THR B N 1
ATOM 11156 C CA . THR B 1 536 ? 18.062 20.297 -8.062 1 92.25 536 THR B CA 1
ATOM 11157 C C . THR B 1 536 ? 19.016 19.438 -8.875 1 92.25 536 THR B C 1
ATOM 11159 O O . THR B 1 536 ? 19.344 18.312 -8.484 1 92.25 536 THR B O 1
ATOM 11162 N N . GLN B 1 537 ? 19.438 20 -9.992 1 88.56 537 GLN B N 1
ATOM 11163 C CA . GLN B 1 537 ? 20.406 19.281 -10.805 1 88.56 537 GLN B CA 1
ATOM 11164 C C . GLN B 1 537 ? 21.703 19.062 -10.039 1 88.56 537 GLN B C 1
ATOM 11166 O O . GLN B 1 537 ? 22.344 18.016 -10.156 1 88.56 537 GLN B O 1
ATOM 11171 N N . GLU B 1 538 ? 22.094 20.062 -9.297 1 89.5 538 GLU B N 1
ATOM 11172 C CA . GLU B 1 538 ? 23.312 19.953 -8.492 1 89.5 538 GLU B CA 1
ATOM 11173 C C . GLU B 1 538 ? 23.188 18.875 -7.422 1 89.5 538 GLU B C 1
ATOM 11175 O O . GLU B 1 538 ? 24.125 18.125 -7.172 1 89.5 538 GLU B O 1
ATOM 11180 N N . LEU B 1 539 ? 22.047 18.812 -6.816 1 93.31 539 LEU B N 1
ATOM 11181 C CA . LEU B 1 539 ? 21.812 17.797 -5.793 1 93.31 539 LEU B CA 1
ATOM 11182 C C . LEU B 1 539 ? 21.797 16.406 -6.402 1 93.31 539 LEU B C 1
ATOM 11184 O O . LEU B 1 539 ? 22.297 15.453 -5.797 1 93.31 539 LEU B O 1
ATOM 11188 N N . LEU B 1 540 ? 21.156 16.25 -7.566 1 91.31 540 LEU B N 1
ATOM 11189 C CA . LEU B 1 540 ? 21.188 14.961 -8.266 1 91.31 540 LEU B CA 1
ATOM 11190 C C . LEU B 1 540 ? 22.625 14.516 -8.531 1 91.31 540 LEU B C 1
ATOM 11192 O O . LEU B 1 540 ? 22.953 13.352 -8.32 1 91.31 540 LEU B O 1
ATOM 11196 N N . GLU B 1 541 ? 23.438 15.422 -9 1 86.94 541 GLU B N 1
ATOM 11197 C CA . GLU B 1 541 ? 24.844 15.117 -9.258 1 86.94 541 GLU B CA 1
ATOM 11198 C C . GLU B 1 541 ? 25.547 14.688 -7.977 1 86.94 541 GLU B C 1
ATOM 11200 O O . GLU B 1 541 ? 26.359 13.758 -7.988 1 86.94 541 GLU B O 1
ATOM 11205 N N . LEU B 1 542 ? 25.266 15.398 -6.961 1 90.88 542 LEU B N 1
ATOM 11206 C CA . LEU B 1 542 ? 25.844 15.023 -5.68 1 90.88 542 LEU B CA 1
ATOM 11207 C C . LEU B 1 542 ? 25.453 13.609 -5.281 1 90.88 542 LEU B C 1
ATOM 11209 O O . LEU B 1 542 ? 26.281 12.82 -4.848 1 90.88 542 LEU B O 1
ATOM 11213 N N . CYS B 1 543 ? 24.156 13.297 -5.355 1 90 543 CYS B N 1
ATOM 11214 C CA . CYS B 1 543 ? 23.672 11.961 -5.012 1 90 543 CYS B CA 1
ATOM 11215 C C . CYS B 1 543 ? 24.391 10.891 -5.832 1 90 543 CYS B C 1
ATOM 11217 O O . CYS B 1 543 ? 24.844 9.883 -5.289 1 90 543 CYS B O 1
ATOM 11219 N N . GLN B 1 544 ? 24.547 11.164 -7.074 1 82.38 544 GLN B N 1
ATOM 11220 C CA . GLN B 1 544 ? 25.203 10.227 -7.984 1 82.38 544 GLN B CA 1
ATOM 11221 C C . GLN B 1 544 ? 26.672 10.047 -7.629 1 82.38 544 GLN B C 1
ATOM 11223 O O . GLN B 1 544 ? 27.172 8.922 -7.582 1 82.38 544 GLN B O 1
ATOM 11228 N N . LEU B 1 545 ? 27.312 11.109 -7.352 1 78.38 545 LEU B N 1
ATOM 11229 C CA . LEU B 1 545 ? 28.734 11.078 -7.035 1 78.38 545 LEU B CA 1
ATOM 11230 C C . LEU B 1 545 ? 28.969 10.461 -5.66 1 78.38 545 LEU B C 1
ATOM 11232 O O . LEU B 1 545 ? 29.984 9.797 -5.438 1 78.38 545 LEU B O 1
ATOM 11236 N N . PHE B 1 546 ? 28.062 10.703 -4.863 1 81.31 546 PHE B N 1
ATOM 11237 C CA . PHE B 1 546 ? 28.203 10.211 -3.498 1 81.31 546 PHE B CA 1
ATOM 11238 C C . PHE B 1 546 ? 28.203 8.688 -3.469 1 81.31 546 PHE B C 1
ATOM 11240 O O . PHE B 1 546 ? 28.969 8.07 -2.717 1 81.31 546 PHE B O 1
ATOM 11247 N N . ILE B 1 547 ? 27.453 8.047 -4.391 1 76.5 547 ILE B N 1
ATOM 11248 C CA . ILE B 1 547 ? 27.312 6.594 -4.352 1 76.5 547 ILE B CA 1
ATOM 11249 C C . ILE B 1 547 ? 28.312 5.945 -5.297 1 76.5 547 ILE B C 1
ATOM 11251 O O . ILE B 1 547 ? 28.609 4.754 -5.176 1 76.5 547 ILE B O 1
ATOM 11255 N N . SER B 1 548 ? 28.828 6.605 -6.422 1 68.69 548 SER B N 1
ATOM 11256 C CA . SER B 1 548 ? 29.719 6.047 -7.43 1 68.69 548 SER B CA 1
ATOM 11257 C C . SER B 1 548 ? 31.141 5.926 -6.902 1 68.69 548 SER B C 1
ATOM 11259 O O . SER B 1 548 ? 31.984 5.258 -7.512 1 68.69 548 SER B O 1
ATOM 11261 N N . ASN B 1 549 ? 31.547 6.234 -5.828 1 57.12 549 ASN B N 1
ATOM 11262 C CA . ASN B 1 549 ? 32.906 6.242 -5.285 1 57.12 549 ASN B CA 1
ATOM 11263 C C . ASN B 1 549 ? 33.875 6.977 -6.207 1 57.12 549 ASN B C 1
ATOM 11265 O O . ASN B 1 549 ? 35.062 6.727 -6.172 1 57.12 549 ASN B O 1
ATOM 11269 N N . SER B 1 550 ? 33.438 7.676 -7.145 1 59.81 550 SER B N 1
ATOM 11270 C CA . SER B 1 550 ? 34.281 8.383 -8.094 1 59.81 550 SER B CA 1
ATOM 11271 C C . SER B 1 550 ? 34.938 9.602 -7.449 1 59.81 550 SER B C 1
ATOM 11273 O O . SER B 1 550 ? 35.969 10.086 -7.93 1 59.81 550 SER B O 1
ATOM 11275 N N . LEU B 1 551 ? 34.344 10.188 -6.551 1 67.06 551 LEU B N 1
ATOM 11276 C CA . LEU B 1 551 ? 34.906 11.359 -5.867 1 67.06 551 LEU B CA 1
ATOM 11277 C C . LEU B 1 551 ? 35.688 10.945 -4.621 1 67.06 551 LEU B C 1
ATOM 11279 O O . LEU B 1 551 ? 35.344 9.953 -3.973 1 67.06 551 LEU B O 1
ATOM 11283 N N . ASN B 1 552 ? 36.719 11.734 -4.488 1 74.81 552 ASN B N 1
ATOM 11284 C CA . ASN B 1 552 ? 37.406 11.555 -3.215 1 74.81 552 ASN B CA 1
ATOM 11285 C C . ASN B 1 552 ? 36.625 12.164 -2.059 1 74.81 552 ASN B C 1
ATOM 11287 O O . ASN B 1 552 ? 35.594 12.812 -2.271 1 74.81 552 ASN B O 1
ATOM 11291 N N . GLU B 1 553 ? 37.031 12.031 -0.956 1 81.75 553 GLU B N 1
ATOM 11292 C CA . GLU B 1 553 ? 36.344 12.422 0.278 1 81.75 553 GLU B CA 1
ATOM 11293 C C . GLU B 1 553 ? 36.188 13.938 0.36 1 81.75 553 GLU B C 1
ATOM 11295 O O . GLU B 1 553 ? 35.094 14.43 0.721 1 81.75 553 GLU B O 1
ATOM 11300 N N . THR B 1 554 ? 37.156 14.672 -0.1 1 84.81 554 THR B N 1
ATOM 11301 C CA . THR B 1 554 ? 37.125 16.125 -0.028 1 84.81 554 THR B CA 1
ATOM 11302 C C . THR B 1 554 ? 36.125 16.688 -1.021 1 84.81 554 THR B C 1
ATOM 11304 O O . THR B 1 554 ? 35.375 17.641 -0.708 1 84.81 554 THR B O 1
ATOM 11307 N N . GLY B 1 555 ? 36.125 16.141 -2.197 1 86.44 555 GLY B N 1
ATOM 11308 C CA . GLY B 1 555 ? 35.188 16.578 -3.203 1 86.44 555 GLY B CA 1
ATOM 11309 C C . GLY B 1 555 ? 33.75 16.344 -2.797 1 86.44 555 GLY B C 1
ATOM 11310 O O . GLY B 1 555 ? 32.875 17.172 -3.055 1 86.44 555 GLY B O 1
ATOM 11311 N N . LYS B 1 556 ? 33.5 15.211 -2.184 1 89.69 556 LYS B N 1
ATOM 11312 C CA . LYS B 1 556 ? 32.156 14.898 -1.693 1 89.69 556 LYS B CA 1
ATOM 11313 C C . LYS B 1 556 ? 31.719 15.883 -0.608 1 89.69 556 LYS B C 1
ATOM 11315 O O . LYS B 1 556 ? 30.578 16.344 -0.599 1 89.69 556 LYS B O 1
ATOM 11320 N N . LEU B 1 557 ? 32.656 16.172 0.269 1 93 557 LEU B N 1
ATOM 11321 C CA . LEU B 1 557 ? 32.375 17.109 1.354 1 93 557 LEU B CA 1
ATOM 11322 C C . LEU B 1 557 ? 32.031 18.484 0.809 1 93 557 LEU B C 1
ATOM 11324 O O . LEU B 1 557 ? 31.062 19.125 1.236 1 93 557 LEU B O 1
ATOM 11328 N N . GLU B 1 558 ? 32.875 18.969 -0.153 1 93.19 558 GLU B N 1
ATOM 11329 C CA . GLU B 1 558 ? 32.656 20.297 -0.72 1 93.19 558 GLU B CA 1
ATOM 11330 C C . GLU B 1 558 ? 31.312 20.391 -1.429 1 93.19 558 GLU B C 1
ATOM 11332 O O . GLU B 1 558 ? 30.609 21.391 -1.287 1 93.19 558 GLU B O 1
ATOM 11337 N N . LYS B 1 559 ? 31 19.375 -2.152 1 93.44 559 LYS B N 1
ATOM 11338 C CA . LYS B 1 559 ? 29.719 19.375 -2.863 1 93.44 559 LYS B CA 1
ATOM 11339 C C . LYS B 1 559 ? 28.547 19.312 -1.889 1 93.44 559 LYS B C 1
ATOM 11341 O O . LYS B 1 559 ? 27.5 19.875 -2.148 1 93.44 559 LYS B O 1
ATOM 11346 N N . PHE B 1 560 ? 28.812 18.578 -0.77 1 96.25 560 PHE B N 1
ATOM 11347 C CA . PHE B 1 560 ? 27.781 18.484 0.253 1 96.25 560 PHE B CA 1
ATOM 11348 C C . PHE B 1 560 ? 27.531 19.844 0.889 1 96.25 560 PHE B C 1
ATOM 11350 O O . PHE B 1 560 ? 26.375 20.266 1.034 1 96.25 560 PHE B O 1
ATOM 11357 N N . ILE B 1 561 ? 28.531 20.531 1.19 1 96.88 561 ILE B N 1
ATOM 11358 C CA . ILE B 1 561 ? 28.438 21.844 1.814 1 96.88 561 ILE B CA 1
ATOM 11359 C C . ILE B 1 561 ? 27.781 22.828 0.846 1 96.88 561 ILE B C 1
ATOM 11361 O O . ILE B 1 561 ? 26.906 23.609 1.24 1 96.88 561 ILE B O 1
ATOM 11365 N N . THR B 1 562 ? 28.188 22.719 -0.379 1 96.06 562 THR B N 1
ATOM 11366 C CA . THR B 1 562 ? 27.609 23.594 -1.394 1 96.06 562 THR B CA 1
ATOM 11367 C C . THR B 1 562 ? 26.109 23.344 -1.531 1 96.06 562 THR B C 1
ATOM 11369 O O . THR B 1 562 ? 25.328 24.281 -1.637 1 96.06 562 THR B O 1
ATOM 11372 N N . ALA B 1 563 ? 25.703 22.078 -1.568 1 96.94 563 ALA B N 1
ATOM 11373 C CA . ALA B 1 563 ? 24.281 21.734 -1.67 1 96.94 563 ALA B CA 1
ATOM 11374 C C . ALA B 1 563 ? 23.5 22.25 -0.47 1 96.94 563 ALA B C 1
ATOM 11376 O O . ALA B 1 563 ? 22.359 22.703 -0.614 1 96.94 563 ALA B O 1
ATOM 11377 N N . CYS B 1 564 ? 24.062 22.172 0.703 1 97.5 564 CYS B N 1
ATOM 11378 C CA . CYS B 1 564 ? 23.422 22.703 1.906 1 97.5 564 CYS B CA 1
ATOM 11379 C C . CYS B 1 564 ? 23.219 24.203 1.801 1 97.5 564 CYS B C 1
ATOM 11381 O O . CYS B 1 564 ? 22.156 24.719 2.156 1 97.5 564 CYS B O 1
ATOM 11383 N N . ASN B 1 565 ? 24.234 24.859 1.322 1 96.94 565 ASN B N 1
ATOM 11384 C CA . ASN B 1 565 ? 24.141 26.297 1.179 1 96.94 565 ASN B CA 1
ATOM 11385 C C . ASN B 1 565 ? 23.109 26.703 0.14 1 96.94 565 ASN B C 1
ATOM 11387 O O . ASN B 1 565 ? 22.391 27.688 0.321 1 96.94 565 ASN B O 1
ATOM 11391 N N . ASP B 1 566 ? 23.094 25.969 -0.92 1 95.69 566 ASP B N 1
ATOM 11392 C CA . ASP B 1 566 ? 22.062 26.219 -1.931 1 95.69 566 ASP B CA 1
ATOM 11393 C C . ASP B 1 566 ? 20.656 26.062 -1.338 1 95.69 566 ASP B C 1
ATOM 11395 O O . ASP B 1 566 ? 19.766 26.859 -1.653 1 95.69 566 ASP B O 1
ATOM 11399 N N . HIS B 1 567 ? 20.484 25.062 -0.568 1 96 567 HIS B N 1
ATOM 11400 C CA . HIS B 1 567 ? 19.203 24.844 0.108 1 96 567 HIS B CA 1
ATOM 11401 C C . HIS B 1 567 ? 18.844 26.016 1.001 1 96 567 HIS B C 1
ATOM 11403 O O . HIS B 1 567 ? 17.703 26.5 0.978 1 96 567 HIS B O 1
ATOM 11409 N N . SER B 1 568 ? 19.781 26.484 1.787 1 95.56 568 SER B N 1
ATOM 11410 C CA . SER B 1 568 ? 19.578 27.625 2.678 1 95.56 568 SER B CA 1
ATOM 11411 C C . SER B 1 568 ? 19.203 28.875 1.895 1 95.56 568 SER B C 1
ATOM 11413 O O . SER B 1 568 ? 18.359 29.672 2.332 1 95.56 568 SER B O 1
ATOM 11415 N N . GLU B 1 569 ? 19.828 29 0.806 1 93.94 569 GLU B N 1
ATOM 11416 C CA . GLU B 1 569 ? 19.531 30.172 -0.034 1 93.94 569 GLU B CA 1
ATOM 11417 C C . GLU B 1 569 ? 18.109 30.109 -0.577 1 93.94 569 GLU B C 1
ATOM 11419 O O . GLU B 1 569 ? 17.438 31.141 -0.656 1 93.94 569 GLU B O 1
ATOM 11424 N N . ARG B 1 570 ? 17.688 29.031 -0.999 1 92.75 570 ARG B N 1
ATOM 11425 C CA . ARG B 1 570 ? 16.328 28.875 -1.5 1 92.75 570 ARG B CA 1
ATOM 11426 C C . ARG B 1 570 ? 15.305 29.172 -0.407 1 92.75 570 ARG B C 1
ATOM 11428 O O . ARG B 1 570 ? 14.25 29.75 -0.674 1 92.75 570 ARG B O 1
ATOM 11435 N N . ILE B 1 571 ? 15.602 28.734 0.809 1 92.94 571 ILE B N 1
ATOM 11436 C CA . ILE B 1 571 ? 14.734 29.016 1.942 1 92.94 571 ILE B CA 1
ATOM 11437 C C . ILE B 1 571 ? 14.633 30.531 2.15 1 92.94 571 ILE B C 1
ATOM 11439 O O . ILE B 1 571 ? 13.539 31.062 2.324 1 92.94 571 ILE B O 1
ATOM 11443 N N . GLN B 1 572 ? 15.766 31.172 2.061 1 91.12 572 GLN B N 1
ATOM 11444 C CA . GLN B 1 572 ? 15.805 32.625 2.262 1 91.12 572 GLN B CA 1
ATOM 11445 C C . GLN B 1 572 ? 15.031 33.344 1.164 1 91.12 572 GLN B C 1
ATOM 11447 O O . GLN B 1 572 ? 14.32 34.312 1.438 1 91.12 572 GLN B O 1
ATOM 11452 N N . LYS B 1 573 ? 15.219 32.875 -0.001 1 89.56 573 LYS B N 1
ATOM 11453 C CA . LYS B 1 573 ? 14.492 33.469 -1.12 1 89.56 573 LYS B CA 1
ATOM 11454 C C . LYS B 1 573 ? 12.984 33.344 -0.918 1 89.56 573 LYS B C 1
ATOM 11456 O O . LYS B 1 573 ? 12.242 34.281 -1.184 1 89.56 573 LYS B O 1
ATOM 11461 N N . ALA B 1 574 ? 12.547 32.25 -0.479 1 90.19 574 ALA B N 1
ATOM 11462 C CA . ALA B 1 574 ? 11.133 32 -0.23 1 90.19 574 ALA B CA 1
ATOM 11463 C C . ALA B 1 574 ? 10.617 32.906 0.894 1 90.19 574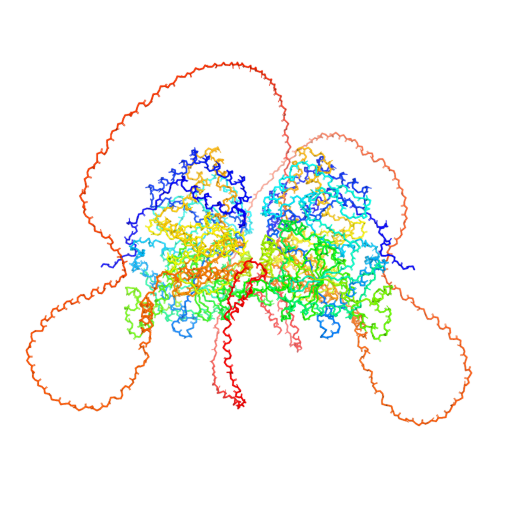 ALA B C 1
ATOM 11465 O O . ALA B 1 574 ? 9.516 33.469 0.807 1 90.19 574 ALA B O 1
ATOM 11466 N N . GLN B 1 575 ? 11.43 33.062 1.901 1 89.31 575 GLN B N 1
ATOM 11467 C CA . GLN B 1 575 ? 11.055 33.906 3.043 1 89.31 575 GLN B CA 1
ATOM 11468 C C . GLN B 1 575 ? 11.008 35.375 2.662 1 89.31 575 GLN B C 1
ATOM 11470 O O . GLN B 1 575 ? 10.336 36.156 3.316 1 89.31 575 GLN B O 1
ATOM 11475 N N . ARG B 1 576 ? 11.734 35.688 1.569 1 89.38 576 ARG B N 1
ATOM 11476 C CA . ARG B 1 576 ? 11.727 37.062 1.074 1 89.38 576 ARG B CA 1
ATOM 11477 C C . ARG B 1 576 ? 10.609 37.281 0.054 1 89.38 576 ARG B C 1
ATOM 11479 O O . ARG B 1 576 ? 10.523 38.312 -0.57 1 89.38 576 ARG B O 1
ATOM 11486 N N . GLY B 1 577 ? 9.82 36.25 -0.079 1 89.38 577 GLY B N 1
ATOM 11487 C CA . GLY B 1 577 ? 8.609 36.406 -0.88 1 89.38 577 GLY B CA 1
ATOM 11488 C C . GLY B 1 577 ? 8.828 36.062 -2.344 1 89.38 577 GLY B C 1
ATOM 11489 O O . GLY B 1 577 ? 7.953 36.312 -3.178 1 89.38 577 GLY B O 1
ATOM 11490 N N . THR B 1 578 ? 9.914 35.469 -2.707 1 88.06 578 THR B N 1
ATOM 11491 C CA . THR B 1 578 ? 10.203 35.219 -4.117 1 88.06 578 THR B CA 1
ATOM 11492 C C . THR B 1 578 ? 10.07 33.75 -4.457 1 88.06 578 THR B C 1
ATOM 11494 O O . THR B 1 578 ? 10.609 33.281 -5.465 1 88.06 578 THR B O 1
ATOM 11497 N N . GLY B 1 579 ? 9.422 33.062 -3.629 1 89.94 579 GLY B N 1
ATOM 11498 C CA . GLY B 1 579 ? 9.133 31.672 -3.984 1 89.94 579 GLY B CA 1
ATOM 11499 C C . GLY B 1 579 ? 8.188 31.547 -5.164 1 89.94 579 GLY B C 1
ATOM 11500 O O . GLY B 1 579 ? 7.262 32.344 -5.309 1 89.94 579 GLY B O 1
ATOM 11501 N N . PHE B 1 580 ? 8.328 30.547 -5.973 1 92.62 580 PHE B N 1
ATOM 11502 C CA . PHE B 1 580 ? 7.555 30.469 -7.207 1 92.62 580 PHE B CA 1
ATOM 11503 C C . PHE B 1 580 ? 6.316 29.594 -7.016 1 92.62 580 PHE B C 1
ATOM 11505 O O . PHE B 1 580 ? 5.367 29.688 -7.797 1 92.62 580 PHE B O 1
ATOM 11512 N N . GLU B 1 581 ? 6.285 28.672 -6.07 1 92.06 581 GLU B N 1
ATOM 11513 C CA . GLU B 1 581 ? 5.297 27.594 -5.984 1 92.06 581 GLU B CA 1
ATOM 11514 C C . GLU B 1 581 ? 3.881 28.156 -5.883 1 92.06 581 GLU B C 1
ATOM 11516 O O . GLU B 1 581 ? 2.984 27.734 -6.617 1 92.06 581 GLU B O 1
ATOM 11521 N N . LYS B 1 582 ? 3.641 29.109 -5 1 91.44 582 LYS B N 1
ATOM 11522 C CA . LYS B 1 582 ? 2.311 29.688 -4.836 1 91.44 582 LYS B CA 1
ATOM 11523 C C . LYS B 1 582 ? 1.893 30.469 -6.082 1 91.44 582 LYS B C 1
ATOM 11525 O O . LYS B 1 582 ? 0.719 30.453 -6.461 1 91.44 582 LYS B O 1
ATOM 11530 N N . HIS B 1 583 ? 2.871 31.25 -6.609 1 94.12 583 HIS B N 1
ATOM 11531 C CA . HIS B 1 583 ? 2.584 31.984 -7.836 1 94.12 583 HIS B CA 1
ATOM 11532 C C . HIS B 1 583 ? 2.186 31.047 -8.969 1 94.12 583 HIS B C 1
ATOM 11534 O O . HIS B 1 583 ? 1.211 31.297 -9.68 1 94.12 583 HIS B O 1
ATOM 11540 N N . PHE B 1 584 ? 2.916 29.953 -9.078 1 94.75 584 PHE B N 1
ATOM 11541 C CA . PHE B 1 584 ? 2.596 28.969 -10.102 1 94.75 584 PHE B CA 1
ATOM 11542 C C . PHE B 1 584 ? 1.196 28.406 -9.891 1 94.75 584 PHE B C 1
ATOM 11544 O O . PHE B 1 584 ? 0.408 28.312 -10.836 1 94.75 584 PHE B O 1
ATOM 11551 N N . ASN B 1 585 ? 0.92 28.031 -8.719 1 91 585 ASN B N 1
ATOM 11552 C CA . ASN B 1 585 ? -0.389 27.469 -8.406 1 91 585 ASN B CA 1
ATOM 11553 C C . ASN B 1 585 ? -1.506 28.484 -8.633 1 91 585 ASN B C 1
ATOM 11555 O O . ASN B 1 585 ? -2.615 28.109 -9.023 1 91 585 ASN B O 1
ATOM 11559 N N . ALA B 1 586 ? -1.198 29.688 -8.344 1 92.75 586 ALA B N 1
ATOM 11560 C CA . ALA B 1 586 ? -2.18 30.75 -8.57 1 92.75 586 ALA B CA 1
ATOM 11561 C C . ALA B 1 586 ? -2.512 30.875 -10.055 1 92.75 586 ALA B C 1
ATOM 11563 O O . ALA B 1 586 ? -3.682 31 -10.43 1 92.75 586 ALA B O 1
ATOM 11564 N N . ILE B 1 587 ? -1.48 30.875 -10.883 1 95.19 587 ILE B N 1
ATOM 11565 C CA . ILE B 1 587 ? -1.681 30.984 -12.32 1 95.19 587 ILE B CA 1
ATOM 11566 C C . ILE B 1 587 ? -2.461 29.781 -12.828 1 95.19 587 ILE B C 1
ATOM 11568 O O . ILE B 1 587 ? -3.389 29.922 -13.633 1 95.19 587 ILE B O 1
ATOM 11572 N N . LYS B 1 588 ? -2.053 28.641 -12.398 1 91.44 588 LYS B N 1
ATOM 11573 C CA . LYS B 1 588 ? -2.74 27.406 -12.773 1 91.44 588 LYS B CA 1
ATOM 11574 C C . LYS B 1 588 ? -4.203 27.453 -12.352 1 91.44 588 LYS B C 1
ATOM 11576 O O . LYS B 1 588 ? -5.082 27.016 -13.094 1 91.44 588 LYS B O 1
ATOM 11581 N N . TYR B 1 589 ? -4.441 27.938 -11.148 1 88.25 589 TYR B N 1
ATOM 11582 C CA . TYR B 1 589 ? -5.797 28.078 -10.625 1 88.25 589 TYR B CA 1
ATOM 11583 C C . TYR B 1 589 ? -6.629 29.016 -11.484 1 88.25 589 TYR B C 1
ATOM 11585 O O . TYR B 1 589 ? -7.781 28.719 -11.812 1 88.25 589 TYR B O 1
ATOM 11593 N N . LEU B 1 590 ? -6.043 30.125 -11.844 1 91.25 590 LEU B N 1
ATOM 11594 C CA . LEU B 1 590 ? -6.73 31.094 -12.688 1 91.25 590 LEU B CA 1
ATOM 11595 C C . LEU B 1 590 ? -7.043 30.5 -14.055 1 91.25 590 LEU B C 1
ATOM 11597 O O . LEU B 1 590 ? -8.094 30.781 -14.641 1 91.25 590 LEU B O 1
ATOM 11601 N N . PHE B 1 591 ? -6.195 29.672 -14.602 1 93.31 591 PHE B N 1
ATOM 11602 C CA . PHE B 1 591 ? -6.449 28.984 -15.867 1 93.31 591 PHE B CA 1
ATOM 11603 C C . PHE B 1 591 ? -7.629 28.031 -15.727 1 93.31 591 PHE B C 1
ATOM 11605 O O . PHE B 1 591 ? -8.531 28.016 -16.562 1 93.31 591 PHE B O 1
ATOM 11612 N N . LYS B 1 592 ? -7.527 27.281 -14.641 1 85.12 592 LYS B N 1
ATOM 11613 C CA . LYS B 1 592 ? -8.578 26.297 -14.414 1 85.12 592 LYS B CA 1
ATOM 11614 C C . LYS B 1 592 ? -9.945 26.953 -14.305 1 85.12 592 LYS B C 1
ATOM 11616 O O . LYS B 1 592 ? -10.938 26.438 -14.805 1 85.12 592 LYS B O 1
ATOM 11621 N N . PHE B 1 593 ? -9.953 28.125 -13.68 1 83.88 593 PHE B N 1
ATOM 11622 C CA . PHE B 1 593 ? -11.211 28.828 -13.438 1 83.88 593 PHE B CA 1
ATOM 11623 C C . PHE B 1 593 ? -11.258 30.125 -14.219 1 83.88 593 PHE B C 1
ATOM 11625 O O . PHE B 1 593 ? -11.75 31.141 -13.711 1 83.88 593 PHE B O 1
ATOM 11632 N N . HIS B 1 594 ? -10.781 30.125 -15.398 1 89.75 594 HIS B N 1
ATOM 11633 C CA . HIS B 1 594 ? -10.633 31.344 -16.203 1 89.75 594 HIS B CA 1
ATOM 11634 C C . HIS B 1 594 ? -11.992 31.969 -16.484 1 89.75 594 HIS B C 1
ATOM 11636 O O . HIS B 1 594 ? -12.102 33.188 -16.562 1 89.75 594 HIS B O 1
ATOM 11642 N N . ASP B 1 595 ? -12.969 31.172 -16.656 1 84.44 595 ASP B N 1
ATOM 11643 C CA . ASP B 1 595 ? -14.305 31.703 -16.922 1 84.44 595 ASP B CA 1
ATOM 11644 C C . ASP B 1 595 ? -14.867 32.438 -15.703 1 84.44 595 ASP B C 1
ATOM 11646 O O . ASP B 1 595 ? -15.484 33.5 -15.828 1 84.44 595 ASP B O 1
ATOM 11650 N N . HIS B 1 596 ? -14.578 31.906 -14.578 1 78.06 596 HIS B N 1
ATOM 11651 C CA . HIS B 1 596 ? -15.07 32.469 -13.328 1 78.06 596 HIS B CA 1
ATOM 11652 C C . HIS B 1 596 ? -14.422 33.844 -13.047 1 78.06 596 HIS B C 1
ATOM 11654 O O . HIS B 1 596 ? -15.07 34.719 -12.5 1 78.06 596 HIS B O 1
ATOM 11660 N N . PHE B 1 597 ? -13.25 33.938 -13.32 1 88.19 597 PHE B N 1
ATOM 11661 C CA . PHE B 1 597 ? -12.508 35.156 -13.016 1 88.19 597 PHE B CA 1
ATOM 11662 C C . PHE B 1 597 ? -12.555 36.125 -14.188 1 88.19 597 PHE B C 1
ATOM 11664 O O . PHE B 1 597 ? -11.789 37.094 -14.227 1 88.19 597 PHE B O 1
ATOM 11671 N N . ASP B 1 598 ? -13.406 35.781 -15.117 1 89.12 598 ASP B N 1
ATOM 11672 C CA . ASP B 1 598 ? -13.648 36.656 -16.266 1 89.12 598 ASP B CA 1
ATOM 11673 C C . ASP B 1 598 ? -12.359 36.875 -17.047 1 89.12 598 ASP B C 1
ATOM 11675 O O . ASP B 1 598 ? -12.055 38.031 -17.406 1 89.12 598 ASP B O 1
ATOM 11679 N N . ILE B 1 599 ? -11.641 35.781 -17.062 1 93.5 599 ILE B N 1
ATOM 11680 C CA . ILE B 1 599 ? -10.438 35.812 -17.891 1 93.5 599 ILE B CA 1
ATOM 11681 C C . ILE B 1 599 ? -10.766 35.312 -19.297 1 93.5 599 ILE B C 1
ATOM 11683 O O . ILE B 1 599 ? -11.016 34.125 -19.484 1 93.5 599 ILE B O 1
ATOM 11687 N N . GLY B 1 600 ? -11.109 36.062 -20.266 1 91 600 GLY B N 1
ATOM 11688 C CA . GLY B 1 600 ? -11.516 35.719 -21.625 1 91 600 GLY B CA 1
ATOM 11689 C C . GLY B 1 600 ? -10.406 35.062 -22.438 1 91 600 GLY B C 1
ATOM 11690 O O . GLY B 1 600 ? -9.719 35.75 -23.203 1 91 600 GLY B O 1
ATOM 11691 N N . LEU B 1 601 ? -10.281 33.719 -22.281 1 94.44 601 LEU B N 1
ATOM 11692 C CA . LEU B 1 601 ? -9.312 33 -23.078 1 94.44 601 LEU B CA 1
ATOM 11693 C C . LEU B 1 601 ? -9.938 32.531 -24.391 1 94.44 601 LEU B C 1
ATOM 11695 O O . LEU B 1 601 ? -11.008 31.922 -24.391 1 94.44 601 LEU B O 1
ATOM 11699 N N . SER B 1 602 ? -9.32 32.781 -25.531 1 95.12 602 SER B N 1
ATOM 11700 C CA . SER B 1 602 ? -9.727 32.188 -26.812 1 95.12 602 SER B CA 1
ATOM 11701 C C . SER B 1 602 ? -9.469 30.703 -26.859 1 95.12 602 SER B C 1
ATOM 11703 O O . SER B 1 602 ? -8.734 30.172 -26.016 1 95.12 602 SER B O 1
ATOM 11705 N N . PRO B 1 603 ? -10.047 30 -27.75 1 94.5 603 PRO B N 1
ATOM 11706 C CA . PRO B 1 603 ? -9.781 28.562 -27.875 1 94.5 603 PRO B CA 1
ATOM 11707 C C . PRO B 1 603 ? -8.305 28.25 -28.062 1 94.5 603 PRO B C 1
ATOM 11709 O O . PRO B 1 603 ? -7.805 27.266 -27.516 1 94.5 603 PRO B O 1
ATOM 11712 N N . GLU B 1 604 ? -7.691 29.062 -28.812 1 95.56 604 GLU B N 1
ATOM 11713 C CA . GLU B 1 604 ? -6.258 28.875 -29.016 1 95.56 604 GLU B CA 1
ATOM 11714 C C . GLU B 1 604 ? -5.473 29.094 -27.734 1 95.56 604 GLU B C 1
ATOM 11716 O O . GLU B 1 604 ? -4.539 28.359 -27.422 1 95.56 604 GLU B O 1
ATOM 11721 N N . GLU B 1 605 ? -5.855 30.188 -27.062 1 96 605 GLU B N 1
ATOM 11722 C CA . GLU B 1 605 ? -5.211 30.5 -25.781 1 96 605 GLU B CA 1
ATOM 11723 C C . GLU B 1 605 ? -5.434 29.391 -24.766 1 96 605 GLU B C 1
ATOM 11725 O O . GLU B 1 605 ? -4.527 29.047 -24 1 96 605 GLU B O 1
ATOM 11730 N N . PHE B 1 606 ? -6.566 28.875 -24.781 1 95.88 606 PHE B N 1
ATOM 11731 C CA . PHE B 1 606 ? -6.898 27.766 -23.891 1 95.88 606 PHE B CA 1
ATOM 11732 C C . PHE B 1 606 ? -6.043 26.547 -24.188 1 95.88 606 PHE B C 1
ATOM 11734 O O . PHE B 1 606 ? -5.527 25.906 -23.281 1 95.88 606 PHE B O 1
ATOM 11741 N N . GLU B 1 607 ? -5.934 26.219 -25.391 1 95.69 607 GLU B N 1
ATOM 11742 C CA . GLU B 1 607 ? -5.164 25.047 -25.797 1 95.69 607 GLU B CA 1
ATOM 11743 C C . GLU B 1 607 ? -3.693 25.203 -25.406 1 95.69 607 GLU B C 1
ATOM 11745 O O . GLU B 1 607 ? -3.082 24.25 -24.922 1 95.69 607 GLU B O 1
ATOM 11750 N N . ILE B 1 608 ? -3.139 26.344 -25.672 1 96.12 608 ILE B N 1
ATOM 11751 C CA . ILE B 1 608 ? -1.74 26.609 -25.344 1 96.12 608 ILE B CA 1
ATOM 11752 C C . ILE B 1 608 ? -1.519 26.469 -23.844 1 96.12 608 ILE B C 1
ATOM 11754 O O . ILE B 1 608 ? -0.531 25.875 -23.406 1 96.12 608 ILE B O 1
ATOM 11758 N N . SER B 1 609 ? -2.434 27.016 -23.094 1 96.88 609 SER B N 1
ATOM 11759 C CA . SER B 1 609 ? -2.334 26.953 -21.625 1 96.88 609 SER B CA 1
ATOM 11760 C C . SER B 1 609 ? -2.504 25.531 -21.125 1 96.88 609 SER B C 1
ATOM 11762 O O . SER B 1 609 ? -1.793 25.094 -20.219 1 96.88 609 SER B O 1
ATOM 11764 N N . SER B 1 610 ? -3.412 24.781 -21.719 1 95.56 610 SER B N 1
ATOM 11765 C CA . SER B 1 610 ? -3.717 23.406 -21.312 1 95.56 610 SER B CA 1
ATOM 11766 C C . SER B 1 610 ? -2.51 22.5 -21.5 1 95.56 610 SER B C 1
ATOM 11768 O O . SER B 1 610 ? -2.289 21.578 -20.719 1 95.56 610 SER B O 1
ATOM 11770 N N . LYS B 1 611 ? -1.78 22.656 -22.5 1 95.38 611 LYS B N 1
ATOM 11771 C CA . LYS B 1 611 ? -0.602 21.844 -22.797 1 95.38 611 LYS B CA 1
ATOM 11772 C C . LYS B 1 611 ? 0.463 22.016 -21.719 1 95.38 611 LYS B C 1
ATOM 11774 O O . LYS B 1 611 ? 1.276 21.125 -21.5 1 95.38 611 LYS B O 1
ATOM 11779 N N . VAL B 1 612 ? 0.431 23.156 -21.047 1 95.44 612 VAL B N 1
ATOM 11780 C CA . VAL B 1 612 ? 1.386 23.391 -19.969 1 95.44 612 VAL B CA 1
ATOM 11781 C C . VAL B 1 612 ? 0.816 22.891 -18.641 1 95.44 612 VAL B C 1
ATOM 11783 O O . VAL B 1 612 ? 1.411 22.031 -17.984 1 95.44 612 VAL B O 1
ATOM 11786 N N . PHE B 1 613 ? -0.358 23.312 -18.297 1 94 613 PHE B N 1
ATOM 11787 C CA . PHE B 1 613 ? -0.858 23.141 -16.938 1 94 613 PHE B CA 1
ATOM 11788 C C . PHE B 1 613 ? -1.452 21.75 -16.75 1 94 613 PHE B C 1
ATOM 11790 O O . PHE B 1 613 ? -1.625 21.281 -15.625 1 94 613 PHE B O 1
ATOM 11797 N N . ASN B 1 614 ? -1.759 21.016 -17.812 1 90.12 614 ASN B N 1
ATOM 11798 C CA . ASN B 1 614 ? -2.291 19.656 -17.719 1 90.12 614 ASN B CA 1
ATOM 11799 C C . ASN B 1 614 ? -1.254 18.625 -18.141 1 90.12 614 ASN B C 1
ATOM 11801 O O . ASN B 1 614 ? -1.588 17.453 -18.344 1 90.12 614 ASN B O 1
ATOM 11805 N N . ASP B 1 615 ? -0.06 19.109 -18.266 1 90.94 615 ASP B N 1
ATOM 11806 C CA . ASP B 1 615 ? 1.011 18.188 -18.641 1 90.94 615 ASP B CA 1
ATOM 11807 C C . ASP B 1 615 ? 1.264 17.172 -17.531 1 90.94 615 ASP B C 1
ATOM 11809 O O . ASP B 1 615 ? 1.364 17.516 -16.359 1 90.94 615 ASP B O 1
ATOM 11813 N N . ALA B 1 616 ? 1.412 15.906 -17.938 1 85.25 616 ALA B N 1
ATOM 11814 C CA . ALA B 1 616 ? 1.606 14.805 -16.984 1 85.25 616 ALA B CA 1
ATOM 11815 C C . ALA B 1 616 ? 2.922 14.953 -16.234 1 85.25 616 ALA B C 1
ATOM 11817 O O . ALA B 1 616 ? 3.059 14.461 -15.109 1 85.25 616 ALA B O 1
ATOM 11818 N N . MET B 1 617 ? 3.881 15.672 -16.781 1 87.88 617 MET B N 1
ATOM 11819 C CA . MET B 1 617 ? 5.184 15.867 -16.156 1 87.88 617 MET B CA 1
ATOM 11820 C C . MET B 1 617 ? 5.059 16.719 -14.891 1 87.88 617 MET B C 1
ATOM 11822 O O . MET B 1 617 ? 5.965 16.734 -14.055 1 87.88 617 MET B O 1
ATOM 11826 N N . LEU B 1 618 ? 3.902 17.359 -14.727 1 89.69 618 LEU B N 1
ATOM 11827 C CA . LEU B 1 618 ? 3.701 18.25 -13.578 1 89.69 618 LEU B CA 1
ATOM 11828 C C . LEU B 1 618 ? 3.088 17.484 -12.406 1 89.69 618 LEU B C 1
ATOM 11830 O O . LEU B 1 618 ? 2.959 18.031 -11.312 1 89.69 618 LEU B O 1
ATOM 11834 N N . GLU B 1 619 ? 2.846 16.203 -12.555 1 84.81 619 GLU B N 1
ATOM 11835 C CA . GLU B 1 619 ? 2.146 15.398 -11.555 1 84.81 619 GLU B CA 1
ATOM 11836 C C . GLU B 1 619 ? 2.893 15.406 -10.219 1 84.81 619 GLU B C 1
ATOM 11838 O O . GLU B 1 619 ? 2.277 15.531 -9.156 1 84.81 619 GLU B O 1
ATOM 11843 N N . PRO B 1 620 ? 4.195 15.359 -10.219 1 85 620 PRO B N 1
ATOM 11844 C CA . PRO B 1 620 ? 4.902 15.328 -8.938 1 85 620 PRO B CA 1
ATOM 11845 C C . PRO B 1 620 ? 4.703 16.594 -8.125 1 85 620 PRO B C 1
ATOM 11847 O O . PRO B 1 620 ? 4.805 16.578 -6.895 1 85 620 PRO B O 1
ATOM 11850 N N . PHE B 1 621 ? 4.387 17.672 -8.719 1 83.12 621 PHE B N 1
ATOM 11851 C CA . PHE B 1 621 ? 4.164 18.922 -8.016 1 83.12 621 PHE B CA 1
ATOM 11852 C C . PHE B 1 621 ? 2.973 18.812 -7.074 1 83.12 621 PHE B C 1
ATOM 11854 O O . PHE B 1 621 ? 2.949 19.453 -6.02 1 83.12 621 PHE B O 1
ATOM 11861 N N . SER B 1 622 ? 2.076 18 -7.531 1 79.44 622 SER B N 1
ATOM 11862 C CA . SER B 1 622 ? 0.87 17.844 -6.727 1 79.44 622 SER B CA 1
ATOM 11863 C C . SER B 1 622 ? 0.927 16.562 -5.898 1 79.44 622 SER B C 1
ATOM 11865 O O . SER B 1 622 ? 0.087 16.344 -5.023 1 79.44 622 SER B O 1
ATOM 11867 N N . ALA B 1 623 ? 1.905 15.719 -6.133 1 85.25 623 ALA B N 1
ATOM 11868 C CA . ALA B 1 623 ? 2.029 14.43 -5.465 1 85.25 623 ALA B CA 1
ATOM 11869 C C . ALA B 1 623 ? 3.48 14.141 -5.098 1 85.25 623 ALA B C 1
ATOM 11871 O O . ALA B 1 623 ? 4.07 13.172 -5.582 1 85.25 623 ALA B O 1
ATOM 11872 N N . PRO B 1 624 ? 3.967 14.953 -4.207 1 91.19 624 PRO B N 1
ATOM 11873 C CA . PRO B 1 624 ? 5.367 14.727 -3.834 1 91.19 624 PRO B CA 1
ATOM 11874 C C . PRO B 1 624 ? 5.582 13.383 -3.133 1 91.19 624 PRO B C 1
ATOM 11876 O O . PRO B 1 624 ? 4.77 12.984 -2.297 1 91.19 624 PRO B O 1
ATOM 11879 N N . GLU B 1 625 ? 6.625 12.711 -3.434 1 92.12 625 GLU B N 1
ATOM 11880 C CA . GLU B 1 625 ? 6.926 11.422 -2.826 1 92.12 625 GLU B CA 1
ATOM 11881 C C . GLU B 1 625 ? 7.57 11.594 -1.453 1 92.12 625 GLU B C 1
ATOM 11883 O O . GLU B 1 625 ? 7.465 10.711 -0.597 1 92.12 625 GLU B O 1
ATOM 11888 N N . LEU B 1 626 ? 8.258 12.695 -1.268 1 95.75 626 LEU B N 1
ATOM 11889 C CA . LEU B 1 626 ? 8.922 12.938 0.01 1 95.75 626 LEU B CA 1
ATOM 11890 C C . LEU B 1 626 ? 8.523 14.297 0.582 1 95.75 626 LEU B C 1
ATOM 11892 O O . LEU B 1 626 ? 8.727 15.328 -0.061 1 95.75 626 LEU B O 1
ATOM 11896 N N . ILE B 1 627 ? 7.902 14.281 1.728 1 95.06 627 ILE B N 1
ATOM 11897 C CA . ILE B 1 627 ? 7.648 15.484 2.512 1 95.06 627 ILE B CA 1
ATOM 11898 C C . ILE B 1 627 ? 8.477 15.453 3.793 1 95.06 627 ILE B C 1
ATOM 11900 O O . ILE B 1 627 ? 8.352 14.531 4.598 1 95.06 627 ILE B O 1
ATOM 11904 N N . ALA B 1 628 ? 9.391 16.328 3.965 1 96 628 ALA B N 1
ATOM 11905 C CA . ALA B 1 628 ? 10.25 16.391 5.148 1 96 628 ALA B CA 1
ATOM 11906 C C . ALA B 1 628 ? 10.234 17.781 5.754 1 96 628 ALA B C 1
ATOM 11908 O O . ALA B 1 628 ? 10.328 18.781 5.035 1 96 628 ALA B O 1
ATOM 11909 N N . SER B 1 629 ? 10.047 17.844 7.066 1 94.19 629 SER B N 1
ATOM 11910 C CA . SER B 1 629 ? 9.969 19.156 7.699 1 94.19 629 SER B CA 1
ATOM 11911 C C . SER B 1 629 ? 10.5 19.125 9.133 1 94.19 629 SER B C 1
ATOM 11913 O O . SER B 1 629 ? 10.383 18.094 9.812 1 94.19 629 SER B O 1
ATOM 11915 N N . ASN B 1 630 ? 11.062 20.188 9.5 1 94.75 630 ASN B N 1
ATOM 11916 C CA . ASN B 1 630 ? 11.484 20.406 10.883 1 94.75 630 ASN B CA 1
ATOM 11917 C C . ASN B 1 630 ? 10.422 21.141 11.688 1 94.75 630 ASN B C 1
ATOM 11919 O O . ASN B 1 630 ? 9.891 22.156 11.234 1 94.75 630 ASN B O 1
ATOM 11923 N N . CYS B 1 631 ? 10.055 20.594 12.766 1 92.5 631 CYS B N 1
ATOM 11924 C CA . CYS B 1 631 ? 9.117 21.25 13.664 1 92.5 631 CYS B CA 1
ATOM 11925 C C . CYS B 1 631 ? 9.219 20.688 15.07 1 92.5 631 CYS B C 1
ATOM 11927 O O . CYS B 1 631 ? 9.07 19.469 15.266 1 92.5 631 CYS B O 1
ATOM 11929 N N . GLY B 1 632 ? 9.555 21.547 16.031 1 91.88 632 GLY B N 1
ATOM 11930 C CA . GLY B 1 632 ? 9.586 21.062 17.391 1 91.88 632 GLY B CA 1
ATOM 11931 C C . GLY B 1 632 ? 10.719 21.656 18.219 1 91.88 632 GLY B C 1
ATOM 11932 O O . GLY B 1 632 ? 11.609 22.297 17.656 1 91.88 632 GLY B O 1
ATOM 11933 N N . ASN B 1 633 ? 10.641 21.5 19.469 1 92.06 633 ASN B N 1
ATOM 11934 C CA . ASN B 1 633 ? 11.648 21.891 20.438 1 92.06 633 ASN B CA 1
ATOM 11935 C C . ASN B 1 633 ? 11.641 20.969 21.656 1 92.06 633 ASN B C 1
ATOM 11937 O O . ASN B 1 633 ? 11.18 19.828 21.562 1 92.06 633 ASN B O 1
ATOM 11941 N N . SER B 1 634 ? 12.203 21.391 22.719 1 88.56 634 SER B N 1
ATOM 11942 C CA . SER B 1 634 ? 12.398 20.531 23.875 1 88.56 634 SER B CA 1
ATOM 11943 C C . SER B 1 634 ? 11.07 20.156 24.516 1 88.56 634 SER B C 1
ATOM 11945 O O . SER B 1 634 ? 11 19.188 25.281 1 88.56 634 SER B O 1
ATOM 11947 N N . ALA B 1 635 ? 9.984 20.891 24.234 1 92.69 635 ALA B N 1
ATOM 11948 C CA . ALA B 1 635 ? 8.664 20.594 24.781 1 92.69 635 ALA B CA 1
ATOM 11949 C C . ALA B 1 635 ? 8.047 19.375 24.094 1 92.69 635 ALA B C 1
ATOM 11951 O O . ALA B 1 635 ? 7.035 18.844 24.562 1 92.69 635 ALA B O 1
ATOM 11952 N N . MET B 1 636 ? 8.672 18.922 23.078 1 94.56 636 MET B N 1
ATOM 11953 C CA . MET B 1 636 ? 8.117 17.812 22.297 1 94.56 636 MET B CA 1
ATOM 11954 C C . MET B 1 636 ? 9.102 16.656 22.203 1 94.56 636 MET B C 1
ATOM 11956 O O . MET B 1 636 ? 10.32 16.859 22.25 1 94.56 636 MET B O 1
ATOM 11960 N N . THR B 1 637 ? 8.578 15.445 22.031 1 94.31 637 THR B N 1
ATOM 11961 C CA . THR B 1 637 ? 9.414 14.266 21.875 1 94.31 637 THR B CA 1
ATOM 11962 C C . THR B 1 637 ? 9.375 13.758 20.438 1 94.31 637 THR B C 1
ATOM 11964 O O . THR B 1 637 ? 10.273 13.031 20.016 1 94.31 637 THR B O 1
ATOM 11967 N N . ALA B 1 638 ? 8.359 14.102 19.766 1 96.75 638 ALA B N 1
ATOM 11968 C CA . ALA B 1 638 ? 8.258 13.641 18.391 1 96.75 638 ALA B CA 1
ATOM 11969 C C . ALA B 1 638 ? 7.406 14.602 17.562 1 96.75 638 ALA B C 1
ATOM 11971 O O . ALA B 1 638 ? 6.508 15.258 18.078 1 96.75 638 ALA B O 1
ATOM 11972 N N . PHE B 1 639 ? 7.762 14.742 16.375 1 97 639 PHE B N 1
ATOM 11973 C CA . PHE B 1 639 ? 7.008 15.43 15.336 1 97 639 PHE B CA 1
ATOM 11974 C C . PHE B 1 639 ? 6.801 14.523 14.125 1 97 639 PHE B C 1
ATOM 11976 O O . PHE B 1 639 ? 7.754 13.922 13.625 1 97 639 PHE B O 1
ATOM 11983 N N . GLY B 1 640 ? 5.539 14.391 13.688 1 96.44 640 GLY B N 1
ATOM 11984 C CA . GLY B 1 640 ? 5.277 13.508 12.555 1 96.44 640 GLY B CA 1
ATOM 11985 C C . GLY B 1 640 ? 4.383 14.133 11.508 1 96.44 640 GLY B C 1
ATOM 11986 O O . GLY B 1 640 ? 3.557 14.992 11.82 1 96.44 640 GLY B O 1
ATOM 11987 N N . VAL B 1 641 ? 4.625 13.727 10.211 1 94.88 641 VAL B N 1
ATOM 11988 C CA . VAL B 1 641 ? 3.818 14.117 9.062 1 94.88 641 VAL B CA 1
ATOM 11989 C C . VAL B 1 641 ? 3.451 12.883 8.242 1 94.88 641 VAL B C 1
ATOM 11991 O O . VAL B 1 641 ? 4.156 11.867 8.281 1 94.88 641 VAL B O 1
ATOM 11994 N N . THR B 1 642 ? 2.357 12.898 7.574 1 91.94 642 THR B N 1
ATOM 11995 C CA . THR B 1 642 ? 1.921 11.781 6.742 1 91.94 642 THR B CA 1
ATOM 11996 C C . THR B 1 642 ? 2.395 11.961 5.305 1 91.94 642 THR B C 1
ATOM 11998 O O . THR B 1 642 ? 2.574 13.094 4.844 1 91.94 642 THR B O 1
ATOM 12001 N N . PRO B 1 643 ? 2.625 10.844 4.621 1 92.81 643 PRO B N 1
ATOM 12002 C CA . PRO B 1 643 ? 2.988 10.953 3.207 1 92.81 643 PRO B CA 1
ATOM 12003 C C . PRO B 1 643 ? 1.833 11.445 2.34 1 92.81 643 PRO B C 1
ATOM 12005 O O . PRO B 1 643 ? 0.667 11.273 2.699 1 92.81 643 PRO B O 1
ATOM 12008 N N . ALA B 1 644 ? 2.189 11.992 1.177 1 88.38 644 ALA B N 1
ATOM 12009 C CA . ALA B 1 644 ? 1.19 12.531 0.257 1 88.38 644 ALA B CA 1
ATOM 12010 C C . ALA B 1 644 ? 0.691 11.453 -0.702 1 88.38 644 ALA B C 1
ATOM 12012 O O . ALA B 1 644 ? -0.41 11.562 -1.246 1 88.38 644 ALA B O 1
ATOM 12013 N N . VAL B 1 645 ? 1.546 10.461 -0.938 1 88.44 645 VAL B N 1
ATOM 12014 C CA . VAL B 1 645 ? 1.206 9.391 -1.867 1 88.44 645 VAL B CA 1
ATOM 12015 C C . VAL B 1 645 ? 1.523 8.039 -1.233 1 88.44 645 VAL B C 1
ATOM 12017 O O . VAL B 1 645 ? 2.344 7.949 -0.317 1 88.44 645 VAL B O 1
ATOM 12020 N N . PRO B 1 646 ? 0.935 6.957 -1.699 1 87.31 646 PRO B N 1
ATOM 12021 C CA . PRO B 1 646 ? 1.131 5.637 -1.091 1 87.31 646 PRO B CA 1
ATOM 12022 C C . PRO B 1 646 ? 2.594 5.203 -1.083 1 87.31 646 PRO B C 1
ATOM 12024 O O . PRO B 1 646 ? 3.045 4.555 -0.134 1 87.31 646 PRO B O 1
ATOM 12027 N N . GLN B 1 647 ? 3.361 5.566 -2.068 1 88.69 647 GLN B N 1
ATOM 12028 C CA . GLN B 1 647 ? 4.754 5.141 -2.156 1 88.69 647 GLN B CA 1
ATOM 12029 C C . GLN B 1 647 ? 5.688 6.18 -1.543 1 88.69 647 GLN B C 1
ATOM 12031 O O . GLN B 1 647 ? 6.91 6.078 -1.677 1 88.69 647 GLN B O 1
ATOM 12036 N N . GLY B 1 648 ? 5.117 7.137 -0.892 1 92.94 648 GLY B N 1
ATOM 12037 C CA . GLY B 1 648 ? 5.926 8.234 -0.386 1 92.94 648 GLY B CA 1
ATOM 12038 C C . GLY B 1 648 ? 6.293 8.086 1.077 1 92.94 648 GLY B C 1
ATOM 12039 O O . GLY B 1 648 ? 5.98 7.062 1.697 1 92.94 648 GLY B O 1
ATOM 12040 N N . PHE B 1 649 ? 7.051 9.086 1.603 1 96.38 649 PHE B N 1
ATOM 12041 C CA . PHE B 1 649 ? 7.43 9.234 3.002 1 96.38 649 PHE B CA 1
ATOM 12042 C C . PHE B 1 649 ? 6.969 10.578 3.553 1 96.38 649 PHE B C 1
ATOM 12044 O O . PHE B 1 649 ? 7.027 11.586 2.855 1 96.38 649 PHE B O 1
ATOM 12051 N N . GLY B 1 650 ? 6.383 10.586 4.695 1 96.81 650 GLY B N 1
ATOM 12052 C CA . GLY B 1 650 ? 6.301 11.758 5.551 1 96.81 650 GLY B CA 1
ATOM 12053 C C . GLY B 1 650 ? 7.312 11.75 6.68 1 96.81 650 GLY B C 1
ATOM 12054 O O . GLY B 1 650 ? 7.293 10.859 7.527 1 96.81 650 GLY B O 1
ATOM 12055 N N . ILE B 1 651 ? 8.188 12.758 6.68 1 98.12 651 ILE B N 1
ATOM 12056 C CA . ILE B 1 651 ? 9.281 12.742 7.645 1 98.12 651 ILE B CA 1
ATOM 12057 C C . ILE B 1 651 ? 9.25 14.023 8.477 1 98.12 651 ILE B C 1
ATOM 12059 O O . ILE B 1 651 ? 9.422 15.117 7.945 1 98.12 651 ILE B O 1
ATOM 12063 N N . GLY B 1 652 ? 8.938 13.883 9.719 1 97.56 652 GLY B N 1
ATOM 12064 C CA . GLY B 1 652 ? 9.109 14.961 10.688 1 97.56 652 GLY B CA 1
ATOM 12065 C C . GLY B 1 652 ? 10.336 14.781 11.562 1 97.56 652 GLY B C 1
ATOM 12066 O O . GLY B 1 652 ? 10.672 13.664 11.945 1 97.56 652 GLY B O 1
ATOM 12067 N N . TYR B 1 653 ? 11.023 15.867 11.812 1 97.69 653 TYR B N 1
ATOM 12068 C CA . TYR B 1 653 ? 12.188 15.727 12.688 1 97.69 653 TYR B CA 1
ATOM 12069 C C . TYR B 1 653 ? 12.344 16.938 13.594 1 97.69 653 TYR B C 1
ATOM 12071 O O . TYR B 1 653 ? 11.836 18.016 13.281 1 97.69 653 TYR B O 1
ATOM 12079 N N . ILE B 1 654 ? 12.914 16.766 14.695 1 97.38 654 ILE B N 1
ATOM 12080 C CA . ILE B 1 654 ? 13.242 17.781 15.688 1 97.38 654 ILE B CA 1
ATOM 12081 C C . ILE B 1 654 ? 14.758 17.844 15.875 1 97.38 654 ILE B C 1
ATOM 12083 O O . ILE B 1 654 ? 15.375 16.875 16.312 1 97.38 654 ILE B O 1
ATOM 12087 N N . ILE B 1 655 ? 15.32 19 15.555 1 96.94 655 ILE B N 1
ATOM 12088 C CA . ILE B 1 655 ? 16.766 19.172 15.648 1 96.94 655 ILE B CA 1
ATOM 12089 C C . ILE B 1 655 ? 17.141 19.641 17.047 1 96.94 655 ILE B C 1
ATOM 12091 O O . ILE B 1 655 ? 16.625 20.656 17.531 1 96.94 655 ILE B O 1
ATOM 12095 N N . LYS B 1 656 ? 17.969 18.922 17.656 1 95.44 656 LYS B N 1
ATOM 12096 C CA . LYS B 1 656 ? 18.562 19.281 18.938 1 95.44 656 LYS B CA 1
ATOM 12097 C C . LYS B 1 656 ? 20.047 19.625 18.797 1 95.44 656 LYS B C 1
ATOM 12099 O O . LYS B 1 656 ? 20.531 19.844 17.688 1 95.44 656 LYS B O 1
ATOM 12104 N N . ASN B 1 657 ? 20.734 19.812 19.875 1 93.06 657 ASN B N 1
ATOM 12105 C CA . ASN B 1 657 ? 22.125 20.234 19.781 1 93.06 657 ASN B CA 1
ATOM 12106 C C . ASN B 1 657 ? 23.016 19.109 19.234 1 93.06 657 ASN B C 1
ATOM 12108 O O . ASN B 1 657 ? 23.688 19.281 18.219 1 93.06 657 ASN B O 1
ATOM 12112 N N . GLU B 1 658 ? 22.891 17.891 19.844 1 94.5 658 GLU B N 1
ATOM 12113 C CA . GLU B 1 658 ? 23.812 16.812 19.5 1 94.5 658 GLU B CA 1
ATOM 12114 C C . GLU B 1 658 ? 23.109 15.727 18.688 1 94.5 658 GLU B C 1
ATOM 12116 O O . GLU B 1 658 ? 23.75 14.82 18.156 1 94.5 658 GLU B O 1
ATOM 12121 N N . GLN B 1 659 ? 21.844 15.906 18.672 1 96.81 659 GLN B N 1
ATOM 12122 C CA . GLN B 1 659 ? 21.094 14.82 18.047 1 96.81 659 GLN B CA 1
ATOM 12123 C C . GLN B 1 659 ? 19.875 15.352 17.297 1 96.81 659 GLN B C 1
ATOM 12125 O O . GLN B 1 659 ? 19.531 16.531 17.406 1 96.81 659 GLN B O 1
ATOM 12130 N N . CYS B 1 660 ? 19.25 14.547 16.516 1 97.38 660 CYS B N 1
ATOM 12131 C CA . CYS B 1 660 ? 18.031 14.82 15.773 1 97.38 660 CYS B CA 1
ATOM 12132 C C . CYS B 1 660 ? 17.047 13.656 15.891 1 97.38 660 CYS B C 1
ATOM 12134 O O . CYS B 1 660 ? 17.406 12.508 15.617 1 97.38 660 CYS B O 1
ATOM 12136 N N . ASP B 1 661 ? 15.859 13.953 16.438 1 97.31 661 ASP B N 1
ATOM 12137 C CA . ASP B 1 661 ? 14.797 12.953 16.469 1 97.31 661 ASP B CA 1
ATOM 12138 C C . ASP B 1 661 ? 14.023 12.922 15.156 1 97.31 661 ASP B C 1
ATOM 12140 O O . ASP B 1 661 ? 13.492 13.938 14.719 1 97.31 661 ASP B O 1
ATOM 12144 N N . ILE B 1 662 ? 13.945 11.75 14.531 1 97.75 662 ILE B N 1
ATOM 12145 C CA . ILE B 1 662 ? 13.336 11.625 13.211 1 97.75 662 ILE B CA 1
ATOM 12146 C C . ILE B 1 662 ? 12.125 10.695 13.289 1 97.75 662 ILE B C 1
ATOM 12148 O O . ILE B 1 662 ? 12.203 9.617 13.883 1 97.75 662 ILE B O 1
ATOM 12152 N N . THR B 1 663 ? 11.039 11.094 12.789 1 98.12 663 THR B N 1
ATOM 12153 C CA . THR B 1 663 ? 9.82 10.297 12.68 1 98.12 663 THR B CA 1
ATOM 12154 C C . THR B 1 663 ? 9.461 10.055 11.211 1 98.12 663 THR B C 1
ATOM 12156 O O . THR B 1 663 ? 9.125 10.992 10.492 1 98.12 663 THR B O 1
ATOM 12159 N N . LEU B 1 664 ? 9.562 8.797 10.758 1 98 664 LEU B N 1
ATOM 12160 C CA . LEU B 1 664 ? 9.289 8.438 9.367 1 98 664 LEU B CA 1
ATOM 12161 C C . LEU B 1 664 ? 7.949 7.711 9.258 1 98 664 LEU B C 1
ATOM 12163 O O . LEU B 1 664 ? 7.766 6.648 9.844 1 98 664 LEU B O 1
ATOM 12167 N N . THR B 1 665 ? 7.023 8.281 8.586 1 96.81 665 THR B N 1
ATOM 12168 C CA . THR B 1 665 ? 5.734 7.652 8.305 1 96.81 665 THR B CA 1
ATOM 12169 C C . THR B 1 665 ? 5.66 7.188 6.855 1 96.81 665 THR B C 1
ATOM 12171 O O . THR B 1 665 ? 5.945 7.953 5.934 1 96.81 665 THR B O 1
ATOM 12174 N N . SER B 1 666 ? 5.316 5.91 6.605 1 96.25 666 SER B N 1
ATOM 12175 C CA . SER B 1 666 ? 5.207 5.34 5.27 1 96.25 666 SER B CA 1
ATOM 12176 C C . SER B 1 666 ? 4.277 4.129 5.262 1 96.25 666 SER B C 1
ATOM 12178 O O . SER B 1 666 ? 3.791 3.707 6.312 1 96.25 666 SER B O 1
ATOM 12180 N N . GLN B 1 667 ? 3.932 3.65 4.074 1 93.44 667 GLN B N 1
ATOM 12181 C CA . GLN B 1 667 ? 3.217 2.385 3.947 1 93.44 667 GLN B CA 1
ATOM 12182 C C . GLN B 1 667 ? 4.188 1.207 3.906 1 93.44 667 GLN B C 1
ATOM 12184 O O . GLN B 1 667 ? 4.285 0.514 2.893 1 93.44 667 GLN B O 1
ATOM 12189 N N . TYR B 1 668 ? 4.941 1.07 4.98 1 92.56 668 TYR B N 1
ATOM 12190 C CA . TYR B 1 668 ? 5.895 -0.008 5.207 1 92.56 668 TYR B CA 1
ATOM 12191 C C . TYR B 1 668 ? 6.965 -0.027 4.121 1 92.56 668 TYR B C 1
ATOM 12193 O O . TYR B 1 668 ? 7.238 -1.074 3.527 1 92.56 668 TYR B O 1
ATOM 12201 N N . ARG B 1 669 ? 7.574 1.128 3.887 1 92.5 669 ARG B N 1
ATOM 12202 C CA . ARG B 1 669 ? 8.656 1.271 2.918 1 92.5 669 ARG B CA 1
ATOM 12203 C C . ARG B 1 669 ? 10.016 1.253 3.607 1 92.5 669 ARG B C 1
ATOM 12205 O O . ARG B 1 669 ? 10.883 2.076 3.305 1 92.5 669 ARG B O 1
ATOM 12212 N N . GLN B 1 670 ? 10.234 0.48 4.605 1 91.25 670 GLN B N 1
ATOM 12213 C CA . GLN B 1 670 ? 11.492 0.264 5.305 1 91.25 670 GLN B CA 1
ATOM 12214 C C . GLN B 1 670 ? 12.023 1.564 5.902 1 91.25 670 GLN B C 1
ATOM 12216 O O . GLN B 1 670 ? 13.172 1.938 5.672 1 91.25 670 GLN B O 1
ATOM 12221 N N . GLY B 1 671 ? 11.242 2.229 6.664 1 93.56 671 GLY B N 1
ATOM 12222 C CA . GLY B 1 671 ? 11.633 3.471 7.312 1 93.56 671 GLY B CA 1
ATOM 12223 C C . GLY B 1 671 ? 12.891 3.336 8.156 1 93.56 671 GLY B C 1
ATOM 12224 O O . GLY B 1 671 ? 13.711 4.25 8.195 1 93.56 671 GLY B O 1
ATOM 12225 N N . ARG B 1 672 ? 13.086 2.219 8.789 1 92.5 672 ARG B N 1
ATOM 12226 C CA . ARG B 1 672 ? 14.273 1.98 9.602 1 92.5 672 ARG B CA 1
ATOM 12227 C C . ARG B 1 672 ? 15.531 1.952 8.742 1 92.5 672 ARG B C 1
ATOM 12229 O O . ARG B 1 672 ? 16.594 2.422 9.164 1 92.5 672 ARG B O 1
ATOM 12236 N N . ARG B 1 673 ? 15.398 1.293 7.645 1 93.25 673 ARG B N 1
ATOM 12237 C CA . ARG B 1 673 ? 16.547 1.228 6.742 1 93.25 673 ARG B CA 1
ATOM 12238 C C . ARG B 1 673 ? 16.891 2.609 6.207 1 93.25 673 ARG B C 1
ATOM 12240 O O . ARG B 1 673 ? 18.078 2.932 6.035 1 93.25 673 ARG B O 1
ATOM 12247 N N . LEU B 1 674 ? 15.914 3.406 5.883 1 95.25 674 LEU B N 1
ATOM 12248 C CA . LEU B 1 674 ? 16.172 4.773 5.438 1 95.25 674 LEU B CA 1
ATOM 12249 C C . LEU B 1 674 ? 16.859 5.586 6.531 1 95.25 674 LEU B C 1
ATOM 12251 O O . LEU B 1 674 ? 17.781 6.352 6.254 1 95.25 674 LEU B O 1
ATOM 12255 N N . ALA B 1 675 ? 16.391 5.484 7.781 1 95 675 ALA B N 1
ATOM 12256 C CA . ALA B 1 675 ? 17.031 6.168 8.906 1 95 675 ALA B CA 1
ATOM 12257 C C . ALA B 1 675 ? 18.484 5.742 9.062 1 95 675 ALA B C 1
ATOM 12259 O O . ALA B 1 675 ? 19.344 6.562 9.367 1 95 675 ALA B O 1
ATOM 12260 N N . PHE B 1 676 ? 18.703 4.484 8.867 1 93.12 676 PHE B N 1
ATOM 12261 C CA . PHE B 1 676 ? 20.078 3.971 8.922 1 93.12 676 PHE B CA 1
ATOM 12262 C C . PHE B 1 676 ? 20.938 4.621 7.844 1 93.12 676 PHE B C 1
ATOM 12264 O O . PHE B 1 676 ? 22.062 5.031 8.117 1 93.12 676 PHE B O 1
ATOM 12271 N N . MET B 1 677 ? 20.391 4.633 6.648 1 93.5 677 MET B N 1
ATOM 12272 C CA . MET B 1 677 ? 21.109 5.25 5.543 1 93.5 677 MET B CA 1
ATOM 12273 C C . MET B 1 677 ? 21.406 6.719 5.836 1 93.5 677 MET B C 1
ATOM 12275 O O . MET B 1 677 ? 22.469 7.223 5.492 1 93.5 677 MET B O 1
ATOM 12279 N N . LEU B 1 678 ? 20.453 7.422 6.402 1 96.38 678 LEU B N 1
ATOM 12280 C CA . LEU B 1 678 ? 20.656 8.82 6.785 1 96.38 678 LEU B CA 1
ATOM 12281 C C . LEU B 1 678 ? 21.812 8.953 7.777 1 96.38 678 LEU B C 1
ATOM 12283 O O . LEU B 1 678 ? 22.672 9.812 7.613 1 96.38 678 LEU B O 1
ATOM 12287 N N . LYS B 1 679 ? 21.781 8.164 8.789 1 95.31 679 LYS B N 1
ATOM 12288 C CA . LYS B 1 679 ? 22.875 8.156 9.773 1 95.31 679 LYS B CA 1
ATOM 12289 C C . LYS B 1 679 ? 24.203 7.855 9.102 1 95.31 679 LYS B C 1
ATOM 12291 O O . LYS B 1 679 ? 25.219 8.484 9.422 1 95.31 679 LYS B O 1
ATOM 12296 N N . TRP B 1 680 ? 24.141 6.961 8.195 1 92.06 680 TRP B N 1
ATOM 12297 C CA . TRP B 1 680 ? 25.359 6.57 7.492 1 92.06 680 TRP B CA 1
ATOM 12298 C C . TRP B 1 680 ? 25.906 7.738 6.68 1 92.06 680 TRP B C 1
ATOM 12300 O O . TRP B 1 680 ? 27.125 8 6.711 1 92.06 680 TRP B O 1
ATOM 12310 N N . VAL B 1 681 ? 25.125 8.383 5.926 1 94.38 681 VAL B N 1
ATOM 12311 C CA . VAL B 1 681 ? 25.531 9.516 5.109 1 94.38 681 VAL B CA 1
ATOM 12312 C C . VAL B 1 681 ? 26.156 10.586 5.996 1 94.38 681 VAL B C 1
ATOM 12314 O O . VAL B 1 681 ? 27.234 11.109 5.684 1 94.38 681 VAL B O 1
ATOM 12317 N N . LEU B 1 682 ? 25.578 10.914 7.094 1 96.56 682 LEU B N 1
ATOM 12318 C CA . LEU B 1 682 ? 26.062 11.977 7.969 1 96.56 682 LEU B CA 1
ATOM 12319 C C . LEU B 1 682 ? 27.344 11.547 8.672 1 96.56 682 LEU B C 1
ATOM 12321 O O . LEU B 1 682 ? 28.219 12.383 8.938 1 96.56 682 LEU B O 1
ATOM 12325 N N . THR B 1 683 ? 27.422 10.273 8.984 1 93.94 683 THR B N 1
ATOM 12326 C CA . THR B 1 683 ? 28.656 9.75 9.547 1 93.94 683 THR B CA 1
ATOM 12327 C C . THR B 1 683 ? 29.812 9.914 8.555 1 93.94 683 THR B C 1
ATOM 12329 O O . THR B 1 683 ? 30.906 10.328 8.938 1 93.94 683 THR B O 1
ATOM 12332 N N . GLU B 1 684 ? 29.562 9.633 7.324 1 91 684 GLU B N 1
ATOM 12333 C CA . GLU B 1 684 ? 30.578 9.797 6.289 1 91 684 GLU B CA 1
ATOM 12334 C C . GLU B 1 684 ? 30.984 11.258 6.141 1 91 684 GLU B C 1
ATOM 12336 O O . GLU B 1 684 ? 32.188 11.57 6.055 1 91 684 GLU B O 1
ATOM 12341 N N . ILE B 1 685 ? 30.047 12.078 6.086 1 94.38 685 ILE B N 1
ATOM 12342 C CA . ILE B 1 685 ? 30.312 13.5 5.93 1 94.38 685 ILE B CA 1
ATOM 12343 C C . ILE B 1 685 ? 31.141 14.008 7.113 1 94.38 685 ILE B C 1
ATOM 12345 O O . ILE B 1 685 ? 32.094 14.781 6.934 1 94.38 685 ILE B O 1
ATOM 12349 N N . ASN B 1 686 ? 30.734 13.625 8.266 1 93.12 686 ASN B N 1
ATOM 12350 C CA . ASN B 1 686 ? 31.484 14 9.461 1 93.12 686 ASN B CA 1
ATOM 12351 C C . ASN B 1 686 ? 32.938 13.5 9.406 1 93.12 686 ASN B C 1
ATOM 12353 O O . ASN B 1 686 ? 33.844 14.203 9.805 1 93.12 686 ASN B O 1
ATOM 12357 N N . ASN B 1 687 ? 33.125 12.273 8.938 1 90.31 687 ASN B N 1
ATOM 12358 C CA . ASN B 1 687 ? 34.438 11.703 8.789 1 90.31 687 ASN B CA 1
ATOM 12359 C C . ASN B 1 687 ? 35.281 12.484 7.777 1 90.31 687 ASN B C 1
ATOM 12361 O O . ASN B 1 687 ? 36.469 12.695 7.984 1 90.31 687 ASN B O 1
ATOM 12365 N N . TYR B 1 688 ? 34.625 12.852 6.711 1 90.38 688 TYR B N 1
ATOM 12366 C CA . TYR B 1 688 ? 35.312 13.633 5.699 1 90.38 688 TYR B CA 1
ATOM 12367 C C . TYR B 1 688 ? 35.812 14.961 6.273 1 90.38 688 TYR B C 1
ATOM 12369 O O . TYR B 1 688 ? 36.906 15.43 5.953 1 90.38 688 TYR B O 1
ATOM 12377 N N . TRP B 1 689 ? 35 15.578 7.02 1 91.19 689 TRP B N 1
ATOM 12378 C CA . TRP B 1 689 ? 35.344 16.859 7.641 1 91.19 689 TRP B CA 1
ATOM 12379 C C . TRP B 1 689 ? 36.531 16.703 8.586 1 91.19 689 TRP B C 1
ATOM 12381 O O . TRP B 1 689 ? 37.406 17.547 8.617 1 91.19 689 TRP B O 1
ATOM 12391 N N . GLU B 1 690 ? 36.531 15.648 9.352 1 86.69 690 GLU B N 1
ATOM 12392 C CA . GLU B 1 690 ? 37.625 15.398 10.289 1 86.69 690 GLU B CA 1
ATOM 12393 C C . GLU B 1 690 ? 38.938 15.172 9.562 1 86.69 690 GLU B C 1
ATOM 12395 O O . GLU B 1 690 ? 40 15.586 10.047 1 86.69 690 GLU B O 1
ATOM 12400 N N . LEU B 1 691 ? 38.875 14.531 8.531 1 82.56 691 LEU B N 1
ATOM 12401 C CA . LEU B 1 691 ? 40.062 14.281 7.73 1 82.56 691 LEU B CA 1
ATOM 12402 C C . LEU B 1 691 ? 40.594 15.578 7.129 1 82.56 691 LEU B C 1
ATOM 12404 O O . LEU B 1 691 ? 41.812 15.742 6.969 1 82.56 691 LEU B O 1
ATOM 12408 N N . SER B 1 692 ? 39.719 16.406 6.762 1 73.69 692 SER B N 1
ATOM 12409 C CA . SER B 1 692 ? 40.094 17.672 6.148 1 73.69 692 SER B CA 1
ATOM 12410 C C . SER B 1 692 ? 40.594 18.672 7.191 1 73.69 692 SER B C 1
ATOM 12412 O O . SER B 1 692 ? 41.406 19.531 6.902 1 73.69 692 SER B O 1
ATOM 12414 N N . SER B 1 693 ? 39.812 18.859 8.422 1 59.75 693 SER B N 1
ATOM 12415 C CA . SER B 1 693 ? 40.156 19.797 9.484 1 59.75 693 SER B CA 1
ATOM 12416 C C . SER B 1 693 ? 41.469 19.422 10.164 1 59.75 693 SER B C 1
ATOM 12418 O O . SER B 1 693 ? 42.031 20.188 10.953 1 59.75 693 SER B O 1
ATOM 12420 N N . VAL B 1 694 ? 42 18.203 10.375 1 46.78 694 VAL B N 1
ATOM 12421 C CA . VAL B 1 694 ? 43.281 17.938 11 1 46.78 694 VAL B CA 1
ATOM 12422 C C . VAL B 1 694 ? 44.375 18.797 10.344 1 46.78 694 VAL B C 1
ATOM 12424 O O . VAL B 1 694 ? 45.5 18.875 10.836 1 46.78 694 VAL B O 1
ATOM 12427 N N . LYS B 1 695 ? 44.469 19.375 9.164 1 36.97 695 LYS B N 1
ATOM 12428 C CA . LYS B 1 695 ? 45.562 20.312 8.93 1 36.97 695 LYS B CA 1
ATOM 12429 C C . LYS B 1 695 ? 45.281 21.672 9.57 1 36.97 695 LYS B C 1
ATOM 12431 O O . LYS B 1 695 ? 46.188 22.438 9.859 1 36.97 695 LYS B O 1
ATOM 12436 N N . SER B 1 696 ? 44.094 22.484 9.414 1 33.88 696 SER B N 1
ATOM 12437 C CA . SER B 1 696 ? 44.125 23.859 9.898 1 33.88 696 SER B CA 1
ATOM 12438 C C . SER B 1 696 ? 43.688 23.953 11.359 1 33.88 696 SER B C 1
ATOM 12440 O O . SER B 1 696 ? 44.406 24.516 12.195 1 33.88 696 SER B O 1
ATOM 12442 N N . VAL B 1 697 ? 42.312 24.516 11.719 1 29.34 697 VAL B N 1
ATOM 12443 C CA . VAL B 1 697 ? 41.844 25.344 12.82 1 29.34 697 VAL B CA 1
ATOM 12444 C C . VAL B 1 697 ? 41.5 24.453 14.031 1 29.34 697 VAL B C 1
ATOM 12446 O O . VAL B 1 697 ? 40.719 23.531 13.93 1 29.34 697 VAL B O 1
ATOM 12449 N N . LYS B 1 698 ? 42.406 24.453 15.008 1 32.12 698 LYS B N 1
ATOM 12450 C CA . LYS B 1 698 ? 42.219 24.078 16.406 1 32.12 698 LYS B CA 1
ATOM 12451 C C . LYS B 1 698 ? 40.938 24.656 16.969 1 32.12 698 LYS B C 1
ATOM 12453 O O . LYS B 1 698 ? 40.781 25.875 17.047 1 32.12 698 LYS B O 1
ATOM 12458 N N . ILE B 1 699 ? 39.812 24.078 16.875 1 30.72 699 ILE B N 1
ATOM 12459 C CA . ILE B 1 699 ? 38.594 24.578 17.5 1 30.72 699 ILE B CA 1
ATOM 12460 C C . ILE B 1 699 ? 38.812 24.812 18.984 1 30.72 699 ILE B C 1
ATOM 12462 O O . ILE B 1 699 ? 39.312 23.922 19.688 1 30.72 699 ILE B O 1
ATOM 12466 N N . SER B 1 700 ? 38.875 26.078 19.531 1 29.5 700 SER B N 1
ATOM 12467 C CA . SER B 1 700 ? 39.156 26.547 20.875 1 29.5 700 SER B CA 1
ATOM 12468 C C . SER B 1 700 ? 38.25 25.859 21.906 1 29.5 700 SER B C 1
ATOM 12470 O O . SER B 1 700 ? 37.062 25.625 21.641 1 29.5 700 SER B O 1
ATOM 12472 N N . PRO B 1 701 ? 38.844 25.141 22.859 1 32.38 701 PRO B N 1
ATOM 12473 C CA . PRO B 1 701 ? 38.188 24.5 24 1 32.38 701 PRO B CA 1
ATOM 12474 C C . PRO B 1 701 ? 37.125 25.391 24.625 1 32.38 701 PRO B C 1
ATOM 12476 O O . PRO B 1 701 ? 36.25 24.906 25.359 1 32.38 701 PRO B O 1
ATOM 12479 N N . LYS B 1 702 ? 37.281 26.75 24.562 1 29.7 702 LYS B N 1
ATOM 12480 C CA . LYS B 1 702 ? 36.438 27.688 25.266 1 29.7 702 LYS B CA 1
ATOM 12481 C C . LYS B 1 702 ? 35 27.641 24.734 1 29.7 702 LYS B C 1
ATOM 12483 O O . LYS B 1 702 ? 34.031 27.891 25.469 1 29.7 702 LYS B O 1
ATOM 12488 N N . VAL B 1 703 ? 34.875 27.25 23.469 1 31.41 703 VAL B N 1
ATOM 12489 C CA . VAL B 1 703 ? 33.5 27.266 22.953 1 31.41 703 VAL B CA 1
ATOM 12490 C C . VAL B 1 703 ? 32.75 26.031 23.453 1 31.41 703 VAL B C 1
ATOM 12492 O O . VAL B 1 703 ? 31.547 26.109 23.688 1 31.41 703 VAL B O 1
ATOM 12495 N N . ASP B 1 704 ? 33.438 24.969 23.75 1 33.91 704 ASP B N 1
ATOM 12496 C CA . ASP B 1 704 ? 32.844 23.812 24.375 1 33.91 704 ASP B CA 1
ATOM 12497 C C . ASP B 1 704 ? 32.438 24.094 25.828 1 33.91 704 ASP B C 1
ATOM 12499 O O . ASP B 1 704 ? 31.391 23.688 26.281 1 33.91 704 ASP B O 1
ATOM 12503 N N . GLN B 1 705 ? 33.312 24.797 26.578 1 34.41 705 GLN B N 1
ATOM 12504 C CA . GLN B 1 705 ? 33.062 25.203 27.953 1 34.41 705 GLN B CA 1
ATOM 12505 C C . GLN B 1 705 ? 31.891 26.172 28.047 1 34.41 705 GLN B C 1
ATOM 12507 O O . GLN B 1 705 ? 31.062 26.078 28.953 1 34.41 705 GLN B O 1
ATOM 12512 N N . LEU B 1 706 ? 31.734 27.062 27.031 1 33.53 706 LEU B N 1
ATOM 12513 C CA . LEU B 1 706 ? 30.625 28.016 27.047 1 33.53 706 LEU B CA 1
ATOM 12514 C C . LEU B 1 706 ? 29.312 27.312 26.75 1 33.53 706 LEU B C 1
ATOM 12516 O O . LEU B 1 706 ? 28.281 27.641 27.359 1 33.53 706 LEU B O 1
ATOM 12520 N N . TYR B 1 707 ? 29.375 26.281 25.938 1 35.66 707 TYR B N 1
ATOM 12521 C CA . TYR B 1 707 ? 28.156 25.5 25.719 1 35.66 707 TYR B CA 1
ATOM 12522 C C . TYR B 1 707 ? 27.859 24.609 26.922 1 35.66 707 TYR B C 1
ATOM 12524 O O . TYR B 1 707 ? 26.703 24.422 27.297 1 35.66 707 TYR B O 1
ATOM 12532 N N . GLU B 1 708 ? 28.938 24.125 27.641 1 36.59 708 GLU B N 1
ATOM 12533 C CA . GLU B 1 708 ? 28.75 23.422 28.891 1 36.59 708 GLU B CA 1
ATOM 12534 C C . GLU B 1 708 ? 28.25 24.344 30 1 36.59 708 GLU B C 1
ATOM 12536 O O . GLU B 1 708 ? 27.391 23.969 30.797 1 36.59 708 GLU B O 1
ATOM 12541 N N . ILE B 1 709 ? 28.812 25.531 30.141 1 36.56 709 ILE B N 1
ATOM 12542 C CA . ILE B 1 709 ? 28.359 26.516 31.125 1 36.56 709 ILE B CA 1
ATOM 12543 C C . ILE B 1 709 ? 26.938 26.953 30.812 1 36.56 709 ILE B C 1
ATOM 12545 O O . ILE B 1 709 ? 26.094 27.047 31.703 1 36.56 709 ILE B O 1
ATOM 12549 N N . ASP B 1 710 ? 26.656 27.172 29.484 1 34.44 710 ASP B N 1
ATOM 12550 C CA . ASP B 1 710 ? 25.266 27.516 29.156 1 34.44 710 ASP B CA 1
ATOM 12551 C C . ASP B 1 710 ? 24.328 26.344 29.422 1 34.44 710 ASP B C 1
ATOM 12553 O O . ASP B 1 710 ? 23.234 26.531 29.953 1 34.44 710 ASP B O 1
ATOM 12557 N N . ASN B 1 711 ? 24.812 25.141 29.219 1 34.75 711 ASN B N 1
ATOM 12558 C CA . ASN B 1 711 ? 24.062 23.969 29.641 1 34.75 711 ASN B CA 1
ATOM 12559 C C . ASN B 1 711 ? 24.125 23.781 31.156 1 34.75 711 ASN B C 1
ATOM 12561 O O . ASN B 1 711 ? 23.125 23.422 31.781 1 34.75 711 ASN B O 1
ATOM 12565 N N . ALA B 1 712 ? 25.219 23.953 31.781 1 35.16 712 ALA B N 1
ATOM 12566 C CA . ALA B 1 712 ? 25.375 23.875 33.219 1 35.16 712 ALA B CA 1
ATOM 12567 C C . ALA B 1 712 ? 24.578 24.969 33.938 1 35.16 712 ALA B C 1
ATOM 12569 O O . ALA B 1 712 ? 23.938 24.734 34.938 1 35.16 712 ALA B O 1
ATOM 12570 N N . ILE B 1 713 ? 24.656 26.266 33.469 1 34.53 713 ILE B N 1
ATOM 12571 C CA . ILE B 1 713 ? 23.828 27.312 34.031 1 34.53 713 ILE B CA 1
ATOM 12572 C C . ILE B 1 713 ? 22.359 26.969 33.844 1 34.53 713 ILE B C 1
ATOM 12574 O O . ILE B 1 713 ? 21.547 27.156 34.75 1 34.53 713 ILE B O 1
ATOM 12578 N N . ASN B 1 714 ? 22.078 26.266 32.688 1 31.75 714 ASN B N 1
ATOM 12579 C CA . ASN B 1 714 ? 20.688 25.812 32.562 1 31.75 714 ASN B CA 1
ATOM 12580 C C . ASN B 1 714 ? 20.453 24.578 33.406 1 31.75 714 ASN B C 1
ATOM 12582 O O . ASN B 1 714 ? 19.344 24.375 33.938 1 31.75 714 ASN B O 1
ATOM 12586 N N . GLN B 1 715 ? 21.438 23.719 33.656 1 31.02 715 GLN B N 1
ATOM 12587 C CA . GLN B 1 715 ? 21.297 22.609 34.625 1 31.02 715 GLN B CA 1
ATOM 12588 C C . GLN B 1 715 ? 21.391 23.125 36.062 1 31.02 715 GLN B C 1
ATOM 12590 O O . GLN B 1 715 ? 20.75 22.562 36.938 1 31.02 715 GLN B O 1
ATOM 12595 N N . LEU B 1 716 ? 22.312 24 36.406 1 31.59 716 LEU B N 1
ATOM 12596 C CA . LEU B 1 716 ? 22.422 24.531 37.75 1 31.59 716 LEU B CA 1
ATOM 12597 C C . LEU B 1 716 ? 21.109 25.203 38.188 1 31.59 716 LEU B C 1
ATOM 12599 O O . LEU B 1 716 ? 20.797 25.266 39.375 1 31.59 716 LEU B O 1
ATOM 12603 N N . LYS B 1 717 ? 20.266 25.797 37.312 1 32.09 717 LYS B N 1
ATOM 12604 C CA . LYS B 1 717 ? 18.969 26.234 37.812 1 32.09 717 LYS B CA 1
ATOM 12605 C C . LYS B 1 717 ? 18.141 25.062 38.312 1 32.09 717 LYS B C 1
ATOM 12607 O O . LYS B 1 717 ? 17.328 25.219 39.219 1 32.09 717 LYS B O 1
ATOM 12612 N N . PHE B 1 718 ? 18.438 23.766 37.875 1 27.48 718 PHE B N 1
ATOM 12613 C CA . PHE B 1 718 ? 17.703 22.656 38.469 1 27.48 718 PHE B CA 1
ATOM 12614 C C . PHE B 1 718 ? 18.438 22.141 39.719 1 27.48 718 PHE B C 1
ATOM 12616 O O . PHE B 1 718 ? 17.828 21.578 40.625 1 27.48 718 PHE B O 1
ATOM 12623 N N . ASN B 1 719 ? 19.734 22.047 39.75 1 26.56 719 ASN B N 1
ATOM 12624 C CA . ASN B 1 719 ? 20.312 21.344 40.875 1 26.56 719 ASN B CA 1
ATOM 12625 C C . ASN B 1 719 ? 20.234 22.156 42.156 1 26.56 719 ASN B C 1
ATOM 12627 O O . ASN B 1 719 ? 20.797 21.781 43.188 1 26.56 719 ASN B O 1
ATOM 12631 N N . SER B 1 720 ? 20.062 23.469 42.156 1 26.27 720 SER B N 1
ATOM 12632 C CA . SER B 1 720 ? 20.172 24.141 43.438 1 26.27 720 SER B CA 1
ATOM 12633 C C . SER B 1 720 ? 19.141 23.609 44.438 1 26.27 720 SER B C 1
ATOM 12635 O O . SER B 1 720 ? 19.078 24.078 45.562 1 26.27 720 SER B O 1
ATOM 12637 N N . LEU B 1 721 ? 18.062 22.891 44.031 1 24.88 721 LEU B N 1
ATOM 12638 C CA . LEU B 1 721 ? 17.156 22.688 45.125 1 24.88 721 LEU B CA 1
ATOM 12639 C C . LEU B 1 721 ? 17.656 21.578 46.062 1 24.88 721 LEU B C 1
ATOM 12641 O O . LEU B 1 721 ? 16.953 21.172 47 1 24.88 721 LEU B O 1
ATOM 12645 N N . SER B 1 722 ? 18.672 20.875 45.688 1 21.73 722 SER B N 1
ATOM 12646 C CA . SER B 1 722 ? 18.734 19.703 46.562 1 21.73 722 SER B CA 1
ATOM 12647 C C . SER B 1 722 ? 19.219 20.094 47.969 1 21.73 722 SER B C 1
ATOM 12649 O O . SER B 1 722 ? 18.672 19.609 48.969 1 21.73 722 SER B O 1
ATOM 12651 N N . THR B 1 723 ? 20.484 20.344 48.219 1 21.34 723 THR B N 1
ATOM 12652 C CA . THR B 1 723 ? 21.125 19.922 49.469 1 21.34 723 THR B CA 1
ATOM 12653 C C . THR B 1 723 ? 20.875 20.922 50.594 1 21.34 723 THR B C 1
ATOM 12655 O O . THR B 1 723 ? 21.578 21.938 50.688 1 21.34 723 THR B O 1
ATOM 12658 N N . LYS B 1 724 ? 19.688 21.359 50.875 1 22.42 724 LYS B N 1
ATOM 12659 C CA . LYS B 1 724 ? 19.641 22.141 52.125 1 22.42 724 LYS B CA 1
ATOM 12660 C C . LYS B 1 724 ? 20.078 21.312 53.312 1 22.42 724 LYS B C 1
ATOM 12662 O O . LYS B 1 724 ? 19.453 20.297 53.625 1 22.42 724 LYS B O 1
ATOM 12667 N N . PRO B 1 725 ? 21.422 21.266 53.656 1 20.39 725 PRO B N 1
ATOM 12668 C CA . PRO B 1 725 ? 21.859 20.594 54.875 1 20.39 725 PRO B CA 1
ATOM 12669 C C . PRO B 1 725 ? 21.125 21.109 56.125 1 20.39 725 PRO B C 1
ATOM 12671 O O . PRO B 1 725 ? 20.891 22.312 56.25 1 20.39 725 PRO B O 1
ATOM 12674 N N . GLU B 1 726 ? 20.281 20.391 56.781 1 19.59 726 GLU B N 1
ATOM 12675 C CA . GLU B 1 726 ? 19.656 20.625 58.094 1 19.59 726 GLU B CA 1
ATOM 12676 C C . GLU B 1 726 ? 20.703 20.844 59.156 1 19.59 726 GLU B C 1
ATOM 12678 O O . GLU B 1 726 ? 21.531 19.969 59.438 1 19.59 726 GLU B O 1
ATOM 12683 N N . ILE B 1 727 ? 21.203 22.141 59.375 1 19.34 727 ILE B N 1
ATOM 12684 C CA . ILE B 1 727 ? 22 22.594 60.5 1 19.34 727 ILE B CA 1
ATOM 12685 C C . ILE B 1 727 ? 21.312 22.203 61.812 1 19.34 727 ILE B C 1
ATOM 12687 O O . ILE B 1 727 ? 20.109 22.469 62 1 19.34 727 ILE B O 1
ATOM 12691 N N . ALA B 1 728 ? 21.969 21.375 62.656 1 19.02 728 ALA B N 1
ATOM 12692 C CA . ALA B 1 728 ? 21.656 20.906 64 1 19.02 728 ALA B CA 1
ATOM 12693 C C . ALA B 1 728 ? 21.531 22.078 65 1 19.02 728 ALA B C 1
ATOM 12695 O O . ALA B 1 728 ? 22.422 22.922 65.062 1 19.02 728 ALA B O 1
ATOM 12696 N N . LYS B 1 729 ? 20.375 22.516 65.562 1 17.5 729 LYS B N 1
ATOM 12697 C CA . LYS B 1 729 ? 20.109 23.578 66.5 1 17.5 729 LYS B CA 1
ATOM 12698 C C . LYS B 1 729 ? 20.906 23.359 67.812 1 17.5 729 LYS B C 1
ATOM 12700 O O . LYS B 1 729 ? 20.688 22.391 68.5 1 17.5 729 LYS B O 1
ATOM 12705 N N . SER B 1 730 ? 22.203 23.531 67.938 1 18.52 730 SER B N 1
ATOM 12706 C CA . SER B 1 730 ? 22.406 23.406 69.375 1 18.52 730 SER B CA 1
ATOM 12707 C C . SER B 1 730 ? 21.719 24.531 70.188 1 18.52 730 SER B C 1
ATOM 12709 O O . SER B 1 730 ? 21.484 25.609 69.625 1 18.52 730 SER B O 1
ATOM 12711 N N . PRO B 1 731 ? 21.047 24.328 71.375 1 18.42 731 PRO B N 1
ATOM 12712 C CA . PRO B 1 731 ? 20.484 25.234 72.375 1 18.42 731 PRO B CA 1
ATOM 12713 C C . PRO B 1 731 ? 21.516 26.203 72.938 1 18.42 731 PRO B C 1
ATOM 12715 O O . PRO B 1 731 ? 21.25 26.875 73.938 1 18.42 731 PRO B O 1
ATOM 12718 N N . VAL B 1 732 ? 22.391 26.75 72.188 1 17.25 732 VAL B N 1
ATOM 12719 C CA . VAL B 1 732 ? 23.266 27.5 73.062 1 17.25 732 VAL B CA 1
ATOM 12720 C C . VAL B 1 732 ? 22.453 28.594 73.75 1 17.25 732 VAL B C 1
ATOM 12722 O O . VAL B 1 732 ? 21.406 29.031 73.25 1 17.25 732 VAL B O 1
ATOM 12725 N N . GLN B 1 733 ? 23.062 29.188 74.938 1 18.41 733 GLN B N 1
ATOM 12726 C CA . GLN B 1 733 ? 22.938 30 76.125 1 18.41 733 GLN B CA 1
ATOM 12727 C C . GLN B 1 733 ? 22.594 31.453 75.75 1 18.41 733 GLN B C 1
ATOM 12729 O O . GLN B 1 733 ? 22.875 31.906 74.688 1 18.41 733 GLN B O 1
ATOM 12734 N N . PHE B 1 734 ? 21.984 32.344 76.75 1 17.27 734 PHE B N 1
ATOM 12735 C CA . PHE B 1 734 ? 21.047 33.438 76.938 1 17.27 734 PHE B CA 1
ATOM 12736 C C . PHE B 1 734 ? 21.656 34.781 76.5 1 17.27 734 PHE B C 1
ATOM 12738 O O . PHE B 1 734 ? 20.953 35.719 76.125 1 17.27 734 PHE B O 1
ATOM 12745 N N . ALA B 1 735 ? 23.016 35 76.312 1 17.03 735 ALA B N 1
ATOM 12746 C CA . ALA B 1 735 ? 23.328 36.219 77.062 1 17.03 735 ALA B CA 1
ATOM 12747 C C . ALA B 1 735 ? 22.766 37.469 76.375 1 17.03 735 ALA B C 1
ATOM 12749 O O . ALA B 1 735 ? 22.359 37.375 75.25 1 17.03 735 ALA B O 1
ATOM 12750 N N . GLU B 1 736 ? 23.469 38.656 76.688 1 17.59 736 GLU B N 1
ATOM 12751 C CA . GLU B 1 736 ? 23.297 40.031 77.062 1 17.59 736 GLU B CA 1
ATOM 12752 C C . GLU B 1 736 ? 23.094 40.906 75.812 1 17.59 736 GLU B C 1
ATOM 12754 O O . GLU B 1 736 ? 23.531 40.531 74.688 1 17.59 736 GLU B O 1
ATOM 12759 N N . ARG B 1 737 ? 22.422 42.062 75.875 1 17.39 737 ARG B N 1
ATOM 12760 C CA . ARG B 1 737 ? 21.547 43.031 75.188 1 17.39 737 ARG B CA 1
ATOM 12761 C C . ARG B 1 737 ? 22.312 43.938 74.25 1 17.39 737 ARG B C 1
ATOM 12763 O O . ARG B 1 737 ? 21.734 44.781 73.562 1 17.39 737 ARG B O 1
ATOM 12770 N N . PRO B 1 738 ? 23.688 43.594 73.812 1 16.69 738 PRO B N 1
ATOM 12771 C CA . PRO B 1 738 ? 24.25 44.938 73.875 1 16.69 738 PRO B CA 1
ATOM 12772 C C . PRO B 1 738 ? 23.562 45.938 72.938 1 16.69 738 PRO B C 1
ATOM 12774 O O . PRO B 1 738 ? 22.844 45.531 72 1 16.69 738 PRO B O 1
ATOM 12777 N N . ASN B 1 739 ? 24.281 47.094 72.875 1 17.36 739 ASN B N 1
ATOM 12778 C CA . ASN B 1 739 ? 24.156 48.531 72.688 1 17.36 739 ASN B CA 1
ATOM 12779 C C . ASN B 1 739 ? 23.875 48.906 71.25 1 17.36 739 ASN B C 1
ATOM 12781 O O . ASN B 1 739 ? 24.375 48.281 70.312 1 17.36 739 ASN B O 1
ATOM 12785 N N . LEU B 1 740 ? 22.969 49.812 70.938 1 16.58 740 LEU B N 1
ATOM 12786 C CA . LEU B 1 740 ? 21.953 50.375 70.062 1 16.58 740 LEU B CA 1
ATOM 12787 C C . LEU B 1 740 ? 22.578 51.125 68.875 1 16.58 740 LEU B C 1
ATOM 12789 O O . LEU B 1 740 ? 21.891 51.562 67.938 1 16.58 740 LEU B O 1
ATOM 12793 N N . GLY B 1 741 ? 23.938 51.531 69 1 16.23 741 GLY B N 1
ATOM 12794 C CA . GLY B 1 741 ? 23.969 52.906 68.562 1 16.23 741 GLY B CA 1
ATOM 12795 C C . GLY B 1 741 ? 23.672 53.094 67.062 1 16.23 741 GLY B C 1
ATOM 12796 O O . GLY B 1 741 ? 23.5 52.094 66.375 1 16.23 741 GLY B O 1
ATOM 12797 N N . SER B 1 742 ? 24.297 54.062 66.375 1 16.61 742 SER B N 1
ATOM 12798 C CA . SER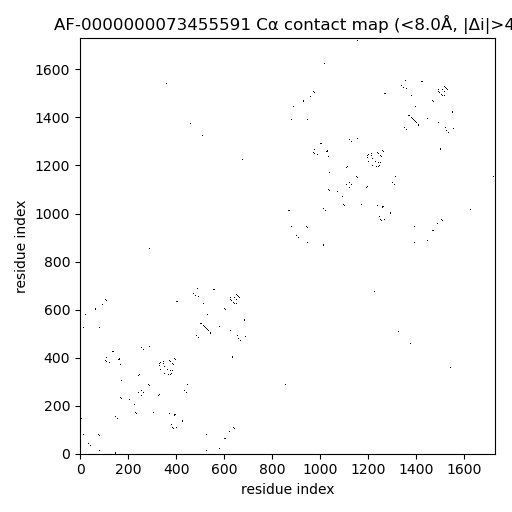 B 1 742 ? 23.953 55.25 65.562 1 16.61 742 SER B CA 1
ATOM 12799 C C . SER B 1 742 ? 24.062 55 64.062 1 16.61 742 SER B C 1
ATOM 12801 O O . SER B 1 742 ? 23.656 55.812 63.281 1 16.61 742 SER B O 1
ATOM 12803 N N . TYR B 1 743 ? 24.812 53.844 63.625 1 15.96 743 TYR B N 1
ATOM 12804 C CA . TYR B 1 743 ? 25.625 54.281 62.469 1 15.96 743 TYR B CA 1
ATOM 12805 C C . TYR B 1 743 ? 24.766 54.594 61.25 1 15.96 743 TYR B C 1
ATOM 12807 O O . TYR B 1 743 ? 23.672 54.031 61.125 1 15.96 743 TYR B O 1
ATOM 12815 N N . GLN B 1 744 ? 25.344 55.312 60.281 1 17.03 744 GLN B N 1
ATOM 12816 C CA . GLN B 1 744 ? 25.172 56.312 59.219 1 17.03 744 GLN B CA 1
ATOM 12817 C C . GLN B 1 744 ? 24.641 55.656 57.938 1 17.03 744 GLN B C 1
ATOM 12819 O O . GLN B 1 744 ? 24.922 54.5 57.688 1 17.03 744 GLN B O 1
ATOM 12824 N N . GLN B 1 745 ? 23.828 56.312 57.156 1 16 745 GLN B N 1
ATOM 12825 C CA . GLN B 1 745 ? 22.656 56.25 56.25 1 16 745 GLN B CA 1
ATOM 12826 C C . GLN B 1 745 ? 23.031 55.625 54.906 1 16 745 GLN B C 1
ATOM 12828 O O . GLN B 1 745 ? 22.281 54.781 54.406 1 16 745 GLN B O 1
ATOM 12833 N N . SER B 1 746 ? 24.141 56.062 54.125 1 16.95 746 SER B N 1
ATOM 12834 C CA . SER B 1 746 ? 23.828 56.719 52.844 1 16.95 746 SER B CA 1
ATOM 12835 C C . SER B 1 746 ? 23.875 55.719 51.688 1 16.95 746 SER B C 1
ATOM 12837 O O . SER B 1 746 ? 23.891 56.125 50.531 1 16.95 746 SER B O 1
ATOM 12839 N N . SER B 1 747 ? 23.219 54.656 51.625 1 15.72 747 SER B N 1
ATOM 12840 C CA . SER B 1 747 ? 23.609 53.5 50.844 1 15.72 747 SER B CA 1
ATOM 12841 C C . SER B 1 747 ? 23.234 53.688 49.375 1 15.72 747 SER B C 1
ATOM 12843 O O . SER B 1 747 ? 22.078 53.531 49 1 15.72 747 SER B O 1
ATOM 12845 N N . SER B 1 748 ? 23.781 54.531 48.531 1 16.34 748 SER B N 1
ATOM 12846 C CA . SER B 1 748 ? 23.312 55 47.219 1 16.34 748 SER B CA 1
ATOM 12847 C C . SER B 1 748 ? 23.469 53.906 46.156 1 16.34 748 SER B C 1
ATOM 12849 O O . SER B 1 748 ? 23.234 54.125 44.969 1 16.34 748 SER B O 1
ATOM 12851 N N . SER B 1 749 ? 23.547 52.688 46.406 1 15.65 749 SER B N 1
ATOM 12852 C CA . SER B 1 749 ? 24.266 51.844 45.469 1 15.65 749 SER B CA 1
ATOM 12853 C C . SER B 1 749 ? 23.484 51.656 44.188 1 15.65 749 SER B C 1
ATOM 12855 O O . SER B 1 749 ? 22.359 51.156 44.219 1 15.65 749 SER B O 1
ATOM 12857 N N . SER B 1 750 ? 23.703 52.375 43 1 16.61 750 SER B N 1
ATOM 12858 C CA . SER B 1 750 ? 23.188 52.594 41.656 1 16.61 750 SER B CA 1
ATOM 12859 C C . SER B 1 750 ? 23.344 51.344 40.781 1 16.61 750 SER B C 1
ATOM 12861 O O . SER B 1 750 ? 23.047 51.344 39.594 1 16.61 750 SER B O 1
ATOM 12863 N N . ILE B 1 751 ? 23.203 50.188 41.188 1 15.82 751 ILE B N 1
ATOM 12864 C CA . ILE B 1 751 ? 23.766 49.062 40.438 1 15.82 751 ILE B CA 1
ATOM 12865 C C . ILE B 1 751 ? 23.062 48.969 39.094 1 15.82 751 ILE B C 1
ATOM 12867 O O . ILE B 1 751 ? 21.828 48.906 39.031 1 15.82 751 ILE B O 1
ATOM 12871 N N . PHE B 1 752 ? 23.797 49.125 37.875 1 15.98 752 PHE B N 1
ATOM 12872 C CA . PHE B 1 752 ? 23.734 49.281 36.438 1 15.98 752 PHE B CA 1
ATOM 12873 C C . PHE B 1 752 ? 23.234 48 35.781 1 15.98 752 PHE B C 1
ATOM 12875 O O . PHE B 1 752 ? 23.859 46.969 35.906 1 15.98 752 PHE B O 1
ATOM 12882 N N . ASN B 1 753 ? 21.969 47.781 35.562 1 16.59 753 ASN B N 1
ATOM 12883 C CA . ASN B 1 753 ? 21.109 46.688 35.125 1 16.59 753 ASN B CA 1
ATOM 12884 C C . ASN B 1 753 ? 21.344 46.406 33.625 1 16.59 753 ASN B C 1
ATOM 12886 O O . ASN B 1 753 ? 20.531 45.719 33 1 16.59 753 ASN B O 1
ATOM 12890 N N . GLY B 1 754 ? 22.375 46.875 32.844 1 16.08 754 GLY B N 1
ATOM 12891 C CA . GLY B 1 754 ? 22.297 47.094 31.422 1 16.08 754 GLY B CA 1
ATOM 12892 C C . GLY B 1 754 ? 22.297 45.844 30.594 1 16.08 754 GLY B C 1
ATOM 12893 O O . GLY B 1 754 ? 22.391 45.875 29.375 1 16.08 754 GLY B O 1
ATOM 12894 N N . GLY B 1 755 ? 22.344 44.656 30.969 1 16.25 755 GLY B N 1
ATOM 12895 C CA . GLY B 1 755 ? 22.953 43.75 30.031 1 16.25 755 GLY B CA 1
ATOM 12896 C C . GLY B 1 755 ? 22.188 43.625 28.719 1 16.25 755 GLY B C 1
ATOM 12897 O O . GLY B 1 755 ? 20.953 43.625 28.719 1 16.25 755 GLY B O 1
ATOM 12898 N N . HIS B 1 756 ? 22.672 44 27.438 1 16.23 756 HIS B N 1
ATOM 12899 C CA . HIS B 1 756 ? 22.469 44.281 26.031 1 16.23 756 HIS B CA 1
ATOM 12900 C C . HIS B 1 756 ? 22.031 43.062 25.266 1 16.23 756 HIS B C 1
ATOM 12902 O O . HIS B 1 756 ? 22.031 43.031 24.031 1 16.23 756 HIS B O 1
ATOM 12908 N N . GLY B 1 757 ? 21.219 42.156 25.688 1 16.75 757 GLY B N 1
ATOM 12909 C CA . GLY B 1 757 ? 21.109 40.969 24.859 1 16.75 757 GLY B CA 1
ATOM 12910 C C . GLY B 1 757 ? 20.656 41.25 23.438 1 16.75 757 GLY B C 1
ATOM 12911 O O . GLY B 1 757 ? 19.984 42.25 23.188 1 16.75 757 GLY B O 1
ATOM 12912 N N . PHE B 1 758 ? 21.266 40.781 22.234 1 16.28 758 PHE B N 1
ATOM 12913 C CA . PHE B 1 758 ? 21.5 41.062 20.828 1 16.28 758 PHE B CA 1
ATOM 12914 C C . PHE B 1 758 ? 20.219 40.844 20.016 1 16.28 758 PHE B C 1
ATOM 12916 O O . PHE B 1 758 ? 20.047 39.812 19.359 1 16.28 758 PHE B O 1
ATOM 12923 N N . LEU B 1 759 ? 18.969 40.938 20.438 1 15.72 759 LEU B N 1
ATOM 12924 C CA . LEU B 1 759 ? 17.922 40.625 19.484 1 15.72 759 LEU B CA 1
ATOM 12925 C C . LEU B 1 759 ? 17.859 41.656 18.375 1 15.72 759 LEU B C 1
ATOM 12927 O O . LEU B 1 759 ? 17.609 42.844 18.641 1 15.72 759 LEU B O 1
ATOM 12931 N N . GLU B 1 760 ? 18.594 41.688 17.188 1 15.85 760 GLU B N 1
ATOM 12932 C CA . GLU B 1 760 ? 18.719 42.625 16.078 1 15.85 760 GLU B CA 1
ATOM 12933 C C . GLU B 1 760 ? 17.359 42.969 15.477 1 15.85 760 GLU B C 1
ATOM 12935 O O . GLU B 1 760 ? 16.75 42.125 14.805 1 15.85 760 GLU B O 1
ATOM 12940 N N . LEU B 1 761 ? 16.531 43.75 15.891 1 15.59 761 LEU B N 1
ATOM 12941 C CA . LEU B 1 761 ? 15.297 44.344 15.359 1 15.59 761 LEU B CA 1
ATOM 12942 C C . LEU B 1 761 ? 15.594 45.344 14.242 1 15.59 761 LEU B C 1
ATOM 12944 O O . LEU B 1 761 ? 15.992 46.469 14.516 1 15.59 761 LEU B O 1
ATOM 12948 N N . LYS B 1 762 ? 16.281 45.062 13.016 1 16.47 762 LYS B N 1
ATOM 12949 C CA . LYS B 1 762 ? 16.547 46.188 12.141 1 16.47 762 LYS B CA 1
ATOM 12950 C C . LYS B 1 762 ? 15.258 46.938 11.812 1 16.47 762 LYS B C 1
ATOM 12952 O O . LYS B 1 762 ? 14.266 46.344 11.391 1 16.47 762 LYS B O 1
ATOM 12957 N N . GLY B 1 763 ? 15.242 48.312 11.93 1 15.8 763 GLY B N 1
ATOM 12958 C CA . GLY B 1 763 ? 14.438 49.531 11.961 1 15.8 763 GLY B CA 1
ATOM 12959 C C . GLY B 1 763 ? 14 49.969 10.578 1 15.8 763 GLY B C 1
ATOM 12960 O O . GLY B 1 763 ? 14.414 49.406 9.57 1 15.8 763 GLY B O 1
ATOM 12961 N N . HIS B 1 764 ? 13.969 51.344 10.312 1 15.84 764 HIS B N 1
ATOM 12962 C CA . HIS B 1 764 ? 13.094 52.406 9.852 1 15.84 764 HIS B CA 1
ATOM 12963 C C . HIS B 1 764 ? 13.336 52.719 8.375 1 15.84 764 HIS B C 1
ATOM 12965 O O . HIS B 1 764 ? 12.391 52.844 7.598 1 15.84 764 HIS B O 1
ATOM 12971 N N . LEU B 1 765 ? 14.531 53.406 7.801 1 15.37 765 LEU B N 1
ATOM 12972 C CA . LEU B 1 765 ? 14.445 54.812 7.398 1 15.37 765 LEU B CA 1
ATOM 12973 C C . LEU B 1 765 ? 14 54.938 5.945 1 15.37 765 LEU B C 1
ATOM 12975 O O . LEU B 1 765 ? 13.039 55.656 5.645 1 15.37 765 LEU B O 1
ATOM 12979 N N . GLU B 1 766 ? 14.906 55.625 4.84 1 15.23 766 GLU B N 1
ATOM 12980 C CA . GLU B 1 766 ? 14.852 56.906 4.125 1 15.23 766 GLU B CA 1
ATOM 12981 C C . GLU B 1 766 ? 14.289 56.719 2.717 1 15.23 766 GLU B C 1
ATOM 12983 O O . GLU B 1 766 ? 14.211 55.594 2.217 1 15.23 766 GLU B O 1
ATOM 12988 N N . SER B 1 767 ? 14.953 57.469 1.474 1 15.35 767 SER B N 1
ATOM 12989 C CA . SER B 1 767 ? 14.562 58.531 0.566 1 15.35 767 SER B CA 1
ATOM 12990 C C . SER B 1 767 ? 14.008 57.969 -0.742 1 15.35 767 SER B C 1
ATOM 12992 O O . SER B 1 767 ? 14.164 56.781 -1.03 1 15.35 767 SER B O 1
ATOM 12994 N N . ARG B 1 768 ? 14.359 58.656 -2.264 1 15.65 768 ARG B N 1
ATOM 12995 C CA . ARG B 1 768 ? 13.875 59.656 -3.201 1 15.65 768 ARG B CA 1
ATOM 12996 C C . ARG B 1 768 ? 13.688 59.062 -4.594 1 15.65 768 ARG B C 1
ATOM 12998 O O . ARG B 1 768 ? 12.617 59.219 -5.195 1 15.65 768 ARG B O 1
ATOM 13005 N N . ALA B 1 769 ? 14.75 59.156 -5.805 1 15.14 769 ALA B N 1
ATOM 13006 C CA . ALA B 1 769 ? 14.586 60.031 -6.969 1 15.14 769 ALA B CA 1
ATOM 13007 C C . ALA B 1 769 ? 13.922 59.281 -8.117 1 15.14 769 ALA B C 1
ATOM 13009 O O . ALA B 1 769 ? 13.797 58.062 -8.078 1 15.14 769 ALA B O 1
ATOM 13010 N N . SER B 1 770 ? 14.477 59.469 -9.664 1 15.59 770 SER B N 1
ATOM 13011 C CA . SER B 1 770 ? 14.164 60.188 -10.898 1 15.59 770 SER B CA 1
ATOM 13012 C C . SER B 1 770 ? 13.711 59.219 -11.992 1 15.59 770 SER B C 1
ATOM 13014 O O . SER B 1 770 ? 13.945 58 -11.898 1 15.59 770 SER B O 1
ATOM 13016 N N . SER B 1 771 ? 13.422 59.75 -13.43 1 15.59 771 SER B N 1
ATOM 13017 C CA . SER B 1 771 ? 12.539 59.75 -14.586 1 15.59 771 SER B CA 1
ATOM 13018 C C . SER B 1 771 ? 13.023 58.812 -15.672 1 15.59 771 SER B C 1
ATOM 13020 O O . SER B 1 771 ? 12.219 58.125 -16.312 1 15.59 771 SER B O 1
ATOM 13022 N N . ARG B 1 772 ? 14.359 58.656 -16.156 1 15.46 772 ARG B N 1
ATOM 13023 C CA . ARG B 1 772 ? 14.562 59 -17.562 1 15.46 772 ARG B CA 1
ATOM 13024 C C . ARG B 1 772 ? 14.062 57.875 -18.484 1 15.46 772 ARG B C 1
ATOM 13026 O O . ARG B 1 772 ? 13.969 56.719 -18.062 1 15.46 772 ARG B O 1
ATOM 13033 N N . PRO B 1 773 ? 14.008 58.219 -19.891 1 16.41 773 PRO B N 1
ATOM 13034 C CA . PRO B 1 773 ? 13.367 58 -21.188 1 16.41 773 PRO B CA 1
ATOM 13035 C C . PRO B 1 773 ? 13.984 56.812 -21.938 1 16.41 773 PRO B C 1
ATOM 13037 O O . PRO B 1 773 ? 15.18 56.844 -22.234 1 16.41 773 PRO B O 1
ATOM 13040 N N . ILE B 1 774 ? 13.984 55.625 -21.5 1 14.94 774 ILE B N 1
ATOM 13041 C CA . ILE B 1 774 ? 14.914 54.75 -22.188 1 14.94 774 ILE B CA 1
ATOM 13042 C C . ILE B 1 774 ? 14.547 54.656 -23.656 1 14.94 774 ILE B C 1
ATOM 13044 O O . ILE B 1 774 ? 13.438 54.25 -24.016 1 14.94 774 ILE B O 1
ATOM 13048 N N . SER B 1 775 ? 15.422 55.344 -24.547 1 14.47 775 SER B N 1
ATOM 13049 C CA . SER B 1 775 ? 15.594 55.594 -25.969 1 14.47 775 SER B CA 1
ATOM 13050 C C . SER B 1 775 ? 15.898 54.312 -26.734 1 14.47 775 SER B C 1
ATOM 13052 O O . SER B 1 775 ? 16.375 54.375 -27.859 1 14.47 775 SER B O 1
ATOM 13054 N N . ARG B 1 776 ? 15.469 53.25 -26.422 1 14.63 776 ARG B N 1
ATOM 13055 C CA . ARG B 1 776 ? 16.172 52.188 -27.141 1 14.63 776 ARG B CA 1
ATOM 13056 C C . ARG B 1 776 ? 15.938 52.281 -28.656 1 14.63 776 ARG B C 1
ATOM 13058 O O . ARG B 1 776 ? 14.812 52.156 -29.125 1 14.63 776 ARG B O 1
ATOM 13065 N N . SER B 1 777 ? 16.875 53.062 -29.266 1 14.48 777 SER B N 1
ATOM 13066 C CA . SER B 1 777 ? 17 53.375 -30.688 1 14.48 777 SER B CA 1
ATOM 13067 C C . SER B 1 777 ? 16.922 52.094 -31.547 1 14.48 777 SER B C 1
ATOM 13069 O O . SER B 1 777 ? 17.094 51 -31.031 1 14.48 777 SER B O 1
ATOM 13071 N N . GLY B 1 778 ? 17.047 52.312 -32.969 1 14.58 778 GLY B N 1
ATOM 13072 C CA . GLY B 1 778 ? 16.688 51.969 -34.344 1 14.58 778 GLY B CA 1
ATOM 13073 C C . GLY B 1 778 ? 17.5 50.844 -34.906 1 14.58 778 GLY B C 1
ATOM 13074 O O . GLY B 1 778 ? 16.922 49.844 -35.406 1 14.58 778 GLY B O 1
ATOM 13075 N N . SER B 1 779 ? 18.922 50.969 -35.219 1 14.17 779 SER B N 1
ATOM 13076 C CA . SER B 1 779 ? 19.297 51.031 -36.625 1 14.17 779 SER B CA 1
ATOM 13077 C C . SER B 1 779 ? 19.438 49.625 -37.219 1 14.17 779 SER B C 1
ATOM 13079 O O . SER B 1 779 ? 19.5 48.625 -36.5 1 14.17 779 SER B O 1
ATOM 13081 N N . ASN B 1 780 ? 20.406 49.469 -38.375 1 14.42 780 ASN B N 1
ATOM 13082 C CA . ASN B 1 780 ? 20.5 49.25 -39.812 1 14.42 780 ASN B CA 1
ATOM 13083 C C . ASN B 1 780 ? 20.891 47.812 -40.125 1 14.42 780 ASN B C 1
ATOM 13085 O O . ASN B 1 780 ? 21.297 47.062 -39.25 1 14.42 780 ASN B O 1
ATOM 13089 N N . LEU B 1 781 ? 21.797 47.625 -41.312 1 14.38 781 LEU B N 1
ATOM 13090 C CA . LEU B 1 781 ? 21.859 47.062 -42.656 1 14.38 781 LEU B CA 1
ATOM 13091 C C . LEU B 1 781 ? 22.656 45.75 -42.656 1 14.38 781 LEU B C 1
ATOM 13093 O O . LEU B 1 781 ? 22.203 44.75 -43.219 1 14.38 781 LEU B O 1
ATOM 13097 N N . LYS B 1 782 ? 24.078 45.625 -42.438 1 14.45 782 LYS B N 1
ATOM 13098 C CA . LYS B 1 782 ? 24.953 45.406 -43.594 1 14.45 782 LYS B CA 1
ATOM 13099 C C . LYS B 1 782 ? 25.172 43.906 -43.812 1 14.45 782 LYS B C 1
ATOM 13101 O O . LYS B 1 782 ? 25.281 43.125 -42.875 1 14.45 782 LYS B O 1
ATOM 13106 N N . LEU B 1 783 ? 25.312 43.469 -45.156 1 13.68 783 LEU B N 1
ATOM 13107 C CA . LEU B 1 783 ? 25.391 42.469 -46.219 1 13.68 783 LEU B CA 1
ATOM 13108 C C . LEU B 1 783 ? 26.625 41.594 -46.062 1 13.68 783 LEU B C 1
ATOM 13110 O O . LEU B 1 783 ? 26.625 40.438 -46.438 1 13.68 783 LEU B O 1
ATOM 13114 N N . SER B 1 784 ? 27.859 42.094 -45.625 1 13.43 784 SER B N 1
ATOM 13115 C CA . SER B 1 784 ? 28.906 41.906 -46.625 1 13.43 784 SER B CA 1
ATOM 13116 C C . SER B 1 784 ? 29.25 40.438 -46.781 1 13.43 784 SER B C 1
ATOM 13118 O O . SER B 1 784 ? 28.953 39.625 -45.906 1 13.43 784 SER B O 1
ATOM 13120 N N . ALA B 1 785 ? 30.625 40.156 -47.281 1 13.97 785 ALA B N 1
ATOM 13121 C CA . ALA B 1 785 ? 31.422 39.719 -48.406 1 13.97 785 ALA B CA 1
ATOM 13122 C C . ALA B 1 785 ? 31.953 38.312 -48.188 1 13.97 785 ALA B C 1
ATOM 13124 O O . ALA B 1 785 ? 31.781 37.438 -49.062 1 13.97 785 ALA B O 1
ATOM 13125 N N . MET B 1 786 ? 33.344 38.125 -47.906 1 13.62 786 MET B N 1
ATOM 13126 C CA . MET B 1 786 ? 34.344 37.688 -48.875 1 13.62 786 MET B CA 1
ATOM 13127 C C . MET B 1 786 ? 34.594 36.188 -48.75 1 13.62 786 MET B C 1
ATOM 13129 O O . MET B 1 786 ? 34.031 35.531 -47.875 1 13.62 786 MET B O 1
ATOM 13133 N N . ASN B 1 787 ? 35.969 35.75 -48.656 1 13.48 787 ASN B N 1
ATOM 13134 C CA . ASN B 1 787 ? 36.938 35.156 -49.594 1 13.48 787 ASN B CA 1
ATOM 13135 C C . ASN B 1 787 ? 37.156 33.656 -49.312 1 13.48 787 ASN B C 1
ATOM 13137 O O . ASN B 1 787 ? 36.781 33.156 -48.25 1 13.48 787 ASN B O 1
ATOM 13141 N N . THR B 1 788 ? 38.531 33.094 -49.5 1 13.99 788 THR B N 1
ATOM 13142 C CA . THR B 1 788 ? 39.281 32.312 -50.469 1 13.99 788 THR B CA 1
ATOM 13143 C C . THR B 1 788 ? 39.625 30.953 -49.844 1 13.99 788 THR B C 1
ATOM 13145 O O . THR B 1 788 ? 39.5 29.906 -50.5 1 13.99 788 THR B O 1
ATOM 13148 N N . THR B 1 789 ? 40.531 30.703 -48.781 1 13.03 789 THR B N 1
ATOM 13149 C CA . THR B 1 789 ? 41.812 30.109 -49.094 1 13.03 789 THR B CA 1
ATOM 13150 C C . THR B 1 789 ? 41.781 28.594 -48.969 1 13.03 789 THR B C 1
ATOM 13152 O O . THR B 1 789 ? 40.938 28.047 -48.25 1 13.03 789 THR B O 1
ATOM 13155 N N . ASN B 1 790 ? 43 27.844 -49.25 1 14.16 790 ASN B N 1
ATOM 13156 C CA . ASN B 1 790 ? 43.656 26.828 -50.094 1 14.16 790 ASN B CA 1
ATOM 13157 C C . ASN B 1 790 ? 43.75 25.484 -49.344 1 14.16 790 ASN B C 1
ATOM 13159 O O . ASN B 1 790 ? 43.312 24.469 -49.875 1 14.16 790 ASN B O 1
ATOM 13163 N N . SER B 1 791 ? 45.094 24.906 -48.906 1 13.9 791 SER B N 1
ATOM 13164 C CA . SER B 1 791 ? 46 23.953 -49.562 1 13.9 791 SER B CA 1
ATOM 13165 C C . SER B 1 791 ? 45.906 22.594 -48.906 1 13.9 791 SER B C 1
ATOM 13167 O O . SER B 1 791 ? 45.344 22.453 -47.812 1 13.9 791 SER B O 1
ATOM 13169 N N . LEU B 1 792 ? 47.25 21.797 -48.562 1 14.34 792 LEU B N 1
ATOM 13170 C CA . LEU B 1 792 ? 47.969 20.688 -49.156 1 14.34 792 LEU B CA 1
ATOM 13171 C C . LEU B 1 792 ? 47.938 19.469 -48.25 1 14.34 792 LEU B C 1
ATOM 13173 O O . LEU B 1 792 ? 47.625 18.359 -48.688 1 14.34 792 LEU B O 1
ATOM 13177 N N . GLN B 1 793 ? 48.719 19.203 -47 1 13.3 793 GLN B N 1
ATOM 13178 C CA . GLN B 1 793 ? 49.906 18.344 -47.094 1 13.3 793 GLN B CA 1
ATOM 13179 C C . GLN B 1 793 ? 49.594 16.906 -46.719 1 13.3 793 GLN B C 1
ATOM 13181 O O . GLN B 1 793 ? 48.594 16.656 -46 1 13.3 793 GLN B O 1
ATOM 13186 N N . PRO B 1 794 ? 50.75 15.906 -46.469 1 15.03 794 PRO B N 1
ATOM 13187 C CA . PRO B 1 794 ? 51.281 14.633 -46.969 1 15.03 794 PRO B CA 1
ATOM 13188 C C . PRO B 1 794 ? 50.969 13.453 -46.031 1 15.03 794 PRO B C 1
ATOM 13190 O O . PRO B 1 794 ? 50.25 13.617 -45.062 1 15.03 794 PRO B O 1
ATOM 13193 N N . THR B 1 795 ? 52.188 12.578 -45.469 1 14.37 795 THR B N 1
ATOM 13194 C CA . THR B 1 795 ? 52.875 11.344 -45.812 1 14.37 795 THR B CA 1
ATOM 13195 C C . THR B 1 795 ? 52.625 10.266 -44.75 1 14.37 795 THR B C 1
ATOM 13197 O O . THR B 1 795 ? 52.219 9.156 -45.094 1 14.37 795 THR B O 1
ATOM 13200 N N . LEU B 1 796 ? 53.812 9.594 -43.938 1 14.05 796 LEU B N 1
ATOM 13201 C CA . LEU B 1 796 ? 54.562 8.359 -44.125 1 14.05 796 LEU B CA 1
ATOM 13202 C C . LEU B 1 796 ? 54.219 7.348 -43.031 1 14.05 796 LEU B C 1
ATOM 13204 O O . LEU B 1 796 ? 53.875 6.203 -43.312 1 14.05 796 LEU B O 1
ATOM 13208 N N . SER B 1 797 ? 55.25 6.828 -41.938 1 13.8 797 SER B N 1
ATOM 13209 C CA . SER B 1 797 ? 56.188 5.707 -41.906 1 13.8 797 SER B CA 1
ATOM 13210 C C . SER B 1 797 ? 55.781 4.691 -40.844 1 13.8 797 SER B C 1
ATOM 13212 O O . SER B 1 797 ? 55.656 3.5 -41.125 1 13.8 797 SER B O 1
ATOM 13214 N N . ASN B 1 798 ? 56.656 4.277 -39.594 1 13.71 798 ASN B N 1
ATOM 13215 C CA . ASN B 1 798 ? 57.625 3.209 -39.344 1 13.71 798 ASN B CA 1
ATOM 13216 C C . ASN B 1 798 ? 57.062 2.182 -38.344 1 13.71 798 ASN B C 1
ATOM 13218 O O . ASN B 1 798 ? 57.062 0.984 -38.656 1 13.71 798 ASN B O 1
ATOM 13222 N N . GLY B 1 799 ? 57.594 1.945 -36.906 1 13.38 799 GLY B N 1
ATOM 13223 C CA . GLY B 1 799 ? 58.562 1.029 -36.375 1 13.38 799 GLY B CA 1
ATOM 13224 C C . GLY B 1 799 ? 57.969 -0.088 -35.531 1 13.38 799 GLY B C 1
ATOM 13225 O O . GLY B 1 799 ? 56.781 -0.012 -35.156 1 13.38 799 GLY B O 1
ATOM 13226 N N . LEU B 1 800 ? 58.719 -0.855 -34.344 1 14.31 800 LEU B N 1
ATOM 13227 C CA . LEU B 1 800 ? 59.438 -2.094 -34.031 1 14.31 800 LEU B CA 1
ATOM 13228 C C . LEU B 1 800 ? 58.75 -2.875 -32.938 1 14.31 800 LEU B C 1
ATOM 13230 O O . LEU B 1 800 ? 58.469 -4.062 -33.094 1 14.31 800 LEU B O 1
ATOM 13234 N N . GLU B 1 801 ? 59.219 -3.123 -31.375 1 13.5 801 GLU B N 1
ATOM 13235 C CA . GLU B 1 801 ? 60.031 -4.188 -30.812 1 13.5 801 GLU B CA 1
ATOM 13236 C C . GLU B 1 801 ? 59.25 -5.055 -29.844 1 13.5 801 GLU B C 1
ATOM 13238 O O . GLU B 1 801 ? 59.25 -6.285 -29.938 1 13.5 801 GLU B O 1
ATOM 13243 N N . ASP B 1 802 ? 58.969 -4.969 -28.328 1 13.12 802 ASP B N 1
ATOM 13244 C CA . ASP B 1 802 ? 59.719 -5.676 -27.297 1 13.12 802 ASP B CA 1
ATOM 13245 C C . ASP B 1 802 ? 58.938 -6.836 -26.719 1 13.12 802 ASP B C 1
ATOM 13247 O O . ASP B 1 802 ? 57.688 -6.777 -26.656 1 13.12 802 ASP B O 1
ATOM 13251 N N . ALA B 1 803 ? 59.5 -7.996 -25.828 1 14.39 803 ALA B N 1
ATOM 13252 C CA . ALA B 1 803 ? 59.719 -9.422 -25.625 1 14.39 803 ALA B CA 1
ATOM 13253 C C . ALA B 1 803 ? 58.906 -9.945 -24.453 1 14.39 803 ALA B C 1
ATOM 13255 O O . ALA B 1 803 ? 58.156 -10.93 -24.594 1 14.39 803 ALA B O 1
ATOM 13256 N N . LEU B 1 804 ? 59.469 -10.516 -22.969 1 13.81 804 LEU B N 1
ATOM 13257 C CA . LEU B 1 804 ? 59.844 -11.836 -22.516 1 13.81 804 LEU B CA 1
ATOM 13258 C C . LEU B 1 804 ? 58.906 -12.336 -21.422 1 13.81 804 LEU B C 1
ATOM 13260 O O . LEU B 1 804 ? 58.375 -13.445 -21.5 1 13.81 804 LEU B O 1
ATOM 13264 N N . THR B 1 805 ? 59.188 -12.438 -19.812 1 13.77 805 THR B N 1
ATOM 13265 C CA . THR B 1 805 ? 59.75 -13.547 -19.031 1 13.77 805 THR B CA 1
ATOM 13266 C C . THR B 1 805 ? 58.656 -14.164 -18.156 1 13.77 805 THR B C 1
ATOM 13268 O O . THR B 1 805 ? 57.625 -13.539 -17.906 1 13.77 805 THR B O 1
ATOM 13271 N N . SER B 1 806 ? 58.906 -14.906 -16.562 1 14.45 806 SER B N 1
ATOM 13272 C CA . SER B 1 806 ? 59.156 -16.234 -15.984 1 14.45 806 SER B CA 1
ATOM 13273 C C . SER B 1 806 ? 58.156 -16.547 -14.891 1 14.45 806 SER B C 1
ATOM 13275 O O . SER B 1 806 ? 57.531 -17.625 -14.906 1 14.45 806 SER B O 1
ATOM 13277 N N . THR B 1 807 ? 58.094 -16.203 -13.359 1 14.07 807 THR B N 1
ATOM 13278 C CA . THR B 1 807 ? 58.562 -17.031 -12.258 1 14.07 807 THR B CA 1
ATOM 13279 C C . THR B 1 807 ? 57.406 -17.781 -11.586 1 14.07 807 THR B C 1
ATOM 13281 O O . THR B 1 807 ? 56.281 -17.344 -11.664 1 14.07 807 THR B O 1
ATOM 13284 N N . ILE B 1 808 ? 57.531 -18.625 -10.07 1 14.72 808 ILE B N 1
ATOM 13285 C CA . ILE B 1 808 ? 57.625 -19.953 -9.492 1 14.72 808 ILE B CA 1
ATOM 13286 C C . ILE B 1 808 ? 56.531 -20.156 -8.461 1 14.72 808 ILE B C 1
ATOM 13288 O O . ILE B 1 808 ? 55.781 -21.141 -8.516 1 14.72 808 ILE B O 1
ATOM 13292 N N . SER B 1 809 ? 56.562 -19.891 -6.906 1 14.38 809 SER B N 1
ATOM 13293 C CA . SER B 1 809 ? 56.906 -20.828 -5.844 1 14.38 809 SER B CA 1
ATOM 13294 C C . SER B 1 809 ? 55.656 -21.375 -5.164 1 14.38 809 SER B C 1
ATOM 13296 O O . SER B 1 809 ? 54.594 -20.766 -5.234 1 14.38 809 SER B O 1
ATOM 13298 N N . ILE B 1 810 ? 55.719 -22.125 -3.691 1 14.5 810 ILE B N 1
ATOM 13299 C CA . ILE B 1 810 ? 55.688 -23.438 -3.047 1 14.5 810 ILE B CA 1
ATOM 13300 C C . ILE B 1 810 ? 54.5 -23.516 -2.086 1 14.5 810 ILE B C 1
ATOM 13302 O O . ILE B 1 810 ? 53.938 -22.484 -1.708 1 14.5 810 ILE B O 1
ATOM 13306 N N . THR B 1 811 ? 54.594 -24.203 -0.505 1 14.3 811 THR B N 1
ATOM 13307 C CA . THR B 1 811 ? 54.375 -25.516 0.106 1 14.3 811 THR B CA 1
ATOM 13308 C C . THR B 1 811 ? 53.375 -25.422 1.246 1 14.3 811 THR B C 1
ATOM 13310 O O . THR B 1 811 ? 52.562 -26.312 1.429 1 14.3 811 THR B O 1
ATOM 13313 N N . SER B 1 812 ? 53.312 -24.609 2.412 1 14.23 812 SER B N 1
ATOM 13314 C CA . SER B 1 812 ? 53.562 -25.125 3.754 1 14.23 812 SER B CA 1
ATOM 13315 C C . SER B 1 812 ? 52.312 -25.781 4.348 1 14.23 812 SER B C 1
ATOM 13317 O O . SER B 1 812 ? 51.188 -25.469 3.943 1 14.23 812 SER B O 1
ATOM 13319 N N . GLU B 1 813 ? 52.281 -26.438 5.918 1 14.42 813 GLU B N 1
ATOM 13320 C CA . GLU B 1 813 ? 52.219 -27.609 6.777 1 14.42 813 GLU B CA 1
ATOM 13321 C C . GLU B 1 813 ? 50.906 -27.641 7.551 1 14.42 813 GLU B C 1
ATOM 13323 O O . GLU B 1 813 ? 50.156 -26.656 7.543 1 14.42 813 GLU B O 1
ATOM 13328 N N . VAL B 1 814 ? 50.844 -27.734 9.25 1 14.4 814 VAL B N 1
ATOM 13329 C CA . VAL B 1 814 ? 50.781 -28.859 10.18 1 14.4 814 VAL B CA 1
ATOM 13330 C C . VAL B 1 814 ? 49.406 -28.922 10.836 1 14.4 814 VAL B C 1
ATOM 13332 O O . VAL B 1 814 ? 48.75 -29.969 10.805 1 14.4 814 VAL B O 1
ATOM 13335 N N . LEU B 1 815 ? 49.25 -28.75 12.461 1 14.5 815 LEU B N 1
ATOM 13336 C CA . LEU B 1 815 ? 49.125 -29.672 13.594 1 14.5 815 LEU B CA 1
ATOM 13337 C C . LEU B 1 815 ? 47.688 -29.766 14.047 1 14.5 815 LEU B C 1
ATOM 13339 O O . LEU B 1 815 ? 46.875 -28.859 13.789 1 14.5 815 LEU B O 1
ATOM 13343 N N . LYS B 1 816 ? 47.281 -30.547 15.367 1 14.34 816 LYS B N 1
ATOM 13344 C CA . LYS B 1 816 ? 46.656 -31.766 15.906 1 14.34 816 LYS B CA 1
ATOM 13345 C C . LYS B 1 816 ? 45.406 -31.453 16.703 1 14.34 816 LYS B C 1
ATOM 13347 O O . LYS B 1 816 ? 44.344 -32.031 16.453 1 14.34 816 LYS B O 1
ATOM 13352 N N . GLN B 1 817 ? 45.469 -31.234 18.188 1 14.1 817 GLN B N 1
ATOM 13353 C CA . GLN B 1 817 ? 45.125 -32.219 19.219 1 14.1 817 GLN B CA 1
ATOM 13354 C C . GLN B 1 817 ? 43.719 -31.984 19.734 1 14.1 817 GLN B C 1
ATOM 13356 O O . GLN B 1 817 ? 43.094 -30.969 19.438 1 14.1 817 GLN B O 1
ATOM 13361 N N . ASN B 1 818 ? 43.406 -32 21.297 1 14.41 818 ASN B N 1
ATOM 13362 C CA . ASN B 1 818 ? 42.875 -32.938 22.297 1 14.41 818 ASN B CA 1
ATOM 13363 C C . ASN B 1 818 ? 41.438 -32.594 22.688 1 14.41 818 ASN B C 1
ATOM 13365 O O . ASN B 1 818 ? 40.906 -31.562 22.297 1 14.41 818 ASN B O 1
ATOM 13369 N N . ALA B 1 819 ? 41.062 -32.344 24.188 1 14.76 819 ALA B N 1
ATOM 13370 C CA . ALA B 1 819 ? 40.594 -33.125 25.328 1 14.76 819 ALA B CA 1
ATOM 13371 C C . ALA B 1 819 ? 39.156 -32.781 25.672 1 14.76 819 ALA B C 1
ATOM 13373 O O . ALA B 1 819 ? 38.656 -31.75 25.266 1 14.76 819 ALA B O 1
ATOM 13374 N N . GLY B 1 820 ? 38.5 -33.25 27.016 1 14.55 820 GLY B N 1
ATOM 13375 C CA . GLY B 1 820 ? 37.531 -34.125 27.688 1 14.55 820 GLY B CA 1
ATOM 13376 C C . GLY B 1 820 ? 36.344 -33.344 28.203 1 14.55 820 GLY B C 1
ATOM 13377 O O . GLY B 1 820 ? 35.188 -33.688 27.859 1 14.55 820 GLY B O 1
ATOM 13378 N N . HIS B 1 821 ? 36.344 -32.781 29.547 1 15.1 821 HIS B N 1
ATOM 13379 C CA . HIS B 1 821 ? 35.75 -33.25 30.781 1 15.1 821 HIS B CA 1
ATOM 13380 C C . HIS B 1 821 ? 34.344 -32.656 30.969 1 15.1 821 HIS B C 1
ATOM 13382 O O . HIS B 1 821 ? 34 -31.641 30.344 1 15.1 821 HIS B O 1
ATOM 13388 N N . GLU B 1 822 ? 33.594 -32.906 32.25 1 15.84 822 GLU B N 1
ATOM 13389 C CA . GLU B 1 822 ? 32.469 -33.438 33 1 15.84 822 GLU B CA 1
ATOM 13390 C C . GLU B 1 822 ? 31.547 -32.312 33.5 1 15.84 822 GLU B C 1
ATOM 13392 O O . GLU B 1 822 ? 30.391 -32.562 33.844 1 15.84 822 GLU B O 1
ATOM 13397 N N . ILE B 1 823 ? 31.75 -31.016 33.438 1 14.32 823 ILE B N 1
ATOM 13398 C CA . ILE B 1 823 ? 31.406 -30.406 34.719 1 14.32 823 ILE B CA 1
ATOM 13399 C C . ILE B 1 823 ? 29.891 -30.484 34.938 1 14.32 823 ILE B C 1
ATOM 13401 O O . ILE B 1 823 ? 29.109 -30.031 34.094 1 14.32 823 ILE B O 1
ATOM 13405 N N . LEU B 1 824 ? 29.391 -31.234 36.062 1 15.06 824 LEU B N 1
ATOM 13406 C CA . LEU B 1 824 ? 28.25 -31.75 36.812 1 15.06 824 LEU B CA 1
ATOM 13407 C C . LEU B 1 824 ? 27.375 -30.625 37.344 1 15.06 824 LEU B C 1
ATOM 13409 O O . LEU B 1 824 ? 26.266 -30.875 37.812 1 15.06 824 LEU B O 1
ATOM 13413 N N . LYS B 1 825 ? 27.547 -29.375 37.125 1 15.33 825 LYS B N 1
ATOM 13414 C CA . LYS B 1 825 ? 27.25 -28.719 38.406 1 15.33 825 LYS B CA 1
ATOM 13415 C C . LYS B 1 825 ? 25.828 -29.031 38.844 1 15.33 825 LYS B C 1
ATOM 13417 O O . LYS B 1 825 ? 24.984 -29.453 38.062 1 15.33 825 LYS B O 1
ATOM 13422 N N . ILE B 1 826 ? 25.078 -27.938 39.312 1 15.22 826 ILE B N 1
ATOM 13423 C CA . ILE B 1 826 ? 24.578 -27.531 40.625 1 15.22 826 ILE B CA 1
ATOM 13424 C C . ILE B 1 826 ? 23.109 -27.891 40.75 1 15.22 826 ILE B C 1
ATOM 13426 O O . ILE B 1 826 ? 22.344 -27.75 39.812 1 15.22 826 ILE B O 1
ATOM 13430 N N . ASP B 1 827 ? 22.609 -28.344 41.969 1 15.83 827 ASP B N 1
ATOM 13431 C CA . ASP B 1 827 ? 21.609 -29.031 42.781 1 15.83 827 ASP B CA 1
ATOM 13432 C C . ASP B 1 827 ? 20.344 -28.188 42.938 1 15.83 827 ASP B C 1
ATOM 13434 O O . ASP B 1 827 ? 19.391 -28.594 43.594 1 15.83 827 ASP B O 1
ATOM 13438 N N . ALA B 1 828 ? 20.125 -27.031 42.531 1 16.09 828 ALA B N 1
ATOM 13439 C CA . ALA B 1 828 ? 19.359 -26.219 43.469 1 16.09 828 ALA B CA 1
ATOM 13440 C C . ALA B 1 828 ? 17.969 -26.828 43.719 1 16.09 828 ALA B C 1
ATOM 13442 O O . ALA B 1 828 ? 17.312 -27.266 42.781 1 16.09 828 ALA B O 1
ATOM 13443 N N . SER B 1 829 ? 17.5 -26.922 44.969 1 15.95 829 SER B N 1
ATOM 13444 C CA . SER B 1 829 ? 16.562 -27.562 45.875 1 15.95 829 SER B CA 1
ATOM 13445 C C . SER B 1 829 ? 15.125 -27.25 45.5 1 15.95 829 SER B C 1
ATOM 13447 O O . SER B 1 829 ? 14.867 -26.391 44.656 1 15.95 829 SER B O 1
ATOM 13449 N N . ASN B 1 830 ? 14.242 -26.984 46.594 1 15.97 830 ASN B N 1
ATOM 13450 C CA . ASN B 1 830 ? 13.102 -27.656 47.219 1 15.97 830 ASN B CA 1
ATOM 13451 C C . ASN B 1 830 ? 11.773 -27.031 46.75 1 15.97 830 ASN B C 1
ATOM 13453 O O . ASN B 1 830 ? 10.797 -27.75 46.562 1 15.97 830 ASN B O 1
ATOM 13457 N N . ILE B 1 831 ? 11.508 -25.641 47 1 16.42 831 ILE B N 1
ATOM 13458 C CA . ILE B 1 831 ? 10.484 -25.422 48 1 16.42 831 ILE B CA 1
ATOM 13459 C C . ILE B 1 831 ? 9.102 -25.641 47.406 1 16.42 831 ILE B C 1
ATOM 13461 O O . ILE B 1 831 ? 8.305 -26.422 47.938 1 16.42 831 ILE B O 1
ATOM 13465 N N . GLY B 1 832 ? 8.305 -24.484 47.281 1 17.11 832 GLY B N 1
ATOM 13466 C CA . GLY B 1 832 ? 7.078 -24.188 48 1 17.11 832 GLY B CA 1
ATOM 13467 C C . GLY B 1 832 ? 5.828 -24.656 47.281 1 17.11 832 GLY B C 1
ATOM 13468 O O . GLY B 1 832 ? 5.875 -25.016 46.094 1 17.11 832 GLY B O 1
ATOM 13469 N N . GLU B 1 833 ? 4.648 -24.094 47.688 1 18.36 833 GLU B N 1
ATOM 13470 C CA . GLU B 1 833 ? 3.316 -24.547 48.094 1 18.36 833 GLU B CA 1
ATOM 13471 C C . GLU B 1 833 ? 2.41 -24.734 46.875 1 18.36 833 GLU B C 1
ATOM 13473 O O . GLU B 1 833 ? 2.643 -24.141 45.812 1 18.36 833 GLU B O 1
ATOM 13478 N N . THR B 1 834 ? 1.362 -25.391 47.062 1 17.45 834 THR B N 1
ATOM 13479 C CA . THR B 1 834 ? 0.405 -26.344 46.5 1 17.45 834 THR B CA 1
ATOM 13480 C C . THR B 1 834 ? -0.656 -25.609 45.688 1 17.45 834 THR B C 1
ATOM 13482 O O . THR B 1 834 ? -1.385 -26.234 44.906 1 17.45 834 THR B O 1
ATOM 13485 N N . GLN B 1 835 ? -0.809 -24.219 45.781 1 19.89 835 GLN B N 1
ATOM 13486 C CA . GLN B 1 835 ? -2.246 -24.031 45.938 1 19.89 835 GLN B CA 1
ATOM 13487 C C . GLN B 1 835 ? -2.994 -24.422 44.656 1 19.89 835 GLN B C 1
ATOM 13489 O O . GLN B 1 835 ? -2.453 -24.312 43.562 1 19.89 835 GLN B O 1
ATOM 13494 N N . PRO B 1 836 ? -4.293 -24.844 44.812 1 19.17 836 PRO B N 1
ATOM 13495 C CA . PRO B 1 836 ? -5.246 -25.641 44.031 1 19.17 836 PRO B CA 1
ATOM 13496 C C . PRO B 1 836 ? -5.73 -24.922 42.75 1 19.17 836 PRO B C 1
ATOM 13498 O O . PRO B 1 836 ? -5.93 -23.703 42.781 1 19.17 836 PRO B O 1
ATOM 13501 N N . GLN B 1 837 ? -5.461 -25.422 41.594 1 18.14 837 GLN B N 1
ATOM 13502 C CA . GLN B 1 837 ? -5.645 -24.953 40.25 1 18.14 837 GLN B CA 1
ATOM 13503 C C . GLN B 1 837 ? -7.125 -24.844 39.875 1 18.14 837 GLN B C 1
ATOM 13505 O O . GLN B 1 837 ? -7.797 -25.844 39.656 1 18.14 837 GLN B O 1
ATOM 13510 N N . VAL B 1 838 ? -7.883 -24.078 40.719 1 19.23 838 VAL B N 1
ATOM 13511 C CA . VAL B 1 838 ? -9.312 -24.219 40.469 1 19.23 838 VAL B CA 1
ATOM 13512 C C . VAL B 1 838 ? -9.594 -23.938 38.969 1 19.23 838 VAL B C 1
ATOM 13514 O O . VAL B 1 838 ? -9.078 -22.984 38.406 1 19.23 838 VAL B O 1
ATOM 13517 N N . GLN B 1 839 ? -10.18 -24.875 38.281 1 18.06 839 GLN B N 1
ATOM 13518 C CA . GLN B 1 839 ? -10.422 -25.188 36.875 1 18.06 839 GLN B CA 1
ATOM 13519 C C . GLN B 1 839 ? -11.43 -24.219 36.25 1 18.06 839 GLN B C 1
ATOM 13521 O O . GLN B 1 839 ? -12.586 -24.594 36.031 1 18.06 839 GLN B O 1
ATOM 13526 N N . LYS B 1 840 ? -11.477 -22.938 36.562 1 18 840 LYS B N 1
ATOM 13527 C CA . LYS B 1 840 ? -12.734 -22.266 36.25 1 18 840 LYS B CA 1
ATOM 13528 C C . LYS B 1 840 ? -13.023 -22.312 34.75 1 18 840 LYS B C 1
ATOM 13530 O O . LYS B 1 840 ? -12.18 -21.938 33.938 1 18 840 LYS B O 1
ATOM 13535 N N . LYS B 1 841 ? -14.039 -23.078 34.344 1 19.38 841 LYS B N 1
ATOM 13536 C CA . LYS B 1 841 ? -14.672 -23.547 33.125 1 19.38 841 LYS B CA 1
ATOM 13537 C C . LYS B 1 841 ? -15.266 -22.375 32.344 1 19.38 841 LYS B C 1
ATOM 13539 O O . LYS B 1 841 ? -16.125 -22.578 31.469 1 19.38 841 LYS B O 1
ATOM 13544 N N . ASN B 1 842 ? -14.805 -21.109 32.375 1 16.98 842 ASN B N 1
ATOM 13545 C CA . ASN B 1 842 ? -15.719 -20.047 32 1 16.98 842 ASN B CA 1
ATOM 13546 C C . ASN B 1 842 ? -16.094 -20.141 30.516 1 16.98 842 ASN B C 1
ATOM 13548 O O . ASN B 1 842 ? -15.242 -19.938 29.641 1 16.98 842 ASN B O 1
ATOM 13552 N N . VAL B 1 843 ? -16.969 -21.047 30.156 1 18.28 843 VAL B N 1
ATOM 13553 C CA . VAL B 1 843 ? -17.5 -21.422 28.844 1 18.28 843 VAL B CA 1
ATOM 13554 C C . VAL B 1 843 ? -18.203 -20.234 28.219 1 18.28 843 VAL B C 1
ATOM 13556 O O . VAL B 1 843 ? -19.25 -19.797 28.703 1 18.28 843 VAL B O 1
ATOM 13559 N N . VAL B 1 844 ? -17.641 -19.141 27.969 1 19.5 844 VAL B N 1
ATOM 13560 C CA . VAL B 1 844 ? -18.406 -17.953 27.562 1 19.5 844 VAL B CA 1
ATOM 13561 C C . VAL B 1 844 ? -19.078 -18.219 26.219 1 19.5 844 VAL B C 1
ATOM 13563 O O . VAL B 1 844 ? -18.391 -18.5 25.219 1 19.5 844 VAL B O 1
ATOM 13566 N N . SER B 1 845 ? -20.281 -18.719 26.188 1 20.45 845 SER B N 1
ATOM 13567 C CA . SER B 1 845 ? -21.219 -19.062 25.125 1 20.45 845 SER B CA 1
ATOM 13568 C C . SER B 1 845 ? -21.547 -17.859 24.266 1 20.45 845 SER B C 1
ATOM 13570 O O . SER B 1 845 ? -22.344 -17 24.656 1 20.45 845 SER B O 1
ATOM 13572 N N . SER B 1 846 ? -20.703 -17.047 23.75 1 19.8 846 SER B N 1
ATOM 13573 C CA . SER B 1 846 ? -20.938 -15.695 23.25 1 19.8 846 SER B CA 1
ATOM 13574 C C . SER B 1 846 ? -21.625 -15.727 21.891 1 19.8 846 SER B C 1
ATOM 13576 O O . SER B 1 846 ? -21.172 -16.391 20.969 1 19.8 846 SER B O 1
ATOM 13578 N N . LYS B 1 847 ? -23.016 -15.711 21.969 1 21.3 847 LYS B N 1
ATOM 13579 C CA . LYS B 1 847 ? -23.922 -15.688 20.812 1 21.3 847 LYS B CA 1
ATOM 13580 C C . LYS B 1 847 ? -23.75 -14.406 20.016 1 21.3 847 LYS B C 1
ATOM 13582 O O . LYS B 1 847 ? -23.812 -13.305 20.562 1 21.3 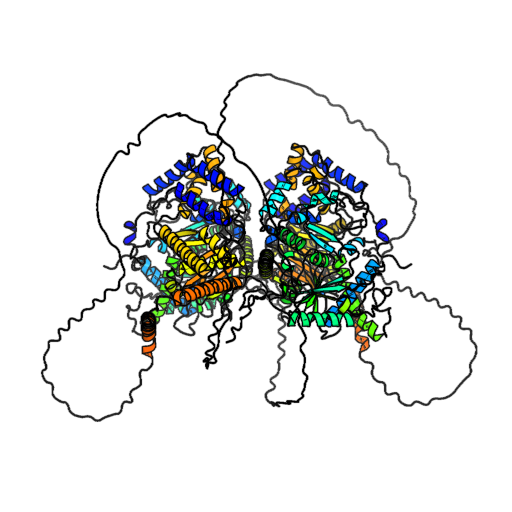847 LYS B O 1
ATOM 13587 N N . PHE B 1 848 ? -23.062 -14.406 19.016 1 21.61 848 PHE B N 1
ATOM 13588 C CA . PHE B 1 848 ? -22.75 -13.234 18.219 1 21.61 848 PHE B CA 1
ATOM 13589 C C . PHE B 1 848 ? -23.953 -12.797 17.406 1 21.61 848 PHE B C 1
ATOM 13591 O O . PHE B 1 848 ? -24.453 -13.547 16.562 1 21.61 848 PHE B O 1
ATOM 13598 N N . GLU B 1 849 ? -25.047 -12.133 18.016 1 24.28 849 GLU B N 1
ATOM 13599 C CA . GLU B 1 849 ? -26.188 -11.617 17.266 1 24.28 849 GLU B CA 1
ATOM 13600 C C . GLU B 1 849 ? -25.766 -10.5 16.328 1 24.28 849 GLU B C 1
ATOM 13602 O O . GLU B 1 849 ? -25.219 -9.477 16.766 1 24.28 849 GLU B O 1
ATOM 13607 N N . ILE B 1 850 ? -25.516 -10.797 15.227 1 23.97 850 ILE B N 1
ATOM 13608 C CA . ILE B 1 850 ? -25.047 -9.844 14.219 1 23.97 850 ILE B CA 1
ATOM 13609 C C . ILE B 1 850 ? -26.156 -8.844 13.906 1 23.97 850 ILE B C 1
ATOM 13611 O O . ILE B 1 850 ? -27.156 -9.195 13.273 1 23.97 850 ILE B O 1
ATOM 13615 N N . ASN B 1 851 ? -26.766 -8.039 14.953 1 25 851 ASN B N 1
ATOM 13616 C CA . ASN B 1 851 ? -27.781 -7.02 14.711 1 25 851 ASN B CA 1
ATOM 13617 C C . ASN B 1 851 ? -27.234 -5.871 13.867 1 25 851 ASN B C 1
ATOM 13619 O O . ASN B 1 851 ? -26.281 -5.191 14.266 1 25 851 ASN B O 1
ATOM 13623 N N . PHE B 1 852 ? -27.531 -5.91 12.75 1 23.88 852 PHE B N 1
ATOM 13624 C CA . PHE B 1 852 ? -27.109 -4.871 11.82 1 23.88 852 PHE B CA 1
ATOM 13625 C C . PHE B 1 852 ? -27.547 -3.494 12.32 1 23.88 852 PHE B C 1
ATOM 13627 O O . PHE B 1 852 ? -27.391 -2.496 11.617 1 23.88 852 PHE B O 1
ATOM 13634 N N . ASP B 1 853 ? -28.594 -3.354 13.312 1 24.34 853 ASP B N 1
ATOM 13635 C CA . ASP B 1 853 ? -28.859 -2.08 13.977 1 24.34 853 ASP B CA 1
ATOM 13636 C C . ASP B 1 853 ? -27.656 -1.645 14.812 1 24.34 853 ASP B C 1
ATOM 13638 O O . ASP B 1 853 ? -27.094 -2.439 15.578 1 24.34 853 ASP B O 1
ATOM 13642 N N . ARG B 1 854 ? -27 -0.705 14.461 1 25.19 854 ARG B N 1
ATOM 13643 C CA . ARG B 1 854 ? -25.781 -0.361 15.188 1 25.19 854 ARG B CA 1
ATOM 13644 C C . ARG B 1 854 ? -25.984 -0.475 16.688 1 25.19 854 ARG B C 1
ATOM 13646 O O . ARG B 1 854 ? -25.031 -0.367 17.469 1 25.19 854 ARG B O 1
ATOM 13653 N N . SER B 1 855 ? -27.328 -0.031 17.188 1 22.88 855 SER B N 1
ATOM 13654 C CA . SER B 1 855 ? -27.344 0.112 18.641 1 22.88 855 SER B CA 1
ATOM 13655 C C . SER B 1 855 ? -27.094 -1.223 19.328 1 22.88 855 SER B C 1
ATOM 13657 O O . SER B 1 855 ? -26.266 -1.303 20.25 1 22.88 855 SER B O 1
ATOM 13659 N N . SER B 1 856 ? -28.188 -2.047 19.266 1 22.83 856 SER B N 1
ATOM 13660 C CA . SER B 1 856 ? -28.25 -3.213 20.141 1 22.83 856 SER B CA 1
ATOM 13661 C C . SER B 1 856 ? -27.484 -4.395 19.531 1 22.83 856 SER B C 1
ATOM 13663 O O . SER B 1 856 ? -28.047 -5.484 19.391 1 22.83 856 SER B O 1
ATOM 13665 N N . VAL B 1 857 ? -26.75 -4.18 18.688 1 24.64 857 VAL B N 1
ATOM 13666 C CA . VAL B 1 857 ? -26.406 -5.43 18.016 1 24.64 857 VAL B CA 1
ATOM 13667 C C . VAL B 1 857 ? -25.984 -6.469 19.062 1 24.64 857 VAL B C 1
ATOM 13669 O O . VAL B 1 857 ? -26.141 -7.672 18.844 1 24.64 857 VAL B O 1
ATOM 13672 N N . GLY B 1 858 ? -25.172 -6.191 19.906 1 24.42 858 GLY B N 1
ATOM 13673 C CA . GLY B 1 858 ? -24.672 -7.273 20.75 1 24.42 858 GLY B CA 1
ATOM 13674 C C . GLY B 1 858 ? -25.641 -7.695 21.828 1 24.42 858 GLY B C 1
ATOM 13675 O O . GLY B 1 858 ? -25.266 -8.375 22.781 1 24.42 858 GLY B O 1
ATOM 13676 N N . ARG B 1 859 ? -26.797 -6.926 21.891 1 22.33 859 ARG B N 1
ATOM 13677 C CA . ARG B 1 859 ? -27.359 -7.195 23.203 1 22.33 859 ARG B CA 1
ATOM 13678 C C . ARG B 1 859 ? -28.031 -8.57 23.234 1 22.33 859 ARG B C 1
ATOM 13680 O O . ARG B 1 859 ? -28.719 -8.953 22.281 1 22.33 859 ARG B O 1
ATOM 13687 N N . LYS B 1 860 ? -27.453 -9.375 24.078 1 22.31 860 LYS B N 1
ATOM 13688 C CA . LYS B 1 860 ? -28.062 -10.609 24.562 1 22.31 860 LYS B CA 1
ATOM 13689 C C . LYS B 1 860 ? -29.484 -10.359 25.047 1 22.31 860 LYS B C 1
ATOM 13691 O O . LYS B 1 860 ? -29.719 -9.453 25.859 1 22.31 860 LYS B O 1
ATOM 13696 N N . VAL B 1 861 ? -30.5 -10.297 24.141 1 23.22 861 VAL B N 1
ATOM 13697 C CA . VAL B 1 861 ? -31.812 -10.18 24.734 1 23.22 861 VAL B CA 1
ATOM 13698 C C . VAL B 1 861 ? -32.062 -11.328 25.703 1 23.22 861 VAL B C 1
ATOM 13700 O O . VAL B 1 861 ? -31.859 -12.492 25.359 1 23.22 861 VAL B O 1
ATOM 13703 N N . ASN B 1 862 ? -31.828 -11.055 27.016 1 21.3 862 ASN B N 1
ATOM 13704 C CA . ASN B 1 862 ? -32.219 -11.906 28.125 1 21.3 862 ASN B CA 1
ATOM 13705 C C . ASN B 1 862 ? -33.688 -12.328 28.016 1 21.3 862 ASN B C 1
ATOM 13707 O O . ASN B 1 862 ? -34.594 -11.484 28.016 1 21.3 862 ASN B O 1
ATOM 13711 N N . THR B 1 863 ? -34 -13.188 27.062 1 20.3 863 THR B N 1
ATOM 13712 C CA . THR B 1 863 ? -35.344 -13.711 27.156 1 20.3 863 THR B CA 1
ATOM 13713 C C . THR B 1 863 ? -35.594 -14.305 28.547 1 20.3 863 THR B C 1
ATOM 13715 O O . THR B 1 863 ? -35.031 -15.336 28.906 1 20.3 863 THR B O 1
ATOM 13718 N N . ARG B 1 864 ? -35.625 -13.539 29.672 1 19.02 864 ARG B N 1
ATOM 13719 C CA . ARG B 1 864 ? -36.219 -13.984 30.922 1 19.02 864 ARG B CA 1
ATOM 13720 C C . ARG B 1 864 ? -37.656 -14.477 30.719 1 19.02 864 ARG B C 1
ATOM 13722 O O . ARG B 1 864 ? -38.469 -13.75 30.172 1 19.02 864 ARG B O 1
ATOM 13729 N N . GLY B 1 865 ? -37.688 -15.852 30.672 1 18.3 865 GLY B N 1
ATOM 13730 C CA . GLY B 1 865 ? -38.656 -16.5 31.531 1 18.3 865 GLY B CA 1
ATOM 13731 C C . GLY B 1 865 ? -38.406 -16.281 33 1 18.3 865 GLY B C 1
ATOM 13732 O O . GLY B 1 865 ? -37.25 -16.047 33.406 1 18.3 865 GLY B O 1
#

Nearest PDB structures (foldseek):
  2h3w-assembly2_B  TM=8.616E-01  e=5.462E-33  Mus musculus
  1t7o-assembly1_A  TM=8.687E-01  e=1.184E-32  Mus musculus
  1xmd-assembly2_B  TM=8.339E-01  e=2.180E-33  Mus musculus
  1s5o-assembly1_A  TM=8.406E-01  e=8.701E-34  Homo sapiens
  1xmc-assembly2_B  TM=8.243E-01  e=4.501E-33  Mus musculus

Secondary structure (DSSP, 8-state):
----TTTTGGGSPPPPPPPHHHHHHHHHHHHGGGGB-STT--SBS-HHHHHHHHHHHHHHHTSHHHHHHHHHHHHHHHHSSSTTTT--HHHHTTTS-TTTGGGS-----EEEEPPPSSTT--HHHHHHHHHHHHHHHHHHHHTT-SPPPB-TT--B---GGGGGTSSEEEEE---TTTTTT--TTSPP-HHHHHHHHHTTTS----------S-SS--S---GGGTGGGSS-EEEEE-TT--EEEEEETTEEEEEE-B-TTS-BSS-HHHHHHHHHHHHHHHHHT--TTT---GGGGGGS-HHHHHHHHHHHHHH-HHHHHHHHH-S-EEEEE-----S-HHHHHHHHHH----B-TTT--B-SGGGG--TTS-EEEEETT--EEEE--TTT--HHHHHHHHHHHHHHHHHHHHHHHTTT-TTSSS-TTSPPP---S-GGGGEEEE-----HHHHHHHHHHHHHHHHHHHH-EEEEEEES--HHHHHHHTS-HHHHHHHHHHHHHHHHHSS---EEEEEE-TTSTT--EEEEE---HHHHHHHHHHHSS-S-HHHHHHHHHHHHHHHHHHHHHHHTT--SHHHHHHHHHHHHTTTTTT----HHHHHHHHHHHT-GGGHHHHS-SEEEEE---TTEEEEE---SSTT-EEEEEEE-SS-EEEEEEESSS-HHHHHHHHHHHHHHHHHHHHHHHTSS----HHHHHHHHHHHHHHHHHHHTTS----------------------------------------------------------------------------------------------------------------------------------STTTTT-------/----TTTTGGGSPPPPPPPHHHHHHHHHHHHGGGGB-STT--SBS-HHHHHHHHHHHHHHHTSHHHHHHHHHHHHHHHHSSSTTTT--HHHHTTTSSTTTGGGS-----EEEEPPPSSTT--HHHHHHHHHHHHHHHHHHHHTT-SPPPB-TT--B---GGGGGTSSEEEEE---TTTTTT--TTSPP-HHHHHHHHHHHHS------------SS--S---GGGTGGGSSSEEEEE-TT--EEEEEETTEEEEEE-B-TTS-BSS-HHHHHHHHHHHHHHHHHT--TTT---GGGGGGS-HHHHHHHHHHHHHH-HHHHHHHHH-S-EEEEE-----S-HHHHHHHHHT----B-TTT--B-SGGGG--TTS-EEEEETT--EEEE--TTT--HHHHHHHHHHHHHHHHHHHHHHHTTT-TTSSS-TTSPPP---S-GGGGEEEE-----HHHHHHHHHHHHHHHHHHHH-EEEEEEES--HHHHHHHTS-HHHHHHHHHHHHHHHHHSS---EEEEEE-TTSTT--EEEEE---HHHHHHHHHHHHS-S-HHHHHHHHHHHHHHHHHHHHHHHTT--SHHHHHHHHHHHHTTTTTT----HHHHHHHHHHHT-GGGHHHHS-SEEEEE---TTEEEEE---SSTT-EEEEEEE-SS-EEEEEEESSS-HHHHHHHHHHHHHHHHHHHHHHHTSS----HHHHHHHHHHHHHHHHHHHTTS---------------------------------------------------------------------------------------------------------------------------------SSSSSTT-------

pLDDT: mean 72.43, std 30.67, range [13.03, 98.88]

Foldseek 3Di:
DLAFQQNCQVVFAAQDQFDPVVLVVVLLQLLQQFQQDFQVGRRGVCVPLSVLLVVLSVVLCPDVLVVLLSVLLVVCVVPHQYSCVLPLLLWCLQPPPPPFLLQFWAWKWKFWFDFFPDPQDFLLLLLLLLVLLLLLVLLCNLVRNDHFDADLLRQTFGSVLLQLAFQKFKAAFDAVCRLVPDDLPDFDDLVVLVVLVVVLVVPDDRPPPDPPDDPPPPPPPPPSVRSVRSGTIDMDGASQFQKAWEFEQQWIKMFGAADNSSAGADHSVQSSVVSVVVNVCCVVVDFLQFHFLLQLLQRHDSSLSNSLVSSCCNVPVPVVSRNSRHGFYEYEAADDDDPDVQVVVLCQAQWDFDADPQQRDTRTSSSGDHARHWYWYAYRSGIIMIIHRVSSHPQVSVQCSLVQSLQQSNLVVVCVVVVNPLVSHPRSVRDGHDHPDRRVVRMDTDGDDDDLSSLVSRVVSVVSSSVNSVQKTKDKDKFQAFQQLCVLLVFGRVLLLLLLLQLLVCLVPRGGFWEWEWAAQSSGHPGGIDIDTLDGPLSSNLSSCVNVVPDDLQVNLVSSRVSRVVNVVSNVCVNSSNNSLSSVSSSLSCLVCVVSSVSDADPVSNVSSCCNSVSPSCVCSSATQEYEYEHHDPRGDDIWTIHRGQNHWTWYWYGDNRMIIIMIMHSPPPVVSSVVSSSVSSVSSSVSSVVVCVVDDPPDCVVVVVVVVVVVVVVVVVPVPPDPPPPDPDDDDDDDDDDDDDDDPPCPCVPVPPVPPPPVSPPVDDDDDDDDDDDDDDDDDDDDDDDDDDYYDDDDDDDDDDDDDDDDDDDDDDDDDDDDDDDDDDDDDDDDDDDDPPPPPPPVPLPQQSPSSSGCRRDPPPPDD/DLAFQQNCQVVFAAQDQFDPVVLVVVLLQLLQQFQQDFFPGRRGVCVPLSVLLVVLSVVLCPDVLVVLLSVLLVVCVVPHQYSCVLPLLLWCLQPPVPPFLLQFWAWKWKFWFDFFPDPQDFLLLLLLLLVLLLLLVLLCNLVRNDHFDADLQRQTFGSVLLQLAFQKFKAAFDAVCRLVPDDLPDFDDLVVVVVLVVVVVVPDDRPQRPPPDDPPPPPPPPSSVRVVRSGTIDMDGASQFQKAWEFEQQWIKMFRAADNSSAGADHSVQSSVVSVVVNVCCVVVDDLAFHFLLQLLQRHDNSLSNVLVSSCCNVPVPVVSRNSRHGFYEYEAADDDDPDVQVVVLCQAQWDFDADPQQRDTRTSSSGDHARHWYWYAYRSGIIMIIHRVSRHPQVSVQCSLVQSLQQSNLVVVCVVVVNPLVSHPRSVRDGHDHPDRRVVRMDIDGDDDDLSSRVSRVVSVVSSSVNSVQKTKDKDKFQAFQQLCVLLVFGRVLLLLLLLQLLVCLVPRGGFWEWEWAAQSSGHPGGIDIDTLDGPLSSNLSSCVNVVPDDLQVNLVSSRVSRVVNVVSNVCVNSSNNSLSSVSSSLSCLVCVVSSVSDADPVSNVSSCCNSVSPSCVCSSATQEYEYEHHDPRGDDIWTIHRGQNHWTWYWYGDNRMIIIMIMHSPPPVVSSVVSSSVSSVSSSVSSVVVCVVDDPPDCVVVVVVVVVVVVVVVVVPVPPDPPPDDDDPDDDDDDDDDDDDDDDCPPPPDPDDDDCSNSDDDDYDDDDDDDPPPDDDDDDDDDDDDDDDDDDYDYDDDDDDDDDDDDDDDDDDDYDDDDDPPDDDDDDDDDDDDPPPPPPVPPQDNQNPSSSNCRRPPPPPDD

Sequence (1730 aa):
MTMSTFINEKNLPKLPLPDLQKTLEEMEDSLKPLYYADGYYKHPLHPEESSELHENIEKFLHSNAAVKLQEKLKMFDRFNGCYLDKLHLDINNHTSTKEIQDDVLPRNPFLILAEDATSDISQAVRSGVLCSSALRFVSALRQNHLPPDCGSDGKPMSMLPYTNLFGTTRCPVFEHGEVESFDLNRPYDESDLEAELNNLSAQRRPSTASSEASNQPSANSDDDLEFFNVHGITKKQYPDSKHIMIISKGQYYTLEVLDENDNALFTDSQLSRVFQHIIDDSTTSYSLKRATALGSLTSYSFKNWKYARKRLQKRYPQELNVIDSALFIVVLDESTSTSDINEDCKRLYYGTSIVDDVTGFQVGSCTSRWYDKLQLVVTADSKAAVIWDSFTCDGSVVLRFTSDIYAESILRLAREVHAGDPHFSLWPQVPKASSKDAWTEKFSKITWSFSHILNTHVHLSETKLTDLISKHDIVHTTIPFGRRTAQKLGVRADSLIQIALQIAHYALYGKMVFSFEPVSTRFFQNSRSTFIPIQTQELLELCQLFISNSLNETGKLEKFITACNDHSERIQKAQRGTGFEKHFNAIKYLFKFHDHFDIGLSPEEFEISSKVFNDAMLEPFSAPELIASNCGNSAMTAFGVTPAVPQGFGIGYIIKNEQCDITLTSQYRQGRRLAFMLKWVLTEINNYWELSSVKSVKISPKVDQLYEIDNAINQLKFNSLSTKPEIAKSPVQFAERPNLGSYQQSSSSSIFNGGHGFLELKGHLESRASSRPISRSGSNLKLSAMNTTNSLQPTLSNGLEDALTSTISITSEVLKQNAGHEILKIDASNIGETQPQVQKKNVVSSKFEINFDRSSVGRKVNTRGMTMSTFINEKNLPKLPLPDLQKTLEEMEDSLKPLYYADGYYKHPLHPEESSELHENIEKFLHSNAAVKLQEKLKMFDRFNGCYLDKLHLDINNHTSTKEIQDDVLPRNPFLILAEDATSDISQAVRSGVLCSSALRFVSALRQNHLPPDCGSDGKPMSMLPYTNLFGTTRCPVFEHGEVESFDLNRPYDESDLEAELNNLSAQRRPSTASSEASNQPSANSDDDLEFFNVHGITKKQYPDSKHIMIISKGQYYTLEVLDENDNALFTDSQLSRVFQHIIDDSTTSYSLKRATALGSLTSYSFKNWKYARKRLQKRYPQELNVIDSALFIVVLDESTSTSDINEDCKRLYYGTSIVDDVTGFQVGSCTSRWYDKLQLVVTADSKAAVIWDSFTCDGSVVLRFTSDIYAESILRLAREVHAGDPHFSLWPQVPKASSKDAWTEKFSKITWSFSHILNTHVHLSETKLTDLISKHDIVHTTIPFGRRTAQKLGVRADSLIQIALQIAHYALYGKMVFSFEPVSTRFFQNSRSTFIPIQTQELLELCQLFISNSLNETGKLEKFITACNDHSERIQKAQRGTGFEKHFNAIKYLFKFHDHFDIGLSPEEFEISSKVFNDAMLEPFSAPELIASNCGNSAMTAFGVTPAVPQGFGIGYIIKNEQCDITLTSQYRQGRRLAFMLKWVLTEINNYWELSSVKSVKISPKVDQLYEIDNAINQLKFNSLSTKPEIAKSPVQFAERPNLGSYQQSSSSSIFNGGHGFLELKGHLESRASSRPISRSGSNLKLSAMNTTNSLQPTLSNGLEDALTSTISITSEVLKQNAGHEILKIDASNIGETQPQVQKKNVVSSKFEINFDRSSVGRKVNTRG

InterPro domains:
  IPR000542 Acyltransferase ChoActase/COT/CPT [PS00440] (369-395)
  IPR000542 Acyltransferase ChoActase/COT/CPT [PTHR22589] (8-687)
  IPR023213 Chloramphenicol acetyltransferase-like domain superfamily [G3DSA:3.30.559.10] (475-694)
  IPR039551 Choline/Carnitine o-acyltransferase, domain 1 and 2 [PF00755] (15-678)
  IPR042231 Choline/Carnitine o-acyltransferase, domain 2 [G3DSA:3.30.559.70] (106-474)
  IPR042572 Carnitine o-acyltransferase, N-terminal [G3DSA:1.10.275.20] (1-105)